Protein AF-0000000086653551 (afdb_homodimer)

InterPro domains:
  IPR014782 Peptidase M1, membrane alanine aminopeptidase [PF01433] (452-670)
  IPR024571 ERAP1-like C-terminal domain [PF11838] (753-1068)
  IPR027268 Peptidase M4/M1, CTD superfamily [G3DSA:1.10.390.10] (426-675)
  IPR042097 Aminopeptidase N-like , N-terminal domain superfamliy [G3DSA:2.60.40.1730] (259-421)
  IPR042097 Aminopeptidase N-like , N-terminal domain superfamliy [SSF63737] (134-421)
  IPR045357 Aminopeptidase N-like , N-terminal domain [PF17900] (291-411)
  IPR050344 Peptidase M1 family aminopeptidases [PTHR11533] (89-1088)

Structure (mmCIF, N/CA/C/O backbone):
data_AF-0000000086653551-model_v1
#
loop_
_entity.id
_entity.type
_entity.pdbx_description
1 polymer Aminopeptidase
#
loop_
_atom_site.group_PDB
_atom_site.id
_atom_site.type_symbol
_atom_site.label_atom_id
_atom_site.label_alt_id
_atom_site.label_comp_id
_atom_site.label_asym_id
_atom_site.label_entity_id
_atom_site.label_seq_id
_atom_site.pdbx_PDB_ins_code
_atom_site.Cartn_x
_atom_site.Cartn_y
_atom_site.Cartn_z
_atom_site.occupancy
_atom_site.B_iso_or_equiv
_atom_site.auth_seq_id
_atom_site.auth_comp_id
_atom_site.auth_asym_id
_atom_site.auth_atom_id
_atom_site.pdbx_PDB_model_num
ATOM 1 N N . MET A 1 1 ? 56.482 -32.892 -29.649 1 14.24 1 MET A N 1
ATOM 2 C CA . MET A 1 1 ? 56.951 -32.62 -31.005 1 14.24 1 MET A CA 1
ATOM 3 C C . MET A 1 1 ? 56.26 -31.389 -31.583 1 14.24 1 MET A C 1
ATOM 5 O O . MET A 1 1 ? 55.201 -30.984 -31.102 1 14.24 1 MET A O 1
ATOM 9 N N . HIS A 1 2 ? 56.298 -31.362 -32.966 1 13.88 2 HIS A N 1
ATOM 10 C CA . HIS A 1 2 ? 56.55 -30.506 -34.12 1 13.88 2 HIS A CA 1
ATOM 11 C C . HIS A 1 2 ? 55.392 -29.543 -34.356 1 13.88 2 HIS A C 1
ATOM 13 O O . HIS A 1 2 ? 55.602 -28.335 -34.493 1 13.88 2 HIS A O 1
ATOM 19 N N . GLU A 1 3 ? 54.768 -29.678 -35.558 1 13.75 3 GLU A N 1
ATOM 20 C CA . GLU A 1 3 ? 55.094 -29.061 -36.84 1 13.75 3 GLU A CA 1
ATOM 21 C C . GLU A 1 3 ? 54.196 -27.859 -37.118 1 13.75 3 GLU A C 1
ATOM 23 O O . GLU A 1 3 ? 54.685 -26.77 -37.427 1 13.75 3 GLU A O 1
ATOM 28 N N . GLN A 1 4 ? 53.419 -27.967 -38.159 1 14.58 4 GLN A N 1
ATOM 29 C CA . GLN A 1 4 ? 53.673 -27.479 -39.511 1 14.58 4 GLN A CA 1
ATOM 30 C C . GLN A 1 4 ? 53.091 -26.082 -39.71 1 14.58 4 GLN A C 1
ATOM 32 O O . GLN A 1 4 ? 52.23 -25.648 -38.942 1 14.58 4 GLN A O 1
ATOM 37 N N . SER A 1 5 ? 52.872 -25.654 -40.961 1 14.2 5 SER A N 1
ATOM 38 C CA . SER A 1 5 ? 53.066 -25.062 -42.281 1 14.2 5 SER A CA 1
ATOM 39 C C . SER A 1 5 ? 52.048 -23.959 -42.547 1 14.2 5 SER A C 1
ATOM 41 O O . SER A 1 5 ? 52.418 -22.837 -42.898 1 14.2 5 SER A O 1
ATOM 43 N N . GLU A 1 6 ? 51.313 -24.04 -43.635 1 14.95 6 GLU A N 1
ATOM 44 C CA . GLU A 1 6 ? 51.404 -23.58 -45.017 1 14.95 6 GLU A CA 1
ATOM 45 C C . GLU A 1 6 ? 50.505 -22.37 -45.257 1 14.95 6 GLU A C 1
ATOM 47 O O . GLU A 1 6 ? 49.574 -22.12 -44.488 1 14.95 6 GLU A O 1
ATOM 52 N N . LYS A 1 7 ? 49.922 -22.095 -46.509 1 14.36 7 LYS A N 1
ATOM 53 C CA . LYS A 1 7 ? 50.167 -21.536 -47.835 1 14.36 7 LYS A CA 1
ATOM 54 C C . LYS A 1 7 ? 49.137 -20.464 -48.178 1 14.36 7 LYS A C 1
ATOM 56 O O . LYS A 1 7 ? 49.497 -19.356 -48.582 1 14.36 7 LYS A O 1
ATOM 61 N N . SER A 1 8 ? 48.236 -20.831 -49.176 1 14.02 8 SER A N 1
ATOM 62 C CA . SER A 1 8 ? 48.065 -20.523 -50.592 1 14.02 8 SER A CA 1
ATOM 63 C C . SER A 1 8 ? 47.156 -19.315 -50.789 1 14.02 8 SER A C 1
ATOM 65 O O . SER A 1 8 ? 46.424 -18.926 -49.876 1 14.02 8 SER A O 1
ATOM 67 N N . SER A 1 9 ? 46.187 -19.353 -51.812 1 14.5 9 SER A N 1
ATOM 68 C CA . SER A 1 9 ? 46.032 -18.971 -53.212 1 14.5 9 SER A CA 1
ATOM 69 C C . SER A 1 9 ? 45.13 -17.75 -53.356 1 14.5 9 SER A C 1
ATOM 71 O O . SER A 1 9 ? 44.382 -17.412 -52.436 1 14.5 9 SER A O 1
ATOM 73 N N . GLU A 1 10 ? 44.457 -17.509 -54.532 1 13.35 10 GLU A N 1
ATOM 74 C CA . GLU A 1 10 ? 44.395 -16.844 -55.831 1 13.35 10 GLU A CA 1
ATOM 75 C C . GLU A 1 10 ? 43.256 -15.831 -55.879 1 13.35 10 GLU A C 1
ATOM 77 O O . GLU A 1 10 ? 43.466 -14.668 -56.233 1 13.35 10 GLU A O 1
ATOM 82 N N . LYS A 1 11 ? 42.023 -16.193 -56.603 1 14.62 11 LYS A N 1
ATOM 83 C CA . LYS A 1 11 ? 41.634 -15.83 -57.962 1 14.62 11 LYS A CA 1
ATOM 84 C C . LYS A 1 11 ? 40.808 -14.547 -57.974 1 14.62 11 LYS A C 1
ATOM 86 O O . LYS A 1 11 ? 40.208 -14.18 -56.962 1 14.62 11 LYS A O 1
ATOM 91 N N . ASP A 1 12 ? 39.853 -14.398 -58.849 1 13.54 12 ASP A N 1
ATOM 92 C CA . ASP A 1 12 ? 39.542 -13.852 -60.167 1 13.54 12 ASP A CA 1
ATOM 93 C C . ASP A 1 12 ? 38.531 -12.712 -60.065 1 13.54 12 ASP A C 1
ATOM 95 O O . ASP A 1 12 ? 38.757 -11.625 -60.6 1 13.54 12 ASP A O 1
ATOM 99 N N . LEU A 1 13 ? 37.206 -13.016 -60.353 1 14.44 13 LEU A N 1
ATOM 100 C CA . LEU A 1 13 ? 36.642 -12.67 -61.654 1 14.44 13 LEU A CA 1
ATOM 101 C C . LEU A 1 13 ? 36.01 -11.283 -61.621 1 14.44 13 LEU A C 1
ATOM 103 O O . LEU A 1 13 ? 35.664 -10.779 -60.55 1 14.44 13 LEU A O 1
ATOM 107 N N . GLU A 1 14 ? 35.046 -10.908 -62.492 1 13.15 14 GLU A N 1
ATOM 108 C CA . GLU A 1 14 ? 34.757 -10.292 -63.784 1 13.15 14 GLU A CA 1
ATOM 109 C C . GLU A 1 14 ? 33.838 -9.084 -63.627 1 13.15 14 GLU A C 1
ATOM 111 O O . GLU A 1 14 ? 34.099 -8.022 -64.196 1 13.15 14 GLU A O 1
ATOM 116 N N . VAL A 1 15 ? 32.496 -9.305 -63.182 1 13.88 15 VAL A N 1
ATOM 117 C CA . VAL A 1 15 ? 31.547 -9.008 -64.25 1 13.88 15 VAL A CA 1
ATOM 118 C C . VAL A 1 15 ? 31.3 -7.502 -64.319 1 13.88 15 VAL A C 1
ATOM 120 O O . VAL A 1 15 ? 31.087 -6.855 -63.291 1 13.88 15 VAL A O 1
ATOM 123 N N . ALA A 1 16 ? 31.369 -6.76 -65.454 1 13.43 16 ALA A N 1
ATOM 124 C CA . ALA A 1 16 ? 31.537 -5.667 -66.408 1 13.43 16 ALA A CA 1
ATOM 125 C C . ALA A 1 16 ? 30.365 -4.692 -66.338 1 13.43 16 ALA A C 1
ATOM 127 O O . ALA A 1 16 ? 30.541 -3.485 -66.52 1 13.43 16 ALA A O 1
ATOM 128 N N . ALA A 1 17 ? 29.013 -5.196 -66.194 1 13.73 17 ALA A N 1
ATOM 129 C CA . ALA A 1 17 ? 28.273 -4.763 -67.377 1 13.73 17 ALA A CA 1
ATOM 130 C C . ALA A 1 17 ? 28.064 -3.251 -67.369 1 13.73 17 ALA A C 1
ATOM 132 O O . ALA A 1 17 ? 28.042 -2.627 -66.306 1 13.73 17 ALA A O 1
ATOM 133 N N . ASN A 1 18 ? 27.719 -2.463 -68.54 1 13.96 18 ASN A N 1
ATOM 134 C CA . ASN A 1 18 ? 27.86 -1.39 -69.519 1 13.96 18 ASN A CA 1
ATOM 135 C C . ASN A 1 18 ? 26.859 -0.266 -69.265 1 13.96 18 ASN A C 1
ATOM 137 O O . ASN A 1 18 ? 27.119 0.89 -69.604 1 13.96 18 ASN A O 1
ATOM 141 N N . MET A 1 19 ? 25.363 -0.5 -68.831 1 14.4 19 MET A N 1
ATOM 142 C CA . MET A 1 19 ? 24.481 0.123 -69.813 1 14.4 19 MET A CA 1
ATOM 143 C C . MET A 1 19 ? 24.573 1.643 -69.741 1 14.4 19 MET A C 1
ATOM 145 O O . MET A 1 19 ? 24.966 2.197 -68.713 1 14.4 19 MET A O 1
ATOM 149 N N . ALA A 1 20 ? 23.774 2.486 -70.659 1 15.1 20 ALA A N 1
ATOM 150 C CA . ALA A 1 20 ? 23.805 3.5 -71.71 1 15.1 20 ALA A CA 1
ATOM 151 C C . ALA A 1 20 ? 23.504 4.885 -71.145 1 15.1 20 ALA A C 1
ATOM 153 O O . ALA A 1 20 ? 22.822 5.012 -70.126 1 15.1 20 ALA A O 1
ATOM 154 N N . GLN A 1 21 ? 23.89 6.121 -71.668 1 15.96 21 GLN A N 1
ATOM 155 C CA . GLN A 1 21 ? 24.355 7.503 -71.627 1 15.96 21 GLN A CA 1
ATOM 156 C C . GLN A 1 21 ? 23.201 8.479 -71.839 1 15.96 21 GLN A C 1
ATOM 158 O O . GLN A 1 21 ? 23.389 9.695 -71.768 1 15.96 21 GLN A O 1
ATOM 163 N N . PHE A 1 22 ? 21.742 7.983 -71.965 1 16.41 22 PHE A N 1
ATOM 164 C CA . PHE A 1 22 ? 21.109 8.755 -73.027 1 16.41 22 PHE A CA 1
ATOM 165 C C . PHE A 1 22 ? 21.041 10.231 -72.657 1 16.41 22 PHE A C 1
ATOM 167 O O . PHE A 1 22 ? 20.952 10.577 -71.477 1 16.41 22 PHE A O 1
ATOM 174 N N . ILE A 1 23 ? 21.095 11.371 -73.669 1 16.91 23 ILE A N 1
ATOM 175 C CA . ILE A 1 23 ? 21.555 12.665 -74.161 1 16.91 23 ILE A CA 1
ATOM 176 C C . ILE A 1 23 ? 20.468 13.715 -73.945 1 16.91 23 ILE A C 1
ATOM 178 O O . ILE A 1 23 ? 20.721 14.916 -74.072 1 16.91 23 ILE A O 1
ATOM 182 N N . GLY A 1 24 ? 19.007 13.393 -73.66 1 18.34 24 GLY A N 1
ATOM 183 C CA . GLY A 1 24 ? 18.048 14.101 -74.492 1 18.34 24 GLY A CA 1
ATOM 184 C C . GLY A 1 24 ? 17.932 15.574 -74.149 1 18.34 24 GLY A C 1
ATOM 185 O O . GLY A 1 24 ? 18.28 15.988 -73.041 1 18.34 24 GLY A O 1
ATOM 186 N N . GLY A 1 25 ? 17.631 16.626 -75.186 1 18.83 25 GLY A N 1
ATOM 187 C CA . GLY A 1 25 ? 17.799 18.008 -75.608 1 18.83 25 GLY A CA 1
ATOM 188 C C . GLY A 1 25 ? 16.852 18.964 -74.908 1 18.83 25 GLY A C 1
ATOM 189 O O . GLY A 1 25 ? 15.782 18.561 -74.447 1 18.83 25 GLY A O 1
ATOM 190 N N . PRO A 1 26 ? 17.151 20.208 -74.279 1 19.36 26 PRO A N 1
ATOM 191 C CA . PRO A 1 26 ? 16.592 21.096 -73.257 1 19.36 26 PRO A CA 1
ATOM 192 C C . PRO A 1 26 ? 15.411 21.916 -73.769 1 19.36 26 PRO A C 1
ATOM 194 O O . PRO A 1 26 ? 14.885 22.766 -73.046 1 19.36 26 PRO A O 1
ATOM 197 N N . ALA A 1 27 ? 14.757 21.551 -75.035 1 21.33 27 ALA A N 1
ATOM 198 C CA . ALA A 1 27 ? 14.409 22.719 -75.84 1 21.33 27 ALA A CA 1
ATOM 199 C C . ALA A 1 27 ? 13.362 23.578 -75.137 1 21.33 27 ALA A C 1
ATOM 201 O O . ALA A 1 27 ? 12.568 23.072 -74.341 1 21.33 27 ALA A O 1
ATOM 202 N N . GLN A 1 28 ? 13.166 25.033 -75.461 1 19.77 28 GLN A N 1
ATOM 203 C CA . GLN A 1 28 ? 12.742 26.319 -74.918 1 19.77 28 GLN A CA 1
ATOM 204 C C . GLN A 1 28 ? 11.233 26.503 -75.053 1 19.77 28 GLN A C 1
ATOM 206 O O . GLN A 1 28 ? 10.752 27.003 -76.072 1 19.77 28 GLN A O 1
ATOM 211 N N . PHE A 1 29 ? 10.248 25.546 -74.629 1 19.29 29 PHE A N 1
ATOM 212 C CA . PHE A 1 29 ? 8.904 25.565 -75.196 1 19.29 29 PHE A CA 1
ATOM 213 C C . PHE A 1 29 ? 8.251 26.927 -74.995 1 19.29 29 PHE A C 1
ATOM 215 O O . PHE A 1 29 ? 8.564 27.636 -74.036 1 19.29 29 PHE A O 1
ATOM 222 N N . MET A 1 30 ? 7.684 27.591 -76.115 1 21.31 30 MET A N 1
ATOM 223 C CA . MET A 1 30 ? 6.804 28.644 -76.612 1 21.31 30 MET A CA 1
ATOM 224 C C . MET A 1 30 ? 5.551 28.758 -75.75 1 21.31 30 MET A C 1
ATOM 226 O O . MET A 1 30 ? 4.883 27.757 -75.483 1 21.31 30 MET A O 1
ATOM 230 N N . THR A 1 31 ? 5.262 29.873 -74.965 1 21.16 31 THR A N 1
ATOM 231 C CA . THR A 1 31 ? 4.48 30.221 -73.784 1 21.16 31 THR A CA 1
ATOM 232 C C . THR A 1 31 ? 2.994 30.294 -74.121 1 21.16 31 THR A C 1
ATOM 234 O O . THR A 1 31 ? 2.19 30.758 -73.31 1 21.16 31 THR A O 1
ATOM 237 N N . SER A 1 32 ? 2.444 29.453 -75.165 1 22.56 32 SER A N 1
ATOM 238 C CA . SER A 1 32 ? 1.062 29.623 -75.602 1 22.56 32 SER A CA 1
ATOM 239 C C . SER A 1 32 ? 0.091 29.47 -74.436 1 22.56 32 SER A C 1
ATOM 241 O O . SER A 1 32 ? -0.103 28.366 -73.923 1 22.56 32 SER A O 1
ATOM 243 N N . ASP A 1 33 ? -0.042 30.365 -73.45 1 23.21 33 ASP A N 1
ATOM 244 C CA . ASP A 1 33 ? -0.446 30.399 -72.048 1 23.21 33 ASP A CA 1
ATOM 245 C C . ASP A 1 33 ? -1.967 30.385 -71.914 1 23.21 33 ASP A C 1
ATOM 247 O O . ASP A 1 33 ? -2.504 30.67 -70.841 1 23.21 33 ASP A O 1
ATOM 251 N N . ASP A 1 34 ? -2.7 30.438 -72.989 1 26.39 34 ASP A N 1
ATOM 252 C CA . ASP A 1 34 ? -4.123 30.744 -72.868 1 26.39 34 ASP A CA 1
ATOM 253 C C . ASP A 1 34 ? -4.909 29.521 -72.4 1 26.39 34 ASP A C 1
ATOM 255 O O . ASP A 1 34 ? -4.983 28.515 -73.108 1 26.39 34 ASP A O 1
ATOM 259 N N . ILE A 1 35 ? -4.826 28.947 -71.254 1 24.75 35 ILE A N 1
ATOM 260 C CA . ILE A 1 35 ? -5.44 27.632 -71.109 1 24.75 35 ILE A CA 1
ATOM 261 C C . ILE A 1 35 ? -6.954 27.783 -70.971 1 24.75 35 ILE A C 1
ATOM 263 O O . ILE A 1 35 ? -7.433 28.603 -70.184 1 24.75 35 ILE A O 1
ATOM 267 N N . LYS A 1 36 ? -7.638 27.416 -72.059 1 29 36 LYS A N 1
ATOM 268 C CA . LYS A 1 36 ? -9.079 27.402 -72.291 1 29 36 LYS A CA 1
ATOM 269 C C . LYS A 1 36 ? -9.777 26.423 -71.35 1 29 36 LYS A C 1
ATOM 271 O O . LYS A 1 36 ? -9.653 25.207 -71.508 1 29 36 LYS A O 1
ATOM 276 N N . TYR A 1 37 ? -9.908 26.579 -69.994 1 25.57 37 TYR A N 1
ATOM 277 C CA . TYR A 1 37 ? -10.387 25.412 -69.261 1 25.57 37 TYR A CA 1
ATOM 278 C C . TYR A 1 37 ? -11.91 25.367 -69.242 1 25.57 37 TYR A C 1
ATOM 280 O O . TYR A 1 37 ? -12.569 26.408 -69.304 1 25.57 37 TYR A O 1
ATOM 288 N N . ARG A 1 38 ? -12.464 24.29 -69.844 1 29.16 38 ARG A N 1
ATOM 289 C CA . ARG A 1 38 ? -13.908 24.083 -69.885 1 29.16 38 ARG A CA 1
ATOM 290 C C . ARG A 1 38 ? -14.494 24.03 -68.478 1 29.16 38 ARG A C 1
ATOM 292 O O . ARG A 1 38 ? -13.805 23.657 -67.527 1 29.16 38 ARG A O 1
ATOM 299 N N . PRO A 1 39 ? -15.735 24.687 -68.219 1 35.4 39 PRO A N 1
ATOM 300 C CA . PRO A 1 39 ? -16.374 24.907 -66.92 1 35.4 39 PRO A CA 1
ATOM 301 C C . PRO A 1 39 ? -16.438 23.638 -66.072 1 35.4 39 PRO A C 1
ATOM 303 O O . PRO A 1 39 ? -16.744 23.704 -64.878 1 35.4 39 PRO A O 1
ATOM 306 N N . THR A 1 40 ? -16.621 22.49 -66.754 1 34.15 40 THR A N 1
ATOM 307 C CA . THR A 1 40 ? -16.864 21.272 -65.989 1 34.15 40 THR A CA 1
ATOM 308 C C . THR A 1 40 ? -15.678 20.957 -65.082 1 34.15 40 THR A C 1
ATOM 310 O O . THR A 1 40 ? -15.701 19.973 -64.339 1 34.15 40 THR A O 1
ATOM 313 N N . ASP A 1 41 ? -14.529 21.271 -65.425 1 35.4 41 ASP A N 1
ATOM 314 C CA . ASP A 1 41 ? -13.312 20.663 -64.896 1 35.4 41 ASP A CA 1
ATOM 315 C C . ASP A 1 41 ? -12.865 21.357 -63.611 1 35.4 41 ASP A C 1
ATOM 317 O O . ASP A 1 41 ? -11.937 20.898 -62.942 1 35.4 41 ASP A O 1
ATOM 321 N N . GLY A 1 42 ? -12.628 22.389 -63.264 1 36.96 42 GLY A N 1
ATOM 322 C CA . GLY A 1 42 ? -12.019 22.851 -62.027 1 36.96 42 GLY A CA 1
ATOM 323 C C . GLY A 1 42 ? -12.833 23.922 -61.325 1 36.96 42 GLY A C 1
ATOM 324 O O . GLY A 1 42 ? -13.853 24.376 -61.848 1 36.96 42 GLY A O 1
ATOM 325 N N . TRP A 1 43 ? -13.204 23.826 -60.126 1 43.32 43 TRP A N 1
ATOM 326 C CA . TRP A 1 43 ? -14.001 24.79 -59.375 1 43.32 43 TRP A CA 1
ATOM 327 C C . TRP A 1 43 ? -13.167 26.009 -58.995 1 43.32 43 TRP A C 1
ATOM 329 O O . TRP A 1 43 ? -12.005 25.876 -58.604 1 43.32 43 TRP A O 1
ATOM 339 N N . PHE A 1 44 ? -13.545 27.173 -59.609 1 40.7 44 PHE A N 1
ATOM 340 C CA . PHE A 1 44 ? -12.977 28.471 -59.261 1 40.7 44 PHE A CA 1
ATOM 341 C C . PHE A 1 44 ? -13.416 28.897 -57.865 1 40.7 44 PHE A C 1
ATOM 343 O O . PHE A 1 44 ? -14.613 28.999 -57.59 1 40.7 44 PHE A O 1
ATOM 350 N N . VAL A 1 45 ? -12.8 28.548 -56.865 1 41.75 45 VAL A N 1
ATOM 351 C CA . VAL A 1 45 ? -13.135 28.985 -55.514 1 41.75 45 VAL A CA 1
ATOM 352 C C . VAL A 1 45 ? -12.516 30.355 -55.244 1 41.75 45 VAL A C 1
ATOM 354 O O . VAL A 1 45 ? -11.3 30.526 -55.36 1 41.75 45 VAL A O 1
ATOM 357 N N . SER A 1 46 ? -13.441 31.489 -55.402 1 40.54 46 SER A N 1
ATOM 358 C CA . SER A 1 46 ? -13.025 32.847 -55.069 1 40.54 46 SER A CA 1
ATOM 359 C C . SER A 1 46 ? -12.4 32.908 -53.679 1 40.54 46 SER A C 1
ATOM 361 O O . SER A 1 46 ? -12.662 32.048 -52.836 1 40.54 46 SER A O 1
ATOM 363 N N . TYR A 1 47 ? -11.437 33.917 -53.514 1 42.92 47 TYR A N 1
ATOM 364 C CA . TYR A 1 47 ? -10.59 34.055 -52.334 1 42.92 47 TYR A CA 1
ATOM 365 C C . TYR A 1 47 ? -11.431 34.257 -51.079 1 42.92 47 TYR A C 1
ATOM 367 O O . TYR A 1 47 ? -11.09 33.752 -50.007 1 42.92 47 TYR A O 1
ATOM 375 N N . LYS A 1 48 ? -12.5 35.214 -51.124 1 48.29 48 LYS A N 1
ATOM 376 C CA . LYS A 1 48 ? -13.217 35.517 -49.889 1 48.29 48 LYS A CA 1
ATOM 377 C C . LYS A 1 48 ? -13.98 34.296 -49.382 1 48.29 48 LYS A C 1
ATOM 379 O O . LYS A 1 48 ? -14.012 34.034 -48.178 1 48.29 48 LYS A O 1
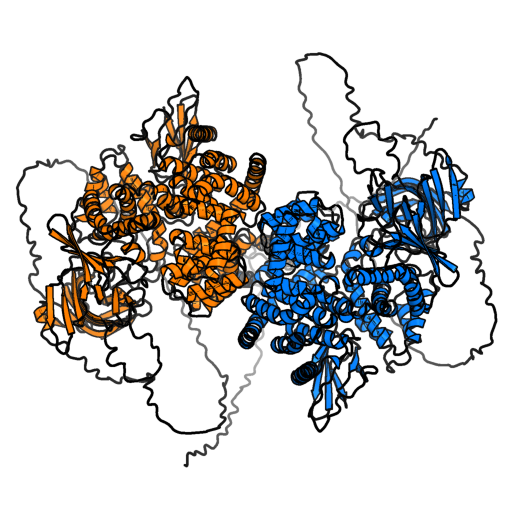ATOM 384 N N . LYS A 1 49 ? -14.771 33.762 -50.317 1 47.77 49 LYS A N 1
ATOM 385 C CA . LYS A 1 49 ? -15.49 32.566 -49.885 1 47.77 49 LYS A CA 1
ATOM 386 C C . LYS A 1 49 ? -14.521 31.451 -49.501 1 47.77 49 LYS A C 1
ATOM 388 O O . LYS A 1 49 ? -14.781 30.69 -48.568 1 47.77 49 LYS A O 1
ATOM 393 N N . ALA A 1 50 ? -13.365 31.363 -50.307 1 46.76 50 ALA A N 1
ATOM 394 C CA . ALA A 1 50 ? -12.357 30.385 -49.908 1 46.76 50 ALA A CA 1
ATOM 395 C C . ALA A 1 50 ? -11.794 30.71 -48.527 1 46.76 50 ALA A C 1
ATOM 397 O O . ALA A 1 50 ? -11.573 29.811 -47.713 1 46.76 50 ALA A O 1
ATOM 398 N N . ALA A 1 51 ? -11.608 32.055 -48.288 1 51.29 51 ALA A N 1
ATOM 399 C CA . ALA A 1 51 ? -11.12 32.421 -46.961 1 51.29 51 ALA A CA 1
ATOM 400 C C . ALA A 1 51 ? -12.153 32.093 -45.887 1 51.29 51 ALA A C 1
ATOM 402 O O . ALA A 1 51 ? -11.804 31.603 -44.81 1 51.29 51 ALA A O 1
ATOM 403 N N . SER A 1 52 ? -13.397 32.472 -46.167 1 51.47 52 SER A N 1
ATOM 404 C CA . SER A 1 52 ? -14.416 32.206 -45.157 1 51.47 52 SER A CA 1
ATOM 405 C C . SER A 1 52 ? -14.617 30.708 -44.956 1 51.47 52 SER A C 1
ATOM 407 O O . SER A 1 52 ? -14.837 30.251 -43.832 1 51.47 52 SER A O 1
ATOM 409 N N . ILE A 1 53 ? -14.618 29.934 -46.122 1 51.93 53 ILE A N 1
ATOM 410 C CA . ILE A 1 53 ? -14.717 28.486 -45.971 1 51.93 53 ILE A CA 1
ATOM 411 C C . ILE A 1 53 ? -13.469 27.954 -45.272 1 51.93 53 ILE A C 1
ATOM 413 O O . ILE A 1 53 ? -13.558 27.071 -44.415 1 51.93 53 ILE A O 1
ATOM 417 N N . VAL A 1 54 ? -12.289 28.592 -45.628 1 50.96 54 VAL A N 1
ATOM 418 C CA . VAL A 1 54 ? -11.093 28.161 -44.912 1 50.96 54 VAL A CA 1
ATOM 419 C C . VAL A 1 54 ? -11.201 28.554 -43.44 1 50.96 54 VAL A C 1
ATOM 421 O O . VAL A 1 54 ? -10.88 27.759 -42.554 1 50.96 54 VAL A O 1
ATOM 424 N N . ILE A 1 55 ? -11.738 29.807 -43.15 1 54.11 55 ILE A N 1
ATOM 425 C CA . ILE A 1 55 ? -11.878 30.195 -41.751 1 54.11 55 ILE A CA 1
ATOM 426 C C . ILE A 1 55 ? -12.92 29.31 -41.071 1 54.11 55 ILE A C 1
ATOM 428 O O . ILE A 1 55 ? -12.715 28.853 -39.944 1 54.11 55 ILE A O 1
ATOM 432 N N . PHE A 1 56 ? -14.064 29.112 -41.733 1 56.73 56 PHE A N 1
ATOM 433 C CA . PHE A 1 56 ? -15.074 28.235 -41.153 1 56.73 56 PHE A CA 1
ATOM 434 C C . PHE A 1 56 ? -14.555 26.806 -41.049 1 56.73 56 PHE A C 1
ATOM 436 O O . PHE A 1 56 ? -14.745 26.143 -40.027 1 56.73 56 PHE A O 1
ATOM 443 N N . LEU A 1 57 ? -13.9 26.327 -42.147 1 50.77 57 LEU A N 1
ATOM 444 C CA . LEU A 1 57 ? -13.311 24.997 -42.037 1 50.77 57 LEU A CA 1
ATOM 445 C C . LEU A 1 57 ? -12.201 24.978 -40.992 1 50.77 57 LEU A C 1
ATOM 447 O O . LEU A 1 57 ? -12.07 24.013 -40.236 1 50.77 57 LEU A O 1
ATOM 451 N N . ILE A 1 58 ? -11.465 26.141 -40.89 1 52.04 58 ILE A N 1
ATOM 452 C CA . ILE A 1 58 ? -10.508 26.223 -39.792 1 52.04 58 ILE A CA 1
ATOM 453 C C . ILE A 1 58 ? -11.254 26.268 -38.46 1 52.04 58 ILE A C 1
ATOM 455 O O . ILE A 1 58 ? -10.862 25.602 -37.499 1 52.04 58 ILE A O 1
ATOM 459 N N . PHE A 1 59 ? -12.337 27.035 -38.358 1 54.88 59 PHE A N 1
ATOM 460 C CA . PHE A 1 59 ? -13.099 27.105 -37.117 1 54.88 59 PHE A CA 1
ATOM 461 C C . PHE A 1 59 ? -13.756 25.765 -36.809 1 54.88 59 PHE A C 1
ATOM 463 O O . PHE A 1 59 ? -13.716 25.295 -35.669 1 54.88 59 PHE A O 1
ATOM 470 N N . VAL A 1 60 ? -14.54 25.149 -37.791 1 51.01 60 VAL A N 1
ATOM 471 C CA . VAL A 1 60 ? -15.091 23.819 -37.552 1 51.01 60 VAL A CA 1
ATOM 472 C C . VAL A 1 60 ? -13.957 22.823 -37.324 1 51.01 60 VAL A C 1
ATOM 474 O O . VAL A 1 60 ? -14.059 21.94 -36.469 1 51.01 60 VAL A O 1
ATOM 477 N N . LEU A 1 61 ? -12.841 22.949 -38.079 1 49.14 61 LEU A N 1
ATOM 478 C CA . LEU A 1 61 ? -11.696 22.09 -37.796 1 49.14 61 LEU A CA 1
ATOM 479 C C . LEU A 1 61 ? -11.084 22.428 -36.441 1 49.14 61 LEU A C 1
ATOM 481 O O . LEU A 1 61 ? -10.651 21.534 -35.71 1 49.14 61 LEU A O 1
ATOM 485 N N . ILE A 1 62 ? -11.077 23.728 -36.029 1 49.67 62 ILE A N 1
ATOM 486 C CA . ILE A 1 62 ? -10.635 24.054 -34.677 1 49.67 62 ILE A CA 1
ATOM 487 C C . ILE A 1 62 ? -11.659 23.549 -33.663 1 49.67 62 ILE A C 1
ATOM 489 O O . ILE A 1 62 ? -11.295 22.942 -32.653 1 49.67 62 ILE A O 1
ATOM 493 N N . VAL A 1 63 ? -13.019 23.895 -33.806 1 50.4 63 VAL A N 1
ATOM 494 C CA . VAL A 1 63 ? -14.022 23.401 -32.869 1 50.4 63 VAL A CA 1
ATOM 495 C C . VAL A 1 63 ? -14.127 21.881 -32.977 1 50.4 63 VAL A C 1
ATOM 497 O O . VAL A 1 63 ? -14.204 21.184 -31.962 1 50.4 63 VAL A O 1
ATOM 500 N N . ALA A 1 64 ? -14.313 21.26 -34.268 1 46.73 64 ALA A N 1
ATOM 501 C CA . ALA A 1 64 ? -14.243 19.805 -34.378 1 46.73 64 ALA A CA 1
ATOM 502 C C . ALA A 1 64 ? -12.887 19.284 -33.909 1 46.73 64 ALA A C 1
ATOM 504 O O . ALA A 1 64 ? -12.802 18.214 -33.302 1 46.73 64 ALA A O 1
ATOM 505 N N . GLY A 1 65 ? -11.744 19.974 -34.205 1 41.06 65 GLY A N 1
ATOM 506 C CA . GLY A 1 65 ? -10.483 19.642 -33.562 1 41.06 65 GLY A CA 1
ATOM 507 C C . GLY A 1 65 ? -10.504 19.857 -32.06 1 41.06 65 GLY A C 1
ATOM 508 O O . GLY A 1 65 ? -9.962 19.047 -31.304 1 41.06 65 GLY A O 1
ATOM 509 N N . LEU A 1 66 ? -11.068 20.965 -31.535 1 44 66 LEU A N 1
ATOM 510 C CA . LEU A 1 66 ? -11.224 21.129 -30.094 1 44 66 LEU A CA 1
ATOM 511 C C . LEU A 1 66 ? -12.232 20.128 -29.538 1 44 66 LEU A C 1
ATOM 513 O O . LEU A 1 66 ? -12.025 19.567 -28.46 1 44 66 LEU A O 1
ATOM 517 N N . ILE A 1 67 ? -13.489 20.026 -30.09 1 41.46 67 ILE A N 1
ATOM 518 C CA . ILE A 1 67 ? -14.364 18.953 -29.629 1 41.46 67 ILE A CA 1
ATOM 519 C C . ILE A 1 67 ? -13.713 17.6 -29.909 1 41.46 67 ILE A C 1
ATOM 521 O O . ILE A 1 67 ? -13.75 16.7 -29.067 1 41.46 67 ILE A O 1
ATOM 525 N N . GLY A 1 68 ? -13.263 17.258 -31.202 1 35.35 68 GLY A N 1
ATOM 526 C CA . GLY A 1 68 ? -12.473 16.055 -31.413 1 35.35 68 GLY A CA 1
ATOM 527 C C . GLY A 1 68 ? -11.224 16.003 -30.553 1 35.35 68 GLY A C 1
ATOM 528 O O . GLY A 1 68 ? -10.827 14.931 -30.091 1 35.35 68 GLY A O 1
ATOM 529 N N . TRP A 1 69 ? -10.536 17.136 -30.372 1 36.23 69 TRP A N 1
ATOM 530 C CA . TRP A 1 69 ? -9.451 17.186 -29.398 1 36.23 69 TRP A CA 1
ATOM 531 C C . TRP A 1 69 ? -9.985 17.018 -27.979 1 36.23 69 TRP A C 1
ATOM 533 O O . TRP A 1 69 ? -9.366 16.345 -27.152 1 36.23 69 TRP A O 1
ATOM 543 N N . TYR A 1 70 ? -11.012 17.769 -27.505 1 33.2 70 TYR A N 1
ATOM 544 C CA . TYR A 1 70 ? -11.639 17.517 -26.213 1 33.2 70 TYR A CA 1
ATOM 545 C C . TYR A 1 70 ? -12.227 16.112 -26.156 1 33.2 70 TYR A C 1
ATOM 547 O O . TYR A 1 70 ? -12.194 15.46 -25.11 1 33.2 70 TYR A O 1
ATOM 555 N N . SER A 1 71 ? -13.144 15.68 -27.086 1 32.15 71 SER A N 1
ATOM 556 C CA . SER A 1 71 ? -13.597 14.293 -27.072 1 32.15 71 SER A CA 1
ATOM 557 C C . SER A 1 71 ? -12.425 13.328 -27.214 1 32.15 71 SER A C 1
ATOM 559 O O . SER A 1 71 ? -12.478 12.201 -26.716 1 32.15 71 SER A O 1
ATOM 561 N N . HIS A 1 72 ? -11.491 13.501 -28.132 1 31.18 72 HIS A N 1
ATOM 562 C CA . HIS A 1 72 ? -10.359 12.589 -28.262 1 31.18 72 HIS A CA 1
ATOM 563 C C . HIS A 1 72 ? -9.417 12.707 -27.069 1 31.18 72 HIS A C 1
ATOM 565 O O . HIS A 1 72 ? -8.51 11.887 -26.905 1 31.18 72 HIS A O 1
ATOM 571 N N . SER A 1 73 ? -9.272 13.877 -26.498 1 29.62 73 SER A N 1
ATOM 572 C CA . SER A 1 73 ? -8.415 13.968 -25.321 1 29.62 73 SER A CA 1
ATOM 573 C C . SER A 1 73 ? -9.035 13.245 -24.129 1 29.62 73 SER A C 1
ATOM 575 O O . SER A 1 73 ? -8.558 13.377 -23 1 29.62 73 SER A O 1
ATOM 577 N N . THR A 1 74 ? -10.312 13.06 -24.207 1 28.8 74 THR A N 1
ATOM 578 C CA . THR A 1 74 ? -10.74 12.092 -23.204 1 28.8 74 THR A CA 1
ATOM 579 C C . THR A 1 74 ? -9.903 10.818 -23.29 1 28.8 74 THR A C 1
ATOM 581 O O . THR A 1 74 ? -9.725 10.258 -24.373 1 28.8 74 THR A O 1
ATOM 584 N N . PRO A 1 75 ? -8.998 10.826 -22.426 1 28.43 75 PRO A N 1
ATOM 585 C CA . PRO A 1 75 ? -8.237 9.584 -22.579 1 28.43 75 PRO A CA 1
ATOM 586 C C . PRO A 1 75 ? -9.119 8.394 -22.949 1 28.43 75 PRO A C 1
ATOM 588 O O . PRO A 1 75 ? -10.129 8.14 -22.288 1 28.43 75 PRO A O 1
ATOM 591 N N . THR A 1 76 ? -9.426 8.304 -24.236 1 30.19 76 THR A N 1
ATOM 592 C CA . THR A 1 76 ? -10.104 7.067 -24.605 1 30.19 76 THR A CA 1
ATOM 593 C C . THR A 1 76 ? -9.501 5.877 -23.863 1 30.19 76 THR A C 1
ATOM 595 O O . THR A 1 76 ? -8.279 5.769 -23.744 1 30.19 76 THR A O 1
ATOM 598 N N . LYS A 1 77 ? -10.193 5.327 -23.052 1 34.81 77 LYS A N 1
ATOM 599 C CA . LYS A 1 77 ? -9.902 4.002 -22.51 1 34.81 77 LYS A CA 1
ATOM 600 C C . LYS A 1 77 ? -9.295 3.094 -23.576 1 34.81 77 LYS A C 1
ATOM 602 O O . LYS A 1 77 ? -10.002 2.61 -24.463 1 34.81 77 LYS A O 1
ATOM 607 N N . ARG A 1 78 ? -8.149 3.479 -24.121 1 32.7 78 ARG A N 1
ATOM 608 C CA . ARG A 1 78 ? -7.683 2.431 -25.023 1 32.7 78 ARG A CA 1
ATOM 609 C C . ARG A 1 78 ? -7.731 1.065 -24.346 1 32.7 78 ARG A C 1
ATOM 611 O O . ARG A 1 78 ? -7.025 0.828 -23.364 1 32.7 78 ARG A O 1
ATOM 618 N N . VAL A 1 79 ? -8.821 0.572 -24.277 1 37.63 79 VAL A N 1
ATOM 619 C CA . VAL A 1 79 ? -8.964 -0.804 -23.811 1 37.63 79 VAL A CA 1
ATOM 620 C C . VAL A 1 79 ? -8.075 -1.726 -24.642 1 37.63 79 VAL A C 1
ATOM 622 O O . VAL A 1 79 ? -8.262 -1.852 -25.854 1 37.63 79 VAL A O 1
ATOM 625 N N . HIS A 1 80 ? -6.914 -1.608 -24.441 1 36.03 80 HIS A N 1
ATOM 626 C CA . HIS A 1 80 ? -6.155 -2.68 -25.076 1 36.03 80 HIS A CA 1
ATOM 627 C C . HIS A 1 80 ? -6.722 -4.047 -24.71 1 36.03 80 HIS A C 1
ATOM 629 O O . HIS A 1 80 ? -6.965 -4.329 -23.535 1 36.03 80 HIS A O 1
ATOM 635 N N . ASP A 1 81 ? -7.474 -4.538 -25.544 1 44.25 81 ASP A N 1
ATOM 636 C CA . ASP A 1 81 ? -7.985 -5.897 -25.396 1 44.25 81 ASP A CA 1
ATOM 637 C C . ASP A 1 81 ? -6.851 -6.885 -25.134 1 44.25 81 ASP A C 1
ATOM 639 O O . ASP A 1 81 ? -5.816 -6.842 -25.803 1 44.25 81 ASP A O 1
ATOM 643 N N . ALA A 1 82 ? -6.883 -7.346 -24.084 1 49.04 82 ALA A N 1
ATOM 644 C CA . ALA A 1 82 ? -5.939 -8.402 -23.725 1 49.04 82 ALA A CA 1
ATOM 645 C C . ALA A 1 82 ? -5.604 -9.272 -24.932 1 49.04 82 ALA A C 1
ATOM 647 O O . ALA A 1 82 ? -4.466 -9.722 -25.084 1 49.04 82 ALA A O 1
ATOM 648 N N . LEU A 1 83 ? -6.691 -9.381 -25.785 1 45.24 83 LEU A N 1
ATOM 649 C CA . LEU A 1 83 ? -6.547 -10.216 -26.972 1 45.24 83 LEU A CA 1
ATOM 650 C C . LEU A 1 83 ? -5.639 -9.549 -27.999 1 45.24 83 LEU A C 1
ATOM 652 O O . LEU A 1 83 ? -4.947 -10.231 -28.758 1 45.24 83 LEU A O 1
ATOM 656 N N . SER A 1 84 ? -5.678 -8.269 -27.88 1 49.44 84 SER A N 1
ATOM 657 C CA . SER A 1 84 ? -4.817 -7.591 -28.844 1 49.44 84 SER A CA 1
ATOM 658 C C . SER A 1 84 ? -3.344 -7.86 -28.553 1 49.44 84 SER A C 1
ATOM 660 O O . SER A 1 84 ? -2.517 -7.871 -29.468 1 49.44 84 SER A O 1
ATOM 662 N N . LEU A 1 85 ? -3.086 -8.046 -27.357 1 47.87 85 LEU A N 1
ATOM 663 C CA . LEU A 1 85 ? -1.716 -8.398 -27.001 1 47.87 85 LEU A CA 1
ATOM 664 C C . LEU A 1 85 ? -1.367 -9.797 -27.499 1 47.87 85 LEU A C 1
ATOM 666 O O . LEU A 1 85 ? -0.202 -10.088 -27.78 1 47.87 85 LEU A O 1
ATOM 670 N N . ILE A 1 86 ? -2.506 -10.587 -27.51 1 49.48 86 ILE A N 1
ATOM 671 C CA . ILE A 1 86 ? -2.249 -11.973 -27.889 1 49.48 86 ILE A CA 1
ATOM 672 C C . ILE A 1 86 ? -2.357 -12.122 -29.405 1 49.48 86 ILE A C 1
ATOM 674 O O . ILE A 1 86 ? -1.56 -12.831 -30.023 1 49.48 86 ILE A O 1
ATOM 678 N N . ASN A 1 87 ? -3.54 -11.5 -30.06 1 41.54 87 ASN A N 1
ATOM 679 C CA . ASN A 1 87 ? -3.86 -11.75 -31.462 1 41.54 87 ASN A CA 1
ATOM 680 C C . ASN A 1 87 ? -2.884 -11.039 -32.395 1 41.54 87 ASN A C 1
ATOM 682 O O . ASN A 1 87 ? -3.009 -11.13 -33.617 1 41.54 87 ASN A O 1
ATOM 686 N N . ASP A 1 88 ? -2.528 -9.923 -32.188 1 36.2 88 ASP A N 1
ATOM 687 C CA . ASP A 1 88 ? -1.687 -9.538 -33.317 1 36.2 88 ASP A CA 1
ATOM 688 C C . ASP A 1 88 ? -0.686 -10.64 -33.656 1 36.2 88 ASP A C 1
ATOM 690 O O . ASP A 1 88 ? 0.313 -10.816 -32.956 1 36.2 88 ASP A O 1
ATOM 694 N N . GLY A 1 89 ? -1.274 -11.641 -34.055 1 32.8 89 GLY A N 1
ATOM 695 C CA . GLY A 1 89 ? -0.677 -12.705 -34.846 1 32.8 89 GLY A CA 1
ATOM 696 C C . GLY A 1 89 ? 0.322 -12.199 -35.87 1 32.8 89 GLY A C 1
ATOM 697 O O . GLY A 1 89 ? -0.02 -12.014 -37.039 1 32.8 89 GLY A O 1
ATOM 698 N N . SER A 1 90 ? 0.875 -11.045 -35.913 1 30.11 90 SER A N 1
ATOM 699 C CA . SER A 1 90 ? 1.84 -11.269 -36.984 1 30.11 90 SER A CA 1
ATOM 700 C C . SER A 1 90 ? 2.368 -12.7 -36.962 1 30.11 90 SER A C 1
ATOM 702 O O . SER A 1 90 ? 2.912 -13.15 -35.952 1 30.11 90 SER A O 1
ATOM 704 N N . THR A 1 91 ? 1.687 -13.698 -37.42 1 28.8 91 THR A N 1
ATOM 705 C CA . THR A 1 91 ? 2.312 -14.76 -38.201 1 28.8 91 THR A CA 1
ATOM 706 C C . THR A 1 91 ? 3.682 -14.322 -38.709 1 28.8 91 THR A C 1
ATOM 708 O O . THR A 1 91 ? 4.245 -14.949 -39.609 1 28.8 91 THR A O 1
ATOM 711 N N . LYS A 1 92 ? 3.875 -13.037 -38.876 1 29.86 92 LYS A N 1
ATOM 712 C CA . LYS A 1 92 ? 5.265 -12.899 -39.303 1 29.86 92 LYS A CA 1
ATOM 713 C C . LYS A 1 92 ? 6.185 -13.788 -38.471 1 29.86 92 LYS A C 1
ATOM 715 O O . LYS A 1 92 ? 5.902 -14.065 -37.304 1 29.86 92 LYS A O 1
ATOM 720 N N . GLU A 1 93 ? 7.095 -14.086 -39.191 1 29.01 93 GLU A N 1
ATOM 721 C CA . GLU A 1 93 ? 8.249 -14.962 -39.016 1 29.01 93 GLU A CA 1
ATOM 722 C C . GLU A 1 93 ? 8.903 -14.748 -37.654 1 29.01 93 GLU A C 1
ATOM 724 O O . GLU A 1 93 ? 9.55 -13.724 -37.424 1 29.01 93 GLU A O 1
ATOM 729 N N . MET A 1 94 ? 8.134 -14.595 -36.551 1 31.69 94 MET A N 1
ATOM 730 C CA . MET A 1 94 ? 9.111 -14.882 -35.504 1 31.69 94 MET A CA 1
ATOM 731 C C . MET A 1 94 ? 10.375 -15.499 -36.094 1 31.69 94 MET A C 1
ATOM 733 O O . MET A 1 94 ? 10.307 -16.258 -37.062 1 31.69 94 MET A O 1
ATOM 737 N N . ALA A 1 95 ? 11.399 -14.795 -35.802 1 33.23 95 ALA A N 1
ATOM 738 C CA . ALA A 1 95 ? 12.655 -15.355 -36.293 1 33.23 95 ALA A CA 1
ATOM 739 C C . ALA A 1 95 ? 12.612 -16.88 -36.295 1 33.23 95 ALA A C 1
ATOM 741 O O . ALA A 1 95 ? 12.121 -17.495 -35.346 1 33.23 95 ALA A O 1
ATOM 742 N N . LYS A 1 96 ? 12.371 -17.416 -37.379 1 36.44 96 LYS A N 1
ATOM 743 C CA . LYS A 1 96 ? 12.642 -18.817 -37.686 1 36.44 96 LYS A CA 1
ATOM 744 C C . LYS A 1 96 ? 13.565 -19.44 -36.644 1 36.44 96 LYS A C 1
ATOM 746 O O . LYS A 1 96 ? 14.67 -18.945 -36.411 1 36.44 96 LYS A O 1
ATOM 751 N N . PRO A 1 97 ? 12.932 -19.987 -35.583 1 38.5 97 PRO A N 1
ATOM 752 C CA . PRO A 1 97 ? 13.936 -20.757 -34.845 1 38.5 97 PRO A CA 1
ATOM 753 C C . PRO A 1 97 ? 15.142 -21.13 -35.704 1 38.5 97 PRO A C 1
ATOM 755 O O . PRO A 1 97 ? 15.028 -21.219 -36.93 1 38.5 97 PRO A O 1
ATOM 758 N N . SER A 1 98 ? 16.201 -20.881 -35.265 1 47.16 98 SER A N 1
ATOM 759 C CA . SER A 1 98 ? 17.459 -21.332 -35.851 1 47.16 98 SER A CA 1
ATOM 760 C C . SER A 1 98 ? 17.313 -22.713 -36.481 1 47.16 98 SER A C 1
ATOM 762 O O . SER A 1 98 ? 17.108 -23.704 -35.777 1 47.16 98 SER A O 1
ATOM 764 N N . HIS A 1 99 ? 16.452 -22.959 -37.485 1 55.24 99 HIS A N 1
ATOM 765 C CA . HIS A 1 99 ? 15.979 -24.198 -38.091 1 55.24 99 HIS A CA 1
ATOM 766 C C . HIS A 1 99 ? 17.145 -25.071 -38.541 1 55.24 99 HIS A C 1
ATOM 768 O O . HIS A 1 99 ? 18.132 -24.566 -39.08 1 55.24 99 HIS A O 1
ATOM 774 N N . ILE A 1 100 ? 17.351 -26.162 -37.911 1 65.14 100 ILE A N 1
ATOM 775 C CA . ILE A 1 100 ? 18.168 -27.239 -38.459 1 65.14 100 ILE A CA 1
ATOM 776 C C . ILE A 1 100 ? 17.809 -27.464 -39.926 1 65.14 100 ILE A C 1
ATOM 778 O O . ILE A 1 100 ? 16.703 -27.132 -40.358 1 65.14 100 ILE A O 1
ATOM 782 N N . SER A 1 101 ? 18.971 -27.579 -40.906 1 67.32 101 SER A N 1
ATOM 783 C CA . SER A 1 101 ? 18.754 -27.901 -42.312 1 67.32 101 SER A CA 1
ATOM 784 C C . SER A 1 101 ? 17.608 -28.893 -42.482 1 67.32 101 SER A C 1
ATOM 786 O O . SER A 1 101 ? 17.539 -29.897 -41.771 1 67.32 101 SER A O 1
ATOM 788 N N . PRO A 1 102 ? 16.282 -28.697 -42.966 1 70.26 102 PRO A N 1
ATOM 789 C CA . PRO A 1 102 ? 15.154 -29.606 -43.185 1 70.26 102 PRO A CA 1
ATOM 790 C C . PRO A 1 102 ? 15.57 -30.911 -43.859 1 70.26 102 PRO A C 1
ATOM 792 O O . PRO A 1 102 ? 16.664 -30.999 -44.421 1 70.26 102 PRO A O 1
ATOM 795 N N . HIS A 1 103 ? 14.555 -32.304 -43.488 1 74.33 103 HIS A N 1
ATOM 796 C CA . HIS A 1 103 ? 14.682 -33.598 -44.148 1 74.33 103 HIS A CA 1
ATOM 797 C C . HIS A 1 103 ? 15.907 -34.355 -43.647 1 74.33 103 HIS A C 1
ATOM 799 O O . HIS A 1 103 ? 16.535 -35.099 -44.404 1 74.33 103 HIS A O 1
ATOM 805 N N . VAL A 1 104 ? 16.744 -33.746 -42.721 1 83.43 104 VAL A N 1
ATOM 806 C CA . VAL A 1 104 ? 17.842 -34.482 -42.103 1 83.43 104 VAL A CA 1
ATOM 807 C C . VAL A 1 104 ? 17.306 -35.356 -40.971 1 83.43 104 VAL A C 1
ATOM 809 O O . VAL A 1 104 ? 16.512 -34.897 -40.146 1 83.43 104 VAL A O 1
ATOM 812 N N . ARG A 1 105 ? 17.654 -36.607 -41.004 1 85.17 105 ARG A N 1
ATOM 813 C CA . ARG A 1 105 ? 17.238 -37.532 -39.954 1 85.17 105 ARG A CA 1
ATOM 814 C C . ARG A 1 105 ? 18.446 -38.164 -39.271 1 85.17 105 ARG A C 1
ATOM 816 O O . ARG A 1 105 ? 19.187 -38.928 -39.892 1 85.17 105 ARG A O 1
ATOM 823 N N . PRO A 1 106 ? 18.583 -37.863 -38.175 1 90.27 106 PRO A N 1
ATOM 824 C CA . PRO A 1 106 ? 19.675 -38.527 -37.46 1 90.27 106 PRO A CA 1
ATOM 825 C C . PRO A 1 106 ? 19.398 -40.007 -37.202 1 90.27 106 PRO A C 1
ATOM 827 O O . PRO A 1 106 ? 18.274 -40.376 -36.853 1 90.27 106 PRO A O 1
ATOM 830 N N . LEU A 1 107 ? 20.54 -40.698 -37.515 1 86.54 107 LEU A N 1
ATOM 831 C CA . LEU A 1 107 ? 20.413 -42.14 -37.33 1 86.54 107 LEU A CA 1
ATOM 832 C C . LEU A 1 107 ? 21.065 -42.579 -36.024 1 86.54 107 LEU A C 1
ATOM 834 O O . LEU A 1 107 ? 20.47 -43.335 -35.252 1 86.54 107 LEU A O 1
ATOM 838 N N . LYS A 1 108 ? 22.135 -42.121 -35.72 1 92.23 108 LYS A N 1
ATOM 839 C CA . LYS A 1 108 ? 22.88 -42.531 -34.533 1 92.23 108 LYS A CA 1
ATOM 840 C C . LYS A 1 108 ? 23.885 -41.461 -34.118 1 92.23 108 LYS A C 1
ATOM 842 O O . LYS A 1 108 ? 24.473 -40.79 -34.969 1 92.23 108 LYS A O 1
ATOM 847 N N . TYR A 1 109 ? 24 -41.312 -32.791 1 93.48 109 TYR A N 1
ATOM 848 C CA . TYR A 1 109 ? 25.012 -40.439 -32.206 1 93.48 109 TYR A CA 1
ATOM 849 C C . TYR A 1 109 ? 26.005 -41.238 -31.371 1 93.48 109 TYR A C 1
ATOM 851 O O . TYR A 1 109 ? 25.609 -42.011 -30.495 1 93.48 109 TYR A O 1
ATOM 859 N N . TRP A 1 110 ? 27.261 -41.098 -31.617 1 92.17 110 TRP A N 1
ATOM 860 C CA . TRP A 1 110 ? 28.304 -41.553 -30.703 1 92.17 110 TRP A CA 1
ATOM 861 C C . TRP A 1 110 ? 28.875 -40.386 -29.904 1 92.17 110 TRP A C 1
ATOM 863 O O . TRP A 1 110 ? 29.503 -39.488 -30.469 1 92.17 110 TRP A O 1
ATOM 873 N N . LEU A 1 111 ? 28.545 -40.474 -28.605 1 92.08 111 LEU A N 1
ATOM 874 C CA . LEU A 1 111 ? 28.948 -39.363 -27.75 1 92.08 111 LEU A CA 1
ATOM 875 C C . LEU A 1 111 ? 30.003 -39.806 -26.743 1 92.08 111 LEU A C 1
ATOM 877 O O . LEU A 1 111 ? 29.816 -40.8 -26.038 1 92.08 111 LEU A O 1
ATOM 881 N N . TYR A 1 112 ? 30.903 -39.251 -26.104 1 87.96 112 TYR A N 1
ATOM 882 C CA . TYR A 1 112 ? 31.972 -39.447 -25.131 1 87.96 112 TYR A CA 1
ATOM 883 C C . TYR A 1 112 ? 32.233 -38.169 -24.343 1 87.96 112 TYR A C 1
ATOM 885 O O . TYR A 1 112 ? 32.335 -37.085 -24.922 1 87.96 112 TYR A O 1
ATOM 893 N N . PHE A 1 113 ? 32.306 -38.035 -23.629 1 85.73 113 PHE A N 1
ATOM 894 C CA . PHE A 1 113 ? 32.685 -36.814 -22.926 1 85.73 113 PHE A CA 1
ATOM 895 C C . PHE A 1 113 ? 33.521 -37.137 -21.693 1 85.73 113 PHE A C 1
ATOM 897 O O . PHE A 1 113 ? 33.475 -38.258 -21.182 1 85.73 113 PHE A O 1
ATOM 904 N N . LYS A 1 114 ? 34.331 -36.172 -21.332 1 80.27 114 LYS A N 1
ATOM 905 C CA . LYS A 1 114 ? 35.136 -36.15 -20.114 1 80.27 114 LYS A CA 1
ATOM 906 C C . LYS A 1 114 ? 34.698 -35.021 -19.185 1 80.27 114 LYS A C 1
ATOM 908 O O . LYS A 1 114 ? 34.986 -33.851 -19.443 1 80.27 114 LYS A O 1
ATOM 913 N N . PRO A 1 115 ? 33.947 -35.387 -18.106 1 72.75 115 PRO A N 1
ATOM 914 C CA . PRO A 1 115 ? 33.502 -34.337 -17.187 1 72.75 115 PRO A CA 1
ATOM 915 C C . PRO A 1 115 ? 34.651 -33.732 -16.382 1 72.75 115 PRO A C 1
ATOM 917 O O . PRO A 1 115 ? 35.579 -34.445 -15.992 1 72.75 115 PRO A O 1
ATOM 920 N N . THR A 1 116 ? 34.996 -32.373 -16.334 1 61.79 116 THR A N 1
ATOM 921 C CA . THR A 1 116 ? 36.058 -31.73 -15.567 1 61.79 116 THR A CA 1
ATOM 922 C C . THR A 1 116 ? 35.69 -31.661 -14.088 1 61.79 116 THR A C 1
ATOM 924 O O . THR A 1 116 ? 35.483 -30.573 -13.545 1 61.79 116 THR A O 1
ATOM 927 N N . ILE A 1 117 ? 34.977 -32.34 -13.485 1 57.68 117 ILE A N 1
ATOM 928 C CA . ILE A 1 117 ? 34.692 -32.311 -12.054 1 57.68 117 ILE A CA 1
ATOM 929 C C . ILE A 1 117 ? 35.998 -32.383 -11.267 1 57.68 117 ILE A C 1
ATOM 931 O O . ILE A 1 117 ? 36.067 -31.923 -10.125 1 57.68 117 ILE A O 1
ATOM 935 N N . MET A 1 118 ? 37.223 -33.143 -11.679 1 46.73 118 MET A N 1
ATOM 936 C CA . MET A 1 118 ? 38.273 -33.807 -10.912 1 46.73 118 MET A CA 1
ATOM 937 C C . MET A 1 118 ? 39.395 -32.833 -10.57 1 46.73 118 MET A C 1
ATOM 939 O O . MET A 1 118 ? 40.234 -33.121 -9.714 1 46.73 118 MET A O 1
ATOM 943 N N . ASP A 1 119 ? 39.947 -31.805 -11.352 1 41.86 119 ASP A N 1
ATOM 944 C CA . ASP A 1 119 ? 41.375 -31.55 -11.194 1 41.86 119 ASP A CA 1
ATOM 945 C C . ASP A 1 119 ? 41.656 -30.773 -9.91 1 41.86 119 ASP A C 1
ATOM 947 O O . ASP A 1 119 ? 42.005 -29.591 -9.957 1 41.86 119 ASP A O 1
ATOM 951 N N . TYR A 1 120 ? 40.884 -30.88 -8.922 1 37.85 120 TYR A N 1
ATOM 952 C CA . TYR A 1 120 ? 41.429 -30.082 -7.83 1 37.85 120 TYR A CA 1
ATOM 953 C C . TYR A 1 120 ? 42.787 -30.617 -7.389 1 37.85 120 TYR A C 1
ATOM 955 O O . TYR A 1 120 ? 43.422 -30.054 -6.495 1 37.85 120 TYR A O 1
ATOM 963 N N . ASN A 1 121 ? 43.138 -31.886 -7.493 1 35.46 121 ASN A N 1
ATOM 964 C CA . ASN A 1 121 ? 44.394 -32.111 -6.785 1 35.46 121 ASN A CA 1
ATOM 965 C C . ASN A 1 121 ? 45.467 -31.116 -7.218 1 35.46 121 ASN A C 1
ATOM 967 O O . ASN A 1 121 ? 46.431 -30.879 -6.488 1 35.46 121 ASN A O 1
ATOM 971 N N . ASN A 1 122 ? 45.572 -30.843 -8.505 1 32.37 122 ASN A N 1
ATOM 972 C CA . ASN A 1 122 ? 46.721 -30.023 -8.875 1 32.37 122 ASN A CA 1
ATOM 973 C C . ASN A 1 122 ? 46.455 -28.541 -8.625 1 32.37 122 ASN A C 1
ATOM 975 O O . ASN A 1 122 ? 47.234 -27.686 -9.051 1 32.37 122 ASN A O 1
ATOM 979 N N . ILE A 1 123 ? 45.209 -28.167 -8.317 1 34.32 123 ILE A N 1
ATOM 980 C CA . ILE A 1 123 ? 45.116 -26.73 -8.086 1 34.32 123 ILE A CA 1
ATOM 981 C C . ILE A 1 123 ? 45.552 -26.407 -6.659 1 34.32 123 ILE A C 1
ATOM 983 O O . ILE A 1 123 ? 45.378 -25.28 -6.19 1 34.32 123 ILE A O 1
ATOM 987 N N . ASN A 1 124 ? 45.974 -27.307 -5.829 1 30.53 124 ASN A N 1
ATOM 988 C CA . ASN A 1 124 ? 46.489 -26.852 -4.542 1 30.53 124 ASN A CA 1
ATOM 989 C C . ASN A 1 124 ? 47.544 -25.763 -4.713 1 30.53 124 ASN A C 1
ATOM 991 O O . ASN A 1 124 ? 47.996 -25.171 -3.731 1 30.53 124 ASN A O 1
ATOM 995 N N . ASN A 1 125 ? 48.584 -25.951 -5.564 1 28.82 125 ASN A N 1
ATOM 996 C CA . ASN A 1 125 ? 49.679 -25.037 -5.258 1 28.82 125 ASN A CA 1
ATOM 997 C C . ASN A 1 125 ? 49.289 -23.586 -5.524 1 28.82 125 ASN A C 1
ATOM 999 O O . ASN A 1 125 ? 49.975 -22.663 -5.081 1 28.82 125 ASN A O 1
ATOM 1003 N N . ASN A 1 126 ? 48.891 -23.206 -6.759 1 27.59 126 ASN A N 1
ATOM 1004 C CA . ASN A 1 126 ? 48.951 -21.755 -6.907 1 27.59 126 ASN A CA 1
ATOM 1005 C C . ASN A 1 126 ? 47.779 -21.072 -6.208 1 27.59 126 ASN A C 1
ATOM 1007 O O . ASN A 1 126 ? 46.626 -21.465 -6.392 1 27.59 126 ASN A O 1
ATOM 1011 N N . ASP A 1 127 ? 47.986 -20.342 -5.031 1 27.18 127 ASP A N 1
ATOM 1012 C CA . ASP A 1 127 ? 47.291 -19.543 -4.026 1 27.18 127 ASP A CA 1
ATOM 1013 C C . ASP A 1 127 ? 46.202 -18.684 -4.664 1 27.18 127 ASP A C 1
ATOM 1015 O O . ASP A 1 127 ? 45.571 -17.868 -3.989 1 27.18 127 ASP A O 1
ATOM 1019 N N . ASN A 1 128 ? 46.478 -18.144 -5.93 1 26.57 128 ASN A N 1
ATOM 1020 C CA . ASN A 1 128 ? 45.739 -16.922 -6.229 1 26.57 128 ASN A CA 1
ATOM 1021 C C . ASN A 1 128 ? 44.233 -17.168 -6.246 1 26.57 128 ASN A C 1
ATOM 1023 O O . ASN A 1 128 ? 43.781 -18.254 -6.615 1 26.57 128 ASN A O 1
ATOM 1027 N N . ASN A 1 129 ? 43.397 -16.255 -5.596 1 27.23 129 ASN A N 1
ATOM 1028 C CA . ASN A 1 129 ? 42.039 -15.927 -5.173 1 27.23 129 ASN A CA 1
ATOM 1029 C C . ASN A 1 129 ? 41.046 -16.059 -6.324 1 27.23 129 ASN A C 1
ATOM 1031 O O . ASN A 1 129 ? 39.944 -15.51 -6.265 1 27.23 129 ASN A O 1
ATOM 1035 N N . SER A 1 130 ? 41.494 -16.168 -7.613 1 28.21 130 SER A N 1
ATOM 1036 C CA . SER A 1 130 ? 40.403 -15.858 -8.531 1 28.21 130 SER A CA 1
ATOM 1037 C C . SER A 1 130 ? 39.291 -16.898 -8.441 1 28.21 130 SER A C 1
ATOM 1039 O O . SER A 1 130 ? 39.544 -18.097 -8.579 1 28.21 130 SER A O 1
ATOM 1041 N N . ASN A 1 131 ? 38.324 -16.764 -7.581 1 29.76 131 ASN A N 1
ATOM 1042 C CA . ASN A 1 131 ? 37.025 -17.428 -7.552 1 29.76 131 ASN A CA 1
ATOM 1043 C C . ASN A 1 131 ? 36.503 -17.703 -8.959 1 29.76 131 ASN A C 1
ATOM 1045 O O . ASN A 1 131 ? 35.703 -16.931 -9.491 1 29.76 131 ASN A O 1
ATOM 1049 N N . THR A 1 132 ? 37.32 -17.89 -10.014 1 31.28 132 THR A N 1
ATOM 1050 C CA . THR A 1 132 ? 36.75 -18.132 -11.335 1 31.28 132 THR A CA 1
ATOM 1051 C C . THR A 1 132 ? 35.808 -19.332 -11.305 1 31.28 132 THR A C 1
ATOM 1053 O O . THR A 1 132 ? 36.151 -20.384 -10.763 1 31.28 132 THR A O 1
ATOM 1056 N N . ASN A 1 133 ? 34.522 -19.259 -11.474 1 36.52 133 ASN A N 1
ATOM 1057 C CA . ASN A 1 133 ? 33.368 -20.065 -11.858 1 36.52 133 ASN A CA 1
ATOM 1058 C C . ASN A 1 133 ? 33.723 -21.065 -12.954 1 36.52 133 ASN A C 1
ATOM 1060 O O . ASN A 1 133 ? 33.175 -21.006 -14.056 1 36.52 133 ASN A O 1
ATOM 1064 N N . ASN A 1 134 ? 34.91 -21.559 -13.284 1 39.62 134 ASN A N 1
ATOM 1065 C CA . ASN A 1 134 ? 35.368 -22.392 -14.391 1 39.62 134 ASN A CA 1
ATOM 1066 C C . ASN A 1 134 ? 34.788 -23.801 -14.31 1 39.62 134 ASN A C 1
ATOM 1068 O O . ASN A 1 134 ? 35.286 -24.72 -14.963 1 39.62 134 ASN A O 1
ATOM 1072 N N . SER A 1 135 ? 34.106 -24.332 -13.373 1 48.33 135 SER A N 1
ATOM 1073 C CA . SER A 1 135 ? 33.9 -25.72 -12.973 1 48.33 135 SER A CA 1
ATOM 1074 C C . SER A 1 135 ? 32.969 -26.442 -13.942 1 48.33 135 SER A C 1
ATOM 1076 O O . SER A 1 135 ? 32.843 -27.667 -13.894 1 48.33 135 SER A O 1
ATOM 1078 N N . SER A 1 136 ? 32.222 -25.974 -14.893 1 59.5 136 SER A N 1
ATOM 1079 C CA . SER A 1 136 ? 31.224 -26.774 -15.596 1 59.5 136 SER A CA 1
ATOM 1080 C C . SER A 1 136 ? 31.609 -26.978 -17.057 1 59.5 136 SER A C 1
ATOM 1082 O O . SER A 1 136 ? 30.747 -27.228 -17.903 1 59.5 136 SER A O 1
ATOM 1084 N N . ILE A 1 137 ? 32.87 -27.124 -17.412 1 69.92 137 ILE A N 1
ATOM 1085 C CA . ILE A 1 137 ? 33.246 -27.286 -18.813 1 69.92 137 ILE A CA 1
ATOM 1086 C C . ILE A 1 137 ? 33.238 -28.768 -19.181 1 69.92 137 ILE A C 1
ATOM 1088 O O . ILE A 1 137 ? 33.731 -29.606 -18.422 1 69.92 137 ILE A O 1
ATOM 1092 N N . LEU A 1 138 ? 32.589 -29.154 -20.298 1 79.19 138 LEU A N 1
ATOM 1093 C CA . LEU A 1 138 ? 32.516 -30.504 -20.848 1 79.19 138 LEU A CA 1
ATOM 1094 C C . LEU A 1 138 ? 33.229 -30.582 -22.193 1 79.19 138 LEU A C 1
ATOM 1096 O O . LEU A 1 138 ? 32.96 -29.78 -23.091 1 79.19 138 LEU A O 1
ATOM 1100 N N . THR A 1 139 ? 34.325 -31.4 -22.222 1 84.63 139 THR A N 1
ATOM 1101 C CA . THR A 1 139 ? 34.965 -31.657 -23.507 1 84.63 139 THR A CA 1
ATOM 1102 C C . THR A 1 139 ? 34.544 -33.016 -24.059 1 84.63 139 THR A C 1
ATOM 1104 O O . THR A 1 139 ? 34.413 -33.984 -23.307 1 84.63 139 THR A O 1
ATOM 1107 N N . GLY A 1 140 ? 34.217 -33.026 -25.267 1 88.27 140 GLY A N 1
ATOM 1108 C CA . GLY A 1 140 ? 33.753 -34.288 -25.822 1 88.27 140 GLY A CA 1
ATOM 1109 C C . GLY A 1 140 ? 33.809 -34.33 -27.337 1 88.27 140 GLY A C 1
ATOM 1110 O O . GLY A 1 140 ? 34.328 -33.408 -27.97 1 88.27 140 GLY A O 1
ATOM 1111 N N . ARG A 1 141 ? 33.517 -35.424 -27.858 1 91.16 141 ARG A N 1
ATOM 1112 C CA . ARG A 1 141 ? 33.394 -35.704 -29.285 1 91.16 141 ARG A CA 1
ATOM 1113 C C . ARG A 1 141 ? 32.036 -36.317 -29.608 1 91.16 141 ARG A C 1
ATOM 1115 O O . ARG A 1 141 ? 31.539 -37.165 -28.864 1 91.16 141 ARG A O 1
ATOM 1122 N N . VAL A 1 142 ? 31.487 -35.815 -30.655 1 92.59 142 VAL A N 1
ATOM 1123 C CA . VAL A 1 142 ? 30.233 -36.402 -31.115 1 92.59 142 VAL A CA 1
ATOM 1124 C C . VAL A 1 142 ? 30.362 -36.814 -32.58 1 92.59 142 VAL A C 1
ATOM 1126 O O . VAL A 1 142 ? 30.96 -36.094 -33.384 1 92.59 142 VAL A O 1
ATOM 1129 N N . ILE A 1 143 ? 29.968 -37.938 -32.887 1 91.03 143 ILE A N 1
ATOM 1130 C CA . ILE A 1 143 ? 29.837 -38.413 -34.26 1 91.03 143 ILE A CA 1
ATOM 1131 C C . ILE A 1 143 ? 28.362 -38.613 -34.599 1 91.03 143 ILE A C 1
ATOM 1133 O O . ILE A 1 143 ? 27.658 -39.361 -33.916 1 91.03 143 ILE A O 1
ATOM 1137 N N . ILE A 1 144 ? 27.978 -37.996 -35.61 1 92.53 144 ILE A N 1
ATOM 1138 C CA . ILE A 1 144 ? 26.564 -38.024 -35.971 1 92.53 144 ILE A CA 1
ATOM 1139 C C . ILE A 1 144 ? 26.386 -38.75 -37.302 1 92.53 144 ILE A C 1
ATOM 1141 O O . ILE A 1 144 ? 26.977 -38.362 -38.313 1 92.53 144 ILE A O 1
ATOM 1145 N N . GLU A 1 145 ? 25.683 -39.772 -37.221 1 90.82 145 GLU A N 1
ATOM 1146 C CA . GLU A 1 145 ? 25.222 -40.434 -38.437 1 90.82 145 GLU A CA 1
ATOM 1147 C C . GLU A 1 145 ? 23.836 -39.942 -38.842 1 90.82 145 GLU A C 1
ATOM 1149 O O . GLU A 1 145 ? 22.884 -40.041 -38.064 1 90.82 145 GLU A O 1
ATOM 1154 N N . PHE A 1 146 ? 23.75 -39.379 -39.946 1 89.79 146 PHE A N 1
ATOM 1155 C CA . PHE A 1 146 ? 22.451 -38.868 -40.366 1 89.79 146 PHE A CA 1
ATOM 1156 C C . PHE A 1 146 ? 22.207 -39.159 -41.842 1 89.79 146 PHE A C 1
ATOM 1158 O O . PHE A 1 146 ? 23.152 -39.402 -42.597 1 89.79 146 PHE A O 1
ATOM 1165 N N . GLN A 1 147 ? 20.94 -39.137 -42.113 1 88.48 147 GLN A N 1
ATOM 1166 C CA . GLN A 1 147 ? 20.51 -39.431 -43.476 1 88.48 147 GLN A CA 1
ATOM 1167 C C . GLN A 1 147 ? 19.825 -38.223 -44.109 1 88.48 147 GLN A C 1
ATOM 1169 O O . GLN A 1 147 ? 19.074 -37.508 -43.442 1 88.48 147 GLN A O 1
ATOM 1174 N N . ILE A 1 148 ? 20.176 -37.936 -45.282 1 85.48 148 ILE A N 1
ATOM 1175 C CA . ILE A 1 148 ? 19.49 -36.911 -46.062 1 85.48 148 ILE A CA 1
ATOM 1176 C C . ILE A 1 148 ? 18.547 -37.57 -47.065 1 85.48 148 ILE A C 1
ATOM 1178 O O . ILE A 1 148 ? 18.979 -38.365 -47.903 1 85.48 148 ILE A O 1
ATOM 1182 N N . GLU A 1 149 ? 17.254 -37.422 -46.904 1 73.06 149 GLU A N 1
ATOM 1183 C CA . GLU A 1 149 ? 16.235 -38.108 -47.694 1 73.06 149 GLU A CA 1
ATOM 1184 C C . GLU A 1 149 ? 15.948 -37.36 -48.993 1 73.06 149 GLU A C 1
ATOM 1186 O O . GLU A 1 149 ? 15.449 -37.946 -49.956 1 73.06 149 GLU A O 1
ATOM 1191 N N . SER A 1 150 ? 16.006 -36.076 -49.102 1 62.65 150 SER A N 1
ATOM 1192 C CA . SER A 1 150 ? 15.549 -35.371 -50.295 1 62.65 150 SER A CA 1
ATOM 1193 C C . SER A 1 150 ? 16.606 -35.401 -51.394 1 62.65 150 SER A C 1
ATOM 1195 O O . SER A 1 150 ? 17.805 -35.401 -51.109 1 62.65 150 SER A O 1
ATOM 1197 N N . SER A 1 151 ? 15.99 -36.057 -52.719 1 55.25 151 SER A N 1
ATOM 1198 C CA . SER A 1 151 ? 16.805 -36.031 -53.929 1 55.25 151 SER A CA 1
ATOM 1199 C C . SER A 1 151 ? 17.379 -34.64 -54.179 1 55.25 151 SER A C 1
ATOM 1201 O O . SER A 1 151 ? 18.229 -34.462 -55.054 1 55.25 151 SER A O 1
ATOM 1203 N N . ASN A 1 152 ? 17.014 -33.374 -53.294 1 58.71 152 ASN A N 1
ATOM 1204 C CA . ASN A 1 152 ? 17.508 -32.016 -53.495 1 58.71 152 ASN A CA 1
ATOM 1205 C C . ASN A 1 152 ? 18.776 -31.755 -52.687 1 58.71 152 ASN A C 1
ATOM 1207 O O . ASN A 1 152 ? 18.823 -32.036 -51.488 1 58.71 152 ASN A O 1
ATOM 1211 N N . ARG A 1 153 ? 19.815 -31.384 -53.197 1 67.99 153 ARG A N 1
ATOM 1212 C CA . ARG A 1 153 ? 21.147 -31.144 -52.65 1 67.99 153 ARG A CA 1
ATOM 1213 C C . ARG A 1 153 ? 21.116 -30.04 -51.598 1 67.99 153 ARG A C 1
ATOM 1215 O O . ARG A 1 153 ? 20.491 -28.998 -51.804 1 67.99 153 ARG A O 1
ATOM 1222 N N . LEU A 1 154 ? 21.437 -30.381 -50.289 1 78.19 154 LEU A N 1
ATOM 1223 C CA . LEU A 1 154 ? 21.498 -29.419 -49.194 1 78.19 154 LEU A CA 1
ATOM 1224 C C . LEU A 1 154 ? 22.759 -28.568 -49.288 1 78.19 154 LEU A C 1
ATOM 1226 O O . LEU A 1 154 ? 23.869 -29.101 -49.362 1 78.19 154 LEU A O 1
ATOM 1230 N N . GLN A 1 155 ? 22.542 -27.245 -49.407 1 79.56 155 GLN A N 1
ATOM 1231 C CA . GLN A 1 155 ? 23.667 -26.325 -49.546 1 79.56 155 GLN A CA 1
ATOM 1232 C C . GLN A 1 155 ? 24.319 -26.046 -48.196 1 79.56 155 GLN A C 1
ATOM 1234 O O . GLN A 1 155 ? 25.474 -25.619 -48.135 1 79.56 155 GLN A O 1
ATOM 1239 N N . LYS A 1 156 ? 23.596 -26.213 -47.172 1 86.39 156 LYS A N 1
ATOM 1240 C CA . LYS A 1 156 ? 24.158 -25.963 -45.847 1 86.39 156 LYS A CA 1
ATOM 1241 C C . LYS A 1 156 ? 23.595 -26.94 -44.819 1 86.39 156 LYS A C 1
ATOM 1243 O O . LYS A 1 156 ? 22.453 -27.389 -44.941 1 86.39 156 LYS A O 1
ATOM 1248 N N . LEU A 1 157 ? 24.378 -27.329 -43.913 1 87.06 157 LEU A N 1
ATOM 1249 C CA . LEU A 1 157 ? 23.998 -28.173 -42.785 1 87.06 157 LEU A CA 1
ATOM 1250 C C . LEU A 1 157 ? 24.011 -27.378 -41.483 1 87.06 157 LEU A C 1
ATOM 1252 O O . LEU A 1 157 ? 25.061 -26.892 -41.058 1 87.06 157 LEU A O 1
ATOM 1256 N N . SER A 1 158 ? 22.797 -27.262 -40.996 1 87.87 158 SER A N 1
ATOM 1257 C CA . SER A 1 158 ? 22.678 -26.494 -39.761 1 87.87 158 SER A CA 1
ATOM 1258 C C . SER A 1 158 ? 22.388 -27.403 -38.571 1 87.87 158 SER A C 1
ATOM 1260 O O . SER A 1 158 ? 21.482 -28.237 -38.626 1 87.87 158 SER A O 1
ATOM 1262 N N . LEU A 1 159 ? 23.21 -27.32 -37.492 1 88.68 159 LEU A N 1
ATOM 1263 C CA . LEU A 1 159 ? 23.035 -28.066 -36.251 1 88.68 159 LEU A CA 1
ATOM 1264 C C . LEU A 1 159 ? 22.776 -27.122 -35.081 1 88.68 159 LEU A C 1
ATOM 1266 O O . LEU A 1 159 ? 23.231 -25.976 -35.09 1 88.68 159 LEU A O 1
ATOM 1270 N N . ASN A 1 160 ? 22.048 -27.652 -34.149 1 86.63 160 ASN A N 1
ATOM 1271 C CA . ASN A 1 160 ? 21.843 -26.891 -32.921 1 86.63 160 ASN A CA 1
ATOM 1272 C C . ASN A 1 160 ? 23.062 -26.964 -32.006 1 86.63 160 ASN A C 1
ATOM 1274 O O . ASN A 1 160 ? 23.592 -28.047 -31.756 1 86.63 160 ASN A O 1
ATOM 1278 N N . ALA A 1 161 ? 23.622 -25.86 -31.56 1 86.79 161 ALA A N 1
ATOM 1279 C CA . ALA A 1 161 ? 24.742 -25.786 -30.626 1 86.79 161 ALA A CA 1
ATOM 1280 C C . ALA A 1 161 ? 24.788 -24.428 -29.932 1 86.79 161 ALA A C 1
ATOM 1282 O O . ALA A 1 161 ? 25.141 -23.42 -30.549 1 86.79 161 ALA A O 1
ATOM 1283 N N . VAL A 1 162 ? 24.453 -24.465 -28.745 1 81.95 162 VAL A N 1
ATOM 1284 C CA . VAL A 1 162 ? 24.43 -23.209 -28.002 1 81.95 162 VAL A CA 1
ATOM 1285 C C . VAL A 1 162 ? 25.625 -23.148 -27.052 1 81.95 162 VAL A C 1
ATOM 1287 O O . VAL A 1 162 ? 25.793 -24.024 -26.2 1 81.95 162 VAL A O 1
ATOM 1290 N N . ASN A 1 163 ? 26.454 -22.181 -27.114 1 77.32 163 ASN A N 1
ATOM 1291 C CA . ASN A 1 163 ? 27.625 -21.947 -26.276 1 77.32 163 ASN A CA 1
ATOM 1292 C C . ASN A 1 163 ? 28.616 -23.104 -26.362 1 77.32 163 ASN A C 1
ATOM 1294 O O . ASN A 1 163 ? 29.085 -23.602 -25.337 1 77.32 163 ASN A O 1
ATOM 1298 N N . ILE A 1 164 ? 28.706 -23.606 -27.507 1 86.49 164 ILE A N 1
ATOM 1299 C CA . ILE A 1 164 ? 29.635 -24.703 -27.755 1 86.49 164 ILE A CA 1
ATOM 1300 C C . ILE A 1 164 ? 30.713 -24.254 -28.739 1 86.49 164 ILE A C 1
ATOM 1302 O O . ILE A 1 164 ? 30.411 -23.624 -29.755 1 86.49 164 ILE A O 1
ATOM 1306 N N . THR A 1 165 ? 31.936 -24.459 -28.324 1 85.33 165 THR A N 1
ATOM 1307 C CA . THR A 1 165 ? 33.059 -24.142 -29.199 1 85.33 165 THR A CA 1
ATOM 1308 C C . THR A 1 165 ? 33.562 -25.395 -29.909 1 85.33 165 THR A C 1
ATOM 1310 O O . THR A 1 165 ? 33.669 -26.461 -29.298 1 85.33 165 THR A O 1
ATOM 1313 N N . MET A 1 166 ? 33.745 -25.262 -31.202 1 87.3 166 MET A N 1
ATOM 1314 C CA . MET A 1 166 ? 34.217 -26.395 -31.994 1 87.3 166 MET A CA 1
ATOM 1315 C C . MET A 1 166 ? 35.737 -26.379 -32.112 1 87.3 166 MET A C 1
ATOM 1317 O O . MET A 1 166 ? 36.336 -25.325 -32.332 1 87.3 166 MET A O 1
ATOM 1321 N N . LYS A 1 167 ? 36.266 -27.512 -31.862 1 81.29 167 LYS A N 1
ATOM 1322 C CA . LYS A 1 167 ? 37.719 -27.63 -31.953 1 81.29 167 LYS A CA 1
ATOM 1323 C C . LYS A 1 167 ? 38.136 -28.276 -33.271 1 81.29 167 LYS A C 1
ATOM 1325 O O . LYS A 1 167 ? 39.175 -27.928 -33.837 1 81.29 167 LYS A O 1
ATOM 1330 N N . ARG A 1 168 ? 37.39 -29.02 -33.866 1 84.99 168 ARG A N 1
ATOM 1331 C CA . ARG A 1 168 ? 37.638 -29.772 -35.092 1 84.99 168 ARG A CA 1
ATOM 1332 C C . ARG A 1 168 ? 36.333 -30.281 -35.695 1 84.99 168 ARG A C 1
ATOM 1334 O O . ARG A 1 168 ? 35.367 -30.538 -34.973 1 84.99 168 ARG A O 1
ATOM 1341 N N . TYR A 1 169 ? 36.263 -30.639 -36.932 1 89.21 169 TYR A N 1
ATOM 1342 C CA . TYR A 1 169 ? 35.084 -31.199 -37.584 1 89.21 169 TYR A CA 1
ATOM 1343 C C . TYR A 1 169 ? 35.467 -31.94 -38.86 1 89.21 169 TYR A C 1
ATOM 1345 O O . TYR A 1 169 ? 36.457 -31.597 -39.511 1 89.21 169 TYR A O 1
ATOM 1353 N N . GLU A 1 170 ? 34.742 -33.03 -39.136 1 86.15 170 GLU A N 1
ATOM 1354 C CA . GLU A 1 170 ? 34.923 -33.83 -40.344 1 86.15 170 GLU A CA 1
ATOM 1355 C C . GLU A 1 170 ? 33.592 -34.386 -40.841 1 86.15 170 GLU A C 1
ATOM 1357 O O . GLU A 1 170 ? 32.769 -34.846 -40.047 1 86.15 170 GLU A O 1
ATOM 1362 N N . LEU A 1 171 ? 33.342 -34.244 -42.143 1 88.59 171 LEU A N 1
ATOM 1363 C CA . LEU A 1 171 ? 32.145 -34.782 -42.78 1 88.59 171 LEU A CA 1
ATOM 1364 C C . LEU A 1 171 ? 32.508 -35.843 -43.813 1 88.59 171 LEU A C 1
ATOM 1366 O O . LEU A 1 171 ? 33.375 -35.619 -44.661 1 88.59 171 LEU A O 1
ATOM 1370 N N . SER A 1 172 ? 31.799 -37.258 -44.07 1 86.72 172 SER A N 1
ATOM 1371 C CA . SER A 1 172 ? 32.079 -38.356 -44.99 1 86.72 172 SER A CA 1
ATOM 1372 C C . SER A 1 172 ? 30.791 -38.983 -45.512 1 86.72 172 SER A C 1
ATOM 1374 O O . SER A 1 172 ? 29.75 -38.915 -44.854 1 86.72 172 SER A O 1
ATOM 1376 N N . LEU A 1 173 ? 30.947 -39.182 -46.407 1 84.93 173 LEU A N 1
ATOM 1377 C CA . LEU A 1 173 ? 29.818 -39.848 -47.046 1 84.93 173 LEU A CA 1
ATOM 1378 C C . LEU A 1 173 ? 30.057 -41.351 -47.142 1 84.93 173 LEU A C 1
ATOM 1380 O O . LEU A 1 173 ? 31.147 -41.788 -47.518 1 84.93 173 LEU A O 1
ATOM 1384 N N . SER A 1 174 ? 29.3 -41.993 -46.558 1 76.9 174 SER A N 1
ATOM 1385 C CA . SER A 1 174 ? 29.374 -43.443 -46.704 1 76.9 174 SER A CA 1
ATOM 1386 C C . SER A 1 174 ? 28.627 -43.912 -47.948 1 76.9 174 SER A C 1
ATOM 1388 O O . SER A 1 174 ? 27.443 -43.616 -48.116 1 76.9 174 SER A O 1
ATOM 1390 N N . ILE A 1 175 ? 29.395 -44.281 -49.138 1 55.25 175 ILE A N 1
ATOM 1391 C CA . ILE A 1 175 ? 28.806 -44.811 -50.363 1 55.25 175 ILE A CA 1
ATOM 1392 C C . ILE A 1 175 ? 28.338 -46.246 -50.132 1 55.25 175 ILE A C 1
ATOM 1394 O O . ILE A 1 175 ? 28.998 -47.197 -50.557 1 55.25 175 ILE A O 1
ATOM 1398 N N . ASP A 1 176 ? 28.22 -46.752 -49.215 1 46.03 176 ASP A N 1
ATOM 1399 C CA . ASP A 1 176 ? 27.785 -48.143 -49.285 1 46.03 176 ASP A CA 1
ATOM 1400 C C . ASP A 1 176 ? 26.699 -48.327 -50.343 1 46.03 176 ASP A C 1
ATOM 1402 O O . ASP A 1 176 ? 25.765 -47.527 -50.426 1 46.03 176 ASP A O 1
ATOM 1406 N N . GLU A 1 177 ? 27.028 -49.139 -51.593 1 38.7 177 GLU A N 1
ATOM 1407 C CA . GLU A 1 177 ? 26.075 -49.697 -52.547 1 38.7 177 GLU A CA 1
ATOM 1408 C C . GLU A 1 177 ? 24.731 -49.982 -51.882 1 38.7 177 GLU A C 1
ATOM 1410 O O . GLU A 1 177 ? 23.686 -49.55 -52.372 1 38.7 177 GLU A O 1
ATOM 1415 N N . ASP A 1 178 ? 24.411 -51.512 -51.605 1 34.16 178 ASP A N 1
ATOM 1416 C CA . ASP A 1 178 ? 23.205 -52.268 -51.282 1 34.16 178 ASP A CA 1
ATOM 1417 C C . ASP A 1 178 ? 22.695 -51.917 -49.886 1 34.16 178 ASP A C 1
ATOM 1419 O O . ASP A 1 178 ? 22.759 -52.741 -48.971 1 34.16 178 ASP A O 1
ATOM 1423 N N . SER A 1 179 ? 23.109 -51.015 -49.295 1 33.51 179 SER A N 1
ATOM 1424 C CA . SER A 1 179 ? 22.491 -50.977 -47.973 1 33.51 179 SER A CA 1
ATOM 1425 C C . SER A 1 179 ? 20.978 -51.141 -48.066 1 33.51 179 SER A C 1
ATOM 1427 O O . SER A 1 179 ? 20.263 -50.188 -48.382 1 33.51 179 SER A O 1
ATOM 1429 N N . LYS A 1 180 ? 20.606 -52.339 -48.623 1 32.47 180 LYS A N 1
ATOM 1430 C CA . LYS A 1 180 ? 19.311 -52.972 -48.389 1 32.47 180 LYS A CA 1
ATOM 1431 C C . LYS A 1 180 ? 18.945 -52.945 -46.908 1 32.47 180 LYS A C 1
ATOM 1433 O O . LYS A 1 180 ? 19.709 -53.422 -46.066 1 32.47 180 LYS A O 1
ATOM 1438 N N . VAL A 1 181 ? 18.198 -52.154 -46.516 1 31.84 181 VAL A N 1
ATOM 1439 C CA . VAL A 1 181 ? 17.427 -52.229 -45.279 1 31.84 181 VAL A CA 1
ATOM 1440 C C . VAL A 1 181 ? 16.953 -53.662 -45.052 1 31.84 181 VAL A C 1
ATOM 1442 O O . VAL A 1 181 ? 16.188 -54.204 -45.854 1 31.84 181 VAL A O 1
ATOM 1445 N N . SER A 1 182 ? 17.771 -54.715 -44.736 1 24.29 182 SER A N 1
ATOM 1446 C CA . SER A 1 182 ? 17.216 -55.996 -44.312 1 24.29 182 SER A CA 1
ATOM 1447 C C . SER A 1 182 ? 16.053 -55.801 -43.345 1 24.29 182 SER A C 1
ATOM 1449 O O . SER A 1 182 ? 16.203 -55.152 -42.308 1 24.29 182 SER A O 1
ATOM 1451 N N . LYS A 1 183 ? 14.834 -55.77 -43.837 1 29.09 183 LYS A N 1
ATOM 1452 C CA . LYS A 1 183 ? 13.624 -56.058 -43.071 1 29.09 183 LYS A CA 1
ATOM 1453 C C . LYS A 1 183 ? 13.773 -57.352 -42.276 1 29.09 183 LYS A C 1
ATOM 1455 O O . LYS A 1 183 ? 13.564 -58.443 -42.812 1 29.09 183 LYS A O 1
ATOM 1460 N N . LYS A 1 184 ? 14.835 -57.653 -41.615 1 25.5 184 LYS A N 1
ATOM 1461 C CA . LYS A 1 184 ? 14.708 -58.868 -40.817 1 25.5 184 LYS A CA 1
ATOM 1462 C C . LYS A 1 184 ? 13.372 -58.906 -40.082 1 25.5 184 LYS A C 1
ATOM 1464 O O . LYS A 1 184 ? 13.071 -58.017 -39.283 1 25.5 184 LYS A O 1
ATOM 1469 N N . ARG A 1 185 ? 12.44 -59.699 -40.642 1 23.4 185 ARG A N 1
ATOM 1470 C CA . ARG A 1 185 ? 11.163 -60.259 -40.213 1 23.4 185 ARG A CA 1
ATOM 1471 C C . ARG A 1 185 ? 11.316 -61.037 -38.91 1 23.4 185 ARG A C 1
ATOM 1473 O O . ARG A 1 185 ? 12.098 -61.988 -38.837 1 23.4 185 ARG A O 1
ATOM 1480 N N . TYR A 1 186 ? 11.316 -60.454 -37.789 1 21.13 186 TYR A N 1
ATOM 1481 C CA . TYR A 1 186 ? 11.026 -61.266 -36.613 1 21.13 186 TYR A CA 1
ATOM 1482 C C . TYR A 1 186 ? 9.907 -62.261 -36.899 1 21.13 186 TYR A C 1
ATOM 1484 O O . TYR A 1 186 ? 8.875 -61.897 -37.467 1 21.13 186 TYR A O 1
ATOM 1492 N N . LYS A 1 187 ? 10.255 -63.431 -37.133 1 21.59 187 LYS A N 1
ATOM 1493 C CA . LYS A 1 187 ? 9.441 -64.631 -37.308 1 21.59 187 LYS A CA 1
ATOM 1494 C C . LYS A 1 187 ? 8.319 -64.69 -36.275 1 21.59 187 LYS A C 1
ATOM 1496 O O . LYS A 1 187 ? 8.574 -64.643 -35.07 1 21.59 187 LYS A O 1
ATOM 1501 N N . ARG A 1 188 ? 7.088 -64.275 -36.818 1 20.29 188 ARG A N 1
ATOM 1502 C CA . ARG A 1 188 ? 5.812 -64.572 -36.173 1 20.29 188 ARG A CA 1
ATOM 1503 C C . ARG A 1 188 ? 5.725 -66.044 -35.784 1 20.29 188 ARG A C 1
ATOM 1505 O O . ARG A 1 188 ? 6.027 -66.924 -36.593 1 20.29 188 ARG A O 1
ATOM 1512 N N . ALA A 1 189 ? 6.018 -66.434 -34.621 1 19.08 189 ALA A N 1
ATOM 1513 C CA . ALA A 1 189 ? 5.491 -67.732 -34.209 1 19.08 189 ALA A CA 1
ATOM 1514 C C . ALA A 1 189 ? 4.094 -67.963 -34.778 1 19.08 189 ALA A C 1
ATOM 1516 O O . ALA A 1 189 ? 3.467 -67.036 -35.296 1 19.08 189 ALA A O 1
ATOM 1517 N N . ASN A 1 190 ? 3.201 -68.761 -34.116 1 17.24 190 ASN A N 1
ATOM 1518 C CA . ASN A 1 190 ? 2.081 -69.622 -34.478 1 17.24 190 ASN A CA 1
ATOM 1519 C C . ASN A 1 190 ? 0.923 -68.819 -35.064 1 17.24 190 ASN A C 1
ATOM 1521 O O . ASN A 1 190 ? 0.595 -67.741 -34.565 1 17.24 190 ASN A O 1
ATOM 1525 N N . GLU A 1 191 ? 0.54 -69.085 -36.385 1 16.75 191 GLU A N 1
ATOM 1526 C CA . GLU A 1 191 ? -0.445 -68.895 -37.445 1 16.75 191 GLU A CA 1
ATOM 1527 C C . GLU A 1 191 ? -1.865 -69.091 -36.921 1 16.75 191 GLU A C 1
ATOM 1529 O O . GLU A 1 191 ? -2.804 -69.258 -37.702 1 16.75 191 GLU A O 1
ATOM 1534 N N . THR A 1 192 ? -2.229 -68.964 -35.612 1 17.44 192 THR A N 1
ATOM 1535 C CA . THR A 1 192 ? -3.608 -69.435 -35.685 1 17.44 192 THR A CA 1
ATOM 1536 C C . THR A 1 192 ? -4.399 -68.633 -36.715 1 17.44 192 THR A C 1
ATOM 1538 O O . THR A 1 192 ? -4.121 -67.453 -36.938 1 17.44 192 THR A O 1
ATOM 1541 N N . ASN A 1 193 ? -5.334 -69.248 -37.527 1 16.38 193 ASN A N 1
ATOM 1542 C CA . ASN A 1 193 ? -6.133 -69.256 -38.747 1 16.38 193 ASN A CA 1
ATOM 1543 C C . ASN A 1 193 ? -7.151 -68.119 -38.758 1 16.38 193 ASN A C 1
ATOM 1545 O O . ASN A 1 193 ? -8.043 -68.087 -39.607 1 16.38 193 ASN A O 1
ATOM 1549 N N . LEU A 1 194 ? -7.159 -67.117 -37.838 1 16.8 194 LEU A N 1
ATOM 1550 C CA . LEU A 1 194 ? -8.531 -66.625 -37.898 1 16.8 194 LEU A CA 1
ATOM 1551 C C . LEU A 1 194 ? -8.803 -65.936 -39.231 1 16.8 194 LEU A C 1
ATOM 1553 O O . LEU A 1 194 ? -7.975 -65.162 -39.715 1 16.8 194 LEU A O 1
ATOM 1557 N N . VAL A 1 195 ? -9.784 -66.351 -40.057 1 15.62 195 VAL A N 1
ATOM 1558 C CA . VAL A 1 195 ? -10.468 -66.26 -41.343 1 15.62 195 VAL A CA 1
ATOM 1559 C C . VAL A 1 195 ? -10.953 -64.83 -41.57 1 15.62 195 VAL A C 1
ATOM 1561 O O . VAL A 1 195 ? -11.811 -64.335 -40.836 1 15.62 195 VAL A O 1
ATOM 1564 N N . VAL A 1 196 ? -9.962 -63.936 -41.951 1 16.01 196 VAL A N 1
ATOM 1565 C CA . VAL A 1 196 ? -10.312 -62.58 -42.361 1 16.01 196 VAL A CA 1
ATOM 1566 C C . VAL A 1 196 ? -11.164 -62.627 -43.627 1 16.01 196 VAL A C 1
ATOM 1568 O O . VAL A 1 196 ? -10.694 -63.057 -44.683 1 16.01 196 VAL A O 1
ATOM 1571 N N . GLU A 1 197 ? -12.417 -62.831 -43.577 1 14.8 197 GLU A N 1
ATOM 1572 C CA . GLU A 1 197 ? -13.286 -62.879 -44.749 1 14.8 197 GLU A CA 1
ATOM 1573 C C . GLU A 1 197 ? -13.195 -61.588 -45.557 1 14.8 197 GLU A C 1
ATOM 1575 O O . GLU A 1 197 ? -12.95 -60.516 -45 1 14.8 197 GLU A O 1
ATOM 1580 N N . ASN A 1 198 ? -13.289 -61.662 -46.955 1 14.35 198 ASN A N 1
ATOM 1581 C CA . ASN A 1 198 ? -13.039 -61.179 -48.309 1 14.35 198 ASN A CA 1
ATOM 1582 C C . ASN A 1 198 ? -13.889 -59.953 -48.633 1 14.35 198 ASN A C 1
ATOM 1584 O O . ASN A 1 198 ? -13.568 -59.195 -49.549 1 14.35 198 ASN A O 1
ATOM 1588 N N . ASN A 1 199 ? -15.024 -59.619 -48.121 1 14.27 199 ASN A N 1
ATOM 1589 C CA . ASN A 1 199 ? -15.953 -59.396 -49.223 1 14.27 199 ASN A CA 1
ATOM 1590 C C . ASN A 1 199 ? -15.719 -58.044 -49.89 1 14.27 199 ASN A C 1
ATOM 1592 O O . ASN A 1 199 ? -15.132 -57.143 -49.287 1 14.27 199 ASN A O 1
ATOM 1596 N N . GLU A 1 200 ? -16.532 -57.548 -50.939 1 14.1 200 GLU A N 1
ATOM 1597 C CA . GLU A 1 200 ? -16.733 -57.167 -52.334 1 14.1 200 GLU A CA 1
ATOM 1598 C C . GLU A 1 200 ? -16.855 -55.653 -52.481 1 14.1 200 GLU A C 1
ATOM 1600 O O . GLU A 1 200 ? -16.25 -55.06 -53.377 1 14.1 200 GLU A O 1
ATOM 1605 N N . LYS A 1 201 ? -17.976 -54.919 -52.024 1 14.35 201 LYS A N 1
ATOM 1606 C CA . LYS A 1 201 ? -18.788 -54.31 -53.075 1 14.35 201 LYS A CA 1
ATOM 1607 C C . LYS A 1 201 ? -18.155 -53.016 -53.578 1 14.35 201 LYS A C 1
ATOM 1609 O O . LYS A 1 201 ? -17.382 -52.377 -52.861 1 14.35 201 LYS A O 1
ATOM 1614 N N . ASN A 1 202 ? -18.86 -52.226 -54.475 1 13.77 202 ASN A N 1
ATOM 1615 C CA . ASN A 1 202 ? -19.04 -51.717 -55.83 1 13.77 202 ASN A CA 1
ATOM 1616 C C . ASN A 1 202 ? -18.686 -50.235 -55.924 1 13.77 202 ASN A C 1
ATOM 1618 O O . ASN A 1 202 ? -17.903 -49.833 -56.786 1 13.77 202 ASN A O 1
ATOM 1622 N N . SER A 1 203 ? -19.694 -49.219 -56.004 1 13.76 203 SER A N 1
ATOM 1623 C CA . SER A 1 203 ? -20.114 -48.58 -57.247 1 13.76 203 SER A CA 1
ATOM 1624 C C . SER A 1 203 ? -19.445 -47.22 -57.422 1 13.76 203 SER A C 1
ATOM 1626 O O . SER A 1 203 ? -18.577 -47.055 -58.282 1 13.76 203 SER A O 1
ATOM 1628 N N . GLN A 1 204 ? -20.212 -45.962 -57.458 1 13.87 204 GLN A N 1
ATOM 1629 C CA . GLN A 1 204 ? -20.583 -45.222 -58.66 1 13.87 204 GLN A CA 1
ATOM 1630 C C . GLN A 1 204 ? -19.703 -43.988 -58.84 1 13.87 204 GLN A C 1
ATOM 1632 O O . GLN A 1 204 ? -18.772 -43.765 -58.063 1 13.87 204 GLN A O 1
ATOM 1637 N N . ILE A 1 205 ? -20.321 -42.647 -58.907 1 13.44 205 ILE A N 1
ATOM 1638 C CA . ILE A 1 205 ? -20.566 -41.852 -60.106 1 13.44 205 ILE A CA 1
ATOM 1639 C C . ILE A 1 205 ? -19.504 -40.762 -60.227 1 13.44 205 ILE A C 1
ATOM 1641 O O . ILE A 1 205 ? -18.935 -40.326 -59.223 1 13.44 205 ILE A O 1
ATOM 1645 N N . ILE A 1 206 ? -19.621 -39.741 -61.137 1 13.74 206 ILE A N 1
ATOM 1646 C CA . ILE A 1 206 ? -19.114 -39.25 -62.414 1 13.74 206 ILE A CA 1
ATOM 1647 C C . ILE A 1 206 ? -18.387 -37.923 -62.204 1 13.74 206 ILE A C 1
ATOM 1649 O O . ILE A 1 206 ? -17.242 -37.761 -62.633 1 13.74 206 ILE A O 1
ATOM 1653 N N . ASP A 1 207 ? -18.999 -36.624 -62.358 1 13.1 207 ASP A N 1
ATOM 1654 C CA . ASP A 1 207 ? -18.842 -35.898 -63.615 1 13.1 207 ASP A CA 1
ATOM 1655 C C . ASP A 1 207 ? -17.79 -34.798 -63.486 1 13.1 207 ASP A C 1
ATOM 1657 O O . ASP A 1 207 ? -16.883 -34.699 -64.315 1 13.1 207 ASP A O 1
ATOM 1661 N N . SER A 1 208 ? -18.135 -33.366 -63.289 1 13.29 208 SER A N 1
ATOM 1662 C CA . SER A 1 208 ? -18.095 -32.412 -64.393 1 13.29 208 SER A CA 1
ATOM 1663 C C . SER A 1 208 ? -16.799 -31.608 -64.382 1 13.29 208 SER A C 1
ATOM 1665 O O . SER A 1 208 ? -16.145 -31.489 -63.344 1 13.29 208 SER A O 1
ATOM 1667 N N . LEU A 1 209 ? -16.593 -30.44 -65.218 1 13.62 209 LEU A N 1
ATOM 1668 C CA . LEU A 1 209 ? -15.847 -29.988 -66.388 1 13.62 209 LEU A CA 1
ATOM 1669 C C . LEU A 1 209 ? -14.784 -28.967 -65.994 1 13.62 209 LEU A C 1
ATOM 1671 O O . LEU A 1 209 ? -14.829 -28.412 -64.893 1 13.62 209 LEU A O 1
ATOM 1675 N N . LEU A 1 210 ? -14.426 -27.714 -66.794 1 13.93 210 LEU A N 1
ATOM 1676 C CA . LEU A 1 210 ? -13.433 -27.351 -67.798 1 13.93 210 LEU A CA 1
ATOM 1677 C C . LEU A 1 210 ? -12.619 -26.142 -67.346 1 13.93 210 LEU A C 1
ATOM 1679 O O . LEU A 1 210 ? -11.393 -26.132 -67.472 1 13.93 210 LEU A O 1
ATOM 1683 N N . GLY A 1 211 ? -12.992 -24.829 -67.03 1 12.88 211 GLY A N 1
ATOM 1684 C CA . GLY A 1 211 ? -12.6 -23.835 -68.018 1 12.88 211 GLY A CA 1
ATOM 1685 C C . GLY A 1 211 ? -11.225 -23.249 -67.762 1 12.88 211 GLY A C 1
ATOM 1686 O O . GLY A 1 211 ? -10.662 -23.424 -66.679 1 12.88 211 GLY A O 1
ATOM 1687 N N . GLU A 1 212 ? -10.768 -21.764 -68.084 1 13.58 212 GLU A N 1
ATOM 1688 C CA . GLU A 1 212 ? -9.956 -21.145 -69.127 1 13.58 212 GLU A CA 1
ATOM 1689 C C . GLU A 1 212 ? -8.672 -20.556 -68.55 1 13.58 212 GLU A C 1
ATOM 1691 O O . GLU A 1 212 ? -8.579 -20.317 -67.344 1 13.58 212 GLU A O 1
ATOM 1696 N N . ASN A 1 213 ? -7.933 -19.347 -69.138 1 13.75 213 ASN A N 1
ATOM 1697 C CA . ASN A 1 213 ? -6.735 -19.121 -69.94 1 13.75 213 ASN A CA 1
ATOM 1698 C C . ASN A 1 213 ? -5.694 -18.309 -69.176 1 13.75 213 ASN A C 1
ATOM 1700 O O . ASN A 1 213 ? -4.536 -18.718 -69.07 1 13.75 213 ASN A O 1
ATOM 1704 N N . ASP A 1 214 ? -5.361 -16.788 -69.327 1 13.25 214 ASP A N 1
ATOM 1705 C CA . ASP A 1 214 ? -4.357 -16.197 -70.207 1 13.25 214 ASP A CA 1
ATOM 1706 C C . ASP A 1 214 ? -3.159 -15.687 -69.409 1 13.25 214 ASP A C 1
ATOM 1708 O O . ASP A 1 214 ? -3.265 -15.449 -68.204 1 13.25 214 ASP A O 1
ATOM 1712 N N . THR A 1 215 ? -2.06 -14.613 -69.968 1 14.18 215 THR A N 1
ATOM 1713 C CA . THR A 1 215 ? -0.677 -14.554 -70.427 1 14.18 215 THR A CA 1
ATOM 1714 C C . THR A 1 215 ? 0.141 -13.603 -69.558 1 14.18 215 THR A C 1
ATOM 1716 O O . THR A 1 215 ? 1.263 -13.925 -69.163 1 14.18 215 THR A O 1
ATOM 1719 N N . THR A 1 216 ? 0.113 -12.188 -69.294 1 13.28 216 THR A N 1
ATOM 1720 C CA . THR A 1 216 ? 1.055 -11.281 -69.94 1 13.28 216 THR A CA 1
ATOM 1721 C C . THR A 1 216 ? 2.26 -11.023 -69.041 1 13.28 216 THR A C 1
ATOM 1723 O O . THR A 1 216 ? 2.177 -11.18 -67.821 1 13.28 216 THR A O 1
ATOM 1726 N N . TRP A 1 217 ? 3.491 -9.932 -69.332 1 13.97 217 TRP A N 1
ATOM 1727 C CA . TRP A 1 217 ? 4.908 -9.863 -69.672 1 13.97 217 TRP A CA 1
ATOM 1728 C C . TRP A 1 217 ? 5.7 -9.173 -68.567 1 13.97 217 TRP A C 1
ATOM 1730 O O . TRP A 1 217 ? 6.686 -9.72 -68.066 1 13.97 217 TRP A O 1
ATOM 1740 N N . ASP A 1 218 ? 6.147 -7.717 -68.422 1 13.55 218 ASP A N 1
ATOM 1741 C CA . ASP A 1 218 ? 7.395 -7.13 -68.9 1 13.55 218 ASP A CA 1
ATOM 1742 C C . ASP A 1 218 ? 8.351 -6.851 -67.742 1 13.55 218 ASP A C 1
ATOM 1744 O O . ASP A 1 218 ? 7.926 -6.765 -66.588 1 13.55 218 ASP A O 1
ATOM 1748 N N . ASP A 1 219 ? 9.674 -5.728 -67.75 1 13.26 219 ASP A N 1
ATOM 1749 C CA . ASP A 1 219 ? 11.129 -5.673 -67.852 1 13.26 219 ASP A CA 1
ATOM 1750 C C . ASP A 1 219 ? 11.733 -4.915 -66.673 1 13.26 219 ASP A C 1
ATOM 1752 O O . ASP A 1 219 ? 12.756 -5.327 -66.121 1 13.26 219 ASP A O 1
ATOM 1756 N N . LYS A 1 220 ? 11.484 -3.593 -66.174 1 13.8 220 LYS A N 1
ATOM 1757 C CA . LYS A 1 220 ? 12.473 -2.523 -66.255 1 13.8 220 LYS A CA 1
ATOM 1758 C C . LYS A 1 220 ? 13.524 -2.662 -65.157 1 13.8 220 LYS A C 1
ATOM 1760 O O . LYS A 1 220 ? 13.262 -3.263 -64.113 1 13.8 220 LYS A O 1
ATOM 1765 N N . ASN A 1 221 ? 14.557 -1.477 -64.927 1 13.67 221 ASN A N 1
ATOM 1766 C CA . ASN A 1 221 ? 15.954 -1.076 -65.046 1 13.67 221 ASN A CA 1
ATOM 1767 C C . ASN A 1 221 ? 16.612 -0.924 -63.677 1 13.67 221 ASN A C 1
ATOM 1769 O O . ASN A 1 221 ? 15.924 -0.83 -62.659 1 13.67 221 ASN A O 1
ATOM 1773 N N . SER A 1 222 ? 18.063 -0.111 -63.478 1 14.27 222 SER A N 1
ATOM 1774 C CA . SER A 1 222 ? 19.488 -0.289 -63.222 1 14.27 222 SER A CA 1
ATOM 1775 C C . SER A 1 222 ? 19.912 0.422 -61.941 1 14.27 222 SER A C 1
ATOM 1777 O O . SER A 1 222 ? 20.608 -0.158 -61.105 1 14.27 222 SER A O 1
ATOM 1779 N N . THR A 1 223 ? 19.868 1.842 -61.497 1 13.76 223 THR A N 1
ATOM 1780 C CA . THR A 1 223 ? 21.055 2.686 -61.399 1 13.76 223 THR A CA 1
ATOM 1781 C C . THR A 1 223 ? 21.612 2.672 -59.978 1 13.76 223 THR A C 1
ATOM 1783 O O . THR A 1 223 ? 20.887 2.942 -59.019 1 13.76 223 THR A O 1
ATOM 1786 N N . ILE A 1 224 ? 23.074 2.313 -59.604 1 13.83 224 ILE A N 1
ATOM 1787 C CA . ILE A 1 224 ? 23.975 1.89 -58.538 1 13.83 224 ILE A CA 1
ATOM 1788 C C . ILE A 1 224 ? 24.701 3.105 -57.964 1 13.83 224 ILE A C 1
ATOM 1790 O O . ILE A 1 224 ? 25.414 2.995 -56.963 1 13.83 224 ILE A O 1
ATOM 1794 N N . ALA A 1 225 ? 24.529 4.333 -58.043 1 14.18 225 ALA A N 1
ATOM 1795 C CA . ALA A 1 225 ? 25.774 5.09 -58.134 1 14.18 225 ALA A CA 1
ATOM 1796 C C . ALA A 1 225 ? 26.514 5.093 -56.799 1 14.18 225 ALA A C 1
ATOM 1798 O O . ALA A 1 225 ? 25.9 4.925 -55.743 1 14.18 225 ALA A O 1
ATOM 1799 N N . THR A 1 226 ? 28.004 5.788 -56.575 1 14.35 226 THR A N 1
ATOM 1800 C CA . THR A 1 226 ? 29.433 5.656 -56.315 1 14.35 226 THR A CA 1
ATOM 1801 C C . THR A 1 226 ? 29.797 6.272 -54.967 1 14.35 226 THR A C 1
ATOM 1803 O O . THR A 1 226 ? 30.449 5.629 -54.141 1 14.35 226 THR A O 1
ATOM 1806 N N . ASP A 1 227 ? 30.172 7.677 -54.565 1 14.02 227 ASP A N 1
ATOM 1807 C CA . ASP A 1 227 ? 31.547 8.168 -54.546 1 14.02 227 ASP A CA 1
ATOM 1808 C C . ASP A 1 227 ? 32.087 8.231 -53.119 1 14.02 227 ASP A C 1
ATOM 1810 O O . ASP A 1 227 ? 31.317 8.222 -52.157 1 14.02 227 ASP A O 1
ATOM 1814 N N . GLU A 1 228 ? 33.077 9.372 -52.574 1 14.23 228 GLU A N 1
ATOM 1815 C CA . GLU A 1 228 ? 34.505 9.581 -52.352 1 14.23 228 GLU A CA 1
ATOM 1816 C C . GLU A 1 228 ? 34.818 9.719 -50.865 1 14.23 228 GLU A C 1
ATOM 1818 O O . GLU A 1 228 ? 33.913 9.682 -50.029 1 14.23 228 GLU A O 1
ATOM 1823 N N . SER A 1 229 ? 35.524 10.929 -50.125 1 14.29 229 SER A N 1
ATOM 1824 C CA . SER A 1 229 ? 36.928 11.219 -49.857 1 14.29 229 SER A CA 1
ATOM 1825 C C . SER A 1 229 ? 37.205 11.274 -48.359 1 14.29 229 SER A C 1
ATOM 1827 O O . SER A 1 229 ? 38.111 10.599 -47.865 1 14.29 229 SER A O 1
ATOM 1829 N N . ASN A 1 230 ? 37.387 12.5 -47.385 1 13.68 230 ASN A N 1
ATOM 1830 C CA . ASN A 1 230 ? 38.628 13.119 -46.932 1 13.68 230 ASN A CA 1
ATOM 1831 C C . ASN A 1 230 ? 38.951 12.738 -45.49 1 13.68 230 ASN A C 1
ATOM 1833 O O . ASN A 1 230 ? 38.094 12.216 -44.775 1 13.68 230 ASN A O 1
ATOM 1837 N N . LYS A 1 231 ? 39.19 13.771 -44.167 1 14.78 231 LYS A N 1
ATOM 1838 C CA . LYS A 1 231 ? 40.433 14.337 -43.651 1 14.78 231 LYS A CA 1
ATOM 1839 C C . LYS A 1 231 ? 40.804 13.714 -42.308 1 14.78 231 LYS A C 1
ATOM 1841 O O . LYS A 1 231 ? 39.927 13.386 -41.506 1 14.78 231 LYS A O 1
ATOM 1846 N N . VAL A 1 232 ? 42.293 13.62 -41.656 1 14.15 232 VAL A N 1
ATOM 1847 C CA . VAL A 1 232 ? 43.413 12.922 -41.033 1 14.15 232 VAL A CA 1
ATOM 1848 C C . VAL A 1 232 ? 43.587 13.404 -39.594 1 14.15 232 VAL A C 1
ATOM 1850 O O . VAL A 1 232 ? 43.716 12.594 -38.673 1 14.15 232 VAL A O 1
ATOM 1853 N N . ILE A 1 233 ? 43.777 14.652 -38.862 1 14.53 233 ILE A N 1
ATOM 1854 C CA . ILE A 1 233 ? 45.142 14.955 -38.446 1 14.53 233 ILE A CA 1
ATOM 1855 C C . ILE A 1 233 ? 45.391 14.397 -37.046 1 14.53 233 ILE A C 1
ATOM 1857 O O . ILE A 1 233 ? 44.476 14.344 -36.221 1 14.53 233 ILE A O 1
ATOM 1861 N N . VAL A 1 234 ? 46.924 14.227 -36.31 1 14.9 234 VAL A N 1
ATOM 1862 C CA . VAL A 1 234 ? 48.016 13.461 -35.717 1 14.9 234 VAL A CA 1
ATOM 1863 C C . VAL A 1 234 ? 48.305 13.979 -34.31 1 14.9 234 VAL A C 1
ATOM 1865 O O . VAL A 1 234 ? 48.517 13.192 -33.384 1 14.9 234 VAL A O 1
ATOM 1868 N N . ASN A 1 235 ? 48.269 15.165 -33.59 1 14.83 235 ASN A N 1
ATOM 1869 C CA . ASN A 1 235 ? 49.57 15.608 -33.1 1 14.83 235 ASN A CA 1
ATOM 1870 C C . ASN A 1 235 ? 49.934 14.929 -31.782 1 14.83 235 ASN A C 1
ATOM 1872 O O . ASN A 1 235 ? 49.052 14.507 -31.033 1 14.83 235 ASN A O 1
ATOM 1876 N N . LEU A 1 236 ? 51.403 15.115 -31.042 1 15.09 236 LEU A N 1
ATOM 1877 C CA . LEU A 1 236 ? 52.746 14.684 -30.673 1 15.09 236 LEU A CA 1
ATOM 1878 C C . LEU A 1 236 ? 52.953 14.78 -29.165 1 15.09 236 LEU A C 1
ATOM 1880 O O . LEU A 1 236 ? 53.484 13.854 -28.547 1 15.09 236 LEU A O 1
ATOM 1884 N N . GLU A 1 237 ? 53.011 15.825 -28.239 1 15.75 237 GLU A N 1
ATOM 1885 C CA . GLU A 1 237 ? 54.302 16.18 -27.657 1 15.75 237 GLU A CA 1
ATOM 1886 C C . GLU A 1 237 ? 54.573 15.378 -26.387 1 15.75 237 GLU A C 1
ATOM 1888 O O . GLU A 1 237 ? 53.64 14.911 -25.73 1 15.75 237 GLU A O 1
ATOM 1893 N N . ASN A 1 238 ? 55.806 15.648 -25.393 1 15.8 238 ASN A N 1
ATOM 1894 C CA . ASN A 1 238 ? 57.165 15.272 -25.015 1 15.8 238 ASN A CA 1
ATOM 1895 C C . ASN A 1 238 ? 57.224 14.755 -23.581 1 15.8 238 ASN A C 1
ATOM 1897 O O . ASN A 1 238 ? 56.275 14.926 -22.814 1 15.8 238 ASN A O 1
ATOM 1901 N N . ASP A 1 239 ? 58.193 15.192 -22.486 1 16.1 239 ASP A N 1
ATOM 1902 C CA . ASP A 1 239 ? 59.524 14.723 -22.114 1 16.1 239 ASP A CA 1
ATOM 1903 C C . ASP A 1 239 ? 59.528 14.148 -20.699 1 16.1 239 ASP A C 1
ATOM 1905 O O . ASP A 1 239 ? 60.011 13.036 -20.477 1 16.1 239 ASP A O 1
ATOM 1909 N N . PRO A 1 240 ? 60.159 14.593 -19.384 1 16.78 240 PRO A N 1
ATOM 1910 C CA . PRO A 1 240 ? 61.45 14.228 -18.795 1 16.78 240 PRO A CA 1
ATOM 1911 C C . PRO A 1 240 ? 61.305 13.343 -17.559 1 16.78 240 PRO A C 1
ATOM 1913 O O . PRO A 1 240 ? 61.98 12.316 -17.448 1 16.78 240 PRO A O 1
ATOM 1916 N N . ASN A 1 241 ? 61.349 13.713 -16.168 1 17.4 241 ASN A N 1
ATOM 1917 C CA . ASN A 1 241 ? 62.35 13.308 -15.187 1 17.4 241 ASN A CA 1
ATOM 1918 C C . ASN A 1 241 ? 62.002 11.965 -14.552 1 17.4 241 ASN A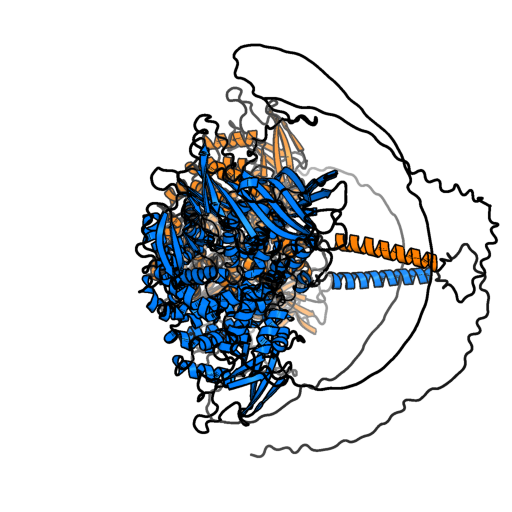 C 1
ATOM 1920 O O . ASN A 1 241 ? 60.825 11.64 -14.384 1 17.4 241 ASN A O 1
ATOM 1924 N N . ILE A 1 242 ? 63.099 10.883 -13.922 1 16.55 242 ILE A N 1
ATOM 1925 C CA . ILE A 1 242 ? 63.918 9.679 -14.013 1 16.55 242 ILE A CA 1
ATOM 1926 C C . ILE A 1 242 ? 63.749 8.844 -12.745 1 16.55 242 ILE A C 1
ATOM 1928 O O . ILE A 1 242 ? 63.864 7.617 -12.783 1 16.55 242 ILE A O 1
ATOM 1932 N N . PRO A 1 243 ? 63.745 9.127 -11.378 1 18 243 PRO A N 1
ATOM 1933 C CA . PRO A 1 243 ? 64.721 8.259 -10.714 1 18 243 PRO A CA 1
ATOM 1934 C C . PRO A 1 243 ? 64.24 6.815 -10.594 1 18 243 PRO A C 1
ATOM 1936 O O . PRO A 1 243 ? 63.033 6.559 -10.613 1 18 243 PRO A O 1
ATOM 1939 N N . LEU A 1 244 ? 65.198 5.657 -10.212 1 16.2 244 LEU A N 1
ATOM 1940 C CA . LEU A 1 244 ? 65.858 4.37 -10.404 1 16.2 244 LEU A CA 1
ATOM 1941 C C . LEU A 1 244 ? 65.295 3.322 -9.451 1 16.2 244 LEU A C 1
ATOM 1943 O O . LEU A 1 244 ? 65.284 2.13 -9.768 1 16.2 244 LEU A O 1
ATOM 1947 N N . GLU A 1 245 ? 65.29 3.268 -8.037 1 17.23 245 GLU A N 1
ATOM 1948 C CA . GLU A 1 245 ? 65.967 2.078 -7.531 1 17.23 245 GLU A CA 1
ATOM 1949 C C . GLU A 1 245 ? 65.146 0.82 -7.797 1 17.23 245 GLU A C 1
ATOM 1951 O O . GLU A 1 245 ? 63.947 0.902 -8.072 1 17.23 245 GLU A O 1
ATOM 1956 N N . ASN A 1 246 ? 65.298 -0.435 -6.903 1 16.73 246 ASN A N 1
ATOM 1957 C CA . ASN A 1 246 ? 65.664 -1.845 -6.972 1 16.73 246 ASN A CA 1
ATOM 1958 C C . ASN A 1 246 ? 64.449 -2.727 -7.247 1 16.73 246 ASN A C 1
ATOM 1960 O O . ASN A 1 246 ? 63.309 -2.274 -7.129 1 16.73 246 ASN A O 1
ATOM 1964 N N . GLY A 1 247 ? 64.071 -3.981 -6.414 1 16.76 247 GLY A N 1
ATOM 1965 C CA . GLY A 1 247 ? 64.059 -5.289 -7.048 1 16.76 247 GLY A CA 1
ATOM 1966 C C . GLY A 1 247 ? 62.863 -5.502 -7.955 1 16.76 247 GLY A C 1
ATOM 1967 O O . GLY A 1 247 ? 61.934 -4.692 -7.967 1 16.76 247 GLY A O 1
ATOM 1968 N N . THR A 1 248 ? 62.575 -6.909 -8.464 1 16.37 248 THR A N 1
ATOM 1969 C CA . THR A 1 248 ? 62.349 -7.823 -9.578 1 16.37 248 THR A CA 1
ATOM 1970 C C . THR A 1 248 ? 60.862 -8.125 -9.737 1 16.37 248 THR A C 1
ATOM 1972 O O . THR A 1 248 ? 60.438 -8.665 -10.761 1 16.37 248 THR A O 1
ATOM 1975 N N . TYR A 1 249 ? 59.953 -8.065 -8.747 1 15.97 249 TYR A N 1
ATOM 1976 C CA . TYR A 1 249 ? 58.976 -9.053 -9.193 1 15.97 249 TYR A CA 1
ATOM 1977 C C . TYR A 1 249 ? 58.479 -8.733 -10.598 1 15.97 249 TYR A C 1
ATOM 1979 O O . TYR A 1 249 ? 58.437 -7.567 -10.997 1 15.97 249 TYR A O 1
ATOM 1987 N N . GLY A 1 250 ? 58.489 -9.859 -11.458 1 16.75 250 GLY A N 1
ATOM 1988 C CA . GLY A 1 250 ? 58.05 -10.285 -12.777 1 16.75 250 GLY A CA 1
ATOM 1989 C C . GLY A 1 250 ? 56.617 -9.895 -13.085 1 16.75 250 GLY A C 1
ATOM 1990 O O . GLY A 1 250 ? 55.704 -10.212 -12.319 1 16.75 250 GLY A O 1
ATOM 1991 N N . LYS A 1 251 ? 56.357 -8.808 -13.527 1 18.88 251 LYS A N 1
ATOM 1992 C CA . LYS A 1 251 ? 55.46 -7.989 -14.336 1 18.88 251 LYS A CA 1
ATOM 1993 C C . LYS A 1 251 ? 54.852 -8.801 -15.476 1 18.88 251 LYS A C 1
ATOM 1995 O O . LYS A 1 251 ? 55.431 -8.889 -16.561 1 18.88 251 LYS A O 1
ATOM 2000 N N . GLU A 1 252 ? 54.388 -9.997 -14.971 1 17.14 252 GLU A N 1
ATOM 2001 C CA . GLU A 1 252 ? 53.862 -10.936 -15.958 1 17.14 252 GLU A CA 1
ATOM 2002 C C . GLU A 1 252 ? 52.927 -10.237 -16.941 1 17.14 252 GLU A C 1
ATOM 2004 O O . GLU A 1 252 ? 52.369 -9.182 -16.632 1 17.14 252 GLU A O 1
ATOM 2009 N N . GLU A 1 253 ? 52.611 -11.016 -17.984 1 18.17 253 GLU A N 1
ATOM 2010 C CA . GLU A 1 253 ? 52.343 -11.04 -19.419 1 18.17 253 GLU A CA 1
ATOM 2011 C C . GLU A 1 253 ? 50.905 -10.628 -19.719 1 18.17 253 GLU A C 1
ATOM 2013 O O . GLU A 1 253 ? 49.96 -11.28 -19.269 1 18.17 253 GLU A O 1
ATOM 2018 N N . THR A 1 254 ? 50.615 -9.393 -19.515 1 18.75 254 THR A N 1
ATOM 2019 C CA . THR A 1 254 ? 49.509 -8.706 -20.173 1 18.75 254 THR A CA 1
ATOM 2020 C C . THR A 1 254 ? 49.339 -9.202 -21.606 1 18.75 254 THR A C 1
ATOM 2022 O O . THR A 1 254 ? 50.099 -8.815 -22.496 1 18.75 254 THR A O 1
ATOM 2025 N N . GLY A 1 255 ? 49.188 -10.529 -21.628 1 19.47 255 GLY A N 1
ATOM 2026 C CA . GLY A 1 255 ? 49.033 -11.068 -22.97 1 19.47 255 GLY A CA 1
ATOM 2027 C C . GLY A 1 255 ? 47.956 -10.365 -23.775 1 19.47 255 GLY A C 1
ATOM 2028 O O . GLY A 1 255 ? 46.795 -10.321 -23.363 1 19.47 255 GLY A O 1
ATOM 2029 N N . LEU A 1 256 ? 48.217 -9.258 -24.228 1 21.04 256 LEU A N 1
ATOM 2030 C CA . LEU A 1 256 ? 47.539 -8.496 -25.271 1 21.04 256 LEU A CA 1
ATOM 2031 C C . LEU A 1 256 ? 47.034 -9.418 -26.376 1 21.04 256 LEU A C 1
ATOM 2033 O O . LEU A 1 256 ? 47.797 -10.222 -26.917 1 21.04 256 LEU A O 1
ATOM 2037 N N . VAL A 1 257 ? 45.699 -9.721 -26.211 1 19.89 257 VAL A N 1
ATOM 2038 C CA . VAL A 1 257 ? 45.297 -10.423 -27.425 1 19.89 257 VAL A CA 1
ATOM 2039 C C . VAL A 1 257 ? 45.72 -9.618 -28.652 1 19.89 257 VAL A C 1
ATOM 2041 O O . VAL A 1 257 ? 45.315 -8.464 -28.814 1 19.89 257 VAL A O 1
ATOM 2044 N N . PRO A 1 258 ? 46.955 -9.684 -29.072 1 21.79 258 PRO A N 1
ATOM 2045 C CA . PRO A 1 258 ? 47.322 -9.18 -30.398 1 21.79 258 PRO A CA 1
ATOM 2046 C C . PRO A 1 258 ? 46.191 -9.317 -31.415 1 21.79 258 PRO A C 1
ATOM 2048 O O . PRO A 1 258 ? 45.346 -10.206 -31.288 1 21.79 258 PRO A O 1
ATOM 2051 N N . ALA A 1 259 ? 45.767 -8.171 -31.994 1 21.53 259 ALA A N 1
ATOM 2052 C CA . ALA A 1 259 ? 44.943 -8.109 -33.199 1 21.53 259 ALA A CA 1
ATOM 2053 C C . ALA A 1 259 ? 45.233 -9.289 -34.123 1 21.53 259 ALA A C 1
ATOM 2055 O O . ALA A 1 259 ? 44.433 -9.604 -35.007 1 21.53 259 ALA A O 1
ATOM 2056 N N . ASN A 1 260 ? 46.597 -9.457 -34.457 1 21.34 260 ASN A N 1
ATOM 2057 C CA . ASN A 1 260 ? 47.221 -10.24 -35.518 1 21.34 260 ASN A CA 1
ATOM 2058 C C . ASN A 1 260 ? 46.914 -11.727 -35.372 1 21.34 260 ASN A C 1
ATOM 2060 O O . ASN A 1 260 ? 46.711 -12.217 -34.259 1 21.34 260 ASN A O 1
ATOM 2064 N N . GLY A 1 261 ? 46.855 -12.433 -36.695 1 20.34 261 GLY A N 1
ATOM 2065 C CA . GLY A 1 261 ? 46.177 -13.622 -37.189 1 20.34 261 GLY A CA 1
ATOM 2066 C C . GLY A 1 261 ? 46.276 -14.802 -36.241 1 20.34 261 GLY A C 1
ATOM 2067 O O . GLY A 1 261 ? 45.719 -14.77 -35.141 1 20.34 261 GLY A O 1
ATOM 2068 N N . THR A 1 262 ? 46.775 -15.796 -36.862 1 20.1 262 THR A N 1
ATOM 2069 C CA . THR A 1 262 ? 46.755 -17.236 -37.092 1 20.1 262 THR A CA 1
ATOM 2070 C C . THR A 1 262 ? 47.53 -17.969 -36.002 1 20.1 262 THR A C 1
ATOM 2072 O O . THR A 1 262 ? 47.802 -19.166 -36.123 1 20.1 262 THR A O 1
ATOM 2075 N N . SER A 1 263 ? 47.839 -17.322 -35.002 1 22.77 263 SER A N 1
ATOM 2076 C CA . SER A 1 263 ? 48.955 -18.176 -34.612 1 22.77 263 SER A CA 1
ATOM 2077 C C . SER A 1 263 ? 48.482 -19.588 -34.283 1 22.77 263 SER A C 1
ATOM 2079 O O . SER A 1 263 ? 47.557 -19.769 -33.489 1 22.77 263 SER A O 1
ATOM 2081 N N . PRO A 1 264 ? 48.825 -20.533 -35.257 1 23.75 264 PRO A N 1
ATOM 2082 C CA . PRO A 1 264 ? 48.523 -21.966 -35.281 1 23.75 264 PRO A CA 1
ATOM 2083 C C . PRO A 1 264 ? 48.825 -22.655 -33.952 1 23.75 264 PRO A C 1
ATOM 2085 O O . PRO A 1 264 ? 49.99 -22.771 -33.563 1 23.75 264 PRO A O 1
ATOM 2088 N N . THR A 1 265 ? 48.478 -21.992 -32.984 1 25.47 265 THR A N 1
ATOM 2089 C CA . THR A 1 265 ? 48.952 -22.774 -31.848 1 25.47 265 THR A CA 1
ATOM 2090 C C . THR A 1 265 ? 48.596 -24.248 -32.02 1 25.47 265 THR A C 1
ATOM 2092 O O . THR A 1 265 ? 47.439 -24.587 -32.275 1 25.47 265 THR A O 1
ATOM 2095 N N . ASP A 1 266 ? 49.551 -24.958 -32.447 1 23.06 266 ASP A N 1
ATOM 2096 C CA . ASP A 1 266 ? 49.62 -26.392 -32.709 1 23.06 266 ASP A CA 1
ATOM 2097 C C . ASP A 1 266 ? 49.035 -27.192 -31.547 1 23.06 266 ASP A C 1
ATOM 2099 O O . ASP A 1 266 ? 49.703 -27.403 -30.533 1 23.06 266 ASP A O 1
ATOM 2103 N N . PHE A 1 267 ? 47.951 -26.726 -31.173 1 25.57 267 PHE A N 1
ATOM 2104 C CA . PHE A 1 267 ? 47.402 -27.557 -30.107 1 25.57 267 PHE A CA 1
ATOM 2105 C C . PHE A 1 267 ? 47.435 -29.03 -30.497 1 25.57 267 PHE A C 1
ATOM 2107 O O . PHE A 1 267 ? 46.994 -29.399 -31.588 1 25.57 267 PHE A O 1
ATOM 2114 N N . LYS A 1 268 ? 48.529 -29.664 -30.163 1 26.21 268 LYS A N 1
ATOM 2115 C CA . LYS A 1 268 ? 48.651 -31.111 -30.317 1 26.21 268 LYS A CA 1
ATOM 2116 C C . LYS A 1 268 ? 47.446 -31.831 -29.719 1 26.21 268 LYS A C 1
ATOM 2118 O O . LYS A 1 268 ? 47.193 -31.736 -28.517 1 26.21 268 LYS A O 1
ATOM 2123 N N . VAL A 1 269 ? 46.303 -31.674 -30.42 1 28.3 269 VAL A N 1
ATOM 2124 C CA . VAL A 1 269 ? 45.166 -32.576 -30.265 1 28.3 269 VAL A CA 1
ATOM 2125 C C . VAL A 1 269 ? 45.658 -33.961 -29.85 1 28.3 269 VAL A C 1
ATOM 2127 O O . VAL A 1 269 ? 46.471 -34.572 -30.547 1 28.3 269 VAL A O 1
ATOM 2130 N N . SER A 1 270 ? 45.815 -34.111 -28.663 1 29.27 270 SER A N 1
ATOM 2131 C CA . SER A 1 270 ? 46.18 -35.467 -28.266 1 29.27 270 SER A CA 1
ATOM 2132 C C . SER A 1 270 ? 45.408 -36.506 -29.073 1 29.27 270 SER A C 1
ATOM 2134 O O . SER A 1 270 ? 44.223 -36.323 -29.357 1 29.27 270 SER A O 1
ATOM 2136 N N . LYS A 1 271 ? 46.002 -37.234 -29.956 1 30.33 271 LYS A N 1
ATOM 2137 C CA . LYS A 1 271 ? 45.623 -38.367 -30.796 1 30.33 271 LYS A CA 1
ATOM 2138 C C . LYS A 1 271 ? 44.61 -39.262 -30.088 1 30.33 271 LYS A C 1
ATOM 2140 O O . LYS A 1 271 ? 44.935 -39.906 -29.089 1 30.33 271 LYS A O 1
ATOM 2145 N N . ILE A 1 272 ? 43.413 -38.819 -29.759 1 34.16 272 ILE A N 1
ATOM 2146 C CA . ILE A 1 272 ? 42.447 -39.897 -29.579 1 34.16 272 ILE A CA 1
ATOM 2147 C C . ILE A 1 272 ? 42.82 -41.078 -30.472 1 34.16 272 ILE A C 1
ATOM 2149 O O . ILE A 1 272 ? 42.84 -40.955 -31.699 1 34.16 272 ILE A O 1
ATOM 2153 N N . LYS A 1 273 ? 43.637 -41.876 -30.053 1 35.63 273 LYS A N 1
ATOM 2154 C CA . LYS A 1 273 ? 44.244 -43.035 -30.7 1 35.63 273 LYS A CA 1
ATOM 2155 C C . LYS A 1 273 ? 43.239 -43.754 -31.596 1 35.63 273 LYS A C 1
ATOM 2157 O O . LYS A 1 273 ? 42.036 -43.732 -31.33 1 35.63 273 LYS A O 1
ATOM 2162 N N . ASP A 1 274 ? 43.45 -44.134 -32.912 1 37.9 274 ASP A N 1
ATOM 2163 C CA . ASP A 1 274 ? 42.927 -44.881 -34.052 1 37.9 274 ASP A CA 1
ATOM 2164 C C . ASP A 1 274 ? 42.005 -46.008 -33.594 1 37.9 274 ASP A C 1
ATOM 2166 O O . ASP A 1 274 ? 41.127 -46.442 -34.343 1 37.9 274 ASP A O 1
ATOM 2170 N N . ASP A 1 275 ? 42.059 -46.473 -32.334 1 40.2 275 ASP A N 1
ATOM 2171 C CA . ASP A 1 275 ? 41.436 -47.728 -31.922 1 40.2 275 ASP A CA 1
ATOM 2172 C C . ASP A 1 275 ? 39.968 -47.518 -31.559 1 40.2 275 ASP A C 1
ATOM 2174 O O . ASP A 1 275 ? 39.216 -48.484 -31.408 1 40.2 275 ASP A O 1
ATOM 2178 N N . TRP A 1 276 ? 39.555 -46.368 -31.304 1 42.44 276 TRP A N 1
ATOM 2179 C CA . TRP A 1 276 ? 38.188 -46.178 -30.829 1 42.44 276 TRP A CA 1
ATOM 2180 C C . TRP A 1 276 ? 37.186 -46.369 -31.963 1 42.44 276 TRP A C 1
ATOM 2182 O O . TRP A 1 276 ? 36.096 -46.907 -31.753 1 42.44 276 TRP A O 1
ATOM 2192 N N . PHE A 1 277 ? 37.443 -45.987 -33.15 1 48 277 PHE A N 1
ATOM 2193 C CA . PHE A 1 277 ? 36.56 -46.216 -34.287 1 48 277 PHE A CA 1
ATOM 2194 C C . PHE A 1 277 ? 36.341 -47.708 -34.511 1 48 277 PHE A C 1
ATOM 2196 O O . PHE A 1 277 ? 35.221 -48.141 -34.79 1 48 277 PHE A O 1
ATOM 2203 N N . SER A 1 278 ? 37.47 -48.497 -34.309 1 44.27 278 SER A N 1
ATOM 2204 C CA . SER A 1 278 ? 37.387 -49.94 -34.514 1 44.27 278 SER A CA 1
ATOM 2205 C C . SER A 1 278 ? 36.524 -50.6 -33.444 1 44.27 278 SER A C 1
ATOM 2207 O O . SER A 1 278 ? 35.749 -51.512 -33.74 1 44.27 278 SER A O 1
ATOM 2209 N N . VAL A 1 279 ? 36.583 -49.937 -32.382 1 45.54 279 VAL A N 1
ATOM 2210 C CA . VAL A 1 279 ? 35.923 -50.613 -31.27 1 45.54 279 VAL A CA 1
ATOM 2211 C C . VAL A 1 279 ? 34.421 -50.343 -31.319 1 45.54 279 VAL A C 1
ATOM 2213 O O . VAL A 1 279 ? 33.617 -51.206 -30.958 1 45.54 279 VAL A O 1
ATOM 2216 N N . ASN A 1 280 ? 34.048 -49.09 -31.755 1 49.5 280 ASN A N 1
ATOM 2217 C CA . ASN A 1 280 ? 32.622 -48.787 -31.701 1 49.5 280 ASN A CA 1
ATOM 2218 C C . ASN A 1 280 ? 31.946 -49.028 -33.047 1 49.5 280 ASN A C 1
ATOM 2220 O O . ASN A 1 280 ? 30.801 -48.62 -33.254 1 49.5 280 ASN A O 1
ATOM 2224 N N . GLY A 1 281 ? 32.659 -49.712 -34.019 1 50.58 281 GLY A N 1
ATOM 2225 C CA . GLY A 1 281 ? 32.103 -50.144 -35.291 1 50.58 281 GLY A CA 1
ATOM 2226 C C . GLY A 1 281 ? 31.703 -48.989 -36.19 1 50.58 281 GLY A C 1
ATOM 2227 O O . GLY A 1 281 ? 30.7 -49.069 -36.903 1 50.58 281 GLY A O 1
ATOM 2228 N N . ILE A 1 282 ? 32.225 -47.804 -35.97 1 55.12 282 ILE A N 1
ATOM 2229 C CA . ILE A 1 282 ? 31.87 -46.675 -36.823 1 55.12 282 ILE A CA 1
ATOM 2230 C C . ILE A 1 282 ? 32.387 -46.916 -38.239 1 55.12 282 ILE A C 1
ATOM 2232 O O . ILE A 1 282 ? 33.571 -47.201 -38.434 1 55.12 282 ILE A O 1
ATOM 2236 N N . GLY A 1 283 ? 31.625 -47.364 -39.19 1 51.4 283 GLY A N 1
ATOM 2237 C CA . GLY A 1 283 ? 31.952 -47.671 -40.574 1 51.4 283 GLY A CA 1
ATOM 2238 C C . GLY A 1 283 ? 32.843 -46.629 -41.222 1 51.4 283 GLY A C 1
ATOM 2239 O O . GLY A 1 283 ? 32.919 -45.491 -40.753 1 51.4 283 GLY A O 1
ATOM 2240 N N . LYS A 1 284 ? 33.956 -46.981 -41.765 1 50.69 284 LYS A N 1
ATOM 2241 C CA . LYS A 1 284 ? 34.886 -46.161 -42.535 1 50.69 284 LYS A CA 1
ATOM 2242 C C . LYS A 1 284 ? 34.161 -45.396 -43.638 1 50.69 284 LYS A C 1
ATOM 2244 O O . LYS A 1 284 ? 33.404 -45.983 -44.414 1 50.69 284 LYS A O 1
ATOM 2249 N N . ALA A 1 285 ? 33.901 -44.089 -43.356 1 59.24 285 ALA A N 1
ATOM 2250 C CA . ALA A 1 285 ? 33.385 -43.21 -44.402 1 59.24 285 ALA A CA 1
ATOM 2251 C C . ALA A 1 285 ? 34.239 -43.298 -45.664 1 59.24 285 ALA A C 1
ATOM 2253 O O . ALA A 1 285 ? 35.465 -43.407 -45.585 1 59.24 285 ALA A O 1
ATOM 2254 N N . ASP A 1 286 ? 33.63 -43.641 -46.867 1 61.39 286 ASP A N 1
ATOM 2255 C CA . ASP A 1 286 ? 34.275 -43.867 -48.156 1 61.39 286 ASP A CA 1
ATOM 2256 C C . ASP A 1 286 ? 34.889 -42.577 -48.697 1 61.39 286 ASP A C 1
ATOM 2258 O O . ASP A 1 286 ? 35.993 -42.591 -49.245 1 61.39 286 ASP A O 1
ATOM 2262 N N . GLU A 1 287 ? 34.076 -41.433 -48.584 1 75.41 287 GLU A N 1
ATOM 2263 C CA . GLU A 1 287 ? 34.521 -40.185 -49.196 1 75.41 287 GLU A CA 1
ATOM 2264 C C . GLU A 1 287 ? 34.413 -39.02 -48.216 1 75.41 287 GLU A C 1
ATOM 2266 O O . GLU A 1 287 ? 33.383 -38.846 -47.562 1 75.41 287 GLU A O 1
ATOM 2271 N N . ILE A 1 288 ? 35.512 -38.321 -47.969 1 81.81 288 ILE A N 1
ATOM 2272 C CA . ILE A 1 288 ? 35.52 -37.116 -47.147 1 81.81 288 ILE A CA 1
ATOM 2273 C C . ILE A 1 288 ? 34.905 -35.956 -47.927 1 81.81 288 ILE A C 1
ATOM 2275 O O . ILE A 1 288 ? 35.287 -35.697 -49.071 1 81.81 288 ILE A O 1
ATOM 2279 N N . VAL A 1 289 ? 33.923 -35.348 -47.336 1 86 289 VAL A N 1
ATOM 2280 C CA . VAL A 1 289 ? 33.294 -34.18 -47.944 1 86 289 VAL A CA 1
ATOM 2281 C C . VAL A 1 289 ? 34.045 -32.916 -47.531 1 86 289 VAL A C 1
ATOM 2283 O O . VAL A 1 289 ? 34.216 -32.649 -46.339 1 86 289 VAL A O 1
ATOM 2286 N N . GLN A 1 290 ? 34.467 -32.204 -48.495 1 83.26 290 GLN A N 1
ATOM 2287 C CA . GLN A 1 290 ? 35.214 -30.985 -48.204 1 83.26 290 GLN A CA 1
ATOM 2288 C C . GLN A 1 290 ? 34.283 -29.863 -47.754 1 83.26 290 GLN A C 1
ATOM 2290 O O . GLN A 1 290 ? 33.238 -29.633 -48.368 1 83.26 290 GLN A O 1
ATOM 2295 N N . ILE A 1 291 ? 34.628 -29.209 -46.734 1 86.9 291 ILE A N 1
ATOM 2296 C CA . ILE A 1 291 ? 33.856 -28.119 -46.148 1 86.9 291 ILE A CA 1
ATOM 2297 C C . ILE A 1 291 ? 34.481 -26.779 -46.531 1 86.9 291 ILE A C 1
ATOM 2299 O O . ILE A 1 291 ? 35.671 -26.554 -46.298 1 86.9 291 ILE A O 1
ATOM 2303 N N . LYS A 1 292 ? 33.909 -25.258 -47.26 1 79.44 292 LYS A N 1
ATOM 2304 C CA . LYS A 1 292 ? 34.303 -23.913 -47.668 1 79.44 292 LYS A CA 1
ATOM 2305 C C . LYS A 1 292 ? 34.432 -22.988 -46.461 1 79.44 292 LYS A C 1
ATOM 2307 O O . LYS A 1 292 ? 35.383 -22.209 -46.367 1 79.44 292 LYS A O 1
ATOM 2312 N N . GLU A 1 293 ? 33.162 -23.708 -45.395 1 85.95 293 GLU A N 1
ATOM 2313 C CA . GLU A 1 293 ? 33.074 -22.811 -44.246 1 85.95 293 GLU A CA 1
ATOM 2314 C C . GLU A 1 293 ? 32.25 -23.432 -43.122 1 85.95 293 GLU A C 1
ATOM 2316 O O . GLU A 1 293 ? 31.242 -24.094 -43.377 1 85.95 293 GLU A O 1
ATOM 2321 N N . TYR A 1 294 ? 32.729 -23.303 -41.803 1 86.51 294 TYR A N 1
ATOM 2322 C CA . TYR A 1 294 ? 31.992 -23.601 -40.58 1 86.51 294 TYR A CA 1
ATOM 2323 C C . TYR A 1 294 ? 31.584 -22.32 -39.863 1 86.51 294 TYR A C 1
ATOM 2325 O O . TYR A 1 294 ? 32.424 -21.637 -39.272 1 86.51 294 TYR A O 1
ATOM 2333 N N . GLU A 1 295 ? 30.34 -22 -39.841 1 85.58 295 GLU A N 1
ATOM 2334 C CA . GLU A 1 295 ? 29.818 -20.752 -39.294 1 85.58 295 GLU A CA 1
ATOM 2335 C C . GLU A 1 295 ? 29.125 -20.983 -37.954 1 85.58 295 GLU A C 1
ATOM 2337 O O . GLU A 1 295 ? 28.38 -21.953 -37.794 1 85.58 295 GLU A O 1
ATOM 2342 N N . ILE A 1 296 ? 29.465 -20.183 -36.975 1 84.94 296 ILE A N 1
ATOM 2343 C CA . ILE A 1 296 ? 28.801 -20.202 -35.676 1 84.94 296 ILE A CA 1
ATOM 2344 C C . ILE A 1 296 ? 27.832 -19.027 -35.576 1 84.94 296 ILE A C 1
ATOM 2346 O O . ILE A 1 296 ? 28.251 -17.867 -35.569 1 84.94 296 ILE A O 1
ATOM 2350 N N . ASP A 1 297 ? 26.542 -19.274 -35.677 1 78.56 297 ASP A N 1
ATOM 2351 C CA . ASP A 1 297 ? 25.492 -18.279 -35.485 1 78.56 297 ASP A CA 1
ATOM 2352 C C . ASP A 1 297 ? 25.088 -18.183 -34.015 1 78.56 297 ASP A C 1
ATOM 2354 O O . ASP A 1 297 ? 24.159 -18.864 -33.576 1 78.56 297 ASP A O 1
ATOM 2358 N N . ARG A 1 298 ? 25.631 -17.336 -33.228 1 72.16 298 ARG A N 1
ATOM 2359 C CA . ARG A 1 298 ? 25.406 -17.215 -31.791 1 72.16 298 ARG A CA 1
ATOM 2360 C C . ARG A 1 298 ? 24.002 -16.698 -31.498 1 72.16 298 ARG A C 1
ATOM 2362 O O . ARG A 1 298 ? 23.419 -17.023 -30.462 1 72.16 298 ARG A O 1
ATOM 2369 N N . VAL A 1 299 ? 23.429 -15.995 -32.418 1 65.07 299 VAL A N 1
ATOM 2370 C CA . VAL A 1 299 ? 22.116 -15.392 -32.209 1 65.07 299 VAL A CA 1
ATOM 2371 C C . VAL A 1 299 ? 21.041 -16.476 -32.231 1 65.07 299 VAL A C 1
ATOM 2373 O O . VAL A 1 299 ? 20.152 -16.494 -31.376 1 65.07 299 VAL A O 1
ATOM 2376 N N . ASN A 1 300 ? 21.3 -17.401 -33.081 1 68.67 300 ASN A N 1
ATOM 2377 C CA . ASN A 1 300 ? 20.281 -18.436 -33.218 1 68.67 300 ASN A CA 1
ATOM 2378 C C . ASN A 1 300 ? 20.718 -19.744 -32.565 1 68.67 300 ASN A C 1
ATOM 2380 O O . ASN A 1 300 ? 19.939 -20.696 -32.489 1 68.67 300 ASN A O 1
ATOM 2384 N N . GLY A 1 301 ? 21.886 -19.788 -32.072 1 77.41 301 GLY A N 1
ATOM 2385 C CA . GLY A 1 301 ? 22.402 -20.995 -31.446 1 77.41 301 GLY A CA 1
ATOM 2386 C C . GLY A 1 301 ? 22.632 -22.126 -32.431 1 77.41 301 GLY A C 1
ATOM 2387 O O . GLY A 1 301 ? 22.287 -23.277 -32.155 1 77.41 301 GLY A O 1
ATOM 2388 N N . LEU A 1 302 ? 23.057 -21.822 -33.676 1 84.99 302 LEU A N 1
ATOM 2389 C CA . LEU A 1 302 ? 23.257 -22.809 -34.731 1 84.99 302 LEU A CA 1
ATOM 2390 C C . LEU A 1 302 ? 24.713 -22.833 -35.184 1 84.99 302 LEU A C 1
ATOM 2392 O O . LEU A 1 302 ? 25.399 -21.809 -35.139 1 84.99 302 LEU A O 1
ATOM 2396 N N . HIS A 1 303 ? 25.13 -24.06 -35.396 1 88.16 303 HIS A N 1
ATOM 2397 C CA . HIS A 1 303 ? 26.366 -24.262 -36.144 1 88.16 303 HIS A CA 1
ATOM 2398 C C . HIS A 1 303 ? 26.079 -24.671 -37.584 1 88.16 303 HIS A C 1
ATOM 2400 O O . HIS A 1 303 ? 25.355 -25.64 -37.826 1 88.16 303 HIS A O 1
ATOM 2406 N N . VAL A 1 304 ? 26.553 -23.869 -38.539 1 88.89 304 VAL A N 1
ATOM 2407 C CA . VAL A 1 304 ? 26.227 -24.098 -39.943 1 88.89 304 VAL A CA 1
ATOM 2408 C C . VAL A 1 304 ? 27.478 -24.537 -40.699 1 88.89 304 VAL A C 1
ATOM 2410 O O . VAL A 1 304 ? 28.521 -23.882 -40.62 1 88.89 304 VAL A O 1
ATOM 2413 N N . ILE A 1 305 ? 27.356 -25.676 -41.386 1 88.46 305 ILE A N 1
ATOM 2414 C CA . ILE A 1 305 ? 28.437 -26.207 -42.209 1 88.46 305 ILE A CA 1
ATOM 2415 C C . ILE A 1 305 ? 28.118 -25.986 -43.685 1 88.46 305 ILE A C 1
ATOM 2417 O O . ILE A 1 305 ? 27.049 -26.376 -44.162 1 88.46 305 ILE A O 1
ATOM 2421 N N . HIS A 1 306 ? 29.011 -25.373 -44.375 1 88.26 306 HIS A N 1
ATOM 2422 C CA . HIS A 1 306 ? 28.884 -25.156 -45.812 1 88.26 306 HIS A CA 1
ATOM 2423 C C . HIS A 1 306 ? 29.826 -26.066 -46.592 1 88.26 306 HIS A C 1
ATOM 2425 O O . HIS A 1 306 ? 31.025 -25.792 -46.686 1 88.26 306 HIS A O 1
ATOM 2431 N N . PRO A 1 307 ? 29.313 -27.104 -47.179 1 85.7 307 PRO A N 1
ATOM 2432 C CA . PRO A 1 307 ? 30.165 -27.998 -47.967 1 85.7 307 PRO A CA 1
ATOM 2433 C C . PRO A 1 307 ? 30.589 -27.385 -49.3 1 85.7 307 PRO A C 1
ATOM 2435 O O . PRO A 1 307 ? 29.871 -26.549 -49.856 1 85.7 307 PRO A O 1
ATOM 2438 N N . THR A 1 308 ? 32.193 -27.399 -50.035 1 83.04 308 THR A N 1
ATOM 2439 C CA . THR A 1 308 ? 32.695 -26.934 -51.323 1 83.04 308 THR A CA 1
ATOM 2440 C C . THR A 1 308 ? 31.752 -27.343 -52.451 1 83.04 308 THR A C 1
ATOM 2442 O O . THR A 1 308 ? 31.503 -26.564 -53.373 1 83.04 308 THR A O 1
ATOM 2445 N N . LYS A 1 309 ? 30.9 -28.843 -52.046 1 82.58 309 LYS A N 1
ATOM 2446 C CA . LYS A 1 309 ? 29.861 -29.39 -52.914 1 82.58 309 LYS A CA 1
ATOM 2447 C C . LYS A 1 309 ? 28.573 -29.644 -52.136 1 82.58 309 LYS A C 1
ATOM 2449 O O . LYS A 1 309 ? 28.614 -30.007 -50.959 1 82.58 309 LYS A O 1
ATOM 2454 N N . LYS A 1 310 ? 27.434 -29.529 -52.848 1 85.03 310 LYS A N 1
ATOM 2455 C CA . LYS A 1 310 ? 26.142 -29.764 -52.209 1 85.03 310 LYS A CA 1
ATOM 2456 C C . LYS A 1 310 ? 26.016 -31.211 -51.741 1 85.03 310 LYS A C 1
ATOM 2458 O O . LYS A 1 310 ? 26.473 -32.132 -52.422 1 85.03 310 LYS A O 1
ATOM 2463 N N . LEU A 1 311 ? 25.385 -31.408 -50.649 1 85.57 311 LEU A N 1
ATOM 2464 C CA . LEU A 1 311 ? 25.24 -32.738 -50.067 1 85.57 311 LEU A CA 1
ATOM 2465 C C . LEU A 1 311 ? 24.151 -33.529 -50.784 1 85.57 311 LEU A C 1
ATOM 2467 O O . LEU A 1 311 ? 23.087 -32.988 -51.094 1 85.57 311 LEU A O 1
ATOM 2471 N N . GLU A 1 312 ? 24.327 -34.702 -51.196 1 79.86 312 GLU A N 1
ATOM 2472 C CA . GLU A 1 312 ? 23.39 -35.568 -51.905 1 79.86 312 GLU A CA 1
ATOM 2473 C C . GLU A 1 312 ? 22.689 -36.526 -50.946 1 79.86 312 GLU A C 1
ATOM 2475 O O . GLU A 1 312 ? 22.948 -36.507 -49.741 1 79.86 312 GLU A O 1
ATOM 2480 N N . ARG A 1 313 ? 21.809 -37.227 -51.521 1 82.84 313 ARG A N 1
ATOM 2481 C CA . ARG A 1 313 ? 21.122 -38.249 -50.737 1 82.84 313 ARG A CA 1
ATOM 2482 C C . ARG A 1 313 ? 22.09 -39.339 -50.291 1 82.84 313 ARG A C 1
ATOM 2484 O O . ARG A 1 313 ? 22.913 -39.807 -51.081 1 82.84 313 ARG A O 1
ATOM 2491 N N . GLY A 1 314 ? 22.073 -39.657 -48.997 1 82.28 314 GLY A N 1
ATOM 2492 C CA . GLY A 1 314 ? 22.953 -40.678 -48.451 1 82.28 314 GLY A CA 1
ATOM 2493 C C . GLY A 1 314 ? 23.114 -40.585 -46.946 1 82.28 314 GLY A C 1
ATOM 2494 O O . GLY A 1 314 ? 22.41 -39.816 -46.288 1 82.28 314 GLY A O 1
ATOM 2495 N N . VAL A 1 315 ? 23.967 -41.503 -46.546 1 87.69 315 VAL A N 1
ATOM 2496 C CA . VAL A 1 315 ? 24.267 -41.533 -45.119 1 87.69 315 VAL A CA 1
ATOM 2497 C C . VAL A 1 315 ? 25.603 -40.841 -44.856 1 87.69 315 VAL A C 1
ATOM 2499 O O . VAL A 1 315 ? 26.604 -41.142 -45.511 1 87.69 315 VAL A O 1
ATOM 2502 N N . TYR A 1 316 ? 25.524 -39.894 -43.984 1 87.27 316 TYR A N 1
ATOM 2503 C CA . TYR A 1 316 ? 26.697 -39.081 -43.681 1 87.27 316 TYR A CA 1
ATOM 2504 C C . TYR A 1 316 ? 27.154 -39.299 -42.243 1 87.27 316 TYR A C 1
ATOM 2506 O O . TYR A 1 316 ? 26.357 -39.684 -41.384 1 87.27 316 TYR A O 1
ATOM 2514 N N . PHE A 1 317 ? 28.473 -39.093 -42.096 1 87.49 317 PHE A N 1
ATOM 2515 C CA . PHE A 1 317 ? 29.066 -39.067 -40.764 1 87.49 317 PHE A CA 1
ATOM 2516 C C . PHE A 1 317 ? 29.724 -37.719 -40.491 1 87.49 317 PHE A C 1
ATOM 2518 O O . PHE A 1 317 ? 30.598 -37.285 -41.245 1 87.49 317 PHE A O 1
ATOM 2525 N N . LEU A 1 318 ? 29.224 -37.123 -39.515 1 90.55 318 LEU A N 1
ATOM 2526 C CA . LEU A 1 318 ? 29.8 -35.852 -39.09 1 90.55 318 LEU A CA 1
ATOM 2527 C C . LEU A 1 318 ? 30.499 -35.996 -37.742 1 90.55 318 LEU A C 1
ATOM 2529 O O . LEU A 1 318 ? 29.881 -36.412 -36.759 1 90.55 318 LEU A O 1
ATOM 2533 N N . MET A 1 319 ? 31.717 -35.778 -37.651 1 89.03 319 MET A N 1
ATOM 2534 C CA . MET A 1 319 ? 32.476 -35.797 -36.404 1 89.03 319 MET A CA 1
ATOM 2535 C C . MET A 1 319 ? 32.811 -34.381 -35.949 1 89.03 319 MET A C 1
ATOM 2537 O O . MET A 1 319 ? 33.346 -33.586 -36.723 1 89.03 319 MET A O 1
ATOM 2541 N N . ILE A 1 320 ? 32.472 -34.091 -34.731 1 91.04 320 ILE A N 1
ATOM 2542 C CA . ILE A 1 320 ? 32.761 -32.775 -34.17 1 91.04 320 ILE A CA 1
ATOM 2543 C C . ILE A 1 320 ? 33.418 -32.931 -32.8 1 91.04 320 ILE A C 1
ATOM 2545 O O . ILE A 1 320 ? 32.874 -33.597 -31.916 1 91.04 320 ILE A O 1
ATOM 2549 N N . ASP A 1 321 ? 34.537 -32.403 -32.551 1 89.06 321 ASP A N 1
ATOM 2550 C CA . ASP A 1 321 ? 35.134 -32.23 -31.23 1 89.06 321 ASP A CA 1
ATOM 2551 C C . ASP A 1 321 ? 34.759 -30.876 -30.631 1 89.06 321 ASP A C 1
ATOM 2553 O O . ASP A 1 321 ? 34.907 -29.84 -31.283 1 89.06 321 ASP A O 1
ATOM 2557 N N . PHE A 1 322 ? 34.19 -30.992 -29.452 1 89.38 322 PHE A N 1
ATOM 2558 C CA . PHE A 1 322 ? 33.628 -29.748 -28.939 1 89.38 322 PHE A CA 1
ATOM 2559 C C . PHE A 1 322 ? 34.021 -29.538 -27.481 1 89.38 322 PHE A C 1
ATOM 2561 O O . PHE A 1 322 ? 34.5 -30.462 -26.822 1 89.38 322 PHE A O 1
ATOM 2568 N N . GLU A 1 323 ? 33.959 -28.318 -27.023 1 86.49 323 GLU A N 1
ATOM 2569 C CA . GLU A 1 323 ? 34.02 -27.866 -25.637 1 86.49 323 GLU A CA 1
ATOM 2570 C C . GLU A 1 323 ? 32.771 -27.074 -25.259 1 86.49 323 GLU A C 1
ATOM 2572 O O . GLU A 1 323 ? 32.445 -26.075 -25.902 1 86.49 323 GLU A O 1
ATOM 2577 N N . ALA A 1 324 ? 32.099 -27.622 -24.379 1 82.53 324 ALA A N 1
ATOM 2578 C CA . ALA A 1 324 ? 30.834 -26.998 -24 1 82.53 324 ALA A CA 1
ATOM 2579 C C . ALA A 1 324 ? 30.923 -26.382 -22.606 1 82.53 324 ALA A C 1
ATOM 2581 O O . ALA A 1 324 ? 31.637 -26.891 -21.74 1 82.53 324 ALA A O 1
ATOM 2582 N N . ASN A 1 325 ? 30.29 -25.224 -22.375 1 77.03 325 ASN A N 1
ATOM 2583 C CA . ASN A 1 325 ? 30.082 -24.58 -21.082 1 77.03 325 ASN A CA 1
ATOM 2584 C C . ASN A 1 325 ? 28.599 -24.485 -20.735 1 77.03 325 ASN A C 1
ATOM 2586 O O . ASN A 1 325 ? 28.012 -23.403 -20.789 1 77.03 325 ASN A O 1
ATOM 2590 N N . PRO A 1 326 ? 28.062 -25.651 -20.359 1 74.09 326 PRO A N 1
ATOM 2591 C CA . PRO A 1 326 ? 26.619 -25.655 -20.112 1 74.09 326 PRO A CA 1
ATOM 2592 C C . PRO A 1 326 ? 26.229 -24.854 -18.872 1 74.09 326 PRO A C 1
ATOM 2594 O O . PRO A 1 326 ? 27.032 -24.715 -17.946 1 74.09 326 PRO A O 1
ATOM 2597 N N . SER A 1 327 ? 25.054 -24.208 -18.957 1 67.15 327 SER A N 1
ATOM 2598 C CA . SER A 1 327 ? 24.512 -23.48 -17.814 1 67.15 327 SER A CA 1
ATOM 2599 C C . SER A 1 327 ? 24.034 -24.436 -16.726 1 67.15 327 SER A C 1
ATOM 2601 O O . SER A 1 327 ? 23.895 -25.638 -16.965 1 67.15 327 SER A O 1
ATOM 2603 N N . ASN A 1 328 ? 23.804 -24.008 -15.594 1 62.12 328 ASN A N 1
ATOM 2604 C CA . ASN A 1 328 ? 23.374 -24.797 -14.444 1 62.12 328 ASN A CA 1
ATOM 2605 C C . ASN A 1 328 ? 21.961 -25.342 -14.635 1 62.12 328 ASN A C 1
ATOM 2607 O O . ASN A 1 328 ? 21.529 -26.23 -13.899 1 62.12 328 ASN A O 1
ATOM 2611 N N . ASP A 1 329 ? 21.428 -24.887 -15.711 1 64.44 329 ASP A N 1
ATOM 2612 C CA . ASP A 1 329 ? 20.073 -25.377 -15.943 1 64.44 329 ASP A CA 1
ATOM 2613 C C . ASP A 1 329 ? 20.091 -26.711 -16.687 1 64.44 329 ASP A C 1
ATOM 2615 O O . ASP A 1 329 ? 19.109 -27.455 -16.661 1 64.44 329 ASP A O 1
ATOM 2619 N N . VAL A 1 330 ? 21.221 -26.982 -17.302 1 74.89 330 VAL A N 1
ATOM 2620 C CA . VAL A 1 330 ? 21.304 -28.183 -18.127 1 74.89 330 VAL A CA 1
ATOM 2621 C C . VAL A 1 330 ? 22.13 -29.248 -17.409 1 74.89 330 VAL A C 1
ATOM 2623 O O . VAL A 1 330 ? 21.871 -30.445 -17.552 1 74.89 330 VAL A O 1
ATOM 2626 N N . LEU A 1 331 ? 23.068 -28.728 -16.712 1 78.38 331 LEU A N 1
ATOM 2627 C CA . LEU A 1 331 ? 23.981 -29.605 -15.986 1 78.38 331 LEU A CA 1
ATOM 2628 C C . LEU A 1 331 ? 24.186 -29.112 -14.557 1 78.38 331 LEU A C 1
ATOM 2630 O O . LEU A 1 331 ? 24.422 -27.923 -14.334 1 78.38 331 LEU A O 1
ATOM 2634 N N . TYR A 1 332 ? 23.853 -30.042 -13.639 1 74.84 332 TYR A N 1
ATOM 2635 C CA . TYR A 1 332 ? 24.109 -29.637 -12.262 1 74.84 332 TYR A CA 1
ATOM 2636 C C . TYR A 1 332 ? 25.435 -30.2 -11.764 1 74.84 332 TYR A C 1
ATOM 2638 O O . TYR A 1 332 ? 25.823 -31.31 -12.135 1 74.84 332 TYR A O 1
ATOM 2646 N N . VAL A 1 333 ? 26.156 -29.293 -11.067 1 74.04 333 VAL A N 1
ATOM 2647 C CA . VAL A 1 333 ? 27.359 -29.717 -10.359 1 74.04 333 VAL A CA 1
ATOM 2648 C C . VAL A 1 333 ? 27.22 -29.406 -8.871 1 74.04 333 VAL A C 1
ATOM 2650 O O . VAL A 1 333 ? 27.021 -28.251 -8.487 1 74.04 333 VAL A O 1
ATOM 2653 N N . VAL A 1 334 ? 27.062 -30.365 -8.027 1 71.34 334 VAL A N 1
ATOM 2654 C CA . VAL A 1 334 ? 26.824 -30.13 -6.606 1 71.34 334 VAL A CA 1
ATOM 2655 C C . VAL A 1 334 ? 27.971 -30.716 -5.786 1 71.34 334 VAL A C 1
ATOM 2657 O O . VAL A 1 334 ? 28.462 -31.807 -6.085 1 71.34 334 VAL A O 1
ATOM 2660 N N . ASP A 1 335 ? 28.458 -29.775 -4.864 1 64.35 335 ASP A N 1
ATOM 2661 C CA . ASP A 1 335 ? 29.452 -30.222 -3.892 1 64.35 335 ASP A CA 1
ATOM 2662 C C . ASP A 1 335 ? 28.788 -30.658 -2.588 1 64.35 335 ASP A C 1
ATOM 2664 O O . ASP A 1 335 ? 27.923 -29.956 -2.061 1 64.35 335 ASP A O 1
ATOM 2668 N N . SER A 1 336 ? 28.555 -31.872 -2.311 1 56.98 336 SER A N 1
ATOM 2669 C CA . SER A 1 336 ? 27.963 -32.311 -1.052 1 56.98 336 SER A CA 1
ATOM 2670 C C . SER A 1 336 ? 29.014 -32.407 0.049 1 56.98 336 SER A C 1
ATOM 2672 O O . SER A 1 336 ? 29.994 -33.144 -0.085 1 56.98 336 SER A O 1
ATOM 2674 N N . ASN A 1 337 ? 29.438 -31.341 0.717 1 50.14 337 ASN A N 1
ATOM 2675 C CA . ASN A 1 337 ? 30.411 -31.39 1.803 1 50.14 337 ASN A CA 1
ATOM 2676 C C . ASN A 1 337 ? 29.871 -32.159 3.005 1 50.14 337 ASN A C 1
ATOM 2678 O O . ASN A 1 337 ? 28.972 -31.682 3.7 1 50.14 337 ASN A O 1
ATOM 2682 N N . THR A 1 338 ? 29.566 -33.438 2.961 1 44.91 338 THR A N 1
ATOM 2683 C CA . THR A 1 338 ? 29.414 -34.12 4.242 1 44.91 338 THR A CA 1
ATOM 2684 C C . THR A 1 338 ? 30.776 -34.406 4.868 1 44.91 338 THR A C 1
ATOM 2686 O O . THR A 1 338 ? 31.634 -35.032 4.241 1 44.91 338 THR A O 1
ATOM 2689 N N . ASN A 1 339 ? 30.95 -34.073 6.308 1 41.46 339 ASN A N 1
ATOM 2690 C CA . ASN A 1 339 ? 31.972 -34.365 7.307 1 41.46 339 ASN A CA 1
ATOM 2691 C C . ASN A 1 339 ? 33.358 -34.468 6.678 1 41.46 339 ASN A C 1
ATOM 2693 O O . ASN A 1 339 ? 34.024 -35.498 6.798 1 41.46 339 ASN A O 1
ATOM 2697 N N . GLU A 1 340 ? 34.045 -33.634 5.981 1 49.46 340 GLU A N 1
ATOM 2698 C CA . GLU A 1 340 ? 35.475 -33.504 5.718 1 49.46 340 GLU A CA 1
ATOM 2699 C C . GLU A 1 340 ? 35.811 -33.903 4.284 1 49.46 340 GLU A C 1
ATOM 2701 O O . GLU A 1 340 ? 36.931 -33.683 3.819 1 49.46 340 GLU A O 1
ATOM 2706 N N . GLU A 1 341 ? 35.13 -34.84 3.611 1 50.32 341 GLU A N 1
ATOM 2707 C CA . GLU A 1 341 ? 35.546 -35.242 2.271 1 50.32 341 GLU A CA 1
ATOM 2708 C C . GLU A 1 341 ? 34.688 -34.57 1.202 1 50.32 341 GLU A C 1
ATOM 2710 O O . GLU A 1 341 ? 33.459 -34.579 1.29 1 50.32 341 GLU A O 1
ATOM 2715 N N . LYS A 1 342 ? 35.13 -33.822 0.294 1 57.1 342 LYS A N 1
ATOM 2716 C CA . LYS A 1 342 ? 34.521 -33.073 -0.801 1 57.1 342 LYS A CA 1
ATOM 2717 C C . LYS A 1 342 ? 34.008 -34.011 -1.89 1 57.1 342 LYS A C 1
ATOM 2719 O O . LYS A 1 342 ? 34.792 -34.704 -2.541 1 57.1 342 LYS A O 1
ATOM 2724 N N . LYS A 1 343 ? 32.779 -34.496 -1.788 1 70.02 343 LYS A N 1
ATOM 2725 C CA . LYS A 1 343 ? 32.208 -35.338 -2.834 1 70.02 343 LYS A CA 1
ATOM 2726 C C . LYS A 1 343 ? 31.377 -34.513 -3.812 1 70.02 343 LYS A C 1
ATOM 2728 O O . LYS A 1 343 ? 30.707 -33.558 -3.414 1 70.02 343 LYS A O 1
ATOM 2733 N N . ARG A 1 344 ? 31.609 -34.742 -5.136 1 70.82 344 ARG A N 1
ATOM 2734 C CA . ARG A 1 344 ? 30.967 -33.971 -6.196 1 70.82 344 ARG A CA 1
ATOM 2735 C C . ARG A 1 344 ? 30.075 -34.861 -7.056 1 70.82 344 ARG A C 1
ATOM 2737 O O . ARG A 1 344 ? 30.351 -36.05 -7.222 1 70.82 344 ARG A O 1
ATOM 2744 N N . MET A 1 345 ? 29.014 -34.477 -7.411 1 80.11 345 MET A N 1
ATOM 2745 C CA . MET A 1 345 ? 28.088 -35.133 -8.329 1 80.11 345 MET A CA 1
ATOM 2746 C C . MET A 1 345 ? 27.714 -34.205 -9.48 1 80.11 345 MET A C 1
ATOM 2748 O O . MET A 1 345 ? 27.538 -33.002 -9.282 1 80.11 345 MET A O 1
ATOM 2752 N N . MET A 1 346 ? 27.765 -34.781 -10.664 1 83.12 346 MET A N 1
ATOM 2753 C CA . MET A 1 346 ? 27.362 -34.048 -11.861 1 83.12 346 MET A CA 1
ATOM 2754 C C . MET A 1 346 ? 26.325 -34.833 -12.656 1 83.12 346 MET A C 1
ATOM 2756 O O . MET A 1 346 ? 26.376 -36.064 -12.707 1 83.12 346 MET A O 1
ATOM 2760 N N . GLY A 1 347 ? 25.349 -34.213 -13.203 1 85.25 347 GLY A N 1
ATOM 2761 C CA . GLY A 1 347 ? 24.333 -34.889 -13.994 1 85.25 347 GLY A CA 1
ATOM 2762 C C . GLY A 1 347 ? 23.582 -33.955 -14.924 1 85.25 347 GLY A C 1
ATOM 2763 O O . GLY A 1 347 ? 23.757 -32.736 -14.863 1 85.25 347 GLY A O 1
ATOM 2764 N N . THR A 1 348 ? 22.811 -34.54 -15.745 1 85.06 348 THR A N 1
ATOM 2765 C CA . THR A 1 348 ? 22.07 -33.778 -16.745 1 85.06 348 THR A CA 1
ATOM 2766 C C . THR A 1 348 ? 20.662 -33.463 -16.25 1 85.06 348 THR A C 1
ATOM 2768 O O . THR A 1 348 ? 20.074 -34.24 -15.495 1 85.06 348 THR A O 1
ATOM 2771 N N . LEU A 1 349 ? 20.211 -32.379 -16.492 1 79.84 349 LEU A N 1
ATOM 2772 C CA . LEU A 1 349 ? 18.829 -31.955 -16.296 1 79.84 349 LEU A CA 1
ATOM 2773 C C . LEU A 1 349 ? 18.245 -31.392 -17.588 1 79.84 349 LEU A C 1
ATOM 2775 O O . LEU A 1 349 ? 17.826 -30.234 -17.632 1 79.84 349 LEU A O 1
ATOM 2779 N N . LEU A 1 350 ? 18.225 -32.193 -18.581 1 77.22 350 LEU A N 1
ATOM 2780 C CA . LEU A 1 350 ? 17.856 -31.7 -19.903 1 77.22 350 LEU A CA 1
ATOM 2781 C C . LEU A 1 350 ? 16.345 -31.522 -20.015 1 77.22 350 LEU A C 1
ATOM 2783 O O . LEU A 1 350 ? 15.58 -32.366 -19.542 1 77.22 350 LEU A O 1
ATOM 2787 N N . LYS A 1 351 ? 16.004 -30.402 -20.294 1 70.28 351 LYS A N 1
ATOM 2788 C CA . LYS A 1 351 ? 14.619 -30.14 -20.675 1 70.28 351 LYS A CA 1
ATOM 2789 C C . LYS A 1 351 ? 14.481 -30 -22.188 1 70.28 351 LYS A C 1
ATOM 2791 O O . LYS A 1 351 ? 15.443 -30.221 -22.927 1 70.28 351 LYS A O 1
ATOM 2796 N N . THR A 1 352 ? 13.378 -29.715 -22.602 1 66.15 352 THR A N 1
ATOM 2797 C CA . THR A 1 352 ? 13.106 -29.607 -24.031 1 66.15 352 THR A CA 1
ATOM 2798 C C . THR A 1 352 ? 14.03 -28.582 -24.682 1 66.15 352 THR A C 1
ATOM 2800 O O . THR A 1 352 ? 14.149 -27.453 -24.202 1 66.15 352 THR A O 1
ATOM 2803 N N . ALA A 1 353 ? 14.741 -28.977 -25.653 1 65.32 353 ALA A N 1
ATOM 2804 C CA . ALA A 1 353 ? 15.614 -28.196 -26.526 1 65.32 353 ALA A CA 1
ATOM 2805 C C . ALA A 1 353 ? 16.881 -27.767 -25.792 1 65.32 353 ALA A C 1
ATOM 2807 O O . ALA A 1 353 ? 17.483 -26.743 -26.125 1 65.32 353 ALA A O 1
ATOM 2808 N N . GLU A 1 354 ? 17.194 -28.48 -24.769 1 76.01 354 GLU A N 1
ATOM 2809 C CA . GLU A 1 354 ? 18.377 -28.056 -24.027 1 76.01 354 GLU A CA 1
ATOM 2810 C C . GLU A 1 354 ? 19.561 -28.978 -24.302 1 76.01 354 GLU A C 1
ATOM 2812 O O . GLU A 1 354 ? 20.683 -28.703 -23.871 1 76.01 354 GLU A O 1
ATOM 2817 N N . ALA A 1 355 ? 19.296 -29.978 -25.055 1 82.79 355 ALA A N 1
ATOM 2818 C CA . ALA A 1 355 ? 20.401 -30.88 -25.374 1 82.79 355 ALA A CA 1
ATOM 2819 C C . ALA A 1 355 ? 21.458 -30.175 -26.219 1 82.79 355 ALA A C 1
ATOM 2821 O O . ALA A 1 355 ? 22.629 -30.561 -26.209 1 82.79 355 ALA A O 1
ATOM 2822 N N . SER A 1 356 ? 21.04 -29.162 -26.892 1 84.05 356 SER A N 1
ATOM 2823 C CA . SER A 1 356 ? 21.939 -28.409 -27.762 1 84.05 356 SER A CA 1
ATOM 2824 C C . SER A 1 356 ? 22.978 -27.642 -26.951 1 84.05 356 SER A C 1
ATOM 2826 O O . SER A 1 356 ? 23.983 -27.182 -27.497 1 84.05 356 SER A O 1
ATOM 2828 N N . ARG A 1 357 ? 22.748 -27.622 -25.715 1 83.87 357 ARG A N 1
ATOM 2829 C CA . ARG A 1 357 ? 23.695 -26.923 -24.852 1 83.87 357 ARG A CA 1
ATOM 2830 C C . ARG A 1 357 ? 24.776 -27.871 -24.344 1 83.87 357 ARG A C 1
ATOM 2832 O O . ARG A 1 357 ? 25.786 -27.43 -23.791 1 83.87 357 ARG A O 1
ATOM 2839 N N . LEU A 1 358 ? 24.54 -29.069 -24.55 1 85.33 358 LEU A N 1
ATOM 2840 C CA . LEU A 1 358 ? 25.503 -30.068 -24.099 1 85.33 358 LEU A CA 1
ATOM 2841 C C . LEU A 1 358 ? 26.469 -30.437 -25.22 1 85.33 358 LEU A C 1
ATOM 2843 O O . LEU A 1 358 ? 27.653 -30.673 -24.972 1 85.33 358 LEU A O 1
ATOM 2847 N N . PHE A 1 359 ? 25.94 -30.631 -26.45 1 88.16 359 PHE A N 1
ATOM 2848 C CA . PHE A 1 359 ? 26.71 -30.974 -27.64 1 88.16 359 PHE A CA 1
ATOM 2849 C C . PHE A 1 359 ? 25.945 -30.605 -28.905 1 88.16 359 PHE A C 1
ATOM 2851 O O . PHE A 1 359 ? 24.726 -30.426 -28.87 1 88.16 359 PHE A O 1
ATOM 2858 N N . PRO A 1 360 ? 26.641 -30.46 -30.008 1 89.91 360 PRO A N 1
ATOM 2859 C CA . PRO A 1 360 ? 25.945 -30.144 -31.258 1 89.91 360 PRO A CA 1
ATOM 2860 C C . PRO A 1 360 ? 25.094 -31.304 -31.769 1 89.91 360 PRO A C 1
ATOM 2862 O O . PRO A 1 360 ? 25.554 -32.448 -31.794 1 89.91 360 PRO A O 1
ATOM 2865 N N . LEU A 1 361 ? 23.943 -31.023 -32.074 1 90.58 361 LEU A N 1
ATOM 2866 C CA . LEU A 1 361 ? 23.034 -32.058 -32.554 1 90.58 361 LEU A CA 1
ATOM 2867 C C . LEU A 1 361 ? 21.838 -31.441 -33.273 1 90.58 361 LEU A C 1
ATOM 2869 O O . LEU A 1 361 ? 21.705 -30.217 -33.326 1 90.58 361 LEU A O 1
ATOM 2873 N N . PHE A 1 362 ? 21.076 -32.365 -33.829 1 88.69 362 PHE A N 1
ATOM 2874 C CA . PHE A 1 362 ? 19.766 -31.978 -34.339 1 88.69 362 PHE A CA 1
ATOM 2875 C C . PHE A 1 362 ? 18.704 -32.102 -33.253 1 88.69 362 PHE A C 1
ATOM 2877 O O . PHE A 1 362 ? 18.208 -33.198 -32.985 1 88.69 362 PHE A O 1
ATOM 2884 N N . ASP A 1 363 ? 18.364 -31.021 -32.705 1 81.39 363 ASP A N 1
ATOM 2885 C CA . ASP A 1 363 ? 17.555 -31.037 -31.49 1 81.39 363 ASP A CA 1
ATOM 2886 C C . ASP A 1 363 ? 16.091 -30.733 -31.8 1 81.39 363 ASP A C 1
ATOM 2888 O O . ASP A 1 363 ? 15.708 -29.569 -31.934 1 81.39 363 ASP A O 1
ATOM 2892 N N . GLU A 1 364 ? 15.301 -31.686 -32.09 1 76.91 364 GLU A N 1
ATOM 2893 C CA . GLU A 1 364 ? 13.849 -31.6 -32.219 1 76.91 364 GLU A CA 1
ATOM 2894 C C . GLU A 1 364 ? 13.164 -32.779 -31.534 1 76.91 364 GLU A C 1
ATOM 2896 O O . GLU A 1 364 ? 13.745 -33.86 -31.417 1 76.91 364 GLU A O 1
ATOM 2901 N N . ILE A 1 365 ? 12.033 -32.634 -31.138 1 77.53 365 ILE A N 1
ATOM 2902 C CA . ILE A 1 365 ? 11.352 -33.632 -30.32 1 77.53 365 ILE A CA 1
ATOM 2903 C C . ILE A 1 365 ? 11.047 -34.868 -31.163 1 77.53 365 ILE A C 1
ATOM 2905 O O . ILE A 1 365 ? 10.985 -35.983 -30.64 1 77.53 365 ILE A O 1
ATOM 2909 N N . TYR A 1 366 ? 10.885 -34.643 -32.534 1 77.79 366 TYR A N 1
ATOM 2910 C CA . TYR A 1 366 ? 10.486 -35.776 -33.362 1 77.79 366 TYR A CA 1
ATOM 2911 C C . TYR A 1 366 ? 11.705 -36.473 -33.955 1 77.79 366 TYR A C 1
ATOM 2913 O O . TYR A 1 366 ? 11.584 -37.542 -34.558 1 77.79 366 TYR A O 1
ATOM 2921 N N . LEU A 1 367 ? 12.782 -35.878 -33.681 1 83.26 367 LEU A N 1
ATOM 2922 C CA . LEU A 1 367 ? 13.999 -36.489 -34.203 1 83.26 367 LEU A CA 1
ATOM 2923 C C . LEU A 1 367 ? 14.616 -37.435 -33.178 1 83.26 367 LEU A C 1
ATOM 2925 O O . LEU A 1 367 ? 15.522 -37.049 -32.437 1 83.26 367 LEU A O 1
ATOM 2929 N N . ARG A 1 368 ? 13.751 -38.736 -32.755 1 88.26 368 ARG A N 1
ATOM 2930 C CA . ARG A 1 368 ? 14.248 -39.747 -31.828 1 88.26 368 ARG A CA 1
ATOM 2931 C C . ARG A 1 368 ? 15.42 -40.514 -32.431 1 88.26 368 ARG A C 1
ATOM 2933 O O . ARG A 1 368 ? 15.466 -40.735 -33.643 1 88.26 368 ARG A O 1
ATOM 2940 N N . ALA A 1 369 ? 16.795 -40.696 -32.085 1 90.92 369 ALA A N 1
ATOM 2941 C CA . ALA A 1 369 ? 17.985 -41.385 -32.578 1 90.92 369 ALA A CA 1
ATOM 2942 C C . ALA A 1 369 ? 18.553 -42.325 -31.518 1 90.92 369 ALA A C 1
ATOM 2944 O O . ALA A 1 369 ? 18.114 -42.31 -30.366 1 90.92 369 ALA A O 1
ATOM 2945 N N . ILE A 1 370 ? 19.465 -43.124 -32.033 1 93.26 370 ILE A N 1
ATOM 2946 C CA . ILE A 1 370 ? 20.189 -44.013 -31.131 1 93.26 370 ILE A CA 1
ATOM 2947 C C . ILE A 1 370 ? 21.416 -43.295 -30.575 1 93.26 370 ILE A C 1
ATOM 2949 O O . ILE A 1 370 ? 22.115 -42.589 -31.305 1 93.26 370 ILE A O 1
ATOM 2953 N N . PHE A 1 371 ? 21.625 -43.452 -29.367 1 93.94 371 PHE A N 1
ATOM 2954 C CA . PHE A 1 371 ? 22.772 -42.814 -28.732 1 93.94 371 PHE A CA 1
ATOM 2955 C C . PHE A 1 371 ? 23.718 -43.857 -28.148 1 93.94 371 PHE A C 1
ATOM 2957 O O . PHE A 1 371 ? 23.277 -44.809 -27.501 1 93.94 371 PHE A O 1
ATOM 2964 N N . SER A 1 372 ? 24.907 -43.698 -28.434 1 92.83 372 SER A N 1
ATOM 2965 C CA . SER A 1 372 ? 25.983 -44.453 -27.8 1 92.83 372 SER A CA 1
ATOM 2966 C C . SER A 1 372 ? 26.873 -43.544 -26.958 1 92.83 372 SER A C 1
ATOM 2968 O O . SER A 1 372 ? 27.549 -42.662 -27.491 1 92.83 372 SER A O 1
ATOM 2970 N N . LEU A 1 373 ? 26.861 -43.816 -25.725 1 93.64 373 LEU A N 1
ATOM 2971 C CA . LEU A 1 373 ? 27.531 -42.9 -24.809 1 93.64 373 LEU A CA 1
ATOM 2972 C C . LEU A 1 373 ? 28.776 -43.546 -24.209 1 93.64 373 LEU A C 1
ATOM 2974 O O . LEU A 1 373 ? 28.745 -44.713 -23.813 1 93.64 373 LEU A O 1
ATOM 2978 N N . SER A 1 374 ? 29.832 -42.837 -24.212 1 91.41 374 SER A N 1
ATOM 2979 C CA . SER A 1 374 ? 31.065 -43.194 -23.519 1 91.41 374 SER A CA 1
ATOM 2980 C C . SER A 1 374 ? 31.553 -42.052 -22.634 1 91.41 374 SER A C 1
ATOM 2982 O O . SER A 1 374 ? 31.641 -40.907 -23.083 1 91.41 374 SER A O 1
ATOM 2984 N N . VAL A 1 375 ? 31.824 -42.389 -21.438 1 91.6 375 VAL A N 1
ATOM 2985 C CA . VAL A 1 375 ? 32.219 -41.351 -20.492 1 91.6 375 VAL A CA 1
ATOM 2986 C C . VAL A 1 375 ? 33.546 -41.728 -19.836 1 91.6 375 VAL A C 1
ATOM 2988 O O . VAL A 1 375 ? 33.726 -42.865 -19.393 1 91.6 375 VAL A O 1
ATOM 2991 N N . GLU A 1 376 ? 34.439 -40.799 -19.823 1 86.69 376 GLU A N 1
ATOM 2992 C CA . GLU A 1 376 ? 35.694 -40.958 -19.095 1 86.69 376 GLU A CA 1
ATOM 2993 C C . GLU A 1 376 ? 35.581 -40.414 -17.674 1 86.69 376 GLU A C 1
ATOM 2995 O O . GLU A 1 376 ? 35.247 -39.244 -17.476 1 86.69 376 GLU A O 1
ATOM 3000 N N . ARG A 1 377 ? 35.748 -41.322 -16.702 1 85.61 377 ARG A N 1
ATOM 3001 C CA . ARG A 1 377 ? 35.573 -40.934 -15.306 1 85.61 377 ARG A CA 1
ATOM 3002 C C . ARG A 1 377 ? 36.753 -41.395 -14.457 1 85.61 377 ARG A C 1
ATOM 3004 O O . ARG A 1 377 ? 37.435 -42.361 -14.805 1 85.61 377 ARG A O 1
ATOM 3011 N N . PRO A 1 378 ? 36.911 -40.751 -13.266 1 83.34 378 PRO A N 1
ATOM 3012 C CA . PRO A 1 378 ? 37.877 -41.276 -12.298 1 83.34 378 PRO A CA 1
ATOM 3013 C C . PRO A 1 378 ? 37.462 -42.629 -11.724 1 83.34 378 PRO A C 1
ATOM 3015 O O . PRO A 1 378 ? 36.268 -42.899 -11.572 1 83.34 378 PRO A O 1
ATOM 3018 N N . LYS A 1 379 ? 38.381 -43.368 -11.288 1 83.79 379 LYS A N 1
ATOM 3019 C CA . LYS A 1 379 ? 38.135 -44.733 -10.831 1 83.79 379 LYS A CA 1
ATOM 3020 C C . LYS A 1 379 ? 37.238 -44.747 -9.596 1 83.79 379 LYS A C 1
ATOM 3022 O O . LYS A 1 379 ? 36.491 -45.702 -9.376 1 83.79 379 LYS A O 1
ATOM 3027 N N . GLU A 1 380 ? 37.239 -43.78 -8.83 1 80.52 380 GLU A N 1
ATOM 3028 C CA . GLU A 1 380 ? 36.472 -43.738 -7.588 1 80.52 380 GLU A CA 1
ATOM 3029 C C . GLU A 1 380 ? 35.011 -43.386 -7.854 1 80.52 380 GLU A C 1
ATOM 3031 O O . GLU A 1 380 ? 34.149 -43.608 -7.001 1 80.52 380 GLU A O 1
ATOM 3036 N N . MET A 1 381 ? 34.708 -42.966 -9.062 1 87.59 381 MET A N 1
ATOM 3037 C CA . MET A 1 381 ? 33.353 -42.51 -9.358 1 87.59 381 MET A CA 1
ATOM 3038 C C . MET A 1 381 ? 32.616 -43.521 -10.23 1 87.59 381 MET A C 1
ATOM 3040 O O . MET A 1 381 ? 33.234 -44.427 -10.793 1 87.59 381 MET A O 1
ATOM 3044 N N . ARG A 1 382 ? 31.357 -43.304 -10.207 1 88.91 382 ARG A N 1
ATOM 3045 C CA . ARG A 1 382 ? 30.493 -44.12 -11.055 1 88.91 382 ARG A CA 1
ATOM 3046 C C . ARG A 1 382 ? 29.698 -43.251 -12.023 1 88.91 382 ARG A C 1
ATOM 3048 O O . ARG A 1 382 ? 29.43 -42.081 -11.739 1 88.91 382 ARG A O 1
ATOM 3055 N N . VAL A 1 383 ? 29.423 -43.88 -13.146 1 92.61 383 VAL A N 1
ATOM 3056 C CA . VAL A 1 383 ? 28.594 -43.2 -14.135 1 92.61 383 VAL A CA 1
ATOM 3057 C C . VAL A 1 383 ? 27.33 -44.015 -14.399 1 92.61 383 VAL A C 1
ATOM 3059 O O . VAL A 1 383 ? 27.391 -45.24 -14.532 1 92.61 383 VAL A O 1
ATOM 3062 N N . LEU A 1 384 ? 26.261 -43.378 -14.298 1 93.72 384 LEU A N 1
ATOM 3063 C CA . LEU A 1 384 ? 24.981 -43.966 -14.676 1 93.72 384 LEU A CA 1
ATOM 3064 C C . LEU A 1 384 ? 24.415 -43.284 -15.917 1 93.72 384 LEU A C 1
ATOM 3066 O O . LEU A 1 384 ? 24.602 -42.08 -16.109 1 93.72 384 LEU A O 1
ATOM 3070 N N . SER A 1 385 ? 23.788 -44.023 -16.763 1 94.46 385 SER A N 1
ATOM 3071 C CA . SER A 1 385 ? 23.176 -43.479 -17.971 1 94.46 385 SER A CA 1
ATOM 3072 C C . SER A 1 385 ? 21.863 -44.186 -18.292 1 94.46 385 SER A C 1
ATOM 3074 O O . SER A 1 385 ? 21.342 -44.942 -17.47 1 94.46 385 SER A O 1
ATOM 3076 N N . ASN A 1 386 ? 21.354 -43.983 -19.47 1 94.6 386 ASN A N 1
ATOM 3077 C CA . ASN A 1 386 ? 20.075 -44.543 -19.894 1 94.6 386 ASN A CA 1
ATOM 3078 C C . ASN A 1 386 ? 20.125 -46.067 -19.964 1 94.6 386 ASN A C 1
ATOM 3080 O O . ASN A 1 386 ? 19.136 -46.739 -19.668 1 94.6 386 ASN A O 1
ATOM 3084 N N . MET A 1 387 ? 21.29 -46.577 -20.341 1 94.83 387 MET A N 1
ATOM 3085 C CA . MET A 1 387 ? 21.426 -48.004 -20.615 1 94.83 387 MET A CA 1
ATOM 3086 C C . MET A 1 387 ? 22.489 -48.631 -19.719 1 94.83 387 MET A C 1
ATOM 3088 O O . MET A 1 387 ? 23.293 -47.922 -19.113 1 94.83 387 MET A O 1
ATOM 3092 N N . PRO A 1 388 ? 22.44 -49.935 -19.615 1 93.09 388 PRO A N 1
ATOM 3093 C CA . PRO A 1 388 ? 23.434 -50.594 -18.764 1 93.09 388 PRO A CA 1
ATOM 3094 C C . PRO A 1 388 ? 24.854 -50.47 -19.311 1 93.09 388 PRO A C 1
ATOM 3096 O O . PRO A 1 388 ? 25.041 -50.265 -20.513 1 93.09 388 PRO A O 1
ATOM 3099 N N . LEU A 1 389 ? 25.783 -50.672 -18.456 1 92.88 389 LEU A N 1
ATOM 3100 C CA . LEU A 1 389 ? 27.202 -50.603 -18.79 1 92.88 389 LEU A CA 1
ATOM 3101 C C . LEU A 1 389 ? 27.614 -51.786 -19.66 1 92.88 389 LEU A C 1
ATOM 3103 O O . LEU A 1 389 ? 27.356 -52.939 -19.309 1 92.88 389 LEU A O 1
ATOM 3107 N N . ARG A 1 390 ? 28.133 -51.544 -20.858 1 91.14 390 ARG A N 1
ATOM 3108 C CA . ARG A 1 390 ? 28.612 -52.555 -21.795 1 91.14 390 ARG A CA 1
ATOM 3109 C C . ARG A 1 390 ? 30.06 -52.932 -21.5 1 91.14 390 ARG A C 1
ATOM 3111 O O . ARG A 1 390 ? 30.398 -54.116 -21.437 1 91.14 390 ARG A O 1
ATOM 3118 N N . SER A 1 391 ? 30.895 -51.878 -21.313 1 90.85 391 SER A N 1
ATOM 3119 C CA . SER A 1 391 ? 32.304 -52.179 -21.079 1 90.85 391 SER A CA 1
ATOM 3120 C C . SER A 1 391 ? 33.01 -51.018 -20.388 1 90.85 391 SER A C 1
ATOM 3122 O O . SER A 1 391 ? 32.551 -49.876 -20.457 1 90.85 391 SER A O 1
ATOM 3124 N N . THR A 1 392 ? 34.007 -51.366 -19.616 1 90.84 392 THR A N 1
ATOM 3125 C CA . THR A 1 392 ? 34.89 -50.392 -18.984 1 90.84 392 THR A CA 1
ATOM 3126 C C . THR A 1 392 ? 36.337 -50.614 -19.415 1 90.84 392 THR A C 1
ATOM 3128 O O . THR A 1 392 ? 36.836 -51.74 -19.377 1 90.84 392 THR A O 1
ATOM 3131 N N . LYS A 1 393 ? 36.915 -49.591 -19.949 1 86.15 393 LYS A N 1
ATOM 3132 C CA . LYS A 1 393 ? 38.307 -49.677 -20.382 1 86.15 393 LYS A CA 1
ATOM 3133 C C . LYS A 1 393 ? 39.212 -48.827 -19.495 1 86.15 393 LYS A C 1
ATOM 3135 O O . LYS A 1 393 ? 38.88 -47.684 -19.174 1 86.15 393 LYS A O 1
ATOM 3140 N N . ASP A 1 394 ? 40.232 -49.496 -18.968 1 81.73 394 ASP A N 1
ATOM 3141 C CA . ASP A 1 394 ? 41.206 -48.795 -18.137 1 81.73 394 ASP A CA 1
ATOM 3142 C C . ASP A 1 394 ? 42.161 -47.965 -18.993 1 81.73 394 ASP A C 1
ATOM 3144 O O . ASP A 1 394 ? 42.754 -48.476 -19.944 1 81.73 394 ASP A O 1
ATOM 3148 N N . THR A 1 395 ? 41.924 -46.766 -18.852 1 75.12 395 THR A N 1
ATOM 3149 C CA . THR A 1 395 ? 42.925 -45.923 -19.495 1 75.12 395 THR A CA 1
ATOM 3150 C C . THR A 1 395 ? 44.139 -45.737 -18.589 1 75.12 395 THR A C 1
ATOM 3152 O O . THR A 1 395 ? 44.145 -46.204 -17.448 1 75.12 395 THR A O 1
ATOM 3155 N N . SER A 1 396 ? 45.313 -45.049 -18.817 1 62.37 396 SER A N 1
ATOM 3156 C CA . SER A 1 396 ? 46.472 -44.759 -17.979 1 62.37 396 SER A CA 1
ATOM 3157 C C . SER A 1 396 ? 46.112 -43.797 -16.852 1 62.37 396 SER A C 1
ATOM 3159 O O . SER A 1 396 ? 45.103 -43.093 -16.928 1 62.37 396 SER A O 1
ATOM 3161 N N . ASP A 1 397 ? 46.768 -43.774 -15.674 1 65.41 397 ASP A N 1
ATOM 3162 C CA . ASP A 1 397 ? 46.896 -42.82 -14.576 1 65.41 397 ASP A CA 1
ATOM 3163 C C . ASP A 1 397 ? 45.584 -42.689 -13.807 1 65.41 397 ASP A C 1
ATOM 3165 O O . ASP A 1 397 ? 45.092 -41.578 -13.592 1 65.41 397 ASP A O 1
ATOM 3169 N N . ASN A 1 398 ? 44.687 -43.645 -13.493 1 78.66 398 ASN A N 1
ATOM 3170 C CA . ASN A 1 398 ? 43.593 -43.695 -12.53 1 78.66 398 ASN A CA 1
ATOM 3171 C C . ASN A 1 398 ? 42.272 -43.261 -13.158 1 78.66 398 ASN A C 1
ATOM 3173 O O . ASN A 1 398 ? 41.424 -42.671 -12.486 1 78.66 398 ASN A O 1
ATOM 3177 N N . TRP A 1 399 ? 42.071 -43.319 -14.616 1 83.45 399 TRP A N 1
ATOM 3178 C CA . TRP A 1 399 ? 40.823 -43.008 -15.305 1 83.45 399 TRP A CA 1
ATOM 3179 C C . TRP A 1 399 ? 40.263 -44.243 -16.003 1 83.45 399 TRP A C 1
ATOM 3181 O O . TRP A 1 399 ? 41.019 -45.128 -16.411 1 83.45 399 TRP A O 1
ATOM 3191 N N . LEU A 1 400 ? 38.968 -44.276 -16.013 1 87.75 400 LEU A N 1
ATOM 3192 C CA . LEU A 1 400 ? 38.243 -45.337 -16.703 1 87.75 400 LEU A CA 1
ATOM 3193 C C . LEU A 1 400 ? 37.298 -44.757 -17.75 1 87.75 400 LEU A C 1
ATOM 3195 O O . LEU A 1 400 ? 36.779 -43.651 -17.579 1 87.75 400 LEU A O 1
ATOM 3199 N N . ILE A 1 401 ? 37.165 -45.42 -18.871 1 88.63 401 ILE A N 1
ATOM 3200 C CA . ILE A 1 401 ? 36.167 -45.056 -19.87 1 88.63 401 ILE A CA 1
ATOM 3201 C C . ILE A 1 401 ? 35.013 -46.056 -19.835 1 88.63 401 ILE A C 1
ATOM 3203 O O . ILE A 1 401 ? 35.201 -47.24 -20.122 1 88.63 401 ILE A O 1
ATOM 3207 N N . ASP A 1 402 ? 33.953 -45.67 -19.413 1 91.91 402 ASP A N 1
ATOM 3208 C CA . ASP A 1 402 ? 32.743 -46.486 -19.395 1 91.91 402 ASP A CA 1
ATOM 3209 C C . ASP A 1 402 ? 31.958 -46.333 -20.695 1 91.91 402 ASP A C 1
ATOM 3211 O O . ASP A 1 402 ? 31.699 -45.213 -21.142 1 91.91 402 ASP A O 1
ATOM 3215 N N . THR A 1 403 ? 31.649 -47.318 -21.37 1 92.08 403 THR A N 1
ATOM 3216 C CA . THR A 1 403 ? 30.808 -47.325 -22.562 1 92.08 403 THR A CA 1
ATOM 3217 C C . THR A 1 403 ? 29.499 -48.062 -22.296 1 92.08 403 THR A C 1
ATOM 3219 O O . THR A 1 403 ? 29.506 -49.197 -21.814 1 92.08 403 THR A O 1
ATOM 3222 N N . PHE A 1 404 ? 28.505 -47.526 -22.666 1 94.68 404 PHE A N 1
ATOM 3223 C CA . PHE A 1 404 ? 27.186 -48.078 -22.38 1 94.68 404 PHE A CA 1
ATOM 3224 C C . PHE A 1 404 ? 26.574 -48.693 -23.633 1 94.68 404 PHE A C 1
ATOM 3226 O O . PHE A 1 404 ? 27.032 -48.431 -24.747 1 94.68 404 PHE A O 1
ATOM 3233 N N . ASN A 1 405 ? 25.508 -49.463 -23.39 1 93.74 405 ASN A N 1
ATOM 3234 C CA . ASN A 1 405 ? 24.763 -50.022 -24.514 1 93.74 405 ASN A CA 1
ATOM 3235 C C . ASN A 1 405 ? 24.046 -48.934 -25.308 1 93.74 405 ASN A C 1
ATOM 3237 O O . ASN A 1 405 ? 23.749 -47.863 -24.774 1 93.74 405 ASN A O 1
ATOM 3241 N N . ASP A 1 406 ? 23.802 -49.205 -26.542 1 93.42 406 ASP A N 1
ATOM 3242 C CA . ASP A 1 406 ? 23.059 -48.268 -27.38 1 93.42 406 ASP A CA 1
ATOM 3243 C C . ASP A 1 406 ? 21.635 -48.077 -26.862 1 93.42 406 ASP A C 1
ATOM 3245 O O . ASP A 1 406 ? 21.005 -49.03 -26.4 1 93.42 406 ASP A O 1
ATOM 3249 N N . THR A 1 407 ? 21.279 -46.942 -26.838 1 93.42 407 THR A N 1
ATOM 3250 C CA . THR A 1 407 ? 19.894 -46.676 -26.462 1 93.42 407 THR A CA 1
ATOM 3251 C C . THR A 1 407 ? 18.942 -47.079 -27.585 1 93.42 407 THR A C 1
ATOM 3253 O O . THR A 1 407 ? 19.35 -47.185 -28.744 1 93.42 407 THR A O 1
ATOM 3256 N N . PRO A 1 408 ? 17.744 -47.414 -27.223 1 90.37 408 PRO A N 1
ATOM 3257 C CA . PRO A 1 408 ? 16.75 -47.411 -28.299 1 90.37 408 PRO A CA 1
ATOM 3258 C C . PRO A 1 408 ? 16.514 -46.019 -28.88 1 90.37 408 PRO A C 1
ATOM 3260 O O . PRO A 1 408 ? 17.215 -45.069 -28.522 1 90.37 408 PRO A O 1
ATOM 3263 N N . LEU A 1 409 ? 15.666 -45.914 -29.792 1 89.49 409 LEU A N 1
ATOM 3264 C CA . LEU A 1 409 ? 15.358 -44.601 -30.347 1 89.49 409 LEU A CA 1
ATOM 3265 C C . LEU A 1 409 ? 14.821 -43.667 -29.268 1 89.49 409 LEU A C 1
ATOM 3267 O O . LEU A 1 409 ? 13.767 -43.929 -28.683 1 89.49 409 LEU A O 1
ATOM 3271 N N . ILE A 1 410 ? 15.576 -42.671 -28.926 1 90.2 410 ILE A N 1
ATOM 3272 C CA . ILE A 1 410 ? 15.121 -41.69 -27.946 1 90.2 410 ILE A CA 1
ATOM 3273 C C . ILE A 1 410 ? 15.333 -40.279 -28.491 1 90.2 410 ILE A C 1
ATOM 3275 O O . ILE A 1 410 ? 16.14 -40.074 -29.402 1 90.2 410 ILE A O 1
ATOM 3279 N N . SER A 1 411 ? 14.578 -39.363 -27.962 1 87.95 411 SER A N 1
ATOM 3280 C CA . SER A 1 411 ? 14.791 -37.958 -28.294 1 87.95 411 SER A CA 1
ATOM 3281 C C . SER A 1 411 ? 16.024 -37.404 -27.588 1 87.95 411 SER A C 1
ATOM 3283 O O . SER A 1 411 ? 16.386 -37.866 -26.504 1 87.95 411 SER A O 1
ATOM 3285 N N . PRO A 1 412 ? 16.619 -36.418 -28.135 1 86.67 412 PRO A N 1
ATOM 3286 C CA . PRO A 1 412 ? 17.865 -35.905 -27.561 1 86.67 412 PRO A CA 1
ATOM 3287 C C . PRO A 1 412 ? 17.697 -35.425 -26.121 1 86.67 412 PRO A C 1
ATOM 3289 O O . PRO A 1 412 ? 18.614 -35.568 -25.308 1 86.67 412 PRO A O 1
ATOM 3292 N N . HIS A 1 413 ? 16.59 -34.939 -25.787 1 86.06 413 HIS A N 1
ATOM 3293 C CA . HIS A 1 413 ? 16.427 -34.399 -24.441 1 86.06 413 HIS A CA 1
ATOM 3294 C C . HIS A 1 413 ? 16.305 -35.516 -23.41 1 86.06 413 HIS A C 1
ATOM 3296 O O . HIS A 1 413 ? 16.401 -35.269 -22.206 1 86.06 413 HIS A O 1
ATOM 3302 N N . ASN A 1 414 ? 16.175 -36.661 -23.908 1 90.55 414 ASN A N 1
ATOM 3303 C CA . ASN A 1 414 ? 16.053 -37.8 -23.004 1 90.55 414 ASN A CA 1
ATOM 3304 C C . ASN A 1 414 ? 17.416 -38.404 -22.678 1 90.55 414 ASN A C 1
ATOM 3306 O O . ASN A 1 414 ? 17.509 -39.344 -21.886 1 90.55 414 ASN A O 1
ATOM 3310 N N . LEU A 1 415 ? 18.404 -37.83 -23.246 1 91.69 415 LEU A N 1
ATOM 3311 C CA . LEU A 1 415 ? 19.747 -38.289 -22.907 1 91.69 415 LEU A CA 1
ATOM 3312 C C . LEU A 1 415 ? 20.116 -37.888 -21.483 1 91.69 415 LEU A C 1
ATOM 3314 O O . LEU A 1 415 ? 19.917 -36.737 -21.087 1 91.69 415 LEU A O 1
ATOM 3318 N N . ALA A 1 416 ? 20.54 -38.898 -20.705 1 92.35 416 ALA A N 1
ATOM 3319 C CA . ALA A 1 416 ? 20.843 -38.597 -19.308 1 92.35 416 ALA A CA 1
ATOM 3320 C C . ALA A 1 416 ? 22.074 -39.367 -18.836 1 92.35 416 ALA A C 1
ATOM 3322 O O . ALA A 1 416 ? 22.32 -40.49 -19.281 1 92.35 416 ALA A O 1
ATOM 3323 N N . PHE A 1 417 ? 22.853 -38.714 -17.978 1 91.62 417 PHE A N 1
ATOM 3324 C CA . PHE A 1 417 ? 23.936 -39.38 -17.264 1 91.62 417 PHE A CA 1
ATOM 3325 C C . PHE A 1 417 ? 24.176 -38.724 -15.909 1 91.62 417 PHE A C 1
ATOM 3327 O O . PHE A 1 417 ? 23.83 -37.558 -15.709 1 91.62 417 PHE A O 1
ATOM 3334 N N . VAL A 1 418 ? 24.588 -39.452 -15.01 1 91 418 VAL A N 1
ATOM 3335 C CA . VAL A 1 418 ? 24.973 -38.983 -13.683 1 91 418 VAL A CA 1
ATOM 3336 C C . VAL A 1 418 ? 26.346 -39.542 -13.315 1 91 418 VAL A C 1
ATOM 3338 O O . VAL A 1 418 ? 26.61 -40.731 -13.505 1 91 418 VAL A O 1
ATOM 3341 N N . VAL A 1 419 ? 27.236 -38.612 -12.938 1 89.06 419 VAL A N 1
ATOM 3342 C CA . VAL A 1 419 ? 28.568 -39.031 -12.515 1 89.06 419 VAL A CA 1
ATOM 3343 C C . VAL A 1 419 ? 28.816 -38.589 -11.074 1 89.06 419 VAL A C 1
ATOM 3345 O O . VAL A 1 419 ? 28.565 -37.435 -10.721 1 89.06 419 VAL A O 1
ATOM 3348 N N . GLY A 1 420 ? 29.181 -39.521 -10.276 1 85.73 420 GLY A N 1
ATOM 3349 C CA . GLY A 1 420 ? 29.491 -39.162 -8.902 1 85.73 420 GLY A CA 1
ATOM 3350 C C . GLY A 1 420 ? 29.783 -40.364 -8.022 1 85.73 420 GLY A C 1
ATOM 3351 O O . GLY A 1 420 ? 29.927 -41.483 -8.519 1 85.73 420 GLY A O 1
ATOM 3352 N N . ASN A 1 421 ? 30.019 -40.024 -6.695 1 83.5 421 ASN A N 1
ATOM 3353 C CA . ASN A 1 421 ? 30.191 -41.076 -5.699 1 83.5 421 ASN A CA 1
ATOM 3354 C C . ASN A 1 421 ? 28.849 -41.655 -5.258 1 83.5 421 ASN A C 1
ATOM 3356 O O . ASN A 1 421 ? 28.281 -41.221 -4.254 1 83.5 421 ASN A O 1
ATOM 3360 N N . LEU A 1 422 ? 28.368 -42.64 -6.072 1 86.96 422 LEU A N 1
ATOM 3361 C CA . LEU A 1 422 ? 27.041 -43.206 -5.858 1 86.96 422 LEU A CA 1
ATOM 3362 C C . LEU A 1 422 ? 27.138 -44.653 -5.385 1 86.96 422 LEU A C 1
ATOM 3364 O O . LEU A 1 422 ? 28.06 -45.376 -5.769 1 86.96 422 LEU A O 1
ATOM 3368 N N . GLU A 1 423 ? 26.22 -44.921 -4.517 1 85.4 423 GLU A N 1
ATOM 3369 C CA . GLU A 1 423 ? 26.098 -46.299 -4.052 1 85.4 423 GLU A CA 1
ATOM 3370 C C . GLU A 1 423 ? 24.654 -46.784 -4.138 1 85.4 423 GLU A C 1
ATOM 3372 O O . GLU A 1 423 ? 23.719 -45.986 -4.053 1 85.4 423 GLU A O 1
ATOM 3377 N N . VAL A 1 424 ? 24.522 -48.073 -4.337 1 87.83 424 VAL A N 1
ATOM 3378 C CA . VAL A 1 424 ? 23.193 -48.674 -4.372 1 87.83 424 VAL A CA 1
ATOM 3379 C C . VAL A 1 424 ? 22.646 -48.804 -2.953 1 87.83 424 VAL A C 1
ATOM 3381 O O . VAL A 1 424 ? 23.276 -49.426 -2.093 1 87.83 424 VAL A O 1
ATOM 3384 N N . VAL A 1 425 ? 21.621 -48.221 -2.727 1 84.92 425 VAL A N 1
ATOM 3385 C CA . VAL A 1 425 ? 21.002 -48.264 -1.406 1 84.92 425 VAL A CA 1
ATOM 3386 C C . VAL A 1 425 ? 20.004 -49.418 -1.341 1 84.92 425 VAL A C 1
ATOM 3388 O O . VAL A 1 425 ? 19.767 -49.982 -0.27 1 84.92 425 VAL A O 1
ATOM 3391 N N . ASP A 1 426 ? 19.335 -49.635 -2.45 1 82.69 426 ASP A N 1
ATOM 3392 C CA . ASP A 1 426 ? 18.352 -50.709 -2.544 1 82.69 426 ASP A CA 1
ATOM 3393 C C . ASP A 1 426 ? 18.195 -51.185 -3.986 1 82.69 426 ASP A C 1
ATOM 3395 O O . ASP A 1 426 ? 18.545 -50.466 -4.925 1 82.69 426 ASP A O 1
ATOM 3399 N N . GLN A 1 427 ? 17.88 -52.428 -4.198 1 84.41 427 GLN A N 1
ATOM 3400 C CA . GLN A 1 427 ? 17.641 -52.989 -5.524 1 84.41 427 GLN A CA 1
ATOM 3401 C C . GLN A 1 427 ? 16.462 -53.957 -5.507 1 84.41 427 GLN A C 1
ATOM 3403 O O . GLN A 1 427 ? 16.267 -54.69 -4.535 1 84.41 427 GLN A O 1
ATOM 3408 N N . THR A 1 428 ? 15.734 -53.774 -6.53 1 80.69 428 THR A N 1
ATOM 3409 C CA . THR A 1 428 ? 14.587 -54.665 -6.664 1 80.69 428 THR A CA 1
ATOM 3410 C C . THR A 1 428 ? 14.43 -55.133 -8.108 1 80.69 428 THR A C 1
ATOM 3412 O O . THR A 1 428 ? 14.834 -54.434 -9.04 1 80.69 428 THR A O 1
ATOM 3415 N N . SER A 1 429 ? 14.898 -56.516 -9.005 1 78.13 429 SER A N 1
ATOM 3416 C CA . SER A 1 429 ? 14.605 -57.037 -10.336 1 78.13 429 SER A CA 1
ATOM 3417 C C . SER A 1 429 ? 13.101 -57.136 -10.572 1 78.13 429 SER A C 1
ATOM 3419 O O . SER A 1 429 ? 12.359 -57.582 -9.695 1 78.13 429 SER A O 1
ATOM 3421 N N . ILE A 1 430 ? 11.748 -56.323 -10.98 1 77.47 430 ILE A N 1
ATOM 3422 C CA . ILE A 1 430 ? 10.325 -56.298 -11.3 1 77.47 430 ILE A CA 1
ATOM 3423 C C . ILE A 1 430 ? 10.045 -57.225 -12.481 1 77.47 430 ILE A C 1
ATOM 3425 O O . ILE A 1 430 ? 10.76 -57.194 -13.485 1 77.47 430 ILE A O 1
ATOM 3429 N N . ASN A 1 431 ? 8.672 -57.976 -12.593 1 62.49 431 ASN A N 1
ATOM 3430 C CA . ASN A 1 431 ? 8.151 -58.903 -13.592 1 62.49 431 ASN A CA 1
ATOM 3431 C C . ASN A 1 431 ? 9.264 -59.74 -14.215 1 62.49 431 ASN A C 1
ATOM 3433 O O . ASN A 1 431 ? 9.282 -59.952 -15.429 1 62.49 431 ASN A O 1
ATOM 3437 N N . SER A 1 432 ? 10.238 -60.258 -13.585 1 55.91 432 SER A N 1
ATOM 3438 C CA . SER A 1 432 ? 11.222 -61.283 -13.918 1 55.91 432 SER A CA 1
ATOM 3439 C C . SER A 1 432 ? 12.293 -60.737 -14.857 1 55.91 432 SER A C 1
ATOM 3441 O O . SER A 1 432 ? 13.172 -61.478 -15.301 1 55.91 432 SER A O 1
ATOM 3443 N N . GLY A 1 433 ? 12.439 -59.453 -14.993 1 64.7 433 GLY A N 1
ATOM 3444 C CA . GLY A 1 433 ? 13.54 -59.158 -15.897 1 64.7 433 GLY A CA 1
ATOM 3445 C C . GLY A 1 433 ? 14.094 -57.757 -15.724 1 64.7 433 GLY A C 1
ATOM 3446 O O . GLY A 1 433 ? 15.217 -57.472 -16.146 1 64.7 433 GLY A O 1
ATOM 3447 N N . MET A 1 434 ? 13.335 -56.877 -15.098 1 79.66 434 MET A N 1
ATOM 3448 C CA . MET A 1 434 ? 13.858 -55.515 -15.039 1 79.66 434 MET A CA 1
ATOM 3449 C C . MET A 1 434 ? 14.443 -55.216 -13.662 1 79.66 434 MET A C 1
ATOM 3451 O O . MET A 1 434 ? 13.793 -55.452 -12.642 1 79.66 434 MET A O 1
ATOM 3455 N N . SER A 1 435 ? 15.652 -54.843 -13.624 1 86.72 435 SER A N 1
ATOM 3456 C CA . SER A 1 435 ? 16.331 -54.486 -12.383 1 86.72 435 SER A CA 1
ATOM 3457 C C . SER A 1 435 ? 16.159 -53.004 -12.065 1 86.72 435 SER A C 1
ATOM 3459 O O . SER A 1 435 ? 16.41 -52.148 -12.916 1 86.72 435 SER A O 1
ATOM 3461 N N . VAL A 1 436 ? 15.59 -52.741 -10.925 1 90.53 436 VAL A N 1
ATOM 3462 C CA . VAL A 1 436 ? 15.465 -51.368 -10.447 1 90.53 436 VAL A CA 1
ATOM 3463 C C . VAL A 1 436 ? 16.442 -51.13 -9.297 1 90.53 436 VAL A C 1
ATOM 3465 O O . VAL A 1 436 ? 16.44 -51.87 -8.31 1 90.53 436 VAL A O 1
ATOM 3468 N N . LYS A 1 437 ? 17.285 -50.163 -9.413 1 91.79 437 LYS A N 1
ATOM 3469 C CA . LYS A 1 437 ? 18.272 -49.847 -8.385 1 91.79 437 LYS A CA 1
ATOM 3470 C C . LYS A 1 437 ? 18.083 -48.426 -7.86 1 91.79 437 LYS A C 1
ATOM 3472 O O . LYS A 1 437 ? 17.766 -47.513 -8.624 1 91.79 437 LYS A O 1
ATOM 3477 N N . PHE A 1 438 ? 18.162 -48.316 -6.556 1 90.12 438 PHE A N 1
ATOM 3478 C CA . PHE A 1 438 ? 18.133 -47.013 -5.902 1 90.12 438 PHE A CA 1
ATOM 3479 C C . PHE A 1 438 ? 19.54 -46.561 -5.533 1 90.12 438 PHE A C 1
ATOM 3481 O O . PHE A 1 438 ? 20.254 -47.262 -4.812 1 90.12 438 PHE A O 1
ATOM 3488 N N . TRP A 1 439 ? 19.85 -45.361 -6.105 1 88.81 439 TRP A N 1
ATOM 3489 C CA . TRP A 1 439 ? 21.199 -44.845 -5.899 1 88.81 439 TRP A CA 1
ATOM 3490 C C . TRP A 1 439 ? 21.178 -43.604 -5.013 1 88.81 439 TRP A C 1
ATOM 3492 O O . TRP A 1 439 ? 20.269 -42.777 -5.114 1 88.81 439 TRP A O 1
ATOM 3502 N N . ALA A 1 440 ? 22.011 -43.511 -4.09 1 83.68 440 ALA A N 1
ATOM 3503 C CA . ALA A 1 440 ? 22.189 -42.323 -3.259 1 83.68 440 ALA A CA 1
ATOM 3504 C C . ALA A 1 440 ? 23.664 -42.096 -2.937 1 83.68 440 ALA A C 1
ATOM 3506 O O . ALA A 1 440 ? 24.521 -42.892 -3.326 1 83.68 440 ALA A O 1
ATOM 3507 N N . GLU A 1 441 ? 23.799 -40.895 -2.385 1 74.99 441 GLU A N 1
ATOM 3508 C CA . GLU A 1 441 ? 25.164 -40.602 -1.956 1 74.99 441 GLU A CA 1
ATOM 3509 C C . GLU A 1 441 ? 25.644 -41.608 -0.915 1 74.99 441 GLU A C 1
ATOM 3511 O O . GLU A 1 441 ? 24.832 -42.269 -0.262 1 74.99 441 GLU A O 1
ATOM 3516 N N . PHE A 1 442 ? 26.948 -41.7 -0.681 1 60.15 442 PHE A N 1
ATOM 3517 C CA . PHE A 1 442 ? 27.57 -42.685 0.197 1 60.15 442 PHE A CA 1
ATOM 3518 C C . PHE A 1 442 ? 27.015 -42.576 1.612 1 60.15 442 PHE A C 1
ATOM 3520 O O . PHE A 1 442 ? 26.746 -41.475 2.096 1 60.15 442 PHE A O 1
ATOM 3527 N N . ASN A 1 443 ? 26.739 -43.4 2.34 1 59.24 443 ASN A N 1
ATOM 3528 C CA . ASN A 1 443 ? 26.319 -43.553 3.729 1 59.24 443 ASN A CA 1
ATOM 3529 C C . ASN A 1 443 ? 24.848 -43.191 3.913 1 59.24 443 ASN A C 1
ATOM 3531 O O . ASN A 1 443 ? 24.457 -42.68 4.964 1 59.24 443 ASN A O 1
ATOM 3535 N N . THR A 1 444 ? 24.14 -43.279 2.785 1 65.08 444 THR A N 1
ATOM 3536 C CA . THR A 1 444 ? 22.699 -43.082 2.907 1 65.08 444 THR A CA 1
ATOM 3537 C C . THR A 1 444 ? 21.998 -44.4 3.223 1 65.08 444 THR A C 1
ATOM 3539 O O . THR A 1 444 ? 22.322 -45.437 2.64 1 65.08 444 THR A O 1
ATOM 3542 N N . THR A 1 445 ? 21.409 -44.443 4.362 1 62.35 445 THR A N 1
ATOM 3543 C CA . THR A 1 445 ? 20.669 -45.647 4.721 1 62.35 445 THR A CA 1
ATOM 3544 C C . THR A 1 445 ? 19.275 -45.631 4.1 1 62.35 445 THR A C 1
ATOM 3546 O O . THR A 1 445 ? 18.659 -44.571 3.972 1 62.35 445 THR A O 1
ATOM 3549 N N . SER A 1 446 ? 18.912 -46.806 3.462 1 63.3 446 SER A N 1
ATOM 3550 C CA . SER A 1 446 ? 17.612 -46.973 2.822 1 63.3 446 SER A CA 1
ATOM 3551 C C . SER A 1 446 ? 16.498 -47.099 3.857 1 63.3 446 SER A C 1
ATOM 3553 O O . SER A 1 446 ? 15.324 -47.213 3.502 1 63.3 446 SER A O 1
ATOM 3555 N N . GLN A 1 447 ? 16.771 -46.987 5.062 1 62.17 447 GLN A N 1
ATOM 3556 C CA . GLN A 1 447 ? 15.756 -47.291 6.065 1 62.17 447 GLN A CA 1
ATOM 3557 C C . GLN A 1 447 ? 14.695 -46.196 6.123 1 62.17 447 GLN A C 1
ATOM 3559 O O . GLN A 1 447 ? 15.021 -45.014 6.252 1 62.17 447 GLN A O 1
ATOM 3564 N N . GLY A 1 448 ? 13.475 -46.652 5.813 1 64.59 448 GLY A N 1
ATOM 3565 C CA . GLY A 1 448 ? 12.312 -45.81 6.043 1 64.59 448 GLY A CA 1
ATOM 3566 C C . GLY A 1 448 ? 11.891 -45.026 4.815 1 64.59 448 GLY A C 1
ATOM 3567 O O . GLY A 1 448 ? 11.07 -44.111 4.907 1 64.59 448 GLY A O 1
ATOM 3568 N N . PHE A 1 449 ? 12.449 -45.436 3.615 1 76.68 449 PHE A N 1
ATOM 3569 C CA . PHE A 1 449 ? 12.075 -44.686 2.422 1 76.68 449 PHE A CA 1
ATOM 3570 C C . PHE A 1 449 ? 10.686 -45.089 1.941 1 76.68 449 PHE A C 1
ATOM 3572 O O . PHE A 1 449 ? 10.441 -46.262 1.65 1 76.68 449 PHE A O 1
ATOM 3579 N N . TYR A 1 450 ? 9.791 -44.216 1.887 1 84.1 450 TYR A N 1
ATOM 3580 C CA . TYR A 1 450 ? 8.402 -44.427 1.494 1 84.1 450 TYR A CA 1
ATOM 3581 C C . TYR A 1 450 ? 8.31 -44.912 0.052 1 84.1 450 TYR A C 1
ATOM 3583 O O . TYR A 1 450 ? 7.496 -45.781 -0.266 1 84.1 450 TYR A O 1
ATOM 3591 N N . LEU A 1 451 ? 9.129 -44.605 -0.851 1 86.36 451 LEU A N 1
ATOM 3592 C CA . LEU A 1 451 ? 8.983 -44.818 -2.287 1 86.36 451 LEU A CA 1
ATOM 3593 C C . LEU A 1 451 ? 9.514 -46.189 -2.691 1 86.36 451 LEU A C 1
ATOM 3595 O O . LEU A 1 451 ? 9.206 -46.683 -3.778 1 86.36 451 LEU A O 1
ATOM 3599 N N . LEU A 1 452 ? 10.285 -46.862 -1.832 1 83.02 452 LEU A N 1
ATOM 3600 C CA . LEU A 1 452 ? 10.924 -48.122 -2.194 1 83.02 452 LEU A CA 1
ATOM 3601 C C . LEU A 1 452 ? 9.88 -49.188 -2.513 1 83.02 452 LEU A C 1
ATOM 3603 O O . LEU A 1 452 ? 10.005 -49.907 -3.507 1 83.02 452 LEU A O 1
ATOM 3607 N N . ASP A 1 453 ? 8.871 -49.208 -1.752 1 83.7 453 ASP A N 1
ATOM 3608 C CA . ASP A 1 453 ? 7.865 -50.243 -1.964 1 83.7 453 ASP A CA 1
ATOM 3609 C C . ASP A 1 453 ? 6.766 -49.757 -2.907 1 83.7 453 ASP A C 1
ATOM 3611 O O . ASP A 1 453 ? 5.804 -50.48 -3.173 1 83.7 453 ASP A O 1
ATOM 3615 N N . LYS A 1 454 ? 6.909 -48.615 -3.39 1 90.6 454 LYS A N 1
ATOM 3616 C CA . LYS A 1 454 ? 5.878 -48.058 -4.261 1 90.6 454 LYS A CA 1
ATOM 3617 C C . LYS A 1 454 ? 6.296 -48.137 -5.726 1 90.6 454 LYS A C 1
ATOM 3619 O O . LYS A 1 454 ? 5.473 -47.942 -6.623 1 90.6 454 LYS A O 1
ATOM 3624 N N . VAL A 1 455 ? 7.509 -48.409 -6.033 1 90.2 455 VAL A N 1
ATOM 3625 C CA . VAL A 1 455 ? 8.023 -48.429 -7.399 1 90.2 455 VAL A CA 1
ATOM 3626 C C . VAL A 1 455 ? 7.369 -49.566 -8.181 1 90.2 455 VAL A C 1
ATOM 3628 O O . VAL A 1 455 ? 6.898 -49.365 -9.303 1 90.2 455 VAL A O 1
ATOM 3631 N N . GLU A 1 456 ? 7.32 -50.708 -7.621 1 89.67 456 GLU A N 1
ATOM 3632 C CA . GLU A 1 456 ? 6.746 -51.856 -8.317 1 89.67 456 GLU A CA 1
ATOM 3633 C C . GLU A 1 456 ? 5.261 -51.645 -8.598 1 89.67 456 GLU A C 1
ATOM 3635 O O . GLU A 1 456 ? 4.814 -51.782 -9.738 1 89.67 456 GLU A O 1
ATOM 3640 N N . PRO A 1 457 ? 4.531 -51.314 -7.544 1 91.72 457 PRO A N 1
ATOM 3641 C CA . PRO A 1 457 ? 3.118 -51.06 -7.834 1 91.72 457 PRO A CA 1
ATOM 3642 C C . PRO A 1 457 ? 2.918 -49.964 -8.879 1 91.72 457 PRO A C 1
ATOM 3644 O O . PRO A 1 457 ? 1.953 -50.005 -9.645 1 91.72 457 PRO A O 1
ATOM 3647 N N . THR A 1 458 ? 3.793 -49.045 -8.886 1 93.05 458 THR A N 1
ATOM 3648 C CA . THR A 1 458 ? 3.679 -47.967 -9.862 1 93.05 458 THR A CA 1
ATOM 3649 C C . THR A 1 458 ? 3.936 -48.487 -11.274 1 93.05 458 THR A C 1
ATOM 3651 O O . THR A 1 458 ? 3.199 -48.157 -12.206 1 93.05 458 THR A O 1
ATOM 3654 N N . ILE A 1 459 ? 4.926 -49.239 -11.438 1 92.39 459 ILE A N 1
ATOM 3655 C CA . ILE A 1 459 ? 5.252 -49.794 -12.747 1 92.39 459 ILE A CA 1
ATOM 3656 C C . ILE A 1 459 ? 4.126 -50.715 -13.212 1 92.39 459 ILE A C 1
ATOM 3658 O O . ILE A 1 459 ? 3.735 -50.685 -14.381 1 92.39 459 ILE A O 1
ATOM 3662 N N . VAL A 1 460 ? 3.611 -51.48 -12.3 1 91.54 460 VAL A N 1
ATOM 3663 C CA . VAL A 1 460 ? 2.506 -52.378 -12.622 1 91.54 460 VAL A CA 1
ATOM 3664 C C . VAL A 1 460 ? 1.275 -51.563 -13.013 1 91.54 460 VAL A C 1
ATOM 3666 O O . VAL A 1 460 ? 0.584 -51.896 -13.978 1 91.54 460 VAL A O 1
ATOM 3669 N N . GLY A 1 461 ? 1.025 -50.613 -12.227 1 92.05 461 GLY A N 1
ATOM 3670 C CA . GLY A 1 461 ? -0.103 -49.749 -12.538 1 92.05 461 GLY A CA 1
ATOM 3671 C C . GLY A 1 461 ? 0.004 -49.096 -13.903 1 92.05 461 GLY A C 1
ATOM 3672 O O . GLY A 1 461 ? -0.978 -49.034 -14.645 1 92.05 461 GLY A O 1
ATOM 3673 N N . LEU A 1 462 ? 1.134 -48.58 -14.229 1 93.21 462 LEU A N 1
ATOM 3674 C CA . LEU A 1 462 ? 1.355 -47.935 -15.518 1 93.21 462 LEU A CA 1
ATOM 3675 C C . LEU A 1 462 ? 1.285 -48.951 -16.653 1 93.21 462 LEU A C 1
ATOM 3677 O O . LEU A 1 462 ? 0.777 -48.645 -17.735 1 93.21 462 LEU A O 1
ATOM 3681 N N . THR A 1 463 ? 1.8 -50.127 -16.412 1 90.91 463 THR A N 1
ATOM 3682 C CA . THR A 1 463 ? 1.722 -51.191 -17.407 1 90.91 463 THR A CA 1
ATOM 3683 C C . THR A 1 463 ? 0.269 -51.566 -17.686 1 90.91 463 THR A C 1
ATOM 3685 O O . THR A 1 463 ? -0.092 -51.866 -18.825 1 90.91 463 THR A O 1
ATOM 3688 N N . ASP A 1 464 ? -0.429 -51.536 -16.667 1 90.09 464 ASP A N 1
ATOM 3689 C CA . ASP A 1 464 ? -1.843 -51.875 -16.802 1 90.09 464 ASP A CA 1
ATOM 3690 C C . ASP A 1 464 ? -2.588 -50.813 -17.607 1 90.09 464 ASP A C 1
ATOM 3692 O O . ASP A 1 464 ? -3.391 -51.14 -18.483 1 90.09 464 ASP A O 1
ATOM 3696 N N . VAL A 1 465 ? -2.341 -49.626 -17.33 1 90.17 465 VAL A N 1
ATOM 3697 C CA . VAL A 1 465 ? -3.048 -48.528 -17.98 1 90.17 465 VAL A CA 1
ATOM 3698 C C . VAL A 1 465 ? -2.593 -48.408 -19.433 1 90.17 465 VAL A C 1
ATOM 3700 O O . VAL A 1 465 ? -3.401 -48.134 -20.323 1 90.17 465 VAL A O 1
ATOM 3703 N N . LEU A 1 466 ? -1.323 -48.591 -19.693 1 91.56 466 LEU A N 1
ATOM 3704 C CA . LEU A 1 466 ? -0.765 -48.38 -21.025 1 91.56 466 LEU A CA 1
ATOM 3705 C C . LEU A 1 466 ? -0.726 -49.686 -21.811 1 91.56 466 LEU A C 1
ATOM 3707 O O . LEU A 1 466 ? -0.532 -49.676 -23.029 1 91.56 466 LEU A O 1
ATOM 3711 N N . SER A 1 467 ? -0.812 -50.854 -21.187 1 87.32 467 SER A N 1
ATOM 3712 C CA . SER A 1 467 ? -0.883 -52.192 -21.765 1 87.32 467 SER A CA 1
ATOM 3713 C C . SER A 1 467 ? 0.423 -52.564 -22.46 1 87.32 467 SER A C 1
ATOM 3715 O O . SER A 1 467 ? 0.418 -53.295 -23.452 1 87.32 467 SER A O 1
ATOM 3717 N N . ILE A 1 468 ? 1.439 -51.911 -22.053 1 88.68 468 ILE A N 1
ATOM 3718 C CA . ILE A 1 468 ? 2.777 -52.21 -22.55 1 88.68 468 ILE A CA 1
ATOM 3719 C C . ILE A 1 468 ? 3.747 -52.334 -21.377 1 88.68 468 ILE A C 1
ATOM 3721 O O . ILE A 1 468 ? 3.817 -51.445 -20.524 1 88.68 468 ILE A O 1
ATOM 3725 N N . PRO A 1 469 ? 4.392 -53.376 -21.341 1 88.73 469 PRO A N 1
ATOM 3726 C CA . PRO A 1 469 ? 5.362 -53.513 -20.252 1 88.73 469 PRO A CA 1
ATOM 3727 C C . PRO A 1 469 ? 6.534 -52.543 -20.38 1 88.73 469 PRO A C 1
ATOM 3729 O O . PRO A 1 469 ? 6.716 -51.924 -21.431 1 88.73 469 PRO A O 1
ATOM 3732 N N . TYR A 1 470 ? 7.242 -52.455 -19.31 1 90.09 470 TYR A N 1
ATOM 3733 C CA . TYR A 1 470 ? 8.437 -51.617 -19.328 1 90.09 470 TYR A CA 1
ATOM 3734 C C . TYR A 1 470 ? 9.415 -52.086 -20.398 1 90.09 470 TYR A C 1
ATOM 3736 O O . TYR A 1 470 ? 9.669 -53.285 -20.534 1 90.09 470 TYR A O 1
ATOM 3744 N N . TRP A 1 471 ? 10.055 -51.262 -21.225 1 87.17 471 TRP A N 1
ATOM 3745 C CA . TRP A 1 471 ? 10.691 -51.626 -22.487 1 87.17 471 TRP A CA 1
ATOM 3746 C C . TRP A 1 471 ? 12.211 -51.572 -22.365 1 87.17 471 TRP A C 1
ATOM 3748 O O . TRP A 1 471 ? 12.928 -51.976 -23.284 1 87.17 471 TRP A O 1
ATOM 3758 N N . LEU A 1 472 ? 12.732 -51.065 -21.286 1 91.02 472 LEU A N 1
ATOM 3759 C CA . LEU A 1 472 ? 14.18 -50.969 -21.133 1 91.02 472 LEU A CA 1
ATOM 3760 C C . LEU A 1 472 ? 14.702 -52.058 -20.201 1 91.02 472 LEU A C 1
ATOM 3762 O O . LEU A 1 472 ? 13.95 -52.594 -19.383 1 91.02 472 LEU A O 1
ATOM 3766 N N . PRO A 1 473 ? 15.945 -52.325 -20.226 1 89.12 473 PRO A N 1
ATOM 3767 C CA . PRO A 1 473 ? 16.487 -53.443 -19.45 1 89.12 473 PRO A CA 1
ATOM 3768 C C . PRO A 1 473 ? 16.731 -53.082 -17.987 1 89.12 473 PRO A C 1
ATOM 3770 O O . PRO A 1 473 ? 16.848 -53.97 -17.139 1 89.12 473 PRO A O 1
ATOM 3773 N N . LYS A 1 474 ? 16.81 -51.833 -17.725 1 91.92 474 LYS A N 1
ATOM 3774 C CA . LYS A 1 474 ? 17.077 -51.43 -16.347 1 91.92 474 LYS A CA 1
ATOM 3775 C C . LYS A 1 474 ? 16.419 -50.09 -16.03 1 91.92 474 LYS A C 1
ATOM 3777 O O . LYS A 1 474 ? 16.036 -49.35 -16.938 1 91.92 474 LYS A O 1
ATOM 3782 N N . LEU A 1 475 ? 16.311 -49.826 -14.746 1 93.25 475 LEU A N 1
ATOM 3783 C CA . LEU A 1 475 ? 15.824 -48.543 -14.25 1 93.25 475 LEU A CA 1
ATOM 3784 C C . LEU A 1 475 ? 16.589 -48.116 -13.003 1 93.25 475 LEU A C 1
ATOM 3786 O O . LEU A 1 475 ? 16.566 -48.813 -11.986 1 93.25 475 LEU A O 1
ATOM 3790 N N . ASP A 1 476 ? 17.283 -46.982 -13.062 1 93.69 476 ASP A N 1
ATOM 3791 C CA . ASP A 1 476 ? 18.021 -46.426 -11.932 1 93.69 476 ASP A CA 1
ATOM 3792 C C . ASP A 1 476 ? 17.309 -45.203 -11.36 1 93.69 476 ASP A C 1
ATOM 3794 O O . ASP A 1 476 ? 16.905 -44.308 -12.106 1 93.69 476 ASP A O 1
ATOM 3798 N N . LEU A 1 477 ? 17.052 -45.217 -10.147 1 91.82 477 LEU A N 1
ATOM 3799 C CA . LEU A 1 477 ? 16.553 -44.048 -9.43 1 91.82 477 LEU A CA 1
ATOM 3800 C C . LEU A 1 477 ? 17.647 -43.434 -8.564 1 91.82 477 LEU A C 1
ATOM 3802 O O . LEU A 1 477 ? 18.172 -44.09 -7.661 1 91.82 477 LEU A O 1
ATOM 3806 N N . VAL A 1 478 ? 17.942 -42.162 -8.829 1 89.75 478 VAL A N 1
ATOM 3807 C CA . VAL A 1 478 ? 19.058 -41.518 -8.143 1 89.75 478 VAL A CA 1
ATOM 3808 C C . VAL A 1 478 ? 18.534 -40.41 -7.232 1 89.75 478 VAL A C 1
ATOM 3810 O O . VAL A 1 478 ? 17.734 -39.574 -7.658 1 89.75 478 VAL A O 1
ATOM 3813 N N . CYS A 1 479 ? 18.93 -40.409 -6.011 1 84.59 479 CYS A N 1
ATOM 3814 C CA . CYS A 1 479 ? 18.63 -39.332 -5.075 1 84.59 479 CYS A CA 1
ATOM 3815 C C . CYS A 1 479 ? 19.588 -38.162 -5.265 1 84.59 479 CYS A C 1
ATOM 3817 O O . CYS A 1 479 ? 20.805 -38.328 -5.168 1 84.59 479 CYS A O 1
ATOM 3819 N N . LEU A 1 480 ? 19.049 -37.03 -5.567 1 77.2 480 LEU A N 1
ATOM 3820 C CA . LEU A 1 480 ? 19.869 -35.842 -5.777 1 77.2 480 LEU A CA 1
ATOM 3821 C C . LEU A 1 480 ? 20.181 -35.155 -4.451 1 77.2 480 LEU A C 1
ATOM 3823 O O . LEU A 1 480 ? 19.408 -35.26 -3.496 1 77.2 480 LEU A O 1
ATOM 3827 N N . PRO A 1 481 ? 21.272 -34.475 -4.412 1 71.34 481 PRO A N 1
ATOM 3828 C CA . PRO A 1 481 ? 21.594 -33.72 -3.199 1 71.34 481 PRO A CA 1
ATOM 3829 C C . PRO A 1 481 ? 20.644 -32.548 -2.964 1 71.34 481 PRO A C 1
ATOM 3831 O O . PRO A 1 481 ? 19.864 -32.193 -3.852 1 71.34 481 PRO A O 1
ATOM 3834 N N . TRP A 1 482 ? 20.721 -31.976 -1.89 1 65.2 482 TRP A N 1
ATOM 3835 C CA . TRP A 1 482 ? 19.769 -30.988 -1.395 1 65.2 482 TRP A CA 1
ATOM 3836 C C . TRP A 1 482 ? 19.811 -29.719 -2.24 1 65.2 482 TRP A C 1
ATOM 3838 O O . TRP A 1 482 ? 18.834 -28.969 -2.293 1 65.2 482 TRP A O 1
ATOM 3848 N N . LYS A 1 483 ? 20.857 -29.489 -2.958 1 62.48 483 LYS A N 1
ATOM 3849 C CA . LYS A 1 483 ? 20.999 -28.235 -3.692 1 62.48 483 LYS A CA 1
ATOM 3850 C C . LYS A 1 483 ? 20.168 -28.249 -4.972 1 62.48 483 LYS A C 1
ATOM 3852 O O . LYS A 1 483 ? 19.871 -27.195 -5.537 1 62.48 483 LYS A O 1
ATOM 3857 N N . ILE A 1 484 ? 19.751 -29.503 -5.336 1 64.14 484 ILE A N 1
ATOM 3858 C CA . ILE A 1 484 ? 19.029 -29.616 -6.598 1 64.14 484 ILE A CA 1
ATOM 3859 C C . ILE A 1 484 ? 17.543 -29.837 -6.325 1 64.14 484 ILE A C 1
ATOM 3861 O O . ILE A 1 484 ? 17.171 -30.748 -5.582 1 64.14 484 ILE A O 1
ATOM 3865 N N . VAL A 1 485 ? 16.761 -29.022 -6.908 1 61.83 485 VAL A N 1
ATOM 3866 C CA . VAL A 1 485 ? 15.346 -29.068 -6.555 1 61.83 485 VAL A CA 1
ATOM 3867 C C . VAL A 1 485 ? 14.538 -29.623 -7.726 1 61.83 485 VAL A C 1
ATOM 3869 O O . VAL A 1 485 ? 13.331 -29.842 -7.606 1 61.83 485 VAL A O 1
ATOM 3872 N N . ARG A 1 486 ? 15.15 -30.055 -8.796 1 73.27 486 ARG A N 1
ATOM 3873 C CA . ARG A 1 486 ? 14.38 -30.532 -9.941 1 73.27 486 ARG A CA 1
ATOM 3874 C C . ARG A 1 486 ? 14.583 -32.028 -10.153 1 73.27 486 ARG A C 1
ATOM 3876 O O . ARG A 1 486 ? 15.696 -32.537 -10.003 1 73.27 486 ARG A O 1
ATOM 3883 N N . SER A 1 487 ? 13.521 -32.677 -10.403 1 79.78 487 SER A N 1
ATOM 3884 C CA . SER A 1 487 ? 13.553 -34.094 -10.75 1 79.78 487 SER A CA 1
ATOM 3885 C C . SER A 1 487 ? 13.445 -34.297 -12.257 1 79.78 487 SER A C 1
ATOM 3887 O O . SER A 1 487 ? 12.917 -33.439 -12.968 1 79.78 487 SER A O 1
ATOM 3889 N N . SER A 1 488 ? 14.007 -35.331 -12.72 1 84.61 488 SER A N 1
ATOM 3890 C CA . SER A 1 488 ? 13.954 -35.65 -14.143 1 84.61 488 SER A CA 1
ATOM 3891 C C . SER A 1 488 ? 13.69 -37.135 -14.367 1 84.61 488 SER A C 1
ATOM 3893 O O . SER A 1 488 ? 14.256 -37.983 -13.673 1 84.61 488 SER A O 1
ATOM 3895 N N . GLY A 1 489 ? 12.77 -37.391 -15.296 1 86.25 489 GLY A N 1
ATOM 3896 C CA . GLY A 1 489 ? 12.403 -38.766 -15.598 1 86.25 489 GLY A CA 1
ATOM 3897 C C . GLY A 1 489 ? 12.907 -39.235 -16.949 1 86.25 489 GLY A C 1
ATOM 3898 O O . GLY A 1 489 ? 12.128 -39.71 -17.778 1 86.25 489 GLY A O 1
ATOM 3899 N N . ASN A 1 490 ? 14.185 -39.294 -17.101 1 90.66 490 ASN A N 1
ATOM 3900 C CA . ASN A 1 490 ? 14.745 -39.799 -18.349 1 90.66 490 ASN A CA 1
ATOM 3901 C C . ASN A 1 490 ? 14.662 -41.321 -18.425 1 90.66 490 ASN A C 1
ATOM 3903 O O . ASN A 1 490 ? 14.851 -42.008 -17.42 1 90.66 490 ASN A O 1
ATOM 3907 N N . PRO A 1 491 ? 14.442 -41.775 -19.615 1 92.46 491 PRO A N 1
ATOM 3908 C CA . PRO A 1 491 ? 14.301 -43.228 -19.737 1 92.46 491 PRO A CA 1
ATOM 3909 C C . PRO A 1 491 ? 15.518 -43.985 -19.21 1 92.46 491 PRO A C 1
ATOM 3911 O O . PRO A 1 491 ? 16.647 -43.712 -19.625 1 92.46 491 PRO A O 1
ATOM 3914 N N . GLY A 1 492 ? 15.251 -44.868 -18.319 1 93.77 492 GLY A N 1
ATOM 3915 C CA . GLY A 1 492 ? 16.289 -45.725 -17.768 1 93.77 492 GLY A CA 1
ATOM 3916 C C . GLY A 1 492 ? 17.01 -45.104 -16.586 1 93.77 492 GLY A C 1
ATOM 3917 O O . GLY A 1 492 ? 17.761 -45.784 -15.884 1 93.77 492 GLY A O 1
ATOM 3918 N N . LEU A 1 493 ? 16.839 -43.866 -16.431 1 94.5 493 LEU A N 1
ATOM 3919 C CA . LEU A 1 493 ? 17.502 -43.138 -15.356 1 94.5 493 LEU A CA 1
ATOM 3920 C C . LEU A 1 493 ? 16.609 -42.023 -14.823 1 94.5 493 LEU A C 1
ATOM 3922 O O . LEU A 1 493 ? 16.335 -41.05 -15.529 1 94.5 493 LEU A O 1
ATOM 3926 N N . ILE A 1 494 ? 16.206 -42.172 -13.603 1 92.45 494 ILE A N 1
ATOM 3927 C CA . ILE A 1 494 ? 15.363 -41.168 -12.963 1 92.45 494 ILE A CA 1
ATOM 3928 C C . ILE A 1 494 ? 16.138 -40.486 -11.838 1 92.45 494 ILE A C 1
ATOM 3930 O O . ILE A 1 494 ? 16.784 -41.154 -11.027 1 92.45 494 ILE A O 1
ATOM 3934 N N . THR A 1 495 ? 16.16 -39.214 -11.807 1 89.5 495 THR A N 1
ATOM 3935 C CA . THR A 1 495 ? 16.754 -38.45 -10.716 1 89.5 495 THR A CA 1
ATOM 3936 C C . THR A 1 495 ? 15.677 -37.727 -9.913 1 89.5 495 THR A C 1
ATOM 3938 O O . THR A 1 495 ? 14.797 -37.082 -10.486 1 89.5 495 THR A O 1
ATOM 3941 N N . MET A 1 496 ? 15.695 -37.883 -8.705 1 86.83 496 MET A N 1
ATOM 3942 C CA . MET A 1 496 ? 14.676 -37.297 -7.839 1 86.83 496 MET A CA 1
ATOM 3943 C C . MET A 1 496 ? 15.312 -36.419 -6.767 1 86.83 496 MET A C 1
ATOM 3945 O O . MET A 1 496 ? 16.378 -36.747 -6.242 1 86.83 496 MET A O 1
ATOM 3949 N N . ARG A 1 497 ? 14.628 -35.449 -6.438 1 81.52 497 ARG A N 1
ATOM 3950 C CA . ARG A 1 497 ? 15.103 -34.562 -5.381 1 81.52 497 ARG A CA 1
ATOM 3951 C C . ARG A 1 497 ? 15.111 -35.271 -4.032 1 81.52 497 ARG A C 1
ATOM 3953 O O . ARG A 1 497 ? 14.256 -36.118 -3.765 1 81.52 497 ARG A O 1
ATOM 3960 N N . LYS A 1 498 ? 15.937 -34.74 -3.213 1 73.16 498 LYS A N 1
ATOM 3961 C CA . LYS A 1 498 ? 16.209 -35.416 -1.947 1 73.16 498 LYS A CA 1
ATOM 3962 C C . LYS A 1 498 ? 14.991 -35.373 -1.028 1 73.16 498 LYS A C 1
ATOM 3964 O O . LYS A 1 498 ? 14.698 -36.347 -0.331 1 73.16 498 LYS A O 1
ATOM 3969 N N . SER A 1 499 ? 14.261 -34.308 -1.06 1 71.63 499 SER A N 1
ATOM 3970 C CA . SER A 1 499 ? 13.137 -34.139 -0.143 1 71.63 499 SER A CA 1
ATOM 3971 C C . SER A 1 499 ? 12.032 -35.148 -0.432 1 71.63 499 SER A C 1
ATOM 3973 O O . SER A 1 499 ? 11.329 -35.585 0.481 1 71.63 499 SER A O 1
ATOM 3975 N N . LEU A 1 500 ? 11.945 -35.503 -1.646 1 77.24 500 LEU A N 1
ATOM 3976 C CA . LEU A 1 500 ? 10.903 -36.452 -2.022 1 77.24 500 LEU A CA 1
ATOM 3977 C C . LEU A 1 500 ? 11.421 -37.885 -1.948 1 77.24 500 LEU A C 1
ATOM 3979 O O . LEU A 1 500 ? 10.691 -38.793 -1.546 1 77.24 500 LEU A O 1
ATOM 3983 N N . PHE A 1 501 ? 12.697 -37.947 -2.249 1 72.78 501 PHE A N 1
ATOM 3984 C CA . PHE A 1 501 ? 13.317 -39.266 -2.241 1 72.78 501 PHE A CA 1
ATOM 3985 C C . PHE A 1 501 ? 13.341 -39.845 -0.831 1 72.78 501 PHE A C 1
ATOM 3987 O O . PHE A 1 501 ? 13.135 -41.046 -0.645 1 72.78 501 PHE A O 1
ATOM 3994 N N . TYR A 1 502 ? 13.429 -38.933 0.182 1 63.33 502 TYR A N 1
ATOM 3995 C CA . TYR A 1 502 ? 13.582 -39.402 1.555 1 63.33 502 TYR A CA 1
ATOM 3996 C C . TYR A 1 502 ? 12.262 -39.314 2.312 1 63.33 502 TYR A C 1
ATOM 3998 O O . TYR A 1 502 ? 12.24 -39.373 3.543 1 63.33 502 TYR A O 1
ATOM 4006 N N . ALA A 1 503 ? 11.282 -39.056 1.546 1 67.18 503 ALA A N 1
ATOM 4007 C CA . ALA A 1 503 ? 9.999 -39.105 2.241 1 67.18 503 ALA A CA 1
ATOM 4008 C C . ALA A 1 503 ? 9.839 -40.417 3.005 1 67.18 503 ALA A C 1
ATOM 4010 O O . ALA A 1 503 ? 10.184 -41.485 2.495 1 67.18 503 ALA A O 1
ATOM 4011 N N . ASP A 1 504 ? 9.688 -40.309 4.277 1 64.57 504 ASP A N 1
ATOM 4012 C CA . ASP A 1 504 ? 9.555 -41.502 5.107 1 64.57 504 ASP A CA 1
ATOM 4013 C C . ASP A 1 504 ? 8.118 -41.677 5.591 1 64.57 504 ASP A C 1
ATOM 4015 O O . ASP A 1 504 ? 7.26 -40.833 5.323 1 64.57 504 ASP A O 1
ATOM 4019 N N . ASP A 1 505 ? 7.873 -42.722 6.04 1 60.56 505 ASP A N 1
ATOM 4020 C CA . ASP A 1 505 ? 6.528 -43.042 6.509 1 60.56 505 ASP A CA 1
ATOM 4021 C C . ASP A 1 505 ? 6.076 -42.062 7.59 1 60.56 505 ASP A C 1
ATOM 4023 O O . ASP A 1 505 ? 4.881 -41.939 7.862 1 60.56 505 ASP A O 1
ATOM 4027 N N . ARG A 1 506 ? 7.01 -41.289 8.042 1 57.97 506 ARG A N 1
ATOM 4028 C CA . ARG A 1 506 ? 6.675 -40.342 9.1 1 57.97 506 ARG A CA 1
ATOM 4029 C C . ARG A 1 506 ? 6.487 -38.937 8.538 1 57.97 506 ARG A C 1
ATOM 4031 O O . ARG A 1 506 ? 6.073 -38.025 9.256 1 57.97 506 ARG A O 1
ATOM 4038 N N . SER A 1 507 ? 6.761 -38.925 7.349 1 68.2 507 SER A N 1
ATOM 4039 C CA . SER A 1 507 ? 6.59 -37.627 6.704 1 68.2 507 SER A CA 1
ATOM 4040 C C . SER A 1 507 ? 5.116 -37.249 6.603 1 68.2 507 SER A C 1
ATOM 4042 O O . SER A 1 507 ? 4.246 -38.122 6.588 1 68.2 507 SER A O 1
ATOM 4044 N N . PRO A 1 508 ? 4.885 -35.974 6.779 1 72.33 508 PRO A N 1
ATOM 4045 C CA . PRO A 1 508 ? 3.497 -35.538 6.611 1 72.33 508 PRO A CA 1
ATOM 4046 C C . PRO A 1 508 ? 2.86 -36.075 5.332 1 72.33 508 PRO A C 1
ATOM 4048 O O . PRO A 1 508 ? 3.563 -36.351 4.357 1 72.33 508 PRO A O 1
ATOM 4051 N N . LEU A 1 509 ? 1.618 -36.434 5.457 1 71.59 509 LEU A N 1
ATOM 4052 C CA . LEU A 1 509 ? 0.852 -36.991 4.347 1 71.59 509 LEU A CA 1
ATOM 4053 C C . LEU A 1 509 ? 1.065 -36.175 3.076 1 71.59 509 LEU A C 1
ATOM 4055 O O . LEU A 1 509 ? 1.102 -36.73 1.976 1 71.59 509 LEU A O 1
ATOM 4059 N N . VAL A 1 510 ? 1.231 -34.858 3.164 1 76.72 510 VAL A N 1
ATOM 4060 C CA . VAL A 1 510 ? 1.417 -33.99 2.007 1 76.72 510 VAL A CA 1
ATOM 4061 C C . VAL A 1 510 ? 2.726 -34.34 1.302 1 76.72 510 VAL A C 1
ATOM 4063 O O . VAL A 1 510 ? 2.781 -34.391 0.071 1 76.72 510 VAL A O 1
ATOM 4066 N N . THR A 1 511 ? 3.667 -34.652 1.998 1 77.01 511 THR A N 1
ATOM 4067 C CA . THR A 1 511 ? 4.973 -34.976 1.434 1 77.01 511 THR A CA 1
ATOM 4068 C C . THR A 1 511 ? 4.95 -36.349 0.77 1 77.01 511 THR A C 1
ATOM 4070 O O . THR A 1 511 ? 5.517 -36.532 -0.31 1 77.01 511 THR A O 1
ATOM 4073 N N . ARG A 1 512 ? 4.28 -37.72 1.059 1 80.93 512 ARG A N 1
ATOM 4074 C CA . ARG A 1 512 ? 4.168 -39.055 0.479 1 80.93 512 ARG A CA 1
ATOM 4075 C C . ARG A 1 512 ? 3.372 -39.022 -0.822 1 80.93 512 ARG A C 1
ATOM 4077 O O . ARG A 1 512 ? 3.715 -39.713 -1.783 1 80.93 512 ARG A O 1
ATOM 4084 N N . THR A 1 513 ? 2.379 -37.82 -0.434 1 84.48 513 THR A N 1
ATOM 4085 C CA . THR A 1 513 ? 1.561 -37.696 -1.636 1 84.48 513 THR A CA 1
ATOM 4086 C C . THR A 1 513 ? 2.361 -37.066 -2.772 1 84.48 513 THR A C 1
ATOM 4088 O O . THR A 1 513 ? 2.292 -37.523 -3.915 1 84.48 513 THR A O 1
ATOM 4091 N N . GLU A 1 514 ? 3.067 -36.082 -2.421 1 85.25 514 GLU A N 1
ATOM 4092 C CA . GLU A 1 514 ? 3.886 -35.424 -3.434 1 85.25 514 GLU A CA 1
ATOM 4093 C C . GLU A 1 514 ? 4.983 -36.353 -3.946 1 85.25 514 GLU A C 1
ATOM 4095 O O . GLU A 1 514 ? 5.308 -36.343 -5.136 1 85.25 514 GLU A O 1
ATOM 4100 N N . ALA A 1 515 ? 5.516 -37.034 -3.041 1 86.93 515 ALA A N 1
ATOM 4101 C CA . ALA A 1 515 ? 6.56 -37.98 -3.425 1 86.93 515 ALA A CA 1
ATOM 4102 C C . ALA A 1 515 ? 6.017 -39.037 -4.383 1 86.93 515 ALA A C 1
ATOM 4104 O O . ALA A 1 515 ? 6.648 -39.347 -5.396 1 86.93 515 ALA A O 1
ATOM 4105 N N . LEU A 1 516 ? 4.887 -39.547 -4.051 1 89.6 516 LEU A N 1
ATOM 4106 C CA . LEU A 1 516 ? 4.298 -40.576 -4.9 1 89.6 516 LEU A CA 1
ATOM 4107 C C . LEU A 1 516 ? 3.867 -39.993 -6.242 1 89.6 516 LEU A C 1
ATOM 4109 O O . LEU A 1 516 ? 4.054 -40.623 -7.286 1 89.6 516 LEU A O 1
ATOM 4113 N N . LYS A 1 517 ? 3.277 -38.832 -6.188 1 90.15 517 LYS A N 1
ATOM 4114 C CA . LYS A 1 517 ? 2.882 -38.157 -7.421 1 90.15 517 LYS A CA 1
ATOM 4115 C C . LYS A 1 517 ? 4.082 -37.949 -8.342 1 90.15 517 LYS A C 1
ATOM 4117 O O . LYS A 1 517 ? 3.994 -38.189 -9.548 1 90.15 517 LYS A O 1
ATOM 4122 N N . THR A 1 518 ? 5.083 -37.564 -7.789 1 89.07 518 THR A N 1
ATOM 4123 C CA . THR A 1 518 ? 6.294 -37.307 -8.562 1 89.07 518 THR A CA 1
ATOM 4124 C C . THR A 1 518 ? 6.857 -38.605 -9.132 1 89.07 518 THR A C 1
ATOM 4126 O O . THR A 1 518 ? 7.281 -38.649 -10.289 1 89.07 518 THR A O 1
ATOM 4129 N N . LEU A 1 519 ? 6.843 -39.583 -8.338 1 91.65 519 LEU A N 1
ATOM 4130 C CA . LEU A 1 519 ? 7.351 -40.872 -8.794 1 91.65 519 LEU A CA 1
ATOM 4131 C C . LEU A 1 519 ? 6.538 -41.388 -9.977 1 91.65 519 LEU A C 1
ATOM 4133 O O . LEU A 1 519 ? 7.104 -41.846 -10.972 1 91.65 519 LEU A O 1
ATOM 4137 N N . ILE A 1 520 ? 5.258 -41.341 -9.879 1 93.89 520 ILE A N 1
ATOM 4138 C CA . ILE A 1 520 ? 4.39 -41.815 -10.951 1 93.89 520 ILE A CA 1
ATOM 4139 C C . ILE A 1 520 ? 4.656 -41.015 -12.223 1 93.89 520 ILE A C 1
ATOM 4141 O O . ILE A 1 520 ? 4.702 -41.578 -13.32 1 93.89 520 ILE A O 1
ATOM 4145 N N . GLY A 1 521 ? 4.774 -39.792 -12.052 1 92.56 521 GLY A N 1
ATOM 4146 C CA . GLY A 1 521 ? 5.054 -38.938 -13.194 1 92.56 521 GLY A CA 1
ATOM 4147 C C . GLY A 1 521 ? 6.375 -39.257 -13.869 1 92.56 521 GLY A C 1
ATOM 4148 O O . GLY A 1 521 ? 6.445 -39.348 -15.096 1 92.56 521 GLY A O 1
ATOM 4149 N N . LEU A 1 522 ? 7.346 -39.383 -13.075 1 92.57 522 LEU A N 1
ATOM 4150 C CA . LEU A 1 522 ? 8.674 -39.647 -13.617 1 92.57 522 LEU A CA 1
ATOM 4151 C C . LEU A 1 522 ? 8.728 -41.02 -14.279 1 92.57 522 LEU A C 1
ATOM 4153 O O . LEU A 1 522 ? 9.352 -41.183 -15.33 1 92.57 522 LEU A O 1
ATOM 4157 N N . LEU A 1 523 ? 8.114 -41.942 -13.697 1 93.55 523 LEU A N 1
ATOM 4158 C CA . LEU A 1 523 ? 8.067 -43.278 -14.283 1 93.55 523 LEU A CA 1
ATOM 4159 C C . LEU A 1 523 ? 7.208 -43.289 -15.543 1 93.55 523 LEU A C 1
ATOM 4161 O O . LEU A 1 523 ? 7.504 -44.014 -16.495 1 93.55 523 LEU A O 1
ATOM 4165 N N . GLY A 1 524 ? 6.154 -42.56 -15.485 1 93.66 524 GLY A N 1
ATOM 4166 C CA . GLY A 1 524 ? 5.296 -42.474 -16.656 1 93.66 524 GLY A CA 1
ATOM 4167 C C . GLY A 1 524 ? 6.001 -41.899 -17.87 1 93.66 524 GLY A C 1
ATOM 4168 O O . GLY A 1 524 ? 5.698 -42.273 -19.005 1 93.66 524 GLY A O 1
ATOM 4169 N N . GLU A 1 525 ? 6.881 -41.088 -17.616 1 92.05 525 GLU A N 1
ATOM 4170 C CA . GLU A 1 525 ? 7.634 -40.453 -18.693 1 92.05 525 GLU A CA 1
ATOM 4171 C C . GLU A 1 525 ? 8.477 -41.473 -19.453 1 92.05 525 GLU A C 1
ATOM 4173 O O . GLU A 1 525 ? 8.905 -41.216 -20.58 1 92.05 525 GLU A O 1
ATOM 4178 N N . GLN A 1 526 ? 8.656 -42.567 -18.859 1 92.36 526 GLN A N 1
ATOM 4179 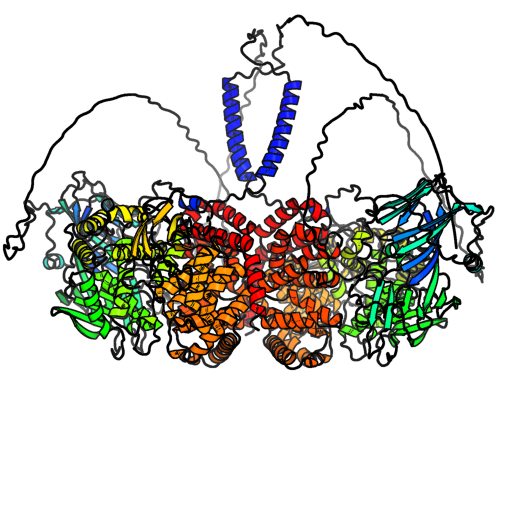C CA . GLN A 1 526 ? 9.411 -43.609 -19.547 1 92.36 526 GLN A CA 1
ATOM 4180 C C . GLN A 1 526 ? 8.684 -44.078 -20.803 1 92.36 526 GLN A C 1
ATOM 4182 O O . GLN A 1 526 ? 9.319 -44.46 -21.788 1 92.36 526 GLN A O 1
ATOM 4187 N N . TRP A 1 527 ? 7.413 -44.06 -20.709 1 92.62 527 TRP A N 1
ATOM 4188 C CA . TRP A 1 527 ? 6.603 -44.456 -21.856 1 92.62 527 TRP A CA 1
ATOM 4189 C C . TRP A 1 527 ? 6.246 -43.246 -22.714 1 92.62 527 TRP A C 1
ATOM 4191 O O . TRP A 1 527 ? 6.579 -43.198 -23.9 1 92.62 527 TRP A O 1
ATOM 4201 N N . LEU A 1 528 ? 5.605 -42.378 -22.025 1 91.69 528 LEU A N 1
ATOM 4202 C CA . LEU A 1 528 ? 5.135 -41.179 -22.709 1 91.69 528 LEU A CA 1
ATOM 4203 C C . LEU A 1 528 ? 6.213 -40.101 -22.72 1 91.69 528 LEU A C 1
ATOM 4205 O O . LEU A 1 528 ? 6.503 -39.496 -21.685 1 91.69 528 LEU A O 1
ATOM 4209 N N . GLY A 1 529 ? 6.739 -39.842 -23.771 1 87.17 529 GLY A N 1
ATOM 4210 C CA . GLY A 1 529 ? 7.871 -38.938 -23.898 1 87.17 529 GLY A CA 1
ATOM 4211 C C . GLY A 1 529 ? 9.188 -39.659 -24.117 1 87.17 529 GLY A C 1
ATOM 4212 O O . GLY A 1 529 ? 10.143 -39.075 -24.635 1 87.17 529 GLY A O 1
ATOM 4213 N N . GLY A 1 530 ? 9.173 -40.874 -23.609 1 88.4 530 GLY A N 1
ATOM 4214 C CA . GLY A 1 530 ? 10.357 -41.698 -23.795 1 88.4 530 GLY A CA 1
ATOM 4215 C C . GLY A 1 530 ? 10.25 -42.635 -24.983 1 88.4 530 GLY A C 1
ATOM 4216 O O . GLY A 1 530 ? 10.917 -42.435 -26.001 1 88.4 530 GLY A O 1
ATOM 4217 N N . ARG A 1 531 ? 9.312 -43.487 -24.872 1 88.73 531 ARG A N 1
ATOM 4218 C CA . ARG A 1 531 ? 9.112 -44.46 -25.941 1 88.73 531 ARG A CA 1
ATOM 4219 C C . ARG A 1 531 ? 8.431 -43.818 -27.145 1 88.73 531 ARG A C 1
ATOM 4221 O O . ARG A 1 531 ? 8.706 -44.186 -28.289 1 88.73 531 ARG A O 1
ATOM 4228 N N . VAL A 1 532 ? 7.53 -42.945 -26.822 1 89.04 532 VAL A N 1
ATOM 4229 C CA . VAL A 1 532 ? 6.817 -42.26 -27.894 1 89.04 532 VAL A CA 1
ATOM 4230 C C . VAL A 1 532 ? 6.87 -40.751 -27.669 1 89.04 532 VAL A C 1
ATOM 4232 O O . VAL A 1 532 ? 6.947 -40.29 -26.528 1 89.04 532 VAL A O 1
ATOM 4235 N N . ASN A 1 533 ? 6.919 -40.041 -28.727 1 87.77 533 ASN A N 1
ATOM 4236 C CA . ASN A 1 533 ? 6.835 -38.585 -28.683 1 87.77 533 ASN A CA 1
ATOM 4237 C C . ASN A 1 533 ? 5.879 -38.046 -29.744 1 87.77 533 ASN A C 1
ATOM 4239 O O . ASN A 1 533 ? 5.428 -38.792 -30.615 1 87.77 533 ASN A O 1
ATOM 4243 N N . MET A 1 534 ? 5.577 -36.81 -29.615 1 85.95 534 MET A N 1
ATOM 4244 C CA . MET A 1 534 ? 4.717 -36.17 -30.607 1 85.95 534 MET A CA 1
ATOM 4245 C C . MET A 1 534 ? 5.541 -35.594 -31.753 1 85.95 534 MET A C 1
ATOM 4247 O O . MET A 1 534 ? 6.708 -35.244 -31.568 1 85.95 534 MET A O 1
ATOM 4251 N N . LYS A 1 535 ? 4.964 -35.438 -32.816 1 82.96 535 LYS A N 1
ATOM 4252 C CA . LYS A 1 535 ? 5.652 -34.894 -33.983 1 82.96 535 LYS A CA 1
ATOM 4253 C C . LYS A 1 535 ? 5.8 -33.378 -33.877 1 82.96 535 LYS A C 1
ATOM 4255 O O . LYS A 1 535 ? 6.635 -32.782 -34.56 1 82.96 535 LYS A O 1
ATOM 4260 N N . SER A 1 536 ? 4.96 -32.917 -33.103 1 78.82 536 SER A N 1
ATOM 4261 C CA . SER A 1 536 ? 4.982 -31.467 -32.933 1 78.82 536 SER A CA 1
ATOM 4262 C C . SER A 1 536 ? 4.888 -31.082 -31.461 1 78.82 536 SER A C 1
ATOM 4264 O O . SER A 1 536 ? 4.201 -31.747 -30.682 1 78.82 536 SER A O 1
ATOM 4266 N N . TRP A 1 537 ? 5.473 -29.923 -31.191 1 78.13 537 TRP A N 1
ATOM 4267 C CA . TRP A 1 537 ? 5.39 -29.401 -29.831 1 78.13 537 TRP A CA 1
ATOM 4268 C C . TRP A 1 537 ? 3.966 -28.966 -29.501 1 78.13 537 TRP A C 1
ATOM 4270 O O . TRP A 1 537 ? 3.574 -28.937 -28.332 1 78.13 537 TRP A O 1
ATOM 4280 N N . THR A 1 538 ? 3.255 -28.662 -30.466 1 78.7 538 THR A N 1
ATOM 4281 C CA . THR A 1 538 ? 1.883 -28.197 -30.296 1 78.7 538 THR A CA 1
ATOM 4282 C C . THR A 1 538 ? 1.022 -29.277 -29.647 1 78.7 538 THR A C 1
ATOM 4284 O O . THR A 1 538 ? 0.089 -28.971 -28.903 1 78.7 538 THR A O 1
ATOM 4287 N N . ASN A 1 539 ? 1.435 -30.515 -29.874 1 85.92 539 ASN A N 1
ATOM 4288 C CA . ASN A 1 539 ? 0.562 -31.597 -29.431 1 85.92 539 ASN A CA 1
ATOM 4289 C C . ASN A 1 539 ? 1.173 -32.369 -28.266 1 85.92 539 ASN A C 1
ATOM 4291 O O . ASN A 1 539 ? 0.65 -33.41 -27.863 1 85.92 539 ASN A O 1
ATOM 4295 N N . VAL A 1 540 ? 2.151 -31.829 -27.672 1 85.03 540 VAL A N 1
ATOM 4296 C CA . VAL A 1 540 ? 2.829 -32.516 -26.578 1 85.03 540 VAL A CA 1
ATOM 4297 C C . VAL A 1 540 ? 1.904 -32.596 -25.366 1 85.03 540 VAL A C 1
ATOM 4299 O O . VAL A 1 540 ? 2.093 -33.441 -24.488 1 85.03 540 VAL A O 1
ATOM 4302 N N . TRP A 1 541 ? 0.88 -31.813 -25.372 1 87.9 541 TRP A N 1
ATOM 4303 C CA . TRP A 1 541 ? -0.058 -31.8 -24.255 1 87.9 541 TRP A CA 1
ATOM 4304 C C . TRP A 1 541 ? -0.765 -33.145 -24.121 1 87.9 541 TRP A C 1
ATOM 4306 O O . TRP A 1 541 ? -1.232 -33.503 -23.037 1 87.9 541 TRP A O 1
ATOM 4316 N N . ILE A 1 542 ? -0.798 -33.903 -25.147 1 90.81 542 ILE A N 1
ATOM 4317 C CA . ILE A 1 542 ? -1.456 -35.204 -25.125 1 90.81 542 ILE A CA 1
ATOM 4318 C C . ILE A 1 542 ? -0.686 -36.157 -24.214 1 90.81 542 ILE A C 1
ATOM 4320 O O . ILE A 1 542 ? -1.284 -36.893 -23.426 1 90.81 542 ILE A O 1
ATOM 4324 N N . LEU A 1 543 ? 0.609 -36.077 -24.282 1 90.74 543 LEU A N 1
ATOM 4325 C CA . LEU A 1 543 ? 1.437 -36.944 -23.452 1 90.74 543 LEU A CA 1
ATOM 4326 C C . LEU A 1 543 ? 1.476 -36.443 -22.012 1 90.74 543 LEU A C 1
ATOM 4328 O O . LEU A 1 543 ? 1.213 -37.204 -21.078 1 90.74 543 LEU A O 1
ATOM 4332 N N . GLU A 1 544 ? 1.686 -35.28 -21.868 1 89.51 544 GLU A N 1
ATOM 4333 C CA . GLU A 1 544 ? 1.81 -34.705 -20.532 1 89.51 544 GLU A CA 1
ATOM 4334 C C . GLU A 1 544 ? 0.464 -34.686 -19.812 1 89.51 544 GLU A C 1
ATOM 4336 O O . GLU A 1 544 ? 0.401 -34.887 -18.597 1 89.51 544 GLU A O 1
ATOM 4341 N N . GLY A 1 545 ? -0.502 -34.355 -20.558 1 92.43 545 GLY A N 1
ATOM 4342 C CA . GLY A 1 545 ? -1.834 -34.398 -19.975 1 92.43 545 GLY A CA 1
ATOM 4343 C C . GLY A 1 545 ? -2.257 -35.792 -19.554 1 92.43 545 GLY A C 1
ATOM 4344 O O . GLY A 1 545 ? -2.897 -35.966 -18.515 1 92.43 545 GLY A O 1
ATOM 4345 N N . SER A 1 546 ? -1.894 -36.703 -20.323 1 93.39 546 SER A N 1
ATOM 4346 C CA . SER A 1 546 ? -2.199 -38.087 -19.976 1 93.39 546 SER A CA 1
ATOM 4347 C C . SER A 1 546 ? -1.477 -38.509 -18.701 1 93.39 546 SER A C 1
ATOM 4349 O O . SER A 1 546 ? -2.072 -39.142 -17.825 1 93.39 546 SER A O 1
ATOM 4351 N N . LEU A 1 547 ? -0.305 -38.088 -18.657 1 92.87 547 LEU A N 1
ATOM 4352 C CA . LEU A 1 547 ? 0.485 -38.447 -17.485 1 92.87 547 LEU A CA 1
ATOM 4353 C C . LEU A 1 547 ? -0.103 -37.826 -16.222 1 92.87 547 LEU A C 1
ATOM 4355 O O . LEU A 1 547 ? -0.139 -38.466 -15.169 1 92.87 547 LEU A O 1
ATOM 4359 N N . LEU A 1 548 ? -0.492 -36.639 -16.371 1 93.05 548 LEU A N 1
ATOM 4360 C CA . LEU A 1 548 ? -1.096 -35.957 -15.232 1 93.05 548 LEU A CA 1
ATOM 4361 C C . LEU A 1 548 ? -2.382 -36.655 -14.801 1 93.05 548 LEU A C 1
ATOM 4363 O O . LEU A 1 548 ? -2.652 -36.784 -13.604 1 93.05 548 LEU A O 1
ATOM 4367 N N . TYR A 1 549 ? -3.135 -37.121 -15.721 1 94.06 549 TYR A N 1
ATOM 4368 C CA . TYR A 1 549 ? -4.37 -37.837 -15.42 1 94.06 549 TYR A CA 1
ATOM 4369 C C . TYR A 1 549 ? -4.075 -39.195 -14.794 1 94.06 549 TYR A C 1
ATOM 4371 O O . TYR A 1 549 ? -4.678 -39.563 -13.783 1 94.06 549 TYR A O 1
ATOM 4379 N N . PHE A 1 550 ? -3.131 -39.883 -15.312 1 93.33 550 PHE A N 1
ATOM 4380 C CA . PHE A 1 550 ? -2.806 -41.216 -14.82 1 93.33 550 PHE A CA 1
ATOM 4381 C C . PHE A 1 550 ? -2.223 -41.147 -13.413 1 93.33 550 PHE A C 1
ATOM 4383 O O . PHE A 1 550 ? -2.44 -42.048 -12.6 1 93.33 550 PHE A O 1
ATOM 4390 N N . ARG A 1 551 ? -1.501 -40.089 -13.248 1 92.37 551 ARG A N 1
ATOM 4391 C CA . ARG A 1 551 ? -0.953 -39.878 -11.912 1 92.37 551 ARG A CA 1
ATOM 4392 C C . ARG A 1 551 ? -2.059 -39.864 -10.863 1 92.37 551 ARG A C 1
ATOM 4394 O O . ARG A 1 551 ? -1.949 -40.524 -9.828 1 92.37 551 ARG A O 1
ATOM 4401 N N . HIS A 1 552 ? -3.078 -39.23 -11.168 1 90.39 552 HIS A N 1
ATOM 4402 C CA . HIS A 1 552 ? -4.169 -39.105 -10.207 1 90.39 552 HIS A CA 1
ATOM 4403 C C . HIS A 1 552 ? -4.979 -40.394 -10.125 1 90.39 552 HIS A C 1
ATOM 4405 O O . HIS A 1 552 ? -5.512 -40.731 -9.064 1 90.39 552 HIS A O 1
ATOM 4411 N N . LEU A 1 553 ? -5.02 -41.047 -11.174 1 89.45 553 LEU A N 1
ATOM 4412 C CA . LEU A 1 553 ? -5.766 -42.3 -11.213 1 89.45 553 LEU A CA 1
ATOM 4413 C C . LEU A 1 553 ? -5.066 -43.375 -10.388 1 89.45 553 LEU A C 1
ATOM 4415 O O . LEU A 1 553 ? -5.723 -44.2 -9.749 1 89.45 553 LEU A O 1
ATOM 4419 N N . LEU A 1 554 ? -3.778 -43.3 -10.321 1 93.19 554 LEU A N 1
ATOM 4420 C CA . LEU A 1 554 ? -3.004 -44.411 -9.778 1 93.19 554 LEU A CA 1
ATOM 4421 C C . LEU A 1 554 ? -2.682 -44.181 -8.305 1 93.19 554 LEU A C 1
ATOM 4423 O O . LEU A 1 554 ? -2.35 -45.123 -7.583 1 93.19 554 LEU A O 1
ATOM 4427 N N . ILE A 1 555 ? -2.749 -43.027 -7.843 1 91.35 555 ILE A N 1
ATOM 4428 C CA . ILE A 1 555 ? -2.335 -42.717 -6.479 1 91.35 555 ILE A CA 1
ATOM 4429 C C . ILE A 1 555 ? -3.111 -43.588 -5.493 1 91.35 555 ILE A C 1
ATOM 4431 O O . ILE A 1 555 ? -2.519 -44.23 -4.623 1 91.35 555 ILE A O 1
ATOM 4435 N N . GLU A 1 556 ? -4.387 -43.652 -5.612 1 86.88 556 GLU A N 1
ATOM 4436 C CA . GLU A 1 556 ? -5.213 -44.393 -4.664 1 86.88 556 GLU A CA 1
ATOM 4437 C C . GLU A 1 556 ? -5.052 -45.899 -4.851 1 86.88 556 GLU A C 1
ATOM 4439 O O . GLU A 1 556 ? -5.161 -46.665 -3.891 1 86.88 556 GLU A O 1
ATOM 4444 N N . LYS A 1 557 ? -4.79 -46.222 -6.043 1 88.11 557 LYS A N 1
ATOM 4445 C CA . LYS A 1 557 ? -4.601 -47.643 -6.322 1 88.11 557 LYS A CA 1
ATOM 4446 C C . LYS A 1 557 ? -3.311 -48.161 -5.692 1 88.11 557 LYS A C 1
ATOM 4448 O O . LYS A 1 557 ? -3.248 -49.31 -5.25 1 88.11 557 LYS A O 1
ATOM 4453 N N . ILE A 1 558 ? -2.36 -47.351 -5.657 1 92.07 558 ILE A N 1
ATOM 4454 C CA . ILE A 1 558 ? -1.054 -47.757 -5.151 1 92.07 558 ILE A CA 1
ATOM 4455 C C . ILE A 1 558 ? -1.033 -47.648 -3.628 1 92.07 558 ILE A C 1
ATOM 4457 O O . ILE A 1 558 ? -0.503 -48.527 -2.944 1 92.07 558 ILE A O 1
ATOM 4461 N N . ASP A 1 559 ? -1.529 -46.588 -3.128 1 89.55 559 ASP A N 1
ATOM 4462 C CA . ASP A 1 559 ? -1.596 -46.377 -1.685 1 89.55 559 ASP A CA 1
ATOM 4463 C C . ASP A 1 559 ? -2.963 -45.836 -1.272 1 89.55 559 ASP A C 1
ATOM 4465 O O . ASP A 1 559 ? -3.177 -44.622 -1.256 1 89.55 559 ASP A O 1
ATOM 4469 N N . PRO A 1 560 ? -3.751 -46.752 -0.84 1 86.28 560 PRO A N 1
ATOM 4470 C CA . PRO A 1 560 ? -5.125 -46.399 -0.477 1 86.28 560 PRO A CA 1
ATOM 4471 C C . PRO A 1 560 ? -5.193 -45.415 0.689 1 86.28 560 PRO A C 1
ATOM 4473 O O . PRO A 1 560 ? -6.188 -44.702 0.843 1 86.28 560 PRO A O 1
ATOM 4476 N N . SER A 1 561 ? -4.118 -45.326 1.475 1 82.65 561 SER A N 1
ATOM 4477 C CA . SER A 1 561 ? -4.116 -44.45 2.642 1 82.65 561 SER A CA 1
ATOM 4478 C C . SER A 1 561 ? -4.034 -42.983 2.232 1 82.65 561 SER A C 1
ATOM 4480 O O . SER A 1 561 ? -4.347 -42.093 3.025 1 82.65 561 SER A O 1
ATOM 4482 N N . LEU A 1 562 ? -3.799 -42.551 0.895 1 85.85 562 LEU A N 1
ATOM 4483 C CA . LEU A 1 562 ? -3.604 -41.191 0.405 1 85.85 562 LEU A CA 1
ATOM 4484 C C . LEU A 1 562 ? -4.847 -40.695 -0.328 1 85.85 562 LEU A C 1
ATOM 4486 O O . LEU A 1 562 ? -4.832 -39.615 -0.921 1 85.85 562 LEU A O 1
ATOM 4490 N N . GLY A 1 563 ? -5.88 -41.365 -0.234 1 78.98 563 GLY A N 1
ATOM 4491 C CA . GLY A 1 563 ? -7.088 -41.018 -0.965 1 78.98 563 GLY A CA 1
ATOM 4492 C C . GLY A 1 563 ? -7.66 -39.67 -0.567 1 78.98 563 GLY A C 1
ATOM 4493 O O . GLY A 1 563 ? -8.159 -38.927 -1.415 1 78.98 563 GLY A O 1
ATOM 4494 N N . SER A 1 564 ? -7.466 -39.377 0.643 1 80.36 564 SER A N 1
ATOM 4495 C CA . SER A 1 564 ? -8.049 -38.137 1.143 1 80.36 564 SER A CA 1
ATOM 4496 C C . SER A 1 564 ? -7.086 -36.966 0.976 1 80.36 564 SER A C 1
ATOM 4498 O O . SER A 1 564 ? -7.439 -35.82 1.259 1 80.36 564 SER A O 1
ATOM 4500 N N . ALA A 1 565 ? -5.971 -37.233 0.355 1 80.13 565 ALA A N 1
ATOM 4501 C CA . ALA A 1 565 ? -4.939 -36.2 0.326 1 80.13 565 ALA A CA 1
ATOM 4502 C C . ALA A 1 565 ? -4.788 -35.615 -1.076 1 80.13 565 ALA A C 1
ATOM 4504 O O . ALA A 1 565 ? -3.892 -34.804 -1.323 1 80.13 565 ALA A O 1
ATOM 4505 N N . HIS A 1 566 ? -5.65 -36.032 -1.98 1 85.84 566 HIS A N 1
ATOM 4506 C CA . HIS A 1 566 ? -5.573 -35.477 -3.326 1 85.84 566 HIS A CA 1
ATOM 4507 C C . HIS A 1 566 ? -6.932 -35.515 -4.017 1 85.84 566 HIS A C 1
ATOM 4509 O O . HIS A 1 566 ? -7.829 -36.246 -3.591 1 85.84 566 HIS A O 1
ATOM 4515 N N . SER A 1 567 ? -7.096 -34.677 -4.919 1 91.27 567 SER A N 1
ATOM 4516 C CA . SER A 1 567 ? -8.307 -34.606 -5.73 1 91.27 567 SER A CA 1
ATOM 4517 C C . SER A 1 567 ? -8.005 -34.08 -7.129 1 91.27 567 SER A C 1
ATOM 4519 O O . SER A 1 567 ? -7.427 -33.001 -7.281 1 91.27 567 SER A O 1
ATOM 4521 N N . PHE A 1 568 ? -8.272 -34.81 -8.101 1 92.98 568 PHE A N 1
ATOM 4522 C CA . PHE A 1 568 ? -8.061 -34.347 -9.468 1 92.98 568 PHE A CA 1
ATOM 4523 C C . PHE A 1 568 ? -8.852 -33.072 -9.735 1 92.98 568 PHE A C 1
ATOM 4525 O O . PHE A 1 568 ? -8.366 -32.164 -10.413 1 92.98 568 PHE A O 1
ATOM 4532 N N . VAL A 1 569 ? -10.004 -33.046 -9.176 1 93.89 569 VAL A N 1
ATOM 4533 C CA . VAL A 1 569 ? -10.918 -31.939 -9.437 1 93.89 569 VAL A CA 1
ATOM 4534 C C . VAL A 1 569 ? -10.323 -30.64 -8.901 1 93.89 569 VAL A C 1
ATOM 4536 O O . VAL A 1 569 ? -10.319 -29.619 -9.594 1 93.89 569 VAL A O 1
ATOM 4539 N N . THR A 1 570 ? -9.772 -30.686 -7.777 1 93.54 570 THR A N 1
ATOM 4540 C CA . THR A 1 570 ? -9.299 -29.449 -7.167 1 93.54 570 THR A CA 1
ATOM 4541 C C . THR A 1 570 ? -7.837 -29.195 -7.524 1 93.54 570 THR A C 1
ATOM 4543 O O . THR A 1 570 ? -7.416 -28.043 -7.656 1 93.54 570 THR A O 1
ATOM 4546 N N . ASP A 1 571 ? -7.079 -30.179 -7.739 1 91.51 571 ASP A N 1
ATOM 4547 C CA . ASP A 1 571 ? -5.642 -30.034 -7.952 1 91.51 571 ASP A CA 1
ATOM 4548 C C . ASP A 1 571 ? -5.332 -29.734 -9.416 1 91.51 571 ASP A C 1
ATOM 4550 O O . ASP A 1 571 ? -4.285 -29.164 -9.73 1 91.51 571 ASP A O 1
ATOM 4554 N N . VAL A 1 572 ? -6.227 -30.117 -10.247 1 94 572 VAL A N 1
ATOM 4555 C CA . VAL A 1 572 ? -5.922 -29.979 -11.668 1 94 572 VAL A CA 1
ATOM 4556 C C . VAL A 1 572 ? -7.037 -29.2 -12.362 1 94 572 VAL A C 1
ATOM 4558 O O . VAL A 1 572 ? -6.802 -28.115 -12.899 1 94 572 VAL A O 1
ATOM 4561 N N . GLU A 1 573 ? -8.178 -29.667 -12.223 1 95.74 573 GLU A N 1
ATOM 4562 C CA . GLU A 1 573 ? -9.279 -29.15 -13.032 1 95.74 573 GLU A CA 1
ATOM 4563 C C . GLU A 1 573 ? -9.631 -27.72 -12.635 1 95.74 573 GLU A C 1
ATOM 4565 O O . GLU A 1 573 ? -9.845 -26.865 -13.497 1 95.74 573 GLU A O 1
ATOM 4570 N N . THR A 1 574 ? -9.788 -27.507 -11.344 1 94.26 574 THR A N 1
ATOM 4571 C CA . THR A 1 574 ? -10.104 -26.156 -10.893 1 94.26 574 THR A CA 1
ATOM 4572 C C . THR A 1 574 ? -9.03 -25.17 -11.346 1 94.26 574 THR A C 1
ATOM 4574 O O . THR A 1 574 ? -9.343 -24.057 -11.774 1 94.26 574 THR A O 1
ATOM 4577 N N . LYS A 1 575 ? -7.851 -25.573 -11.272 1 91.99 575 LYS A N 1
ATOM 4578 C CA . LYS A 1 575 ? -6.742 -24.713 -11.678 1 91.99 575 LYS A CA 1
ATOM 4579 C C . LYS A 1 575 ? -6.732 -24.506 -13.19 1 91.99 575 LYS A C 1
ATOM 4581 O O . LYS A 1 575 ? -6.45 -23.406 -13.669 1 91.99 575 LYS A O 1
ATOM 4586 N N . ALA A 1 576 ? -6.985 -25.547 -13.867 1 93.29 576 ALA A N 1
ATOM 4587 C CA . ALA A 1 576 ? -7.071 -25.452 -15.322 1 93.29 576 ALA A CA 1
ATOM 4588 C C . ALA A 1 576 ? -8.183 -24.497 -15.744 1 93.29 576 ALA A C 1
ATOM 4590 O O . ALA A 1 576 ? -7.999 -23.682 -16.651 1 93.29 576 ALA A O 1
ATOM 4591 N N . MET A 1 577 ? -9.249 -24.642 -15.09 1 94.59 577 MET A N 1
ATOM 4592 C CA . MET A 1 577 ? -10.4 -23.814 -15.434 1 94.59 577 MET A CA 1
ATOM 4593 C C . MET A 1 577 ? -10.139 -22.35 -15.094 1 94.59 577 MET A C 1
ATOM 4595 O O . MET A 1 577 ? -10.638 -21.452 -15.774 1 94.59 577 MET A O 1
ATOM 4599 N N . GLU A 1 578 ? -9.391 -22.168 -14.108 1 91.55 578 GLU A N 1
ATOM 4600 C CA . GLU A 1 578 ? -9.035 -20.797 -13.757 1 91.55 578 GLU A CA 1
ATOM 4601 C C . GLU A 1 578 ? -8.203 -20.144 -14.857 1 91.55 578 GLU A C 1
ATOM 4603 O O . GLU A 1 578 ? -8.478 -19.013 -15.263 1 91.55 578 GLU A O 1
ATOM 4608 N N . SER A 1 579 ? -7.276 -20.824 -15.316 1 87.59 579 SER A N 1
ATOM 4609 C CA . SER A 1 579 ? -6.404 -20.291 -16.357 1 87.59 579 SER A CA 1
ATOM 4610 C C . SER A 1 579 ? -7.137 -20.181 -17.69 1 87.59 579 SER A C 1
ATOM 4612 O O . SER A 1 579 ? -6.901 -19.247 -18.459 1 87.59 579 SER A O 1
ATOM 4614 N N . ASP A 1 580 ? -7.999 -21.083 -17.884 1 90.36 580 ASP A N 1
ATOM 4615 C CA . ASP A 1 580 ? -8.705 -21.15 -19.16 1 90.36 580 ASP A CA 1
ATOM 4616 C C . ASP A 1 580 ? -9.952 -20.269 -19.144 1 90.36 580 ASP A C 1
ATOM 4618 O O . ASP A 1 580 ? -10.623 -20.115 -20.167 1 90.36 580 ASP A O 1
ATOM 4622 N N . GLY A 1 581 ? -10.276 -19.777 -18.042 1 90.58 581 GLY A N 1
ATOM 4623 C CA . GLY A 1 581 ? -11.503 -19.007 -17.91 1 90.58 581 GLY A CA 1
ATOM 4624 C C . GLY A 1 581 ? -11.349 -17.561 -18.341 1 90.58 581 GLY A C 1
ATOM 4625 O O . GLY A 1 581 ? -12.326 -16.81 -18.372 1 90.58 581 GLY A O 1
ATOM 4626 N N . TYR A 1 582 ? -10.182 -17.236 -18.75 1 88.7 582 TYR A N 1
ATOM 4627 C CA . TYR A 1 582 ? -9.937 -15.879 -19.224 1 88.7 582 TYR A CA 1
ATOM 4628 C C . TYR A 1 582 ? -9.879 -15.835 -20.747 1 88.7 582 TYR A C 1
ATOM 4630 O O . TYR A 1 582 ? -9.557 -16.836 -21.391 1 88.7 582 TYR A O 1
ATOM 4638 N N . ASP A 1 583 ? -10.134 -14.754 -21.265 1 81.6 583 ASP A N 1
ATOM 4639 C CA . ASP A 1 583 ? -10.133 -14.62 -22.719 1 81.6 583 ASP A CA 1
ATOM 4640 C C . ASP A 1 583 ? -8.713 -14.688 -23.276 1 81.6 583 ASP A C 1
ATOM 4642 O O . ASP A 1 583 ? -8.52 -14.911 -24.473 1 81.6 583 ASP A O 1
ATOM 4646 N N . SER A 1 584 ? -7.824 -14.574 -22.386 1 76.5 584 SER A N 1
ATOM 4647 C CA . SER A 1 584 ? -6.427 -14.668 -22.8 1 76.5 584 SER A CA 1
ATOM 4648 C C . SER A 1 584 ? -6.005 -16.121 -22.992 1 76.5 584 SER A C 1
ATOM 4650 O O . SER A 1 584 ? -4.897 -16.394 -23.461 1 76.5 584 SER A O 1
ATOM 4652 N N . SER A 1 585 ? -6.901 -17.032 -22.696 1 81.74 585 SER A N 1
ATOM 4653 C CA . SER A 1 585 ? -6.589 -18.445 -22.88 1 81.74 585 SER A CA 1
ATOM 4654 C C . SER A 1 585 ? -6.302 -18.761 -24.344 1 81.74 585 SER A C 1
ATOM 4656 O O . SER A 1 585 ? -6.764 -18.052 -25.24 1 81.74 585 SER A O 1
ATOM 4658 N N . ARG A 1 586 ? -5.538 -19.83 -24.524 1 78.01 586 ARG A N 1
ATOM 4659 C CA . ARG A 1 586 ? -5.127 -20.205 -25.873 1 78.01 586 ARG A CA 1
ATOM 4660 C C . ARG A 1 586 ? -5.672 -21.579 -26.25 1 78.01 586 ARG A C 1
ATOM 4662 O O . ARG A 1 586 ? -5.755 -22.472 -25.404 1 78.01 586 ARG A O 1
ATOM 4669 N N . SER A 1 587 ? -5.923 -21.632 -27.52 1 84.88 587 SER A N 1
ATOM 4670 C CA . SER A 1 587 ? -6.342 -22.933 -28.031 1 84.88 587 SER A CA 1
ATOM 4671 C C . SER A 1 587 ? -5.156 -23.882 -28.167 1 84.88 587 SER A C 1
ATOM 4673 O O . SER A 1 587 ? -4.004 -23.443 -28.205 1 84.88 587 SER A O 1
ATOM 4675 N N . PHE A 1 588 ? -5.408 -25.105 -28.238 1 85.67 588 PHE A N 1
ATOM 4676 C CA . PHE A 1 588 ? -4.36 -26.107 -28.389 1 85.67 588 PHE A CA 1
ATOM 4677 C C . PHE A 1 588 ? -3.782 -26.079 -29.799 1 85.67 588 PHE A C 1
ATOM 4679 O O . PHE A 1 588 ? -2.711 -26.636 -30.047 1 85.67 588 PHE A O 1
ATOM 4686 N N . ARG A 1 589 ? -4.333 -25.352 -30.672 1 79.27 589 ARG A N 1
ATOM 4687 C CA . ARG A 1 589 ? -3.893 -25.325 -32.063 1 79.27 589 ARG A CA 1
ATOM 4688 C C . ARG A 1 589 ? -2.813 -24.27 -32.276 1 79.27 589 ARG A C 1
ATOM 4690 O O . ARG A 1 589 ? -2.162 -24.241 -33.323 1 79.27 589 ARG A O 1
ATOM 4697 N N . VAL A 1 590 ? -2.636 -23.543 -31.298 1 75.17 590 VAL A N 1
ATOM 4698 C CA . VAL A 1 590 ? -1.621 -22.503 -31.432 1 75.17 590 VAL A CA 1
ATOM 4699 C C . VAL A 1 590 ? -0.23 -23.134 -31.422 1 75.17 590 VAL A C 1
ATOM 4701 O O . VAL A 1 590 ? 0.082 -23.949 -30.551 1 75.17 590 VAL A O 1
ATOM 4704 N N . LYS A 1 591 ? 0.486 -22.763 -32.349 1 69.89 591 LYS A N 1
ATOM 4705 C CA . LYS A 1 591 ? 1.834 -23.304 -32.501 1 69.89 591 LYS A CA 1
ATOM 4706 C C . LYS A 1 591 ? 2.756 -22.801 -31.395 1 69.89 591 LYS A C 1
ATOM 4708 O O . LYS A 1 591 ? 2.79 -21.603 -31.105 1 69.89 591 LYS A O 1
ATOM 4713 N N . ILE A 1 592 ? 3.375 -23.736 -30.735 1 69.2 592 ILE A N 1
ATOM 4714 C CA . ILE A 1 592 ? 4.24 -23.394 -29.61 1 69.2 592 ILE A CA 1
ATOM 4715 C C . ILE A 1 592 ? 5.699 -23.412 -30.058 1 69.2 592 ILE A C 1
ATOM 4717 O O . ILE A 1 592 ? 6.116 -24.303 -30.803 1 69.2 592 ILE A O 1
ATOM 4721 N N . ASN A 1 593 ? 6.336 -22.281 -29.675 1 60.82 593 ASN A N 1
ATOM 4722 C CA . ASN A 1 593 ? 7.785 -22.231 -29.838 1 60.82 593 ASN A CA 1
ATOM 4723 C C . ASN A 1 593 ? 8.506 -22.827 -28.632 1 60.82 593 ASN A C 1
ATOM 4725 O O . ASN A 1 593 ? 8.281 -22.402 -27.497 1 60.82 593 ASN A O 1
ATOM 4729 N N . PRO A 1 594 ? 9.268 -23.887 -28.93 1 60.09 594 PRO A N 1
ATOM 4730 C CA . PRO A 1 594 ? 9.895 -24.625 -27.832 1 60.09 594 PRO A CA 1
ATOM 4731 C C . PRO A 1 594 ? 10.717 -23.726 -26.91 1 60.09 594 PRO A C 1
ATOM 4733 O O . PRO A 1 594 ? 10.837 -24.007 -25.715 1 60.09 594 PRO A O 1
ATOM 4736 N N . LEU A 1 595 ? 11.36 -22.732 -27.483 1 54.47 595 LEU A N 1
ATOM 4737 C CA . LEU A 1 595 ? 12.222 -21.904 -26.647 1 54.47 595 LEU A CA 1
ATOM 4738 C C . LEU A 1 595 ? 11.402 -21.126 -25.623 1 54.47 595 LEU A C 1
ATOM 4740 O O . LEU A 1 595 ? 11.932 -20.693 -24.597 1 54.47 595 LEU A O 1
ATOM 4744 N N . ARG A 1 596 ? 10.136 -21.032 -25.941 1 50.98 596 ARG A N 1
ATOM 4745 C CA . ARG A 1 596 ? 9.27 -20.234 -25.078 1 50.98 596 ARG A CA 1
ATOM 4746 C C . ARG A 1 596 ? 8.291 -21.12 -24.315 1 50.98 596 ARG A C 1
ATOM 4748 O O . ARG A 1 596 ? 7.431 -20.62 -23.587 1 50.98 596 ARG A O 1
ATOM 4755 N N . VAL A 1 597 ? 8.395 -22.435 -24.48 1 52.46 597 VAL A N 1
ATOM 4756 C CA . VAL A 1 597 ? 7.392 -23.427 -24.106 1 52.46 597 VAL A CA 1
ATOM 4757 C C . VAL A 1 597 ? 7.382 -23.606 -22.589 1 52.46 597 VAL A C 1
ATOM 4759 O O . VAL A 1 597 ? 6.357 -23.967 -22.007 1 52.46 597 VAL A O 1
ATOM 4762 N N . ARG A 1 598 ? 8.471 -23.345 -21.873 1 49.44 598 ARG A N 1
ATOM 4763 C CA . ARG A 1 598 ? 8.513 -23.778 -20.48 1 49.44 598 ARG A CA 1
ATOM 4764 C C . ARG A 1 598 ? 7.305 -23.257 -19.708 1 49.44 598 ARG A C 1
ATOM 4766 O O . ARG A 1 598 ? 6.802 -23.929 -18.805 1 49.44 598 ARG A O 1
ATOM 4773 N N . LEU A 1 599 ? 6.928 -21.977 -19.935 1 48.43 599 LEU A N 1
ATOM 4774 C CA . LEU A 1 599 ? 6.083 -21.222 -19.016 1 48.43 599 LEU A CA 1
ATOM 4775 C C . LEU A 1 599 ? 4.61 -21.544 -19.242 1 48.43 599 LEU A C 1
ATOM 4777 O O . LEU A 1 599 ? 3.813 -21.514 -18.301 1 48.43 599 LEU A O 1
ATOM 4781 N N . LEU A 1 600 ? 4.193 -21.938 -20.556 1 52.19 600 LEU A N 1
ATOM 4782 C CA . LEU A 1 600 ? 2.791 -22.135 -20.91 1 52.19 600 LEU A CA 1
ATOM 4783 C C . LEU A 1 600 ? 2.327 -23.537 -20.532 1 52.19 600 LEU A C 1
ATOM 4785 O O . LEU A 1 600 ? 1.129 -23.828 -20.558 1 52.19 600 LEU A O 1
ATOM 4789 N N . SER A 1 601 ? 3.217 -24.186 -19.799 1 61.85 601 SER A N 1
ATOM 4790 C CA . SER A 1 601 ? 3.123 -25.635 -19.946 1 61.85 601 SER A CA 1
ATOM 4791 C C . SER A 1 601 ? 2.218 -26.241 -18.879 1 61.85 601 SER A C 1
ATOM 4793 O O . SER A 1 601 ? 1.4 -27.115 -19.174 1 61.85 601 SER A O 1
ATOM 4795 N N . MET A 1 602 ? 2.104 -25.546 -17.661 1 73.93 602 MET A N 1
ATOM 4796 C CA . MET A 1 602 ? 1.361 -26.306 -16.66 1 73.93 602 MET A CA 1
ATOM 4797 C C . MET A 1 602 ? -0.142 -26.149 -16.862 1 73.93 602 MET A C 1
ATOM 4799 O O . MET A 1 602 ? -0.892 -27.121 -16.755 1 73.93 602 MET A O 1
ATOM 4803 N N . ALA A 1 603 ? -0.479 -24.984 -17.294 1 79.49 603 ALA A N 1
ATOM 4804 C CA . ALA A 1 603 ? -1.902 -24.754 -17.527 1 79.49 603 ALA A CA 1
ATOM 4805 C C . ALA A 1 603 ? -2.398 -25.554 -18.727 1 79.49 603 ALA A C 1
ATOM 4807 O O . ALA A 1 603 ? -3.507 -26.095 -18.706 1 79.49 603 ALA A O 1
ATOM 4808 N N . ARG A 1 604 ? -1.595 -25.614 -19.665 1 84.49 604 ARG A N 1
ATOM 4809 C CA . ARG A 1 604 ? -1.953 -26.358 -20.868 1 84.49 604 ARG A CA 1
ATOM 4810 C C . ARG A 1 604 ? -2.029 -27.855 -20.583 1 84.49 604 ARG A C 1
ATOM 4812 O O . ARG A 1 604 ? -2.946 -28.535 -21.05 1 84.49 604 ARG A O 1
ATOM 4819 N N . ASN A 1 605 ? -1.112 -28.288 -19.793 1 88.71 605 ASN A N 1
ATOM 4820 C CA . ASN A 1 605 ? -1.11 -29.701 -19.43 1 88.71 605 ASN A CA 1
ATOM 4821 C C . ASN A 1 605 ? -2.312 -30.059 -18.56 1 88.71 605 ASN A C 1
ATOM 4823 O O . ASN A 1 605 ? -2.863 -31.154 -18.676 1 88.71 605 ASN A O 1
ATOM 4827 N N . MET A 1 606 ? -2.634 -29.17 -17.777 1 93.1 606 MET A N 1
ATOM 4828 C CA . MET A 1 606 ? -3.789 -29.416 -16.918 1 93.1 606 MET A CA 1
ATOM 4829 C C . MET A 1 606 ? -5.075 -29.464 -17.736 1 93.1 606 MET A C 1
ATOM 4831 O O . MET A 1 606 ? -5.924 -30.329 -17.514 1 93.1 606 MET A O 1
ATOM 4835 N N . ARG A 1 607 ? -5.153 -28.562 -18.627 1 93.07 607 ARG A N 1
ATOM 4836 C CA . ARG A 1 607 ? -6.302 -28.599 -19.527 1 93.07 607 ARG A CA 1
ATOM 4837 C C . ARG A 1 607 ? -6.335 -29.902 -20.319 1 93.07 607 ARG A C 1
ATOM 4839 O O . ARG A 1 607 ? -7.398 -30.501 -20.494 1 93.07 607 ARG A O 1
ATOM 4846 N N . GLY A 1 608 ? -5.168 -30.247 -20.8 1 93.16 608 GLY A N 1
ATOM 4847 C CA . GLY A 1 608 ? -5.07 -31.507 -21.519 1 93.16 608 GLY A CA 1
ATOM 4848 C C . GLY A 1 608 ? -5.484 -32.704 -20.685 1 93.16 608 GLY A C 1
ATOM 4849 O O . GLY A 1 608 ? -6.148 -33.615 -21.184 1 93.16 608 GLY A O 1
ATOM 4850 N N . ALA A 1 609 ? -5.096 -32.661 -19.479 1 95.5 609 ALA A N 1
ATOM 4851 C CA . ALA A 1 609 ? -5.459 -33.749 -18.575 1 95.5 609 ALA A CA 1
ATOM 4852 C C . ALA A 1 609 ? -6.972 -33.83 -18.393 1 95.5 609 ALA A C 1
ATOM 4854 O O . ALA A 1 609 ? -7.535 -34.923 -18.3 1 95.5 609 ALA A O 1
ATOM 4855 N N . CYS A 1 610 ? -7.596 -32.743 -18.341 1 96.12 610 CYS A N 1
ATOM 4856 C CA . CYS A 1 610 ? -9.044 -32.697 -18.172 1 96.12 610 CYS A CA 1
ATOM 4857 C C . CYS A 1 610 ? -9.754 -33.253 -19.4 1 96.12 610 CYS A C 1
ATOM 4859 O O . CYS A 1 610 ? -10.747 -33.971 -19.276 1 96.12 610 CYS A O 1
ATOM 4861 N N . LEU A 1 611 ? -9.268 -32.957 -20.538 1 94.3 611 LEU A N 1
ATOM 4862 C CA . LEU A 1 611 ? -9.87 -33.453 -21.771 1 94.3 611 LEU A CA 1
ATOM 4863 C C . LEU A 1 611 ? -9.703 -34.964 -21.888 1 94.3 611 LEU A C 1
ATOM 4865 O O . LEU A 1 611 ? -10.618 -35.662 -22.332 1 94.3 611 LEU A O 1
ATOM 4869 N N . ILE A 1 612 ? -8.52 -35.409 -21.51 1 93.09 612 ILE A N 1
ATOM 4870 C CA . ILE A 1 612 ? -8.264 -36.844 -21.557 1 93.09 612 ILE A CA 1
ATOM 4871 C C . ILE A 1 612 ? -9.19 -37.566 -20.581 1 93.09 612 ILE A C 1
ATOM 4873 O O . ILE A 1 612 ? -9.722 -38.634 -20.895 1 93.09 612 ILE A O 1
ATOM 4877 N N . ARG A 1 613 ? -9.329 -37.024 -19.454 1 93.84 613 ARG A N 1
ATOM 4878 C CA . ARG A 1 613 ? -10.233 -37.604 -18.467 1 93.84 613 ARG A CA 1
ATOM 4879 C C . ARG A 1 613 ? -11.663 -37.647 -18.993 1 93.84 613 ARG A C 1
ATOM 4881 O O . ARG A 1 613 ? -12.371 -38.638 -18.802 1 93.84 613 ARG A O 1
ATOM 4888 N N . MET A 1 614 ? -12.118 -36.57 -19.566 1 93.3 614 MET A N 1
ATOM 4889 C CA . MET A 1 614 ? -13.461 -36.516 -20.137 1 93.3 614 MET A CA 1
ATOM 4890 C C . MET A 1 614 ? -13.623 -37.551 -21.245 1 93.3 614 MET A C 1
ATOM 4892 O O . MET A 1 614 ? -14.659 -38.213 -21.335 1 93.3 614 MET A O 1
ATOM 4896 N N . LEU A 1 615 ? -12.643 -37.667 -22.017 1 89.61 615 LEU A N 1
ATOM 4897 C CA . LEU A 1 615 ? -12.663 -38.654 -23.091 1 89.61 615 LEU A CA 1
ATOM 4898 C C . LEU A 1 615 ? -12.748 -40.069 -22.529 1 89.61 615 LEU A C 1
ATOM 4900 O O . LEU A 1 615 ? -13.483 -40.908 -23.055 1 89.61 615 LEU A O 1
ATOM 4904 N N . HIS A 1 616 ? -11.963 -40.287 -21.572 1 88.85 616 HIS A N 1
ATOM 4905 C CA . HIS A 1 616 ? -11.979 -41.592 -20.919 1 88.85 616 HIS A CA 1
ATOM 4906 C C . HIS A 1 616 ? -13.368 -41.923 -20.383 1 88.85 616 HIS A C 1
ATOM 4908 O O . HIS A 1 616 ? -13.822 -43.065 -20.486 1 88.85 616 HIS A O 1
ATOM 4914 N N . ALA A 1 617 ? -14.016 -40.965 -19.775 1 87.33 617 ALA A N 1
ATOM 4915 C CA . ALA A 1 617 ? -15.336 -41.17 -19.185 1 87.33 617 ALA A CA 1
ATOM 4916 C C . ALA A 1 617 ? -16.39 -41.396 -20.265 1 87.33 617 ALA A C 1
ATOM 4918 O O . ALA A 1 617 ? -17.367 -42.117 -20.046 1 87.33 617 ALA A O 1
ATOM 4919 N N . THR A 1 618 ? -16.204 -40.775 -21.351 1 85.47 618 THR A N 1
ATOM 4920 C CA . THR A 1 618 ? -17.177 -40.845 -22.436 1 85.47 618 THR A CA 1
ATOM 4921 C C . THR A 1 618 ? -17.065 -42.174 -23.178 1 85.47 618 THR A C 1
ATOM 4923 O O . THR A 1 618 ? -18.073 -42.734 -23.613 1 85.47 618 THR A O 1
ATOM 4926 N N . ILE A 1 619 ? -15.795 -42.583 -23.313 1 81.25 619 ILE A N 1
ATOM 4927 C CA . ILE A 1 619 ? -15.582 -43.842 -24.019 1 81.25 619 ILE A CA 1
ATOM 4928 C C . ILE A 1 619 ? -15.939 -45.012 -23.105 1 81.25 619 ILE A C 1
ATOM 4930 O O . ILE A 1 619 ? -15.447 -45.1 -21.977 1 81.25 619 ILE A O 1
ATOM 4934 N N . SER A 1 620 ? -17.063 -45.272 -22.514 1 63.01 620 SER A N 1
ATOM 4935 C CA . SER A 1 620 ? -17.673 -46.178 -21.546 1 63.01 620 SER A CA 1
ATOM 4936 C C . SER A 1 620 ? -16.836 -47.441 -21.367 1 63.01 620 SER A C 1
ATOM 4938 O O . SER A 1 620 ? -16.999 -48.165 -20.384 1 63.01 620 SER A O 1
ATOM 4940 N N . ASN A 1 621 ? -15.962 -47.662 -22.226 1 70.16 621 ASN A N 1
ATOM 4941 C CA . ASN A 1 621 ? -15.262 -48.94 -22.151 1 70.16 621 ASN A CA 1
ATOM 4942 C C . ASN A 1 621 ? -13.778 -48.749 -21.848 1 70.16 621 ASN A C 1
ATOM 4944 O O . ASN A 1 621 ? -13.012 -48.33 -22.717 1 70.16 621 ASN A O 1
ATOM 4948 N N . ASP A 1 622 ? -13.321 -48.925 -20.605 1 80.03 622 ASP A N 1
ATOM 4949 C CA . ASP A 1 622 ? -11.941 -48.797 -20.144 1 80.03 622 ASP A CA 1
ATOM 4950 C C . ASP A 1 622 ? -10.986 -49.571 -21.05 1 80.03 622 ASP A C 1
ATOM 4952 O O . ASP A 1 622 ? -9.869 -49.12 -21.313 1 80.03 622 ASP A O 1
ATOM 4956 N N . THR A 1 623 ? -11.483 -50.602 -21.604 1 82.55 623 THR A N 1
ATOM 4957 C CA . THR A 1 623 ? -10.649 -51.437 -22.461 1 82.55 623 THR A CA 1
ATOM 4958 C C . THR A 1 623 ? -10.316 -50.712 -23.763 1 82.55 623 THR A C 1
ATOM 4960 O O . THR A 1 623 ? -9.186 -50.786 -24.248 1 82.55 623 THR A O 1
ATOM 4963 N N . ALA A 1 624 ? -11.312 -50.068 -24.261 1 82.86 624 ALA A N 1
ATOM 4964 C CA . ALA A 1 624 ? -11.086 -49.329 -25.5 1 82.86 624 ALA A CA 1
ATOM 4965 C C . ALA A 1 624 ? -10.052 -48.225 -25.299 1 82.86 624 ALA A C 1
ATOM 4967 O O . ALA A 1 624 ? -9.217 -47.981 -26.174 1 82.86 624 ALA A O 1
ATOM 4968 N N . PHE A 1 625 ? -10.147 -47.63 -24.239 1 87.59 625 PHE A N 1
ATOM 4969 C CA . PHE A 1 625 ? -9.214 -46.559 -23.91 1 87.59 625 PHE A CA 1
ATOM 4970 C C . PHE A 1 625 ? -7.792 -47.095 -23.799 1 87.59 625 PHE A C 1
ATOM 4972 O O . PHE A 1 625 ? -6.855 -46.498 -24.332 1 87.59 625 PHE A O 1
ATOM 4979 N N . ARG A 1 626 ? -7.603 -48.167 -23.198 1 88.52 626 ARG A N 1
ATOM 4980 C CA . ARG A 1 626 ? -6.292 -48.781 -23.01 1 88.52 626 ARG A CA 1
ATOM 4981 C C . ARG A 1 626 ? -5.718 -49.263 -24.338 1 88.52 626 ARG A C 1
ATOM 4983 O O . ARG A 1 626 ? -4.514 -49.146 -24.578 1 88.52 626 ARG A O 1
ATOM 4990 N N . ILE A 1 627 ? -6.548 -49.783 -25.186 1 88.42 627 ILE A N 1
ATOM 4991 C CA . ILE A 1 627 ? -6.105 -50.286 -26.481 1 88.42 627 ILE A CA 1
ATOM 4992 C C . ILE A 1 627 ? -5.609 -49.127 -27.343 1 88.42 627 ILE A C 1
ATOM 4994 O O . ILE A 1 627 ? -4.645 -49.274 -28.098 1 88.42 627 ILE A O 1
ATOM 4998 N N . ALA A 1 628 ? -6.297 -48.058 -27.205 1 88.53 628 ALA A N 1
ATOM 4999 C CA . ALA A 1 628 ? -5.857 -46.887 -27.96 1 88.53 628 ALA A CA 1
ATOM 5000 C C . ALA A 1 628 ? -4.445 -46.472 -27.555 1 88.53 628 ALA A C 1
ATOM 5002 O O . ALA A 1 628 ? -3.634 -46.095 -28.404 1 88.53 628 ALA A O 1
ATOM 5003 N N . TYR A 1 629 ? -4.123 -46.482 -26.334 1 90.08 629 TYR A N 1
ATOM 5004 C CA . TYR A 1 629 ? -2.786 -46.126 -25.871 1 90.08 629 TYR A CA 1
ATOM 5005 C C . TYR A 1 629 ? -1.767 -47.181 -26.285 1 90.08 629 TYR A C 1
ATOM 5007 O O . TYR A 1 629 ? -0.614 -46.857 -26.579 1 90.08 629 TYR A O 1
ATOM 5015 N N . LYS A 1 630 ? -2.182 -48.38 -26.226 1 90.28 630 LYS A N 1
ATOM 5016 C CA . LYS A 1 630 ? -1.305 -49.436 -26.722 1 90.28 630 LYS A CA 1
ATOM 5017 C C . LYS A 1 630 ? -0.923 -49.195 -28.179 1 90.28 630 LYS A C 1
ATOM 5019 O O . LYS A 1 630 ? 0.244 -49.338 -28.552 1 90.28 630 LYS A O 1
ATOM 5024 N N . LYS A 1 631 ? -1.887 -48.821 -28.938 1 88.83 631 LYS A N 1
ATOM 5025 C CA . LYS A 1 631 ? -1.63 -48.541 -30.347 1 88.83 631 LYS A CA 1
ATOM 5026 C C . LYS A 1 631 ? -0.733 -47.317 -30.51 1 88.83 631 LYS A C 1
ATOM 5028 O O . LYS A 1 631 ? 0.102 -47.269 -31.416 1 88.83 631 LYS A O 1
ATOM 5033 N N . LEU A 1 632 ? -0.942 -46.414 -29.694 1 89.04 632 LEU A N 1
ATOM 5034 C CA . LEU A 1 632 ? -0.115 -45.213 -29.71 1 89.04 632 LEU A CA 1
ATOM 5035 C C . LEU A 1 632 ? 1.348 -45.557 -29.45 1 89.04 632 LEU A C 1
ATOM 5037 O O . LEU A 1 632 ? 2.241 -45.04 -30.125 1 89.04 632 LEU A O 1
ATOM 5041 N N . LEU A 1 633 ? 1.587 -46.411 -28.505 1 89.56 633 LEU A N 1
ATOM 5042 C CA . LEU A 1 633 ? 2.938 -46.74 -28.063 1 89.56 633 LEU A CA 1
ATOM 5043 C C . LEU A 1 633 ? 3.593 -47.737 -29.012 1 89.56 633 LEU A C 1
ATOM 5045 O O . LEU A 1 633 ? 4.819 -47.869 -29.031 1 89.56 633 LEU A O 1
ATOM 5049 N N . THR A 1 634 ? 2.845 -48.405 -29.812 1 84.7 634 THR A N 1
ATOM 5050 C CA . THR A 1 634 ? 3.402 -49.411 -30.709 1 84.7 634 THR A CA 1
ATOM 5051 C C . THR A 1 634 ? 3.362 -48.927 -32.156 1 84.7 634 THR A C 1
ATOM 5053 O O . THR A 1 634 ? 3.659 -49.688 -33.079 1 84.7 634 THR A O 1
ATOM 5056 N N . SER A 1 635 ? 2.968 -47.762 -32.239 1 78.96 635 SER A N 1
ATOM 5057 C CA . SER A 1 635 ? 2.895 -47.21 -33.588 1 78.96 635 SER A CA 1
ATOM 5058 C C . SER A 1 635 ? 4.237 -47.323 -34.304 1 78.96 635 SER A C 1
ATOM 5060 O O . SER A 1 635 ? 5.292 -47.179 -33.683 1 78.96 635 SER A O 1
ATOM 5062 N N . GLN A 1 636 ? 4.273 -47.721 -35.526 1 64.84 636 GLN A N 1
ATOM 5063 C CA . GLN A 1 636 ? 5.441 -48.063 -36.33 1 64.84 636 GLN A CA 1
ATOM 5064 C C . GLN A 1 636 ? 6.18 -46.808 -36.788 1 64.84 636 GLN A C 1
ATOM 5066 O O . GLN A 1 636 ? 7.281 -46.894 -37.334 1 64.84 636 GLN A O 1
ATOM 5071 N N . ASN A 1 637 ? 5.631 -45.613 -36.603 1 61.25 637 ASN A N 1
ATOM 5072 C CA . ASN A 1 637 ? 6.233 -44.407 -37.162 1 61.25 637 ASN A CA 1
ATOM 5073 C C . ASN A 1 637 ? 7.437 -43.95 -36.343 1 61.25 637 ASN A C 1
ATOM 5075 O O . ASN A 1 637 ? 7.521 -42.785 -35.953 1 61.25 637 ASN A O 1
ATOM 5079 N N . ASP A 1 638 ? 8.438 -44.811 -36.159 1 66.02 638 ASP A N 1
ATOM 5080 C CA . ASP A 1 638 ? 9.726 -44.544 -35.527 1 66.02 638 ASP A CA 1
ATOM 5081 C C . ASP A 1 638 ? 9.543 -43.864 -34.172 1 66.02 638 ASP A C 1
ATOM 5083 O O . ASP A 1 638 ? 10.338 -43.002 -33.792 1 66.02 638 ASP A O 1
ATOM 5087 N N . GLY A 1 639 ? 8.358 -44.031 -33.548 1 74.47 639 GLY A N 1
ATOM 5088 C CA . GLY A 1 639 ? 8.158 -43.585 -32.179 1 74.47 639 GLY A CA 1
ATOM 5089 C C . GLY A 1 639 ? 7.599 -42.178 -32.085 1 74.47 639 GLY A C 1
ATOM 5090 O O . GLY A 1 639 ? 7.589 -41.579 -31.007 1 74.47 639 GLY A O 1
ATOM 5091 N N . SER A 1 640 ? 7.261 -41.511 -33.2 1 82.48 640 SER A N 1
ATOM 5092 C CA . SER A 1 640 ? 6.608 -40.206 -33.184 1 82.48 640 SER A CA 1
ATOM 5093 C C . SER A 1 640 ? 5.205 -40.283 -33.776 1 82.48 640 SER A C 1
ATOM 5095 O O . SER A 1 640 ? 5.004 -40.883 -34.834 1 82.48 640 SER A O 1
ATOM 5097 N N . VAL A 1 641 ? 4.291 -39.767 -33.006 1 84.94 641 VAL A N 1
ATOM 5098 C CA . VAL A 1 641 ? 2.9 -39.902 -33.427 1 84.94 641 VAL A CA 1
ATOM 5099 C C . VAL A 1 641 ? 2.269 -38.52 -33.578 1 84.94 641 VAL A C 1
ATOM 5101 O O . VAL A 1 641 ? 2.633 -37.583 -32.863 1 84.94 641 VAL A O 1
ATOM 5104 N N . ASP A 1 642 ? 1.436 -38.439 -34.505 1 85.13 642 ASP A N 1
ATOM 5105 C CA . ASP A 1 642 ? 0.657 -37.217 -34.682 1 85.13 642 ASP A CA 1
ATOM 5106 C C . ASP A 1 642 ? -0.653 -37.283 -33.9 1 85.13 642 ASP A C 1
ATOM 5108 O O . ASP A 1 642 ? -1.15 -38.371 -33.601 1 85.13 642 ASP A O 1
ATOM 5112 N N . ALA A 1 643 ? -1.176 -36.132 -33.612 1 87.03 643 ALA A N 1
ATOM 5113 C CA . ALA A 1 643 ? -2.423 -36.064 -32.853 1 87.03 643 ALA A CA 1
ATOM 5114 C C . ALA A 1 643 ? -3.562 -36.741 -33.609 1 87.03 643 ALA A C 1
ATOM 5116 O O . ALA A 1 643 ? -4.414 -37.396 -33.003 1 87.03 643 ALA A O 1
ATOM 5117 N N . ARG A 1 644 ? -3.579 -36.566 -34.842 1 86.54 644 ARG A N 1
ATOM 5118 C CA . ARG A 1 644 ? -4.628 -37.154 -35.667 1 86.54 644 ARG A CA 1
ATOM 5119 C C . ARG A 1 644 ? -4.615 -38.676 -35.568 1 86.54 644 ARG A C 1
ATOM 5121 O O . ARG A 1 644 ? -5.671 -39.313 -35.567 1 86.54 644 ARG A O 1
ATOM 5128 N N . GLU A 1 645 ? -3.485 -39.189 -35.523 1 87.33 645 GLU A N 1
ATOM 5129 C CA . GLU A 1 645 ? -3.361 -40.638 -35.396 1 87.33 645 GLU A CA 1
ATOM 5130 C C . GLU A 1 645 ? -3.931 -41.126 -34.067 1 87.33 645 GLU A C 1
ATOM 5132 O O . GLU A 1 645 ? -4.629 -42.14 -34.021 1 87.33 645 GLU A O 1
ATOM 5137 N N . PHE A 1 646 ? -3.662 -40.532 -33.149 1 87.79 646 PHE A N 1
ATOM 5138 C CA . PHE A 1 646 ? -4.153 -40.907 -31.828 1 87.79 646 PHE A CA 1
ATOM 5139 C C . PHE A 1 646 ? -5.676 -40.878 -31.788 1 87.79 646 PHE A C 1
ATOM 5141 O O . PHE A 1 646 ? -6.304 -41.775 -31.223 1 87.79 646 PHE A O 1
ATOM 5148 N N . TRP A 1 647 ? -6.193 -39.818 -32.406 1 88.69 647 TRP A N 1
ATOM 5149 C CA . TRP A 1 647 ? -7.648 -39.715 -32.445 1 88.69 647 TRP A CA 1
ATOM 5150 C C . TRP A 1 647 ? -8.253 -40.851 -33.262 1 88.69 647 TRP A C 1
ATOM 5152 O O . TRP A 1 647 ? -9.345 -41.334 -32.953 1 88.69 647 TRP A O 1
ATOM 5162 N N . ASN A 1 648 ? -7.564 -41.192 -34.251 1 86.52 648 ASN A N 1
ATOM 5163 C CA . ASN A 1 648 ? -8.034 -42.309 -35.063 1 86.52 648 ASN A CA 1
ATOM 5164 C C . ASN A 1 648 ? -8.047 -43.612 -34.27 1 86.52 648 ASN A C 1
ATOM 5166 O O . ASN A 1 648 ? -8.961 -44.425 -34.418 1 86.52 648 ASN A O 1
ATOM 5170 N N . PHE A 1 649 ? -7.072 -43.781 -33.483 1 87.61 649 PHE A N 1
ATOM 5171 C CA . PHE A 1 649 ? -7.046 -44.966 -32.634 1 87.61 649 PHE A CA 1
ATOM 5172 C C . PHE A 1 649 ? -8.241 -44.98 -31.688 1 87.61 649 PHE A C 1
ATOM 5174 O O . PHE A 1 649 ? -8.851 -46.028 -31.466 1 87.61 649 PHE A O 1
ATOM 5181 N N . MET A 1 650 ? -8.594 -43.855 -31.23 1 87.18 650 MET A N 1
ATOM 5182 C CA . MET A 1 650 ? -9.712 -43.737 -30.299 1 87.18 650 MET A CA 1
ATOM 5183 C C . MET A 1 650 ? -11.038 -43.999 -31.006 1 87.18 650 MET A C 1
ATOM 5185 O O . MET A 1 650 ? -11.953 -44.583 -30.422 1 87.18 650 MET A O 1
ATOM 5189 N N . ASN A 1 651 ? -11.125 -43.524 -32.215 1 85.09 651 ASN A N 1
ATOM 5190 C CA . ASN A 1 651 ? -12.338 -43.711 -33.005 1 85.09 651 ASN A CA 1
ATOM 5191 C C . ASN A 1 651 ? -12.601 -45.187 -33.287 1 85.09 651 ASN A C 1
ATOM 5193 O O . ASN A 1 651 ? -13.751 -45.629 -33.28 1 85.09 651 ASN A O 1
ATOM 5197 N N . GLU A 1 652 ? -11.631 -45.832 -33.515 1 82.38 652 GLU A N 1
ATOM 5198 C CA . GLU A 1 652 ? -11.752 -47.245 -33.863 1 82.38 652 GLU A CA 1
ATOM 5199 C C . GLU A 1 652 ? -12.249 -48.065 -32.675 1 82.38 652 GLU A C 1
ATOM 5201 O O . GLU A 1 652 ? -12.972 -49.048 -32.852 1 82.38 652 GLU A O 1
ATOM 5206 N N . GLU A 1 653 ? -11.964 -47.569 -31.559 1 79.6 653 GLU A N 1
ATOM 5207 C CA . GLU A 1 653 ? -12.249 -48.386 -30.383 1 79.6 653 GLU A CA 1
ATOM 5208 C C . GLU A 1 653 ? -13.516 -47.912 -29.676 1 79.6 653 GLU A C 1
ATOM 5210 O O . GLU A 1 653 ? -14.097 -48.646 -28.874 1 79.6 653 GLU A O 1
ATOM 5215 N N . ALA A 1 654 ? -13.984 -46.733 -30.087 1 79.3 654 ALA A N 1
ATOM 5216 C CA . ALA A 1 654 ? -15.141 -46.158 -29.405 1 79.3 654 ALA A CA 1
ATOM 5217 C C . ALA A 1 654 ? -16.443 -46.741 -29.949 1 79.3 654 ALA A C 1
ATOM 5219 O O . ALA A 1 654 ? -16.695 -46.692 -31.155 1 79.3 654 ALA A O 1
ATOM 5220 N N . ARG A 1 655 ? -17.217 -47.527 -29.228 1 69.09 655 ARG A N 1
ATOM 5221 C CA . ARG A 1 655 ? -18.42 -48.185 -29.727 1 69.09 655 ARG A CA 1
ATOM 5222 C C . ARG A 1 655 ? -19.675 -47.44 -29.284 1 69.09 655 ARG A C 1
ATOM 5224 O O . ARG A 1 655 ? -20.708 -47.499 -29.955 1 69.09 655 ARG A O 1
ATOM 5231 N N . GLU A 1 656 ? -19.668 -46.795 -28.179 1 68.22 656 GLU A N 1
ATOM 5232 C CA . GLU A 1 656 ? -20.905 -46.257 -27.621 1 68.22 656 GLU A CA 1
ATOM 5233 C C . GLU A 1 656 ? -21.03 -44.761 -27.894 1 68.22 656 GLU A C 1
ATOM 5235 O O . GLU A 1 656 ? -21.238 -43.971 -26.971 1 68.22 656 GLU A O 1
ATOM 5240 N N . PHE A 1 657 ? -20.776 -44.255 -29.029 1 79.05 657 PHE A N 1
ATOM 5241 C CA . PHE A 1 657 ? -20.952 -42.856 -29.399 1 79.05 657 PHE A CA 1
ATOM 5242 C C . PHE A 1 657 ? -22.218 -42.67 -30.228 1 79.05 657 PHE A C 1
ATOM 5244 O O . PHE A 1 657 ? -22.649 -43.59 -30.926 1 79.05 657 PHE A O 1
ATOM 5251 N N . PRO A 1 658 ? -22.872 -41.593 -30.034 1 77.03 658 PRO A N 1
ATOM 5252 C CA . PRO A 1 658 ? -24.047 -41.333 -30.869 1 77.03 658 PRO A CA 1
ATOM 5253 C C . PRO A 1 658 ? -23.737 -41.41 -32.363 1 77.03 658 PRO A C 1
ATOM 5255 O O . PRO A 1 658 ? -22.58 -41.264 -32.765 1 77.03 658 PRO A O 1
ATOM 5258 N N . ASP A 1 659 ? -24.638 -41.869 -33.255 1 67.38 659 ASP A N 1
ATOM 5259 C CA . ASP A 1 659 ? -24.508 -42.209 -34.669 1 67.38 659 ASP A CA 1
ATOM 5260 C C . ASP A 1 659 ? -23.774 -41.109 -35.432 1 67.38 659 ASP A C 1
ATOM 5262 O O . ASP A 1 659 ? -22.983 -41.393 -36.334 1 67.38 659 ASP A O 1
ATOM 5266 N N . ASN A 1 660 ? -23.853 -39.895 -34.987 1 74.78 660 ASN A N 1
ATOM 5267 C CA . ASN A 1 660 ? -23.222 -38.87 -35.813 1 74.78 660 ASN A CA 1
ATOM 5268 C C . ASN A 1 660 ? -22.127 -38.131 -35.049 1 74.78 660 ASN A C 1
ATOM 5270 O O . ASN A 1 660 ? -21.79 -36.994 -35.385 1 74.78 660 ASN A O 1
ATOM 5274 N N . LEU A 1 661 ? -21.559 -38.806 -34.123 1 85.24 661 LEU A N 1
ATOM 5275 C CA . LEU A 1 661 ? -20.513 -38.135 -33.358 1 85.24 661 LEU A CA 1
ATOM 5276 C C . LEU A 1 661 ? -19.376 -39.097 -33.032 1 85.24 661 LEU A C 1
ATOM 5278 O O . LEU A 1 661 ? -19.618 -40.229 -32.606 1 85.24 661 LEU A O 1
ATOM 5282 N N . SER A 1 662 ? -18.174 -38.807 -33.453 1 86.32 662 SER A N 1
ATOM 5283 C CA . SER A 1 662 ? -16.976 -39.576 -33.131 1 86.32 662 SER A CA 1
ATOM 5284 C C . SER A 1 662 ? -16.134 -38.871 -32.073 1 86.32 662 SER A C 1
ATOM 5286 O O . SER A 1 662 ? -16.285 -37.667 -31.854 1 86.32 662 SER A O 1
ATOM 5288 N N . PRO A 1 663 ? -15.316 -39.641 -31.433 1 87.01 663 PRO A N 1
ATOM 5289 C CA . PRO A 1 663 ? -14.416 -39.004 -30.469 1 87.01 663 PRO A CA 1
ATOM 5290 C C . PRO A 1 663 ? -13.583 -37.886 -31.089 1 87.01 663 PRO A C 1
ATOM 5292 O O . PRO A 1 663 ? -13.326 -36.869 -30.439 1 87.01 663 PRO A O 1
ATOM 5295 N N . LYS A 1 664 ? -13.213 -38.057 -32.254 1 88.21 664 LYS A N 1
ATOM 5296 C CA . LYS A 1 664 ? -12.43 -37.035 -32.943 1 88.21 664 LYS A CA 1
ATOM 5297 C C . LYS A 1 664 ? -13.244 -35.759 -33.139 1 88.21 664 LYS A C 1
ATOM 5299 O O . LYS A 1 664 ? -12.75 -34.658 -32.889 1 88.21 664 LYS A O 1
ATOM 5304 N N . GLU A 1 665 ? -14.415 -35.949 -33.603 1 87.73 665 GLU A N 1
ATOM 5305 C CA . GLU A 1 665 ? -15.271 -34.788 -33.829 1 87.73 665 GLU A CA 1
ATOM 5306 C C . GLU A 1 665 ? -15.581 -34.069 -32.519 1 87.73 665 GLU A C 1
ATOM 5308 O O . GLU A 1 665 ? -15.694 -32.842 -32.49 1 87.73 665 GLU A O 1
ATOM 5313 N N . MET A 1 666 ? -15.739 -34.8 -31.544 1 89.82 666 MET A N 1
ATOM 5314 C CA . MET A 1 666 ? -16.011 -34.212 -30.236 1 89.82 666 MET A CA 1
ATOM 5315 C C . MET A 1 666 ? -14.812 -33.41 -29.74 1 89.82 666 MET A C 1
ATOM 5317 O O . MET A 1 666 ? -14.949 -32.242 -29.375 1 89.82 666 MET A O 1
ATOM 5321 N N . ILE A 1 667 ? -13.628 -34.016 -29.768 1 90.26 667 ILE A N 1
ATOM 5322 C CA . ILE A 1 667 ? -12.439 -33.41 -29.179 1 90.26 667 ILE A CA 1
ATOM 5323 C C . ILE A 1 667 ? -11.999 -32.214 -30.02 1 90.26 667 ILE A C 1
ATOM 5325 O O . ILE A 1 667 ? -11.385 -31.277 -29.504 1 90.26 667 ILE A O 1
ATOM 5329 N N . ASP A 1 668 ? -12.311 -32.235 -31.252 1 89.93 668 ASP A N 1
ATOM 5330 C CA . ASP A 1 668 ? -11.949 -31.133 -32.138 1 89.93 668 ASP A CA 1
ATOM 5331 C C . ASP A 1 668 ? -12.586 -29.824 -31.676 1 89.93 668 ASP A C 1
ATOM 5333 O O . ASP A 1 668 ? -11.995 -28.753 -31.828 1 89.93 668 ASP A O 1
ATOM 5337 N N . THR A 1 669 ? -13.745 -29.906 -31.112 1 91.46 669 THR A N 1
ATOM 5338 C CA . THR A 1 669 ? -14.399 -28.7 -30.616 1 91.46 669 THR A CA 1
ATOM 5339 C C . THR A 1 669 ? -13.686 -28.168 -29.377 1 91.46 669 THR A C 1
ATOM 5341 O O . THR A 1 669 ? -13.768 -26.977 -29.07 1 91.46 669 THR A O 1
ATOM 5344 N N . TRP A 1 670 ? -12.984 -28.996 -28.739 1 92.73 670 TRP A N 1
ATOM 5345 C CA . TRP A 1 670 ? -12.332 -28.609 -27.493 1 92.73 670 TRP A CA 1
ATOM 5346 C C . TRP A 1 670 ? -10.907 -28.129 -27.75 1 92.73 670 TRP A C 1
ATOM 5348 O O . TRP A 1 670 ? -10.353 -27.36 -26.961 1 92.73 670 TRP A O 1
ATOM 5358 N N . ILE A 1 671 ? -10.279 -28.565 -28.793 1 90.99 671 ILE A N 1
ATOM 5359 C CA . ILE A 1 671 ? -8.888 -28.221 -29.064 1 90.99 671 ILE A CA 1
ATOM 5360 C C . ILE A 1 671 ? -8.826 -26.966 -29.932 1 90.99 671 ILE A C 1
ATOM 5362 O O . ILE A 1 671 ? -7.843 -26.223 -29.891 1 90.99 671 ILE A O 1
ATOM 5366 N N . SER A 1 672 ? -9.862 -26.753 -30.676 1 87.92 672 SER A N 1
ATOM 5367 C CA . SER A 1 672 ? -9.839 -25.652 -31.633 1 87.92 672 SER A CA 1
ATOM 5368 C C . SER A 1 672 ? -10.296 -24.348 -30.987 1 87.92 672 SER A C 1
ATOM 5370 O O . SER A 1 672 ? -9.99 -23.263 -31.484 1 87.92 672 SER A O 1
ATOM 5372 N N . GLN A 1 673 ? -10.972 -24.515 -29.907 1 87.26 673 GLN A N 1
ATOM 5373 C CA . GLN A 1 673 ? -11.516 -23.323 -29.265 1 87.26 673 GLN A CA 1
ATOM 5374 C C . GLN A 1 673 ? -10.803 -23.034 -27.947 1 87.26 673 GLN A C 1
ATOM 5376 O O . GLN A 1 673 ? -10.142 -23.912 -27.388 1 87.26 673 GLN A O 1
ATOM 5381 N N . THR A 1 674 ? -10.991 -21.769 -27.617 1 86.2 674 THR A N 1
ATOM 5382 C CA . THR A 1 674 ? -10.442 -21.372 -26.325 1 86.2 674 THR A CA 1
ATOM 5383 C C . THR A 1 674 ? -11.519 -21.409 -25.245 1 86.2 674 THR A C 1
ATOM 5385 O O . THR A 1 674 ? -12.705 -21.243 -25.537 1 86.2 674 THR A O 1
ATOM 5388 N N . GLY A 1 675 ? -11.092 -21.812 -24.041 1 90.1 675 GLY A N 1
ATOM 5389 C CA . GLY A 1 675 ? -12.013 -21.753 -22.917 1 90.1 675 GLY A CA 1
ATOM 5390 C C . GLY A 1 675 ? -12.865 -23 -22.777 1 90.1 675 GLY A C 1
ATOM 5391 O O . GLY A 1 675 ? -12.538 -24.048 -23.34 1 90.1 675 GLY A O 1
ATOM 5392 N N . TYR A 1 676 ? -13.886 -22.892 -21.962 1 93.84 676 TYR A N 1
ATOM 5393 C CA . TYR A 1 676 ? -14.82 -23.982 -21.702 1 93.84 676 TYR A CA 1
ATOM 5394 C C . TYR A 1 676 ? -16.241 -23.455 -21.54 1 93.84 676 TYR A C 1
ATOM 5396 O O . TYR A 1 676 ? -16.443 -22.267 -21.277 1 93.84 676 TYR A O 1
ATOM 5404 N N . PRO A 1 677 ? -17.189 -24.285 -21.726 1 94.47 677 PRO A N 1
ATOM 5405 C CA . PRO A 1 677 ? -18.576 -23.814 -21.728 1 94.47 677 PRO A CA 1
ATOM 5406 C C . PRO A 1 677 ? -19.182 -23.757 -20.328 1 94.47 677 PRO A C 1
ATOM 5408 O O . PRO A 1 677 ? -18.75 -24.489 -19.434 1 94.47 677 PRO A O 1
ATOM 5411 N N . LEU A 1 678 ? -20.071 -22.897 -20.175 1 95.5 678 LEU A N 1
ATOM 5412 C CA . LEU A 1 678 ? -21.023 -22.844 -19.07 1 95.5 678 LEU A CA 1
ATOM 5413 C C . LEU A 1 678 ? -22.37 -23.427 -19.486 1 95.5 678 LEU A C 1
ATOM 5415 O O . LEU A 1 678 ? -22.975 -22.97 -20.458 1 95.5 678 LEU A O 1
ATOM 5419 N N . VAL A 1 679 ? -22.759 -24.438 -18.845 1 96.34 679 VAL A N 1
ATOM 5420 C CA . VAL A 1 679 ? -24.029 -25.091 -19.144 1 96.34 679 VAL A CA 1
ATOM 5421 C C . VAL A 1 679 ? -25.092 -24.637 -18.146 1 96.34 679 VAL A C 1
ATOM 5423 O O . VAL A 1 679 ? -24.965 -24.876 -16.943 1 96.34 679 VAL A O 1
ATOM 5426 N N . THR A 1 680 ? -26.069 -23.99 -18.632 1 95.62 680 THR A N 1
ATOM 5427 C CA . THR A 1 680 ? -27.156 -23.528 -17.776 1 95.62 680 THR A CA 1
ATOM 5428 C C . THR A 1 680 ? -28.366 -24.45 -17.894 1 95.62 680 THR A C 1
ATOM 5430 O O . THR A 1 680 ? -28.847 -24.713 -18.998 1 95.62 680 THR A O 1
ATOM 5433 N N . VAL A 1 681 ? -28.843 -24.912 -16.805 1 95.13 681 VAL A N 1
ATOM 5434 C CA . VAL A 1 681 ? -29.98 -25.826 -16.766 1 95.13 681 VAL A CA 1
ATOM 5435 C C . VAL A 1 681 ? -31.196 -25.113 -16.18 1 95.13 681 VAL A C 1
ATOM 5437 O O . VAL A 1 681 ? -31.202 -24.747 -15.002 1 95.13 681 VAL A O 1
ATOM 5440 N N . LEU A 1 682 ? -32.168 -24.95 -17.003 1 93.4 682 LEU A N 1
ATOM 5441 C CA . LEU A 1 682 ? -33.436 -24.371 -16.571 1 93.4 682 LEU A CA 1
ATOM 5442 C C . LEU A 1 682 ? -34.534 -25.429 -16.539 1 93.4 682 LEU A C 1
ATOM 5444 O O . LEU A 1 682 ? -34.933 -25.947 -17.584 1 93.4 682 LEU A O 1
ATOM 5448 N N . ARG A 1 683 ? -34.997 -25.628 -15.405 1 90.9 683 ARG A N 1
ATOM 5449 C CA . ARG A 1 683 ? -35.955 -26.714 -15.229 1 90.9 683 ARG A CA 1
ATOM 5450 C C . ARG A 1 683 ? -37.388 -26.197 -15.301 1 90.9 683 ARG A C 1
ATOM 5452 O O . ARG A 1 683 ? -37.685 -25.105 -14.812 1 90.9 683 ARG A O 1
ATOM 5459 N N . ASN A 1 684 ? -38.139 -26.862 -16.303 1 86.39 684 ASN A N 1
ATOM 5460 C CA . ASN A 1 684 ? -39.588 -26.729 -16.187 1 86.39 684 ASN A CA 1
ATOM 5461 C C . ASN A 1 684 ? -40.165 -27.73 -15.19 1 86.39 684 ASN A C 1
ATOM 5463 O O . ASN A 1 684 ? -40.399 -28.89 -15.533 1 86.39 684 ASN A O 1
ATOM 5467 N N . TYR A 1 685 ? -40.425 -27.454 -13.721 1 84.87 685 TYR A N 1
ATOM 5468 C CA . TYR A 1 685 ? -40.735 -28.317 -12.587 1 84.87 685 TYR A CA 1
ATOM 5469 C C . TYR A 1 685 ? -42.104 -28.966 -12.753 1 84.87 685 TYR A C 1
ATOM 5471 O O . TYR A 1 685 ? -42.381 -30.007 -12.152 1 84.87 685 TYR A O 1
ATOM 5479 N N . GLU A 1 686 ? -42.966 -28.447 -13.568 1 78.88 686 GLU A N 1
ATOM 5480 C CA . GLU A 1 686 ? -44.298 -29 -13.789 1 78.88 686 GLU A CA 1
ATOM 5481 C C . GLU A 1 686 ? -44.261 -30.141 -14.802 1 78.88 686 GLU A C 1
ATOM 5483 O O . GLU A 1 686 ? -44.878 -31.187 -14.59 1 78.88 686 GLU A O 1
ATOM 5488 N N . GLU A 1 687 ? -43.53 -29.946 -15.853 1 79.83 687 GLU A N 1
ATOM 5489 C CA . GLU A 1 687 ? -43.51 -30.912 -16.947 1 79.83 687 GLU A CA 1
ATOM 5490 C C . GLU A 1 687 ? -42.354 -31.896 -16.795 1 79.83 687 GLU A C 1
ATOM 5492 O O . GLU A 1 687 ? -42.316 -32.927 -17.469 1 79.83 687 GLU A O 1
ATOM 5497 N N . GLY A 1 688 ? -41.496 -31.619 -15.927 1 81.42 688 GLY A N 1
ATOM 5498 C CA . GLY A 1 688 ? -40.346 -32.487 -15.726 1 81.42 688 GLY A CA 1
ATOM 5499 C C . GLY A 1 688 ? -39.301 -32.355 -16.818 1 81.42 688 GLY A C 1
ATOM 5500 O O . GLY A 1 688 ? -38.507 -33.272 -17.039 1 81.42 688 GLY A O 1
ATOM 5501 N N . SER A 1 689 ? -39.329 -31.278 -17.813 1 87.4 689 SER A N 1
ATOM 5502 C CA . SER A 1 689 ? -38.367 -31.005 -18.875 1 87.4 689 SER A CA 1
ATOM 5503 C C . SER A 1 689 ? -37.358 -29.944 -18.447 1 87.4 689 SER A C 1
ATOM 5505 O O . SER A 1 689 ? -37.541 -29.283 -17.423 1 87.4 689 SER A O 1
ATOM 5507 N N . ALA A 1 690 ? -36.209 -29.988 -18.985 1 91.85 690 ALA A N 1
ATOM 5508 C CA . ALA A 1 690 ? -35.185 -28.987 -18.7 1 91.85 690 ALA A CA 1
ATOM 5509 C C . ALA A 1 690 ? -34.595 -28.423 -19.989 1 91.85 690 ALA A C 1
ATOM 5511 O O . ALA A 1 690 ? -34.39 -29.157 -20.959 1 91.85 690 ALA A O 1
ATOM 5512 N N . ILE A 1 691 ? -34.458 -27.172 -20.028 1 93.79 691 ILE A N 1
ATOM 5513 C CA . ILE A 1 691 ? -33.738 -26.504 -21.107 1 93.79 691 ILE A CA 1
ATOM 5514 C C . ILE A 1 691 ? -32.265 -26.359 -20.733 1 93.79 691 ILE A C 1
ATOM 5516 O O . ILE A 1 691 ? -31.937 -25.792 -19.688 1 93.79 691 ILE A O 1
ATOM 5520 N N . VAL A 1 692 ? -31.392 -26.948 -21.55 1 95.04 692 VAL A N 1
ATOM 5521 C CA . VAL A 1 692 ? -29.954 -26.87 -21.314 1 95.04 692 VAL A CA 1
ATOM 5522 C C . VAL A 1 692 ? -29.306 -25.966 -22.36 1 95.04 692 VAL A C 1
ATOM 5524 O O . VAL A 1 692 ? -29.465 -26.186 -23.564 1 95.04 692 VAL A O 1
ATOM 5527 N N . ARG A 1 693 ? -28.641 -24.945 -21.871 1 93.97 693 ARG A N 1
ATOM 5528 C CA . ARG A 1 693 ? -27.98 -23.961 -22.723 1 93.97 693 ARG A CA 1
ATOM 5529 C C . ARG A 1 693 ? -26.478 -23.935 -22.464 1 93.97 693 ARG A C 1
ATOM 5531 O O . ARG A 1 693 ? -26.036 -24.095 -21.324 1 93.97 693 ARG A O 1
ATOM 5538 N N . GLN A 1 694 ? -25.675 -23.763 -23.542 1 94.37 694 GLN A N 1
ATOM 5539 C CA . GLN A 1 694 ? -24.237 -23.61 -23.349 1 94.37 694 GLN A CA 1
ATOM 5540 C C . GLN A 1 694 ? -23.757 -22.25 -23.849 1 94.37 694 GLN A C 1
ATOM 5542 O O . GLN A 1 694 ? -24.275 -21.728 -24.838 1 94.37 694 GLN A O 1
ATOM 5547 N N . LYS A 1 695 ? -22.924 -21.637 -23.129 1 92.19 695 LYS A N 1
ATOM 5548 C CA . LYS A 1 695 ? -22.217 -20.408 -23.477 1 92.19 695 LYS A CA 1
ATOM 5549 C C . LYS A 1 695 ? -20.77 -20.451 -22.993 1 92.19 695 LYS A C 1
ATOM 5551 O O . LYS A 1 695 ? -20.453 -21.15 -22.029 1 92.19 695 LYS A O 1
ATOM 5556 N N . LYS A 1 696 ? -19.939 -19.771 -23.713 1 92.33 696 LYS A N 1
ATOM 5557 C CA . LYS A 1 696 ? -18.546 -19.728 -23.279 1 92.33 696 LYS A CA 1
ATOM 5558 C C . LYS A 1 696 ? -18.409 -19.01 -21.939 1 92.33 696 LYS A C 1
ATOM 5560 O O . LYS A 1 696 ? -18.937 -17.91 -21.762 1 92.33 696 LYS A O 1
ATOM 5565 N N . PHE A 1 697 ? -17.775 -19.626 -21.045 1 93.29 697 PHE A N 1
ATOM 5566 C CA . PHE A 1 697 ? -17.51 -19.015 -19.747 1 93.29 697 PHE A CA 1
ATOM 5567 C C . PHE A 1 697 ? -16.316 -18.071 -19.827 1 93.29 697 PHE A C 1
ATOM 5569 O O . PHE A 1 697 ? -15.299 -18.4 -20.441 1 93.29 697 PHE A O 1
ATOM 5576 N N . SER A 1 698 ? -16.416 -16.86 -19.272 1 91.82 698 SER A N 1
ATOM 5577 C CA . SER A 1 698 ? -15.306 -15.913 -19.229 1 91.82 698 SER A CA 1
ATOM 5578 C C . SER A 1 698 ? -15.354 -15.063 -17.964 1 91.82 698 SER A C 1
ATOM 5580 O O . SER A 1 698 ? -16.39 -14.478 -17.641 1 91.82 698 SER A O 1
ATOM 5582 N N . TYR A 1 699 ? -14.258 -14.928 -17.312 1 90.59 699 TYR A N 1
ATOM 5583 C CA . TYR A 1 699 ? -14.164 -14.11 -16.108 1 90.59 699 TYR A CA 1
ATOM 5584 C C . TYR A 1 699 ? -14.106 -12.628 -16.459 1 90.59 699 TYR A C 1
ATOM 5586 O O . TYR A 1 699 ? -14.665 -11.792 -15.745 1 90.59 699 TYR A O 1
ATOM 5594 N N . ASP A 1 700 ? -13.428 -12.246 -17.474 1 84.05 700 ASP A N 1
ATOM 5595 C CA . ASP A 1 700 ? -13.155 -10.849 -17.795 1 84.05 700 ASP A CA 1
ATOM 5596 C C . ASP A 1 700 ? -14.247 -10.267 -18.69 1 84.05 700 ASP A C 1
ATOM 5598 O O . ASP A 1 700 ? -14.476 -9.056 -18.691 1 84.05 700 ASP A O 1
ATOM 5602 N N . GLU A 1 701 ? -14.873 -11.192 -19.527 1 80.46 701 GLU A N 1
ATOM 5603 C CA . GLU A 1 701 ? -15.965 -10.747 -20.387 1 80.46 701 GLU A CA 1
ATOM 5604 C C . GLU A 1 701 ? -17.172 -11.674 -20.272 1 80.46 701 GLU A C 1
ATOM 5606 O O . GLU A 1 701 ? -17.561 -12.319 -21.247 1 80.46 701 GLU A O 1
ATOM 5611 N N . PRO A 1 702 ? -17.742 -11.588 -19.191 1 77.61 702 PRO A N 1
ATOM 5612 C CA . PRO A 1 702 ? -18.813 -12.559 -18.958 1 77.61 702 PRO A CA 1
ATOM 5613 C C . PRO A 1 702 ? -20.04 -12.307 -19.83 1 77.61 702 PRO A C 1
ATOM 5615 O O . PRO A 1 702 ? -20.805 -13.233 -20.11 1 77.61 702 PRO A O 1
ATOM 5618 N N . THR A 1 703 ? -20.257 -11.164 -20.267 1 71.75 703 THR A N 1
ATOM 5619 C CA . THR A 1 703 ? -21.483 -10.845 -20.989 1 71.75 703 THR A CA 1
ATOM 5620 C C . THR A 1 703 ? -21.255 -10.905 -22.497 1 71.75 703 THR A C 1
ATOM 5622 O O . THR A 1 703 ? -22.204 -10.815 -23.278 1 71.75 703 THR A O 1
ATOM 5625 N N . ALA A 1 704 ? -20.085 -11.125 -22.893 1 73.5 704 ALA A N 1
ATOM 5626 C CA . ALA A 1 704 ? -19.803 -11.157 -24.326 1 73.5 704 ALA A CA 1
ATOM 5627 C C . ALA A 1 704 ? -20.385 -12.411 -24.972 1 73.5 704 ALA A C 1
ATOM 5629 O O . ALA A 1 704 ? -20.301 -13.504 -24.408 1 73.5 704 ALA A O 1
ATOM 5630 N N . GLU A 1 705 ? -21.225 -12.289 -25.916 1 73.66 705 GLU A N 1
ATOM 5631 C CA . GLU A 1 705 ? -21.777 -13.434 -26.634 1 73.66 705 GLU A CA 1
ATOM 5632 C C . GLU A 1 705 ? -20.814 -13.928 -27.71 1 73.66 705 GLU A C 1
ATOM 5634 O O . GLU A 1 705 ? -20.529 -13.211 -28.672 1 73.66 705 GLU A O 1
ATOM 5639 N N . LYS A 1 706 ? -20.226 -15.033 -27.412 1 75.78 706 LYS A N 1
ATOM 5640 C CA . LYS A 1 706 ? -19.288 -15.623 -28.362 1 75.78 706 LYS A CA 1
ATOM 5641 C C . LYS A 1 706 ? -19.898 -16.837 -29.057 1 75.78 706 LYS A C 1
ATOM 5643 O O . LYS A 1 706 ? -20.855 -17.43 -28.554 1 75.78 706 LYS A O 1
ATOM 5648 N N . ASN A 1 707 ? -19.475 -17.127 -30.252 1 78.36 707 ASN A N 1
ATOM 5649 C CA . ASN A 1 707 ? -20.052 -18.195 -31.061 1 78.36 707 ASN A CA 1
ATOM 5650 C C . ASN A 1 707 ? -19.313 -19.515 -30.857 1 78.36 707 ASN A C 1
ATOM 5652 O O . ASN A 1 707 ? -19.44 -20.434 -31.668 1 78.36 707 ASN A O 1
ATOM 5656 N N . ASP A 1 708 ? -18.736 -19.676 -29.813 1 86.28 708 ASP A N 1
ATOM 5657 C CA . ASP A 1 708 ? -18.029 -20.916 -29.509 1 86.28 708 ASP A CA 1
ATOM 5658 C C . ASP A 1 708 ? -18.976 -21.958 -28.919 1 86.28 708 ASP A C 1
ATOM 5660 O O . ASP A 1 708 ? -19.594 -21.724 -27.878 1 86.28 708 ASP A O 1
ATOM 5664 N N . LEU A 1 709 ? -19.174 -23.076 -29.631 1 92.49 709 LEU A N 1
ATOM 5665 C CA . LEU A 1 709 ? -20.043 -24.155 -29.172 1 92.49 709 LEU A CA 1
ATOM 5666 C C . LEU A 1 709 ? -19.285 -25.477 -29.118 1 92.49 709 LEU A C 1
ATOM 5668 O O . LEU A 1 709 ? -18.388 -25.717 -29.93 1 92.49 709 LEU A O 1
ATOM 5672 N N . TRP A 1 710 ? -19.63 -26.365 -28.184 1 94.93 710 TRP A N 1
ATOM 5673 C CA . TRP A 1 710 ? -18.954 -27.64 -27.964 1 94.93 710 TRP A CA 1
ATOM 5674 C C . TRP A 1 710 ? -19.946 -28.797 -28.014 1 94.93 710 TRP A C 1
ATOM 5676 O O . TRP A 1 710 ? -21.145 -28.605 -27.799 1 94.93 710 TRP A O 1
ATOM 5686 N N . HIS A 1 711 ? -19.469 -29.933 -28.403 1 93.41 711 HIS A N 1
ATOM 5687 C CA . HIS A 1 711 ? -20.16 -31.173 -28.07 1 93.41 711 HIS A CA 1
ATOM 5688 C C . HIS A 1 711 ? -19.888 -31.585 -26.627 1 93.41 711 HIS A C 1
ATOM 5690 O O . HIS A 1 711 ? -18.744 -31.864 -26.261 1 93.41 711 HIS A O 1
ATOM 5696 N N . ILE A 1 712 ? -20.925 -31.624 -25.817 1 94.82 712 ILE A N 1
ATOM 5697 C CA . ILE A 1 712 ? -20.709 -31.825 -24.389 1 94.82 712 ILE A CA 1
ATOM 5698 C C . ILE A 1 712 ? -21.371 -33.128 -23.945 1 94.82 712 ILE A C 1
ATOM 5700 O O . ILE A 1 712 ? -22.58 -33.305 -24.113 1 94.82 712 ILE A O 1
ATOM 5704 N N . PRO A 1 713 ? -20.587 -34.044 -23.446 1 92.59 713 PRO A N 1
ATOM 5705 C CA . PRO A 1 713 ? -21.189 -35.21 -22.796 1 92.59 713 PRO A CA 1
ATOM 5706 C C . PRO A 1 713 ? -21.778 -34.884 -21.426 1 92.59 713 PRO A C 1
ATOM 5708 O O . PRO A 1 713 ? -21.036 -34.705 -20.457 1 92.59 713 PRO A O 1
ATOM 5711 N N . LEU A 1 714 ? -23.081 -34.929 -21.302 1 93.35 714 LEU A N 1
ATOM 5712 C CA . LEU A 1 714 ? -23.748 -34.557 -20.059 1 93.35 714 LEU A CA 1
ATOM 5713 C C . LEU A 1 714 ? -24.026 -35.787 -19.201 1 93.35 714 LEU A C 1
ATOM 5715 O O . LEU A 1 714 ? -24.435 -36.829 -19.718 1 93.35 714 LEU A O 1
ATOM 5719 N N . THR A 1 715 ? -23.639 -35.717 -17.993 1 92.3 715 THR A N 1
ATOM 5720 C CA . THR A 1 715 ? -24.024 -36.714 -17 1 92.3 715 THR A CA 1
ATOM 5721 C C . THR A 1 715 ? -24.892 -36.086 -15.913 1 92.3 715 THR A C 1
ATOM 5723 O O . THR A 1 715 ? -24.664 -34.943 -15.511 1 92.3 715 THR A O 1
ATOM 5726 N N . TYR A 1 716 ? -25.955 -36.717 -15.499 1 92.34 716 TYR A N 1
ATOM 5727 C CA . TYR A 1 716 ? -26.773 -36.135 -14.441 1 92.34 716 TYR A CA 1
ATOM 5728 C C . TYR A 1 716 ? -27.4 -37.221 -13.575 1 92.34 716 TYR A C 1
ATOM 5730 O O . TYR A 1 716 ? -27.489 -38.379 -13.989 1 92.34 716 TYR A O 1
ATOM 5738 N N . VAL A 1 717 ? -27.697 -36.868 -12.364 1 91.93 717 VAL A N 1
ATOM 5739 C CA . VAL A 1 717 ? -28.337 -37.745 -11.389 1 91.93 717 VAL A CA 1
ATOM 5740 C C . VAL A 1 717 ? -29.445 -36.988 -10.661 1 91.93 717 VAL A C 1
ATOM 5742 O O . VAL A 1 717 ? -29.379 -35.765 -10.517 1 91.93 717 VAL A O 1
ATOM 5745 N N . GLY A 1 718 ? -30.415 -37.682 -10.298 1 86.89 718 GLY A N 1
ATOM 5746 C CA . GLY A 1 718 ? -31.456 -37.18 -9.416 1 86.89 718 GLY A CA 1
ATOM 5747 C C . GLY A 1 718 ? -31.434 -37.821 -8.041 1 86.89 718 GLY A C 1
ATOM 5748 O O . GLY A 1 718 ? -30.538 -38.608 -7.732 1 86.89 718 GLY A O 1
ATOM 5749 N N . ILE A 1 719 ? -32.331 -37.62 -7.218 1 80.52 719 ILE A N 1
ATOM 5750 C CA . ILE A 1 719 ? -32.357 -38.013 -5.813 1 80.52 719 ILE A CA 1
ATOM 5751 C C . ILE A 1 719 ? -32.35 -39.536 -5.704 1 80.52 719 ILE A C 1
ATOM 5753 O O . ILE A 1 719 ? -31.74 -40.096 -4.79 1 80.52 719 ILE A O 1
ATOM 5757 N N . ASN A 1 720 ? -32.964 -40.247 -6.659 1 78.68 720 ASN A N 1
ATOM 5758 C CA . ASN A 1 720 ? -33.097 -41.694 -6.533 1 78.68 720 ASN A CA 1
ATOM 5759 C C . ASN A 1 720 ? -32.167 -42.429 -7.494 1 78.68 720 ASN A C 1
ATOM 5761 O O . ASN A 1 720 ? -32.206 -43.657 -7.585 1 78.68 720 ASN A O 1
ATOM 5765 N N . ASP A 1 721 ? -31.307 -41.688 -8.09 1 83.39 721 ASP A N 1
ATOM 5766 C CA . ASP A 1 721 ? -30.43 -42.305 -9.08 1 83.39 721 ASP A CA 1
ATOM 5767 C C . ASP A 1 721 ? -29.135 -42.794 -8.437 1 83.39 721 ASP A C 1
ATOM 5769 O O . ASP A 1 721 ? -28.768 -42.347 -7.348 1 83.39 721 ASP A O 1
ATOM 5773 N N . ASP A 1 722 ? -28.57 -43.726 -9.085 1 84.42 722 ASP A N 1
ATOM 5774 C CA . ASP A 1 722 ? -27.3 -44.293 -8.642 1 84.42 722 ASP A CA 1
ATOM 5775 C C . ASP A 1 722 ? -26.125 -43.427 -9.09 1 84.42 722 ASP A C 1
ATOM 5777 O O . ASP A 1 722 ? -25.986 -43.126 -10.278 1 84.42 722 ASP A O 1
ATOM 5781 N N . TRP A 1 723 ? -25.306 -43.069 -8.187 1 86.85 723 TRP A N 1
ATOM 5782 C CA . TRP A 1 723 ? -24.155 -42.218 -8.471 1 86.85 723 TRP A CA 1
ATOM 5783 C C . TRP A 1 723 ? -23.131 -42.955 -9.329 1 86.85 723 TRP A C 1
ATOM 5785 O O . TRP A 1 723 ? -22.346 -42.328 -10.045 1 86.85 723 TRP A O 1
ATOM 5795 N N . SER A 1 724 ? -23.119 -44.268 -9.29 1 83.5 724 SER A N 1
ATOM 5796 C CA . SER A 1 724 ? -22.112 -45.062 -9.986 1 83.5 724 SER A CA 1
ATOM 5797 C C . SER A 1 724 ? -22.447 -45.206 -11.467 1 83.5 724 SER A C 1
ATOM 5799 O O . SER A 1 724 ? -21.568 -45.487 -12.283 1 83.5 724 SER A O 1
ATOM 5801 N N . SER A 1 725 ? -23.701 -45.01 -11.791 1 86.38 725 SER A N 1
ATOM 5802 C CA . SER A 1 725 ? -24.119 -45.078 -13.187 1 86.38 725 SER A CA 1
ATOM 5803 C C . SER A 1 725 ? -25.038 -43.915 -13.546 1 86.38 725 SER A C 1
ATOM 5805 O O . SER A 1 725 ? -26.237 -44.107 -13.757 1 86.38 725 SER A O 1
ATOM 5807 N N . PRO A 1 726 ? -24.468 -42.828 -13.685 1 89.54 726 PRO A N 1
ATOM 5808 C CA . PRO A 1 726 ? -25.277 -41.647 -13.995 1 89.54 726 PRO A CA 1
ATOM 5809 C C . PRO A 1 726 ? -25.883 -41.699 -15.396 1 89.54 726 PRO A C 1
ATOM 5811 O O . PRO A 1 726 ? -25.375 -42.409 -16.267 1 89.54 726 PRO A O 1
ATOM 5814 N N . LYS A 1 727 ? -26.97 -41.016 -15.553 1 88.7 727 LYS A N 1
ATOM 5815 C CA . LYS A 1 727 ? -27.578 -40.875 -16.873 1 88.7 727 LYS A CA 1
ATOM 5816 C C . LYS A 1 727 ? -26.696 -40.041 -17.798 1 88.7 727 LYS A C 1
ATOM 5818 O O . LYS A 1 727 ? -26.064 -39.077 -17.359 1 88.7 727 LYS A O 1
ATOM 5823 N N . LYS A 1 728 ? -26.556 -40.498 -19.051 1 88.07 728 LYS A N 1
ATOM 5824 C CA . LYS A 1 728 ? -25.699 -39.815 -20.015 1 88.07 728 LYS A CA 1
ATOM 5825 C C . LYS A 1 728 ? -26.513 -39.271 -21.185 1 88.07 728 LYS A C 1
ATOM 5827 O O . LYS A 1 728 ? -27.421 -39.941 -21.682 1 88.07 728 LYS A O 1
ATOM 5832 N N . GLU A 1 729 ? -26.377 -38.048 -21.434 1 87.53 729 GLU A N 1
ATOM 5833 C CA . GLU A 1 729 ? -26.961 -37.389 -22.599 1 87.53 729 GLU A CA 1
ATOM 5834 C C . GLU A 1 729 ? -25.942 -36.491 -23.294 1 87.53 729 GLU A C 1
ATOM 5836 O O . GLU A 1 729 ? -24.898 -36.171 -22.723 1 87.53 729 GLU A O 1
ATOM 5841 N N . TRP A 1 730 ? -26.213 -36.166 -24.558 1 90.02 730 TRP A N 1
ATOM 5842 C CA . TRP A 1 730 ? -25.284 -35.328 -25.307 1 90.02 730 TRP A CA 1
ATOM 5843 C C . TRP A 1 730 ? -25.916 -33.982 -25.645 1 90.02 730 TRP A C 1
ATOM 5845 O O . TRP A 1 730 ? -27.058 -33.924 -26.107 1 90.02 730 TRP A O 1
ATOM 5855 N N . LEU A 1 731 ? -25.28 -32.974 -25.182 1 92.53 731 LEU A N 1
ATOM 5856 C CA . LEU A 1 731 ? -25.59 -31.662 -25.738 1 92.53 731 LEU A CA 1
ATOM 5857 C C . LEU A 1 731 ? -24.812 -31.419 -27.027 1 92.53 731 LEU A C 1
ATOM 5859 O O . LEU A 1 731 ? -23.587 -31.28 -27.001 1 92.53 731 LEU A O 1
ATOM 5863 N N . LYS A 1 732 ? -25.428 -31.351 -28.08 1 88.92 732 LYS A N 1
ATOM 5864 C CA . LYS A 1 732 ? -24.787 -31.184 -29.381 1 88.92 732 LYS A CA 1
ATOM 5865 C C . LYS A 1 732 ? -24.296 -29.752 -29.572 1 88.92 732 LYS A C 1
ATOM 5867 O O . LYS A 1 732 ? -24.464 -28.909 -28.688 1 88.92 732 LYS A O 1
ATOM 5872 N N . LYS A 1 733 ? -23.493 -29.592 -30.578 1 89.49 733 LYS A N 1
ATOM 5873 C CA . LYS A 1 733 ? -22.916 -28.285 -30.877 1 89.49 733 LYS A CA 1
ATOM 5874 C C . LYS A 1 733 ? -24.004 -27.266 -31.205 1 89.49 733 LYS A C 1
ATOM 5876 O O . LYS A 1 733 ? -24.019 -26.695 -32.297 1 89.49 733 LYS A O 1
ATOM 5881 N N . GLU A 1 734 ? -24.982 -27.211 -30.133 1 89.6 734 GLU A N 1
ATOM 5882 C CA . GLU A 1 734 ? -26.088 -26.263 -30.234 1 89.6 734 GLU A CA 1
ATOM 5883 C C . GLU A 1 734 ? -26.169 -25.375 -28.996 1 89.6 734 GLU A C 1
ATOM 5885 O O . GLU A 1 734 ? -25.664 -25.737 -27.932 1 89.6 734 GLU A O 1
ATOM 5890 N N . ARG A 1 735 ? -26.768 -24.278 -29.234 1 91.53 735 ARG A N 1
ATOM 5891 C CA . ARG A 1 735 ? -26.86 -23.308 -28.147 1 91.53 735 ARG A CA 1
ATOM 5892 C C . ARG A 1 735 ? -27.827 -23.785 -27.069 1 91.53 735 ARG A C 1
ATOM 5894 O O . ARG A 1 735 ? -27.65 -23.476 -25.889 1 91.53 735 ARG A O 1
ATOM 5901 N N . GLU A 1 736 ? -28.873 -24.34 -27.492 1 92.44 736 GLU A N 1
ATOM 5902 C CA . GLU A 1 736 ? -29.886 -24.792 -26.544 1 92.44 736 GLU A CA 1
ATOM 5903 C C . GLU A 1 736 ? -30.519 -26.105 -26.995 1 92.44 736 GLU A C 1
ATOM 5905 O O . GLU A 1 736 ? -30.657 -26.353 -28.195 1 92.44 736 GLU A O 1
ATOM 5910 N N . GLN A 1 737 ? -30.782 -26.964 -26.009 1 93.16 737 GLN A N 1
ATOM 5911 C CA . GLN A 1 737 ? -31.466 -28.231 -26.245 1 93.16 737 GLN A CA 1
ATOM 5912 C C . GLN A 1 737 ? -32.43 -28.556 -25.107 1 93.16 737 GLN A C 1
ATOM 5914 O O . GLN A 1 737 ? -32.132 -28.293 -23.94 1 93.16 737 GLN A O 1
ATOM 5919 N N . ILE A 1 738 ? -33.556 -29.103 -25.429 1 91.95 738 ILE A N 1
ATOM 5920 C CA . ILE A 1 738 ? -34.555 -29.453 -24.425 1 91.95 738 ILE A CA 1
ATOM 5921 C C . ILE A 1 738 ? -34.461 -30.942 -24.1 1 91.95 738 ILE A C 1
ATOM 5923 O O . ILE A 1 738 ? -34.449 -31.781 -25.004 1 91.95 738 ILE A O 1
ATOM 5927 N N . PHE A 1 739 ? -34.302 -31.233 -22.939 1 89.06 739 PHE A N 1
ATOM 5928 C CA . PHE A 1 739 ? -34.273 -32.611 -22.464 1 89.06 739 PHE A CA 1
ATOM 5929 C C . PHE A 1 739 ? -35.585 -32.976 -21.78 1 89.06 739 PHE A C 1
ATOM 5931 O O . PHE A 1 739 ? -36.076 -32.23 -20.93 1 89.06 739 PHE A O 1
ATOM 5938 N N . GLN A 1 740 ? -36.08 -34.089 -22.163 1 83.49 740 GLN A N 1
ATOM 5939 C CA . GLN A 1 740 ? -37.352 -34.533 -21.601 1 83.49 740 GLN A CA 1
ATOM 5940 C C . GLN A 1 740 ? -37.134 -35.542 -20.477 1 83.49 740 GLN A C 1
ATOM 5942 O O . GLN A 1 740 ? -36.121 -36.244 -20.454 1 83.49 740 GLN A O 1
ATOM 5947 N N . ASN A 1 741 ? -37.994 -35.621 -19.511 1 77.19 741 ASN A N 1
ATOM 5948 C CA . ASN A 1 741 ? -38.055 -36.594 -18.425 1 77.19 741 ASN A CA 1
ATOM 5949 C C . ASN A 1 741 ? -36.785 -36.57 -17.579 1 77.19 741 ASN A C 1
ATOM 5951 O O . ASN A 1 741 ? -36.207 -37.619 -17.29 1 77.19 741 ASN A O 1
ATOM 5955 N N . VAL A 1 742 ? -36.284 -35.371 -17.33 1 77.24 742 VAL A N 1
ATOM 5956 C CA . VAL A 1 742 ? -35.054 -35.217 -16.56 1 77.24 742 VAL A CA 1
ATOM 5957 C C . VAL A 1 742 ? -35.328 -35.499 -15.085 1 77.24 742 VAL A C 1
ATOM 5959 O O . VAL A 1 742 ? -34.44 -35.947 -14.356 1 77.24 742 VAL A O 1
ATOM 5962 N N . THR A 1 743 ? -36.489 -35.028 -14.475 1 66.69 743 THR A N 1
ATOM 5963 C CA . THR A 1 743 ? -36.77 -35.205 -13.055 1 66.69 743 THR A CA 1
ATOM 5964 C C . THR A 1 743 ? -37.922 -36.185 -12.849 1 66.69 743 THR A C 1
ATOM 5966 O O . THR A 1 743 ? -38.805 -36.301 -13.702 1 66.69 743 THR A O 1
ATOM 5969 N N . THR A 1 744 ? -37.566 -37.152 -11.85 1 55.07 744 THR A N 1
ATOM 5970 C CA . THR A 1 744 ? -38.711 -37.925 -11.381 1 55.07 744 THR A CA 1
ATOM 5971 C C . THR A 1 744 ? -39.534 -37.119 -10.38 1 55.07 744 THR A C 1
ATOM 5973 O O . THR A 1 744 ? -38.981 -36.509 -9.462 1 55.07 744 THR A O 1
ATOM 5976 N N . ILE A 1 745 ? -40.559 -36.474 -10.714 1 48.71 745 ILE A N 1
ATOM 5977 C CA . ILE A 1 745 ? -41.462 -35.729 -9.843 1 48.71 745 ILE A CA 1
ATOM 5978 C C . ILE A 1 745 ? -41.848 -36.59 -8.643 1 48.71 745 ILE A C 1
ATOM 5980 O O . ILE A 1 745 ? -42.432 -37.664 -8.804 1 48.71 745 ILE A O 1
ATOM 5984 N N . ASP A 1 746 ? -41.039 -36.716 -7.571 1 49.61 746 ASP A N 1
ATOM 5985 C CA . ASP A 1 746 ? -41.649 -37.405 -6.438 1 49.61 746 ASP A CA 1
ATOM 5986 C C . ASP A 1 746 ? -42.869 -36.643 -5.924 1 49.61 746 ASP A C 1
ATOM 5988 O O . ASP A 1 746 ? -42.777 -35.455 -5.608 1 49.61 746 ASP A O 1
ATOM 5992 N N . LYS A 1 747 ? -44.02 -37.107 -6.062 1 47.51 747 LYS A N 1
ATOM 5993 C CA . LYS A 1 747 ? -45.323 -36.603 -5.637 1 47.51 747 LYS A CA 1
ATOM 5994 C C . LYS A 1 747 ? -45.285 -36.139 -4.184 1 47.51 747 LYS A C 1
ATOM 5996 O O . LYS A 1 747 ? -46.145 -35.369 -3.751 1 47.51 747 LYS A O 1
ATOM 6001 N N . ILE A 1 748 ? -44.648 -36.905 -3.258 1 44.89 748 ILE A N 1
ATOM 6002 C CA . ILE A 1 748 ? -44.828 -36.673 -1.829 1 44.89 748 ILE A CA 1
ATOM 6003 C C . ILE A 1 748 ? -44.137 -35.371 -1.428 1 44.89 748 ILE A C 1
ATOM 6005 O O . ILE A 1 748 ? -44.73 -34.531 -0.748 1 44.89 748 ILE A O 1
ATOM 6009 N N . ASN A 1 749 ? -42.701 -35.379 -1.475 1 48.35 749 ASN A N 1
ATOM 6010 C CA . ASN A 1 749 ? -41.942 -34.334 -0.796 1 48.35 749 ASN A CA 1
ATOM 6011 C C . ASN A 1 749 ? -41.704 -33.132 -1.706 1 48.35 749 ASN A C 1
ATOM 6013 O O . ASN A 1 749 ? -41.118 -32.134 -1.283 1 48.35 749 ASN A O 1
ATOM 6017 N N . GLY A 1 750 ? -42.461 -32.924 -2.859 1 52.18 750 GLY A N 1
ATOM 6018 C CA . GLY A 1 750 ? -42.309 -31.859 -3.838 1 52.18 750 GLY A CA 1
ATOM 6019 C C . GLY A 1 750 ? -41.147 -32.084 -4.788 1 52.18 750 GLY A C 1
ATOM 6020 O O . GLY A 1 750 ? -40.631 -33.199 -4.893 1 52.18 750 GLY A O 1
ATOM 6021 N N . THR A 1 751 ? -40.48 -30.944 -5.458 1 58.91 751 THR A N 1
ATOM 6022 C CA . THR A 1 751 ? -39.556 -30.969 -6.586 1 58.91 751 THR A CA 1
ATOM 6023 C C . THR A 1 751 ? -38.145 -31.32 -6.122 1 58.91 751 THR A C 1
ATOM 6025 O O . THR A 1 751 ? -37.651 -30.76 -5.142 1 58.91 751 THR A O 1
ATOM 6028 N N . ASP A 1 752 ? -37.54 -32.437 -6.512 1 79.72 752 ASP A N 1
ATOM 6029 C CA . ASP A 1 752 ? -36.226 -33.012 -6.242 1 79.72 752 ASP A CA 1
ATOM 6030 C C . ASP A 1 752 ? -35.133 -32.265 -7.003 1 79.72 752 ASP A C 1
ATOM 6032 O O . ASP A 1 752 ? -35.417 -31.549 -7.965 1 79.72 752 ASP A O 1
ATOM 6036 N N . TRP A 1 753 ? -33.939 -32.331 -6.385 1 89.34 753 TRP A N 1
ATOM 6037 C CA . TRP A 1 753 ? -32.801 -31.679 -7.024 1 89.34 753 TRP A CA 1
ATOM 6038 C C . TRP A 1 753 ? -32.245 -32.538 -8.155 1 89.34 753 TRP A C 1
ATOM 6040 O O . TRP A 1 753 ? -32.487 -33.746 -8.201 1 89.34 753 TRP A O 1
ATOM 6050 N N . ILE A 1 754 ? -31.723 -31.97 -9.166 1 91.09 754 ILE A N 1
ATOM 6051 C CA . ILE A 1 754 ? -30.985 -32.625 -10.241 1 91.09 754 ILE A CA 1
ATOM 6052 C C . ILE A 1 754 ? -29.548 -32.11 -10.269 1 91.09 754 ILE A C 1
ATOM 6054 O O . ILE A 1 754 ? -29.296 -30.939 -9.977 1 91.09 754 ILE A O 1
ATOM 6058 N N . LEU A 1 755 ? -28.67 -33 -10.493 1 93.51 755 LEU A N 1
ATOM 6059 C CA . LEU A 1 755 ? -27.261 -32.622 -10.531 1 93.51 755 LEU A CA 1
ATOM 6060 C C . LEU A 1 755 ? -26.613 -33.074 -11.836 1 93.51 755 LEU A C 1
ATOM 6062 O O . LEU A 1 755 ? -26.708 -34.246 -12.208 1 93.51 755 LEU A O 1
ATOM 6066 N N . PHE A 1 756 ? -26.078 -32.124 -12.501 1 93.92 756 PHE A N 1
ATOM 6067 C CA . PHE A 1 756 ? -25.364 -32.4 -13.742 1 93.92 756 PHE A CA 1
ATOM 6068 C C . PHE A 1 756 ? -23.858 -32.428 -13.505 1 93.92 756 PHE A C 1
ATOM 6070 O O . PHE A 1 756 ? -23.359 -31.791 -12.575 1 93.92 756 PHE A O 1
ATOM 6077 N N . ASN A 1 757 ? -23.072 -33.137 -14.439 1 94.91 757 ASN A N 1
ATOM 6078 C CA . ASN A 1 757 ? -21.619 -33.257 -14.409 1 94.91 757 ASN A CA 1
ATOM 6079 C C . ASN A 1 757 ? -21.141 -33.972 -13.148 1 94.91 757 ASN A C 1
ATOM 6081 O O . ASN A 1 757 ? -20.331 -33.432 -12.393 1 94.91 757 ASN A O 1
ATOM 6085 N N . VAL A 1 758 ? -21.611 -35.129 -13.009 1 94.14 758 VAL A N 1
ATOM 6086 C CA . VAL A 1 758 ? -21.342 -35.959 -11.839 1 94.14 758 VAL A CA 1
ATOM 6087 C C . VAL A 1 758 ? -19.837 -36.17 -11.69 1 94.14 758 VAL A C 1
ATOM 6089 O O . VAL A 1 758 ? -19.162 -36.567 -12.642 1 94.14 758 VAL A O 1
ATOM 6092 N N . ASN A 1 759 ? -19.261 -35.829 -10.499 1 91.35 759 ASN A N 1
ATOM 6093 C CA . ASN A 1 759 ? -17.845 -35.943 -10.164 1 91.35 759 ASN A CA 1
ATOM 6094 C C . ASN A 1 759 ? -16.983 -35.064 -11.066 1 91.35 759 ASN A C 1
ATOM 6096 O O . ASN A 1 759 ? -15.784 -35.305 -11.212 1 91.35 759 ASN A O 1
ATOM 6100 N N . LYS A 1 760 ? -17.655 -34.12 -11.782 1 94.51 760 LYS A N 1
ATOM 6101 C CA . LYS A 1 760 ? -17.008 -33.15 -12.66 1 94.51 760 LYS A CA 1
ATOM 6102 C C . LYS A 1 760 ? -16.14 -33.846 -13.704 1 94.51 760 LYS A C 1
ATOM 6104 O O . LYS A 1 760 ? -14.965 -33.51 -13.866 1 94.51 760 LYS A O 1
ATOM 6109 N N . THR A 1 761 ? -16.682 -34.844 -14.267 1 92.24 761 THR A N 1
ATOM 6110 C CA . THR A 1 761 ? -15.969 -35.598 -15.292 1 92.24 761 THR A CA 1
ATOM 6111 C C . THR A 1 761 ? -15.892 -34.803 -16.592 1 92.24 761 THR A C 1
ATOM 6113 O O . THR A 1 761 ? -14.996 -35.025 -17.409 1 92.24 761 THR A O 1
ATOM 6116 N N . GLY A 1 762 ? -16.796 -33.983 -16.771 1 94.46 762 GLY A N 1
ATOM 6117 C CA . GLY A 1 762 ? -16.751 -33.085 -17.913 1 94.46 762 GLY A CA 1
ATOM 6118 C C . GLY A 1 762 ? -16.02 -31.787 -17.623 1 94.46 762 GLY A C 1
ATOM 6119 O O . GLY A 1 762 ? -15.99 -31.328 -16.479 1 94.46 762 GLY A O 1
ATOM 6120 N N . TYR A 1 763 ? -15.433 -31.216 -18.619 1 95.95 763 TYR A N 1
ATOM 6121 C CA . TYR A 1 763 ? -14.684 -29.97 -18.496 1 95.95 763 TYR A CA 1
ATOM 6122 C C . TYR A 1 763 ? -15.574 -28.768 -18.789 1 95.95 763 TYR A C 1
ATOM 6124 O O . TYR A 1 763 ? -15.329 -28.025 -19.743 1 95.95 763 TYR A O 1
ATOM 6132 N N . TYR A 1 764 ? -16.648 -28.603 -18.026 1 96.32 764 TYR A N 1
ATOM 6133 C CA . TYR A 1 764 ? -17.573 -27.482 -18.148 1 96.32 764 TYR A CA 1
ATOM 6134 C C . TYR A 1 764 ? -18.193 -27.136 -16.8 1 96.32 764 TYR A C 1
ATOM 6136 O O . TYR A 1 764 ? -18.105 -27.919 -15.85 1 96.32 764 TYR A O 1
ATOM 6144 N N . ARG A 1 765 ? -18.71 -26.004 -16.677 1 96.48 765 ARG A N 1
ATOM 6145 C CA . ARG A 1 765 ? -19.393 -25.564 -15.466 1 96.48 765 ARG A CA 1
ATOM 6146 C C . ARG A 1 765 ? -20.907 -25.629 -15.636 1 96.48 765 ARG A C 1
ATOM 6148 O O . ARG A 1 765 ? -21.418 -25.501 -16.751 1 96.48 765 ARG A O 1
ATOM 6155 N N . VAL A 1 766 ? -21.6 -25.793 -14.543 1 97.16 766 VAL A N 1
ATOM 6156 C CA . VAL A 1 766 ? -23.052 -25.913 -14.618 1 97.16 766 VAL A CA 1
ATOM 6157 C C . VAL A 1 766 ? -23.705 -24.83 -13.762 1 97.16 766 VAL A C 1
ATOM 6159 O O . VAL A 1 766 ? -23.296 -24.601 -12.621 1 97.16 766 VAL A O 1
ATOM 6162 N N . ASN A 1 767 ? -24.569 -24.153 -14.321 1 96.36 767 ASN A N 1
ATOM 6163 C CA . ASN A 1 767 ? -25.416 -23.207 -13.602 1 96.36 767 ASN A CA 1
ATOM 6164 C C . ASN A 1 767 ? -26.86 -23.696 -13.523 1 96.36 767 ASN A C 1
ATOM 6166 O O . ASN A 1 767 ? -27.404 -24.201 -14.506 1 96.36 767 ASN A O 1
ATOM 6170 N N . TYR A 1 768 ? -27.452 -23.635 -12.374 1 95.56 768 TYR A N 1
ATOM 6171 C CA . TYR A 1 768 ? -28.839 -24.038 -12.165 1 95.56 768 TYR A CA 1
ATOM 6172 C C . TYR A 1 768 ? -29.721 -22.828 -11.881 1 95.56 768 TYR A C 1
ATOM 6174 O O . TYR A 1 768 ? -29.219 -21.737 -11.603 1 95.56 768 TYR A O 1
ATOM 6182 N N . ASP A 1 769 ? -30.935 -23.034 -12.014 1 91.84 769 ASP A N 1
ATOM 6183 C CA . ASP A 1 769 ? -31.856 -21.999 -11.555 1 91.84 769 ASP A CA 1
ATOM 6184 C C . ASP A 1 769 ? -31.819 -21.864 -10.034 1 91.84 769 ASP A C 1
ATOM 6186 O O . ASP A 1 769 ? -31.344 -22.764 -9.338 1 91.84 769 ASP A O 1
ATOM 6190 N N . GLU A 1 770 ? -32.279 -20.852 -9.513 1 90.62 770 GLU A N 1
ATOM 6191 C CA . GLU A 1 770 ? -32.157 -20.524 -8.096 1 90.62 770 GLU A CA 1
ATOM 6192 C C . GLU A 1 770 ? -32.804 -21.596 -7.224 1 90.62 770 GLU A C 1
ATOM 6194 O O . GLU A 1 770 ? -32.289 -21.926 -6.153 1 90.62 770 GLU A O 1
ATOM 6199 N N . LYS A 1 771 ? -33.943 -22.065 -7.706 1 89.76 771 LYS A N 1
ATOM 6200 C CA . LYS A 1 771 ? -34.655 -23.075 -6.928 1 89.76 771 LYS A CA 1
ATOM 6201 C C . LYS A 1 771 ? -33.829 -24.351 -6.796 1 89.76 771 LYS A C 1
ATOM 6203 O O . LYS A 1 771 ? -33.753 -24.939 -5.715 1 89.76 771 LYS A O 1
ATOM 6208 N N . ASN A 1 772 ? -33.289 -24.848 -7.873 1 92.62 772 ASN A N 1
ATOM 6209 C CA . ASN A 1 772 ? -32.465 -26.05 -7.805 1 92.62 772 ASN A CA 1
ATOM 6210 C C . ASN A 1 772 ? -31.237 -25.839 -6.924 1 92.62 772 ASN A C 1
ATOM 6212 O O . ASN A 1 772 ? -30.808 -26.755 -6.221 1 92.62 772 ASN A O 1
ATOM 6216 N N . TRP A 1 773 ? -30.602 -24.682 -6.976 1 94.49 773 TRP A N 1
ATOM 6217 C CA . TRP A 1 773 ? -29.474 -24.39 -6.098 1 94.49 773 TRP A CA 1
ATOM 6218 C C . TRP A 1 773 ? -29.883 -24.497 -4.632 1 94.49 773 TRP A C 1
ATOM 6220 O O . TRP A 1 773 ? -29.134 -25.03 -3.81 1 94.49 773 TRP A O 1
ATOM 6230 N N . LEU A 1 774 ? -31.034 -23.987 -4.366 1 91.4 774 LEU A N 1
ATOM 6231 C CA . LEU A 1 774 ? -31.528 -24.035 -2.994 1 91.4 774 LEU A CA 1
ATOM 6232 C C . LEU A 1 774 ? -31.788 -25.473 -2.559 1 91.4 774 LEU A C 1
ATOM 6234 O O . LEU A 1 774 ? -31.505 -25.841 -1.417 1 91.4 774 LEU A O 1
ATOM 6238 N N . LEU A 1 775 ? -32.343 -26.241 -3.473 1 91.09 775 LEU A N 1
ATOM 6239 C CA . LEU A 1 775 ? -32.614 -27.641 -3.165 1 91.09 775 LEU A CA 1
ATOM 6240 C C . LEU A 1 775 ? -31.318 -28.401 -2.907 1 91.09 775 LEU A C 1
ATOM 6242 O O . LEU A 1 775 ? -31.257 -29.247 -2.011 1 91.09 775 LEU A O 1
ATOM 6246 N N . LEU A 1 776 ? -30.344 -28.135 -3.723 1 93.33 776 LEU A N 1
ATOM 6247 C CA . LEU A 1 776 ? -29.048 -28.775 -3.524 1 93.33 776 LEU A CA 1
ATOM 6248 C C . LEU A 1 776 ? -28.435 -28.358 -2.191 1 93.33 776 LEU A C 1
ATOM 6250 O O . LEU A 1 776 ? -27.852 -29.185 -1.486 1 93.33 776 LEU A O 1
ATOM 6254 N N . ALA A 1 777 ? -28.54 -27.091 -1.867 1 93.55 777 ALA A N 1
ATOM 6255 C CA . ALA A 1 777 ? -28.008 -26.588 -0.603 1 93.55 777 ALA A CA 1
ATOM 6256 C C . ALA A 1 777 ? -28.683 -27.267 0.586 1 93.55 777 ALA A C 1
ATOM 6258 O O . ALA A 1 777 ? -28.022 -27.623 1.563 1 93.55 777 ALA A O 1
ATOM 6259 N N . MET A 1 778 ? -29.946 -27.486 0.457 1 91.14 778 MET A N 1
ATOM 6260 C CA . MET A 1 778 ? -30.706 -28.132 1.523 1 91.14 778 MET A CA 1
ATOM 6261 C C . MET A 1 778 ? -30.309 -29.597 1.663 1 91.14 778 MET A C 1
ATOM 6263 O O . MET A 1 778 ? -30.21 -30.115 2.777 1 91.14 778 MET A O 1
ATOM 6267 N N . ALA A 1 779 ? -30.113 -30.178 0.515 1 91.52 779 ALA A N 1
ATOM 6268 C CA . ALA A 1 779 ? -29.707 -31.581 0.525 1 91.52 779 ALA A CA 1
ATOM 6269 C C . ALA A 1 779 ? -28.355 -31.756 1.211 1 91.52 779 ALA A C 1
ATOM 6271 O O . ALA A 1 779 ? -28.145 -32.726 1.944 1 91.52 779 ALA A O 1
ATOM 6272 N N . LEU A 1 780 ? -27.486 -30.849 0.964 1 93.49 780 LEU A N 1
ATOM 6273 C CA . LEU A 1 780 ? -26.161 -30.921 1.569 1 93.49 780 LEU A CA 1
ATOM 6274 C C . LEU A 1 780 ? -26.227 -30.609 3.06 1 93.49 780 LEU A C 1
ATOM 6276 O O . LEU A 1 780 ? -25.449 -31.152 3.848 1 93.49 780 LEU A O 1
ATOM 6280 N N . ASP A 1 781 ? -27.179 -29.772 3.389 1 90.92 781 ASP A N 1
ATOM 6281 C CA . ASP A 1 781 ? -27.353 -29.438 4.799 1 90.92 781 ASP A CA 1
ATOM 6282 C C . ASP A 1 781 ? -27.946 -30.613 5.573 1 90.92 781 ASP A C 1
ATOM 6284 O O . ASP A 1 781 ? -27.63 -30.813 6.748 1 90.92 781 ASP A O 1
ATOM 6288 N N . GLU A 1 782 ? -28.927 -31.276 4.8 1 88.1 782 GLU A N 1
ATOM 6289 C CA . GLU A 1 782 ? -29.539 -32.453 5.411 1 88.1 782 GLU A CA 1
ATOM 6290 C C . GLU A 1 782 ? -28.526 -33.584 5.566 1 88.1 782 GLU A C 1
ATOM 6292 O O . GLU A 1 782 ? -28.388 -34.156 6.649 1 88.1 782 GLU A O 1
ATOM 6297 N N . ASN A 1 783 ? -27.751 -33.948 4.516 1 92.36 783 ASN A N 1
ATOM 6298 C CA . ASN A 1 783 ? -26.718 -34.978 4.501 1 92.36 783 ASN A CA 1
ATOM 6299 C C . ASN A 1 783 ? -25.752 -34.787 3.335 1 92.36 783 ASN A C 1
ATOM 6301 O O . ASN A 1 783 ? -25.962 -35.338 2.253 1 92.36 783 ASN A O 1
ATOM 6305 N N . HIS A 1 784 ? -24.579 -34.265 3.603 1 92.9 784 HIS A N 1
ATOM 6306 C CA . HIS A 1 784 ? -23.645 -33.943 2.53 1 92.9 784 HIS A CA 1
ATOM 6307 C C . HIS A 1 784 ? -22.911 -35.189 2.046 1 92.9 784 HIS A C 1
ATOM 6309 O O . HIS A 1 784 ? -22.461 -35.243 0.9 1 92.9 784 HIS A O 1
ATOM 6315 N N . GLU A 1 785 ? -22.835 -36.198 2.888 1 91.87 785 GLU A N 1
ATOM 6316 C CA . GLU A 1 785 ? -22.083 -37.404 2.556 1 91.87 785 GLU A CA 1
ATOM 6317 C C . GLU A 1 785 ? -22.831 -38.258 1.536 1 91.87 785 GLU A C 1
ATOM 6319 O O . GLU A 1 785 ? -22.262 -39.187 0.96 1 91.87 785 GLU A O 1
ATOM 6324 N N . ALA A 1 786 ? -24.077 -37.853 1.35 1 89.72 786 ALA A N 1
ATOM 6325 C CA . ALA A 1 786 ? -24.823 -38.532 0.294 1 89.72 786 ALA A CA 1
ATOM 6326 C C . ALA A 1 786 ? -24.271 -38.175 -1.083 1 89.72 786 ALA A C 1
ATOM 6328 O O . ALA A 1 786 ? -24.487 -38.904 -2.054 1 89.72 786 ALA A O 1
ATOM 6329 N N . PHE A 1 787 ? -23.534 -37.098 -1.185 1 92.92 787 PHE A N 1
ATOM 6330 C CA . PHE A 1 787 ? -22.886 -36.665 -2.417 1 92.92 787 PHE A CA 1
ATOM 6331 C C . PHE A 1 787 ? -21.422 -37.088 -2.437 1 92.92 787 PHE A C 1
ATOM 6333 O O . PHE A 1 787 ? -20.731 -36.996 -1.42 1 92.92 787 PHE A O 1
ATOM 6340 N N . PRO A 1 788 ? -20.976 -37.643 -3.536 1 93.1 788 PRO A N 1
ATOM 6341 C CA . PRO A 1 788 ? -19.539 -37.916 -3.614 1 93.1 788 PRO A CA 1
ATOM 6342 C C . PRO A 1 788 ? -18.688 -36.674 -3.36 1 93.1 788 PRO A C 1
ATOM 6344 O O . PRO A 1 788 ? -19.107 -35.558 -3.678 1 93.1 788 PRO A O 1
ATOM 6347 N N . VAL A 1 789 ? -17.536 -36.817 -2.843 1 93.42 789 VAL A N 1
ATOM 6348 C CA . VAL A 1 789 ? -16.663 -35.726 -2.423 1 93.42 789 VAL A CA 1
ATOM 6349 C C . VAL A 1 789 ? -16.315 -34.85 -3.625 1 93.42 789 VAL A C 1
ATOM 6351 O O . VAL A 1 789 ? -16.281 -33.622 -3.517 1 93.42 789 VAL A O 1
ATOM 6354 N N . GLU A 1 790 ? -16.037 -35.441 -4.797 1 93.35 790 GLU A N 1
ATOM 6355 C CA . GLU A 1 790 ? -15.677 -34.685 -5.993 1 93.35 790 GLU A CA 1
ATOM 6356 C C . GLU A 1 790 ? -16.841 -33.821 -6.471 1 93.35 790 GLU A C 1
ATOM 6358 O O . GLU A 1 790 ? -16.633 -32.718 -6.982 1 93.35 790 GLU A O 1
ATOM 6363 N N . THR A 1 791 ? -17.994 -34.333 -6.283 1 95.49 791 THR A N 1
ATOM 6364 C CA . THR A 1 791 ? -19.184 -33.584 -6.671 1 95.49 791 THR A CA 1
ATOM 6365 C C . THR A 1 791 ? -19.39 -32.382 -5.754 1 95.49 791 THR A C 1
ATOM 6367 O O . THR A 1 791 ? -19.75 -31.297 -6.215 1 95.49 791 THR A O 1
ATOM 6370 N N . ARG A 1 792 ? -19.215 -32.595 -4.483 1 96.29 792 ARG A N 1
ATOM 6371 C CA . ARG A 1 792 ? -19.337 -31.48 -3.55 1 96.29 792 ARG A CA 1
ATOM 6372 C C . ARG A 1 792 ? -18.326 -30.384 -3.872 1 96.29 792 ARG A C 1
ATOM 6374 O O . ARG A 1 792 ? -18.661 -29.197 -3.848 1 96.29 792 ARG A O 1
ATOM 6381 N N . ALA A 1 793 ? -17.091 -30.819 -4.188 1 96.52 793 ALA A N 1
ATOM 6382 C CA . ALA A 1 793 ? -16.058 -29.859 -4.568 1 96.52 793 ALA A CA 1
ATOM 6383 C C . ALA A 1 793 ? -16.445 -29.112 -5.842 1 96.52 793 ALA A C 1
ATOM 6385 O O . ALA A 1 793 ? -16.211 -27.907 -5.958 1 96.52 793 ALA A O 1
ATOM 6386 N N . SER A 1 794 ? -17.009 -29.837 -6.715 1 96.21 794 SER A N 1
ATOM 6387 C CA . SER A 1 794 ? -17.424 -29.258 -7.989 1 96.21 794 SER A CA 1
ATOM 6388 C C . SER A 1 794 ? -18.512 -28.209 -7.79 1 96.21 794 SER A C 1
ATOM 6390 O O . SER A 1 794 ? -18.477 -27.145 -8.412 1 96.21 794 SER A O 1
ATOM 6392 N N . LEU A 1 795 ? -19.412 -28.507 -6.952 1 96.7 795 LEU A N 1
ATOM 6393 C CA . LEU A 1 795 ? -20.521 -27.593 -6.704 1 96.7 795 LEU A CA 1
ATOM 6394 C C . LEU A 1 795 ? -20.03 -26.31 -6.042 1 96.7 795 LEU A C 1
ATOM 6396 O O . LEU A 1 795 ? -20.481 -25.215 -6.388 1 96.7 795 LEU A O 1
ATOM 6400 N N . VAL A 1 796 ? -19.12 -26.462 -5.116 1 96.58 796 VAL A N 1
ATOM 6401 C CA . VAL A 1 796 ? -18.556 -25.295 -4.444 1 96.58 796 VAL A CA 1
ATOM 6402 C C . VAL A 1 796 ? -17.788 -24.44 -5.45 1 96.58 796 VAL A C 1
ATOM 6404 O O . VAL A 1 796 ? -17.909 -23.213 -5.451 1 96.58 796 VAL A O 1
ATOM 6407 N N . ASP A 1 797 ? -17.032 -25.077 -6.284 1 96.88 797 ASP A N 1
ATOM 6408 C CA . ASP A 1 797 ? -16.255 -24.375 -7.301 1 96.88 797 ASP A CA 1
ATOM 6409 C C . ASP A 1 797 ? -17.167 -23.631 -8.273 1 96.88 797 ASP A C 1
ATOM 6411 O O . ASP A 1 797 ? -16.921 -22.467 -8.596 1 96.88 797 ASP A O 1
ATOM 6415 N N . ASP A 1 798 ? -18.194 -24.262 -8.688 1 96.73 798 ASP A N 1
ATOM 6416 C CA . ASP A 1 798 ? -19.083 -23.689 -9.694 1 96.73 798 ASP A CA 1
ATOM 6417 C C . ASP A 1 798 ? -19.858 -22.5 -9.129 1 96.73 798 ASP A C 1
ATOM 6419 O O . ASP A 1 798 ? -19.972 -21.46 -9.782 1 96.73 798 ASP A O 1
ATOM 6423 N N . VAL A 1 799 ? -20.384 -22.653 -7.978 1 96.23 799 VAL A N 1
ATOM 6424 C CA . VAL A 1 799 ? -21.247 -21.603 -7.447 1 96.23 799 VAL A CA 1
ATOM 6425 C C . VAL A 1 799 ? -20.437 -20.325 -7.239 1 96.23 799 VAL A C 1
ATOM 6427 O O . VAL A 1 799 ? -20.923 -19.224 -7.508 1 96.23 799 VAL A O 1
ATOM 6430 N N . PHE A 1 800 ? -19.23 -20.435 -6.822 1 95.96 800 PHE A N 1
ATOM 6431 C CA . PHE A 1 800 ? -18.405 -19.253 -6.601 1 95.96 800 PHE A CA 1
ATOM 6432 C C . PHE A 1 800 ? -17.917 -18.678 -7.925 1 95.96 800 PHE A C 1
ATOM 6434 O O . PHE A 1 800 ? -17.808 -17.459 -8.077 1 95.96 800 PHE A O 1
ATOM 6441 N N . ALA A 1 801 ? -17.574 -19.531 -8.845 1 95.75 801 ALA A N 1
ATOM 6442 C CA . ALA A 1 801 ? -17.164 -19.044 -10.16 1 95.75 801 ALA A CA 1
ATOM 6443 C C . ALA A 1 801 ? -18.297 -18.281 -10.84 1 95.75 801 ALA A C 1
ATOM 6445 O O . ALA A 1 801 ? -18.062 -17.262 -11.494 1 95.75 801 ALA A O 1
ATOM 6446 N N . LEU A 1 802 ? -19.488 -18.811 -10.661 1 95.89 802 LEU A N 1
ATOM 6447 C CA . LEU A 1 802 ? -20.661 -18.183 -11.259 1 95.89 802 LEU A CA 1
ATOM 6448 C C . LEU A 1 802 ? -20.955 -16.84 -10.599 1 95.89 802 LEU A C 1
ATOM 6450 O O . LEU A 1 802 ? -21.345 -15.884 -11.274 1 95.89 802 LEU A O 1
ATOM 6454 N N . ALA A 1 803 ? -20.757 -16.769 -9.35 1 94.48 803 ALA A N 1
ATOM 6455 C CA . ALA A 1 803 ? -20.971 -15.516 -8.631 1 94.48 803 ALA A CA 1
ATOM 6456 C C . ALA A 1 803 ? -19.97 -14.452 -9.07 1 94.48 803 ALA A C 1
ATOM 6458 O O . ALA A 1 803 ? -20.306 -13.268 -9.147 1 94.48 803 ALA A O 1
ATOM 6459 N N . ALA A 1 804 ? -18.825 -14.842 -9.393 1 92.82 804 ALA A N 1
ATOM 6460 C CA . ALA A 1 804 ? -17.755 -13.921 -9.766 1 92.82 804 ALA A CA 1
ATOM 6461 C C . ALA A 1 804 ? -18.059 -13.238 -11.097 1 92.82 804 ALA A C 1
ATOM 6463 O O . ALA A 1 804 ? -17.552 -12.147 -11.372 1 92.82 804 ALA A O 1
ATOM 6464 N N . VAL A 1 805 ? -18.869 -13.888 -11.927 1 91.98 805 VAL A N 1
ATOM 6465 C CA . VAL A 1 805 ? -19.146 -13.323 -13.243 1 91.98 805 VAL A CA 1
ATOM 6466 C C . VAL A 1 805 ? -20.577 -12.791 -13.287 1 91.98 805 VAL A C 1
ATOM 6468 O O . VAL A 1 805 ? -21.05 -12.349 -14.336 1 91.98 805 VAL A O 1
ATOM 6471 N N . GLY A 1 806 ? -21.341 -12.924 -12.216 1 89.11 806 GLY A N 1
ATOM 6472 C CA . GLY A 1 806 ? -22.67 -12.341 -12.123 1 89.11 806 GLY A CA 1
ATOM 6473 C C . GLY A 1 806 ? -23.767 -13.278 -12.592 1 89.11 806 GLY A C 1
ATOM 6474 O O . GLY A 1 806 ? -24.925 -12.874 -12.716 1 89.11 806 GLY A O 1
ATOM 6475 N N . SER A 1 807 ? -23.413 -14.499 -12.862 1 90.54 807 SER A N 1
ATOM 6476 C CA . SER A 1 807 ? -24.403 -15.485 -13.283 1 90.54 807 SER A CA 1
ATOM 6477 C C . SER A 1 807 ? -25.19 -16.022 -12.093 1 90.54 807 SER A C 1
ATOM 6479 O O . SER A 1 807 ? -26.259 -16.611 -12.263 1 90.54 807 SER A O 1
ATOM 6481 N N . SER A 1 808 ? -24.581 -15.882 -10.984 1 90.76 808 SER A N 1
ATOM 6482 C CA . SER A 1 808 ? -25.236 -16.174 -9.713 1 90.76 808 SER A CA 1
ATOM 6483 C C . SER A 1 808 ? -24.927 -15.101 -8.673 1 90.76 808 SER A C 1
ATOM 6485 O O . SER A 1 808 ? -24.019 -14.29 -8.862 1 90.76 808 SER A O 1
ATOM 6487 N N . LYS A 1 809 ? -25.688 -15.053 -7.68 1 91.04 809 LYS A N 1
ATOM 6488 C CA . LYS A 1 809 ? -25.466 -14.063 -6.631 1 91.04 809 LYS A CA 1
ATOM 6489 C C . LYS A 1 809 ? -24.491 -14.586 -5.579 1 91.04 809 LYS A C 1
ATOM 6491 O O . LYS A 1 809 ? -24.444 -15.789 -5.313 1 91.04 809 LYS A O 1
ATOM 6496 N N . TYR A 1 810 ? -23.694 -13.733 -5.056 1 92.1 810 TYR A N 1
ATOM 6497 C CA . TYR A 1 810 ? -22.782 -14.119 -3.984 1 92.1 810 TYR A CA 1
ATOM 6498 C C . TYR A 1 810 ? -23.552 -14.571 -2.749 1 92.1 810 TYR A C 1
ATOM 6500 O O . TYR A 1 810 ? -23.058 -15.387 -1.967 1 92.1 810 TYR A O 1
ATOM 6508 N N . GLU A 1 811 ? -24.751 -14.102 -2.619 1 90.98 811 GLU A N 1
ATOM 6509 C CA . GLU A 1 811 ? -25.605 -14.563 -1.528 1 90.98 811 GLU A CA 1
ATOM 6510 C C . GLU A 1 811 ? -25.859 -16.065 -1.623 1 90.98 811 GLU A C 1
ATOM 6512 O O . GLU A 1 811 ? -25.831 -16.769 -0.612 1 90.98 811 GLU A O 1
ATOM 6517 N N . THR A 1 812 ? -26.094 -16.47 -2.819 1 92.58 812 THR A N 1
ATOM 6518 C CA . THR A 1 812 ? -26.32 -17.891 -3.057 1 92.58 812 THR A CA 1
ATOM 6519 C C . THR A 1 812 ? -25.057 -18.696 -2.764 1 92.58 812 THR A C 1
ATOM 6521 O O . THR A 1 812 ? -25.123 -19.762 -2.149 1 92.58 812 THR A O 1
ATOM 6524 N N . ALA A 1 813 ? -23.943 -18.185 -3.203 1 94.27 813 ALA A N 1
ATOM 6525 C CA . ALA A 1 813 ? -22.674 -18.882 -3.011 1 94.27 813 ALA A CA 1
ATOM 6526 C C . ALA A 1 813 ? -22.332 -19.002 -1.529 1 94.27 813 ALA A C 1
ATOM 6528 O O . ALA A 1 813 ? -21.997 -20.087 -1.049 1 94.27 813 ALA A O 1
ATOM 6529 N N . PHE A 1 814 ? -22.434 -17.938 -0.784 1 93.32 814 PHE A N 1
ATOM 6530 C CA . PHE A 1 814 ? -22.098 -17.946 0.635 1 93.32 814 PHE A CA 1
ATOM 6531 C C . PHE A 1 814 ? -23.105 -18.775 1.425 1 93.32 814 PHE A C 1
ATOM 6533 O O . PHE A 1 814 ? -22.744 -19.43 2.405 1 93.32 814 PHE A O 1
ATOM 6540 N N . GLY A 1 815 ? -24.359 -18.712 0.988 1 89.69 815 GLY A N 1
ATOM 6541 C CA . GLY A 1 815 ? -25.37 -19.544 1.621 1 89.69 815 GLY A CA 1
ATOM 6542 C C . GLY A 1 815 ? -25.156 -21.027 1.383 1 89.69 815 GLY A C 1
ATOM 6543 O O . GLY A 1 815 ? -25.446 -21.849 2.255 1 89.69 815 GLY A O 1
ATOM 6544 N N . PHE A 1 816 ? -24.591 -21.344 0.251 1 93.4 816 PHE A N 1
ATOM 6545 C CA . PHE A 1 816 ? -24.383 -22.725 -0.169 1 93.4 816 PHE A CA 1
ATOM 6546 C C . PHE A 1 816 ? -23.318 -23.397 0.689 1 93.4 816 PHE A C 1
ATOM 6548 O O . PHE A 1 816 ? -23.395 -24.598 0.956 1 93.4 816 PHE A O 1
ATOM 6555 N N . ILE A 1 817 ? -22.299 -22.646 1.151 1 93.75 817 ILE A N 1
ATOM 6556 C CA . ILE A 1 817 ? -21.151 -23.253 1.815 1 93.75 817 ILE A CA 1
ATOM 6557 C C . ILE A 1 817 ? -21.372 -23.259 3.326 1 93.75 817 ILE A C 1
ATOM 6559 O O . ILE A 1 817 ? -20.494 -23.673 4.087 1 93.75 817 ILE A O 1
ATOM 6563 N N . LYS A 1 818 ? -22.469 -22.857 3.778 1 89.9 818 LYS A N 1
ATOM 6564 C CA . LYS A 1 818 ? -22.751 -22.778 5.208 1 89.9 818 LYS A CA 1
ATOM 6565 C C . LYS A 1 818 ? -22.634 -24.149 5.868 1 89.9 818 LYS A C 1
ATOM 6567 O O . LYS A 1 818 ? -22.215 -24.254 7.023 1 89.9 818 LYS A O 1
ATOM 6572 N N . TYR A 1 819 ? -22.954 -25.214 5.093 1 93.05 819 TYR A N 1
ATOM 6573 C CA . TYR A 1 819 ? -22.915 -26.561 5.652 1 93.05 819 TYR A CA 1
ATOM 6574 C C . TYR A 1 819 ? -21.489 -26.962 6.009 1 93.05 819 TYR A C 1
ATOM 6576 O O . TYR A 1 819 ? -21.276 -27.828 6.861 1 93.05 819 TYR A O 1
ATOM 6584 N N . MET A 1 820 ? -20.495 -26.337 5.374 1 94.96 820 MET A N 1
ATOM 6585 C CA . MET A 1 820 ? -19.096 -26.728 5.522 1 94.96 820 MET A CA 1
ATOM 6586 C C . MET A 1 820 ? -18.582 -26.396 6.919 1 94.96 820 MET A C 1
ATOM 6588 O O . MET A 1 820 ? -17.683 -27.066 7.429 1 94.96 820 MET A O 1
ATOM 6592 N N . GLN A 1 821 ? -19.155 -25.42 7.483 1 92.24 821 GLN A N 1
ATOM 6593 C CA . GLN A 1 821 ? -18.677 -24.923 8.769 1 92.24 821 GLN A CA 1
ATOM 6594 C C . GLN A 1 821 ? -18.667 -26.031 9.818 1 92.24 821 GLN A C 1
ATOM 6596 O O . GLN A 1 821 ? -17.659 -26.243 10.495 1 92.24 821 GLN A O 1
ATOM 6601 N N . MET A 1 822 ? -19.753 -26.823 9.783 1 89.63 822 MET A N 1
ATOM 6602 C CA . MET A 1 822 ? -19.875 -27.785 10.874 1 89.63 822 MET A CA 1
ATOM 6603 C C . MET A 1 822 ? -19.717 -29.213 10.362 1 89.63 822 MET A C 1
ATOM 6605 O O . MET A 1 822 ? -19.372 -30.116 11.126 1 89.63 822 MET A O 1
ATOM 6609 N N . LYS A 1 823 ? -19.806 -29.379 9.054 1 91.71 823 LYS A N 1
ATOM 6610 C CA . LYS A 1 823 ? -19.993 -30.756 8.607 1 91.71 823 LYS A CA 1
ATOM 6611 C C . LYS A 1 823 ? -18.857 -31.196 7.689 1 91.71 823 LYS A C 1
ATOM 6613 O O . LYS A 1 823 ? -18.345 -32.311 7.815 1 91.71 823 LYS A O 1
ATOM 6618 N N . GLU A 1 824 ? -18.354 -30.418 6.822 1 93.57 824 GLU A N 1
ATOM 6619 C CA . GLU A 1 824 ? -17.413 -30.827 5.784 1 93.57 824 GLU A CA 1
ATOM 6620 C C . GLU A 1 824 ? -16.002 -30.977 6.345 1 93.57 824 GLU A C 1
ATOM 6622 O O . GLU A 1 824 ? -15.471 -30.049 6.959 1 93.57 824 GLU A O 1
ATOM 6627 N N . ARG A 1 825 ? -15.412 -32.145 6.145 1 92.6 825 ARG A N 1
ATOM 6628 C CA . ARG A 1 825 ? -14.073 -32.393 6.669 1 92.6 825 ARG A CA 1
ATOM 6629 C C . ARG A 1 825 ? -13.191 -33.064 5.621 1 92.6 825 ARG A C 1
ATOM 6631 O O . ARG A 1 825 ? -12.174 -33.674 5.957 1 92.6 825 ARG A O 1
ATOM 6638 N N . HIS A 1 826 ? -13.654 -32.953 4.379 1 92.37 826 HIS A N 1
ATOM 6639 C CA . HIS A 1 826 ? -12.849 -33.494 3.29 1 92.37 826 HIS A CA 1
ATOM 6640 C C . HIS A 1 826 ? -12.021 -32.403 2.621 1 92.37 826 HIS A C 1
ATOM 6642 O O . HIS A 1 826 ? -12.485 -31.27 2.47 1 92.37 826 HIS A O 1
ATOM 6648 N N . TYR A 1 827 ? -10.93 -32.752 2.162 1 92.24 827 TYR A N 1
ATOM 6649 C CA . TYR A 1 827 ? -9.946 -31.848 1.577 1 92.24 827 TYR A CA 1
ATOM 6650 C C . TYR A 1 827 ? -10.493 -31.189 0.316 1 92.24 827 TYR A C 1
ATOM 6652 O O . TYR A 1 827 ? -10.333 -29.982 0.119 1 92.24 827 TYR A O 1
ATOM 6660 N N . ALA A 1 828 ? -11.165 -31.891 -0.518 1 94.14 828 ALA A N 1
ATOM 6661 C CA . ALA A 1 828 ? -11.516 -31.45 -1.866 1 94.14 828 ALA A CA 1
ATOM 6662 C C . ALA A 1 828 ? -12.456 -30.249 -1.823 1 94.14 828 ALA A C 1
ATOM 6664 O O . ALA A 1 828 ? -12.188 -29.221 -2.45 1 94.14 828 ALA A O 1
ATOM 6665 N N . PRO A 1 829 ? -13.541 -30.301 -1.021 1 95.67 829 PRO A N 1
ATOM 6666 C CA . PRO A 1 829 ? -14.425 -29.135 -0.975 1 95.67 829 PRO A CA 1
ATOM 6667 C C . PRO A 1 829 ? -13.75 -27.905 -0.373 1 95.67 829 PRO A C 1
ATOM 6669 O O . PRO A 1 829 ? -13.958 -26.786 -0.849 1 95.67 829 PRO A O 1
ATOM 6672 N N . TRP A 1 830 ? -12.928 -28.114 0.631 1 95.18 830 TRP A N 1
ATOM 6673 C CA . TRP A 1 830 ? -12.23 -26.997 1.259 1 95.18 830 TRP A CA 1
ATOM 6674 C C . TRP A 1 830 ? -11.197 -26.398 0.311 1 95.18 830 TRP A C 1
ATOM 6676 O O . TRP A 1 830 ? -10.968 -25.186 0.317 1 95.18 830 TRP A O 1
ATOM 6686 N N . SER A 1 831 ? -10.563 -27.236 -0.451 1 94.24 831 SER A N 1
ATOM 6687 C CA . SER A 1 831 ? -9.6 -26.747 -1.433 1 94.24 831 SER A CA 1
ATOM 6688 C C . SER A 1 831 ? -10.283 -25.902 -2.503 1 94.24 831 SER A C 1
ATOM 6690 O O . SER A 1 831 ? -9.754 -24.867 -2.915 1 94.24 831 SER A O 1
ATOM 6692 N N . ALA A 1 832 ? -11.433 -26.374 -2.934 1 95.49 832 ALA A N 1
ATOM 6693 C CA . ALA A 1 832 ? -12.199 -25.603 -3.91 1 95.49 832 ALA A CA 1
ATOM 6694 C C . ALA A 1 832 ? -12.611 -24.249 -3.339 1 95.49 832 ALA A C 1
ATOM 6696 O O . ALA A 1 832 ? -12.508 -23.224 -4.017 1 95.49 832 ALA A O 1
ATOM 6697 N N . PHE A 1 833 ? -13.079 -24.296 -2.104 1 95.32 833 PHE A N 1
ATOM 6698 C CA . PHE A 1 833 ? -13.483 -23.068 -1.43 1 95.32 833 PHE A CA 1
ATOM 6699 C C . PHE A 1 833 ? -12.298 -22.122 -1.273 1 95.32 833 PHE A C 1
ATOM 6701 O O . PHE A 1 833 ? -12.409 -20.927 -1.553 1 95.32 833 PHE A O 1
ATOM 6708 N N . ALA A 1 834 ? -11.131 -22.643 -0.862 1 94.03 834 ALA A N 1
ATOM 6709 C CA . ALA A 1 834 ? -9.932 -21.847 -0.61 1 94.03 834 ALA A CA 1
ATOM 6710 C C . ALA A 1 834 ? -9.464 -21.144 -1.881 1 94.03 834 ALA A C 1
ATOM 6712 O O . ALA A 1 834 ? -8.985 -20.008 -1.829 1 94.03 834 ALA A O 1
ATOM 6713 N N . HIS A 1 835 ? -9.618 -21.795 -2.942 1 92.77 835 HIS A N 1
ATOM 6714 C CA . HIS A 1 835 ? -9.224 -21.222 -4.224 1 92.77 835 HIS A CA 1
ATOM 6715 C C . HIS A 1 835 ? -9.952 -19.908 -4.488 1 92.77 835 HIS A C 1
ATOM 6717 O O . HIS A 1 835 ? -9.338 -18.928 -4.915 1 92.77 835 HIS A O 1
ATOM 6723 N N . HIS A 1 836 ? -11.162 -19.879 -4.213 1 93.64 836 HIS A N 1
ATOM 6724 C CA . HIS A 1 836 ? -11.971 -18.691 -4.463 1 93.64 836 HIS A CA 1
ATOM 6725 C C . HIS A 1 836 ? -11.797 -17.661 -3.352 1 93.64 836 HIS A C 1
ATOM 6727 O O . HIS A 1 836 ? -11.861 -16.456 -3.602 1 93.64 836 HIS A O 1
ATOM 6733 N N . VAL A 1 837 ? -11.53 -18.188 -2.191 1 93.1 837 VAL A N 1
ATOM 6734 C CA . VAL A 1 837 ? -11.381 -17.305 -1.038 1 93.1 837 VAL A CA 1
ATOM 6735 C C . VAL A 1 837 ? -10.096 -16.491 -1.173 1 93.1 837 VAL A C 1
ATOM 6737 O O . VAL A 1 837 ? -10.074 -15.299 -0.857 1 93.1 837 VAL A O 1
ATOM 6740 N N . PHE A 1 838 ? -9.088 -17.079 -1.627 1 90.7 838 PHE A N 1
ATOM 6741 C CA . PHE A 1 838 ? -7.826 -16.368 -1.792 1 90.7 838 PHE A CA 1
ATOM 6742 C C . PHE A 1 838 ? -7.959 -15.262 -2.832 1 90.7 838 PHE A C 1
ATOM 6744 O O . PHE A 1 838 ? -7.452 -14.156 -2.638 1 90.7 838 PHE A O 1
ATOM 6751 N N . LYS A 1 839 ? -8.669 -15.551 -3.819 1 90.11 839 LYS A N 1
ATOM 6752 C CA . LYS A 1 839 ? -8.914 -14.56 -4.863 1 90.11 839 LYS A CA 1
ATOM 6753 C C . LYS A 1 839 ? -9.746 -13.397 -4.332 1 90.11 839 LYS A C 1
ATOM 6755 O O . LYS A 1 839 ? -9.415 -12.233 -4.565 1 90.11 839 LYS A O 1
ATOM 6760 N N . LEU A 1 840 ? -10.782 -13.74 -3.643 1 92.41 840 LEU A N 1
ATOM 6761 C CA . LEU A 1 840 ? -11.668 -12.719 -3.094 1 92.41 840 LEU A CA 1
ATOM 6762 C C . LEU A 1 840 ? -10.939 -11.864 -2.063 1 92.41 840 LEU A C 1
ATOM 6764 O O . LEU A 1 840 ? -11.171 -10.656 -1.975 1 92.41 840 LEU A O 1
ATOM 6768 N N . ASN A 1 841 ? -10.119 -12.537 -1.291 1 91.87 841 ASN A N 1
ATOM 6769 C CA . ASN A 1 841 ? -9.348 -11.824 -0.278 1 91.87 841 ASN A CA 1
ATOM 6770 C C . ASN A 1 841 ? -8.444 -10.766 -0.903 1 91.87 841 ASN A C 1
ATOM 6772 O O . ASN A 1 841 ? -8.312 -9.663 -0.37 1 91.87 841 ASN A O 1
ATOM 6776 N N . ASN A 1 842 ? -7.9 -11.047 -1.986 1 90.16 842 ASN A N 1
ATOM 6777 C CA . ASN A 1 842 ? -7.009 -10.118 -2.672 1 90.16 842 ASN A CA 1
ATOM 6778 C C . ASN A 1 842 ? -7.781 -8.966 -3.308 1 90.16 842 ASN A C 1
ATOM 6780 O O . ASN A 1 842 ? -7.361 -7.811 -3.226 1 90.16 842 ASN A O 1
ATOM 6784 N N . VAL A 1 843 ? -8.909 -9.273 -3.853 1 91.08 843 VAL A N 1
ATOM 6785 C CA . VAL A 1 843 ? -9.675 -8.272 -4.587 1 91.08 843 VAL A CA 1
ATOM 6786 C C . VAL A 1 843 ? -10.339 -7.308 -3.607 1 91.08 843 VAL A C 1
ATOM 6788 O O . VAL A 1 843 ? -10.436 -6.108 -3.876 1 91.08 843 VAL A O 1
ATOM 6791 N N . LEU A 1 844 ? -10.736 -7.817 -2.495 1 91.28 844 LEU A N 1
ATOM 6792 C CA . LEU A 1 844 ? -11.483 -7.005 -1.54 1 91.28 844 LEU A CA 1
ATOM 6793 C C . LEU A 1 844 ? -10.538 -6.27 -0.596 1 91.28 844 LEU A C 1
ATOM 6795 O O . LEU A 1 844 ? -10.981 -5.484 0.245 1 91.28 844 LEU A O 1
ATOM 6799 N N . TYR A 1 845 ? -9.299 -6.39 -0.758 1 88.94 845 TYR A N 1
ATOM 6800 C CA . TYR A 1 845 ? -8.296 -5.928 0.195 1 88.94 845 TYR A CA 1
ATOM 6801 C C . TYR A 1 845 ? -8.415 -4.427 0.429 1 88.94 845 TYR A C 1
ATOM 6803 O O . TYR A 1 845 ? -8.237 -3.952 1.553 1 88.94 845 TYR A O 1
ATOM 6811 N N . GLU A 1 846 ? -8.69 -3.702 -0.555 1 86.06 846 GLU A N 1
ATOM 6812 C CA . GLU A 1 846 ? -8.737 -2.248 -0.429 1 86.06 846 GLU A CA 1
ATOM 6813 C C . GLU A 1 846 ? -10.175 -1.752 -0.298 1 86.06 846 GLU A C 1
ATOM 6815 O O . GLU A 1 846 ? -10.425 -0.545 -0.323 1 86.06 846 GLU A O 1
ATOM 6820 N N . THR A 1 847 ? -11.085 -2.656 -0.138 1 88.11 847 THR A N 1
ATOM 6821 C CA . THR A 1 847 ? -12.489 -2.274 -0.034 1 88.11 847 THR A CA 1
ATOM 6822 C C . THR A 1 847 ? -12.964 -2.35 1.415 1 88.11 847 THR A C 1
ATOM 6824 O O . THR A 1 847 ? -12.325 -2.993 2.25 1 88.11 847 THR A O 1
ATOM 6827 N N . SER A 1 848 ? -14.028 -1.764 1.739 1 86.07 848 SER A N 1
ATOM 6828 C CA . SER A 1 848 ? -14.578 -1.766 3.091 1 86.07 848 SER A CA 1
ATOM 6829 C C . SER A 1 848 ? -15.193 -3.119 3.435 1 86.07 848 SER A C 1
ATOM 6831 O O . SER A 1 848 ? -15.439 -3.414 4.606 1 86.07 848 SER A O 1
ATOM 6833 N N . ALA A 1 849 ? -15.389 -3.921 2.382 1 90.15 849 ALA A N 1
ATOM 6834 C CA . ALA A 1 849 ? -15.99 -5.235 2.598 1 90.15 849 ALA A CA 1
ATOM 6835 C C . ALA A 1 849 ? -14.981 -6.208 3.2 1 90.15 849 ALA A C 1
ATOM 6837 O O . ALA A 1 849 ? -15.359 -7.249 3.742 1 90.15 849 ALA A O 1
ATOM 6838 N N . PHE A 1 850 ? -13.717 -5.916 3.18 1 90.94 850 PHE A N 1
ATOM 6839 C CA . PHE A 1 850 ? -12.641 -6.827 3.551 1 90.94 850 PHE A CA 1
ATOM 6840 C C . PHE A 1 850 ? -12.751 -7.227 5.018 1 90.94 850 PHE A C 1
ATOM 6842 O O . PHE A 1 850 ? -12.588 -8.399 5.361 1 90.94 850 PHE A O 1
ATOM 6849 N N . LEU A 1 851 ? -13.018 -6.292 5.88 1 84.61 851 LEU A N 1
ATOM 6850 C CA . LEU A 1 851 ? -13.073 -6.585 7.308 1 84.61 851 LEU A CA 1
ATOM 6851 C C . LEU A 1 851 ? -14.22 -7.539 7.624 1 84.61 851 LEU A C 1
ATOM 6853 O O . LEU A 1 851 ? -14.06 -8.467 8.419 1 84.61 851 LEU A O 1
ATOM 6857 N N . ASP A 1 852 ? -15.351 -7.225 6.989 1 88.54 852 ASP A N 1
ATOM 6858 C CA . ASP A 1 852 ? -16.491 -8.117 7.17 1 88.54 852 ASP A CA 1
ATOM 6859 C C . ASP A 1 852 ? -16.198 -9.506 6.608 1 88.54 852 ASP A C 1
ATOM 6861 O O . ASP A 1 852 ? -16.632 -10.513 7.171 1 88.54 852 ASP A O 1
ATOM 6865 N N . PHE A 1 853 ? -15.534 -9.566 5.536 1 92.48 853 PHE A N 1
ATOM 6866 C CA . PHE A 1 853 ? -15.167 -10.829 4.906 1 92.48 853 PHE A CA 1
ATOM 6867 C C . PHE A 1 853 ? -14.232 -11.63 5.804 1 92.48 853 PHE A C 1
ATOM 6869 O O . PHE A 1 853 ? -14.39 -12.844 5.948 1 92.48 853 PHE A O 1
ATOM 6876 N N . GLN A 1 854 ? -13.246 -10.98 6.378 1 89.66 854 GLN A N 1
ATOM 6877 C CA . GLN A 1 854 ? -12.308 -11.639 7.282 1 89.66 854 GLN A CA 1
ATOM 6878 C C . GLN A 1 854 ? -13.028 -12.212 8.5 1 89.66 854 GLN A C 1
ATOM 6880 O O . GLN A 1 854 ? -12.673 -13.286 8.988 1 89.66 854 GLN A O 1
ATOM 6885 N N . GLU A 1 855 ? -13.965 -11.487 8.975 1 88.81 855 GLU A N 1
ATOM 6886 C CA . GLU A 1 855 ? -14.741 -11.971 10.113 1 88.81 855 GLU A CA 1
ATOM 6887 C C . GLU A 1 855 ? -15.544 -13.215 9.743 1 88.81 855 GLU A C 1
ATOM 6889 O O . GLU A 1 855 ? -15.599 -14.177 10.513 1 88.81 855 GLU A O 1
ATOM 6894 N N . PHE A 1 856 ? -16.208 -13.175 8.568 1 91.89 856 PHE A N 1
ATOM 6895 C CA . PHE A 1 856 ? -16.97 -14.315 8.072 1 91.89 856 PHE A CA 1
ATOM 6896 C C . PHE A 1 856 ? -16.081 -15.546 7.943 1 91.89 856 PHE A C 1
ATOM 6898 O O . PHE A 1 856 ? -16.46 -16.639 8.369 1 91.89 856 PHE A O 1
ATOM 6905 N N . LEU A 1 857 ? -14.852 -15.382 7.378 1 92.94 857 LEU A N 1
ATOM 6906 C CA . LEU A 1 857 ? -13.92 -16.484 7.166 1 92.94 857 LEU A CA 1
ATOM 6907 C C . LEU A 1 857 ? -13.452 -17.063 8.497 1 92.94 857 LEU A C 1
ATOM 6909 O O . LEU A 1 857 ? -13.29 -18.279 8.627 1 92.94 857 LEU A O 1
ATOM 6913 N N . GLN A 1 858 ? -13.223 -16.198 9.448 1 91.33 858 GLN A N 1
ATOM 6914 C CA . GLN A 1 858 ? -12.795 -16.644 10.77 1 91.33 858 GLN A CA 1
ATOM 6915 C C . GLN A 1 858 ? -13.852 -17.532 11.42 1 91.33 858 GLN A C 1
ATOM 6917 O O . GLN A 1 858 ? -13.532 -18.593 11.96 1 91.33 858 GLN A O 1
ATOM 6922 N N . LYS A 1 859 ? -15.08 -17.113 11.324 1 91.27 859 LYS A N 1
ATOM 6923 C CA . LYS A 1 859 ? -16.175 -17.884 11.906 1 91.27 859 LYS A CA 1
ATOM 6924 C C . LYS A 1 859 ? -16.349 -19.219 11.187 1 91.27 859 LYS A C 1
ATOM 6926 O O . LYS A 1 859 ? -16.612 -20.243 11.822 1 91.27 859 LYS A O 1
ATOM 6931 N N . LEU A 1 860 ? -16.2 -19.185 9.901 1 93.57 860 LEU A N 1
ATOM 6932 C CA . LEU A 1 860 ? -16.402 -20.376 9.082 1 93.57 860 LEU A CA 1
ATOM 6933 C C . LEU A 1 860 ? -15.322 -21.416 9.36 1 93.57 860 LEU A C 1
ATOM 6935 O O . LEU A 1 860 ? -15.605 -22.615 9.401 1 93.57 860 LEU A O 1
ATOM 6939 N N . ILE A 1 861 ? -14.076 -21.039 9.587 1 94.25 861 ILE A N 1
ATOM 6940 C CA . ILE A 1 861 ? -12.949 -21.965 9.628 1 94.25 861 ILE A CA 1
ATOM 6941 C C . ILE A 1 861 ? -12.702 -22.412 11.067 1 94.25 861 ILE A C 1
ATOM 6943 O O . ILE A 1 861 ? -12.04 -23.425 11.304 1 94.25 861 ILE A O 1
ATOM 6947 N N . THR A 1 862 ? -13.229 -21.713 12.083 1 93.19 862 THR A N 1
ATOM 6948 C CA . THR A 1 862 ? -12.899 -21.912 13.49 1 93.19 862 THR A CA 1
ATOM 6949 C C . THR A 1 862 ? -13.176 -23.352 13.911 1 93.19 862 THR A C 1
ATOM 6951 O O . THR A 1 862 ? -12.317 -24.007 14.506 1 93.19 862 THR A O 1
ATOM 6954 N N . PRO A 1 863 ? -14.4 -23.964 13.485 1 93.19 863 PRO A N 1
ATOM 6955 C CA . PRO A 1 863 ? -14.63 -25.351 13.894 1 93.19 863 PRO A CA 1
ATOM 6956 C C . PRO A 1 863 ? -13.621 -26.321 13.285 1 93.19 863 PRO A C 1
ATOM 6958 O O . PRO A 1 863 ? -13.144 -27.231 13.967 1 93.19 863 PRO A O 1
ATOM 6961 N N . LEU A 1 864 ? -13.243 -26.115 12.078 1 92.85 864 LEU A N 1
ATOM 6962 C CA . LEU A 1 864 ? -12.273 -26.981 11.418 1 92.85 864 LEU A CA 1
ATOM 6963 C C . LEU A 1 864 ? -10.881 -26.791 12.012 1 92.85 864 LEU A C 1
ATOM 6965 O O . LEU A 1 864 ? -10.173 -27.767 12.271 1 92.85 864 LEU A O 1
ATOM 6969 N N . TYR A 1 865 ? -10.475 -25.596 12.231 1 92.67 865 TYR A N 1
ATOM 6970 C CA . TYR A 1 865 ? -9.15 -25.293 12.759 1 92.67 865 TYR A CA 1
ATOM 6971 C C . TYR A 1 865 ? -8.974 -25.872 14.158 1 92.67 865 TYR A C 1
ATOM 6973 O O . TYR A 1 865 ? -7.905 -26.386 14.494 1 92.67 865 TYR A O 1
ATOM 6981 N N . ASN A 1 866 ? -9.99 -25.806 14.96 1 89.83 866 ASN A N 1
ATOM 6982 C CA . ASN A 1 866 ? -9.917 -26.344 16.315 1 89.83 866 ASN A CA 1
ATOM 6983 C C . ASN A 1 866 ? -9.737 -27.859 16.308 1 89.83 866 ASN A C 1
ATOM 6985 O O . ASN A 1 866 ? -9.077 -28.415 17.188 1 89.83 866 ASN A O 1
ATOM 6989 N N . GLU A 1 867 ? -10.234 -28.427 15.323 1 87.74 867 GLU A N 1
ATOM 6990 C CA . GLU A 1 867 ? -10.122 -29.878 15.21 1 87.74 867 GLU A CA 1
ATOM 6991 C C . GLU A 1 867 ? -8.735 -30.289 14.723 1 87.74 867 GLU A C 1
ATOM 6993 O O . GLU A 1 867 ? -8.156 -31.254 15.225 1 87.74 867 GLU A O 1
ATOM 6998 N N . VAL A 1 868 ? -8.202 -29.522 13.813 1 85.05 868 VAL A N 1
ATOM 6999 C CA . VAL A 1 868 ? -6.97 -29.958 13.164 1 85.05 868 VAL A CA 1
ATOM 7000 C C . VAL A 1 868 ? -5.764 -29.437 13.942 1 85.05 868 VAL A C 1
ATOM 7002 O O . VAL A 1 868 ? -4.674 -30.008 13.864 1 85.05 868 VAL A O 1
ATOM 7005 N N . ALA A 1 869 ? -5.897 -28.31 14.583 1 77.42 869 ALA A N 1
ATOM 7006 C CA . ALA A 1 869 ? -4.786 -27.671 15.285 1 77.42 869 ALA A CA 1
ATOM 7007 C C . ALA A 1 869 ? -4.187 -28.608 16.33 1 77.42 869 ALA A C 1
ATOM 7009 O O . ALA A 1 869 ? -3.007 -28.494 16.67 1 77.42 869 ALA A O 1
ATOM 7010 N N . GLU A 1 870 ? -4.97 -29.557 16.72 1 72.94 870 GLU A N 1
ATOM 7011 C CA . GLU A 1 870 ? -4.501 -30.513 17.718 1 72.94 870 GLU A CA 1
ATOM 7012 C C . GLU A 1 870 ? -3.636 -31.597 17.081 1 72.94 870 GLU A C 1
ATOM 7014 O O . GLU A 1 870 ? -2.831 -32.236 17.762 1 72.94 870 GLU A O 1
ATOM 7019 N N . ASN A 1 871 ? -3.782 -31.733 15.821 1 75.02 871 ASN A N 1
ATOM 7020 C CA . ASN A 1 871 ? -3.053 -32.796 15.137 1 75.02 871 ASN A CA 1
ATOM 7021 C C . ASN A 1 871 ? -2.254 -32.256 13.954 1 75.02 871 ASN A C 1
ATOM 7023 O O . ASN A 1 871 ? -2.38 -32.755 12.835 1 75.02 871 ASN A O 1
ATOM 7027 N N . LEU A 1 872 ? -1.388 -31.35 14.203 1 76.63 872 LEU A N 1
ATOM 7028 C CA . LEU A 1 872 ? -0.612 -30.742 13.129 1 76.63 872 LEU A CA 1
ATOM 7029 C C . LEU A 1 872 ? 0.404 -31.73 12.565 1 76.63 872 LEU A C 1
ATOM 7031 O O . LEU A 1 872 ? 0.846 -31.588 11.423 1 76.63 872 LEU A O 1
ATOM 7035 N N . GLU A 1 873 ? 0.631 -32.771 13.3 1 73.09 873 GLU A N 1
ATOM 7036 C CA . GLU A 1 873 ? 1.662 -33.728 12.909 1 73.09 873 GLU A CA 1
ATOM 7037 C C . GLU A 1 873 ? 1.176 -34.63 11.778 1 73.09 873 GLU A C 1
ATOM 7039 O O . GLU A 1 873 ? 1.982 -35.172 11.019 1 73.09 873 GLU A O 1
ATOM 7044 N N . GLU A 1 874 ? -0.165 -34.808 11.671 1 73.59 874 GLU A N 1
ATOM 7045 C CA . GLU A 1 874 ? -0.705 -35.641 10.6 1 73.59 874 GLU A CA 1
ATOM 7046 C C . GLU A 1 874 ? -0.352 -35.072 9.228 1 73.59 874 GLU A C 1
ATOM 7048 O O . GLU A 1 874 ? -0.132 -35.825 8.277 1 73.59 874 GLU A O 1
ATOM 7053 N N . GLY A 1 875 ? -0.209 -33.816 9.171 1 79.32 875 GLY A N 1
ATOM 7054 C CA . GLY A 1 875 ? 0.262 -33.132 7.977 1 79.32 875 GLY A CA 1
ATOM 7055 C C . GLY A 1 875 ? -0.649 -33.324 6.78 1 79.32 875 GLY A C 1
ATOM 7056 O O . GLY A 1 875 ? -0.177 -33.54 5.662 1 79.32 875 GLY A O 1
ATOM 7057 N N . SER A 1 876 ? -1.979 -33.4 6.958 1 84.53 876 SER A N 1
ATOM 7058 C CA . SER A 1 876 ? -2.917 -33.525 5.847 1 84.53 876 SER A CA 1
ATOM 7059 C C . SER A 1 876 ? -3.059 -32.208 5.092 1 84.53 876 SER A C 1
ATOM 7061 O O . SER A 1 876 ? -2.817 -31.136 5.651 1 84.53 876 SER A O 1
ATOM 7063 N N . PRO A 1 877 ? -3.33 -32.34 3.818 1 87.53 877 PRO A N 1
ATOM 7064 C CA . PRO A 1 877 ? -3.579 -31.102 3.077 1 87.53 877 PRO A CA 1
ATOM 7065 C C . PRO A 1 877 ? -4.72 -30.278 3.67 1 87.53 877 PRO A C 1
ATOM 7067 O O . PRO A 1 877 ? -4.712 -29.048 3.576 1 87.53 877 PRO A O 1
ATOM 7070 N N . LEU A 1 878 ? -5.66 -31.029 4.263 1 89.53 878 LEU A N 1
ATOM 7071 C CA . LEU A 1 878 ? -6.76 -30.328 4.916 1 89.53 878 LEU A CA 1
ATOM 7072 C C . LEU A 1 878 ? -6.252 -29.479 6.077 1 89.53 878 LEU A C 1
ATOM 7074 O O . LEU A 1 878 ? -6.701 -28.347 6.267 1 89.53 878 LEU A O 1
ATOM 7078 N N . THR A 1 879 ? -5.361 -30.044 6.816 1 89.6 879 THR A N 1
ATOM 7079 C CA . THR A 1 879 ? -4.77 -29.313 7.932 1 89.6 879 THR A CA 1
ATOM 7080 C C . THR A 1 879 ? -4.016 -28.083 7.435 1 89.6 879 THR A C 1
ATOM 7082 O O . THR A 1 879 ? -4.091 -27.014 8.044 1 89.6 879 THR A O 1
ATOM 7085 N N . LEU A 1 880 ? -3.31 -28.286 6.37 1 88.91 880 LEU A N 1
ATOM 7086 C CA . LEU A 1 880 ? -2.567 -27.171 5.794 1 88.91 880 LEU A CA 1
ATOM 7087 C C . LEU A 1 880 ? -3.508 -26.035 5.404 1 88.91 880 LEU A C 1
ATOM 7089 O O . LEU A 1 880 ? -3.233 -24.869 5.694 1 88.91 880 LEU A O 1
ATOM 7093 N N . PHE A 1 881 ? -4.597 -26.367 4.835 1 89.91 881 PHE A N 1
ATOM 7094 C CA . PHE A 1 881 ? -5.554 -25.358 4.398 1 89.91 881 PHE A CA 1
ATOM 7095 C C . PHE A 1 881 ? -6.22 -24.69 5.595 1 89.91 881 PHE A C 1
ATOM 7097 O O . PHE A 1 881 ? -6.499 -23.489 5.567 1 89.91 881 PHE A O 1
ATOM 7104 N N . ALA A 1 882 ? -6.493 -25.474 6.543 1 92.21 882 ALA A N 1
ATOM 7105 C CA . ALA A 1 882 ? -7.109 -24.918 7.745 1 92.21 882 ALA A CA 1
ATOM 7106 C C . ALA A 1 882 ? -6.191 -23.895 8.409 1 92.21 882 ALA A C 1
ATOM 7108 O O . ALA A 1 882 ? -6.645 -22.832 8.838 1 92.21 882 ALA A O 1
ATOM 7109 N N . VAL A 1 883 ? -4.939 -24.23 8.436 1 92 883 VAL A N 1
ATOM 7110 C CA . VAL A 1 883 ? -3.973 -23.331 9.059 1 92 883 VAL A CA 1
ATOM 7111 C C . VAL A 1 883 ? -3.798 -22.083 8.198 1 92 883 VAL A C 1
ATOM 7113 O O . VAL A 1 883 ? -3.752 -20.965 8.717 1 92 883 VAL A O 1
ATOM 7116 N N . LYS A 1 884 ? -3.734 -22.267 6.9 1 92.15 884 LYS A N 1
ATOM 7117 C CA . LYS A 1 884 ? -3.571 -21.144 5.981 1 92.15 884 LYS A CA 1
ATOM 7118 C C . LYS A 1 884 ? -4.744 -20.174 6.086 1 92.15 884 LYS A C 1
ATOM 7120 O O . LYS A 1 884 ? -4.548 -18.958 6.142 1 92.15 884 LYS A O 1
ATOM 7125 N N . LEU A 1 885 ? -5.934 -20.715 6.142 1 94.07 885 LEU A N 1
ATOM 7126 C CA . LEU A 1 885 ? -7.13 -19.882 6.184 1 94.07 885 LEU A CA 1
ATOM 7127 C C . LEU A 1 885 ? -7.275 -19.208 7.545 1 94.07 885 LEU A C 1
ATOM 7129 O O . LEU A 1 885 ? -7.739 -18.069 7.631 1 94.07 885 LEU A O 1
ATOM 7133 N N . ALA A 1 886 ? -6.865 -19.928 8.555 1 94.21 886 ALA A N 1
ATOM 7134 C CA . ALA A 1 886 ? -6.923 -19.343 9.892 1 94.21 886 ALA A CA 1
ATOM 7135 C C . ALA A 1 886 ? -5.961 -18.164 10.017 1 94.21 886 ALA A C 1
ATOM 7137 O O . ALA A 1 886 ? -6.314 -17.124 10.577 1 94.21 886 ALA A O 1
ATOM 7138 N N . CYS A 1 887 ? -4.8 -18.328 9.476 1 92.98 887 CYS A N 1
ATOM 7139 C CA . CYS A 1 887 ? -3.805 -17.264 9.543 1 92.98 887 CYS A CA 1
ATOM 7140 C C . CYS A 1 887 ? -4.192 -16.098 8.642 1 92.98 887 CYS A C 1
ATOM 7142 O O . CYS A 1 887 ? -3.968 -14.937 8.991 1 92.98 887 CYS A O 1
ATOM 7144 N N . LEU A 1 888 ? -4.774 -16.448 7.529 1 90.72 888 LEU A N 1
ATOM 7145 C CA . LEU A 1 888 ? -5.21 -15.418 6.592 1 90.72 888 LEU A CA 1
ATOM 7146 C C . LEU A 1 888 ? -6.306 -14.553 7.205 1 90.72 888 LEU A C 1
ATOM 7148 O O . LEU A 1 888 ? -6.342 -13.341 6.984 1 90.72 888 LEU A O 1
ATOM 7152 N N . SER A 1 889 ? -7.195 -15.19 7.981 1 90.43 889 SER A N 1
ATOM 7153 C CA . SER A 1 889 ? -8.312 -14.475 8.589 1 90.43 889 SER A CA 1
ATOM 7154 C C . SER A 1 889 ? -7.913 -13.864 9.929 1 90.43 889 SER A C 1
ATOM 7156 O O . SER A 1 889 ? -8.77 -13.401 10.685 1 90.43 889 SER A O 1
ATOM 7158 N N . GLU A 1 890 ? -6.611 -13.975 10.258 1 87.43 890 GLU A N 1
ATOM 7159 C CA . GLU A 1 890 ? -6.037 -13.401 11.471 1 87.43 890 GLU A CA 1
ATOM 7160 C C . GLU A 1 890 ? -6.691 -13.984 12.72 1 87.43 890 GLU A C 1
ATOM 7162 O O . GLU A 1 890 ? -7.046 -13.247 13.643 1 87.43 890 GLU A O 1
ATOM 7167 N N . HIS A 1 891 ? -6.945 -15.232 12.603 1 89.87 891 HIS A N 1
ATOM 7168 C CA . HIS A 1 891 ? -7.414 -15.93 13.794 1 89.87 891 HIS A CA 1
ATOM 7169 C C . HIS A 1 891 ? -6.441 -15.753 14.955 1 89.87 891 HIS A C 1
ATOM 7171 O O . HIS A 1 891 ? -5.227 -15.874 14.778 1 89.87 891 HIS A O 1
ATOM 7177 N N . SER A 1 892 ? -6.851 -15.464 16.19 1 85.14 892 SER A N 1
ATOM 7178 C CA . SER A 1 892 ? -6.021 -15.115 17.338 1 85.14 892 SER A CA 1
ATOM 7179 C C . SER A 1 892 ? -5.048 -16.239 17.679 1 85.14 892 SER A C 1
ATOM 7181 O O . SER A 1 892 ? -3.878 -15.987 17.971 1 85.14 892 SER A O 1
ATOM 7183 N N . LYS A 1 893 ? -5.505 -17.465 17.576 1 88.03 893 LYS A N 1
ATOM 7184 C CA . LYS A 1 893 ? -4.657 -18.602 17.923 1 88.03 893 LYS A CA 1
ATOM 7185 C C . LYS A 1 893 ? -3.506 -18.753 16.933 1 88.03 893 LYS A C 1
ATOM 7187 O O . LYS A 1 893 ? -2.394 -19.121 17.316 1 88.03 893 LYS A O 1
ATOM 7192 N N . CYS A 1 894 ? -3.828 -18.541 15.684 1 91.08 894 CYS A N 1
ATOM 7193 C CA . CYS A 1 894 ? -2.775 -18.653 14.681 1 91.08 894 CYS A CA 1
ATOM 7194 C C . CYS A 1 894 ? -1.752 -17.534 14.837 1 91.08 894 CYS A C 1
ATOM 7196 O O . CYS A 1 894 ? -0.548 -17.766 14.711 1 91.08 894 CYS A O 1
ATOM 7198 N N . LEU A 1 895 ? -2.239 -16.337 15.116 1 89.15 895 LEU A N 1
ATOM 7199 C CA . LEU A 1 895 ? -1.343 -15.2 15.292 1 89.15 895 LEU A CA 1
ATOM 7200 C C . LEU A 1 895 ? -0.463 -15.387 16.523 1 89.15 895 LEU A C 1
ATOM 7202 O O . LEU A 1 895 ? 0.728 -15.067 16.494 1 89.15 895 LEU A O 1
ATOM 7206 N N . ASP A 1 896 ? -1.06 -15.874 17.538 1 87.51 896 ASP A N 1
ATOM 7207 C CA . ASP A 1 896 ? -0.291 -16.154 18.747 1 87.51 896 ASP A CA 1
ATOM 7208 C C . ASP A 1 896 ? 0.766 -17.225 18.49 1 87.51 896 ASP A C 1
ATOM 7210 O O . ASP A 1 896 ? 1.892 -17.124 18.981 1 87.51 896 ASP A O 1
ATOM 7214 N N . TRP A 1 897 ? 0.339 -18.238 17.781 1 88.63 897 TRP A N 1
ATOM 7215 C CA . TRP A 1 897 ? 1.27 -19.298 17.41 1 88.63 897 TRP A CA 1
ATOM 7216 C C . TRP A 1 897 ? 2.455 -18.734 16.632 1 88.63 897 TRP A C 1
ATOM 7218 O O . TRP A 1 897 ? 3.605 -19.093 16.894 1 88.63 897 TRP A O 1
ATOM 7228 N N . ALA A 1 898 ? 2.203 -17.877 15.658 1 91 898 ALA A N 1
ATOM 7229 C CA . ALA A 1 898 ? 3.256 -17.289 14.833 1 91 898 ALA A CA 1
ATOM 7230 C C . ALA A 1 898 ? 4.181 -16.409 15.669 1 91 898 ALA A C 1
ATOM 7232 O O . ALA A 1 898 ? 5.404 -16.461 15.516 1 91 898 ALA A O 1
ATOM 7233 N N . LYS A 1 899 ? 3.617 -15.647 16.574 1 87.06 899 LYS A N 1
ATOM 7234 C CA . LYS A 1 899 ? 4.391 -14.75 17.428 1 87.06 899 LYS A CA 1
ATOM 7235 C C . LYS A 1 899 ? 5.278 -15.535 18.39 1 87.06 899 LYS A C 1
ATOM 7237 O O . LYS A 1 899 ? 6.455 -15.212 18.56 1 87.06 899 LYS A O 1
ATOM 7242 N N . GLN A 1 900 ? 4.708 -16.502 18.957 1 87.88 900 GLN A N 1
ATOM 7243 C CA . GLN A 1 900 ? 5.461 -17.329 19.895 1 87.88 900 GLN A CA 1
ATOM 7244 C C . GLN A 1 900 ? 6.569 -18.099 19.182 1 87.88 900 GLN A C 1
ATOM 7246 O O . GLN A 1 900 ? 7.676 -18.233 19.708 1 87.88 900 GLN A O 1
ATOM 7251 N N . SER A 1 901 ? 6.197 -18.631 18.082 1 90.53 901 SER A N 1
ATOM 7252 C CA . SER A 1 901 ? 7.197 -19.357 17.306 1 90.53 901 SER A CA 1
ATOM 7253 C C . SER A 1 901 ? 8.372 -18.456 16.938 1 90.53 901 SER A C 1
ATOM 7255 O O . SER A 1 901 ? 9.523 -18.896 16.943 1 90.53 901 SER A O 1
ATOM 7257 N N . PHE A 1 902 ? 8.088 -17.175 16.637 1 91.36 902 PHE A N 1
ATOM 7258 C CA . PHE A 1 902 ? 9.155 -16.254 16.261 1 91.36 902 PHE A CA 1
ATOM 7259 C C . PHE A 1 902 ? 10.085 -15.993 17.439 1 91.36 902 PHE A C 1
ATOM 7261 O O . PHE A 1 902 ? 11.308 -15.971 17.278 1 91.36 902 PHE A O 1
ATOM 7268 N N . VAL A 1 903 ? 9.491 -15.764 18.62 1 87.71 903 VAL A N 1
ATOM 7269 C CA . VAL A 1 903 ? 10.278 -15.545 19.829 1 87.71 903 VAL A CA 1
ATOM 7270 C C . VAL A 1 903 ? 11.161 -16.761 20.099 1 87.71 903 VAL A C 1
ATOM 7272 O O . VAL A 1 903 ? 12.343 -16.618 20.42 1 87.71 903 VAL A O 1
ATOM 7275 N N . GLN A 1 904 ? 10.627 -17.941 19.845 1 89.94 904 GLN A N 1
ATOM 7276 C CA . GLN A 1 904 ? 11.357 -19.178 20.098 1 89.94 904 GLN A CA 1
ATOM 7277 C C . GLN A 1 904 ? 12.437 -19.405 19.044 1 89.94 904 GLN A C 1
ATOM 7279 O O . GLN A 1 904 ? 13.531 -19.876 19.36 1 89.94 904 GLN A O 1
ATOM 7284 N N . LEU A 1 905 ? 12.131 -19.113 17.814 1 89.5 905 LEU A N 1
ATOM 7285 C CA . LEU A 1 905 ? 13.094 -19.281 16.731 1 89.5 905 LEU A CA 1
ATOM 7286 C C . LEU A 1 905 ? 14.301 -18.371 16.931 1 89.5 905 LEU A C 1
ATOM 7288 O O . LEU A 1 905 ? 15.426 -18.74 16.585 1 89.5 905 LEU A O 1
ATOM 7292 N N . LYS A 1 906 ? 14.062 -17.216 17.45 1 86.85 906 LYS A N 1
ATOM 7293 C CA . LYS A 1 906 ? 15.134 -16.255 17.691 1 86.85 906 LYS A CA 1
ATOM 7294 C C . LYS A 1 906 ? 16.027 -16.704 18.843 1 86.85 906 LYS A C 1
ATOM 7296 O O . LYS A 1 906 ? 17.245 -16.517 18.801 1 86.85 906 LYS A O 1
ATOM 7301 N N . ARG A 1 907 ? 15.413 -17.282 19.857 1 85.26 907 ARG A N 1
ATOM 7302 C CA . ARG A 1 907 ? 16.142 -17.703 21.049 1 85.26 907 ARG A CA 1
ATOM 7303 C C . ARG A 1 907 ? 16.877 -19.017 20.806 1 85.26 907 ARG A C 1
ATOM 7305 O O . ARG A 1 907 ? 18.008 -19.195 21.262 1 85.26 907 ARG A O 1
ATOM 7312 N N . ASN A 1 908 ? 16.059 -19.97 20.036 1 85.96 908 ASN A N 1
ATOM 7313 C CA . ASN A 1 908 ? 16.586 -21.305 19.777 1 85.96 908 ASN A CA 1
ATOM 7314 C C . ASN A 1 908 ? 16.418 -21.7 18.312 1 85.96 908 ASN A C 1
ATOM 7316 O O . ASN A 1 908 ? 15.36 -22.192 17.915 1 85.96 908 ASN A O 1
ATOM 7320 N N . PRO A 1 909 ? 17.475 -21.657 17.579 1 77.2 909 PRO A N 1
ATOM 7321 C CA . PRO A 1 909 ? 17.372 -21.992 16.157 1 77.2 909 PRO A CA 1
ATOM 7322 C C . PRO A 1 909 ? 16.914 -23.429 15.92 1 77.2 909 PRO A C 1
ATOM 7324 O O . PRO A 1 909 ? 16.33 -23.731 14.877 1 77.2 909 PRO A O 1
ATOM 7327 N N . SER A 1 910 ? 17.068 -24.278 16.866 1 76.43 910 SER A N 1
ATOM 7328 C CA . SER A 1 910 ? 16.69 -25.679 16.713 1 76.43 910 SER A CA 1
ATOM 7329 C C . SER A 1 910 ? 15.182 -25.863 16.851 1 76.43 910 SER A C 1
ATOM 7331 O O . SER A 1 910 ? 14.645 -26.914 16.495 1 76.43 910 SER A O 1
ATOM 7333 N N . PHE A 1 911 ? 14.585 -24.848 17.256 1 80.93 911 PHE A N 1
ATOM 7334 C CA . PHE A 1 911 ? 13.136 -24.908 17.406 1 80.93 911 PHE A CA 1
ATOM 7335 C C . PHE A 1 911 ? 12.463 -25.163 16.062 1 80.93 911 PHE A C 1
ATOM 7337 O O . PHE A 1 911 ? 11.355 -25.702 16.009 1 80.93 911 PHE A O 1
ATOM 7344 N N . LYS A 1 912 ? 13.079 -24.896 15.033 1 78.72 912 LYS A N 1
ATOM 7345 C CA . LYS A 1 912 ? 12.529 -25.077 13.693 1 78.72 912 LYS A CA 1
ATOM 7346 C C . LYS A 1 912 ? 12.192 -26.542 13.43 1 78.72 912 LYS A C 1
ATOM 7348 O O . LYS A 1 912 ? 11.259 -26.845 12.683 1 78.72 912 LYS A O 1
ATOM 7353 N N . HIS A 1 913 ? 12.891 -27.367 14.101 1 73.05 913 HIS A N 1
ATOM 7354 C CA . HIS A 1 913 ? 12.687 -28.797 13.899 1 73.05 913 HIS A CA 1
ATOM 7355 C C . HIS A 1 913 ? 11.395 -29.268 14.558 1 73.05 913 HIS A C 1
ATOM 7357 O O . HIS A 1 913 ? 10.874 -30.333 14.22 1 73.05 913 HIS A O 1
ATOM 7363 N N . GLY A 1 914 ? 10.903 -28.405 15.407 1 75.61 914 GLY A N 1
ATOM 7364 C CA . GLY A 1 914 ? 9.638 -28.735 16.045 1 75.61 914 GLY A CA 1
ATOM 7365 C C . GLY A 1 914 ? 8.431 -28.322 15.224 1 75.61 914 GLY A C 1
ATOM 7366 O O . GLY A 1 914 ? 7.312 -28.768 15.488 1 75.61 914 GLY A O 1
ATOM 7367 N N . ILE A 1 915 ? 8.702 -27.633 14.138 1 82.37 915 ILE A N 1
ATOM 7368 C CA . ILE A 1 915 ? 7.626 -27.194 13.256 1 82.37 915 ILE A CA 1
ATOM 7369 C C . ILE A 1 915 ? 7.623 -28.041 11.985 1 82.37 915 ILE A C 1
ATOM 7371 O O . ILE A 1 915 ? 8.622 -28.094 11.264 1 82.37 915 ILE A O 1
ATOM 7375 N N . PRO A 1 916 ? 6.484 -28.679 11.804 1 79.41 916 PRO A N 1
ATOM 7376 C CA . PRO A 1 916 ? 6.448 -29.495 10.588 1 79.41 916 PRO A CA 1
ATOM 7377 C C . PRO A 1 916 ? 6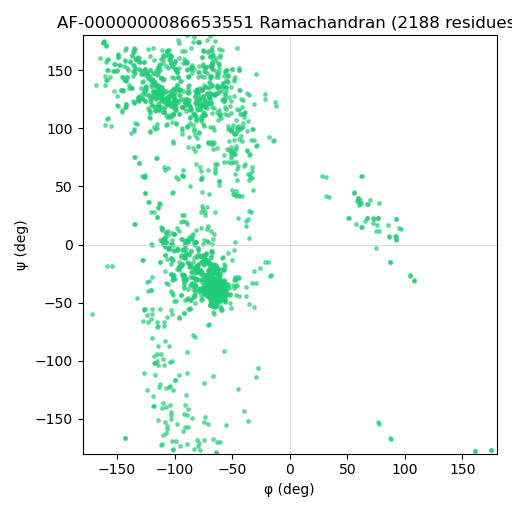.784 -28.696 9.331 1 79.41 916 PRO A C 1
ATOM 7379 O O . PRO A 1 916 ? 6.36 -27.546 9.194 1 79.41 916 PRO A O 1
ATOM 7382 N N . MET A 1 917 ? 7.481 -29.189 8.443 1 76.98 917 MET A N 1
ATOM 7383 C CA . MET A 1 917 ? 7.996 -28.516 7.254 1 76.98 917 MET A CA 1
ATOM 7384 C C . MET A 1 917 ? 6.855 -28.02 6.372 1 76.98 917 MET A C 1
ATOM 7386 O O . MET A 1 917 ? 6.966 -26.97 5.738 1 76.98 917 MET A O 1
ATOM 7390 N N . TYR A 1 918 ? 5.744 -28.802 6.365 1 81.09 918 TYR A N 1
ATOM 7391 C CA . TYR A 1 918 ? 4.688 -28.489 5.409 1 81.09 918 TYR A CA 1
ATOM 7392 C C . TYR A 1 918 ? 3.946 -27.22 5.812 1 81.09 918 TYR A C 1
ATOM 7394 O O . TYR A 1 918 ? 3.254 -26.612 4.992 1 81.09 918 TYR A O 1
ATOM 7402 N N . ILE A 1 919 ? 4.086 -26.736 7.061 1 88.25 919 ILE A N 1
ATOM 7403 C CA . ILE A 1 919 ? 3.374 -25.54 7.498 1 88.25 919 ILE A CA 1
ATOM 7404 C C . ILE A 1 919 ? 4.361 -24.39 7.681 1 88.25 919 ILE A C 1
ATOM 7406 O O . ILE A 1 919 ? 3.969 -23.279 8.046 1 88.25 919 ILE A O 1
ATOM 7410 N N . ARG A 1 920 ? 5.617 -24.63 7.418 1 87.6 920 ARG A N 1
ATOM 7411 C CA . ARG A 1 920 ? 6.646 -23.629 7.68 1 87.6 920 ARG A CA 1
ATOM 7412 C C . ARG A 1 920 ? 6.471 -22.414 6.774 1 87.6 920 ARG A C 1
ATOM 7414 O O . ARG A 1 920 ? 6.71 -21.28 7.195 1 87.6 920 ARG A O 1
ATOM 7421 N N . ARG A 1 921 ? 6.095 -22.688 5.537 1 89.13 921 ARG A N 1
ATOM 7422 C CA . ARG A 1 921 ? 5.869 -21.566 4.631 1 89.13 921 ARG A CA 1
ATOM 7423 C C . ARG A 1 921 ? 4.778 -20.644 5.163 1 89.13 921 ARG A C 1
ATOM 7425 O O . ARG A 1 921 ? 4.903 -19.42 5.091 1 89.13 921 ARG A O 1
ATOM 7432 N N . THR A 1 922 ? 3.714 -21.253 5.696 1 92.3 922 THR A N 1
ATOM 7433 C CA . THR A 1 922 ? 2.612 -20.481 6.259 1 92.3 922 THR A CA 1
ATOM 7434 C C . THR A 1 922 ? 3.063 -19.721 7.503 1 92.3 922 THR A C 1
ATOM 7436 O O . THR A 1 922 ? 2.68 -18.567 7.705 1 92.3 922 THR A O 1
ATOM 7439 N N . LEU A 1 923 ? 3.884 -20.374 8.285 1 93.02 923 LEU A N 1
ATOM 7440 C CA . LEU A 1 923 ? 4.392 -19.739 9.495 1 93.02 923 LEU A CA 1
ATOM 7441 C C . LEU A 1 923 ? 5.241 -18.519 9.153 1 93.02 923 LEU A C 1
ATOM 7443 O O . LEU A 1 923 ? 5.018 -17.431 9.69 1 93.02 923 LEU A O 1
ATOM 7447 N N . TYR A 1 924 ? 6.22 -18.698 8.214 1 94.26 924 TYR A N 1
ATOM 7448 C CA . TYR A 1 924 ? 7.109 -17.601 7.848 1 94.26 924 TYR A CA 1
ATOM 7449 C C . TYR A 1 924 ? 6.329 -16.452 7.222 1 94.26 924 TYR A C 1
ATOM 7451 O O . TYR A 1 924 ? 6.62 -15.282 7.481 1 94.26 924 TYR A O 1
ATOM 7459 N N . CYS A 1 925 ? 5.381 -16.784 6.408 1 94.83 925 CYS A N 1
ATOM 7460 C CA . CYS A 1 925 ? 4.574 -15.749 5.771 1 94.83 925 CYS A CA 1
ATOM 7461 C C . CYS A 1 925 ? 3.764 -14.975 6.804 1 94.83 925 CYS A C 1
ATOM 7463 O O . CYS A 1 925 ? 3.599 -13.76 6.686 1 94.83 925 CYS A O 1
ATOM 7465 N N . THR A 1 926 ? 3.22 -15.695 7.859 1 93.97 926 THR A N 1
ATOM 7466 C CA . THR A 1 926 ? 2.439 -15.053 8.91 1 93.97 926 THR A CA 1
ATOM 7467 C C . THR A 1 926 ? 3.32 -14.144 9.761 1 93.97 926 THR A C 1
ATOM 7469 O O . THR A 1 926 ? 2.908 -13.044 10.136 1 93.97 926 THR A O 1
ATOM 7472 N N . ILE A 1 927 ? 4.559 -14.534 10.02 1 93.57 927 ILE A N 1
ATOM 7473 C CA . ILE A 1 927 ? 5.517 -13.724 10.764 1 93.57 927 ILE A CA 1
ATOM 7474 C C . ILE A 1 927 ? 5.858 -12.466 9.967 1 93.57 927 ILE A C 1
ATOM 7476 O O . ILE A 1 927 ? 5.909 -11.367 10.523 1 93.57 927 ILE A O 1
ATOM 7480 N N . ALA A 1 928 ? 6.036 -12.596 8.643 1 93.56 928 ALA A N 1
ATOM 7481 C CA . ALA A 1 928 ? 6.381 -11.481 7.765 1 93.56 928 ALA A CA 1
ATOM 7482 C C . ALA A 1 928 ? 5.224 -10.493 7.652 1 93.56 928 ALA A C 1
ATOM 7484 O O . ALA A 1 928 ? 5.432 -9.277 7.671 1 93.56 928 ALA A O 1
ATOM 7485 N N . ARG A 1 929 ? 3.991 -10.951 7.552 1 90.47 929 ARG A N 1
ATOM 7486 C CA . ARG A 1 929 ? 2.806 -10.121 7.362 1 90.47 929 ARG A CA 1
ATOM 7487 C C . ARG A 1 929 ? 2.58 -9.206 8.561 1 90.47 929 ARG A C 1
ATOM 7489 O O . ARG A 1 929 ? 2.123 -8.072 8.405 1 90.47 929 ARG A O 1
ATOM 7496 N N . HIS A 1 930 ? 2.924 -9.65 9.699 1 85.44 930 HIS A N 1
ATOM 7497 C CA . HIS A 1 930 ? 2.668 -8.876 10.908 1 85.44 930 HIS A CA 1
ATOM 7498 C C . HIS A 1 930 ? 3.967 -8.367 11.523 1 85.44 930 HIS A C 1
ATOM 7500 O O . HIS A 1 930 ? 3.984 -7.928 12.676 1 85.44 930 HIS A O 1
ATOM 7506 N N . GLY A 1 931 ? 5.036 -8.51 10.675 1 82.47 931 GLY A N 1
ATOM 7507 C CA . GLY A 1 931 ? 6.332 -8.123 11.21 1 82.47 931 GLY A CA 1
ATOM 7508 C C . GLY A 1 931 ? 6.83 -6.797 10.667 1 82.47 931 GLY A C 1
ATOM 7509 O O . GLY A 1 931 ? 6.281 -6.272 9.696 1 82.47 931 GLY A O 1
ATOM 7510 N N . GLY A 1 932 ? 7.862 -6.329 11.345 1 79.34 932 GLY A N 1
ATOM 7511 C CA . GLY A 1 932 ? 8.542 -5.107 10.946 1 79.34 932 GLY A CA 1
ATOM 7512 C C . GLY A 1 932 ? 9.998 -5.326 10.578 1 79.34 932 GLY A C 1
ATOM 7513 O O . GLY A 1 932 ? 10.336 -6.317 9.927 1 79.34 932 GLY A O 1
ATOM 7514 N N . ARG A 1 933 ? 10.801 -4.515 10.942 1 81.12 933 ARG A N 1
ATOM 7515 C CA . ARG A 1 933 ? 12.218 -4.559 10.594 1 81.12 933 ARG A CA 1
ATOM 7516 C C . ARG A 1 933 ? 12.909 -5.746 11.255 1 81.12 933 ARG A C 1
ATOM 7518 O O . ARG A 1 933 ? 13.76 -6.395 10.644 1 81.12 933 ARG A O 1
ATOM 7525 N N . ASN A 1 934 ? 12.478 -5.975 12.493 1 83.38 934 ASN A N 1
ATOM 7526 C CA . ASN A 1 934 ? 13.098 -7.077 13.22 1 83.38 934 ASN A CA 1
ATOM 7527 C C . ASN A 1 934 ? 12.839 -8.416 12.536 1 83.38 934 ASN A C 1
ATOM 7529 O O . ASN A 1 934 ? 13.74 -9.25 12.433 1 83.38 934 ASN A O 1
ATOM 7533 N N . GLU A 1 935 ? 11.667 -8.641 12.167 1 90.5 935 GLU A N 1
ATOM 7534 C CA . GLU A 1 935 ? 11.312 -9.877 11.476 1 90.5 935 GLU A CA 1
ATOM 7535 C C . GLU A 1 935 ? 11.994 -9.963 10.114 1 90.5 935 GLU A C 1
ATOM 7537 O O . GLU A 1 935 ? 12.411 -11.043 9.69 1 90.5 935 GLU A O 1
ATOM 7542 N N . TRP A 1 936 ? 12.158 -8.835 9.432 1 90.64 936 TRP A N 1
ATOM 7543 C CA . TRP A 1 936 ? 12.826 -8.799 8.135 1 90.64 936 TRP A CA 1
ATOM 7544 C C . TRP A 1 936 ? 14.293 -9.195 8.267 1 90.64 936 TRP A C 1
ATOM 7546 O O . TRP A 1 936 ? 14.787 -10.032 7.508 1 90.64 936 TRP A O 1
ATOM 7556 N N . ASP A 1 937 ? 14.927 -8.625 9.262 1 87.6 937 ASP A N 1
ATOM 7557 C CA . ASP A 1 937 ? 16.34 -8.929 9.465 1 87.6 937 ASP A CA 1
ATOM 7558 C C . ASP A 1 937 ? 16.545 -10.412 9.768 1 87.6 937 ASP A C 1
ATOM 7560 O O . ASP A 1 937 ? 17.497 -11.025 9.281 1 87.6 937 ASP A O 1
ATOM 7564 N N . TYR A 1 938 ? 15.664 -10.952 10.489 1 90.87 938 TYR A N 1
ATOM 7565 C CA . TYR A 1 938 ? 15.763 -12.361 10.851 1 90.87 938 TYR A CA 1
ATOM 7566 C C . TYR A 1 938 ? 15.58 -13.252 9.628 1 90.87 938 TYR A C 1
ATOM 7568 O O . TYR A 1 938 ? 16.397 -14.139 9.37 1 90.87 938 TYR A O 1
ATOM 7576 N N . ILE A 1 939 ? 14.493 -13.077 8.839 1 92.97 939 ILE A N 1
ATOM 7577 C CA . ILE A 1 939 ? 14.178 -13.92 7.691 1 92.97 939 ILE A CA 1
ATOM 7578 C C . ILE A 1 939 ? 15.241 -13.739 6.611 1 92.97 939 ILE A C 1
ATOM 7580 O O . ILE A 1 939 ? 15.639 -14.704 5.954 1 92.97 939 ILE A O 1
ATOM 7584 N N . TYR A 1 940 ? 15.696 -12.505 6.511 1 91.56 940 TYR A N 1
ATOM 7585 C CA . TYR A 1 940 ? 16.714 -12.199 5.512 1 91.56 940 TYR A CA 1
ATOM 7586 C C . TYR A 1 940 ? 18.019 -12.922 5.823 1 91.56 940 TYR A C 1
ATOM 7588 O O . TYR A 1 940 ? 18.612 -13.551 4.943 1 91.56 940 TYR A O 1
ATOM 7596 N N . GLN A 1 941 ? 18.436 -12.892 7.051 1 89.66 941 GLN A N 1
ATOM 7597 C CA . GLN A 1 941 ? 19.676 -13.543 7.461 1 89.66 941 GLN A CA 1
ATOM 7598 C C . GLN A 1 941 ? 19.548 -15.062 7.393 1 89.66 941 GLN A C 1
ATOM 7600 O O . GLN A 1 941 ? 20.477 -15.75 6.965 1 89.66 941 GLN A O 1
ATOM 7605 N N . LYS A 1 942 ? 18.455 -15.543 7.77 1 89.44 942 LYS A N 1
ATOM 7606 C CA . LYS A 1 942 ? 18.239 -16.986 7.737 1 89.44 942 LYS A CA 1
ATOM 7607 C C . LYS A 1 942 ? 18.22 -17.507 6.303 1 89.44 942 LYS A C 1
ATOM 7609 O O . LYS A 1 942 ? 18.73 -18.595 6.025 1 89.44 942 LYS A O 1
ATOM 7614 N N . ALA A 1 943 ? 17.584 -16.778 5.395 1 89.6 943 ALA A N 1
ATOM 7615 C CA . ALA A 1 943 ? 17.539 -17.185 3.993 1 89.6 943 ALA A CA 1
ATOM 7616 C C . ALA A 1 943 ? 18.936 -17.202 3.381 1 89.6 943 ALA A C 1
ATOM 7618 O O . ALA A 1 943 ? 19.262 -18.086 2.584 1 89.6 943 ALA A O 1
ATOM 7619 N N . ARG A 1 944 ? 19.704 -16.327 3.785 1 84.61 944 ARG A N 1
ATOM 7620 C CA . ARG A 1 944 ? 21.053 -16.222 3.238 1 84.61 944 ARG A CA 1
ATOM 7621 C C . ARG A 1 944 ? 21.956 -17.319 3.792 1 84.61 944 ARG A C 1
ATOM 7623 O O . ARG A 1 944 ? 22.839 -17.816 3.09 1 84.61 944 ARG A O 1
ATOM 7630 N N . ASN A 1 945 ? 21.627 -17.697 4.976 1 80.07 945 ASN A N 1
ATOM 7631 C CA . ASN A 1 945 ? 22.511 -18.648 5.641 1 80.07 945 ASN A CA 1
ATOM 7632 C C . ASN A 1 945 ? 21.993 -20.078 5.514 1 80.07 945 ASN A C 1
ATOM 7634 O O . ASN A 1 945 ? 22.66 -21.024 5.936 1 80.07 945 ASN A O 1
ATOM 7638 N N . SER A 1 946 ? 20.834 -20.197 4.927 1 79.03 946 SER A N 1
ATOM 7639 C CA . SER A 1 946 ? 20.271 -21.539 4.823 1 79.03 946 SER A CA 1
ATOM 7640 C C . SER A 1 946 ? 20.977 -22.352 3.742 1 79.03 946 SER A C 1
ATOM 7642 O O . SER A 1 946 ? 21.165 -21.874 2.622 1 79.03 946 SER A O 1
ATOM 7644 N N . MET A 1 947 ? 21.394 -23.467 4.147 1 66.6 947 MET A N 1
ATOM 7645 C CA . MET A 1 947 ? 22.099 -24.352 3.225 1 66.6 947 MET A CA 1
ATOM 7646 C C . MET A 1 947 ? 21.129 -25.306 2.536 1 66.6 947 MET A C 1
ATOM 7648 O O . MET A 1 947 ? 21.409 -25.801 1.443 1 66.6 947 MET A O 1
ATOM 7652 N N . LYS A 1 948 ? 20.052 -25.582 3.196 1 71.45 948 LYS A N 1
ATOM 7653 C CA . LYS A 1 948 ? 19.031 -26.45 2.617 1 71.45 948 LYS A CA 1
ATOM 7654 C C . LYS A 1 948 ? 18.146 -25.682 1.64 1 71.45 948 LYS A C 1
ATOM 7656 O O . LYS A 1 948 ? 17.519 -24.688 2.011 1 71.45 948 LYS A O 1
ATOM 7661 N N . ALA A 1 949 ? 18.086 -26.17 0.438 1 69.49 949 ALA A N 1
ATOM 7662 C CA . ALA A 1 949 ? 17.385 -25.466 -0.633 1 69.49 949 ALA A CA 1
ATOM 7663 C C . ALA A 1 949 ? 15.901 -25.316 -0.311 1 69.49 949 ALA A C 1
ATOM 7665 O O . ALA A 1 949 ? 15.306 -24.267 -0.57 1 69.49 949 ALA A O 1
ATOM 7666 N N . GLU A 1 950 ? 15.353 -26.358 0.245 1 72.9 950 GLU A N 1
ATOM 7667 C CA . GLU A 1 950 ? 13.92 -26.303 0.519 1 72.9 950 GLU A CA 1
ATOM 7668 C C . GLU A 1 950 ? 13.599 -25.244 1.57 1 72.9 950 GLU A C 1
ATOM 7670 O O . GLU A 1 950 ? 12.602 -24.528 1.454 1 72.9 950 GLU A O 1
ATOM 7675 N N . GLU A 1 951 ? 14.394 -25.245 2.566 1 80.82 951 GLU A N 1
ATOM 7676 C CA . GLU A 1 951 ? 14.209 -24.24 3.609 1 80.82 951 GLU A CA 1
ATOM 7677 C C . GLU A 1 951 ? 14.436 -22.832 3.064 1 80.82 951 GLU A C 1
ATOM 7679 O O . GLU A 1 951 ? 13.703 -21.903 3.409 1 80.82 951 GLU A O 1
ATOM 7684 N N . LYS A 1 952 ? 15.436 -22.758 2.278 1 84.3 952 LYS A N 1
ATOM 7685 C CA . LYS A 1 952 ? 15.714 -21.467 1.655 1 84.3 952 LYS A CA 1
ATOM 7686 C C . LYS A 1 952 ? 14.53 -20.997 0.814 1 84.3 952 LYS A C 1
ATOM 7688 O O . LYS A 1 952 ? 14.156 -19.823 0.861 1 84.3 952 LYS A O 1
ATOM 7693 N N . TYR A 1 953 ? 13.911 -21.913 0.139 1 83.14 953 TYR A N 1
ATOM 7694 C CA . TYR A 1 953 ? 12.775 -21.564 -0.708 1 83.14 953 TYR A CA 1
ATOM 7695 C C . TYR A 1 953 ? 11.574 -21.149 0.133 1 83.14 953 TYR A C 1
ATOM 7697 O O . TYR A 1 953 ? 10.82 -20.252 -0.25 1 83.14 953 TYR A O 1
ATOM 7705 N N . ASN A 1 954 ? 11.444 -21.81 1.232 1 87.11 954 ASN A N 1
ATOM 7706 C CA . ASN A 1 954 ? 10.36 -21.431 2.132 1 87.11 954 ASN A CA 1
ATOM 7707 C C . ASN A 1 954 ? 10.552 -20.019 2.677 1 87.11 954 ASN A C 1
ATOM 7709 O O . ASN A 1 954 ? 9.595 -19.247 2.765 1 87.11 954 ASN A O 1
ATOM 7713 N N . LEU A 1 955 ? 11.793 -19.726 2.974 1 92.24 955 LEU A N 1
ATOM 7714 C CA . LEU A 1 955 ? 12.11 -18.405 3.505 1 92.24 955 LEU A CA 1
ATOM 7715 C C . LEU A 1 955 ? 11.981 -17.339 2.423 1 92.24 955 LEU A C 1
ATOM 7717 O O . LEU A 1 955 ? 11.391 -16.281 2.655 1 92.24 955 LEU A O 1
ATOM 7721 N N . LEU A 1 956 ? 12.422 -17.658 1.212 1 93.16 956 LEU A N 1
ATOM 7722 C CA . LEU A 1 956 ? 12.374 -16.7 0.113 1 93.16 956 LEU A CA 1
ATOM 7723 C C . LEU A 1 956 ? 10.934 -16.437 -0.317 1 93.16 956 LEU A C 1
ATOM 7725 O O . LEU A 1 956 ? 10.595 -15.321 -0.717 1 93.16 956 LEU A O 1
ATOM 7729 N N . SER A 1 957 ? 10.103 -17.413 -0.154 1 91.83 957 SER A N 1
ATOM 7730 C CA . SER A 1 957 ? 8.701 -17.271 -0.532 1 91.83 957 SER A CA 1
ATOM 7731 C C . SER A 1 957 ? 7.963 -16.337 0.421 1 91.83 957 SER A C 1
ATOM 7733 O O . SER A 1 957 ? 6.875 -15.852 0.104 1 91.83 957 SER A O 1
ATOM 7735 N N . SER A 1 958 ? 8.513 -16.038 1.534 1 94.38 958 SER A N 1
ATOM 7736 C CA . SER A 1 958 ? 7.864 -15.183 2.523 1 94.38 958 SER A CA 1
ATOM 7737 C C . SER A 1 958 ? 8.241 -13.719 2.32 1 94.38 958 SER A C 1
ATOM 7739 O O . SER A 1 958 ? 7.673 -12.832 2.96 1 94.38 958 SER A O 1
ATOM 7741 N N . PHE A 1 959 ? 9.153 -13.432 1.374 1 94.49 959 PHE A N 1
ATOM 7742 C CA . PHE A 1 959 ? 9.605 -12.067 1.131 1 94.49 959 PHE A CA 1
ATOM 7743 C C . PHE A 1 959 ? 8.447 -11.186 0.678 1 94.49 959 PHE A C 1
ATOM 7745 O O . PHE A 1 959 ? 8.328 -10.038 1.112 1 94.49 959 PHE A O 1
ATOM 7752 N N . GLY A 1 960 ? 7.605 -11.811 -0.143 1 93.47 960 GLY A N 1
ATOM 7753 C CA . GLY A 1 960 ? 6.502 -11.038 -0.69 1 93.47 960 GLY A CA 1
ATOM 7754 C C . GLY A 1 960 ? 5.332 -10.909 0.267 1 93.47 960 GLY A C 1
ATOM 7755 O O . GLY A 1 960 ? 4.319 -10.287 -0.062 1 93.47 960 GLY A O 1
ATOM 7756 N N . CYS A 1 961 ? 5.482 -11.475 1.495 1 94.21 961 CYS A N 1
ATOM 7757 C CA . CYS A 1 961 ? 4.373 -11.464 2.442 1 94.21 961 CYS A CA 1
ATOM 7758 C C . CYS A 1 961 ? 4.435 -10.234 3.34 1 94.21 961 CYS A C 1
ATOM 7760 O O . CYS A 1 961 ? 3.476 -9.932 4.054 1 94.21 961 CYS A O 1
ATOM 7762 N N . PHE A 1 962 ? 5.512 -9.46 3.315 1 92.11 962 PHE A N 1
ATOM 7763 C CA . PHE A 1 962 ? 5.648 -8.266 4.141 1 92.11 962 PHE A CA 1
ATOM 7764 C C . PHE A 1 962 ? 4.655 -7.193 3.709 1 92.11 962 PHE A C 1
ATOM 7766 O O . PHE A 1 962 ? 4.277 -7.125 2.538 1 92.11 962 PHE A O 1
ATOM 7773 N N . GLN A 1 963 ? 4.275 -6.379 4.683 1 87.99 963 GLN A N 1
ATOM 7774 C CA . GLN A 1 963 ? 3.282 -5.35 4.393 1 87.99 963 GLN A CA 1
ATOM 7775 C C . GLN A 1 963 ? 3.92 -3.964 4.358 1 87.99 963 GLN A C 1
ATOM 7777 O O . GLN A 1 963 ? 3.231 -2.963 4.147 1 87.99 963 GLN A O 1
ATOM 7782 N N . ILE A 1 964 ? 5.268 -3.862 4.543 1 86.04 964 ILE A N 1
ATOM 7783 C CA . ILE A 1 964 ? 5.993 -2.597 4.569 1 86.04 964 ILE A CA 1
ATOM 7784 C C . ILE A 1 964 ? 6.587 -2.315 3.191 1 86.04 964 ILE A C 1
ATOM 7786 O O . ILE A 1 964 ? 7.522 -2.994 2.76 1 86.04 964 ILE A O 1
ATOM 7790 N N . PRO A 1 965 ? 6.124 -1.323 2.497 1 87.07 965 PRO A N 1
ATOM 7791 C CA . PRO A 1 965 ? 6.548 -1.064 1.119 1 87.07 965 PRO A CA 1
ATOM 7792 C C . PRO A 1 965 ? 8.058 -0.874 0.992 1 87.07 965 PRO A C 1
ATOM 7794 O O . PRO A 1 965 ? 8.648 -1.249 -0.024 1 87.07 965 PRO A O 1
ATOM 7797 N N . SER A 1 966 ? 8.723 -0.323 1.986 1 87.84 966 SER A N 1
ATOM 7798 C CA . SER A 1 966 ? 10.16 -0.079 1.915 1 87.84 966 SER A CA 1
ATOM 7799 C C . SER A 1 966 ? 10.94 -1.388 1.85 1 87.84 966 SER A C 1
ATOM 7801 O O . SER A 1 966 ? 11.954 -1.479 1.156 1 87.84 966 SER A O 1
ATOM 7803 N N . VAL A 1 967 ? 10.441 -2.365 2.62 1 91.34 967 VAL A N 1
ATOM 7804 C CA . VAL A 1 967 ? 11.08 -3.677 2.588 1 91.34 967 VAL A CA 1
ATOM 7805 C C . VAL A 1 967 ? 10.905 -4.304 1.207 1 91.34 967 VAL A C 1
ATOM 7807 O O . VAL A 1 967 ? 11.858 -4.837 0.634 1 91.34 967 VAL A O 1
ATOM 7810 N N . LEU A 1 968 ? 9.717 -4.219 0.701 1 93.79 968 LEU A N 1
ATOM 7811 C CA . LEU A 1 968 ? 9.407 -4.795 -0.603 1 93.79 968 LEU A CA 1
ATOM 7812 C C . LEU A 1 968 ? 10.219 -4.118 -1.702 1 93.79 968 LEU A C 1
ATOM 7814 O O . LEU A 1 968 ? 10.734 -4.788 -2.601 1 93.79 968 LEU A O 1
ATOM 7818 N N . GLN A 1 969 ? 10.35 -2.815 -1.551 1 91.35 969 GLN A N 1
ATOM 7819 C CA . GLN A 1 969 ? 11.145 -2.087 -2.534 1 91.35 969 GLN A CA 1
ATOM 7820 C C . GLN A 1 969 ? 12.622 -2.454 -2.428 1 91.35 969 GLN A C 1
ATOM 7822 O O . GLN A 1 969 ? 13.324 -2.526 -3.439 1 91.35 969 GLN A O 1
ATOM 7827 N N . SER A 1 970 ? 13.08 -2.641 -1.239 1 89.82 970 SER A N 1
ATOM 7828 C CA . SER A 1 970 ? 14.47 -3.033 -1.031 1 89.82 970 SER A CA 1
ATOM 7829 C C . SER A 1 970 ? 14.77 -4.377 -1.687 1 89.82 970 SER A C 1
ATOM 7831 O O . SER A 1 970 ? 15.866 -4.586 -2.212 1 89.82 970 SER A O 1
ATOM 7833 N N . ILE A 1 971 ? 13.814 -5.273 -1.642 1 93.1 971 ILE A N 1
ATOM 7834 C CA . ILE A 1 971 ? 13.985 -6.587 -2.252 1 93.1 971 ILE A CA 1
ATOM 7835 C C . ILE A 1 971 ? 14.108 -6.44 -3.767 1 93.1 971 ILE A C 1
ATOM 7837 O O . ILE A 1 971 ? 14.981 -7.052 -4.388 1 93.1 971 ILE A O 1
ATOM 7841 N N . ILE A 1 972 ? 13.266 -5.628 -4.383 1 93.42 972 ILE A N 1
ATOM 7842 C CA . ILE A 1 972 ? 13.299 -5.427 -5.827 1 93.42 972 ILE A CA 1
ATOM 7843 C C . ILE A 1 972 ? 14.616 -4.765 -6.226 1 93.42 972 ILE A C 1
ATOM 7845 O O . ILE A 1 972 ? 15.229 -5.141 -7.228 1 93.42 972 ILE A O 1
ATOM 7849 N N . ASP A 1 973 ? 15.055 -3.826 -5.421 1 88.79 973 ASP A N 1
ATOM 7850 C CA . ASP A 1 973 ? 16.314 -3.147 -5.709 1 88.79 973 ASP A CA 1
ATOM 7851 C C . ASP A 1 973 ? 17.491 -4.117 -5.632 1 88.79 973 ASP A C 1
ATOM 7853 O O . ASP A 1 973 ? 18.429 -4.028 -6.428 1 88.79 973 ASP A O 1
ATOM 7857 N N . GLU A 1 974 ? 17.388 -4.971 -4.674 1 89.65 974 GLU A N 1
ATOM 7858 C CA . GLU A 1 974 ? 18.446 -5.967 -4.534 1 89.65 974 GLU A CA 1
ATOM 7859 C C . GLU A 1 974 ? 18.473 -6.916 -5.729 1 89.65 974 GLU A C 1
ATOM 7861 O O . GLU A 1 974 ? 19.544 -7.34 -6.168 1 89.65 974 GLU A O 1
ATOM 7866 N N . ILE A 1 975 ? 17.316 -7.31 -6.216 1 92.76 975 ILE A N 1
ATOM 7867 C CA . ILE A 1 975 ? 17.227 -8.184 -7.38 1 92.76 975 ILE A CA 1
ATOM 7868 C C . ILE A 1 975 ? 17.8 -7.474 -8.604 1 92.76 975 ILE A C 1
ATOM 7870 O O . ILE A 1 975 ? 18.494 -8.088 -9.419 1 92.76 975 ILE A O 1
ATOM 7874 N N . LEU A 1 976 ? 17.649 -6.187 -8.719 1 89.96 976 LEU A N 1
ATOM 7875 C CA . LEU A 1 976 ? 18.039 -5.43 -9.904 1 89.96 976 LEU A CA 1
ATOM 7876 C C . LEU A 1 976 ? 19.508 -5.025 -9.831 1 89.96 976 LEU A C 1
ATOM 7878 O O . LEU A 1 976 ? 20.185 -4.942 -10.859 1 89.96 976 LEU A O 1
ATOM 7882 N N . GLN A 1 977 ? 20 -4.738 -8.673 1 81.78 977 GLN A N 1
ATOM 7883 C CA . GLN A 1 977 ? 21.324 -4.135 -8.571 1 81.78 977 GLN A CA 1
ATOM 7884 C C . GLN A 1 977 ? 22.373 -5.173 -8.183 1 81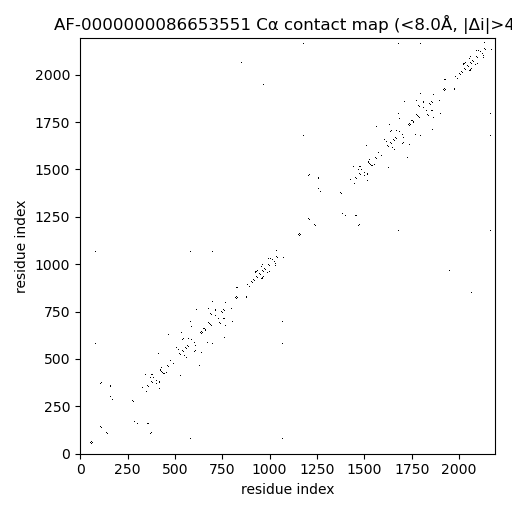.78 977 GLN A C 1
ATOM 7886 O O . GLN A 1 977 ? 23.561 -4.999 -8.465 1 81.78 977 GLN A O 1
ATOM 7891 N N . ASP A 1 978 ? 21.887 -6.213 -7.45 1 76.46 978 ASP A N 1
ATOM 7892 C CA . ASP A 1 978 ? 22.864 -7.157 -6.917 1 76.46 978 ASP A CA 1
ATOM 7893 C C . ASP A 1 978 ? 22.711 -8.531 -7.565 1 76.46 978 ASP A C 1
ATOM 7895 O O . ASP A 1 978 ? 21.668 -8.835 -8.149 1 76.46 978 ASP A O 1
ATOM 7899 N N . ASP A 1 979 ? 23.785 -9.2 -7.593 1 75.59 979 ASP A N 1
ATOM 7900 C CA . ASP A 1 979 ? 23.762 -10.585 -8.054 1 75.59 979 ASP A CA 1
ATOM 7901 C C . ASP A 1 979 ? 23.736 -11.555 -6.875 1 75.59 979 ASP A C 1
ATOM 7903 O O . ASP A 1 979 ? 24.585 -12.443 -6.776 1 75.59 979 ASP A O 1
ATOM 7907 N N . LYS A 1 980 ? 22.717 -11.356 -6.106 1 81.55 980 LYS A N 1
ATOM 7908 C CA . LYS A 1 980 ? 22.644 -12.147 -4.88 1 81.55 980 LYS A CA 1
ATOM 7909 C C . LYS A 1 980 ? 21.736 -13.36 -5.062 1 81.55 980 LYS A C 1
ATOM 7911 O O . LYS A 1 980 ? 21.842 -14.338 -4.319 1 81.55 980 LYS A O 1
ATOM 7916 N N . TYR A 1 981 ? 20.837 -13.341 -6.037 1 87.05 981 TYR A N 1
ATOM 7917 C CA . TYR A 1 981 ? 19.856 -14.402 -6.244 1 87.05 981 TYR A CA 1
ATOM 7918 C C . TYR A 1 981 ? 20.011 -15.025 -7.626 1 87.05 981 TYR A C 1
ATOM 7920 O O . TYR A 1 981 ? 20.317 -14.329 -8.597 1 87.05 981 TYR A O 1
ATOM 7928 N N . ASN A 1 982 ? 19.852 -16.296 -7.635 1 81.81 982 ASN A N 1
ATOM 7929 C CA . ASN A 1 982 ? 19.804 -16.947 -8.94 1 81.81 982 ASN A CA 1
ATOM 7930 C C . ASN A 1 982 ? 18.43 -16.804 -9.588 1 81.81 982 ASN A C 1
ATOM 7932 O O . ASN A 1 982 ? 17.499 -16.282 -8.97 1 81.81 982 ASN A O 1
ATOM 7936 N N . ASP A 1 983 ? 18.188 -17.201 -10.756 1 81.49 983 ASP A N 1
ATOM 7937 C CA . ASP A 1 983 ? 16.957 -17.007 -11.515 1 81.49 983 ASP A CA 1
ATOM 7938 C C . ASP A 1 983 ? 15.776 -17.692 -10.831 1 81.49 983 ASP A C 1
ATOM 7940 O O . ASP A 1 983 ? 14.686 -17.123 -10.745 1 81.49 983 ASP A O 1
ATOM 7944 N N . ASP A 1 984 ? 16.018 -18.9 -10.336 1 79.08 984 ASP A N 1
ATOM 7945 C CA . ASP A 1 984 ? 14.933 -19.634 -9.692 1 79.08 984 ASP A CA 1
ATOM 7946 C C . ASP A 1 984 ? 14.494 -18.946 -8.402 1 79.08 984 ASP A C 1
ATOM 7948 O O . ASP A 1 984 ? 13.306 -18.93 -8.074 1 79.08 984 ASP A O 1
ATOM 7952 N N . GLU A 1 985 ? 15.503 -18.478 -7.751 1 87.71 985 GLU A N 1
ATOM 7953 C CA . GLU A 1 985 ? 15.206 -17.768 -6.51 1 87.71 985 GLU A CA 1
ATOM 7954 C C . GLU A 1 985 ? 14.428 -16.483 -6.782 1 87.71 985 GLU A C 1
ATOM 7956 O O . GLU A 1 985 ? 13.496 -16.148 -6.048 1 87.71 985 GLU A O 1
ATOM 7961 N N . ILE A 1 986 ? 14.86 -15.812 -7.884 1 92.85 986 ILE A N 1
ATOM 7962 C CA . ILE A 1 986 ? 14.171 -14.584 -8.265 1 92.85 986 ILE A CA 1
ATOM 7963 C C . ILE A 1 986 ? 12.716 -14.894 -8.609 1 92.85 986 ILE A C 1
ATOM 7965 O O . ILE A 1 986 ? 11.805 -14.178 -8.187 1 92.85 986 ILE A O 1
ATOM 7969 N N . CYS A 1 987 ? 12.491 -15.991 -9.298 1 89.39 987 CYS A N 1
ATOM 7970 C CA . CYS A 1 987 ? 11.139 -16.376 -9.685 1 89.39 987 CYS A CA 1
ATOM 7971 C C . CYS A 1 987 ? 10.296 -16.71 -8.46 1 89.39 987 CYS A C 1
ATOM 7973 O O . CYS A 1 987 ? 9.119 -16.351 -8.395 1 89.39 987 CYS A O 1
ATOM 7975 N N . MET A 1 988 ? 10.914 -17.33 -7.53 1 89.24 988 MET A N 1
ATOM 7976 C CA . MET A 1 988 ? 10.207 -17.695 -6.306 1 89.24 988 MET A CA 1
ATOM 7977 C C . MET A 1 988 ? 9.791 -16.452 -5.527 1 89.24 988 MET A C 1
ATOM 7979 O O . MET A 1 988 ? 8.667 -16.374 -5.027 1 89.24 988 MET A O 1
ATOM 7983 N N . ILE A 1 989 ? 10.673 -15.479 -5.427 1 94.37 989 ILE A N 1
ATOM 7984 C CA . ILE A 1 989 ? 10.402 -14.241 -4.705 1 94.37 989 ILE A CA 1
ATOM 7985 C C . ILE A 1 989 ? 9.284 -13.47 -5.403 1 94.37 989 ILE A C 1
ATOM 7987 O O . ILE A 1 989 ? 8.323 -13.04 -4.761 1 94.37 989 ILE A O 1
ATOM 7991 N N . LEU A 1 990 ? 9.386 -13.363 -6.721 1 94.5 990 LEU A N 1
ATOM 7992 C CA . LEU A 1 990 ? 8.437 -12.555 -7.478 1 94.5 990 LEU A CA 1
ATOM 7993 C C . LEU A 1 990 ? 7.056 -13.204 -7.488 1 94.5 990 LEU A C 1
ATOM 7995 O O . LEU A 1 990 ? 6.039 -12.508 -7.535 1 94.5 990 LEU A O 1
ATOM 7999 N N . LYS A 1 991 ? 7.035 -14.486 -7.413 1 91.12 991 LYS A N 1
ATOM 8000 C CA . LYS A 1 991 ? 5.756 -15.184 -7.326 1 91.12 991 LYS A CA 1
ATOM 8001 C C . LYS A 1 991 ? 5.022 -14.826 -6.037 1 91.12 991 LYS A C 1
ATOM 8003 O O . LYS A 1 991 ? 3.795 -14.702 -6.029 1 91.12 991 LYS A O 1
ATOM 8008 N N . SER A 1 992 ? 5.728 -14.664 -5.011 1 92.87 992 SER A N 1
ATOM 8009 C CA . SER A 1 992 ? 5.129 -14.309 -3.729 1 92.87 992 SER A CA 1
ATOM 8010 C C . SER A 1 992 ? 4.566 -12.892 -3.755 1 92.87 992 SER A C 1
ATOM 8012 O O . SER A 1 992 ? 3.614 -12.583 -3.036 1 92.87 992 SER A O 1
ATOM 8014 N N . PHE A 1 993 ? 5.121 -11.988 -4.586 1 93.84 993 PHE A N 1
ATOM 8015 C CA . PHE A 1 993 ? 4.654 -10.611 -4.693 1 93.84 993 PHE A CA 1
ATOM 8016 C C . PHE A 1 993 ? 3.232 -10.563 -5.24 1 93.84 993 PHE A C 1
ATOM 8018 O O . PHE A 1 993 ? 2.434 -9.716 -4.834 1 93.84 993 PHE A O 1
ATOM 8025 N N . SER A 1 994 ? 2.937 -11.52 -6.071 1 90.54 994 SER A N 1
ATOM 8026 C CA . SER A 1 994 ? 1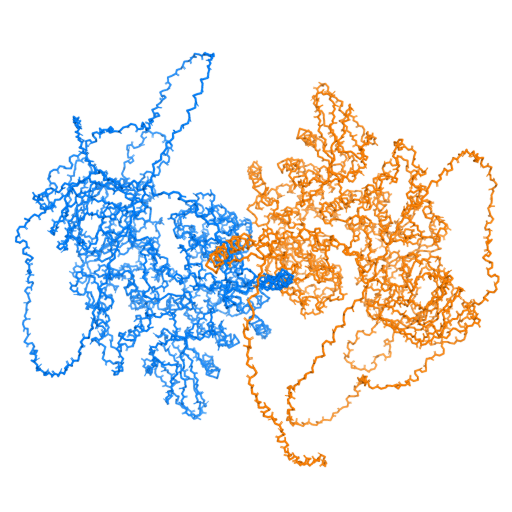.637 -11.506 -6.734 1 90.54 994 SER A CA 1
ATOM 8027 C C . SER A 1 994 ? 0.523 -11.913 -5.775 1 90.54 994 SER A C 1
ATOM 8029 O O . SER A 1 994 ? -0.65 -11.619 -6.017 1 90.54 994 SER A O 1
ATOM 8031 N N . MET A 1 995 ? 0.881 -12.533 -4.699 1 88.79 995 MET A N 1
ATOM 8032 C CA . MET A 1 995 ? -0.119 -13.072 -3.781 1 88.79 995 MET A CA 1
ATOM 8033 C C . MET A 1 995 ? -0.475 -12.053 -2.704 1 88.79 995 MET A C 1
ATOM 8035 O O . MET A 1 995 ? -1.387 -12.278 -1.907 1 88.79 995 MET A O 1
ATOM 8039 N N . ASN A 1 996 ? 0.257 -11.007 -2.611 1 90.97 996 ASN A N 1
ATOM 8040 C CA . ASN A 1 996 ? 0.059 -9.922 -1.656 1 90.97 996 ASN A CA 1
ATOM 8041 C C . ASN A 1 996 ? -0.251 -8.605 -2.361 1 90.97 996 ASN A C 1
ATOM 8043 O O . ASN A 1 996 ? 0.598 -8.058 -3.066 1 90.97 996 ASN A O 1
ATOM 8047 N N . PRO A 1 997 ? -1.402 -8.107 -2.155 1 89.21 997 PRO A N 1
ATOM 8048 C CA . PRO A 1 997 ? -1.805 -6.902 -2.883 1 89.21 997 PRO A CA 1
ATOM 8049 C C . PRO A 1 997 ? -0.839 -5.737 -2.679 1 89.21 997 PRO A C 1
ATOM 8051 O O . PRO A 1 997 ? -0.562 -4.988 -3.619 1 89.21 997 PRO A O 1
ATOM 8054 N N . ILE A 1 998 ? -0.221 -5.572 -1.52 1 88.85 998 ILE A N 1
ATOM 8055 C CA . ILE A 1 998 ? 0.707 -4.479 -1.253 1 88.85 998 ILE A CA 1
ATOM 8056 C C . ILE A 1 998 ? 2.002 -4.7 -2.032 1 88.85 998 ILE A C 1
ATOM 8058 O O . ILE A 1 998 ? 2.537 -3.768 -2.637 1 88.85 998 ILE A O 1
ATOM 8062 N N . ALA A 1 999 ? 2.443 -5.917 -1.982 1 93.24 999 ALA A N 1
ATOM 8063 C CA . ALA A 1 999 ? 3.661 -6.259 -2.713 1 93.24 999 ALA A CA 1
ATOM 8064 C C . ALA A 1 999 ? 3.461 -6.1 -4.217 1 93.24 999 ALA A C 1
ATOM 8066 O O . ALA A 1 999 ? 4.358 -5.633 -4.923 1 93.24 999 ALA A O 1
ATOM 8067 N N . SER A 1 1000 ? 2.317 -6.503 -4.724 1 93.83 1000 SER A N 1
ATOM 8068 C CA . SER A 1 1000 ? 2.025 -6.378 -6.148 1 93.83 1000 SER A CA 1
ATOM 8069 C C . SER A 1 1000 ? 1.986 -4.916 -6.579 1 93.83 1000 SER A C 1
ATOM 8071 O O . SER A 1 1000 ? 2.392 -4.581 -7.694 1 93.83 1000 SER A O 1
ATOM 8073 N N . ARG A 1 1001 ? 1.495 -4.088 -5.74 1 89.01 1001 ARG A N 1
ATOM 8074 C CA . ARG A 1 1001 ? 1.43 -2.662 -6.046 1 89.01 1001 ARG A CA 1
ATOM 8075 C C . ARG A 1 1001 ? 2.826 -2.052 -6.111 1 89.01 1001 ARG A C 1
ATOM 8077 O O . ARG A 1 1001 ? 3.112 -1.235 -6.989 1 89.01 1001 ARG A O 1
ATOM 8084 N N . VAL A 1 1002 ? 3.643 -2.433 -5.137 1 90.85 1002 VAL A N 1
ATOM 8085 C CA . VAL A 1 1002 ? 5.022 -1.955 -5.135 1 90.85 1002 VAL A CA 1
ATOM 8086 C C . VAL A 1 1002 ? 5.734 -2.425 -6.401 1 90.85 1002 VAL A C 1
ATOM 8088 O O . VAL A 1 1002 ? 6.488 -1.666 -7.015 1 90.85 1002 VAL A O 1
ATOM 8091 N N . ALA A 1 1003 ? 5.433 -3.695 -6.762 1 94 1003 ALA A N 1
ATOM 8092 C CA . ALA A 1 1003 ? 6.018 -4.234 -7.987 1 94 1003 ALA A CA 1
ATOM 8093 C C . ALA A 1 1003 ? 5.531 -3.465 -9.212 1 94 1003 ALA A C 1
ATOM 8095 O O . ALA A 1 1003 ? 6.317 -3.153 -10.109 1 94 1003 ALA A O 1
ATOM 8096 N N . TYR A 1 1004 ? 4.247 -3.172 -9.205 1 92.62 1004 TYR A N 1
ATOM 8097 C CA . TYR A 1 1004 ? 3.634 -2.432 -10.302 1 92.62 1004 TYR A CA 1
ATOM 8098 C C . TYR A 1 1004 ? 4.341 -1.1 -10.524 1 92.62 1004 TYR A C 1
ATOM 8100 O O . TYR A 1 1004 ? 4.749 -0.785 -11.644 1 92.62 1004 TYR A O 1
ATOM 8108 N N . LYS A 1 1005 ? 4.581 -0.366 -9.559 1 86.55 1005 LYS A N 1
ATOM 8109 C CA . LYS A 1 1005 ? 5.232 0.937 -9.659 1 86.55 1005 LYS A CA 1
ATOM 8110 C C . LYS A 1 1005 ? 6.703 0.789 -10.036 1 86.55 1005 LYS A C 1
ATOM 8112 O O . LYS A 1 1005 ? 7.2 1.503 -10.91 1 86.55 1005 LYS A O 1
ATOM 8117 N N . SER A 1 1006 ? 7.364 -0.125 -9.396 1 89.85 1006 SER A N 1
ATOM 8118 C CA . SER A 1 1006 ? 8.799 -0.309 -9.589 1 89.85 1006 SER A CA 1
ATOM 8119 C C . SER A 1 1006 ? 9.107 -0.824 -10.99 1 89.85 1006 SER A C 1
ATOM 8121 O O . SER A 1 1006 ? 10.104 -0.43 -11.598 1 89.85 1006 SER A O 1
ATOM 8123 N N . ILE A 1 1007 ? 8.311 -1.775 -11.473 1 91.95 1007 ILE A N 1
ATOM 8124 C CA . ILE A 1 1007 ? 8.548 -2.366 -12.785 1 91.95 1007 ILE A CA 1
ATOM 8125 C C . ILE A 1 1007 ? 8.312 -1.321 -13.873 1 91.95 1007 ILE A C 1
ATOM 8127 O O . ILE A 1 1007 ? 9.081 -1.229 -14.832 1 91.95 1007 ILE A O 1
ATOM 8131 N N . MET A 1 1008 ? 7.303 -0.553 -13.724 1 88.37 1008 MET A N 1
ATOM 8132 C CA . MET A 1 1008 ? 7.01 0.48 -14.714 1 88.37 1008 MET A CA 1
ATOM 8133 C C . MET A 1 1008 ? 8.13 1.514 -14.769 1 88.37 1008 MET A C 1
ATOM 8135 O O . MET A 1 1008 ? 8.479 2.001 -15.846 1 88.37 1008 MET A O 1
ATOM 8139 N N . TYR A 1 1009 ? 8.723 1.746 -13.655 1 83 1009 TYR A N 1
ATOM 8140 C CA . TYR A 1 1009 ? 9.77 2.76 -13.582 1 83 1009 TYR A CA 1
ATOM 8141 C C . TYR A 1 1009 ? 11.105 2.201 -14.06 1 83 1009 TYR A C 1
ATOM 8143 O O . TYR A 1 1009 ? 11.918 2.928 -14.635 1 83 1009 TYR A O 1
ATOM 8151 N N . ASN A 1 1010 ? 11.3 0.842 -13.857 1 88.15 1010 ASN A N 1
ATOM 8152 C CA . ASN A 1 1010 ? 12.613 0.26 -14.114 1 88.15 1010 ASN A CA 1
ATOM 8153 C C . ASN A 1 1010 ? 12.567 -0.744 -15.262 1 88.15 1010 ASN A C 1
ATOM 8155 O O . ASN A 1 1010 ? 13.409 -1.64 -15.344 1 88.15 1010 ASN A O 1
ATOM 8159 N N . TRP A 1 1011 ? 11.661 -0.67 -16.137 1 91.34 1011 TRP A N 1
ATOM 8160 C CA . TRP A 1 1011 ? 11.471 -1.685 -17.168 1 91.34 1011 TRP A CA 1
ATOM 8161 C C . TRP A 1 1011 ? 12.706 -1.797 -18.056 1 91.34 1011 TRP A C 1
ATOM 8163 O O . TRP A 1 1011 ? 13.153 -2.902 -18.373 1 91.34 1011 TRP A O 1
ATOM 8173 N N . LYS A 1 1012 ? 13.349 -0.722 -18.352 1 87.31 1012 LYS A N 1
ATOM 8174 C CA . LYS A 1 1012 ? 14.526 -0.732 -19.216 1 87.31 1012 LYS A CA 1
ATOM 8175 C C . LYS A 1 1012 ? 15.705 -1.415 -18.53 1 87.31 1012 LYS A C 1
ATOM 8177 O O . LYS A 1 1012 ? 16.445 -2.172 -19.163 1 87.31 1012 LYS A O 1
ATOM 8182 N N . ASN A 1 1013 ? 15.777 -1.165 -17.286 1 88.97 1013 ASN A N 1
ATOM 8183 C CA . ASN A 1 1013 ? 16.84 -1.799 -16.512 1 88.97 1013 ASN A CA 1
ATOM 8184 C C . ASN A 1 1013 ? 16.615 -3.302 -16.377 1 88.97 1013 ASN A C 1
ATOM 8186 O O . ASN A 1 1013 ? 17.571 -4.079 -16.375 1 88.97 1013 ASN A O 1
ATOM 8190 N N . ILE A 1 1014 ? 15.364 -3.756 -16.274 1 93.29 1014 ILE A N 1
ATOM 8191 C CA . ILE A 1 1014 ? 15.015 -5.167 -16.141 1 93.29 1014 ILE A CA 1
ATOM 8192 C C . ILE A 1 1014 ? 15.356 -5.906 -17.433 1 93.29 1014 ILE A C 1
ATOM 8194 O O . ILE A 1 1014 ? 15.932 -6.996 -17.398 1 93.29 1014 ILE A O 1
ATOM 8198 N N . LEU A 1 1015 ? 15.102 -5.284 -18.537 1 89.06 1015 LEU A N 1
ATOM 8199 C CA . LEU A 1 1015 ? 15.369 -5.907 -19.829 1 89.06 1015 LEU A CA 1
ATOM 8200 C C . LEU A 1 1015 ? 16.869 -6.007 -20.085 1 89.06 1015 LEU A C 1
ATOM 8202 O O . LEU A 1 1015 ? 17.342 -6.998 -20.645 1 89.06 1015 LEU A O 1
ATOM 8206 N N . ARG A 1 1016 ? 17.505 -5.027 -19.639 1 85.9 1016 ARG A N 1
ATOM 8207 C CA . ARG A 1 1016 ? 18.95 -5.015 -19.843 1 85.9 1016 ARG A CA 1
ATOM 8208 C C . ARG A 1 1016 ? 19.633 -6.077 -18.989 1 85.9 1016 ARG A C 1
ATOM 8210 O O . ARG A 1 1016 ? 20.522 -6.786 -19.464 1 85.9 1016 ARG A O 1
ATOM 8217 N N . ARG A 1 1017 ? 19.173 -6.247 -17.91 1 88.21 1017 ARG A N 1
ATOM 8218 C CA . ARG A 1 1017 ? 19.826 -7.161 -16.978 1 88.21 1017 ARG A CA 1
ATOM 8219 C C . ARG A 1 1017 ? 19.428 -8.606 -17.258 1 88.21 1017 ARG A C 1
ATOM 8221 O O . ARG A 1 1017 ? 20.258 -9.513 -17.167 1 88.21 1017 ARG A O 1
ATOM 8228 N N . PHE A 1 1018 ? 18.189 -8.814 -17.568 1 88.17 1018 PHE A N 1
ATOM 8229 C CA . PHE A 1 1018 ? 17.694 -10.181 -17.676 1 88.17 1018 PHE A CA 1
ATOM 8230 C C . PHE A 1 1018 ? 17.298 -10.502 -19.113 1 88.17 1018 PHE A C 1
ATOM 8232 O O . PHE A 1 1018 ? 16.369 -11.277 -19.348 1 88.17 1018 PHE A O 1
ATOM 8239 N N . HIS A 1 1019 ? 17.919 -9.955 -20.006 1 75.98 1019 HIS A N 1
ATOM 8240 C CA . HIS A 1 1019 ? 17.601 -10.11 -21.421 1 75.98 1019 HIS A CA 1
ATOM 8241 C C . HIS A 1 1019 ? 17.652 -11.575 -21.841 1 75.98 1019 HIS A C 1
ATOM 8243 O O . HIS A 1 1019 ? 16.923 -11.993 -22.743 1 75.98 1019 HIS A O 1
ATOM 8249 N N . ASP A 1 1020 ? 18.384 -12.35 -21.049 1 69.9 1020 ASP A N 1
ATOM 8250 C CA . ASP A 1 1020 ? 18.578 -13.739 -21.454 1 69.9 1020 ASP A CA 1
ATOM 8251 C C . ASP A 1 1020 ? 17.685 -14.676 -20.644 1 69.9 1020 ASP A C 1
ATOM 8253 O O . ASP A 1 1020 ? 17.697 -15.891 -20.856 1 69.9 1020 ASP A O 1
ATOM 8257 N N . SER A 1 1021 ? 16.962 -14.127 -19.812 1 76.91 1021 SER A N 1
ATOM 8258 C CA . SER A 1 1021 ? 16.148 -14.982 -18.954 1 76.91 1021 SER A CA 1
ATOM 8259 C C . SER A 1 1021 ? 14.664 -14.668 -19.108 1 76.91 1021 SER A C 1
ATOM 8261 O O . SER A 1 1021 ? 14.12 -13.838 -18.377 1 76.91 1021 SER A O 1
ATOM 8263 N N . TYR A 1 1022 ? 14.025 -15.429 -19.91 1 76.56 1022 TYR A N 1
ATOM 8264 C CA . TYR A 1 1022 ? 12.598 -15.247 -20.151 1 76.56 1022 TYR A CA 1
ATOM 8265 C C . TYR A 1 1022 ? 11.798 -15.447 -18.87 1 76.56 1022 TYR A C 1
ATOM 8267 O O . TYR A 1 1022 ? 10.853 -14.702 -18.598 1 76.56 1022 TYR A O 1
ATOM 8275 N N . SER A 1 1023 ? 12.204 -16.462 -18.122 1 80.14 1023 SER A N 1
ATOM 8276 C CA . SER A 1 1023 ? 11.457 -16.817 -16.92 1 80.14 1023 SER A CA 1
ATOM 8277 C C . SER A 1 1023 ? 11.446 -15.67 -15.915 1 80.14 1023 SER A C 1
ATOM 8279 O O . SER A 1 1023 ? 10.435 -15.426 -15.254 1 80.14 1023 SER A O 1
ATOM 8281 N N . VAL A 1 1024 ? 12.53 -14.99 -15.866 1 88.85 1024 VAL A N 1
ATOM 8282 C CA . VAL A 1 1024 ? 12.633 -13.898 -14.904 1 88.85 1024 VAL A CA 1
ATOM 8283 C C . VAL A 1 1024 ? 11.8 -12.71 -15.38 1 88.85 1024 VAL A C 1
ATOM 8285 O O . VAL A 1 1024 ? 11.08 -12.093 -14.591 1 88.85 1024 VAL A O 1
ATOM 8288 N N . ILE A 1 1025 ? 11.844 -12.384 -16.664 1 89.84 1025 ILE A N 1
ATOM 8289 C CA . ILE A 1 1025 ? 11.092 -11.258 -17.207 1 89.84 1025 ILE A CA 1
ATOM 8290 C C . ILE A 1 1025 ? 9.595 -11.52 -17.063 1 89.84 1025 ILE A C 1
ATOM 8292 O O . ILE A 1 1025 ? 8.834 -10.622 -16.691 1 89.84 1025 ILE A O 1
ATOM 8296 N N . ARG A 1 1026 ? 9.234 -12.724 -17.32 1 87.26 1026 ARG A N 1
ATOM 8297 C CA . ARG A 1 1026 ? 7.839 -13.121 -17.159 1 87.26 1026 ARG A CA 1
ATOM 8298 C C . ARG A 1 1026 ? 7.388 -12.962 -15.711 1 87.26 1026 ARG A C 1
ATOM 8300 O O . ARG A 1 1026 ? 6.283 -12.482 -15.449 1 87.26 1026 ARG A O 1
ATOM 8307 N N . SER A 1 1027 ? 8.255 -13.386 -14.848 1 91.91 1027 SER A N 1
ATOM 8308 C CA . SER A 1 1027 ? 7.921 -13.32 -13.429 1 91.91 1027 SER A CA 1
ATOM 8309 C C . SER A 1 1027 ? 7.742 -11.877 -12.97 1 91.91 1027 SER A C 1
ATOM 8311 O O . SER A 1 1027 ? 6.92 -11.596 -12.095 1 91.91 1027 SER A O 1
ATOM 8313 N N . PHE A 1 1028 ? 8.491 -10.932 -13.565 1 94.43 1028 PHE A N 1
ATOM 8314 C CA . PHE A 1 1028 ? 8.329 -9.521 -13.234 1 94.43 1028 PHE A CA 1
ATOM 8315 C C . PHE A 1 1028 ? 6.936 -9.033 -13.614 1 94.43 1028 PHE A C 1
ATOM 8317 O O . PHE A 1 1028 ? 6.282 -8.338 -12.833 1 94.43 1028 PHE A O 1
ATOM 8324 N N . ILE A 1 1029 ? 6.493 -9.496 -14.709 1 92.99 1029 ILE A N 1
ATOM 8325 C CA . ILE A 1 1029 ? 5.188 -9.051 -15.187 1 92.99 1029 ILE A CA 1
ATOM 8326 C C . ILE A 1 1029 ? 4.086 -9.667 -14.328 1 92.99 1029 ILE A C 1
ATOM 8328 O O . ILE A 1 1029 ? 3.142 -8.98 -13.932 1 92.99 1029 ILE A O 1
ATOM 8332 N N . LEU A 1 1030 ? 4.262 -10.907 -14.034 1 92.81 1030 LEU A N 1
ATOM 8333 C CA . LEU A 1 1030 ? 3.243 -11.604 -13.256 1 92.81 1030 LEU A CA 1
ATOM 8334 C C . LEU A 1 1030 ? 3.203 -11.083 -11.823 1 92.81 1030 LEU A C 1
ATOM 8336 O O . LEU A 1 1030 ? 2.191 -11.228 -11.134 1 92.81 1030 LEU A O 1
ATOM 8340 N N . ALA A 1 1031 ? 4.286 -10.524 -11.348 1 94.94 1031 ALA A N 1
ATOM 8341 C CA . ALA A 1 1031 ? 4.343 -9.97 -9.997 1 94.94 1031 ALA A CA 1
ATOM 8342 C C . ALA A 1 1031 ? 3.369 -8.806 -9.84 1 94.94 1031 ALA A C 1
ATOM 8344 O O . ALA A 1 1031 ? 2.974 -8.466 -8.723 1 94.94 1031 ALA A O 1
ATOM 8345 N N . MET A 1 1032 ? 2.958 -8.208 -10.934 1 93.56 1032 MET A N 1
ATOM 8346 C CA . MET A 1 1032 ? 2.046 -7.068 -10.915 1 93.56 1032 MET A CA 1
ATOM 8347 C C . MET A 1 1032 ? 0.595 -7.534 -10.855 1 93.56 1032 MET A C 1
ATOM 8349 O O . MET A 1 1032 ? -0.322 -6.713 -10.789 1 93.56 1032 MET A O 1
ATOM 8353 N N . MET A 1 1033 ? 0.54 -8.852 -10.715 1 89.26 1033 MET A N 1
ATOM 8354 C CA . MET A 1 1033 ? -0.809 -9.411 -10.749 1 89.26 1033 MET A CA 1
ATOM 8355 C C . MET A 1 1033 ? -1.619 -8.948 -9.544 1 89.26 1033 MET A C 1
ATOM 8357 O O . MET A 1 1033 ? -1.124 -8.961 -8.415 1 89.26 1033 MET A O 1
ATOM 8361 N N . ASN A 1 1034 ? -2.756 -8.443 -9.558 1 83.94 1034 ASN A N 1
ATOM 8362 C CA . ASN A 1 1034 ? -3.689 -8.036 -8.513 1 83.94 1034 ASN A CA 1
ATOM 8363 C C . ASN A 1 1034 ? -3.417 -6.609 -8.044 1 83.94 1034 ASN A C 1
ATOM 8365 O O . ASN A 1 1034 ? -3.923 -6.187 -7.003 1 83.94 1034 ASN A O 1
ATOM 8369 N N . SER A 1 1035 ? -2.468 -5.899 -8.748 1 86.69 1035 SER A N 1
ATOM 8370 C CA . SER A 1 1035 ? -2.131 -4.529 -8.372 1 86.69 1035 SER A CA 1
ATOM 8371 C C . SER A 1 1035 ? -3.139 -3.536 -8.941 1 86.69 1035 SER A C 1
ATOM 8373 O O . SER A 1 1035 ? -3.284 -2.426 -8.425 1 86.69 1035 SER A O 1
ATOM 8375 N N . VAL A 1 1036 ? -3.798 -3.907 -10.002 1 88.23 1036 VAL A N 1
ATOM 8376 C CA . VAL A 1 1036 ? -4.681 -2.988 -10.714 1 88.23 1036 VAL A CA 1
ATOM 8377 C C . VAL A 1 1036 ? -6.127 -3.227 -10.288 1 88.23 1036 VAL A C 1
ATOM 8379 O O . VAL A 1 1036 ? -6.738 -4.226 -10.675 1 88.23 1036 VAL A O 1
ATOM 8382 N N . THR A 1 1037 ? -6.621 -2.392 -9.502 1 86.16 1037 THR A N 1
ATOM 8383 C CA . THR A 1 1037 ? -7.956 -2.603 -8.952 1 86.16 1037 THR A CA 1
ATOM 8384 C C . THR A 1 1037 ? -8.888 -1.459 -9.341 1 86.16 1037 THR A C 1
ATOM 8386 O O . THR A 1 1037 ? -10.048 -1.428 -8.927 1 86.16 1037 THR A O 1
ATOM 8389 N N . ASN A 1 1038 ? -8.373 -0.489 -10.071 1 80.74 1038 ASN A N 1
ATOM 8390 C CA . ASN A 1 1038 ? -9.221 0.61 -10.52 1 80.74 1038 ASN A CA 1
ATOM 8391 C C . ASN A 1 1038 ? -8.974 0.945 -11.988 1 80.74 1038 ASN A C 1
ATOM 8393 O O . ASN A 1 1038 ? -7.982 0.505 -12.572 1 80.74 1038 ASN A O 1
ATOM 8397 N N . GLU A 1 1039 ? -9.846 1.685 -12.532 1 81.48 1039 GLU A N 1
ATOM 8398 C CA . GLU A 1 1039 ? -9.827 1.957 -13.966 1 81.48 1039 GLU A CA 1
ATOM 8399 C C . GLU A 1 1039 ? -8.64 2.838 -14.345 1 81.48 1039 GLU A C 1
ATOM 8401 O O . GLU A 1 1039 ? -8.062 2.681 -15.423 1 81.48 1039 GLU A O 1
ATOM 8406 N N . GLN A 1 1040 ? -8.256 3.732 -13.511 1 77.26 1040 GLN A N 1
ATOM 8407 C CA . GLN A 1 1040 ? -7.125 4.606 -13.806 1 77.26 1040 GLN A CA 1
ATOM 8408 C C . GLN A 1 1040 ? -5.828 3.81 -13.911 1 77.26 1040 GLN A C 1
ATOM 8410 O O . GLN A 1 1040 ? -5.017 4.049 -14.808 1 77.26 1040 GLN A O 1
ATOM 8415 N N . ASP A 1 1041 ? -5.626 2.948 -12.983 1 83.27 1041 ASP A N 1
ATOM 8416 C CA . ASP A 1 1041 ? -4.44 2.098 -13.024 1 83.27 1041 ASP A CA 1
ATOM 8417 C C . ASP A 1 1041 ? -4.408 1.262 -14.302 1 83.27 1041 ASP A C 1
ATOM 8419 O O . ASP A 1 1041 ? -3.335 0.999 -14.85 1 83.27 1041 ASP A O 1
ATOM 8423 N N . LEU A 1 1042 ? -5.624 0.789 -14.696 1 88.44 1042 LEU A N 1
ATOM 8424 C CA . LEU A 1 1042 ? -5.703 -0.002 -15.919 1 88.44 1042 LEU A CA 1
ATOM 8425 C C . LEU A 1 1042 ? -5.314 0.835 -17.133 1 88.44 1042 LEU A C 1
ATOM 8427 O O . LEU A 1 1042 ? -4.629 0.346 -18.035 1 88.44 1042 LEU A O 1
ATOM 8431 N N . MET A 1 1043 ? -5.693 2.058 -17.08 1 83.48 1043 MET A N 1
ATOM 8432 C CA . MET A 1 1043 ? -5.347 2.956 -18.178 1 83.48 1043 MET A CA 1
ATOM 8433 C C . MET A 1 1043 ? -3.845 3.218 -18.215 1 83.48 1043 MET A C 1
ATOM 8435 O O . MET A 1 1043 ? -3.247 3.274 -19.291 1 83.48 1043 MET A O 1
ATOM 8439 N N . ASP A 1 1044 ? -3.29 3.385 -17.113 1 82.92 1044 ASP A N 1
ATOM 8440 C CA . ASP A 1 1044 ? -1.845 3.573 -17.018 1 82.92 1044 ASP A CA 1
ATOM 8441 C C . ASP A 1 1044 ? -1.097 2.342 -17.524 1 82.92 1044 ASP A C 1
ATOM 8443 O O . ASP A 1 1044 ? -0.044 2.464 -18.153 1 82.92 1044 ASP A O 1
ATOM 8447 N N . LEU A 1 1045 ? -1.621 1.216 -17.169 1 88.57 1045 LEU A N 1
ATOM 8448 C CA . LEU A 1 1045 ? -1.013 -0.032 -17.615 1 88.57 1045 LEU A CA 1
ATOM 8449 C C . LEU A 1 1045 ? -1.043 -0.138 -19.136 1 88.57 1045 LEU A C 1
ATOM 8451 O O . LEU A 1 1045 ? -0.067 -0.573 -19.752 1 88.57 1045 LEU A O 1
ATOM 8455 N N . HIS A 1 1046 ? -2.095 0.254 -19.713 1 85.86 1046 HIS A N 1
ATOM 8456 C CA . HIS A 1 1046 ? -2.212 0.233 -21.167 1 85.86 1046 HIS A CA 1
ATOM 8457 C C . HIS A 1 1046 ? -1.193 1.163 -21.815 1 85.86 1046 HIS A C 1
ATOM 8459 O O . HIS A 1 1046 ? -0.57 0.807 -22.818 1 85.86 1046 HIS A O 1
ATOM 8465 N N . THR A 1 1047 ? -1.066 2.292 -21.202 1 82.31 1047 THR A N 1
ATOM 8466 C CA . THR A 1 1047 ? -0.081 3.242 -21.708 1 82.31 1047 THR A CA 1
ATOM 8467 C C . THR A 1 1047 ? 1.329 2.668 -21.6 1 82.31 1047 THR A C 1
ATOM 8469 O O . THR A 1 1047 ? 2.15 2.852 -22.5 1 82.31 1047 THR A O 1
ATOM 8472 N N . PHE A 1 1048 ? 1.581 2.027 -20.587 1 87.87 1048 PHE A N 1
ATOM 8473 C CA . PHE A 1 1048 ? 2.879 1.392 -20.389 1 87.87 1048 PHE A CA 1
ATOM 8474 C C . PHE A 1 1048 ? 3.118 0.313 -21.439 1 87.87 1048 PHE A C 1
ATOM 8476 O O . PHE A 1 1048 ? 4.22 0.202 -21.982 1 87.87 1048 PHE A O 1
ATOM 8483 N N . TRP A 1 1049 ? 2.107 -0.572 -21.678 1 87.71 1049 TRP A N 1
ATOM 8484 C CA . TRP A 1 1049 ? 2.233 -1.603 -22.703 1 87.71 1049 TRP A CA 1
ATOM 8485 C C . TRP A 1 1049 ? 2.538 -0.985 -24.063 1 87.71 1049 TRP A C 1
ATOM 8487 O O . TRP A 1 1049 ? 3.382 -1.491 -24.807 1 87.71 1049 TRP A O 1
ATOM 8497 N N . GLU A 1 1050 ? 1.933 0.044 -24.318 1 81.52 1050 GLU A N 1
ATOM 8498 C CA . GLU A 1 1050 ? 2.065 0.686 -25.623 1 81.52 1050 GLU A CA 1
ATOM 8499 C C . GLU A 1 1050 ? 3.444 1.317 -25.79 1 81.52 1050 GLU A C 1
ATOM 8501 O O . GLU A 1 1050 ? 4.053 1.217 -26.857 1 81.52 1050 GLU A O 1
ATOM 8506 N N . ASN A 1 1051 ? 3.877 1.915 -24.761 1 82.14 1051 ASN A N 1
ATOM 8507 C CA . ASN A 1 1051 ? 5.173 2.582 -24.811 1 82.14 1051 ASN A CA 1
ATOM 8508 C C . ASN A 1 1051 ? 6.319 1.576 -24.881 1 82.14 1051 ASN A C 1
ATOM 8510 O O . ASN A 1 1051 ? 7.41 1.903 -25.351 1 82.14 1051 ASN A O 1
ATOM 8514 N N . ASN A 1 1052 ? 6.047 0.38 -24.432 1 86.4 1052 ASN A N 1
ATOM 8515 C CA . ASN A 1 1052 ? 7.07 -0.66 -24.424 1 86.4 1052 ASN A CA 1
ATOM 8516 C C . ASN A 1 1052 ? 6.624 -1.891 -25.209 1 86.4 1052 ASN A C 1
ATOM 8518 O O . ASN A 1 1052 ? 6.93 -3.021 -24.824 1 86.4 1052 ASN A O 1
ATOM 8522 N N . TYR A 1 1053 ? 5.954 -1.728 -26.223 1 82.45 1053 TYR A N 1
ATOM 8523 C CA . TYR A 1 1053 ? 5.291 -2.785 -26.978 1 82.45 1053 TYR A CA 1
ATOM 8524 C C . TYR A 1 1053 ? 6.3 -3.805 -27.491 1 82.45 1053 TYR A C 1
ATOM 8526 O O . TYR A 1 1053 ? 6.064 -5.013 -27.417 1 82.45 1053 TYR A O 1
ATOM 8534 N N . GLU A 1 1054 ? 7.44 -3.427 -27.894 1 75.89 1054 GLU A N 1
ATOM 8535 C CA . GLU A 1 1054 ? 8.429 -4.321 -28.488 1 75.89 1054 GLU A CA 1
ATOM 8536 C C . GLU A 1 1054 ? 8.998 -5.283 -27.449 1 75.89 1054 GLU A C 1
ATOM 8538 O O . GLU A 1 1054 ? 9.269 -6.446 -27.755 1 75.89 1054 GLU A O 1
ATOM 8543 N N . SER A 1 1055 ? 9.121 -4.753 -26.367 1 81.57 1055 SER A N 1
ATOM 8544 C CA . SER A 1 1055 ? 9.688 -5.603 -25.325 1 81.57 1055 SER A CA 1
ATOM 8545 C C . SER A 1 1055 ? 8.615 -6.472 -24.676 1 81.57 1055 SER A C 1
ATOM 8547 O O . SER A 1 1055 ? 8.891 -7.598 -24.257 1 81.57 1055 SER A O 1
ATOM 8549 N N . ILE A 1 1056 ? 7.411 -6.018 -24.66 1 84.83 1056 ILE A N 1
ATOM 8550 C CA . ILE A 1 1056 ? 6.325 -6.735 -24 1 84.83 1056 ILE A CA 1
ATOM 8551 C C . ILE A 1 1056 ? 5.828 -7.862 -24.903 1 84.83 1056 ILE A C 1
ATOM 8553 O O . ILE A 1 1056 ? 5.306 -8.869 -24.419 1 84.83 1056 ILE A O 1
ATOM 8557 N N . LYS A 1 1057 ? 6.078 -7.764 -26.108 1 75.55 1057 LYS A N 1
ATOM 8558 C CA . LYS A 1 1057 ? 5.663 -8.774 -27.076 1 75.55 1057 LYS A CA 1
ATOM 8559 C C . LYS A 1 1057 ? 6.289 -10.129 -26.759 1 75.55 1057 LYS A C 1
ATOM 8561 O O . LYS A 1 1057 ? 5.696 -11.174 -27.037 1 75.55 1057 LYS A O 1
ATOM 8566 N N . THR A 1 1058 ? 7.432 -10.068 -26.08 1 70.64 1058 THR A N 1
ATOM 8567 C CA . THR A 1 1058 ? 8.12 -11.306 -25.73 1 70.64 1058 THR A CA 1
ATOM 8568 C C . THR A 1 1058 ? 7.425 -11.999 -24.562 1 70.64 1058 THR A C 1
ATOM 8570 O O . THR A 1 1058 ? 7.568 -13.21 -24.377 1 70.64 1058 THR A O 1
ATOM 8573 N N . VAL A 1 1059 ? 6.725 -11.27 -23.807 1 81.63 1059 VAL A N 1
ATOM 8574 C CA . VAL A 1 1059 ? 6.017 -11.805 -22.649 1 81.63 1059 VAL A CA 1
ATOM 8575 C C . VAL A 1 1059 ? 4.538 -11.434 -22.731 1 81.63 1059 VAL A C 1
ATOM 8577 O O . VAL A 1 1059 ? 3.933 -11.04 -21.731 1 81.63 1059 VAL A O 1
ATOM 8580 N N . LYS A 1 1060 ? 3.997 -11.584 -23.876 1 78.9 1060 LYS A N 1
ATOM 8581 C CA . LYS A 1 1060 ? 2.655 -11.092 -24.176 1 78.9 1060 LYS A CA 1
ATOM 8582 C C . LYS A 1 1060 ? 1.602 -11.834 -23.359 1 78.9 1060 LYS A C 1
ATOM 8584 O O . LYS A 1 1060 ? 0.616 -11.238 -22.919 1 78.9 1060 LYS A O 1
ATOM 8589 N N . TYR A 1 1061 ? 1.786 -13.141 -23.188 1 78.91 1061 TYR A N 1
ATOM 8590 C CA . TYR A 1 1061 ? 0.795 -13.92 -22.455 1 78.91 1061 TYR A CA 1
ATOM 8591 C C . TYR A 1 1061 ? 0.713 -13.469 -21.001 1 78.91 1061 TYR A C 1
ATOM 8593 O O . TYR A 1 1061 ? -0.379 -13.367 -20.437 1 78.91 1061 TYR A O 1
ATOM 8601 N N . ALA A 1 1062 ? 1.874 -13.29 -20.447 1 85.01 1062 ALA A N 1
ATOM 8602 C CA . ALA A 1 1062 ? 1.892 -12.824 -19.063 1 85.01 1062 ALA A CA 1
ATOM 8603 C C . ALA A 1 1062 ? 1.204 -11.469 -18.931 1 85.01 1062 ALA A C 1
ATOM 8605 O O . ALA A 1 1062 ? 0.46 -11.233 -17.976 1 85.01 1062 ALA A O 1
ATOM 8606 N N . ALA A 1 1063 ? 1.444 -10.603 -19.887 1 89.16 1063 ALA A N 1
ATOM 8607 C CA . ALA A 1 1063 ? 0.825 -9.28 -19.885 1 89.16 1063 ALA A CA 1
ATOM 8608 C C . ALA A 1 1063 ? -0.689 -9.383 -20.04 1 89.16 1063 ALA A C 1
ATOM 8610 O O . ALA A 1 1063 ? -1.437 -8.649 -19.389 1 89.16 1063 ALA A O 1
ATOM 8611 N N . ALA A 1 1064 ? -1.097 -10.314 -20.873 1 85.62 1064 ALA A N 1
ATOM 8612 C CA . ALA A 1 1064 ? -2.528 -10.511 -21.092 1 85.62 1064 ALA A CA 1
ATOM 8613 C C . ALA A 1 1064 ? -3.208 -11.043 -19.834 1 85.62 1064 ALA A C 1
ATOM 8615 O O . ALA A 1 1064 ? -4.353 -10.689 -19.543 1 85.62 1064 ALA A O 1
ATOM 8616 N N . LEU A 1 1065 ? -2.535 -11.893 -19.204 1 87.57 1065 LEU A N 1
ATOM 8617 C CA . LEU A 1 1065 ? -3.084 -12.451 -17.974 1 87.57 1065 LEU A CA 1
ATOM 8618 C C . LEU A 1 1065 ? -3.267 -11.366 -16.918 1 87.57 1065 LEU A C 1
ATOM 8620 O O . LEU A 1 1065 ? -4.271 -11.353 -16.203 1 87.57 1065 LEU A O 1
ATOM 8624 N N . VAL A 1 1066 ? -2.274 -10.471 -16.766 1 91.25 1066 VAL A N 1
ATOM 8625 C CA . VAL A 1 1066 ? -2.356 -9.373 -15.808 1 91.25 1066 VAL A CA 1
ATOM 8626 C C . VAL A 1 1066 ? -3.551 -8.483 -16.141 1 91.25 1066 VAL A C 1
ATOM 8628 O O . VAL A 1 1066 ? -4.289 -8.064 -15.247 1 91.25 1066 VAL A O 1
ATOM 8631 N N . GLU A 1 1067 ? -3.764 -8.255 -17.342 1 90 1067 GLU A N 1
ATOM 8632 C CA . GLU A 1 1067 ? -4.881 -7.42 -17.776 1 90 1067 GLU A CA 1
ATOM 8633 C C . GLU A 1 1067 ? -6.218 -8.106 -17.513 1 90 1067 GLU A C 1
ATOM 8635 O O . GLU A 1 1067 ? -7.177 -7.464 -17.08 1 90 1067 GLU A O 1
ATOM 8640 N N . SER A 1 1068 ? -6.238 -9.353 -17.845 1 89.19 1068 SER A N 1
ATOM 8641 C CA . SER A 1 1068 ? -7.472 -10.101 -17.631 1 89.19 1068 SER A CA 1
ATOM 8642 C C . SER A 1 1068 ? -7.859 -10.12 -16.156 1 89.19 1068 SER A C 1
ATOM 8644 O O . SER A 1 1068 ? -9.03 -9.943 -15.813 1 89.19 1068 SER A O 1
ATOM 8646 N N . LYS A 1 1069 ? -6.948 -10.356 -15.365 1 90.74 1069 LYS A N 1
ATOM 8647 C CA . LYS A 1 1069 ? -7.217 -10.389 -13.93 1 90.74 1069 LYS A CA 1
ATOM 8648 C C . LYS A 1 1069 ? -7.608 -9.007 -13.413 1 90.74 1069 LYS A C 1
ATOM 8650 O O . LYS A 1 1069 ? -8.419 -8.89 -12.492 1 90.74 1069 LYS A O 1
ATOM 8655 N N . ALA A 1 1070 ? -6.976 -7.953 -13.994 1 91.78 1070 ALA A N 1
ATOM 8656 C CA . ALA A 1 1070 ? -7.348 -6.583 -13.649 1 91.78 1070 ALA A CA 1
ATOM 8657 C C . ALA A 1 1070 ? -8.809 -6.308 -13.994 1 91.78 1070 ALA A C 1
ATOM 8659 O O . ALA A 1 1070 ? -9.538 -5.708 -13.201 1 91.78 1070 ALA A O 1
ATOM 8660 N N . ASN A 1 1071 ? -9.184 -6.774 -15.148 1 89.94 1071 ASN A N 1
ATOM 8661 C CA . ASN A 1 1071 ? -10.566 -6.577 -15.574 1 89.94 1071 ASN A CA 1
ATOM 8662 C C . ASN A 1 1071 ? -11.545 -7.279 -14.637 1 89.94 1071 ASN A C 1
ATOM 8664 O O . ASN A 1 1071 ? -12.607 -6.738 -14.324 1 89.94 1071 ASN A O 1
ATOM 8668 N N . LEU A 1 1072 ? -11.18 -8.446 -14.276 1 92.23 1072 LEU A N 1
ATOM 8669 C CA . LEU A 1 1072 ? -12.015 -9.182 -13.333 1 92.23 1072 LEU A CA 1
ATOM 8670 C C . LEU A 1 1072 ? -12.114 -8.443 -12.003 1 92.23 1072 LEU A C 1
ATOM 8672 O O . LEU A 1 1072 ? -13.207 -8.286 -11.455 1 92.23 1072 LEU A O 1
ATOM 8676 N N . ALA A 1 1073 ? -11.013 -8.01 -11.49 1 92.03 1073 ALA A N 1
ATOM 8677 C CA . ALA A 1 1073 ? -10.977 -7.333 -10.196 1 92.03 1073 ALA A CA 1
ATOM 8678 C C . ALA A 1 1073 ? -11.815 -6.058 -10.222 1 92.03 1073 ALA A C 1
ATOM 8680 O O . ALA A 1 1073 ? -12.58 -5.791 -9.292 1 92.03 1073 ALA A O 1
ATOM 8681 N N . ILE A 1 1074 ? -11.655 -5.237 -11.251 1 90.52 1074 ILE A N 1
ATOM 8682 C CA . ILE A 1 1074 ? -12.383 -3.979 -11.387 1 90.52 1074 ILE A CA 1
ATOM 8683 C C . ILE A 1 1074 ? -13.882 -4.257 -11.469 1 90.52 1074 ILE A C 1
ATOM 8685 O O . ILE A 1 1074 ? -14.682 -3.574 -10.825 1 90.52 1074 ILE A O 1
ATOM 8689 N N . SER A 1 1075 ? -14.218 -5.305 -12.22 1 89.89 1075 SER A N 1
ATOM 8690 C CA . SER A 1 1075 ? -15.626 -5.66 -12.365 1 89.89 1075 SER A CA 1
ATOM 8691 C C . SER A 1 1075 ? -16.212 -6.147 -11.044 1 89.89 1075 SER A C 1
ATOM 8693 O O . SER A 1 1075 ? -17.334 -5.783 -10.685 1 89.89 1075 SER A O 1
ATOM 8695 N N . LEU A 1 1076 ? -15.512 -6.939 -10.365 1 91 1076 LEU A N 1
ATOM 8696 C CA . LEU A 1 1076 ? -15.968 -7.497 -9.097 1 91 1076 LEU A CA 1
ATOM 8697 C C . LEU A 1 1076 ? -16.161 -6.399 -8.057 1 91 1076 LEU A C 1
ATOM 8699 O O . LEU A 1 1076 ? -17.147 -6.405 -7.316 1 91 1076 LEU A O 1
ATOM 8703 N N . ILE A 1 1077 ? -15.247 -5.487 -7.965 1 89.28 1077 ILE A N 1
ATOM 8704 C CA . ILE A 1 1077 ? -15.31 -4.41 -6.982 1 89.28 1077 ILE A CA 1
ATOM 8705 C C . ILE A 1 1077 ? -16.458 -3.464 -7.325 1 89.28 1077 ILE A C 1
ATOM 8707 O O . ILE A 1 1077 ? -17.238 -3.082 -6.45 1 89.28 1077 ILE A O 1
ATOM 8711 N N . LYS A 1 1078 ? -16.574 -3.13 -8.532 1 85.08 1078 LYS A N 1
ATOM 8712 C CA . LYS A 1 1078 ? -17.559 -2.15 -8.983 1 85.08 1078 LYS A CA 1
ATOM 8713 C C . LYS A 1 1078 ? -18.976 -2.703 -8.868 1 85.08 1078 LYS A C 1
ATOM 8715 O O . LYS A 1 1078 ? -19.884 -2.007 -8.407 1 85.08 1078 LYS A O 1
ATOM 8720 N N . ASN A 1 1079 ? -19.104 -3.987 -9.156 1 85.65 1079 ASN A N 1
ATOM 8721 C CA . ASN A 1 1079 ? -20.457 -4.506 -9.321 1 85.65 1079 ASN A CA 1
ATOM 8722 C C . ASN A 1 1079 ? -20.908 -5.296 -8.095 1 85.65 1079 ASN A C 1
ATOM 8724 O O . ASN A 1 1079 ? -22.107 -5.45 -7.858 1 85.65 1079 ASN A O 1
ATOM 8728 N N . TYR A 1 1080 ? -19.948 -5.816 -7.371 1 89.28 1080 TYR A N 1
ATOM 8729 C CA . TYR A 1 1080 ? -20.403 -6.816 -6.411 1 89.28 1080 TYR A CA 1
ATOM 8730 C C . TYR A 1 1080 ? -19.891 -6.501 -5.011 1 89.28 1080 TYR A C 1
ATOM 8732 O O . TYR A 1 1080 ? -20.315 -7.121 -4.033 1 89.28 1080 TYR A O 1
ATOM 8740 N N . SER A 1 1081 ? -18.983 -5.638 -4.827 1 86.86 1081 SER A N 1
ATOM 8741 C CA . SER A 1 1081 ? -18.396 -5.36 -3.521 1 86.86 1081 SER A CA 1
ATOM 8742 C C . SER A 1 1081 ? -19.459 -4.922 -2.519 1 86.86 1081 SER A C 1
ATOM 8744 O O . SER A 1 1081 ? -19.417 -5.312 -1.35 1 86.86 1081 SER A O 1
ATOM 8746 N N . HIS A 1 1082 ? -20.44 -4.159 -2.957 1 84.2 1082 HIS A N 1
ATOM 8747 C CA . HIS A 1 1082 ? -21.487 -3.673 -2.065 1 84.2 1082 HIS A CA 1
ATOM 8748 C C . HIS A 1 1082 ? -22.429 -4.8 -1.655 1 84.2 1082 HIS A C 1
ATOM 8750 O O . HIS A 1 1082 ? -22.829 -4.889 -0.492 1 84.2 1082 HIS A O 1
ATOM 8756 N N . GLU A 1 1083 ? -22.716 -5.64 -2.581 1 87.3 1083 GLU A N 1
ATOM 8757 C CA . GLU A 1 1083 ? -23.578 -6.786 -2.306 1 87.3 1083 GLU A CA 1
ATOM 8758 C C . GLU A 1 1083 ? -22.922 -7.745 -1.316 1 87.3 1083 GLU A C 1
ATOM 8760 O O . GLU A 1 1083 ? -23.587 -8.276 -0.425 1 87.3 1083 GLU A O 1
ATOM 8765 N N . ILE A 1 1084 ? -21.704 -7.953 -1.521 1 91.36 1084 ILE A N 1
ATOM 8766 C CA . ILE A 1 1084 ? -20.953 -8.843 -0.642 1 91.36 1084 ILE A CA 1
ATOM 8767 C C . ILE A 1 1084 ? -20.923 -8.268 0.772 1 91.36 1084 ILE A C 1
ATOM 8769 O O . ILE A 1 1084 ? -21.162 -8.985 1.746 1 91.36 1084 ILE A O 1
ATOM 8773 N N . LYS A 1 1085 ? -20.686 -6.991 0.875 1 88.53 1085 LYS A N 1
ATOM 8774 C CA . LYS A 1 1085 ? -20.609 -6.336 2.178 1 88.53 1085 LYS A CA 1
ATOM 8775 C C . LYS A 1 1085 ? -21.938 -6.436 2.922 1 88.53 1085 LYS A C 1
ATOM 8777 O O . LYS A 1 1085 ? -21.964 -6.742 4.116 1 88.53 1085 LYS A O 1
ATOM 8782 N N . GLU A 1 1086 ? -22.994 -6.229 2.233 1 86.22 1086 GLU A N 1
ATOM 8783 C CA . GLU A 1 1086 ? -24.318 -6.258 2.848 1 86.22 1086 GLU A CA 1
ATOM 8784 C C . GLU A 1 1086 ? -24.656 -7.652 3.367 1 86.22 1086 GLU A C 1
ATOM 8786 O O . GLU A 1 1086 ? -25.187 -7.797 4.47 1 86.22 1086 GLU A O 1
ATOM 8791 N N . TRP A 1 1087 ? -24.351 -8.615 2.56 1 89.5 1087 TRP A N 1
ATOM 8792 C CA . TRP A 1 1087 ? -24.628 -9.983 2.982 1 89.5 1087 TRP A CA 1
ATOM 8793 C C . TRP A 1 1087 ? -23.784 -10.361 4.195 1 89.5 1087 TRP A C 1
ATOM 8795 O O . TRP A 1 1087 ? -24.273 -11.011 5.121 1 89.5 1087 TRP A O 1
ATOM 8805 N N . LEU A 1 1088 ? -22.563 -10.044 4.142 1 89.05 1088 LEU A N 1
ATOM 8806 C CA . LEU A 1 1088 ? -21.636 -10.39 5.214 1 89.05 1088 LEU A CA 1
ATOM 8807 C C . LEU A 1 1088 ? -22.026 -9.697 6.515 1 89.05 1088 LEU A C 1
ATOM 8809 O O . LEU A 1 1088 ? -21.923 -10.288 7.593 1 89.05 1088 LEU A O 1
ATOM 8813 N N . LYS A 1 1089 ? -22.42 -8.425 6.445 1 82.55 1089 LYS A N 1
ATOM 8814 C CA . LYS A 1 1089 ? -22.831 -7.682 7.632 1 82.55 1089 LYS A CA 1
ATOM 8815 C C . LYS A 1 1089 ? -24.033 -8.34 8.304 1 82.55 1089 LYS A C 1
ATOM 8817 O O . LYS A 1 1089 ? -24.079 -8.455 9.531 1 82.55 1089 LYS A O 1
ATOM 8822 N N . ASP A 1 1090 ? -24.909 -8.791 7.55 1 75.21 1090 ASP A N 1
ATOM 8823 C CA . ASP A 1 1090 ? -26.132 -9.407 8.055 1 75.21 1090 ASP A CA 1
ATOM 8824 C C . ASP A 1 1090 ? -25.84 -10.761 8.698 1 75.21 1090 ASP A C 1
ATOM 8826 O O . ASP A 1 1090 ? -26.477 -11.136 9.684 1 75.21 1090 ASP A O 1
ATOM 8830 N N . ASN A 1 1091 ? -24.918 -11.385 8.171 1 76.67 1091 ASN A N 1
ATOM 8831 C CA . ASN A 1 1091 ? -24.686 -12.751 8.628 1 76.67 1091 ASN A CA 1
ATOM 8832 C C . ASN A 1 1091 ? -23.592 -12.808 9.691 1 76.67 1091 ASN A C 1
ATOM 8834 O O . ASN A 1 1091 ? -23.453 -13.812 10.391 1 76.67 1091 ASN A O 1
ATOM 8838 N N . ASN A 1 1092 ? -22.798 -11.817 9.781 1 69.95 1092 ASN A N 1
ATOM 8839 C CA . ASN A 1 1092 ? -21.832 -11.756 10.873 1 69.95 1092 ASN A CA 1
ATOM 8840 C C . ASN A 1 1092 ? -22.503 -11.398 12.196 1 69.95 1092 ASN A C 1
ATOM 8842 O O . ASN A 1 1092 ? -22.067 -11.843 13.259 1 69.95 1092 ASN A O 1
ATOM 8846 N N . ASP A 1 1093 ? -23.535 -10.527 12.268 1 54.77 1093 ASP A N 1
ATOM 8847 C CA . ASP A 1 1093 ? -24.289 -10.152 13.46 1 54.77 1093 ASP A CA 1
ATOM 8848 C C . ASP A 1 1093 ? -25.102 -11.331 13.989 1 54.77 1093 ASP A C 1
ATOM 8850 O O . ASP A 1 1093 ? -25.324 -11.446 15.197 1 54.77 1093 ASP A O 1
ATOM 8854 N N . SER A 1 1094 ? -25.678 -12.24 13.179 1 41.32 1094 SER A N 1
ATOM 8855 C CA . SER A 1 1094 ? -26.528 -13.321 13.669 1 41.32 1094 SER A CA 1
ATOM 8856 C C . SER A 1 1094 ? -25.71 -14.38 14.399 1 41.32 1094 SER A C 1
ATOM 8858 O O . SER A 1 1094 ? -26.264 -15.213 15.119 1 41.32 1094 SER A O 1
ATOM 8860 N N . GLY A 1 1095 ? -24.545 -14.652 14.13 1 34.94 1095 GLY A N 1
ATOM 8861 C CA . GLY A 1 1095 ? -23.867 -15.755 14.792 1 34.94 1095 GLY A CA 1
ATOM 8862 C C . GLY A 1 1095 ? -23.282 -15.374 16.139 1 34.94 1095 GLY A C 1
ATOM 8863 O O . GLY A 1 1095 ? -22.575 -16.168 16.762 1 34.94 1095 GLY A O 1
ATOM 8864 N N . ALA A 1 1096 ? -23.165 -14.001 16.459 1 29.73 1096 ALA A N 1
ATOM 8865 C CA . ALA A 1 1096 ? -22.686 -13.778 17.821 1 29.73 1096 ALA A CA 1
ATOM 8866 C C . ALA A 1 1096 ? -23.775 -14.093 18.843 1 29.73 1096 ALA A C 1
ATOM 8868 O O . ALA A 1 1096 ? -24.942 -13.749 18.643 1 29.73 1096 ALA A O 1
ATOM 8869 N N . MET B 1 1 ? -69.653 1.027 2.92 1 13.28 1 MET B N 1
ATOM 8870 C CA . MET B 1 1 ? -70.447 1.755 1.935 1 13.28 1 MET B CA 1
ATOM 8871 C C . MET B 1 1 ? -69.891 1.551 0.53 1 13.28 1 MET B C 1
ATOM 8873 O O . MET B 1 1 ? -68.748 1.119 0.366 1 13.28 1 MET B O 1
ATOM 8877 N N . HIS B 1 2 ? -70.205 2.593 -0.325 1 12.6 2 HIS B N 1
ATOM 8878 C CA . HIS B 1 2 ? -70.878 2.881 -1.587 1 12.6 2 HIS B CA 1
ATOM 8879 C C . HIS B 1 2 ? -69.907 2.799 -2.76 1 12.6 2 HIS B C 1
ATOM 8881 O O . HIS B 1 2 ? -70.245 2.254 -3.813 1 12.6 2 HIS B O 1
ATOM 8887 N N . GLU B 1 3 ? -68.644 3.503 -2.56 1 17.23 3 GLU B N 1
ATOM 8888 C CA . GLU B 1 3 ? -67.871 4.583 -3.165 1 17.23 3 GLU B CA 1
ATOM 8889 C C . GLU B 1 3 ? -66.93 4.052 -4.243 1 17.23 3 GLU B C 1
ATOM 8891 O O . GLU B 1 3 ? -66.123 3.156 -3.984 1 17.23 3 GLU B O 1
ATOM 8896 N N . GLN B 1 4 ? -67.298 4.21 -5.876 1 14.33 4 GLN B N 1
ATOM 8897 C CA . GLN B 1 4 ? -68.394 4.103 -6.834 1 14.33 4 GLN B CA 1
ATOM 8898 C C . GLN B 1 4 ? -67.885 4.219 -8.268 1 14.33 4 GLN B C 1
ATOM 8900 O O . GLN B 1 4 ? -68.365 3.518 -9.161 1 14.33 4 GLN B O 1
ATOM 8905 N N . SER B 1 5 ? -67.191 5.326 -8.811 1 14.76 5 SER B N 1
ATOM 8906 C CA . SER B 1 5 ? -67.872 5.715 -10.042 1 14.76 5 SER B CA 1
ATOM 8907 C C . SER B 1 5 ? -67.27 5.01 -11.253 1 14.76 5 SER B C 1
ATOM 8909 O O . SER B 1 5 ? -66.107 4.602 -11.226 1 14.76 5 SER B O 1
ATOM 8911 N N . GLU B 1 6 ? -67.967 4.866 -12.499 1 14.64 6 GLU B N 1
ATOM 8912 C CA . GLU B 1 6 ? -68.484 4.116 -13.64 1 14.64 6 GLU B CA 1
ATOM 8913 C C . GLU B 1 6 ? -67.529 4.192 -14.828 1 14.64 6 GLU B C 1
ATOM 8915 O O . GLU B 1 6 ? -67.658 3.425 -15.785 1 14.64 6 GLU B O 1
ATOM 8920 N N . LYS B 1 7 ? -66.346 5.225 -14.947 1 13.65 7 LYS B N 1
ATOM 8921 C CA . LYS B 1 7 ? -66.297 6.271 -15.965 1 13.65 7 LYS B CA 1
ATOM 8922 C C . LYS B 1 7 ? -65.803 5.717 -17.298 1 13.65 7 LYS B C 1
ATOM 8924 O O . LYS B 1 7 ? -64.703 5.166 -17.379 1 13.65 7 LYS B O 1
ATOM 8929 N N . SER B 1 8 ? -66.624 5.75 -18.478 1 14.17 8 SER B N 1
ATOM 8930 C CA . SER B 1 8 ? -67.157 5.299 -19.759 1 14.17 8 SER B CA 1
ATOM 8931 C C . SER B 1 8 ? -66.095 5.358 -20.851 1 14.17 8 SER B C 1
ATOM 8933 O O . SER B 1 8 ? -65.804 4.349 -21.497 1 14.17 8 SER B O 1
ATOM 8935 N N . SER B 1 9 ? -66.392 6.317 -21.838 1 13.73 9 SER B N 1
ATOM 8936 C CA . SER B 1 9 ? -66.872 6.216 -23.212 1 13.73 9 SER B CA 1
ATOM 8937 C C . SER B 1 9 ? -65.718 6.279 -24.207 1 13.73 9 SER B C 1
ATOM 8939 O O . SER B 1 9 ? -65.574 5.396 -25.056 1 13.73 9 SER B O 1
ATOM 8941 N N . GLU B 1 10 ? -65.605 7.409 -25.058 1 13.14 10 GLU B N 1
ATOM 8942 C CA . GLU B 1 10 ? -65.979 7.551 -26.462 1 13.14 10 GLU B CA 1
ATOM 8943 C C . GLU B 1 10 ? -64.747 7.553 -27.363 1 13.14 10 GLU B C 1
ATOM 8945 O O . GLU B 1 10 ? -64.703 6.834 -28.364 1 13.14 10 GLU B O 1
ATOM 8950 N N . LYS B 1 11 ? -64.076 8.749 -27.624 1 14.17 11 LYS B N 1
ATOM 8951 C CA . LYS B 1 11 ? -64.211 9.391 -28.928 1 14.17 11 LYS B CA 1
ATOM 8952 C C . LYS B 1 11 ? -63.243 8.787 -29.941 1 14.17 11 LYS B C 1
ATOM 8954 O O . LYS B 1 11 ? -62.15 8.347 -29.577 1 14.17 11 LYS B O 1
ATOM 8959 N N . ASP B 1 12 ? -63.546 8.778 -31.174 1 13.71 12 ASP B N 1
ATOM 8960 C CA . ASP B 1 12 ? -63.646 8.311 -32.553 1 13.71 12 ASP B CA 1
ATOM 8961 C C . ASP B 1 12 ? -62.384 8.655 -33.342 1 13.71 12 ASP B C 1
ATOM 8963 O O . ASP B 1 12 ? -61.804 7.79 -34.003 1 13.71 12 ASP B O 1
ATOM 8967 N N . LEU B 1 13 ? -62.297 10.042 -33.774 1 14.3 13 LEU B N 1
ATOM 8968 C CA . LEU B 1 13 ? -62.451 10.399 -35.18 1 14.3 13 LEU B CA 1
ATOM 8969 C C . LEU B 1 13 ? -61.112 10.336 -35.906 1 14.3 13 LEU B C 1
ATOM 8971 O O . LEU B 1 13 ? -60.055 10.371 -35.272 1 14.3 13 LEU B O 1
ATOM 8975 N N . GLU B 1 14 ? -60.936 11.082 -37.085 1 13.47 14 GLU B N 1
ATOM 8976 C CA . GLU B 1 14 ? -60.86 11.005 -38.541 1 13.47 14 GLU B CA 1
ATOM 8977 C C . GLU B 1 14 ? -59.474 11.4 -39.042 1 13.47 14 GLU B C 1
ATOM 8979 O O . GLU B 1 14 ? -58.874 10.688 -39.85 1 13.47 14 GLU B O 1
ATOM 8984 N N . VAL B 1 15 ? -58.979 12.766 -38.907 1 14.22 15 VAL B N 1
ATOM 8985 C CA . VAL B 1 15 ? -58.885 13.459 -40.188 1 14.22 15 VAL B CA 1
ATOM 8986 C C . VAL B 1 15 ? -57.523 13.188 -40.823 1 14.22 15 VAL B C 1
ATOM 8988 O O . VAL B 1 15 ? -56.495 13.222 -40.141 1 14.22 15 VAL B O 1
ATOM 8991 N N . ALA B 1 16 ? -57.42 12.789 -42.121 1 14.08 16 ALA B N 1
ATOM 8992 C CA . ALA B 1 16 ? -56.855 12.275 -43.366 1 14.08 16 ALA B CA 1
ATOM 8993 C C . ALA B 1 16 ? -55.816 13.236 -43.936 1 14.08 16 ALA B C 1
ATOM 8995 O O . ALA B 1 16 ? -55.292 13.017 -45.03 1 14.08 16 ALA B O 1
ATOM 8996 N N . ALA B 1 17 ? -55.505 14.502 -43.222 1 14.59 17 ALA B N 1
ATOM 8997 C CA . ALA B 1 17 ? -55.406 15.568 -44.216 1 14.59 17 ALA B CA 1
ATOM 8998 C C . ALA B 1 17 ? -54.288 15.285 -45.215 1 14.59 17 ALA B C 1
ATOM 9000 O O . ALA B 1 17 ? -53.368 14.516 -44.925 1 14.59 17 ALA B O 1
ATOM 9001 N N . ASN B 1 18 ? -53.912 16.382 -46.143 1 14.12 18 ASN B N 1
ATOM 9002 C CA . ASN B 1 18 ? -53.794 16.844 -47.522 1 14.12 18 ASN B CA 1
ATOM 9003 C C . ASN B 1 18 ? -52.338 16.881 -47.978 1 14.12 18 ASN B C 1
ATOM 9005 O O . ASN B 1 18 ? -51.579 17.764 -47.575 1 14.12 18 ASN B O 1
ATOM 9009 N N . MET B 1 19 ? -51.528 15.746 -48.129 1 14.75 19 MET B N 1
ATOM 9010 C CA . MET B 1 19 ? -50.115 15.663 -48.486 1 14.75 19 MET B CA 1
ATOM 9011 C C . MET B 1 19 ? -49.869 16.246 -49.874 1 14.75 19 MET B C 1
ATOM 9013 O O . MET B 1 19 ? -49.891 15.521 -50.87 1 14.75 19 MET B O 1
ATOM 9017 N N . ALA B 1 20 ? -50.41 17.556 -50.07 1 14.54 20 ALA B N 1
ATOM 9018 C CA . ALA B 1 20 ? -50.509 17.784 -51.51 1 14.54 20 ALA B CA 1
ATOM 9019 C C . ALA B 1 20 ? -49.153 17.61 -52.187 1 14.54 20 ALA B C 1
ATOM 9021 O O . ALA B 1 20 ? -48.114 17.921 -51.599 1 14.54 20 ALA B O 1
ATOM 9022 N N . GLN B 1 21 ? -49.051 17.152 -53.479 1 15.23 21 GLN B N 1
ATOM 9023 C CA . GLN B 1 21 ? -48.316 16.427 -54.51 1 15.23 21 GLN B CA 1
ATOM 9024 C C . GLN B 1 21 ? -47.428 17.368 -55.318 1 15.23 21 GLN B C 1
ATOM 9026 O O . GLN B 1 21 ? -46.838 16.964 -56.323 1 15.23 21 GLN B O 1
ATOM 9031 N N . PHE B 1 22 ? -47.065 18.718 -54.676 1 15.16 22 PHE B N 1
ATOM 9032 C CA . PHE B 1 22 ? -46.933 19.633 -55.804 1 15.16 22 PHE B CA 1
ATOM 9033 C C . PHE B 1 22 ? -45.8 19.197 -56.725 1 15.16 22 PHE B C 1
ATOM 9035 O O . PHE B 1 22 ? -44.715 18.844 -56.259 1 15.16 22 PHE B O 1
ATOM 9042 N N . ILE B 1 23 ? -45.965 19.083 -58.044 1 15.59 23 ILE B N 1
ATOM 9043 C CA . ILE B 1 23 ? -45.533 18.355 -59.232 1 15.59 23 ILE B CA 1
ATOM 9044 C C . ILE B 1 23 ? -44.231 18.954 -59.76 1 15.59 23 ILE B C 1
ATOM 9046 O O . ILE B 1 23 ? -43.263 18.232 -60.008 1 15.59 23 ILE B O 1
ATOM 9050 N N . GLY B 1 24 ? -44.227 20.117 -60.532 1 16.01 24 GLY B N 1
ATOM 9051 C CA . GLY B 1 24 ? -43.846 20.047 -61.934 1 16.01 24 GLY B CA 1
ATOM 9052 C C . GLY B 1 24 ? -42.355 20.214 -62.156 1 16.01 24 GLY B C 1
ATOM 9053 O O . GLY B 1 24 ? -41.614 20.526 -61.222 1 16.01 24 GLY B O 1
ATOM 9054 N N . GLY B 1 25 ? -41.785 21.018 -63.376 1 16.75 25 GLY B N 1
ATOM 9055 C CA . GLY B 1 25 ? -41.163 20.671 -64.644 1 16.75 25 GLY B CA 1
ATOM 9056 C C . GLY B 1 25 ? -39.702 21.072 -64.72 1 16.75 25 GLY B C 1
ATOM 9057 O O . GLY B 1 25 ? -39.07 21.332 -63.695 1 16.75 25 GLY B O 1
ATOM 9058 N N . PRO B 1 26 ? -39.253 22.014 -65.76 1 18.11 26 PRO B N 1
ATOM 9059 C CA . PRO B 1 26 ? -38.355 21.84 -66.905 1 18.11 26 PRO B CA 1
ATOM 9060 C C . PRO B 1 26 ? -36.999 22.511 -66.697 1 18.11 26 PRO B C 1
ATOM 9062 O O . PRO B 1 26 ? -36.076 22.304 -67.49 1 18.11 26 PRO B O 1
ATOM 9065 N N . ALA B 1 27 ? -36.667 23.431 -65.69 1 19.11 27 ALA B N 1
ATOM 9066 C CA . ALA B 1 27 ? -36.058 24.682 -66.133 1 19.11 27 ALA B CA 1
ATOM 9067 C C . ALA B 1 27 ? -34.598 24.473 -66.524 1 19.11 27 ALA B C 1
ATOM 9069 O O . ALA B 1 27 ? -33.786 24.035 -65.706 1 19.11 27 ALA B O 1
ATOM 9070 N N . GLN B 1 28 ? -34.206 24.425 -67.917 1 18.31 28 GLN B N 1
ATOM 9071 C CA . GLN B 1 28 ? -33.066 23.962 -68.701 1 18.31 28 GLN B CA 1
ATOM 9072 C C . GLN B 1 28 ? -31.86 24.877 -68.51 1 18.31 28 GLN B C 1
ATOM 9074 O O . GLN B 1 28 ? -31.98 26.1 -68.607 1 18.31 28 GLN B O 1
ATOM 9079 N N . PHE B 1 29 ? -30.727 24.405 -67.967 1 18.25 29 PHE B N 1
ATOM 9080 C CA . PHE B 1 29 ? -29.511 24.95 -67.376 1 18.25 29 PHE B CA 1
ATOM 9081 C C . PHE B 1 29 ? -28.631 25.591 -68.443 1 18.25 29 PHE B C 1
ATOM 9083 O O . PHE B 1 29 ? -28.026 24.892 -69.259 1 18.25 29 PHE B O 1
ATOM 9090 N N . MET B 1 30 ? -29.179 26.726 -69.102 1 19.88 30 MET B N 1
ATOM 9091 C CA . MET B 1 30 ? -28.414 27.233 -70.238 1 19.88 30 MET B CA 1
ATOM 9092 C C . MET B 1 30 ? -26.965 27.499 -69.842 1 19.88 30 MET B C 1
ATOM 9094 O O . MET B 1 30 ? -26.702 28.254 -68.904 1 19.88 30 MET B O 1
ATOM 9098 N N . THR B 1 31 ? -26.029 26.588 -70.142 1 19.76 31 THR B N 1
ATOM 9099 C CA . THR B 1 31 ? -24.636 26.375 -69.765 1 19.76 31 THR B CA 1
ATOM 9100 C C . THR B 1 31 ? -23.735 27.427 -70.406 1 19.76 31 THR B C 1
ATOM 9102 O O . THR B 1 31 ? -22.509 27.305 -70.372 1 19.76 31 THR B O 1
ATOM 9105 N N . SER B 1 32 ? -24.369 28.543 -70.906 1 19.58 32 SER B N 1
ATOM 9106 C CA . SER B 1 32 ? -23.519 29.097 -71.954 1 19.58 32 SER B CA 1
ATOM 9107 C C . SER B 1 32 ? -22.128 29.425 -71.423 1 19.58 32 SER B C 1
ATOM 9109 O O . SER B 1 32 ? -21.122 29.015 -72.006 1 19.58 32 SER B O 1
ATOM 9111 N N . ASP B 1 33 ? -21.858 30.731 -70.911 1 24.12 33 ASP B N 1
ATOM 9112 C CA . ASP B 1 33 ? -20.944 31.769 -71.377 1 24.12 33 ASP B CA 1
ATOM 9113 C C . ASP B 1 33 ? -19.56 31.602 -70.754 1 24.12 33 ASP B C 1
ATOM 9115 O O . ASP B 1 33 ? -19.437 31.15 -69.614 1 24.12 33 ASP B O 1
ATOM 9119 N N . ASP B 1 34 ? -18.309 31.675 -71.54 1 24.75 34 ASP B N 1
ATOM 9120 C CA . ASP B 1 34 ? -16.866 31.487 -71.657 1 24.75 34 ASP B CA 1
ATOM 9121 C C . ASP B 1 34 ? -16.112 32.417 -70.71 1 24.75 34 ASP B C 1
ATOM 9123 O O . ASP B 1 34 ? -16.226 33.64 -70.811 1 24.75 34 ASP B O 1
ATOM 9127 N N . ILE B 1 35 ? -16.105 32.313 -69.417 1 25.24 35 ILE B N 1
ATOM 9128 C CA . ILE B 1 35 ? -15.672 33.373 -68.513 1 25.24 35 ILE B CA 1
ATOM 9129 C C . ILE B 1 35 ? -14.149 33.481 -68.535 1 25.24 35 ILE B C 1
ATOM 9131 O O . ILE B 1 35 ? -13.447 32.493 -68.304 1 25.24 35 ILE B O 1
ATOM 9135 N N . LYS B 1 36 ? -13.56 34.564 -69.321 1 28.63 36 LYS B N 1
ATOM 9136 C CA . LYS B 1 36 ? -12.212 34.984 -69.692 1 28.63 36 LYS B CA 1
ATOM 9137 C C . LYS B 1 36 ? -11.412 35.41 -68.465 1 28.63 36 LYS B C 1
ATOM 9139 O O . LYS B 1 36 ? -11.721 36.426 -67.838 1 28.63 36 LYS B O 1
ATOM 9144 N N . TYR B 1 37 ? -11.032 34.551 -67.448 1 26.05 37 TYR B N 1
ATOM 9145 C CA . TYR B 1 37 ? -10.48 35.147 -66.236 1 26.05 37 TYR B CA 1
ATOM 9146 C C . TYR B 1 37 ? -8.972 35.331 -66.356 1 26.05 37 TYR B C 1
ATOM 9148 O O . TYR B 1 37 ? -8.301 34.567 -67.054 1 26.05 37 TYR B O 1
ATOM 9156 N N . ARG B 1 38 ? -8.466 36.655 -66.215 1 30.1 38 ARG B N 1
ATOM 9157 C CA . ARG B 1 38 ? -7.091 37.129 -66.33 1 30.1 38 ARG B CA 1
ATOM 9158 C C . ARG B 1 38 ? -6.184 36.424 -65.326 1 30.1 38 ARG B C 1
ATOM 9160 O O . ARG B 1 38 ? -6.626 36.052 -64.237 1 30.1 38 ARG B O 1
ATOM 9167 N N . PRO B 1 39 ? -4.928 35.888 -65.836 1 34.53 39 PRO B N 1
ATOM 9168 C CA . PRO B 1 39 ? -3.985 35.005 -65.146 1 34.53 39 PRO B CA 1
ATOM 9169 C C . PRO B 1 39 ? -3.648 35.487 -63.737 1 34.53 39 PRO B C 1
ATOM 9171 O O . PRO B 1 39 ? -3.006 34.765 -62.97 1 34.53 39 PRO B O 1
ATOM 9174 N N . THR B 1 40 ? -3.527 36.815 -63.566 1 35.57 40 THR B N 1
ATOM 9175 C CA . THR B 1 40 ? -3.004 37.305 -62.295 1 35.57 40 THR B CA 1
ATOM 9176 C C . THR B 1 40 ? -3.85 36.799 -61.131 1 35.57 40 THR B C 1
ATOM 9178 O O . THR B 1 40 ? -3.548 37.08 -59.969 1 35.57 40 THR B O 1
ATOM 9181 N N . ASP B 1 41 ? -5.098 36.597 -61.251 1 35.51 41 ASP B N 1
ATOM 9182 C CA . ASP B 1 41 ? -6.084 36.494 -60.18 1 35.51 41 ASP B CA 1
ATOM 9183 C C . ASP B 1 41 ? -6.167 35.066 -59.645 1 35.51 41 ASP B C 1
ATOM 9185 O O . ASP B 1 41 ? -6.875 34.803 -58.67 1 35.51 41 ASP B O 1
ATOM 9189 N N . GLY B 1 42 ? -6.353 34.002 -60.052 1 36.03 42 GLY B N 1
ATOM 9190 C CA . GLY B 1 42 ? -6.648 32.747 -59.378 1 36.03 42 GLY B CA 1
ATOM 9191 C C . GLY B 1 42 ? -5.726 31.616 -59.792 1 36.03 42 GLY B C 1
ATOM 9192 O O . GLY B 1 42 ? -4.905 31.777 -60.697 1 36.03 42 GLY B O 1
ATOM 9193 N N . TRP B 1 43 ? -5.049 30.913 -58.974 1 43.44 43 TRP B N 1
ATOM 9194 C CA . TRP B 1 43 ? -4.151 29.807 -59.291 1 43.44 43 TRP B CA 1
ATOM 9195 C C . TRP B 1 43 ? -4.94 28.554 -59.655 1 43.44 43 TRP B C 1
ATOM 9197 O O . TRP B 1 43 ? -5.952 28.243 -59.023 1 43.44 43 TRP B O 1
ATOM 9207 N N . PHE B 1 44 ? -4.819 28.116 -60.969 1 39.35 44 PHE B N 1
ATOM 9208 C CA . PHE B 1 44 ? -5.385 26.873 -61.479 1 39.35 44 PHE B CA 1
ATOM 9209 C C . PHE B 1 44 ? -4.629 25.669 -60.929 1 39.35 44 PHE B C 1
ATOM 9211 O O . PHE B 1 44 ? -3.417 25.55 -61.119 1 39.35 44 PHE B O 1
ATOM 9218 N N . VAL B 1 45 ? -4.939 25.136 -59.862 1 41.57 45 VAL B N 1
ATOM 9219 C CA . VAL B 1 45 ? -4.316 23.937 -59.31 1 41.57 45 VAL B CA 1
ATOM 9220 C C . VAL B 1 45 ? -4.949 22.693 -59.93 1 41.57 45 VAL B C 1
ATOM 9222 O O . VAL B 1 45 ? -6.164 22.498 -59.843 1 41.57 45 VAL B O 1
ATOM 9225 N N . SER B 1 46 ? -4.204 22.096 -61.068 1 39.37 46 SER B N 1
ATOM 9226 C CA . SER B 1 46 ? -4.641 20.842 -61.673 1 39.37 46 SER B CA 1
ATOM 9227 C C . SER B 1 46 ? -4.881 19.771 -60.614 1 39.37 46 SER B C 1
ATOM 9229 O O . SER B 1 46 ? -4.327 19.843 -59.515 1 39.37 46 SER B O 1
ATOM 9231 N N . TYR B 1 47 ? -5.846 18.808 -60.934 1 41.39 47 TYR B N 1
ATOM 9232 C CA . TYR B 1 47 ? -6.354 17.8 -60.011 1 41.39 47 TYR B CA 1
ATOM 9233 C C . TYR B 1 47 ? -5.231 16.894 -59.52 1 41.39 47 TYR B C 1
ATOM 9235 O O . TYR B 1 47 ? -5.22 16.483 -58.358 1 41.39 47 TYR B O 1
ATOM 9243 N N . LYS B 1 48 ? -4.344 16.322 -60.504 1 46.48 48 LYS B N 1
ATOM 9244 C CA . LYS B 1 48 ? -3.376 15.332 -60.041 1 46.48 48 LYS B CA 1
ATOM 9245 C C . LYS B 1 48 ? -2.385 15.95 -59.059 1 46.48 48 LYS B C 1
ATOM 9247 O O . LYS B 1 48 ? -2.027 15.328 -58.056 1 46.48 48 LYS B O 1
ATOM 9252 N N . LYS B 1 49 ? -1.792 17.045 -59.536 1 48.46 49 LYS B N 1
ATOM 9253 C CA . LYS B 1 49 ? -0.843 17.667 -58.616 1 48.46 49 LYS B CA 1
ATOM 9254 C C . LYS B 1 49 ? -1.537 18.12 -57.334 1 48.46 49 LYS B C 1
ATOM 9256 O O . LYS B 1 49 ? -0.957 18.045 -56.249 1 48.46 49 LYS B O 1
ATOM 9261 N N . ALA B 1 50 ? -2.825 18.667 -57.508 1 46.25 50 ALA B N 1
ATOM 9262 C CA . ALA B 1 50 ? -3.567 19.001 -56.295 1 46.25 50 ALA B CA 1
ATOM 9263 C C . ALA B 1 50 ? -3.815 17.76 -55.443 1 46.25 50 ALA B C 1
ATOM 9265 O O . ALA B 1 50 ? -3.724 17.814 -54.215 1 46.25 50 ALA B O 1
ATOM 9266 N N . ALA B 1 51 ? -4.06 16.583 -56.174 1 49.44 51 ALA B N 1
ATOM 9267 C CA . ALA B 1 51 ? -4.236 15.352 -55.406 1 49.44 51 ALA B CA 1
ATOM 9268 C C . ALA B 1 51 ? -2.938 14.947 -54.714 1 49.44 51 ALA B C 1
ATOM 9270 O O . ALA B 1 51 ? -2.952 14.515 -53.559 1 49.44 51 ALA B O 1
ATOM 9271 N N . SER B 1 52 ? -1.848 14.97 -55.468 1 49.05 52 SER B N 1
ATOM 9272 C CA . SER B 1 52 ? -0.599 14.549 -54.844 1 49.05 52 SER B CA 1
ATOM 9273 C C . SER B 1 52 ? -0.198 15.495 -53.716 1 49.05 52 SER B C 1
ATOM 9275 O O . SER B 1 52 ? 0.319 15.057 -52.686 1 49.05 52 SER B O 1
ATOM 9277 N N . ILE B 1 53 ? -0.354 16.842 -53.982 1 51.67 53 ILE B N 1
ATOM 9278 C CA . ILE B 1 53 ? -0.049 17.764 -52.893 1 51.67 53 ILE B CA 1
ATOM 9279 C C . ILE B 1 53 ? -1.026 17.543 -51.741 1 51.67 53 ILE B C 1
ATOM 9281 O O . ILE B 1 53 ? -0.635 17.575 -50.572 1 51.67 53 ILE B O 1
ATOM 9285 N N . VAL B 1 54 ? -2.339 17.261 -52.121 1 49.3 54 VAL B N 1
ATOM 9286 C CA . VAL B 1 54 ? -3.271 16.967 -51.038 1 49.3 54 VAL B CA 1
ATOM 9287 C C . VAL B 1 54 ? -2.88 15.655 -50.362 1 49.3 54 VAL B C 1
ATOM 9289 O O . VAL B 1 54 ? -2.882 15.558 -49.132 1 49.3 54 VAL B O 1
ATOM 9292 N N . ILE B 1 55 ? -2.46 14.605 -51.177 1 52.3 55 ILE B N 1
ATOM 9293 C CA . ILE B 1 55 ? -2.05 13.355 -50.546 1 52.3 55 ILE B CA 1
ATOM 9294 C C . ILE B 1 55 ? -0.778 13.582 -49.731 1 52.3 55 ILE B C 1
ATOM 9296 O O . ILE B 1 55 ? -0.658 13.093 -48.606 1 52.3 55 ILE B O 1
ATOM 9300 N N . PHE B 1 56 ? 0.214 14.273 -50.309 1 55.51 56 PHE B N 1
ATOM 9301 C CA . PHE B 1 56 ? 1.433 14.55 -49.558 1 55.51 56 PHE B CA 1
ATOM 9302 C C . PHE B 1 56 ? 1.137 15.433 -48.351 1 55.51 56 PHE B C 1
ATOM 9304 O O . PHE B 1 56 ? 1.64 15.182 -47.254 1 55.51 56 PHE B O 1
ATOM 9311 N N . LEU B 1 57 ? 0.336 16.506 -48.582 1 50.57 57 LEU B N 1
ATOM 9312 C CA . LEU B 1 57 ? -0.04 17.307 -47.422 1 50.57 57 LEU B CA 1
ATOM 9313 C C . LEU B 1 57 ? -0.876 16.487 -46.444 1 50.57 57 LEU B C 1
ATOM 9315 O O . LEU B 1 57 ? -0.713 16.609 -45.228 1 50.57 57 LEU B O 1
ATOM 9319 N N . ILE B 1 58 ? -1.717 15.547 -47.011 1 50.49 58 ILE B N 1
ATOM 9320 C CA . ILE B 1 58 ? -2.401 14.63 -46.106 1 50.49 58 ILE B CA 1
ATOM 9321 C C . ILE B 1 58 ? -1.384 13.703 -45.445 1 50.49 58 ILE B C 1
ATOM 9323 O O . ILE B 1 58 ? -1.459 13.446 -44.241 1 50.49 58 ILE B O 1
ATOM 9327 N N . PHE B 1 59 ? -0.416 13.183 -46.184 1 53.69 59 PHE B N 1
ATOM 9328 C CA . PHE B 1 59 ? 0.581 12.302 -45.587 1 53.69 59 PHE B CA 1
ATOM 9329 C C . PHE B 1 59 ? 1.442 13.061 -44.584 1 53.69 59 PHE B C 1
ATOM 9331 O O . PHE B 1 59 ? 1.698 12.571 -43.482 1 53.69 59 PHE B O 1
ATOM 9338 N N . VAL B 1 60 ? 2.085 14.236 -44.98 1 51.22 60 VAL B N 1
ATOM 9339 C CA . VAL B 1 60 ? 2.837 15.019 -44.005 1 51.22 60 VAL B CA 1
ATOM 9340 C C . VAL B 1 60 ? 1.91 15.466 -42.876 1 51.22 60 VAL B C 1
ATOM 9342 O O . VAL B 1 60 ? 2.303 15.469 -41.707 1 51.22 60 VAL B O 1
ATOM 9345 N N . LEU B 1 61 ? 0.653 15.866 -43.193 1 48.94 61 LEU B N 1
ATOM 9346 C CA . LEU B 1 61 ? -0.289 16.181 -42.125 1 48.94 61 LEU B CA 1
ATOM 9347 C C . LEU B 1 61 ? -0.652 14.929 -41.334 1 48.94 61 LEU B C 1
ATOM 9349 O O . LEU B 1 61 ? -0.813 14.987 -40.112 1 48.94 61 LEU B O 1
ATOM 9353 N N . ILE B 1 62 ? -0.734 13.732 -41.999 1 48.71 62 ILE B N 1
ATOM 9354 C CA . ILE B 1 62 ? -0.922 12.502 -41.237 1 48.71 62 ILE B CA 1
ATOM 9355 C C . ILE B 1 62 ? 0.344 12.187 -40.444 1 48.71 62 ILE B C 1
ATOM 9357 O O . ILE B 1 62 ? 0.275 11.849 -39.26 1 48.71 62 ILE B O 1
ATOM 9361 N N . VAL B 1 63 ? 1.585 12.151 -41.073 1 49.64 63 VAL B N 1
ATOM 9362 C CA . VAL B 1 63 ? 2.809 11.876 -40.326 1 49.64 63 VAL B CA 1
ATOM 9363 C C . VAL B 1 63 ? 3.067 12.998 -39.324 1 49.64 63 VAL B C 1
ATOM 9365 O O . VAL B 1 63 ? 3.426 12.741 -38.173 1 49.64 63 VAL B O 1
ATOM 9368 N N . ALA B 1 64 ? 3.075 14.364 -39.756 1 46.87 64 ALA B N 1
ATOM 9369 C CA . ALA B 1 64 ? 3.165 15.423 -38.754 1 46.87 64 ALA B CA 1
ATOM 9370 C C . ALA B 1 64 ? 2.011 15.337 -37.759 1 46.87 64 ALA B C 1
ATOM 9372 O O . ALA B 1 64 ? 2.188 15.607 -36.569 1 46.87 64 ALA B O 1
ATOM 9373 N N . GLY B 1 65 ? 0.754 15.028 -38.188 1 40.89 65 GLY B N 1
ATOM 9374 C CA . GLY B 1 65 ? -0.301 14.701 -37.242 1 40.89 65 GLY B CA 1
ATOM 9375 C C . GLY B 1 65 ? -0.014 13.446 -36.438 1 40.89 65 GLY B C 1
ATOM 9376 O O . GLY B 1 65 ? -0.29 13.395 -35.238 1 40.89 65 GLY B O 1
ATOM 9377 N N . LEU B 1 66 ? 0.489 12.355 -37.037 1 43.31 66 LEU B N 1
ATOM 9378 C CA . LEU B 1 66 ? 0.907 11.194 -36.258 1 43.31 66 LEU B CA 1
ATOM 9379 C C . LEU B 1 66 ? 2.116 11.528 -35.391 1 43.31 66 LEU B C 1
ATOM 9381 O O . LEU B 1 66 ? 2.194 11.101 -34.237 1 43.31 66 LEU B O 1
ATOM 9385 N N . ILE B 1 67 ? 3.249 12.092 -35.939 1 41.4 67 ILE B N 1
ATOM 9386 C CA . ILE B 1 67 ? 4.321 12.53 -35.052 1 41.4 67 ILE B CA 1
ATOM 9387 C C . ILE B 1 67 ? 3.794 13.594 -34.092 1 41.4 67 ILE B C 1
ATOM 9389 O O . ILE B 1 67 ? 4.107 13.574 -32.9 1 41.4 67 ILE B O 1
ATOM 9393 N N . GLY B 1 68 ? 3.157 14.751 -34.576 1 35.14 68 GLY B N 1
ATOM 9394 C CA . GLY B 1 68 ? 2.493 15.656 -33.651 1 35.14 68 GLY B CA 1
ATOM 9395 C C . GLY B 1 68 ? 1.451 14.97 -32.789 1 35.14 68 GLY B C 1
ATOM 9396 O O . GLY B 1 68 ? 1.294 15.302 -31.612 1 35.14 68 GLY B O 1
ATOM 9397 N N . TRP B 1 69 ? 0.672 14.044 -33.366 1 35.31 69 TRP B N 1
ATOM 9398 C CA . TRP B 1 69 ? -0.213 13.223 -32.545 1 35.31 69 TRP B CA 1
ATOM 9399 C C . TRP B 1 69 ? 0.59 12.301 -31.634 1 35.31 69 TRP B C 1
ATOM 9401 O O . TRP B 1 69 ? 0.233 12.102 -30.471 1 35.31 69 TRP B O 1
ATOM 9411 N N . TYR B 1 70 ? 1.579 11.498 -32.134 1 32.83 70 TYR B N 1
ATOM 9412 C CA . TYR B 1 70 ? 2.455 10.728 -31.257 1 32.83 70 TYR B CA 1
ATOM 9413 C C . TYR B 1 70 ? 3.215 11.644 -30.306 1 32.83 70 TYR B C 1
ATOM 9415 O O . TYR B 1 70 ? 3.458 11.287 -29.15 1 32.83 70 TYR B O 1
ATOM 9423 N N . SER B 1 71 ? 4.008 12.675 -30.765 1 32.15 71 SER B N 1
ATOM 9424 C CA . SER B 1 71 ? 4.628 13.603 -29.825 1 32.15 71 SER B CA 1
ATOM 9425 C C . SER B 1 71 ? 3.584 14.274 -28.94 1 32.15 71 SER B C 1
ATOM 9427 O O . SER B 1 71 ? 3.875 14.648 -27.802 1 32.15 71 SER B O 1
ATOM 9429 N N . HIS B 1 72 ? 2.485 14.804 -29.447 1 31.15 72 HIS B N 1
ATOM 9430 C CA . HIS B 1 72 ? 1.469 15.431 -28.609 1 31.15 72 HIS B CA 1
ATOM 9431 C C . HIS B 1 72 ? 0.75 14.398 -27.748 1 31.15 72 HIS B C 1
ATOM 9433 O O . HIS B 1 72 ? -0.027 14.756 -26.86 1 31.15 72 HIS B O 1
ATOM 9439 N N . SER B 1 73 ? 0.537 13.188 -28.244 1 29.44 73 SER B N 1
ATOM 9440 C CA . SER B 1 73 ? -0.105 12.188 -27.396 1 29.44 73 SER B CA 1
ATOM 9441 C C . SER B 1 73 ? 0.811 11.763 -26.253 1 29.44 73 SER B C 1
ATOM 9443 O O . SER B 1 73 ? 0.529 10.786 -25.556 1 29.44 73 SER B O 1
ATOM 9445 N N . THR B 1 74 ? 2.06 12.007 -26.436 1 28.89 74 THR B N 1
ATOM 9446 C CA . THR B 1 74 ? 2.803 11.889 -25.186 1 28.89 74 THR B CA 1
ATOM 9447 C C . THR B 1 74 ? 2.138 12.708 -24.082 1 28.89 74 THR B C 1
ATOM 9449 O O . THR B 1 74 ? 1.82 13.882 -24.28 1 28.89 74 THR B O 1
ATOM 9452 N N . PRO B 1 75 ? 1.418 11.98 -23.355 1 28.5 75 PRO B N 1
ATOM 9453 C CA . PRO B 1 75 ? 0.794 12.827 -22.336 1 28.5 75 PRO B CA 1
ATOM 9454 C C . PRO B 1 75 ? 1.721 13.935 -21.842 1 28.5 75 PRO B C 1
ATOM 9456 O O . PRO B 1 75 ? 2.866 13.667 -21.468 1 28.5 75 PRO B O 1
ATOM 9459 N N . THR B 1 76 ? 1.787 14.995 -22.628 1 29.96 76 THR B N 1
ATOM 9460 C CA . THR B 1 76 ? 2.525 16.123 -22.069 1 29.96 76 THR B CA 1
ATOM 9461 C C . THR B 1 76 ? 2.226 16.28 -20.581 1 29.96 76 THR B C 1
ATOM 9463 O O . THR B 1 76 ? 1.079 16.132 -20.154 1 29.96 76 THR B O 1
ATOM 9466 N N . LYS B 1 77 ? 3.125 16.061 -19.808 1 34.08 77 LYS B N 1
ATOM 9467 C CA . LYS B 1 77 ? 3.109 16.483 -18.411 1 34.08 77 LYS B CA 1
ATOM 9468 C C . LYS B 1 77 ? 2.394 17.821 -18.248 1 34.08 77 LYS B C 1
ATOM 9470 O O . LYS B 1 77 ? 2.943 18.87 -18.59 1 34.08 77 LYS B O 1
ATOM 9475 N N . ARG B 1 78 ? 1.149 17.855 -18.673 1 31.93 78 ARG B N 1
ATOM 9476 C CA . ARG B 1 78 ? 0.643 19.18 -18.33 1 31.93 78 ARG B CA 1
ATOM 9477 C C . ARG B 1 78 ? 0.979 19.536 -16.885 1 31.93 78 ARG B C 1
ATOM 9479 O O . ARG B 1 78 ? 0.524 18.869 -15.954 1 31.93 78 ARG B O 1
ATOM 9486 N N . VAL B 1 79 ? 2.109 19.885 -16.712 1 36.63 79 VAL B N 1
ATOM 9487 C CA . VAL B 1 79 ? 2.492 20.437 -15.416 1 36.63 79 VAL B CA 1
ATOM 9488 C C . VAL B 1 79 ? 1.525 21.553 -15.024 1 36.63 79 VAL B C 1
ATOM 9490 O O . VAL B 1 79 ? 1.43 22.571 -15.714 1 36.63 79 VAL B O 1
ATOM 9493 N N . HIS B 1 80 ? 0.428 21.18 -14.743 1 35.53 80 HIS B N 1
ATOM 9494 C CA . HIS B 1 80 ? -0.347 22.267 -14.157 1 35.53 80 HIS B CA 1
ATOM 9495 C C . HIS B 1 80 ? 0.443 22.983 -13.067 1 35.53 80 HIS B C 1
ATOM 9497 O O . HIS B 1 80 ? 1.016 22.339 -12.185 1 35.53 80 HIS B O 1
ATOM 9503 N N . ASP B 1 81 ? 1.043 23.985 -13.416 1 42.83 81 ASP B N 1
ATOM 9504 C CA . ASP B 1 81 ? 1.719 24.847 -12.451 1 42.83 81 ASP B CA 1
ATOM 9505 C C . ASP B 1 81 ? 0.822 25.135 -11.249 1 42.83 81 ASP B C 1
ATOM 9507 O O . ASP B 1 81 ? -0.344 25.499 -11.412 1 42.83 81 ASP B O 1
ATOM 9511 N N . ALA B 1 82 ? 1.148 24.588 -10.29 1 47.08 82 ALA B N 1
ATOM 9512 C CA . ALA B 1 82 ? 0.476 24.88 -9.026 1 47.08 82 ALA B CA 1
ATOM 9513 C C . ALA B 1 82 ? -0.038 26.317 -8.997 1 47.08 82 ALA B C 1
ATOM 9515 O O . ALA B 1 82 ? -1.111 26.588 -8.453 1 47.08 82 ALA B O 1
ATOM 9516 N N . LEU B 1 83 ? 0.816 27.172 -9.723 1 43.51 83 LEU B N 1
ATOM 9517 C CA . LEU B 1 83 ? 0.489 28.593 -9.764 1 43.51 83 LEU B CA 1
ATOM 9518 C C . LEU B 1 83 ? -0.723 28.846 -10.655 1 43.51 83 LEU B C 1
ATOM 9520 O O . LEU B 1 83 ? -1.491 29.78 -10.415 1 43.51 83 LEU B O 1
ATOM 9524 N N . SER B 1 84 ? -0.817 27.929 -11.537 1 47.59 84 SER B N 1
ATOM 9525 C CA . SER B 1 84 ? -1.964 28.14 -12.414 1 47.59 84 SER B CA 1
ATOM 9526 C C . SER B 1 84 ? -3.276 27.909 -11.672 1 47.59 84 SER B C 1
ATOM 9528 O O . SER B 1 84 ? -4.304 28.495 -12.02 1 47.59 84 SER B O 1
ATOM 9530 N N . LEU B 1 85 ? -3.207 27.073 -10.77 1 46.68 85 LEU B N 1
ATOM 9531 C CA . LEU B 1 85 ? -4.4 26.874 -9.954 1 46.68 85 LEU B CA 1
ATOM 9532 C C . LEU B 1 85 ? -4.69 28.108 -9.106 1 46.68 85 LEU B C 1
ATOM 9534 O O . LEU B 1 85 ? -5.847 28.384 -8.781 1 46.68 85 LEU B O 1
ATOM 9538 N N . ILE B 1 86 ? -3.514 28.744 -8.755 1 48.08 86 ILE B N 1
ATOM 9539 C CA . ILE B 1 86 ? -3.692 29.885 -7.864 1 48.08 86 ILE B CA 1
ATOM 9540 C C . ILE B 1 86 ? -3.932 31.149 -8.687 1 48.08 86 ILE B C 1
ATOM 9542 O O . ILE B 1 86 ? -4.765 31.984 -8.325 1 48.08 86 ILE B O 1
ATOM 9546 N N . ASN B 1 87 ? -3.033 31.365 -9.847 1 39.87 87 ASN B N 1
ATOM 9547 C CA . ASN B 1 87 ? -3.027 32.636 -10.564 1 39.87 87 ASN B CA 1
ATOM 9548 C C . ASN B 1 87 ? -4.276 32.799 -11.426 1 39.87 87 ASN B C 1
ATOM 9550 O O . ASN B 1 87 ? -4.417 33.793 -12.141 1 39.87 87 ASN B O 1
ATOM 9554 N N . ASP B 1 88 ? -4.76 31.903 -11.999 1 34.88 88 ASP B N 1
ATOM 9555 C CA . ASP B 1 88 ? -5.868 32.466 -12.765 1 34.88 88 ASP B CA 1
ATOM 9556 C C . ASP B 1 88 ? -6.713 33.4 -11.901 1 34.88 88 ASP B C 1
ATOM 9558 O O . ASP B 1 88 ? -7.384 32.955 -10.968 1 34.88 88 ASP B O 1
ATOM 9562 N N . GLY B 1 89 ? -6.11 34.45 -11.641 1 32.07 89 GLY B N 1
ATOM 9563 C CA . GLY B 1 89 ? -6.696 35.719 -11.241 1 32.07 89 GLY B CA 1
ATOM 9564 C C . GLY B 1 89 ? -8.027 36 -11.912 1 32.07 89 GLY B C 1
ATOM 9565 O O . GLY B 1 89 ? -8.13 36.905 -12.743 1 32.07 89 GLY B O 1
ATOM 9566 N N . SER B 1 90 ? -8.679 35.212 -12.666 1 29.27 90 SER B N 1
ATOM 9567 C CA . SER B 1 90 ? -9.874 36.025 -12.862 1 29.27 90 SER B CA 1
ATOM 9568 C C . SER B 1 90 ? -10.225 36.807 -11.601 1 29.27 90 SER B C 1
ATOM 9570 O O . SER B 1 90 ? -10.443 36.218 -10.54 1 29.27 90 SER B O 1
ATOM 9572 N N . THR B 1 91 ? -9.593 37.862 -11.266 1 28.06 91 THR B N 1
ATOM 9573 C CA . THR B 1 91 ? -10.257 39.069 -10.787 1 28.06 91 THR B CA 1
ATOM 9574 C C . THR B 1 91 ? -11.742 39.044 -11.136 1 28.06 91 THR B C 1
ATOM 9576 O O . THR B 1 91 ? -12.415 40.076 -11.083 1 28.06 91 THR B O 1
ATOM 9579 N N . LYS B 1 92 ? -12.112 38.353 -12.185 1 28.96 92 LYS B N 1
ATOM 9580 C CA . LYS B 1 92 ? -13.568 38.449 -12.237 1 28.96 92 LYS B CA 1
ATOM 9581 C C . LYS B 1 92 ? -14.182 38.25 -10.854 1 28.96 92 LYS B C 1
ATOM 9583 O O . LYS B 1 92 ? -13.62 37.543 -10.016 1 28.96 92 LYS B O 1
ATOM 9588 N N . GLU B 1 93 ? -15.175 38.88 -10.858 1 28.05 93 GLU B N 1
ATOM 9589 C CA . GLU B 1 93 ? -16.131 39.167 -9.793 1 28.05 93 GLU B CA 1
ATOM 9590 C C . GLU B 1 93 ? -16.462 37.909 -8.995 1 28.05 93 GLU B C 1
ATOM 9592 O O . GLU B 1 93 ? -17.14 37.01 -9.495 1 28.05 93 GLU B O 1
ATOM 9597 N N . MET B 1 94 ? -15.46 37.048 -8.653 1 31.29 94 MET B N 1
ATOM 9598 C CA . MET B 1 94 ? -16.096 36.297 -7.575 1 31.29 94 MET B CA 1
ATOM 9599 C C . MET B 1 94 ? -17.394 36.966 -7.138 1 31.29 94 MET B C 1
ATOM 9601 O O . MET B 1 94 ? -17.492 38.194 -7.128 1 31.29 94 MET B O 1
ATOM 9605 N N . ALA B 1 95 ? -18.377 36.184 -7.313 1 32.13 95 ALA B N 1
ATOM 9606 C CA . ALA B 1 95 ? -19.648 36.75 -6.868 1 32.13 95 ALA B CA 1
ATOM 9607 C C . ALA B 1 95 ? -19.446 37.685 -5.679 1 32.13 95 ALA B C 1
ATOM 9609 O O . ALA B 1 95 ? -18.668 37.385 -4.77 1 32.13 95 ALA B O 1
ATOM 9610 N N . LYS B 1 96 ? -19.418 38.911 -5.939 1 35.23 96 LYS B N 1
ATOM 9611 C CA . LYS B 1 96 ? -19.597 39.984 -4.966 1 35.23 96 LYS B CA 1
ATOM 9612 C C . LYS B 1 96 ? -20.154 39.447 -3.65 1 35.23 96 LYS B C 1
ATOM 9614 O O . LYS B 1 96 ? -21.21 38.812 -3.631 1 35.23 96 LYS B O 1
ATOM 9619 N N . PRO B 1 97 ? -19.211 39.078 -2.78 1 37.44 97 PRO B N 1
ATOM 9620 C CA . PRO B 1 97 ? -19.902 38.866 -1.505 1 37.44 97 PRO B CA 1
ATOM 9621 C C . PRO B 1 97 ? -21.244 39.591 -1.435 1 37.44 97 PRO B C 1
ATOM 9623 O O . PRO B 1 97 ? -21.441 40.6 -2.116 1 37.44 97 PRO B O 1
ATOM 9626 N N . SER B 1 98 ? -22.145 38.937 -1.18 1 46.7 98 SER B N 1
ATOM 9627 C CA . SER B 1 98 ? -23.469 39.466 -0.867 1 46.7 98 SER B CA 1
ATOM 9628 C C . SER B 1 98 ? -23.373 40.811 -0.156 1 46.7 98 SER B C 1
ATOM 9630 O O . SER B 1 98 ? -22.963 40.878 1.005 1 46.7 98 SER B O 1
ATOM 9632 N N . HIS B 1 99 ? -22.729 41.843 -0.716 1 53.43 99 HIS B N 1
ATOM 9633 C CA . HIS B 1 99 ? -22.284 43.121 -0.172 1 53.43 99 HIS B CA 1
ATOM 9634 C C . HIS B 1 99 ? -23.446 43.889 0.449 1 53.43 99 HIS B C 1
ATOM 9636 O O . HIS B 1 99 ? -24.569 43.841 -0.058 1 53.43 99 HIS B O 1
ATOM 9642 N N . ILE B 1 100 ? -23.369 44.133 1.638 1 64.05 100 ILE B N 1
ATOM 9643 C CA . ILE B 1 100 ? -24.181 45.158 2.285 1 64.05 100 ILE B CA 1
ATOM 9644 C C . ILE B 1 100 ? -24.167 46.433 1.445 1 64.05 100 ILE B C 1
ATOM 9646 O O . ILE B 1 100 ? -23.235 46.664 0.67 1 64.05 100 ILE B O 1
ATOM 9650 N N . SER B 1 101 ? -25.699 47.038 0.729 1 65.46 101 SER B N 1
ATOM 9651 C CA . SER B 1 101 ? -25.799 48.319 0.036 1 65.46 101 SER B CA 1
ATOM 9652 C C . SER B 1 101 ? -24.622 49.226 0.378 1 65.46 101 SER B C 1
ATOM 9654 O O . SER B 1 101 ? -24.276 49.387 1.551 1 65.46 101 SER B O 1
ATOM 9656 N N . PRO B 1 102 ? -23.325 49.7 0.068 1 68.79 102 PRO B N 1
ATOM 9657 C CA . PRO B 1 102 ? -22.192 50.583 0.353 1 68.79 102 PRO B CA 1
ATOM 9658 C C . PRO B 1 102 ? -22.617 51.892 1.015 1 68.79 102 PRO B C 1
ATOM 9660 O O . PRO B 1 102 ? -23.801 52.236 1.007 1 68.79 102 PRO B O 1
ATOM 9663 N N . HIS B 1 103 ? -21.894 52.639 1.956 1 73.85 103 HIS B N 1
ATOM 9664 C CA . HIS B 1 103 ? -22.058 53.966 2.54 1 73.85 103 HIS B CA 1
ATOM 9665 C C . HIS B 1 103 ? -22.991 53.924 3.746 1 73.85 103 HIS B C 1
ATOM 9667 O O . HIS B 1 103 ? -23.68 54.905 4.037 1 73.85 103 HIS B O 1
ATOM 9673 N N . VAL B 1 104 ? -23.149 52.724 4.209 1 82.46 104 VAL B N 1
ATOM 9674 C CA . VAL B 1 104 ? -23.955 52.603 5.42 1 82.46 104 VAL B CA 1
ATOM 9675 C C . VAL B 1 104 ? -23.045 52.395 6.628 1 82.46 104 VAL B C 1
ATOM 9677 O O . VAL B 1 104 ? -22.107 51.595 6.577 1 82.46 104 VAL B O 1
ATOM 9680 N N . ARG B 1 105 ? -23.228 53.189 7.676 1 84.2 105 ARG B N 1
ATOM 9681 C CA . ARG B 1 105 ? -22.458 53.051 8.907 1 84.2 105 ARG B CA 1
ATOM 9682 C C . ARG B 1 105 ? -23.373 52.8 10.101 1 84.2 105 ARG B C 1
ATOM 9684 O O . ARG B 1 105 ? -24.16 53.67 10.48 1 84.2 105 ARG B O 1
ATOM 9691 N N . PRO B 1 106 ? -23.234 51.759 10.584 1 89.51 106 PRO B N 1
ATOM 9692 C CA . PRO B 1 106 ? -24.03 51.517 11.789 1 89.51 106 PRO B CA 1
ATOM 9693 C C . PRO B 1 106 ? -23.537 52.318 12.993 1 89.51 106 PRO B C 1
ATOM 9695 O O . PRO B 1 106 ? -22.327 52.439 13.204 1 89.51 106 PRO B O 1
ATOM 9698 N N . LEU B 1 107 ? -24.63 52.855 13.626 1 85.42 107 LEU B N 1
ATOM 9699 C CA . LEU B 1 107 ? -24.304 53.665 14.795 1 85.42 107 LEU B CA 1
ATOM 9700 C C . LEU B 1 107 ? -24.561 52.888 16.083 1 85.42 107 LEU B C 1
ATOM 9702 O O . LEU B 1 107 ? -23.717 52.872 16.982 1 85.42 107 LEU B O 1
ATOM 9706 N N . LYS B 1 108 ? -25.586 52.207 16.161 1 91.77 108 LYS B N 1
ATOM 9707 C CA . LYS B 1 108 ? -25.965 51.493 17.377 1 91.77 108 LYS B CA 1
ATOM 9708 C C . LYS B 1 108 ? -26.946 50.365 17.069 1 91.77 108 LYS B C 1
ATOM 9710 O O . LYS B 1 108 ? -27.806 50.505 16.197 1 91.77 108 LYS B O 1
ATOM 9715 N N . TYR B 1 109 ? -26.731 49.262 17.802 1 92.95 109 TYR B N 1
ATOM 9716 C CA . TYR B 1 109 ? -27.653 48.134 17.75 1 92.95 109 TYR B CA 1
ATOM 9717 C C . TYR B 1 109 ? -28.311 47.905 19.105 1 92.95 109 TYR B C 1
ATOM 9719 O O . TYR B 1 109 ? -27.626 47.802 20.125 1 92.95 109 TYR B O 1
ATOM 9727 N N . TRP B 1 110 ? -29.61 47.856 19.149 1 91.85 110 TRP B N 1
ATOM 9728 C CA . TRP B 1 110 ? -30.333 47.341 20.307 1 91.85 110 TRP B CA 1
ATOM 9729 C C . TRP B 1 110 ? -30.814 45.915 20.058 1 91.85 110 TRP B C 1
ATOM 9731 O O . TRP B 1 110 ? -31.639 45.678 19.172 1 91.85 110 TRP B O 1
ATOM 9741 N N . LEU B 1 111 ? -30.165 45.037 20.857 1 91.62 111 LEU B N 1
ATOM 9742 C CA . LEU B 1 111 ? -30.465 43.625 20.644 1 91.62 111 LEU B CA 1
ATOM 9743 C C . LEU B 1 111 ? -31.189 43.036 21.849 1 91.62 111 LEU B C 1
ATOM 9745 O O . LEU B 1 111 ? -30.744 43.198 22.987 1 91.62 111 LEU B O 1
ATOM 9749 N N . TYR B 1 112 ? -31.948 42.102 21.98 1 87.88 112 TYR B N 1
ATOM 9750 C CA . TYR B 1 112 ? -32.712 41.371 22.984 1 87.88 112 TYR B CA 1
ATOM 9751 C C . TYR B 1 112 ? -32.879 39.909 22.585 1 87.88 112 TYR B C 1
ATOM 9753 O O . TYR B 1 112 ? -33.213 39.607 21.437 1 87.88 112 TYR B O 1
ATOM 9761 N N . PHE B 1 113 ? -32.695 39.252 23.07 1 85.46 113 PHE B N 1
ATOM 9762 C CA . PHE B 1 113 ? -32.894 37.85 22.721 1 85.46 113 PHE B CA 1
ATOM 9763 C C . PHE B 1 113 ? -33.526 37.088 23.88 1 85.46 113 PHE B C 1
ATOM 9765 O O . PHE B 1 113 ? -33.367 37.471 25.041 1 85.46 113 PHE B O 1
ATOM 9772 N N . LYS B 1 114 ? -34.325 36.094 23.486 1 79.87 114 LYS B N 1
ATOM 9773 C CA . LYS B 1 114 ? -34.835 35.074 24.397 1 79.87 114 LYS B CA 1
ATOM 9774 C C . LYS B 1 114 ? -34.319 33.689 24.016 1 79.87 114 LYS B C 1
ATOM 9776 O O . LYS B 1 114 ? -34.8 33.084 23.056 1 79.87 114 LYS B O 1
ATOM 9781 N N . PRO B 1 115 ? -33.269 33.22 24.731 1 71.97 115 PRO B N 1
ATOM 9782 C CA . PRO B 1 115 ? -32.731 31.898 24.403 1 71.97 115 PRO B CA 1
ATOM 9783 C C . PRO B 1 115 ? -33.698 30.766 24.74 1 71.97 115 PRO B C 1
ATOM 9785 O O . PRO B 1 115 ? -34.402 30.831 25.751 1 71.97 115 PRO B O 1
ATOM 9788 N N . THR B 1 116 ? -34.19 29.841 23.865 1 60.8 116 THR B N 1
ATOM 9789 C CA . THR B 1 116 ? -35.079 28.716 24.132 1 60.8 116 THR B CA 1
ATOM 9790 C C . THR B 1 116 ? -34.346 27.618 24.898 1 60.8 116 THR B C 1
ATOM 9792 O O . THR B 1 116 ? -34.029 26.568 24.337 1 60.8 116 THR B O 1
ATOM 9795 N N . ILE B 1 117 ? -33.485 27.738 25.688 1 57.56 117 ILE B N 1
ATOM 9796 C CA . ILE B 1 117 ? -32.861 26.693 26.494 1 57.56 117 ILE B CA 1
ATOM 9797 C C . ILE B 1 117 ? -33.921 25.996 27.344 1 57.56 117 ILE B C 1
ATOM 9799 O O . ILE B 1 117 ? -33.729 24.855 27.772 1 57.56 117 ILE B O 1
ATOM 9803 N N . MET B 1 118 ? -35.118 26.62 27.966 1 44.94 118 MET B N 1
ATOM 9804 C CA . MET B 1 118 ? -35.885 26.356 29.18 1 44.94 118 MET B CA 1
ATOM 9805 C C . MET B 1 118 ? -36.894 25.236 28.953 1 44.94 118 MET B C 1
ATOM 9807 O O . MET B 1 118 ? -37.364 24.615 29.909 1 44.94 118 MET B O 1
ATOM 9811 N N . ASP B 1 119 ? -37.848 25.085 27.923 1 40.49 119 ASP B N 1
ATOM 9812 C CA . ASP B 1 119 ? -39.181 24.601 28.271 1 40.49 119 ASP B CA 1
ATOM 9813 C C . ASP B 1 119 ? -39.171 23.094 28.52 1 40.49 119 ASP B C 1
ATOM 9815 O O . ASP B 1 119 ? -39.59 22.315 27.661 1 40.49 119 ASP B O 1
ATOM 9819 N N . TYR B 1 120 ? -38.19 22.528 29.006 1 36.66 120 TYR B N 1
ATOM 9820 C CA . TYR B 1 120 ? -38.535 21.126 29.206 1 36.66 120 TYR B CA 1
ATOM 9821 C C . TYR B 1 120 ? -39.706 20.985 30.172 1 36.66 120 TYR B C 1
ATOM 9823 O O . TYR B 1 120 ? -40.168 19.873 30.44 1 36.66 120 TYR B O 1
ATOM 9831 N N . ASN B 1 121 ? -39.951 21.827 31.176 1 34.51 121 ASN B N 1
ATOM 9832 C CA . ASN B 1 121 ? -40.987 21.296 32.057 1 34.51 121 ASN B CA 1
ATOM 9833 C C . ASN B 1 121 ? -42.231 20.886 31.275 1 34.51 121 ASN B C 1
ATOM 9835 O O . ASN B 1 121 ? -43.037 20.087 31.757 1 34.51 121 ASN B O 1
ATOM 9839 N N . ASN B 1 122 ? -42.677 21.683 30.337 1 31.27 122 ASN B N 1
ATOM 9840 C CA . ASN B 1 122 ? -43.951 21.311 29.731 1 31.27 122 ASN B CA 1
ATOM 9841 C C . ASN B 1 122 ? -43.775 20.217 28.682 1 31.27 122 ASN B C 1
ATOM 9843 O O . ASN B 1 122 ? -44.699 19.928 27.92 1 31.27 122 ASN B O 1
ATOM 9847 N N . ILE B 1 123 ? -42.521 19.856 28.315 1 33.14 123 ILE B N 1
ATOM 9848 C CA . ILE B 1 123 ? -42.51 18.75 27.364 1 33.14 123 ILE B CA 1
ATOM 9849 C C . ILE B 1 123 ? -42.623 17.424 28.113 1 33.14 123 ILE B C 1
ATOM 9851 O O . ILE B 1 123 ? -42.426 16.355 27.529 1 33.14 123 ILE B O 1
ATOM 9855 N N . ASN B 1 124 ? -42.752 17.337 29.406 1 29.17 124 ASN B N 1
ATOM 9856 C CA . ASN B 1 124 ? -43 16.013 29.967 1 29.17 124 ASN B CA 1
ATOM 9857 C C . ASN B 1 124 ? -44.161 15.315 29.264 1 29.17 124 ASN B C 1
ATOM 9859 O O . ASN B 1 124 ? -44.422 14.136 29.509 1 29.17 124 ASN B O 1
ATOM 9863 N N . ASN B 1 125 ? -45.355 15.928 29.178 1 27.53 125 ASN B N 1
ATOM 9864 C CA . ASN B 1 125 ? -46.431 14.966 28.961 1 27.53 125 ASN B CA 1
ATOM 9865 C C . ASN B 1 125 ? -46.299 14.273 27.608 1 27.53 125 ASN B C 1
ATOM 9867 O O . ASN B 1 125 ? -47.005 13.302 27.331 1 27.53 125 ASN B O 1
ATOM 9871 N N . ASN B 1 126 ? -46.313 14.976 26.464 1 26.68 126 ASN B N 1
ATOM 9872 C CA . ASN B 1 126 ? -46.593 14.136 25.305 1 26.68 126 ASN B CA 1
ATOM 9873 C C . ASN B 1 126 ? -45.382 13.292 24.918 1 26.68 126 ASN B C 1
ATOM 9875 O O . ASN B 1 126 ? -44.262 13.802 24.846 1 26.68 126 ASN B O 1
ATOM 9879 N N . ASP B 1 127 ? -45.398 11.875 25.077 1 25.91 127 ASP B N 1
ATOM 9880 C CA . ASP B 1 127 ? -44.582 10.674 24.927 1 25.91 127 ASP B CA 1
ATOM 9881 C C . ASP B 1 127 ? -43.704 10.758 23.68 1 25.91 127 ASP B C 1
ATOM 9883 O O . ASP B 1 127 ? -42.917 9.849 23.406 1 25.91 127 ASP B O 1
ATOM 9887 N N . ASN B 1 128 ? -44.346 11.229 22.518 1 25.86 128 ASN B N 1
ATOM 9888 C CA . ASN B 1 128 ? -43.836 10.707 21.255 1 25.86 128 ASN B CA 1
ATOM 9889 C C . ASN B 1 128 ? -42.382 11.109 21.028 1 25.86 128 ASN B C 1
ATOM 9891 O O . ASN B 1 128 ? -41.945 12.163 21.494 1 25.86 128 ASN B O 1
ATOM 9895 N N . ASN B 1 129 ? -41.507 10.193 20.378 1 26.1 129 ASN B N 1
ATOM 9896 C CA . ASN B 1 129 ? -40.145 9.813 20.017 1 26.1 129 ASN B CA 1
ATOM 9897 C C . ASN B 1 129 ? -39.445 10.917 19.23 1 26.1 129 ASN B C 1
ATOM 9899 O O . ASN B 1 129 ? -38.424 10.672 18.584 1 26.1 129 ASN B O 1
ATOM 9903 N N . SER B 1 130 ? -40.178 11.936 18.648 1 27.52 130 SER B N 1
ATOM 9904 C CA . SER B 1 130 ? -39.406 12.577 17.588 1 27.52 130 SER B CA 1
ATOM 9905 C C . SER B 1 130 ? -38.198 13.316 18.154 1 27.52 130 SER B C 1
ATOM 9907 O O . SER B 1 130 ? -38.341 14.172 19.029 1 27.52 130 SER B O 1
ATOM 9909 N N . ASN B 1 131 ? -37.061 12.711 18.365 1 28.81 131 ASN B N 1
ATOM 9910 C CA . ASN B 1 131 ? -35.733 13.268 18.597 1 28.81 131 ASN B CA 1
ATOM 9911 C C . ASN B 1 131 ? -35.51 14.542 17.787 1 28.81 131 ASN B C 1
ATOM 9913 O O . ASN B 1 131 ? -34.912 14.501 16.71 1 28.81 131 ASN B O 1
ATOM 9917 N N . THR B 1 132 ? -36.516 15.377 17.434 1 30.49 132 THR B N 1
ATOM 9918 C CA . THR B 1 132 ? -36.258 16.576 16.645 1 30.49 132 THR B CA 1
ATOM 9919 C C . THR B 1 132 ? -35.206 17.452 17.319 1 30.49 132 THR B C 1
ATOM 9921 O O . THR B 1 132 ? -35.259 17.673 18.531 1 30.49 132 THR B O 1
ATOM 9924 N N . ASN B 1 133 ? -34.052 17.722 16.806 1 35.38 133 ASN B N 1
ATOM 9925 C CA . ASN B 1 133 ? -32.937 18.662 16.86 1 35.38 133 ASN B CA 1
ATOM 9926 C C . ASN B 1 133 ? -33.422 20.095 17.065 1 35.38 133 ASN B C 1
ATOM 9928 O O . ASN B 1 133 ? -33.122 20.977 16.258 1 35.38 133 ASN B O 1
ATOM 9932 N N . ASN B 1 134 ? -34.565 20.546 17.538 1 38.86 134 ASN B N 1
ATOM 9933 C CA . ASN B 1 134 ? -35.186 21.864 17.619 1 38.86 134 ASN B CA 1
ATOM 9934 C C . ASN B 1 134 ? -34.445 22.773 18.595 1 38.86 134 ASN B C 1
ATOM 9936 O O . ASN B 1 134 ? -34.986 23.789 19.037 1 38.86 134 ASN B O 1
ATOM 9940 N N . SER B 1 135 ? -33.495 22.504 19.374 1 47.54 135 SER B N 1
ATOM 9941 C CA . SER B 1 135 ? -33.024 23.107 20.617 1 47.54 135 SER B CA 1
ATOM 9942 C C . SER B 1 135 ? -32.303 24.425 20.354 1 47.54 135 SER B C 1
ATOM 9944 O O . SER B 1 135 ? -32.035 25.189 21.283 1 47.54 135 SER B O 1
ATOM 9946 N N . SER B 1 136 ? -31.86 24.921 19.231 1 59.07 136 SER B N 1
ATOM 9947 C CA . SER B 1 136 ? -30.99 26.091 19.162 1 59.07 136 SER B CA 1
ATOM 9948 C C . SER B 1 136 ? -31.705 27.274 18.518 1 59.07 136 SER B C 1
ATOM 9950 O O . SER B 1 136 ? -31.062 28.171 17.97 1 59.07 136 SER B O 1
ATOM 9952 N N . ILE B 1 137 ? -32.976 27.472 18.705 1 68.63 137 ILE B N 1
ATOM 9953 C CA . ILE B 1 137 ? -33.67 28.583 18.064 1 68.63 137 ILE B CA 1
ATOM 9954 C C . ILE B 1 137 ? -33.589 29.823 18.952 1 68.63 137 ILE B C 1
ATOM 9956 O O . ILE B 1 137 ? -33.784 29.739 20.167 1 68.63 137 ILE B O 1
ATOM 9960 N N . LEU B 1 138 ? -33.197 30.967 18.392 1 78.35 138 LEU B N 1
ATOM 9961 C CA . LEU B 1 138 ? -33.117 32.265 19.052 1 78.35 138 LEU B CA 1
ATOM 9962 C C . LEU B 1 138 ? -34.133 33.238 18.463 1 78.35 138 LEU B C 1
ATOM 9964 O O . LEU B 1 138 ? -34.191 33.421 17.245 1 78.35 138 LEU B O 1
ATOM 9968 N N . THR B 1 139 ? -35.11 33.666 19.313 1 83.72 139 THR B N 1
ATOM 9969 C CA . THR B 1 139 ? -36.015 34.723 18.877 1 83.72 139 THR B CA 1
ATOM 9970 C C . THR B 1 139 ? -35.595 36.07 19.459 1 83.72 139 THR B C 1
ATOM 9972 O O . THR B 1 139 ? -35.165 36.147 20.612 1 83.72 139 THR B O 1
ATOM 9975 N N . GLY B 1 140 ? -35.598 37.007 18.661 1 87.61 140 GLY B N 1
ATOM 9976 C CA . GLY B 1 140 ? -35.157 38.299 19.159 1 87.61 140 GLY B CA 1
ATOM 9977 C C . GLY B 1 140 ? -35.585 39.457 18.277 1 87.61 140 GLY B C 1
ATOM 9978 O O . GLY B 1 140 ? -36.333 39.268 17.315 1 87.61 140 GLY B O 1
ATOM 9979 N N . ARG B 1 141 ? -35.316 40.61 18.722 1 90.44 141 ARG B N 1
ATOM 9980 C CA . ARG B 1 141 ? -35.525 41.878 18.031 1 90.44 141 ARG B CA 1
ATOM 9981 C C . ARG B 1 141 ? -34.231 42.682 17.958 1 90.44 141 ARG B C 1
ATOM 9983 O O . ARG B 1 141 ? -33.464 42.722 18.921 1 90.44 141 ARG B O 1
ATOM 9990 N N . VAL B 1 142 ? -34.031 43.207 16.803 1 92.14 142 VAL B N 1
ATOM 9991 C CA . VAL B 1 142 ? -32.873 44.083 16.653 1 92.14 142 VAL B CA 1
ATOM 9992 C C . VAL B 1 142 ? -33.317 45.436 16.101 1 92.14 142 VAL B C 1
ATOM 9994 O O . VAL B 1 142 ? -34.177 45.502 15.22 1 92.14 142 VAL B O 1
ATOM 9997 N N . ILE B 1 143 ? -32.889 46.447 16.67 1 90.3 143 ILE B N 1
ATOM 9998 C CA . ILE B 1 143 ? -33.055 47.803 16.156 1 90.3 143 ILE B CA 1
ATOM 9999 C C . ILE B 1 143 ? -31.698 48.364 15.735 1 90.3 143 ILE B C 1
ATOM 10001 O O . ILE B 1 143 ? -30.764 48.414 16.538 1 90.3 143 ILE B O 1
ATOM 10005 N N . ILE B 1 144 ? -31.639 48.768 14.554 1 92.1 144 ILE B N 1
ATOM 10006 C CA . ILE B 1 144 ? -30.368 49.229 14.005 1 92.1 144 ILE B CA 1
ATOM 10007 C C . ILE B 1 144 ? -30.45 50.723 13.7 1 92.1 144 ILE B C 1
ATOM 10009 O O . ILE B 1 144 ? -31.321 51.162 12.945 1 92.1 144 ILE B O 1
ATOM 10013 N N . GLU B 1 145 ? -29.635 51.41 14.346 1 90.13 145 GLU B N 1
ATOM 10014 C CA . GLU B 1 145 ? -29.422 52.81 13.991 1 90.13 145 GLU B CA 1
ATOM 10015 C C . GLU B 1 145 ? -28.243 52.964 13.034 1 90.13 145 GLU B C 1
ATOM 10017 O O . GLU B 1 145 ? -27.124 52.55 13.348 1 90.13 145 GLU B O 1
ATOM 10022 N N . PHE B 1 146 ? -28.508 53.442 11.91 1 89.07 146 PHE B N 1
ATOM 10023 C CA . PHE B 1 146 ? -27.418 53.582 10.953 1 89.07 146 PHE B CA 1
ATOM 10024 C C . PHE B 1 146 ? -27.52 54.906 10.206 1 89.07 146 PHE B C 1
ATOM 10026 O O . PHE B 1 146 ? -28.595 55.506 10.138 1 89.07 146 PHE B O 1
ATOM 10033 N N . GLN B 1 147 ? -26.357 55.265 9.735 1 87.66 147 GLN B N 1
ATOM 10034 C CA . GLN B 1 147 ? -26.251 56.53 9.015 1 87.66 147 GLN B CA 1
ATOM 10035 C C . GLN B 1 147 ? -25.903 56.299 7.547 1 87.66 147 GLN B C 1
ATOM 10037 O O . GLN B 1 147 ? -25.104 55.418 7.224 1 87.66 147 GLN B O 1
ATOM 10042 N N . ILE B 1 148 ? -26.572 56.929 6.722 1 84.08 148 ILE B N 1
ATOM 10043 C CA . ILE B 1 148 ? -26.238 56.922 5.301 1 84.08 148 ILE B CA 1
ATOM 10044 C C . ILE B 1 148 ? -25.517 58.217 4.935 1 84.08 148 ILE B C 1
ATOM 10046 O O . ILE B 1 148 ? -26.059 59.31 5.116 1 84.08 148 ILE B O 1
ATOM 10050 N N . GLU B 1 149 ? -24.26 58.112 4.599 1 71.98 149 GLU B N 1
ATOM 10051 C CA . GLU B 1 149 ? -23.416 59.278 4.353 1 71.98 149 GLU B CA 1
ATOM 10052 C C . GLU B 1 149 ? -23.563 59.771 2.916 1 71.98 149 GLU B C 1
ATOM 10054 O O . GLU B 1 149 ? -23.282 60.935 2.622 1 71.98 149 GLU B O 1
ATOM 10059 N N . SER B 1 150 ? -23.799 58.884 1.908 1 63.8 150 SER B N 1
ATOM 10060 C CA . SER B 1 150 ? -23.717 59.329 0.52 1 63.8 150 SER B CA 1
ATOM 10061 C C . SER B 1 150 ? -24.998 60.036 0.09 1 63.8 150 SER B C 1
ATOM 10063 O O . SER B 1 150 ? -26.086 59.702 0.563 1 63.8 150 SER B O 1
ATOM 10065 N N . SER B 1 151 ? -24.75 61.218 -0.538 1 56.06 151 SER B N 1
ATOM 10066 C CA . SER B 1 151 ? -25.815 62.001 -1.157 1 56.06 151 SER B CA 1
ATOM 10067 C C . SER B 1 151 ? -26.578 61.179 -2.189 1 56.06 151 SER B C 1
ATOM 10069 O O . SER B 1 151 ? -27.622 61.608 -2.684 1 56.06 151 SER B O 1
ATOM 10071 N N . ASN B 1 152 ? -25.984 60.111 -2.636 1 55.56 152 ASN B N 1
ATOM 10072 C CA . ASN B 1 152 ? -26.672 59.352 -3.674 1 55.56 152 ASN B CA 1
ATOM 10073 C C . ASN B 1 152 ? -27.715 58.409 -3.081 1 55.56 152 ASN B C 1
ATOM 10075 O O . ASN B 1 152 ? -27.419 57.655 -2.152 1 55.56 152 ASN B O 1
ATOM 10079 N N . ARG B 1 153 ? -28.904 58.608 -3.263 1 67.31 153 ARG B N 1
ATOM 10080 C CA . ARG B 1 153 ? -30.085 57.868 -2.831 1 67.31 153 ARG B CA 1
ATOM 10081 C C . ARG B 1 153 ? -29.884 56.366 -3.002 1 67.31 153 ARG B C 1
ATOM 10083 O O . ARG B 1 153 ? -29.446 55.91 -4.061 1 67.31 153 ARG B O 1
ATOM 10090 N N . LEU B 1 154 ? -29.814 55.673 -1.768 1 76.5 154 LEU B N 1
ATOM 10091 C CA . LEU B 1 154 ? -29.679 54.221 -1.808 1 76.5 154 LEU B CA 1
ATOM 10092 C C . LEU B 1 154 ? -30.997 53.563 -2.202 1 76.5 154 LEU B C 1
ATOM 10094 O O . LEU B 1 154 ? -32.032 53.815 -1.58 1 76.5 154 LEU B O 1
ATOM 10098 N N . GLN B 1 155 ? -30.961 52.821 -3.306 1 78.42 155 GLN B N 1
ATOM 10099 C CA . GLN B 1 155 ? -32.174 52.185 -3.809 1 78.42 155 GLN B CA 1
ATOM 10100 C C . GLN B 1 155 ? -32.49 50.91 -3.033 1 78.42 155 GLN B C 1
ATOM 10102 O O . GLN B 1 155 ? -33.63 50.442 -3.035 1 78.42 155 GLN B O 1
ATOM 10107 N N . LYS B 1 156 ? -31.515 50.334 -2.426 1 85.45 156 LYS B N 1
ATOM 10108 C CA . LYS B 1 156 ? -31.752 49.102 -1.678 1 85.45 156 LYS B CA 1
ATOM 10109 C C . LYS B 1 156 ? -30.86 49.029 -0.442 1 85.45 156 LYS B C 1
ATOM 10111 O O . LYS B 1 156 ? -29.746 49.558 -0.441 1 85.45 156 LYS B O 1
ATOM 10116 N N . LEU B 1 157 ? -31.369 48.503 0.588 1 85.89 157 LEU B N 1
ATOM 10117 C CA . LEU B 1 157 ? -30.643 48.24 1.826 1 85.89 157 LEU B CA 1
ATOM 10118 C C . LEU B 1 157 ? -30.422 46.744 2.019 1 85.89 157 LEU B C 1
ATOM 10120 O O . LEU B 1 157 ? -31.382 45.982 2.154 1 85.89 157 LEU B O 1
ATOM 10124 N N . SER B 1 158 ? -29.145 46.446 1.945 1 86.74 158 SER B N 1
ATOM 10125 C CA . SER B 1 158 ? -28.814 45.031 2.082 1 86.74 158 SER B CA 1
ATOM 10126 C C . SER B 1 158 ? -28.157 44.745 3.428 1 86.74 158 SER B C 1
ATOM 10128 O O . SER B 1 158 ? -27.19 45.409 3.806 1 86.74 158 SER B O 1
ATOM 10130 N N . LEU B 1 159 ? -28.707 43.789 4.215 1 87.9 159 LEU B N 1
ATOM 10131 C CA . LEU B 1 159 ? -28.167 43.347 5.496 1 87.9 159 LEU B CA 1
ATOM 10132 C C . LEU B 1 159 ? -27.711 41.894 5.421 1 87.9 159 LEU B C 1
ATOM 10134 O O . LEU B 1 159 ? -28.267 41.102 4.657 1 87.9 159 LEU B O 1
ATOM 10138 N N . ASN B 1 160 ? -26.723 41.64 6.207 1 85.91 160 ASN B N 1
ATOM 10139 C CA . ASN B 1 160 ? -26.294 40.25 6.329 1 85.91 160 ASN B CA 1
ATOM 10140 C C . ASN B 1 160 ? -27.219 39.457 7.248 1 85.91 160 ASN B C 1
ATOM 10142 O O . ASN B 1 160 ? -27.536 39.904 8.352 1 85.91 160 ASN B O 1
ATOM 10146 N N . ALA B 1 161 ? -27.783 38.344 6.818 1 86.2 161 ALA B N 1
ATOM 10147 C CA . ALA B 1 161 ? -28.636 37.458 7.607 1 86.2 161 ALA B CA 1
ATOM 10148 C C . ALA B 1 161 ? -28.656 36.05 7.019 1 86.2 161 ALA B C 1
ATOM 10150 O O . ALA B 1 161 ? -29.233 35.823 5.953 1 86.2 161 ALA B O 1
ATOM 10151 N N . VAL B 1 162 ? -28.042 35.229 7.707 1 80.71 162 VAL B N 1
ATOM 10152 C CA . VAL B 1 162 ? -27.978 33.858 7.212 1 80.71 162 VAL B CA 1
ATOM 10153 C C . VAL B 1 162 ? -28.895 32.965 8.044 1 80.71 162 VAL B C 1
ATOM 10155 O O . VAL B 1 162 ? -28.752 32.885 9.267 1 80.71 162 VAL B O 1
ATOM 10158 N N . ASN B 1 163 ? -29.82 32.268 7.481 1 75.83 163 ASN B N 1
ATOM 10159 C CA . ASN B 1 163 ? -30.766 31.352 8.11 1 75.83 163 ASN B CA 1
ATOM 10160 C C . ASN B 1 163 ? -31.611 32.057 9.168 1 75.83 163 ASN B C 1
ATOM 10162 O O . ASN B 1 163 ? -31.759 31.558 10.284 1 75.83 163 ASN B O 1
ATOM 10166 N N . ILE B 1 164 ? -31.931 33.242 8.848 1 85.59 164 ILE B N 1
ATOM 10167 C CA . ILE B 1 164 ? -32.763 34.035 9.745 1 85.59 164 ILE B CA 1
ATOM 10168 C C . ILE B 1 164 ? -34.096 34.348 9.071 1 85.59 164 ILE B C 1
ATOM 10170 O O . ILE B 1 164 ? -34.132 34.735 7.9 1 85.59 164 ILE B O 1
ATOM 10174 N N . THR B 1 165 ? -35.112 34.01 9.794 1 83.21 165 THR B N 1
ATOM 10175 C CA . THR B 1 165 ? -36.447 34.32 9.295 1 83.21 165 THR B CA 1
ATOM 10176 C C . THR B 1 165 ? -36.975 35.606 9.925 1 83.21 165 THR B C 1
ATOM 10178 O O . THR B 1 165 ? -36.798 35.834 11.123 1 83.21 165 THR B O 1
ATOM 10181 N N . MET B 1 166 ? -37.532 36.449 9.079 1 86.46 166 MET B N 1
ATOM 10182 C CA . MET B 1 166 ? -38.057 37.725 9.558 1 86.46 166 MET B CA 1
ATOM 10183 C C . MET B 1 166 ? -39.551 37.623 9.847 1 86.46 166 MET B C 1
ATOM 10185 O O . MET B 1 166 ? -40.296 37.011 9.08 1 86.46 166 MET B O 1
ATOM 10189 N N . LYS B 1 167 ? -39.871 38.151 10.969 1 79.34 167 LYS B N 1
ATOM 10190 C CA . LYS B 1 167 ? -41.279 38.133 11.357 1 79.34 167 LYS B CA 1
ATOM 10191 C C . LYS B 1 167 ? -41.927 39.496 11.135 1 79.34 167 LYS B C 1
ATOM 10193 O O . LYS B 1 167 ? -43.103 39.578 10.774 1 79.34 167 LYS B O 1
ATOM 10198 N N . ARG B 1 168 ? -41.26 40.552 11.238 1 83.06 168 ARG B N 1
ATOM 10199 C CA . ARG B 1 168 ? -41.719 41.931 11.109 1 83.06 168 ARG B CA 1
ATOM 10200 C C . ARG B 1 168 ? -40.557 42.87 10.805 1 83.06 168 ARG B C 1
ATOM 10202 O O . ARG B 1 168 ? -39.42 42.609 11.205 1 83.06 168 ARG B O 1
ATOM 10209 N N . TYR B 1 169 ? -40.77 43.987 10.234 1 88.36 169 TYR B N 1
ATOM 10210 C CA . TYR B 1 169 ? -39.736 44.981 9.966 1 88.36 169 TYR B CA 1
ATOM 10211 C C . TYR B 1 169 ? -40.341 46.373 9.832 1 88.36 169 TYR B C 1
ATOM 10213 O O . TYR B 1 169 ? -41.486 46.521 9.399 1 88.36 169 TYR B O 1
ATOM 10221 N N . GLU B 1 170 ? -39.607 47.383 10.318 1 85.15 170 GLU B N 1
ATOM 10222 C CA . GLU B 1 170 ? -39.998 48.786 10.226 1 85.15 170 GLU B CA 1
ATOM 10223 C C . GLU B 1 170 ? -38.782 49.685 10.02 1 85.15 170 GLU B C 1
ATOM 10225 O O . GLU B 1 170 ? -37.744 49.489 10.654 1 85.15 170 GLU B O 1
ATOM 10230 N N . LEU B 1 171 ? -38.872 50.582 9.063 1 87.96 171 LEU B N 1
ATOM 10231 C CA . LEU B 1 171 ? -37.819 51.551 8.783 1 87.96 171 LEU B CA 1
ATOM 10232 C C . LEU B 1 171 ? -38.308 52.974 9.035 1 87.96 171 LEU B C 1
ATOM 10234 O O . LEU B 1 171 ? -39.377 53.36 8.558 1 87.96 171 LEU B O 1
ATOM 10238 N N . SER B 1 172 ? -37.56 53.908 9.812 1 86.04 172 SER B N 1
ATOM 10239 C CA . SER B 1 172 ? -37.935 55.281 10.134 1 86.04 172 SER B CA 1
ATOM 10240 C C . SER B 1 172 ? -36.754 56.23 9.965 1 86.04 172 SER B C 1
ATOM 10242 O O . SER B 1 172 ? -35.598 55.815 10.064 1 86.04 172 SER B O 1
ATOM 10244 N N . LEU B 1 173 ? -37.084 57.255 9.582 1 83.83 173 LEU B N 1
ATOM 10245 C CA . LEU B 1 173 ? -36.083 58.303 9.412 1 83.83 173 LEU B CA 1
ATOM 10246 C C . LEU B 1 173 ? -36.17 59.327 10.538 1 83.83 173 LEU B C 1
ATOM 10248 O O . LEU B 1 173 ? -37.264 59.765 10.901 1 83.83 173 LEU B O 1
ATOM 10252 N N . SER B 1 174 ? -35.2 59.432 11.202 1 75.94 174 SER B N 1
ATOM 10253 C CA . SER B 1 174 ? -35.142 60.483 12.213 1 75.94 174 SER B CA 1
ATOM 10254 C C . SER B 1 174 ? -34.637 61.794 11.618 1 75.94 174 SER B C 1
ATOM 10256 O O . SER B 1 174 ? -33.561 61.836 11.019 1 75.94 174 SER B O 1
ATOM 10258 N N . ILE B 1 175 ? -35.556 62.862 11.358 1 55.56 175 ILE B N 1
ATOM 10259 C CA . ILE B 1 175 ? -35.195 64.183 10.857 1 55.56 175 ILE B CA 1
ATOM 10260 C C . ILE B 1 175 ? -34.516 64.987 11.964 1 55.56 175 ILE B C 1
ATOM 10262 O O . ILE B 1 175 ? -35.184 65.508 12.861 1 55.56 175 ILE B O 1
ATOM 10266 N N . ASP B 1 176 ? -33.956 64.622 12.784 1 45.82 176 ASP B N 1
ATOM 10267 C CA . ASP B 1 176 ? -33.373 65.603 13.694 1 45.82 176 ASP B CA 1
ATOM 10268 C C . ASP B 1 176 ? -32.727 66.752 12.922 1 45.82 176 ASP B C 1
ATOM 10270 O O . ASP B 1 176 ? -32.059 66.529 11.91 1 45.82 176 ASP B O 1
ATOM 10274 N N . GLU B 1 177 ? -33.295 68.149 13.058 1 38.17 177 GLU B N 1
ATOM 10275 C CA . GLU B 1 177 ? -32.602 69.388 12.718 1 38.17 177 GLU B CA 1
ATOM 10276 C C . GLU B 1 177 ? -31.094 69.245 12.896 1 38.17 177 GLU B C 1
ATOM 10278 O O . GLU B 1 177 ? -30.325 69.522 11.973 1 38.17 177 GLU B O 1
ATOM 10283 N N . ASP B 1 178 ? -30.466 70.146 14.04 1 33.68 178 ASP B N 1
ATOM 10284 C CA . ASP B 1 178 ? -29.104 70.523 14.403 1 33.68 178 ASP B CA 1
ATOM 10285 C C . ASP B 1 178 ? -28.298 69.306 14.853 1 33.68 178 ASP B C 1
ATOM 10287 O O . ASP B 1 178 ? -28.132 69.074 16.052 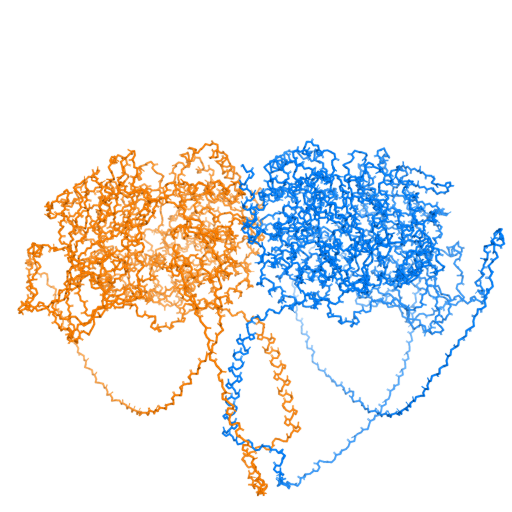1 33.68 178 ASP B O 1
ATOM 10291 N N . SER B 1 179 ? -28.492 68.29 14.511 1 29.95 179 SER B N 1
ATOM 10292 C CA . SER B 1 179 ? -27.496 67.353 15.018 1 29.95 179 SER B CA 1
ATOM 10293 C C . SER B 1 179 ? -26.083 67.904 14.852 1 29.95 179 SER B C 1
ATOM 10295 O O . SER B 1 179 ? -25.496 67.806 13.773 1 29.95 179 SER B O 1
ATOM 10297 N N . LYS B 1 180 ? -25.823 69.082 15.389 1 32.22 180 LYS B N 1
ATOM 10298 C CA . LYS B 1 180 ? -24.465 69.454 15.774 1 32.22 180 LYS B CA 1
ATOM 10299 C C . LYS B 1 180 ? -23.789 68.334 16.559 1 32.22 180 LYS B C 1
ATOM 10301 O O . LYS B 1 180 ? -24.304 67.893 17.589 1 32.22 180 LYS B O 1
ATOM 10306 N N . VAL B 1 181 ? -23.089 67.584 15.961 1 29.39 181 VAL B N 1
ATOM 10307 C CA . VAL B 1 181 ? -22.046 66.783 16.593 1 29.39 181 VAL B CA 1
ATOM 10308 C C . VAL B 1 181 ? -21.449 67.549 17.772 1 29.39 181 VAL B C 1
ATOM 10310 O O . VAL B 1 181 ? -20.876 68.626 17.593 1 29.39 181 VAL B O 1
ATOM 10313 N N . SER B 1 182 ? -22.122 67.833 18.857 1 23.6 182 SER B N 1
ATOM 10314 C CA . SER B 1 182 ? -21.42 68.405 20.001 1 23.6 182 SER B CA 1
ATOM 10315 C C . SER B 1 182 ? -20.073 67.724 20.221 1 23.6 182 SER B C 1
ATOM 10317 O O . SER B 1 182 ? -20.006 66.501 20.364 1 23.6 182 SER B O 1
ATOM 10319 N N . LYS B 1 183 ? -19.034 68.255 19.559 1 27.48 183 LYS B N 1
ATOM 10320 C CA . LYS B 1 183 ? -17.633 68.097 19.939 1 27.48 183 LYS B CA 1
ATOM 10321 C C . LYS B 1 183 ? -17.455 68.227 21.449 1 27.48 183 LYS B C 1
ATOM 10323 O O . LYS B 1 183 ? -17.393 69.338 21.979 1 27.48 183 LYS B O 1
ATOM 10328 N N . LYS B 1 184 ? -18.242 67.711 22.233 1 25.08 184 LYS B N 1
ATOM 10329 C CA . LYS B 1 184 ? -17.817 67.847 23.623 1 25.08 184 LYS B CA 1
ATOM 10330 C C . LYS B 1 184 ? -16.331 67.536 23.776 1 25.08 184 LYS B C 1
ATOM 10332 O O . LYS B 1 184 ? -15.884 66.434 23.45 1 25.08 184 LYS B O 1
ATOM 10337 N N . ARG B 1 185 ? -15.583 68.603 23.82 1 23.25 185 ARG B N 1
ATOM 10338 C CA . ARG B 1 185 ? -14.205 68.88 24.212 1 23.25 185 ARG B CA 1
ATOM 10339 C C . ARG B 1 185 ? -13.901 68.302 25.59 1 23.25 185 ARG B C 1
ATOM 10341 O O . ARG B 1 185 ? -14.546 68.663 26.577 1 23.25 185 ARG B O 1
ATOM 10348 N N . TYR B 1 186 ? -13.66 67.071 25.75 1 19.36 186 TYR B N 1
ATOM 10349 C CA . TYR B 1 186 ? -12.921 66.725 26.959 1 19.36 186 TYR B CA 1
ATOM 10350 C C . TYR B 1 186 ? -11.767 67.693 27.189 1 19.36 186 TYR B C 1
ATOM 10352 O O . TYR B 1 186 ? -11.019 68.009 26.261 1 19.36 186 TYR B O 1
ATOM 10360 N N . LYS B 1 187 ? -11.978 68.571 28 1 20.4 187 LYS B N 1
ATOM 10361 C CA . LYS B 1 187 ? -11.049 69.546 28.566 1 20.4 187 LYS B CA 1
ATOM 10362 C C . LYS B 1 187 ? -9.698 68.905 28.871 1 20.4 187 LYS B C 1
ATOM 10364 O O . LYS B 1 187 ? -9.63 67.891 29.569 1 20.4 187 LYS B O 1
ATOM 10369 N N . ARG B 1 188 ? -8.738 69.282 27.914 1 19.62 188 ARG B N 1
ATOM 10370 C CA . ARG B 1 188 ? -7.3 69.126 28.105 1 19.62 188 ARG B CA 1
ATOM 10371 C C . ARG B 1 188 ? -6.87 69.64 29.475 1 19.62 188 ARG B C 1
ATOM 10373 O O . ARG B 1 188 ? -7.232 70.751 29.868 1 19.62 188 ARG B O 1
ATOM 10380 N N . ALA B 1 189 ? -6.743 68.892 30.491 1 17.84 189 ALA B N 1
ATOM 10381 C CA . ALA B 1 189 ? -5.924 69.511 31.53 1 17.84 189 ALA B CA 1
ATOM 10382 C C . ALA B 1 189 ? -4.741 70.259 30.924 1 17.84 189 ALA B C 1
ATOM 10384 O O . ALA B 1 189 ? -4.479 70.151 29.724 1 17.84 189 ALA B O 1
ATOM 10385 N N . ASN B 1 190 ? -3.51 70.243 31.589 1 16.5 190 ASN B N 1
ATOM 10386 C CA . ASN B 1 190 ? -2.468 71.254 31.741 1 16.5 190 ASN B CA 1
ATOM 10387 C C . ASN B 1 190 ? -1.745 71.516 30.423 1 16.5 190 ASN B C 1
ATOM 10389 O O . ASN B 1 190 ? -1.667 70.634 29.566 1 16.5 190 ASN B O 1
ATOM 10393 N N . GLU B 1 191 ? -1.419 72.846 30.063 1 16.19 191 GLU B N 1
ATOM 10394 C CA . GLU B 1 191 ? -0.904 73.793 29.079 1 16.19 191 GLU B CA 1
ATOM 10395 C C . GLU B 1 191 ? 0.477 73.374 28.58 1 16.19 191 GLU B C 1
ATOM 10397 O O . GLU B 1 191 ? 1.033 74.002 27.677 1 16.19 191 GLU B O 1
ATOM 10402 N N . THR B 1 192 ? 1.141 72.305 29.183 1 16.63 192 THR B N 1
ATOM 10403 C CA . THR B 1 192 ? 2.528 72.737 29.056 1 16.63 192 THR B CA 1
ATOM 10404 C C . THR B 1 192 ? 2.912 72.898 27.588 1 16.63 192 THR B C 1
ATOM 10406 O O . THR B 1 192 ? 2.346 72.235 26.717 1 16.63 192 THR B O 1
ATOM 10409 N N . ASN B 1 193 ? 3.872 73.765 27.258 1 15.98 193 ASN B N 1
ATOM 10410 C CA . ASN B 1 193 ? 4.48 74.716 26.333 1 15.98 193 ASN B CA 1
ATOM 10411 C C . ASN B 1 193 ? 5.17 74.005 25.173 1 15.98 193 ASN B C 1
ATOM 10413 O O . ASN B 1 193 ? 5.839 74.643 24.358 1 15.98 193 ASN B O 1
ATOM 10417 N N . LEU B 1 194 ? 5.177 72.601 25.064 1 16.23 194 LEU B N 1
ATOM 10418 C CA . LEU B 1 194 ? 6.436 72.401 24.354 1 16.23 194 LEU B CA 1
ATOM 10419 C C . LEU B 1 194 ? 6.338 72.913 22.92 1 16.23 194 LEU B C 1
ATOM 10421 O O . LEU B 1 194 ? 5.306 72.748 22.267 1 16.23 194 LEU B O 1
ATOM 10425 N N . VAL B 1 195 ? 7.229 73.683 22.441 1 15.26 195 VAL B N 1
ATOM 10426 C CA . VAL B 1 195 ? 7.687 74.644 21.444 1 15.26 195 VAL B CA 1
ATOM 10427 C C . VAL B 1 195 ? 7.886 73.942 20.103 1 15.26 195 VAL B C 1
ATOM 10429 O O . VAL B 1 195 ? 8.879 73.237 19.905 1 15.26 195 VAL B O 1
ATOM 10432 N N . VAL B 1 196 ? 6.945 73.061 19.7 1 15.62 196 VAL B N 1
ATOM 10433 C CA . VAL B 1 196 ? 7.463 72.461 18.475 1 15.62 196 VAL B CA 1
ATOM 10434 C C . VAL B 1 196 ? 7.477 73.499 17.356 1 15.62 196 VAL B C 1
ATOM 10436 O O . VAL B 1 196 ? 6.444 74.097 17.043 1 15.62 196 VAL B O 1
ATOM 10439 N N . GLU B 1 197 ? 8.57 74.09 17.032 1 14.59 197 GLU B N 1
ATOM 10440 C CA . GLU B 1 197 ? 8.875 75.096 16.019 1 14.59 197 GLU B CA 1
ATOM 10441 C C . GLU B 1 197 ? 8.471 74.618 14.627 1 14.59 197 GLU B C 1
ATOM 10443 O O . GLU B 1 197 ? 8.652 73.446 14.292 1 14.59 197 GLU B O 1
ATOM 10448 N N . ASN B 1 198 ? 7.702 75.459 13.861 1 14.15 198 ASN B N 1
ATOM 10449 C CA . ASN B 1 198 ? 6.877 75.701 12.682 1 14.15 198 ASN B CA 1
ATOM 10450 C C . ASN B 1 198 ? 7.697 75.618 11.397 1 14.15 198 ASN B C 1
ATOM 10452 O O . ASN B 1 198 ? 7.201 75.945 10.318 1 14.15 198 ASN B O 1
ATOM 10456 N N . ASN B 1 199 ? 8.96 75.27 11.364 1 14.26 199 ASN B N 1
ATOM 10457 C CA . ASN B 1 199 ? 9.43 76.111 10.269 1 14.26 199 ASN B CA 1
ATOM 10458 C C . ASN B 1 199 ? 8.785 75.718 8.943 1 14.26 199 ASN B C 1
ATOM 10460 O O . ASN B 1 199 ? 8.318 74.589 8.786 1 14.26 199 ASN B O 1
ATOM 10464 N N . GLU B 1 200 ? 9.003 76.452 7.765 1 14.06 200 GLU B N 1
ATOM 10465 C CA . GLU B 1 200 ? 8.509 77.24 6.64 1 14.06 200 GLU B CA 1
ATOM 10466 C C . GLU B 1 200 ? 8.469 76.411 5.359 1 14.06 200 GLU B C 1
ATOM 10468 O O . GLU B 1 200 ? 7.504 76.482 4.596 1 14.06 200 GLU B O 1
ATOM 10473 N N . LYS B 1 201 ? 9.643 75.815 4.808 1 14.31 201 LYS B N 1
ATOM 10474 C CA . LYS B 1 201 ? 9.926 76.385 3.494 1 14.31 201 LYS B CA 1
ATOM 10475 C C . LYS B 1 201 ? 8.945 75.864 2.447 1 14.31 201 LYS B C 1
ATOM 10477 O O . LYS B 1 201 ? 8.319 74.82 2.64 1 14.31 201 LYS B O 1
ATOM 10482 N N . ASN B 1 202 ? 9.438 75.742 1.138 1 13.48 202 ASN B N 1
ATOM 10483 C CA . ASN B 1 202 ? 9.32 76.43 -0.144 1 13.48 202 ASN B CA 1
ATOM 10484 C C . ASN B 1 202 ? 8.398 75.678 -1.1 1 13.48 202 ASN B C 1
ATOM 10486 O O . ASN B 1 202 ? 8.123 74.494 -0.901 1 13.48 202 ASN B O 1
ATOM 10490 N N . SER B 1 203 ? 8.703 75.743 -2.517 1 13.71 203 SER B N 1
ATOM 10491 C CA . SER B 1 203 ? 8.119 76.404 -3.68 1 13.71 203 SER B CA 1
ATOM 10492 C C . SER B 1 203 ? 7.346 75.416 -4.547 1 13.71 203 SER B C 1
ATOM 10494 O O . SER B 1 203 ? 6.181 75.649 -4.875 1 13.71 203 SER B O 1
ATOM 10496 N N . GLN B 1 204 ? 7.93 74.885 -5.751 1 13.52 204 GLN B N 1
ATOM 10497 C CA . GLN B 1 204 ? 7.559 75.309 -7.096 1 13.52 204 GLN B CA 1
ATOM 10498 C C . GLN B 1 204 ? 6.531 74.361 -7.709 1 13.52 204 GLN B C 1
ATOM 10500 O O . GLN B 1 204 ? 6.499 73.174 -7.377 1 13.52 204 GLN B O 1
ATOM 10505 N N . ILE B 1 205 ? 5.7 74.763 -8.823 1 13.16 205 ILE B N 1
ATOM 10506 C CA . ILE B 1 205 ? 4.423 74.873 -9.52 1 13.16 205 ILE B CA 1
ATOM 10507 C C . ILE B 1 205 ? 4.308 73.765 -10.564 1 13.16 205 ILE B C 1
ATOM 10509 O O . ILE B 1 205 ? 3.256 73.135 -10.698 1 13.16 205 ILE B O 1
ATOM 10513 N N . ILE B 1 206 ? 5.203 73.385 -11.503 1 13.3 206 ILE B N 1
ATOM 10514 C CA . ILE B 1 206 ? 4.8 73.751 -12.857 1 13.3 206 ILE B CA 1
ATOM 10515 C C . ILE B 1 206 ? 3.794 72.732 -13.388 1 13.3 206 ILE B C 1
ATOM 10517 O O . ILE B 1 206 ? 3.776 71.58 -12.949 1 13.3 206 ILE B O 1
ATOM 10521 N N . ASP B 1 207 ? 3.385 72.698 -14.854 1 13.19 207 ASP B N 1
ATOM 10522 C CA . ASP B 1 207 ? 2.338 73.016 -15.82 1 13.19 207 ASP B CA 1
ATOM 10523 C C . ASP B 1 207 ? 1.785 71.749 -16.468 1 13.19 207 ASP B C 1
ATOM 10525 O O . ASP B 1 207 ? 0.568 71.585 -16.583 1 13.19 207 ASP B O 1
ATOM 10529 N N . SER B 1 208 ? 2.434 70.89 -17.407 1 13.18 208 SER B N 1
ATOM 10530 C CA . SER B 1 208 ? 2.074 70.939 -18.82 1 13.18 208 SER B CA 1
ATOM 10531 C C . SER B 1 208 ? 0.932 69.979 -19.133 1 13.18 208 SER B C 1
ATOM 10533 O O . SER B 1 208 ? 0.722 69 -18.413 1 13.18 208 SER B O 1
ATOM 10535 N N . LEU B 1 209 ? 0.35 69.826 -20.539 1 13.56 209 LEU B N 1
ATOM 10536 C CA . LEU B 1 209 ? -0.776 70.026 -21.445 1 13.56 209 LEU B CA 1
ATOM 10537 C C . LEU B 1 209 ? -1.463 68.701 -21.76 1 13.56 209 LEU B C 1
ATOM 10539 O O . LEU B 1 209 ? -0.915 67.632 -21.484 1 13.56 209 LEU B O 1
ATOM 10543 N N . LEU B 1 210 ? -1.993 68.327 -23.175 1 13.88 210 LEU B N 1
ATOM 10544 C CA . LEU B 1 210 ? -3.228 68.371 -23.95 1 13.88 210 LEU B CA 1
ATOM 10545 C C . LEU B 1 210 ? -3.652 66.97 -24.378 1 13.88 210 LEU B C 1
ATOM 10547 O O . LEU B 1 210 ? -4.843 66.653 -24.388 1 13.88 210 LEU B O 1
ATOM 10551 N N . GLY B 1 211 ? -2.978 66.004 -25.073 1 12.85 211 GLY B N 1
ATOM 10552 C CA . GLY B 1 211 ? -3.482 65.719 -26.407 1 12.85 211 GLY B CA 1
ATOM 10553 C C . GLY B 1 211 ? -4.628 64.725 -26.412 1 12.85 211 GLY B C 1
ATOM 10554 O O . GLY B 1 211 ? -4.874 64.048 -25.411 1 12.85 211 GLY B O 1
ATOM 10555 N N . GLU B 1 212 ? -4.92 63.755 -27.548 1 13.58 212 GLU B N 1
ATOM 10556 C CA . GLU B 1 212 ? -5.871 63.666 -28.652 1 13.58 212 GLU B CA 1
ATOM 10557 C C . GLU B 1 212 ? -6.878 62.542 -28.422 1 13.58 212 GLU B C 1
ATOM 10559 O O . GLU B 1 212 ? -6.658 61.666 -27.584 1 13.58 212 GLU B O 1
ATOM 10564 N N . ASN B 1 213 ? -7.263 61.611 -29.52 1 13.63 213 ASN B N 1
ATOM 10565 C CA . ASN B 1 213 ? -8.45 61.566 -30.367 1 13.63 213 ASN B CA 1
ATOM 10566 C C . ASN B 1 213 ? -9.356 60.395 -29.999 1 13.63 213 ASN B C 1
ATOM 10568 O O . ASN B 1 213 ? -8.96 59.513 -29.235 1 13.63 213 ASN B O 1
ATOM 10572 N N . ASP B 1 214 ? -9.767 59.325 -31.04 1 13.39 214 ASP B N 1
ATOM 10573 C CA . ASP B 1 214 ? -10.976 59.22 -31.851 1 13.39 214 ASP B CA 1
ATOM 10574 C C . ASP B 1 214 ? -11.863 58.074 -31.369 1 13.39 214 ASP B C 1
ATOM 10576 O O . ASP B 1 214 ? -11.396 57.173 -30.669 1 13.39 214 ASP B O 1
ATOM 10580 N N . THR B 1 215 ? -12.827 57.34 -32.329 1 14.08 215 THR B N 1
ATOM 10581 C CA . THR B 1 215 ? -14.265 57.274 -32.566 1 14.08 215 THR B CA 1
ATOM 10582 C C . THR B 1 215 ? -14.803 55.884 -32.242 1 14.08 215 THR B C 1
ATOM 10584 O O . THR B 1 215 ? -15.817 55.749 -31.554 1 14.08 215 THR B O 1
ATOM 10587 N N . THR B 1 216 ? -14.603 54.632 -32.943 1 13.49 216 THR B N 1
ATOM 10588 C CA . THR B 1 216 ? -15.658 54.108 -33.803 1 13.49 216 THR B CA 1
ATOM 10589 C C . THR B 1 216 ? -16.553 53.141 -33.032 1 13.49 216 THR B C 1
ATOM 10591 O O . THR B 1 216 ? -16.111 52.514 -32.067 1 13.49 216 THR B O 1
ATOM 10594 N N . TRP B 1 217 ? -17.918 52.633 -33.524 1 13.85 217 TRP B N 1
ATOM 10595 C CA . TRP B 1 217 ? -19.349 52.488 -33.278 1 13.85 217 TRP B CA 1
ATOM 10596 C C . TRP B 1 217 ? -19.705 51.037 -32.972 1 13.85 217 TRP B C 1
ATOM 10598 O O . TRP B 1 217 ? -20.363 50.751 -31.969 1 13.85 217 TRP B O 1
ATOM 10608 N N . ASP B 1 218 ? -19.944 49.971 -33.895 1 13.59 218 ASP B N 1
ATOM 10609 C CA . ASP B 1 218 ? -21.265 49.595 -34.392 1 13.59 218 ASP B CA 1
ATOM 10610 C C . ASP B 1 218 ? -21.83 48.413 -33.607 1 13.59 218 ASP B C 1
ATOM 10612 O O . ASP B 1 218 ? -21.083 47.676 -32.961 1 13.59 218 ASP B O 1
ATOM 10616 N N . ASP B 1 219 ? -22.925 47.374 -34.21 1 13.45 219 ASP B N 1
ATOM 10617 C CA . ASP B 1 219 ? -24.349 47.054 -34.182 1 13.45 219 ASP B CA 1
ATOM 10618 C C . ASP B 1 219 ? -24.583 45.639 -33.66 1 13.45 219 ASP B C 1
ATOM 10620 O O . ASP B 1 219 ? -25.42 45.426 -32.781 1 13.45 219 ASP B O 1
ATOM 10624 N N . LYS B 1 220 ? -24.447 44.391 -34.439 1 14.46 220 LYS B N 1
ATOM 10625 C CA . LYS B 1 220 ? -25.599 43.653 -34.948 1 14.46 220 LYS B CA 1
ATOM 10626 C C . LYS B 1 220 ? -26.092 42.631 -33.927 1 14.46 220 LYS B C 1
ATOM 10628 O O . LYS B 1 220 ? -27.282 42.59 -33.607 1 14.46 220 LYS B O 1
ATOM 10633 N N . ASN B 1 221 ? -25.909 41.17 -34.207 1 13.47 221 ASN B N 1
ATOM 10634 C CA . ASN B 1 221 ? -26.852 40.16 -34.674 1 13.47 221 ASN B CA 1
ATOM 10635 C C . ASN B 1 221 ? -27.413 39.338 -33.517 1 13.47 221 ASN B C 1
ATOM 10637 O O . ASN B 1 221 ? -26.718 39.095 -32.529 1 13.47 221 ASN B O 1
ATOM 10641 N N . SER B 1 222 ? -28.801 38.759 -33.538 1 14.09 222 SER B N 1
ATOM 10642 C CA . SER B 1 222 ? -30.118 38.484 -32.975 1 14.09 222 SER B CA 1
ATOM 10643 C C . SER B 1 222 ? -30.22 37.044 -32.483 1 14.09 222 SER B C 1
ATOM 10645 O O . SER B 1 222 ? -30.738 36.79 -31.394 1 14.09 222 SER B O 1
ATOM 10647 N N . THR B 1 223 ? -30.002 35.835 -33.174 1 14.02 223 THR B N 1
ATOM 10648 C CA . THR B 1 223 ? -31.097 34.919 -33.476 1 14.02 223 THR B CA 1
ATOM 10649 C C . THR B 1 223 ? -31.366 33.989 -32.296 1 14.02 223 THR B C 1
ATOM 10651 O O . THR B 1 223 ? -30.438 33.59 -31.59 1 14.02 223 THR B O 1
ATOM 10654 N N . ILE B 1 224 ? -32.808 33.337 -32.084 1 14.16 224 ILE B N 1
ATOM 10655 C CA . ILE B 1 224 ? -33.925 32.956 -31.226 1 14.16 224 ILE B CA 1
ATOM 10656 C C . ILE B 1 224 ? -33.922 31.443 -31.017 1 14.16 224 ILE B C 1
ATOM 10658 O O . ILE B 1 224 ? -34.615 30.931 -30.136 1 14.16 224 ILE B O 1
ATOM 10662 N N . ALA B 1 225 ? -33.092 30.522 -31.324 1 14.41 225 ALA B N 1
ATOM 10663 C CA . ALA B 1 225 ? -33.734 29.287 -31.769 1 14.41 225 ALA B CA 1
ATOM 10664 C C . ALA B 1 225 ? -34.36 28.542 -30.594 1 14.41 225 ALA B C 1
ATOM 10666 O O . ALA B 1 225 ? -33.722 28.36 -29.554 1 14.41 225 ALA B O 1
ATOM 10667 N N . THR B 1 226 ? -35.809 28.119 -30.504 1 14.35 226 THR B N 1
ATOM 10668 C CA . THR B 1 226 ? -37.024 27.821 -29.753 1 14.35 226 THR B CA 1
ATOM 10669 C C . THR B 1 226 ? -37.047 26.357 -29.32 1 14.35 226 THR B C 1
ATOM 10671 O O . THR B 1 226 ? -37.421 26.045 -28.188 1 14.35 226 THR B O 1
ATOM 10674 N N . ASP B 1 227 ? -36.932 25.194 -30.042 1 14.49 227 ASP B N 1
ATOM 10675 C CA . ASP B 1 227 ? -38.12 24.369 -30.239 1 14.49 227 ASP B CA 1
ATOM 10676 C C . ASP B 1 227 ? -38.359 23.455 -29.039 1 14.49 227 ASP B C 1
ATOM 10678 O O . ASP B 1 227 ? -37.431 23.157 -28.284 1 14.49 227 ASP B O 1
ATOM 10682 N N . GLU B 1 228 ? -39.502 22.397 -29.012 1 14.74 228 GLU B N 1
ATOM 10683 C CA . GLU B 1 228 ? -40.787 21.974 -28.462 1 14.74 228 GLU B CA 1
ATOM 10684 C C . GLU B 1 228 ? -40.632 20.728 -27.594 1 14.74 228 GLU B C 1
ATOM 10686 O O . GLU B 1 228 ? -41.08 20.705 -26.446 1 14.74 228 GLU B O 1
ATOM 10691 N N . SER B 1 229 ? -40.811 19.361 -28.031 1 14.45 229 SER B N 1
ATOM 10692 C CA . SER B 1 229 ? -42.032 18.583 -27.852 1 14.45 229 SER B CA 1
ATOM 10693 C C . SER B 1 229 ? -41.902 17.613 -26.682 1 14.45 229 SER B C 1
ATOM 10695 O O . SER B 1 229 ? -40.928 17.668 -25.929 1 14.45 229 SER B O 1
ATOM 10697 N N . ASN B 1 230 ? -42.128 16.088 -26.763 1 14.36 230 ASN B N 1
ATOM 10698 C CA . ASN B 1 230 ? -43.228 15.18 -26.457 1 14.36 230 ASN B CA 1
ATOM 10699 C C . ASN B 1 230 ? -42.982 14.419 -25.157 1 14.36 230 ASN B C 1
ATOM 10701 O O . ASN B 1 230 ? -41.863 14.412 -24.64 1 14.36 230 ASN B O 1
ATOM 10705 N N . LYS B 1 231 ? -43.296 12.827 -24.903 1 15.98 231 LYS B N 1
ATOM 10706 C CA . LYS B 1 231 ? -44.483 12.075 -24.505 1 15.98 231 LYS B CA 1
ATOM 10707 C C . LYS B 1 231 ? -44.214 11.246 -23.253 1 15.98 231 LYS B C 1
ATOM 10709 O O . LYS B 1 231 ? -45.11 11.046 -22.43 1 15.98 231 LYS B O 1
ATOM 10714 N N . VAL B 1 232 ? -43.075 10.538 -22.945 1 14.76 232 VAL B N 1
ATOM 10715 C CA . VAL B 1 232 ? -43.385 9.141 -22.659 1 14.76 232 VAL B CA 1
ATOM 10716 C C . VAL B 1 232 ? -43.957 9.017 -21.249 1 14.76 232 VAL B C 1
ATOM 10718 O O . VAL B 1 232 ? -43.456 9.642 -20.312 1 14.76 232 VAL B O 1
ATOM 10721 N N . ILE B 1 233 ? -45.117 8.218 -21 1 14.62 233 ILE B N 1
ATOM 10722 C CA . ILE B 1 233 ? -46.318 7.91 -20.231 1 14.62 233 ILE B CA 1
ATOM 10723 C C . ILE B 1 233 ? -45.965 6.976 -19.076 1 14.62 233 ILE B C 1
ATOM 10725 O O . ILE B 1 233 ? -45.516 5.849 -19.295 1 14.62 233 ILE B O 1
ATOM 10729 N N . VAL B 1 234 ? -45.519 7.392 -17.989 1 14.18 234 VAL B N 1
ATOM 10730 C CA . VAL B 1 234 ? -45.213 6.655 -16.767 1 14.18 234 VAL B CA 1
ATOM 10731 C C . VAL B 1 234 ? -46.501 6.103 -16.16 1 14.18 234 VAL B C 1
ATOM 10733 O O . VAL B 1 234 ? -47.384 6.867 -15.762 1 14.18 234 VAL B O 1
ATOM 10736 N N . ASN B 1 235 ? -46.944 4.962 -16.676 1 14.55 235 ASN B N 1
ATOM 10737 C CA . ASN B 1 235 ? -48.213 4.376 -16.259 1 14.55 235 ASN B CA 1
ATOM 10738 C C . ASN B 1 235 ? -48.219 4.056 -14.767 1 14.55 235 ASN B C 1
ATOM 10740 O O . ASN B 1 235 ? -47.168 3.795 -14.179 1 14.55 235 ASN B O 1
ATOM 10744 N N . LEU B 1 236 ? -49.515 3.853 -14.033 1 15.83 236 LEU B N 1
ATOM 10745 C CA . LEU B 1 236 ? -50.488 4.076 -12.969 1 15.83 236 LEU B CA 1
ATOM 10746 C C . LEU B 1 236 ? -50.564 2.87 -12.04 1 15.83 236 LEU B C 1
ATOM 10748 O O . LEU B 1 236 ? -50.95 3 -10.876 1 15.83 236 LEU B O 1
ATOM 10752 N N . GLU B 1 237 ? -50.237 1.536 -12.246 1 15.65 237 GLU B N 1
ATOM 10753 C CA . GLU B 1 237 ? -51.368 0.739 -11.779 1 15.65 237 GLU B CA 1
ATOM 10754 C C . GLU B 1 237 ? -51.359 0.606 -10.259 1 15.65 237 GLU B C 1
ATOM 10756 O O . GLU B 1 237 ? -50.305 0.707 -9.628 1 15.65 237 GLU B O 1
ATOM 10761 N N . ASN B 1 238 ? -52.559 -0.112 -9.414 1 15.59 238 ASN B N 1
ATOM 10762 C CA . ASN B 1 238 ? -53.69 -0.117 -8.493 1 15.59 238 ASN B CA 1
ATOM 10763 C C . ASN B 1 238 ? -53.416 -0.994 -7.274 1 15.59 238 ASN B C 1
ATOM 10765 O O . ASN B 1 238 ? -54.103 -0.882 -6.257 1 15.59 238 ASN B O 1
ATOM 10769 N N . ASP B 1 239 ? -52.635 -2.115 -7.003 1 17.02 239 ASP B N 1
ATOM 10770 C CA . ASP B 1 239 ? -53.536 -3.077 -6.377 1 17.02 239 ASP B CA 1
ATOM 10771 C C . ASP B 1 239 ? -53.765 -2.739 -4.906 1 17.02 239 ASP B C 1
ATOM 10773 O O . ASP B 1 239 ? -52.912 -2.121 -4.265 1 17.02 239 ASP B O 1
ATOM 10777 N N . PRO B 1 240 ? -54.734 -3.412 -3.928 1 16.79 240 PRO B N 1
ATOM 10778 C CA . PRO B 1 240 ? -55.881 -3.331 -3.02 1 16.79 240 PRO B CA 1
ATOM 10779 C C . PRO B 1 240 ? -55.482 -3.464 -1.552 1 16.79 240 PRO B C 1
ATOM 10781 O O . PRO B 1 240 ? -56.04 -2.777 -0.692 1 16.79 240 PRO B O 1
ATOM 10784 N N . ASN B 1 241 ? -54.967 -4.583 -0.949 1 17.26 241 ASN B N 1
ATOM 10785 C CA . ASN B 1 241 ? -55.596 -5.162 0.233 1 17.26 241 ASN B CA 1
ATOM 10786 C C . ASN B 1 241 ? -55.326 -4.324 1.48 1 17.26 241 ASN B C 1
ATOM 10788 O O . ASN B 1 241 ? -54.219 -3.814 1.662 1 17.26 241 ASN B O 1
ATOM 10792 N N . ILE B 1 242 ? -56.31 -4.115 2.59 1 16.94 242 ILE B N 1
ATOM 10793 C CA . ILE B 1 242 ? -57.207 -3.316 3.418 1 16.94 242 ILE B CA 1
ATOM 10794 C C . ILE B 1 242 ? -56.787 -3.42 4.882 1 16.94 242 ILE B C 1
ATOM 10796 O O . ILE B 1 242 ? -57.091 -2.535 5.686 1 16.94 242 ILE B O 1
ATOM 10800 N N . PRO B 1 243 ? -56.207 -4.429 5.598 1 17.87 243 PRO B N 1
ATOM 10801 C CA . PRO B 1 243 ? -56.97 -4.472 6.847 1 17.87 243 PRO B CA 1
ATOM 10802 C C . PRO B 1 243 ? -56.705 -3.265 7.743 1 17.87 243 PRO B C 1
ATOM 10804 O O . PRO B 1 243 ? -55.599 -2.719 7.738 1 17.87 243 PRO B O 1
ATOM 10807 N N . LEU B 1 244 ? -57.736 -2.643 8.454 1 16.43 244 LEU B N 1
ATOM 10808 C CA . LEU B 1 244 ? -58.332 -1.476 9.095 1 16.43 244 LEU B CA 1
ATOM 10809 C C . LEU B 1 244 ? -57.855 -1.346 10.538 1 16.43 244 LEU B C 1
ATOM 10811 O O . LEU B 1 244 ? -58.171 -0.365 11.214 1 16.43 244 LEU B O 1
ATOM 10815 N N . GLU B 1 245 ? -57.454 -2.348 11.365 1 17.03 245 GLU B N 1
ATOM 10816 C CA . GLU B 1 245 ? -58.044 -2.116 12.68 1 17.03 245 GLU B CA 1
ATOM 10817 C C . GLU B 1 245 ? -57.527 -0.819 13.295 1 17.03 245 GLU B C 1
ATOM 10819 O O . GLU B 1 245 ? -56.474 -0.315 12.901 1 17.03 245 GLU B O 1
ATOM 10824 N N . ASN B 1 246 ? -57.796 -0.465 14.674 1 16.54 246 ASN B N 1
ATOM 10825 C CA . ASN B 1 246 ? -58.329 0.598 15.519 1 16.54 246 ASN B CA 1
ATOM 10826 C C . ASN B 1 246 ? -57.237 1.576 15.945 1 16.54 246 ASN B C 1
ATOM 10828 O O . ASN B 1 246 ? -57.4 2.791 15.813 1 16.54 246 ASN B O 1
ATOM 10832 N N . GLY B 1 247 ? -56.456 1.494 17.154 1 16.83 247 GLY B N 1
ATOM 10833 C CA . GLY B 1 247 ? -56.611 2.591 18.095 1 16.83 247 GLY B CA 1
ATOM 10834 C C . GLY B 1 247 ? -55.922 3.866 17.644 1 16.83 247 GLY B C 1
ATOM 10835 O O . GLY B 1 247 ? -55.218 3.872 16.632 1 16.83 247 GLY B O 1
ATOM 10836 N N . THR B 1 248 ? -55.456 4.851 18.692 1 16.81 248 THR B N 1
ATOM 10837 C CA . THR B 1 248 ? -55.632 6.229 19.138 1 16.81 248 THR B CA 1
ATOM 10838 C C . THR B 1 248 ? -54.485 7.107 18.646 1 16.81 248 THR B C 1
ATOM 10840 O O . THR B 1 248 ? -54.678 8.295 18.378 1 16.81 248 THR B O 1
ATOM 10843 N N . TYR B 1 249 ? -53.139 6.772 18.767 1 16.21 249 TYR B N 1
ATOM 10844 C CA . TYR B 1 249 ? -52.423 8.014 19.035 1 16.21 249 TYR B CA 1
ATOM 10845 C C . TYR B 1 249 ? -52.596 9.001 17.887 1 16.21 249 TYR B C 1
ATOM 10847 O O . TYR B 1 249 ? -52.752 8.599 16.731 1 16.21 249 TYR B O 1
ATOM 10855 N N . GLY B 1 250 ? -52.951 10.296 18.231 1 17.17 250 GLY B N 1
ATOM 10856 C CA . GLY B 1 250 ? -53.056 11.691 17.834 1 17.17 250 GLY B CA 1
ATOM 10857 C C . GLY B 1 250 ? -51.802 12.216 17.161 1 17.17 250 GLY B C 1
ATOM 10858 O O . GLY B 1 250 ? -51.63 13.428 17.016 1 17.17 250 GLY B O 1
ATOM 10859 N N . LYS B 1 251 ? -50.859 11.407 16.98 1 16.39 251 LYS B N 1
ATOM 10860 C CA . LYS B 1 251 ? -49.738 12.16 16.424 1 16.39 251 LYS B CA 1
ATOM 10861 C C . LYS B 1 251 ? -50.192 13.051 15.271 1 16.39 251 LYS B C 1
ATOM 10863 O O . LYS B 1 251 ? -51.077 12.675 14.501 1 16.39 251 LYS B O 1
ATOM 10868 N N . GLU B 1 252 ? -49.536 14.185 15.25 1 16.36 252 GLU B N 1
ATOM 10869 C CA . GLU B 1 252 ? -49.267 15.592 14.972 1 16.36 252 GLU B CA 1
ATOM 10870 C C . GLU B 1 252 ? -49.083 15.834 13.476 1 16.36 252 GLU B C 1
ATOM 10872 O O . GLU B 1 252 ? -48.749 14.913 12.729 1 16.36 252 GLU B O 1
ATOM 10877 N N . GLU B 1 253 ? -49.193 17.03 13.13 1 18.08 253 GLU B N 1
ATOM 10878 C CA . GLU B 1 253 ? -49.548 17.981 12.081 1 18.08 253 GLU B CA 1
ATOM 10879 C C . GLU B 1 253 ? -48.454 18.067 11.02 1 18.08 253 GLU B C 1
ATOM 10881 O O . GLU B 1 253 ? -47.39 18.639 11.264 1 18.08 253 GLU B O 1
ATOM 10886 N N . THR B 1 254 ? -47.929 17.04 10.56 1 16.77 254 THR B N 1
ATOM 10887 C CA . THR B 1 254 ? -47.179 17.438 9.374 1 16.77 254 THR B CA 1
ATOM 10888 C C . THR B 1 254 ? -48.049 18.273 8.439 1 16.77 254 THR B C 1
ATOM 10890 O O . THR B 1 254 ? -49.044 17.781 7.903 1 16.77 254 THR B O 1
ATOM 10893 N N . GLY B 1 255 ? -48.153 19.551 8.838 1 18.81 255 GLY B N 1
ATOM 10894 C CA . GLY B 1 255 ? -48.582 20.673 8.019 1 18.81 255 GLY B CA 1
ATOM 10895 C C . GLY B 1 255 ? -47.943 20.686 6.644 1 18.81 255 GLY B C 1
ATOM 10896 O O . GLY B 1 255 ? -46.721 20.795 6.522 1 18.81 255 GLY B O 1
ATOM 10897 N N . LEU B 1 256 ? -48.236 19.853 5.926 1 20.46 256 LEU B N 1
ATOM 10898 C CA . LEU B 1 256 ? -47.963 19.921 4.495 1 20.46 256 LEU B CA 1
ATOM 10899 C C . LEU B 1 256 ? -48.3 21.302 3.943 1 20.46 256 LEU B C 1
ATOM 10901 O O . LEU B 1 256 ? -49.438 21.762 4.06 1 20.46 256 LEU B O 1
ATOM 10905 N N . VAL B 1 257 ? -47.174 22.116 4 1 19.34 257 VAL B N 1
ATOM 10906 C CA . VAL B 1 257 ? -47.342 23.419 3.364 1 19.34 257 VAL B CA 1
ATOM 10907 C C . VAL B 1 257 ? -47.899 23.238 1.954 1 19.34 257 VAL B C 1
ATOM 10909 O O . VAL B 1 257 ? -47.287 22.568 1.119 1 19.34 257 VAL B O 1
ATOM 10912 N N . PRO B 1 258 ? -49.164 23.118 1.844 1 21.58 258 PRO B N 1
ATOM 10913 C CA . PRO B 1 258 ? -49.775 23.233 0.518 1 21.58 258 PRO B CA 1
ATOM 10914 C C . PRO B 1 258 ? -49.074 24.261 -0.368 1 21.58 258 PRO B C 1
ATOM 10916 O O . PRO B 1 258 ? -48.437 25.187 0.141 1 21.58 258 PRO B O 1
ATOM 10919 N N . ALA B 1 259 ? -48.731 23.838 -1.545 1 21.31 259 ALA B N 1
ATOM 10920 C CA . ALA B 1 259 ? -48.242 24.716 -2.604 1 21.31 259 ALA B CA 1
ATOM 10921 C C . ALA B 1 259 ? -48.944 26.071 -2.561 1 21.31 259 ALA B C 1
ATOM 10923 O O . ALA B 1 259 ? -48.413 27.068 -3.056 1 21.31 259 ALA B O 1
ATOM 10924 N N . ASN B 1 260 ? -50.377 26.018 -2.521 1 21.53 260 ASN B N 1
ATOM 10925 C CA . ASN B 1 260 ? -51.162 27.172 -2.947 1 21.53 260 ASN B CA 1
ATOM 10926 C C . ASN B 1 260 ? -50.968 28.36 -2.009 1 21.53 260 ASN B C 1
ATOM 10928 O O . ASN B 1 260 ? -50.47 28.2 -0.893 1 21.53 260 ASN B O 1
ATOM 10932 N N . GLY B 1 261 ? -51.95 29.498 -2.173 1 20.2 261 GLY B N 1
ATOM 10933 C CA . GLY B 1 261 ? -51.969 30.928 -1.911 1 20.2 261 GLY B CA 1
ATOM 10934 C C . GLY B 1 261 ? -51.639 31.276 -0.472 1 20.2 261 GLY B C 1
ATOM 10935 O O . GLY B 1 261 ? -51.407 30.387 0.35 1 20.2 261 GLY B O 1
ATOM 10936 N N . THR B 1 262 ? -52.175 32.517 -0.055 1 20.65 262 THR B N 1
ATOM 10937 C CA . THR B 1 262 ? -52.085 33.712 0.775 1 20.65 262 THR B CA 1
ATOM 10938 C C . THR B 1 262 ? -52.426 33.39 2.227 1 20.65 262 THR B C 1
ATOM 10940 O O . THR B 1 262 ? -52.535 34.292 3.06 1 20.65 262 THR B O 1
ATOM 10943 N N . SER B 1 263 ? -52.654 32.172 2.563 1 22.2 263 SER B N 1
ATOM 10944 C CA . SER B 1 263 ? -53.528 32.413 3.706 1 22.2 263 SER B CA 1
ATOM 10945 C C . SER B 1 263 ? -52.766 33.058 4.859 1 22.2 263 SER B C 1
ATOM 10947 O O . SER B 1 263 ? -51.685 32.596 5.231 1 22.2 263 SER B O 1
ATOM 10949 N N . PRO B 1 264 ? -53.164 34.413 5.155 1 23.61 264 PRO B N 1
ATOM 10950 C CA . PRO B 1 264 ? -52.745 35.415 6.138 1 23.61 264 PRO B CA 1
ATOM 10951 C C . PRO B 1 264 ? -52.706 34.865 7.562 1 23.61 264 PRO B C 1
ATOM 10953 O O . PRO B 1 264 ? -53.751 34.539 8.131 1 23.61 264 PRO B O 1
ATOM 10956 N N . THR B 1 265 ? -52.201 33.74 7.687 1 24.84 265 THR B N 1
ATOM 10957 C CA . THR B 1 265 ? -52.375 33.342 9.079 1 24.84 265 THR B CA 1
ATOM 10958 C C . THR B 1 265 ? -51.917 34.452 10.021 1 24.84 265 THR B C 1
ATOM 10960 O O . THR B 1 265 ? -50.811 34.977 9.879 1 24.84 265 THR B O 1
ATOM 10963 N N . ASP B 1 266 ? -52.866 35.17 10.581 1 22.85 266 ASP B N 1
ATOM 10964 C CA . ASP B 1 266 ? -52.894 36.286 11.521 1 22.85 266 ASP B CA 1
ATOM 10965 C C . ASP B 1 266 ? -52.035 35.992 12.749 1 22.85 266 ASP B C 1
ATOM 10967 O O . ASP B 1 266 ? -52.462 35.269 13.652 1 22.85 266 ASP B O 1
ATOM 10971 N N . PHE B 1 267 ? -50.909 35.545 12.489 1 24.92 267 PHE B N 1
ATOM 10972 C CA . PHE B 1 267 ? -50.098 35.284 13.672 1 24.92 267 PHE B CA 1
ATOM 10973 C C . PHE B 1 267 ? -50.032 36.516 14.566 1 24.92 267 PHE B C 1
ATOM 10975 O O . PHE B 1 267 ? -49.724 37.614 14.097 1 24.92 267 PHE B O 1
ATOM 10982 N N . LYS B 1 268 ? -51.007 36.636 15.511 1 25.61 268 LYS B N 1
ATOM 10983 C CA . LYS B 1 268 ? -51.037 37.675 16.536 1 25.61 268 LYS B CA 1
ATOM 10984 C C . LYS B 1 268 ? -49.709 37.749 17.283 1 25.61 268 LYS B C 1
ATOM 10986 O O . LYS B 1 268 ? -49.294 36.779 17.921 1 25.61 268 LYS B O 1
ATOM 10991 N N . VAL B 1 269 ? -48.697 38.304 16.635 1 27.83 269 VAL B N 1
ATOM 10992 C CA . VAL B 1 269 ? -47.443 38.814 17.182 1 27.83 269 VAL B CA 1
ATOM 10993 C C . VAL B 1 269 ? -47.686 39.399 18.572 1 27.83 269 VAL B C 1
ATOM 10995 O O . VAL B 1 269 ? -48.523 40.29 18.739 1 27.83 269 VAL B O 1
ATOM 10998 N N . SER B 1 270 ? -47.581 38.658 19.553 1 28.92 270 SER B N 1
ATOM 10999 C CA . SER B 1 270 ? -47.724 39.156 20.917 1 28.92 270 SER B CA 1
ATOM 11000 C C . SER B 1 270 ? -47.03 40.502 21.09 1 28.92 270 SER B C 1
ATOM 11002 O O . SER B 1 270 ? -45.982 40.747 20.488 1 28.92 270 SER B O 1
ATOM 11004 N N . LYS B 1 271 ? -47.686 41.609 21.417 1 30.03 271 LYS B N 1
ATOM 11005 C CA . LYS B 1 271 ? -47.421 43.012 21.72 1 30.03 271 LYS B CA 1
ATOM 11006 C C . LYS B 1 271 ? -46.166 43.163 22.574 1 30.03 271 LYS B C 1
ATOM 11008 O O . LYS B 1 271 ? -46.124 42.693 23.713 1 30.03 271 LYS B O 1
ATOM 11013 N N . ILE B 1 272 ? -44.97 42.889 22.138 1 34.25 272 ILE B N 1
ATOM 11014 C CA . ILE B 1 272 ? -43.86 43.53 22.833 1 34.25 272 ILE B CA 1
ATOM 11015 C C . ILE B 1 272 ? -44.304 44.888 23.373 1 34.25 272 ILE B C 1
ATOM 11017 O O . ILE B 1 272 ? -44.682 45.775 22.605 1 34.25 272 ILE B O 1
ATOM 11021 N N . LYS B 1 273 ? -44.788 44.969 24.5 1 35.79 273 LYS B N 1
ATOM 11022 C CA . LYS B 1 273 ? -45.422 46.075 25.211 1 35.79 273 LYS B CA 1
ATOM 11023 C C . LYS B 1 273 ? -44.652 47.376 25.002 1 35.79 273 LYS B C 1
ATOM 11025 O O . LYS B 1 273 ? -43.436 47.358 24.8 1 35.79 273 LYS B O 1
ATOM 11030 N N . ASP B 1 274 ? -45.203 48.612 24.663 1 38.41 274 ASP B N 1
ATOM 11031 C CA . ASP B 1 274 ? -44.941 50.033 24.455 1 38.41 274 ASP B CA 1
ATOM 11032 C C . ASP B 1 274 ? -43.816 50.523 25.364 1 38.41 274 ASP B C 1
ATOM 11034 O O . ASP B 1 274 ? -43.104 51.47 25.024 1 38.41 274 ASP B O 1
ATOM 11038 N N . ASP B 1 275 ? -43.477 49.9 26.501 1 39.62 275 ASP B N 1
ATOM 11039 C CA . ASP B 1 275 ? -42.632 50.456 27.554 1 39.62 275 ASP B CA 1
ATOM 11040 C C . ASP B 1 275 ? -41.153 50.234 27.245 1 39.62 275 ASP B C 1
ATOM 11042 O O . ASP B 1 275 ? -40.284 50.831 27.884 1 39.62 275 ASP B O 1
ATOM 11046 N N . TRP B 1 276 ? -40.783 49.369 26.445 1 42.55 276 TRP B N 1
ATOM 11047 C CA . TRP B 1 276 ? -39.372 49.062 26.231 1 42.55 276 TRP B CA 1
ATOM 11048 C C . TRP B 1 276 ? -38.688 50.17 25.438 1 42.55 276 TRP B C 1
ATOM 11050 O O . TRP B 1 276 ? -37.532 50.509 25.704 1 42.55 276 TRP B O 1
ATOM 11060 N N . PHE B 1 277 ? -39.258 50.818 24.539 1 47.71 277 PHE B N 1
ATOM 11061 C CA . PHE B 1 277 ? -38.685 51.922 23.776 1 47.71 277 PHE B CA 1
ATOM 11062 C C . PHE B 1 277 ? -38.356 53.097 24.689 1 47.71 277 PHE B C 1
ATOM 11064 O O . PHE B 1 277 ? -37.302 53.722 24.55 1 47.71 277 PHE B O 1
ATOM 11071 N N . SER B 1 278 ? -39.255 53.337 25.674 1 45.55 278 SER B N 1
ATOM 11072 C CA . SER B 1 278 ? -39.059 54.45 26.597 1 45.55 278 SER B CA 1
ATOM 11073 C C . SER B 1 278 ? -37.888 54.189 27.538 1 45.55 278 SER B C 1
ATOM 11075 O O . SER B 1 278 ? -37.099 55.093 27.822 1 45.55 278 SER B O 1
ATOM 11077 N N . VAL B 1 279 ? -37.738 52.943 27.738 1 44.92 279 VAL B N 1
ATOM 11078 C CA . VAL B 1 279 ? -36.738 52.622 28.751 1 44.92 279 VAL B CA 1
ATOM 11079 C C . VAL B 1 279 ? -35.343 52.662 28.131 1 44.92 279 VAL B C 1
ATOM 11081 O O . VAL B 1 279 ? -34.373 53.039 28.792 1 44.92 279 VAL B O 1
ATOM 11084 N N . ASN B 1 280 ? -35.297 52.235 26.88 1 49.37 280 ASN B N 1
ATOM 11085 C CA . ASN B 1 280 ? -33.956 52.168 26.307 1 49.37 280 ASN B CA 1
ATOM 11086 C C . ASN B 1 280 ? -33.617 53.434 25.525 1 49.37 280 ASN B C 1
ATOM 11088 O O . ASN B 1 280 ? -32.645 53.46 24.768 1 49.37 280 ASN B O 1
ATOM 11092 N N . GLY B 1 281 ? -34.496 54.501 25.931 1 48.96 281 GLY B N 1
ATOM 11093 C CA . GLY B 1 281 ? -34.233 55.812 25.361 1 48.96 281 GLY B CA 1
ATOM 11094 C C . GLY B 1 281 ? -34.265 55.821 23.844 1 48.96 281 GLY B C 1
ATOM 11095 O O . GLY B 1 281 ? -33.531 56.579 23.207 1 48.96 281 GLY B O 1
ATOM 11096 N N . ILE B 1 282 ? -34.821 54.892 22.956 1 53.66 282 ILE B N 1
ATOM 11097 C CA . ILE B 1 282 ? -34.849 54.852 21.498 1 53.66 282 ILE B CA 1
ATOM 11098 C C . ILE B 1 282 ? -35.702 56.002 20.966 1 53.66 282 ILE B C 1
ATOM 11100 O O . ILE B 1 282 ? -36.856 56.164 21.368 1 53.66 282 ILE B O 1
ATOM 11104 N N . GLY B 1 283 ? -35.178 57.105 20.484 1 51.04 283 GLY B N 1
ATOM 11105 C CA . GLY B 1 283 ? -35.828 58.292 19.952 1 51.04 283 GLY B CA 1
ATOM 11106 C C . GLY B 1 283 ? -36.917 57.976 18.945 1 51.04 283 GLY B C 1
ATOM 11107 O O . GLY B 1 283 ? -36.955 56.876 18.388 1 51.04 283 GLY B O 1
ATOM 11108 N N . LYS B 1 284 ? -38.106 58.475 19.083 1 50.18 284 LYS B N 1
ATOM 11109 C CA . LYS B 1 284 ? -39.252 58.389 18.182 1 50.18 284 LYS B CA 1
ATOM 11110 C C . LYS B 1 284 ? -38.884 58.863 16.779 1 50.18 284 LYS B C 1
ATOM 11112 O O . LYS B 1 284 ? -38.309 59.941 16.613 1 50.18 284 LYS B O 1
ATOM 11117 N N . ALA B 1 285 ? -38.675 57.874 15.876 1 58.6 285 ALA B N 1
ATOM 11118 C CA . ALA B 1 285 ? -38.493 58.191 14.462 1 58.6 285 ALA B CA 1
ATOM 11119 C C . ALA B 1 285 ? -39.631 59.067 13.946 1 58.6 285 ALA B C 1
ATOM 11121 O O . ALA B 1 285 ? -40.779 58.92 14.372 1 58.6 285 ALA B O 1
ATOM 11122 N N . ASP B 1 286 ? -39.341 60.268 13.289 1 60.78 286 ASP B N 1
ATOM 11123 C CA . ASP B 1 286 ? -40.254 61.301 12.81 1 60.78 286 ASP B CA 1
ATOM 11124 C C . ASP B 1 286 ? -41.116 60.783 11.661 1 60.78 286 ASP B C 1
ATOM 11126 O O . ASP B 1 286 ? -42.311 61.076 11.592 1 60.78 286 ASP B O 1
ATOM 11130 N N . GLU B 1 287 ? -40.439 60.029 10.657 1 73.49 287 GLU B N 1
ATOM 11131 C CA . GLU B 1 287 ? -41.158 59.615 9.457 1 73.49 287 GLU B CA 1
ATOM 11132 C C . GLU B 1 287 ? -40.936 58.134 9.163 1 73.49 287 GLU B C 1
ATOM 11134 O O . GLU B 1 287 ? -39.801 57.652 9.195 1 73.49 287 GLU B O 1
ATOM 11139 N N . ILE B 1 288 ? -41.984 57.354 9.056 1 80.54 288 ILE B N 1
ATOM 11140 C CA . ILE B 1 288 ? -41.92 55.95 8.666 1 80.54 288 ILE B CA 1
ATOM 11141 C C . ILE B 1 288 ? -41.653 55.843 7.166 1 80.54 288 ILE B C 1
ATOM 11143 O O . ILE B 1 288 ? -42.342 56.472 6.36 1 80.54 288 ILE B O 1
ATOM 11147 N N . VAL B 1 289 ? -40.636 55.128 6.856 1 84.72 289 VAL B N 1
ATOM 11148 C CA . VAL B 1 289 ? -40.312 54.892 5.452 1 84.72 289 VAL B CA 1
ATOM 11149 C C . VAL B 1 289 ? -41.061 53.66 4.949 1 84.72 289 VAL B C 1
ATOM 11151 O O . VAL B 1 289 ? -40.964 52.582 5.54 1 84.72 289 VAL B O 1
ATOM 11154 N N . GLN B 1 290 ? -41.804 53.854 3.929 1 80.99 290 GLN B N 1
ATOM 11155 C CA . GLN B 1 290 ? -42.573 52.742 3.38 1 80.99 290 GLN B CA 1
ATOM 11156 C C . GLN B 1 290 ? -41.678 51.792 2.588 1 80.99 290 GLN B C 1
ATOM 11158 O O . GLN B 1 290 ? -40.859 52.233 1.779 1 80.99 290 GLN B O 1
ATOM 11163 N N . ILE B 1 291 ? -41.848 50.506 2.861 1 85.63 291 ILE B N 1
ATOM 11164 C CA . ILE B 1 291 ? -41.071 49.452 2.219 1 85.63 291 ILE B CA 1
ATOM 11165 C C . ILE B 1 291 ? -41.909 48.78 1.134 1 85.63 291 ILE B C 1
ATOM 11167 O O . ILE B 1 291 ? -43.024 48.323 1.396 1 85.63 291 ILE B O 1
ATOM 11171 N N . LYS B 1 292 ? -41.841 48.351 -0.419 1 80.15 292 LYS B N 1
ATOM 11172 C CA . LYS B 1 292 ? -42.485 47.722 -1.568 1 80.15 292 LYS B CA 1
ATOM 11173 C C . LYS B 1 292 ? -42.368 46.202 -1.5 1 80.15 292 LYS B C 1
ATOM 11175 O O . LYS B 1 292 ? -43.342 45.488 -1.745 1 80.15 292 LYS B O 1
ATOM 11180 N N . GLU B 1 293 ? -40.668 46.116 -0.803 1 84 293 GLU B N 1
ATOM 11181 C CA . GLU B 1 293 ? -40.395 44.682 -0.815 1 84 293 GLU B CA 1
ATOM 11182 C C . GLU B 1 293 ? -39.253 44.33 0.133 1 84 293 GLU B C 1
ATOM 11184 O O . GLU B 1 293 ? -38.276 45.074 0.24 1 84 293 GLU B O 1
ATOM 11189 N N . TYR B 1 294 ? -39.394 43.231 0.897 1 84.8 294 TYR B N 1
ATOM 11190 C CA . TYR B 1 294 ? -38.351 42.591 1.69 1 84.8 294 TYR B CA 1
ATOM 11191 C C . TYR B 1 294 ? -37.915 41.275 1.057 1 84.8 294 TYR B C 1
ATOM 11193 O O . TYR B 1 294 ? -38.672 40.302 1.047 1 84.8 294 TYR B O 1
ATOM 11201 N N . GLU B 1 295 ? -36.741 41.225 0.567 1 84.6 295 GLU B N 1
ATOM 11202 C CA . GLU B 1 295 ? -36.23 40.071 -0.166 1 84.6 295 GLU B CA 1
ATOM 11203 C C . GLU B 1 295 ? -35.202 39.304 0.661 1 84.6 295 GLU B C 1
ATOM 11205 O O . GLU B 1 295 ? -34.349 39.906 1.316 1 84.6 295 GLU B O 1
ATOM 11210 N N . ILE B 1 296 ? -35.369 37.958 0.727 1 82.92 296 ILE B N 1
ATOM 11211 C CA . ILE B 1 296 ? -34.407 37.079 1.382 1 82.92 296 ILE B CA 1
ATOM 11212 C C . ILE B 1 296 ? -33.565 36.361 0.33 1 82.92 296 ILE B C 1
ATOM 11214 O O . ILE B 1 296 ? -34.084 35.556 -0.447 1 82.92 296 ILE B O 1
ATOM 11218 N N . ASP B 1 297 ? -32.34 36.665 0.191 1 75.48 297 ASP B N 1
ATOM 11219 C CA . ASP B 1 297 ? -31.37 36.019 -0.687 1 75.48 297 ASP B CA 1
ATOM 11220 C C . ASP B 1 297 ? -30.603 34.925 0.052 1 75.48 297 ASP B C 1
ATOM 11222 O O . ASP B 1 297 ? -29.543 35.182 0.628 1 75.48 297 ASP B O 1
ATOM 11226 N N . ARG B 1 298 ? -31.003 33.407 0.025 1 68.74 298 ARG B N 1
ATOM 11227 C CA . ARG B 1 298 ? -30.428 32.292 0.77 1 68.74 298 ARG B CA 1
ATOM 11228 C C . ARG B 1 298 ? -29.061 31.908 0.213 1 68.74 298 ARG B C 1
ATOM 11230 O O . ARG B 1 298 ? -28.201 31.417 0.947 1 68.74 298 ARG B O 1
ATOM 11237 N N . VAL B 1 299 ? -28.898 32.582 -1.085 1 62.31 299 VAL B N 1
ATOM 11238 C CA . VAL B 1 299 ? -27.651 32.197 -1.739 1 62.31 299 VAL B CA 1
ATOM 11239 C C . VAL B 1 299 ? -26.502 33.048 -1.203 1 62.31 299 VAL B C 1
ATOM 11241 O O . VAL B 1 299 ? -25.43 32.526 -0.889 1 62.31 299 VAL B O 1
ATOM 11244 N N . ASN B 1 300 ? -26.886 34.304 -0.997 1 65.85 300 ASN B N 1
ATOM 11245 C CA . ASN B 1 300 ? -25.827 35.203 -0.549 1 65.85 300 ASN B CA 1
ATOM 11246 C C . ASN B 1 300 ? -25.947 35.513 0.94 1 65.85 300 ASN B C 1
ATOM 11248 O O . ASN B 1 300 ? -25.088 36.189 1.509 1 65.85 300 ASN B O 1
ATOM 11252 N N . GLY B 1 301 ? -26.909 35.016 1.533 1 75.99 301 GLY B N 1
ATOM 11253 C CA . GLY B 1 301 ? -27.122 35.264 2.95 1 75.99 301 GLY B CA 1
ATOM 11254 C C . GLY B 1 301 ? -27.471 36.707 3.258 1 75.99 301 GLY B C 1
ATOM 11255 O O . GLY B 1 301 ? -26.96 37.283 4.221 1 75.99 301 GLY B O 1
ATOM 11256 N N . LEU B 1 302 ? -28.219 37.399 2.358 1 82.66 302 LEU B N 1
ATOM 11257 C CA . LEU B 1 302 ? -28.567 38.807 2.513 1 82.66 302 LEU B CA 1
ATOM 11258 C C . LEU B 1 302 ? -30.079 38.985 2.609 1 82.66 302 LEU B C 1
ATOM 11260 O O . LEU B 1 302 ? -30.838 38.209 2.025 1 82.66 302 LEU B O 1
ATOM 11264 N N . HIS B 1 303 ? -30.392 39.889 3.509 1 86.94 303 HIS B N 1
ATOM 11265 C CA . HIS B 1 303 ? -31.747 40.429 3.512 1 86.94 303 HIS B CA 1
ATOM 11266 C C . HIS B 1 303 ? -31.789 41.815 2.879 1 86.94 303 HIS B C 1
ATOM 11268 O O . HIS B 1 303 ? -31.068 42.719 3.306 1 86.94 303 HIS B O 1
ATOM 11274 N N . VAL B 1 304 ? -32.557 41.953 1.8 1 87.77 304 VAL B N 1
ATOM 11275 C CA . VAL B 1 304 ? -32.566 43.201 1.045 1 87.77 304 VAL B CA 1
ATOM 11276 C C . VAL B 1 304 ? -33.911 43.903 1.222 1 87.77 304 VAL B C 1
ATOM 11278 O O . VAL B 1 304 ? -34.966 43.292 1.036 1 87.77 304 VAL B O 1
ATOM 11281 N N . ILE B 1 305 ? -33.831 45.157 1.625 1 87.22 305 ILE B N 1
ATOM 11282 C CA . ILE B 1 305 ? -35.017 45.99 1.786 1 87.22 305 ILE B CA 1
ATOM 11283 C C . ILE B 1 305 ? -35.103 46.994 0.638 1 87.22 305 ILE B C 1
ATOM 11285 O O . ILE B 1 305 ? -34.146 47.724 0.371 1 87.22 305 ILE B O 1
ATOM 11289 N N . HIS B 1 306 ? -36.219 47.016 -0.024 1 87.22 306 HIS B N 1
ATOM 11290 C CA . HIS B 1 306 ? -36.479 47.97 -1.096 1 87.22 306 HIS B CA 1
ATOM 11291 C C . HIS B 1 306 ? -37.481 49.032 -0.658 1 87.22 306 HIS B C 1
ATOM 11293 O O . HIS B 1 306 ? -38.688 48.778 -0.625 1 87.22 306 HIS B O 1
ATOM 11299 N N . PRO B 1 307 ? -37.007 50.22 -0.353 1 84.71 307 PRO B N 1
ATOM 11300 C CA . PRO B 1 307 ? -37.92 51.291 0.051 1 84.71 307 PRO B CA 1
ATOM 11301 C C . PRO B 1 307 ? -38.727 51.851 -1.118 1 84.71 307 PRO B C 1
ATOM 11303 O O . PRO B 1 307 ? -38.269 51.812 -2.263 1 84.71 307 PRO B O 1
ATOM 11306 N N . THR B 1 308 ? -40.434 52.222 -1.177 1 80.77 308 THR B N 1
ATOM 11307 C CA . THR B 1 308 ? -41.286 52.837 -2.189 1 80.77 308 THR B CA 1
ATOM 11308 C C . THR B 1 308 ? -40.619 54.077 -2.777 1 80.77 308 THR B C 1
ATOM 11310 O O . THR B 1 308 ? -40.698 54.318 -3.983 1 80.77 308 THR B O 1
ATOM 11313 N N . LYS B 1 309 ? -39.57 54.796 -1.64 1 81.5 309 LYS B N 1
ATOM 11314 C CA . LYS B 1 309 ? -38.731 55.934 -2.003 1 81.5 309 LYS B CA 1
ATOM 11315 C C . LYS B 1 309 ? -37.27 55.677 -1.644 1 81.5 309 LYS B C 1
ATOM 11317 O O . LYS B 1 309 ? -36.978 55.023 -0.641 1 81.5 309 LYS B O 1
ATOM 11322 N N . LYS B 1 310 ? -36.357 56.272 -2.46 1 84.36 310 LYS B N 1
ATOM 11323 C CA . LYS B 1 310 ? -34.929 56.109 -2.204 1 84.36 310 LYS B CA 1
ATOM 11324 C C . LYS B 1 310 ? -34.54 56.714 -0.858 1 84.36 310 LYS B C 1
ATOM 11326 O O . LYS B 1 310 ? -35.06 57.761 -0.467 1 84.36 310 LYS B O 1
ATOM 11331 N N . LEU B 1 311 ? -33.602 56.109 -0.234 1 84.58 311 LEU B N 1
ATOM 11332 C CA . LEU B 1 311 ? -33.178 56.555 1.089 1 84.58 311 LEU B CA 1
ATOM 11333 C C . LEU B 1 311 ? -32.23 57.745 0.984 1 84.58 311 LEU B C 1
ATOM 11335 O O . LEU B 1 311 ? -31.341 57.762 0.13 1 84.58 311 LEU B O 1
ATOM 11339 N N . GLU B 1 312 ? -32.396 58.799 1.652 1 79.03 312 GLU B N 1
ATOM 11340 C CA . GLU B 1 312 ? -31.586 60.014 1.641 1 79.03 312 GLU B CA 1
ATOM 11341 C C . GLU B 1 312 ? -30.563 60.006 2.773 1 79.03 312 GLU B C 1
ATOM 11343 O O . GLU B 1 312 ? -30.519 59.066 3.57 1 79.03 312 GLU B O 1
ATOM 11348 N N . ARG B 1 313 ? -29.768 60.974 2.716 1 82.46 313 ARG B N 1
ATOM 11349 C CA . ARG B 1 313 ? -28.798 61.138 3.794 1 82.46 313 ARG B CA 1
ATOM 11350 C C . ARG B 1 313 ? -29.496 61.389 5.126 1 82.46 313 ARG B C 1
ATOM 11352 O O . ARG B 1 313 ? -30.443 62.174 5.198 1 82.46 313 ARG B O 1
ATOM 11359 N N . GLY B 1 314 ? -29.113 60.635 6.163 1 81.5 314 GLY B N 1
ATOM 11360 C CA . GLY B 1 314 ? -29.716 60.78 7.478 1 81.5 314 GLY B CA 1
ATOM 11361 C C . GLY B 1 314 ? -29.504 59.571 8.369 1 81.5 314 GLY B C 1
ATOM 11362 O O . GLY B 1 314 ? -28.756 58.657 8.015 1 81.5 314 GLY B O 1
ATOM 11363 N N . VAL B 1 315 ? -30.113 59.769 9.498 1 87.02 315 VAL B N 1
ATOM 11364 C CA . VAL B 1 315 ? -30.043 58.683 10.471 1 87.02 315 VAL B CA 1
ATOM 11365 C C . VAL B 1 315 ? -31.339 57.877 10.44 1 87.02 315 VAL B C 1
ATOM 11367 O O . VAL B 1 315 ? -32.432 58.445 10.505 1 87.02 315 VAL B O 1
ATOM 11370 N N . TYR B 1 316 ? -31.156 56.637 10.253 1 87.36 316 TYR B N 1
ATOM 11371 C CA . TYR B 1 316 ? -32.296 55.739 10.112 1 87.36 316 TYR B CA 1
ATOM 11372 C C . TYR B 1 316 ? -32.357 54.749 11.269 1 87.36 316 TYR B C 1
ATOM 11374 O O . TYR B 1 316 ? -31.338 54.455 11.897 1 87.36 316 TYR B O 1
ATOM 11382 N N . PHE B 1 317 ? -33.619 54.312 11.53 1 87.1 317 PHE B N 1
ATOM 11383 C CA . PHE B 1 317 ? -33.864 53.221 12.466 1 87.1 317 PHE B CA 1
ATOM 11384 C C . PHE B 1 317 ? -34.579 52.066 11.776 1 87.1 317 PHE B C 1
ATOM 11386 O O . PHE B 1 317 ? -35.639 52.255 11.175 1 87.1 317 PHE B O 1
ATOM 11393 N N . LEU B 1 318 ? -33.927 50.987 11.839 1 89.86 318 LEU B N 1
ATOM 11394 C CA . LEU B 1 318 ? -34.518 49.776 11.28 1 89.86 318 LEU B CA 1
ATOM 11395 C C . LEU B 1 318 ? -34.836 48.768 12.379 1 89.86 318 LEU B C 1
ATOM 11397 O O . LEU B 1 318 ? -33.949 48.374 13.141 1 89.86 318 LEU B O 1
ATOM 11401 N N . MET B 1 319 ? -36.017 48.417 12.565 1 88.49 319 MET B N 1
ATOM 11402 C CA . MET B 1 319 ? -36.43 47.399 13.526 1 88.49 319 MET B CA 1
ATOM 11403 C C . MET B 1 319 ? -36.795 46.098 12.818 1 88.49 319 MET B C 1
ATOM 11405 O O . MET B 1 319 ? -37.581 46.102 11.868 1 88.49 319 MET B O 1
ATOM 11409 N N . ILE B 1 320 ? -36.196 45.024 13.273 1 90.14 320 ILE B N 1
ATOM 11410 C CA . ILE B 1 320 ? -36.477 43.716 12.692 1 90.14 320 ILE B CA 1
ATOM 11411 C C . ILE B 1 320 ? -36.751 42.705 13.804 1 90.14 320 ILE B C 1
ATOM 11413 O O . ILE B 1 320 ? -35.942 42.548 14.721 1 90.14 320 ILE B O 1
ATOM 11417 N N . ASP B 1 321 ? -37.82 42.038 13.811 1 88.17 321 ASP B N 1
ATOM 11418 C CA . ASP B 1 321 ? -38.083 40.86 14.631 1 88.17 321 ASP B CA 1
ATOM 11419 C C . ASP B 1 321 ? -37.72 39.578 13.885 1 88.17 321 ASP B C 1
ATOM 11421 O O . ASP B 1 321 ? -38.124 39.387 12.737 1 88.17 321 ASP B O 1
ATOM 11425 N N . PHE B 1 322 ? -36.862 38.818 14.564 1 88.72 322 PHE B N 1
ATOM 11426 C CA . PHE B 1 322 ? -36.331 37.693 13.803 1 88.72 322 PHE B CA 1
ATOM 11427 C C . PHE B 1 322 ? -36.361 36.416 14.634 1 88.72 322 PHE B C 1
ATOM 11429 O O . PHE B 1 322 ? -36.552 36.465 15.851 1 88.72 322 PHE B O 1
ATOM 11436 N N . GLU B 1 323 ? -36.302 35.291 13.966 1 85.85 323 GLU B N 1
ATOM 11437 C CA . GLU B 1 323 ? -36.058 33.951 14.49 1 85.85 323 GLU B CA 1
ATOM 11438 C C . GLU B 1 323 ? -34.847 33.309 13.82 1 85.85 323 GLU B C 1
ATOM 11440 O O . GLU B 1 323 ? -34.798 33.193 12.594 1 85.85 323 GLU B O 1
ATOM 11445 N N . ALA B 1 324 ? -33.9 33.055 14.617 1 82.56 324 ALA B N 1
ATOM 11446 C CA . ALA B 1 324 ? -32.654 32.52 14.074 1 82.56 324 ALA B CA 1
ATOM 11447 C C . ALA B 1 324 ? -32.459 31.062 14.48 1 82.56 324 ALA B C 1
ATOM 11449 O O . ALA B 1 324 ? -32.865 30.656 15.572 1 82.56 324 ALA B O 1
ATOM 11450 N N . ASN B 1 325 ? -31.946 30.254 13.578 1 76.24 325 ASN B N 1
ATOM 11451 C CA . ASN B 1 325 ? -31.499 28.888 13.829 1 76.24 325 ASN B CA 1
ATOM 11452 C C . ASN B 1 325 ? -29.995 28.741 13.611 1 76.24 325 ASN B C 1
ATOM 11454 O O . ASN B 1 325 ? -29.562 28.144 12.624 1 76.24 325 ASN B O 1
ATOM 11458 N N . PRO B 1 326 ? -29.254 29.268 14.582 1 73.99 326 PRO B N 1
ATOM 11459 C CA . PRO B 1 326 ? -27.803 29.256 14.387 1 73.99 326 PRO B CA 1
ATOM 11460 C C . PRO B 1 326 ? -27.211 27.849 14.451 1 73.99 326 PRO B C 1
ATOM 11462 O O . PRO B 1 326 ? -27.769 26.97 15.112 1 73.99 326 PRO B O 1
ATOM 11465 N N . SER B 1 327 ? -26.171 27.64 13.627 1 66.19 327 SER B N 1
ATOM 11466 C CA . SER B 1 327 ? -25.45 26.371 13.649 1 66.19 327 SER B CA 1
ATOM 11467 C C . SER B 1 327 ? -24.614 26.233 14.917 1 66.19 327 SER B C 1
ATOM 11469 O O . SER B 1 327 ? -24.392 27.213 15.631 1 66.19 327 SER B O 1
ATOM 11471 N N . ASN B 1 328 ? -24.157 25.144 15.216 1 61.83 328 ASN B N 1
ATOM 11472 C CA . ASN B 1 328 ? -23.371 24.849 16.409 1 61.83 328 ASN B CA 1
ATOM 11473 C C . ASN B 1 328 ? -22 25.518 16.356 1 61.83 328 ASN B C 1
ATOM 11475 O O . ASN B 1 328 ? -21.312 25.615 17.374 1 61.83 328 ASN B O 1
ATOM 11479 N N . ASP B 1 329 ? -21.816 26.083 15.231 1 64.09 329 ASP B N 1
ATOM 11480 C CA . ASP B 1 329 ? -20.514 26.735 15.126 1 64.09 329 ASP B CA 1
ATOM 11481 C C . ASP B 1 329 ? -20.568 28.161 15.668 1 64.09 329 ASP B C 1
ATOM 11483 O O . ASP B 1 329 ? -19.534 28.745 15.999 1 64.09 329 ASP B O 1
ATOM 11487 N N . VAL B 1 330 ? -21.787 28.646 15.788 1 75.14 330 VAL B N 1
ATOM 11488 C CA . VAL B 1 330 ? -21.935 30.039 16.198 1 75.14 330 VAL B CA 1
ATOM 11489 C C . VAL B 1 330 ? -22.435 30.102 17.64 1 75.14 330 VAL B C 1
ATOM 11491 O O . VAL B 1 330 ? -22.109 31.037 18.376 1 75.14 330 VAL B O 1
ATOM 11494 N N . LEU B 1 331 ? -23.215 29.117 17.906 1 78.28 331 LEU B N 1
ATOM 11495 C CA . LEU B 1 331 ? -23.817 29.042 19.233 1 78.28 331 LEU B CA 1
ATOM 11496 C C . LEU B 1 331 ? -23.726 27.626 19.792 1 78.28 331 LEU B C 1
ATOM 11498 O O . LEU B 1 331 ? -24.045 26.658 19.097 1 78.28 331 LEU B O 1
ATOM 11502 N N . TYR B 1 332 ? -23.072 27.593 20.949 1 75.15 332 TYR B N 1
ATOM 11503 C CA . TYR B 1 332 ? -23.026 26.266 21.551 1 75.15 332 TYR B CA 1
ATOM 11504 C C . TYR B 1 332 ? -24.111 26.109 22.609 1 75.15 332 TYR B C 1
ATOM 11506 O O . TYR B 1 332 ? -24.45 27.067 23.307 1 75.15 332 TYR B O 1
ATOM 11514 N N . VAL B 1 333 ? -24.745 24.894 22.55 1 73.61 333 VAL B N 1
ATOM 11515 C CA . VAL B 1 333 ? -25.677 24.501 23.602 1 73.61 333 VAL B CA 1
ATOM 11516 C C . VAL B 1 333 ? -25.217 23.19 24.237 1 73.61 333 VAL B C 1
ATOM 11518 O O . VAL B 1 333 ? -25.062 22.18 23.547 1 73.61 333 VAL B O 1
ATOM 11521 N N . VAL B 1 334 ? -24.765 23.203 25.421 1 71.3 334 VAL B N 1
ATOM 11522 C CA . VAL B 1 334 ? -24.214 22.004 26.042 1 71.3 334 VAL B CA 1
ATOM 11523 C C . VAL B 1 334 ? -25.026 21.644 27.284 1 71.3 334 VAL B C 1
ATOM 11525 O O . VAL B 1 334 ? -25.434 22.527 28.044 1 71.3 334 VAL B O 1
ATOM 11528 N N . ASP B 1 335 ? -25.373 20.279 27.286 1 63.1 335 ASP B N 1
ATOM 11529 C CA . ASP B 1 335 ? -26.023 19.735 28.475 1 63.1 335 ASP B CA 1
ATOM 11530 C C . ASP B 1 335 ? -24.999 19.118 29.426 1 63.1 335 ASP B C 1
ATOM 11532 O O . ASP B 1 335 ? -24.117 18.372 28.997 1 63.1 335 ASP B O 1
ATOM 11536 N N . SER B 1 336 ? -24.58 19.708 30.446 1 56.46 336 SER B N 1
ATOM 11537 C CA . SER B 1 336 ? -23.642 19.113 31.392 1 56.46 336 SER B CA 1
ATOM 11538 C C . SER B 1 336 ? -24.366 18.25 32.419 1 56.46 336 SER B C 1
ATOM 11540 O O . SER B 1 336 ? -25.251 18.732 33.13 1 56.46 336 SER B O 1
ATOM 11542 N N . ASN B 1 337 ? -24.718 16.992 32.169 1 49.51 337 ASN B N 1
ATOM 11543 C CA . ASN B 1 337 ? -25.366 16.11 33.135 1 49.51 337 ASN B CA 1
ATOM 11544 C C . ASN B 1 337 ? -24.456 15.814 34.323 1 49.51 337 ASN B C 1
ATOM 11546 O O . ASN B 1 337 ? -23.481 15.071 34.194 1 49.51 337 ASN B O 1
ATOM 11550 N N . THR B 1 338 ? -24.009 16.705 35.119 1 44.19 338 THR B N 1
ATOM 11551 C CA . THR B 1 338 ? -23.473 16.228 36.389 1 44.19 338 THR B CA 1
ATOM 11552 C C . THR B 1 338 ? -24.6 15.815 37.331 1 44.19 338 THR B C 1
ATOM 11554 O O . THR B 1 338 ? -25.547 16.575 37.543 1 44.19 338 THR B O 1
ATOM 11557 N N . ASN B 1 339 ? -24.425 14.513 38.129 1 39.82 339 ASN B N 1
ATOM 11558 C CA . ASN B 1 339 ? -25.122 13.852 39.227 1 39.82 339 ASN B CA 1
ATOM 11559 C C . ASN B 1 339 ? -26.601 14.225 39.257 1 39.82 339 ASN B C 1
ATOM 11561 O O . ASN B 1 339 ? -27.091 14.76 40.254 1 39.82 339 ASN B O 1
ATOM 11565 N N . GLU B 1 340 ? -27.536 14.084 38.389 1 47.97 340 GLU B N 1
ATOM 11566 C CA . GLU B 1 340 ? -28.991 14.01 38.481 1 47.97 340 GLU B CA 1
ATOM 11567 C C . GLU B 1 340 ? -29.642 15.285 37.951 1 47.97 340 GLU B C 1
ATOM 11569 O O . GLU B 1 340 ? -30.862 15.342 37.787 1 47.97 340 GLU B O 1
ATOM 11574 N N . GLU B 1 341 ? -29.064 16.491 38.019 1 49 341 GLU B N 1
ATOM 11575 C CA . GLU B 1 341 ? -29.772 17.689 37.577 1 49 341 GLU B CA 1
ATOM 11576 C C . GLU B 1 341 ? -29.282 18.145 36.205 1 49 341 GLU B C 1
ATOM 11578 O O . GLU B 1 341 ? -28.076 18.251 35.975 1 49 341 GLU B O 1
ATOM 11583 N N . LYS B 1 342 ? -29.992 18.247 35.17 1 55.64 342 LYS B N 1
ATOM 11584 C CA . LYS B 1 342 ? -29.769 18.637 33.781 1 55.64 342 LYS B CA 1
ATOM 11585 C C . LYS B 1 342 ? -29.449 20.126 33.673 1 55.64 342 LYS B C 1
ATOM 11587 O O . LYS B 1 342 ? -30.293 20.971 33.978 1 55.64 342 LYS B O 1
ATOM 11592 N N . LYS B 1 343 ? -28.185 20.508 33.787 1 68.36 343 LYS B N 1
ATOM 11593 C CA . LYS B 1 343 ? -27.819 21.913 33.637 1 68.36 343 LYS B CA 1
ATOM 11594 C C . LYS B 1 343 ? -27.364 22.214 32.211 1 68.36 343 LYS B C 1
ATOM 11596 O O . LYS B 1 343 ? -26.725 21.378 31.569 1 68.36 343 LYS B O 1
ATOM 11601 N N . ARG B 1 344 ? -27.872 23.306 31.593 1 69.68 344 ARG B N 1
ATOM 11602 C CA . ARG B 1 344 ? -27.616 23.686 30.208 1 69.68 344 ARG B CA 1
ATOM 11603 C C . ARG B 1 344 ? -26.877 25.018 30.133 1 69.68 344 ARG B C 1
ATOM 11605 O O . ARG B 1 344 ? -27.052 25.881 30.996 1 69.68 344 ARG B O 1
ATOM 11612 N N . MET B 1 345 ? -25.981 25.159 29.369 1 79.42 345 MET B N 1
ATOM 11613 C CA . MET B 1 345 ? -25.25 26.388 29.072 1 79.42 345 MET B CA 1
ATOM 11614 C C . MET B 1 345 ? -25.287 26.696 27.58 1 79.42 345 MET B C 1
ATOM 11616 O O . MET B 1 345 ? -25.208 25.787 26.751 1 79.42 345 MET B O 1
ATOM 11620 N N . MET B 1 346 ? -25.544 27.952 27.298 1 82.99 346 MET B N 1
ATOM 11621 C CA . MET B 1 346 ? -25.541 28.428 25.918 1 82.99 346 MET B CA 1
ATOM 11622 C C . MET B 1 346 ? -24.647 29.654 25.768 1 82.99 346 MET B C 1
ATOM 11624 O O . MET B 1 346 ? -24.566 30.484 26.675 1 82.99 346 MET B O 1
ATOM 11628 N N . GLY B 1 347 ? -23.918 29.77 24.738 1 84.8 347 GLY B N 1
ATOM 11629 C CA . GLY B 1 347 ? -23.06 30.92 24.508 1 84.8 347 GLY B CA 1
ATOM 11630 C C . GLY B 1 347 ? -22.678 31.099 23.05 1 84.8 347 GLY B C 1
ATOM 11631 O O . GLY B 1 347 ? -22.947 30.226 22.222 1 84.8 347 GLY B O 1
ATOM 11632 N N . THR B 1 348 ? -22.074 32.196 22.774 1 84.41 348 THR B N 1
ATOM 11633 C CA . THR B 1 348 ? -21.697 32.536 21.406 1 84.41 348 THR B CA 1
ATOM 11634 C C . THR B 1 348 ? -20.256 32.123 21.124 1 84.41 348 THR B C 1
ATOM 11636 O O . THR B 1 348 ? -19.415 32.127 22.025 1 84.41 348 THR B O 1
ATOM 11639 N N . LEU B 1 349 ? -20.01 31.659 20.05 1 79.36 349 LEU B N 1
ATOM 11640 C CA . LEU B 1 349 ? -18.68 31.395 19.512 1 79.36 349 LEU B CA 1
ATOM 11641 C C . LEU B 1 349 ? -18.497 32.073 18.158 1 79.36 349 LEU B C 1
ATOM 11643 O O . LEU B 1 349 ? -18.221 31.408 17.158 1 79.36 349 LEU B O 1
ATOM 11647 N N . LEU B 1 350 ? -18.66 33.36 18.164 1 76.71 350 LEU B N 1
ATOM 11648 C CA . LEU B 1 350 ? -18.69 34.078 16.894 1 76.71 350 LEU B CA 1
ATOM 11649 C C . LEU B 1 350 ? -17.285 34.228 16.322 1 76.71 350 LEU B C 1
ATOM 11651 O O . LEU B 1 350 ? -16.337 34.511 17.058 1 76.71 350 LEU B O 1
ATOM 11655 N N . LYS B 1 351 ? -17.143 33.744 15.227 1 69.83 351 LYS B N 1
ATOM 11656 C CA . LYS B 1 351 ? -15.932 34.019 14.458 1 69.83 351 LYS B CA 1
ATOM 11657 C C . LYS B 1 351 ? -16.188 35.078 13.39 1 69.83 351 LYS B C 1
ATOM 11659 O O . LYS B 1 351 ? -17.273 35.66 13.332 1 69.83 351 LYS B O 1
ATOM 11664 N N . THR B 1 352 ? -15.285 35.331 12.659 1 65.59 352 THR B N 1
ATOM 11665 C CA . THR B 1 352 ? -15.388 36.365 11.635 1 65.59 352 THR B CA 1
ATOM 11666 C C . THR B 1 352 ? -16.564 36.087 10.703 1 65.59 352 THR B C 1
ATOM 11668 O O . THR B 1 352 ? -16.694 34.983 10.171 1 65.59 352 THR B O 1
ATOM 11671 N N . ALA B 1 353 ? -17.424 37.005 10.608 1 64.23 353 ALA B N 1
ATOM 11672 C CA . ALA B 1 353 ? -18.577 37.067 9.714 1 64.23 353 ALA B CA 1
ATOM 11673 C C . ALA B 1 353 ? -19.664 36.09 10.153 1 64.23 353 ALA B C 1
ATOM 11675 O O . ALA B 1 353 ? -20.452 35.617 9.33 1 64.23 353 ALA B O 1
ATOM 11676 N N . GLU B 1 354 ? -19.628 35.749 11.373 1 75.41 354 GLU B N 1
ATOM 11677 C CA . GLU B 1 354 ? -20.628 34.774 11.798 1 75.41 354 GLU B CA 1
ATOM 11678 C C . GLU B 1 354 ? -21.733 35.437 12.616 1 75.41 354 GLU B C 1
ATOM 11680 O O . GLU B 1 354 ? -22.737 34.801 12.944 1 75.41 354 GLU B O 1
ATOM 11685 N N . ALA B 1 355 ? -21.562 36.682 12.833 1 81.86 355 ALA B N 1
ATOM 11686 C CA . ALA B 1 355 ? -22.607 37.372 13.584 1 81.86 355 ALA B CA 1
ATOM 11687 C C . ALA B 1 355 ? -23.912 37.416 12.795 1 81.86 355 ALA B C 1
ATOM 11689 O O . ALA B 1 355 ? -24.995 37.51 13.378 1 81.86 355 ALA B O 1
ATOM 11690 N N . SER B 1 356 ? -23.778 37.31 11.521 1 82.87 356 SER B N 1
ATOM 11691 C CA . SER B 1 356 ? -24.942 37.36 10.642 1 82.87 356 SER B CA 1
ATOM 11692 C C . SER B 1 356 ? -25.824 36.129 10.821 1 82.87 356 SER B C 1
ATOM 11694 O O . SER B 1 356 ? -26.978 36.118 10.387 1 82.87 356 SER B O 1
ATOM 11696 N N . ARG B 1 357 ? -25.299 35.218 11.507 1 82.94 357 ARG B N 1
ATOM 11697 C CA . ARG B 1 357 ? -26.07 34.003 11.744 1 82.94 357 ARG B CA 1
ATOM 11698 C C . ARG B 1 357 ? -26.884 34.112 13.029 1 82.94 357 ARG B C 1
ATOM 11700 O O . ARG B 1 357 ? -27.77 33.292 13.282 1 82.94 357 ARG B O 1
ATOM 11707 N N . LEU B 1 358 ? -26.573 35.088 13.746 1 84.59 358 LEU B N 1
ATOM 11708 C CA . LEU B 1 358 ? -27.283 35.285 15.005 1 84.59 358 LEU B CA 1
ATOM 11709 C C . LEU B 1 358 ? -28.446 36.255 14.827 1 84.59 358 LEU B C 1
ATOM 11711 O O . LEU B 1 358 ? -29.501 36.086 15.444 1 84.59 358 LEU B O 1
ATOM 11715 N N . PHE B 1 359 ? -28.216 37.374 14.08 1 87.29 359 PHE B N 1
ATOM 11716 C CA . PHE B 1 359 ? -29.213 38.399 13.798 1 87.29 359 PHE B CA 1
ATOM 11717 C C . PHE B 1 359 ? -28.832 39.197 12.556 1 87.29 359 PHE B C 1
ATOM 11719 O O . PHE B 1 359 ? -27.669 39.205 12.149 1 87.29 359 PHE B O 1
ATOM 11726 N N . PRO B 1 360 ? -29.801 39.839 11.939 1 89.09 360 PRO B N 1
ATOM 11727 C CA . PRO B 1 360 ? -29.477 40.654 10.766 1 89.09 360 PRO B CA 1
ATOM 11728 C C . PRO B 1 360 ? -28.657 41.893 11.117 1 89.09 360 PRO B C 1
ATOM 11730 O O . PRO B 1 360 ? -28.982 42.604 12.072 1 89.09 360 PRO B O 1
ATOM 11733 N N . LEU B 1 361 ? -27.646 42.065 10.452 1 89.66 361 LEU B N 1
ATOM 11734 C CA . LEU B 1 361 ? -26.775 43.204 10.717 1 89.66 361 LEU B CA 1
ATOM 11735 C C . LEU B 1 361 ? -25.87 43.486 9.522 1 89.66 361 LEU B C 1
ATOM 11737 O O . LEU B 1 361 ? -25.894 42.751 8.533 1 89.66 361 LEU B O 1
ATOM 11741 N N . PHE B 1 362 ? -25.163 44.586 9.685 1 87.57 362 PHE B N 1
ATOM 11742 C CA . PHE B 1 362 ? -24.066 44.867 8.767 1 87.57 362 PHE B CA 1
ATOM 11743 C C . PHE B 1 362 ? -22.769 44.241 9.266 1 87.57 362 PHE B C 1
ATOM 11745 O O . PHE B 1 362 ? -22.115 44.784 10.159 1 87.57 362 PHE B O 1
ATOM 11752 N N . ASP B 1 363 ? -22.43 43.186 8.699 1 80.28 363 ASP B N 1
ATOM 11753 C CA . ASP B 1 363 ? -21.36 42.366 9.259 1 80.28 363 ASP B CA 1
ATOM 11754 C C . ASP B 1 363 ? -20.053 42.574 8.497 1 80.28 363 ASP B C 1
ATOM 11756 O O . ASP B 1 363 ? -19.83 41.953 7.455 1 80.28 363 ASP B O 1
ATOM 11760 N N . GLU B 1 364 ? -19.278 43.527 8.852 1 75.98 364 GLU B N 1
ATOM 11761 C CA . GLU B 1 364 ? -17.919 43.742 8.364 1 75.98 364 GLU B CA 1
ATOM 11762 C C . GLU B 1 364 ? -16.968 44.077 9.51 1 75.98 364 GLU B C 1
ATOM 11764 O O . GLU B 1 364 ? -17.384 44.639 10.525 1 75.98 364 GLU B O 1
ATOM 11769 N N . ILE B 1 365 ? -15.792 43.814 9.357 1 77.22 365 ILE B N 1
ATOM 11770 C CA . ILE B 1 365 ? -14.834 43.933 10.451 1 77.22 365 ILE B CA 1
ATOM 11771 C C . ILE B 1 365 ? -14.61 45.407 10.782 1 77.22 365 ILE B C 1
ATOM 11773 O O . ILE B 1 365 ? -14.304 45.753 11.925 1 77.22 365 ILE B O 1
ATOM 11777 N N . TYR B 1 366 ? -14.809 46.307 9.736 1 77.32 366 TYR B N 1
ATOM 11778 C CA . TYR B 1 366 ? -14.503 47.713 9.975 1 77.32 366 TYR B CA 1
ATOM 11779 C C . TYR B 1 366 ? -15.744 48.47 10.434 1 77.32 366 TYR B C 1
ATOM 11781 O O . TYR B 1 366 ? -15.655 49.631 10.84 1 77.32 366 TYR B O 1
ATOM 11789 N N . LEU B 1 367 ? -16.769 47.746 10.436 1 82.52 367 LEU B N 1
ATOM 11790 C CA . LEU B 1 367 ? -18.001 48.395 10.87 1 82.52 367 LEU B CA 1
ATOM 11791 C C . LEU B 1 367 ? -18.234 48.177 12.362 1 82.52 367 LEU B C 1
ATOM 11793 O O . LEU B 1 367 ? -18.964 47.264 12.753 1 82.52 367 LEU B O 1
ATOM 11797 N N . ARG B 1 368 ? -17.022 48.768 13.402 1 87.28 368 ARG B N 1
ATOM 11798 C CA . ARG B 1 368 ? -17.149 48.668 14.852 1 87.28 368 ARG B CA 1
ATOM 11799 C C . ARG B 1 368 ? -18.341 49.475 15.355 1 87.28 368 ARG B C 1
ATOM 11801 O O . ARG B 1 368 ? -18.664 50.527 14.799 1 87.28 368 ARG B O 1
ATOM 11808 N N . ALA B 1 369 ? -19.669 49.2 16.007 1 89.9 369 ALA B N 1
ATOM 11809 C CA . ALA B 1 369 ? -20.859 49.876 16.516 1 89.9 369 ALA B CA 1
ATOM 11810 C C . ALA B 1 369 ? -21.038 49.621 18.01 1 89.9 369 ALA B C 1
ATOM 11812 O O . ALA B 1 369 ? -20.337 48.791 18.592 1 89.9 369 ALA B O 1
ATOM 11813 N N . ILE B 1 370 ? -21.976 50.42 18.517 1 92.41 370 ILE B N 1
ATOM 11814 C CA . ILE B 1 370 ? -22.348 50.231 19.915 1 92.41 370 ILE B CA 1
ATOM 11815 C C . ILE B 1 370 ? -23.471 49.2 20.015 1 92.41 370 ILE B C 1
ATOM 11817 O O . ILE B 1 370 ? -24.405 49.21 19.21 1 92.41 370 ILE B O 1
ATOM 11821 N N . PHE B 1 371 ? -23.351 48.361 20.919 1 93.18 371 PHE B N 1
ATOM 11822 C CA . PHE B 1 371 ? -24.368 47.334 21.113 1 93.18 371 PHE B CA 1
ATOM 11823 C C . PHE B 1 371 ? -25.012 47.462 22.488 1 93.18 371 PHE B C 1
ATOM 11825 O O . PHE B 1 371 ? -24.318 47.656 23.488 1 93.18 371 PHE B O 1
ATOM 11832 N N . SER B 1 372 ? -26.254 47.439 22.488 1 92.04 372 SER B N 1
ATOM 11833 C CA . SER B 1 372 ? -27.044 47.327 23.71 1 92.04 372 SER B CA 1
ATOM 11834 C C . SER B 1 372 ? -27.795 46.001 23.763 1 92.04 372 SER B C 1
ATOM 11836 O O . SER B 1 372 ? -28.666 45.741 22.93 1 92.04 372 SER B O 1
ATOM 11838 N N . LEU B 1 373 ? -27.444 45.247 24.721 1 93.13 373 LEU B N 1
ATOM 11839 C CA . LEU B 1 373 ? -27.964 43.885 24.76 1 93.13 373 LEU B CA 1
ATOM 11840 C C . LEU B 1 373 ? -28.935 43.707 25.923 1 93.13 373 LEU B C 1
ATOM 11842 O O . LEU B 1 373 ? -28.668 44.167 27.035 1 93.13 373 LEU B O 1
ATOM 11846 N N . SER B 1 374 ? -30.056 43.15 25.648 1 90.78 374 SER B N 1
ATOM 11847 C CA . SER B 1 374 ? -31.023 42.71 26.648 1 90.78 374 SER B CA 1
ATOM 11848 C C . SER B 1 374 ? -31.391 41.243 26.454 1 90.78 374 SER B C 1
ATOM 11850 O O . SER B 1 374 ? -31.696 40.817 25.338 1 90.78 374 SER B O 1
ATOM 11852 N N . VAL B 1 375 ? -31.305 40.523 27.498 1 91.19 375 VAL B N 1
ATOM 11853 C CA . VAL B 1 375 ? -31.56 39.09 27.398 1 91.19 375 VAL B CA 1
ATOM 11854 C C . VAL B 1 375 ? -32.624 38.682 28.415 1 91.19 375 VAL B C 1
ATOM 11856 O O . VAL B 1 375 ? -32.567 39.087 29.578 1 91.19 375 VAL B O 1
ATOM 11859 N N . GLU B 1 376 ? -33.579 37.929 27.953 1 86.17 376 GLU B N 1
ATOM 11860 C CA . GLU B 1 376 ? -34.583 37.336 28.832 1 86.17 376 GLU B CA 1
ATOM 11861 C C . GLU B 1 376 ? -34.176 35.929 29.263 1 86.17 376 GLU B C 1
ATOM 11863 O O . GLU B 1 376 ? -33.916 35.067 28.421 1 86.17 376 GLU B O 1
ATOM 11868 N N . ARG B 1 377 ? -34.008 35.764 30.57 1 85.23 377 ARG B N 1
ATOM 11869 C CA . ARG B 1 377 ? -33.539 34.483 31.087 1 85.23 377 ARG B CA 1
ATOM 11870 C C . ARG B 1 377 ? -34.409 34.008 32.246 1 85.23 377 ARG B C 1
ATOM 11872 O O . ARG B 1 377 ? -35.044 34.818 32.925 1 85.23 377 ARG B O 1
ATOM 11879 N N . PRO B 1 378 ? -34.33 32.694 32.544 1 82.64 378 PRO B N 1
ATOM 11880 C CA . PRO B 1 378 ? -34.959 32.193 33.768 1 82.64 378 PRO B CA 1
ATOM 11881 C C . PRO B 1 378 ? -34.264 32.688 35.035 1 82.64 378 PRO B C 1
ATOM 11883 O O . PRO B 1 378 ? -33.047 32.894 35.035 1 82.64 378 PRO B O 1
ATOM 11886 N N . LYS B 1 379 ? -34.986 32.741 36.102 1 82.61 379 LYS B N 1
ATOM 11887 C CA . LYS B 1 379 ? -34.475 33.314 37.344 1 82.61 379 LYS B CA 1
ATOM 11888 C C . LYS B 1 379 ? -33.3 32.502 37.881 1 82.61 379 LYS B C 1
ATOM 11890 O O . LYS B 1 379 ? -32.405 33.048 38.529 1 82.61 379 LYS B O 1
ATOM 11895 N N . GLU B 1 380 ? -33.164 31.304 37.59 1 79.58 380 GLU B N 1
ATOM 11896 C CA . GLU B 1 380 ? -32.115 30.435 38.115 1 79.58 380 GLU B CA 1
ATOM 11897 C C . GLU B 1 380 ? -30.821 30.589 37.322 1 79.58 380 GLU B C 1
ATOM 11899 O O . GLU B 1 380 ? -29.75 30.196 37.788 1 79.58 380 GLU B O 1
ATOM 11904 N N . MET B 1 381 ? -30.88 31.235 36.207 1 87.17 381 MET B N 1
ATOM 11905 C CA . MET B 1 381 ? -29.706 31.327 35.343 1 87.17 381 MET B CA 1
ATOM 11906 C C . MET B 1 381 ? -29.108 32.729 35.387 1 87.17 381 MET B C 1
ATOM 11908 O O . MET B 1 381 ? -29.744 33.666 35.874 1 87.17 381 MET B O 1
ATOM 11912 N N . ARG B 1 382 ? -27.897 32.714 34.911 1 88.37 382 ARG B N 1
ATOM 11913 C CA . ARG B 1 382 ? -27.192 33.986 34.792 1 88.37 382 ARG B CA 1
ATOM 11914 C C . ARG B 1 382 ? -26.768 34.245 33.35 1 88.37 382 ARG B C 1
ATOM 11916 O O . ARG B 1 382 ? -26.567 33.305 32.578 1 88.37 382 ARG B O 1
ATOM 11923 N N . VAL B 1 383 ? -26.724 35.524 33.079 1 92.05 383 VAL B N 1
ATOM 11924 C CA . VAL B 1 383 ? -26.257 35.925 31.756 1 92.05 383 VAL B CA 1
ATOM 11925 C C . VAL B 1 383 ? -25.016 36.805 31.891 1 92.05 383 VAL B C 1
ATOM 11927 O O . VAL B 1 383 ? -24.964 37.688 32.75 1 92.05 383 VAL B O 1
ATOM 11930 N N . LEU B 1 384 ? -24.03 36.452 31.21 1 93.02 384 LEU B N 1
ATOM 11931 C CA . LEU B 1 384 ? -22.831 37.275 31.099 1 93.02 384 LEU B CA 1
ATOM 11932 C C . LEU B 1 384 ? -22.683 37.833 29.688 1 93.02 384 LEU B C 1
ATOM 11934 O O . LEU B 1 384 ? -23.047 37.171 28.713 1 93.02 384 LEU B O 1
ATOM 11938 N N . SER B 1 385 ? -22.211 39.027 29.569 1 93.93 385 SER B N 1
ATOM 11939 C CA . SER B 1 385 ? -21.99 39.657 28.272 1 93.93 385 SER B CA 1
ATOM 11940 C C . SER B 1 385 ? -20.731 40.517 28.282 1 93.93 385 SER B C 1
ATOM 11942 O O . SER B 1 385 ? -19.945 40.464 29.23 1 93.93 385 SER B O 1
ATOM 11944 N N . ASN B 1 386 ? -20.558 41.34 27.297 1 94 386 ASN B N 1
ATOM 11945 C CA . ASN B 1 386 ? -19.374 42.178 27.141 1 94 386 ASN B CA 1
ATOM 11946 C C . ASN B 1 386 ? -19.27 43.215 28.255 1 94 386 ASN B C 1
ATOM 11948 O O . ASN B 1 386 ? -18.168 43.563 28.684 1 94 386 ASN B O 1
ATOM 11952 N N . MET B 1 387 ? -20.425 43.764 28.669 1 94.36 387 MET B N 1
ATOM 11953 C CA . MET B 1 387 ? -20.466 44.882 29.607 1 94.36 387 MET B CA 1
ATOM 11954 C C . MET B 1 387 ? -21.191 44.49 30.89 1 94.36 387 MET B C 1
ATOM 11956 O O . MET B 1 387 ? -21.894 43.479 30.926 1 94.36 387 MET B O 1
ATOM 11960 N N . PRO B 1 388 ? -20.95 45.212 31.964 1 92.26 388 PRO B N 1
ATOM 11961 C CA . PRO B 1 388 ? -21.612 44.876 33.227 1 92.26 388 PRO B CA 1
ATOM 11962 C C . PRO B 1 388 ? -23.13 45.029 33.156 1 92.26 388 PRO B C 1
ATOM 11964 O O . PRO B 1 388 ? -23.641 45.777 32.319 1 92.26 388 PRO B O 1
ATOM 11967 N N . LEU B 1 389 ? -23.775 44.389 34.056 1 92.19 389 LEU B N 1
ATOM 11968 C CA . LEU B 1 389 ? -25.23 44.418 34.155 1 92.19 389 LEU B CA 1
ATOM 11969 C C . LEU B 1 389 ? -25.716 45.784 34.627 1 92.19 389 LEU B C 1
ATOM 11971 O O . LEU B 1 389 ? -25.246 46.297 35.646 1 92.19 389 LEU B O 1
ATOM 11975 N N . ARG B 1 390 ? -26.553 46.446 33.848 1 89.83 390 ARG B N 1
ATOM 11976 C CA . ARG B 1 390 ? -27.133 47.748 34.162 1 89.83 390 ARG B CA 1
ATOM 11977 C C . ARG B 1 390 ? -28.403 47.595 34.993 1 89.83 390 ARG B C 1
ATOM 11979 O O . ARG B 1 390 ? -28.574 48.274 36.007 1 89.83 390 ARG B O 1
ATOM 11986 N N . SER B 1 391 ? -29.301 46.678 34.521 1 89.54 391 SER B N 1
ATOM 11987 C CA . SER B 1 391 ? -30.558 46.526 35.246 1 89.54 391 SER B CA 1
ATOM 11988 C C . SER B 1 391 ? -31.194 45.168 34.972 1 89.54 391 SER B C 1
ATOM 11990 O O . SER B 1 391 ? -30.902 44.533 33.957 1 89.54 391 SER B O 1
ATOM 11992 N N . THR B 1 392 ? -31.92 44.689 35.945 1 90.18 392 THR B N 1
ATOM 11993 C CA . THR B 1 392 ? -32.72 43.476 35.819 1 90.18 392 THR B CA 1
ATOM 11994 C C . THR B 1 392 ? -34.193 43.769 36.092 1 90.18 392 THR B C 1
ATOM 11996 O O . THR B 1 392 ? -34.528 44.425 37.081 1 90.18 392 THR B O 1
ATOM 11999 N N . LYS B 1 393 ? -35.018 43.423 35.148 1 84.61 393 LYS B N 1
ATOM 12000 C CA . LYS B 1 393 ? -36.453 43.638 35.308 1 84.61 393 LYS B CA 1
ATOM 12001 C C . LYS B 1 393 ? -37.199 42.312 35.422 1 84.61 393 LYS B C 1
ATOM 12003 O O . LYS B 1 393 ? -36.93 41.376 34.667 1 84.61 393 LYS B O 1
ATOM 12008 N N . ASP B 1 394 ? -37.972 42.218 36.469 1 79.94 394 ASP B N 1
ATOM 12009 C CA . ASP B 1 394 ? -38.78 41.021 36.684 1 79.94 394 ASP B CA 1
ATOM 12010 C C . ASP B 1 394 ? -40.009 41.017 35.779 1 79.94 394 ASP B C 1
ATOM 12012 O O . ASP B 1 394 ? -40.756 41.997 35.733 1 79.94 394 ASP B O 1
ATOM 12016 N N . THR B 1 395 ? -39.904 40.137 34.907 1 73.88 395 THR B N 1
ATOM 12017 C CA . THR B 1 395 ? -41.124 39.951 34.129 1 73.88 395 THR B CA 1
ATOM 12018 C C . THR B 1 395 ? -42.069 38.979 34.829 1 73.88 395 THR B C 1
ATOM 12020 O O . THR B 1 395 ? -41.697 38.348 35.82 1 73.88 395 THR B O 1
ATOM 12023 N N . SER B 1 396 ? -43.391 38.731 34.491 1 61.86 396 SER B N 1
ATOM 12024 C CA . SER B 1 396 ? -44.335 37.774 35.057 1 61.86 396 SER B CA 1
ATOM 12025 C C . SER B 1 396 ? -43.85 36.34 34.866 1 61.86 396 SER B C 1
ATOM 12027 O O . SER B 1 396 ? -43.02 36.071 33.996 1 61.86 396 SER B O 1
ATOM 12029 N N . ASP B 1 397 ? -44.088 35.335 35.765 1 64.2 397 ASP B N 1
ATOM 12030 C CA . ASP B 1 397 ? -44.045 33.877 35.714 1 64.2 397 ASP B CA 1
ATOM 12031 C C . ASP B 1 397 ? -42.607 33.367 35.779 1 64.2 397 ASP B C 1
ATOM 12033 O O . ASP B 1 397 ? -42.218 32.49 35.005 1 64.2 397 ASP B O 1
ATOM 12037 N N . ASN B 1 398 ? -41.573 33.84 36.456 1 76.55 398 ASN B N 1
ATOM 12038 C CA . ASN B 1 398 ? -40.277 33.28 36.823 1 76.55 398 ASN B CA 1
ATOM 12039 C C . ASN B 1 398 ? -39.206 33.624 35.792 1 76.55 398 ASN B C 1
ATOM 12041 O O . ASN B 1 398 ? -38.287 32.837 35.56 1 76.55 398 ASN B O 1
ATOM 12045 N N . TRP B 1 399 ? -39.371 34.752 34.907 1 82.49 399 TRP B N 1
ATOM 12046 C CA . TRP B 1 399 ? -38.373 35.215 33.948 1 82.49 399 TRP B CA 1
ATOM 12047 C C . TRP B 1 399 ? -37.865 36.605 34.319 1 82.49 399 TRP B C 1
ATOM 12049 O O . TRP B 1 399 ? -38.587 37.392 34.935 1 82.49 399 TRP B O 1
ATOM 12059 N N . LEU B 1 400 ? -36.608 36.79 34.009 1 87.09 400 LEU B N 1
ATOM 12060 C CA . LEU B 1 400 ? -35.963 38.084 34.207 1 87.09 400 LEU B CA 1
ATOM 12061 C C . LEU B 1 400 ? -35.383 38.609 32.898 1 87.09 400 LEU B C 1
ATOM 12063 O O . LEU B 1 400 ? -34.959 37.827 32.045 1 87.09 400 LEU B O 1
ATOM 12067 N N . ILE B 1 401 ? -35.457 39.907 32.69 1 88.07 401 ILE B N 1
ATOM 12068 C CA . ILE B 1 401 ? -34.785 40.543 31.562 1 88.07 401 ILE B CA 1
ATOM 12069 C C . ILE B 1 401 ? -33.547 41.29 32.053 1 88.07 401 ILE B C 1
ATOM 12071 O O . ILE B 1 401 ? -33.655 42.233 32.841 1 88.07 401 ILE B O 1
ATOM 12075 N N . ASP B 1 402 ? -32.474 40.85 31.734 1 91.37 402 ASP B N 1
ATOM 12076 C CA . ASP B 1 402 ? -31.211 41.506 32.057 1 91.37 402 ASP B CA 1
ATOM 12077 C C . ASP B 1 402 ? -30.803 42.485 30.958 1 91.37 402 ASP B C 1
ATOM 12079 O O . ASP B 1 402 ? -30.813 42.137 29.775 1 91.37 402 ASP B O 1
ATOM 12083 N N . THR B 1 403 ? -30.561 43.673 31.237 1 91.54 403 THR B N 1
ATOM 12084 C CA . THR B 1 403 ? -30.059 44.679 30.308 1 91.54 403 THR B CA 1
ATOM 12085 C C . THR B 1 403 ? -28.646 45.112 30.691 1 91.54 403 THR B C 1
ATOM 12087 O O . THR B 1 403 ? -28.393 45.474 31.843 1 91.54 403 THR B O 1
ATOM 12090 N N . PHE B 1 404 ? -27.843 45.171 29.806 1 94.12 404 PHE B N 1
ATOM 12091 C CA . PHE B 1 404 ? -26.439 45.473 30.06 1 94.12 404 PHE B CA 1
ATOM 12092 C C . PHE B 1 404 ? -26.1 46.888 29.607 1 94.12 404 PHE B C 1
ATOM 12094 O O . PHE B 1 404 ? -26.852 47.5 28.846 1 94.12 404 PHE B O 1
ATOM 12101 N N . ASN B 1 405 ? -24.913 47.338 30.066 1 92.99 405 ASN B N 1
ATOM 12102 C CA . ASN B 1 405 ? -24.418 48.633 29.613 1 92.99 405 ASN B CA 1
ATOM 12103 C C . ASN B 1 405 ? -24.052 48.607 28.132 1 92.99 405 ASN B C 1
ATOM 12105 O O . ASN B 1 405 ? -23.755 47.545 27.58 1 92.99 405 ASN B O 1
ATOM 12109 N N . ASP B 1 406 ? -24.09 49.732 27.514 1 92.68 406 ASP B N 1
ATOM 12110 C CA . ASP B 1 406 ? -23.694 49.837 26.112 1 92.68 406 ASP B CA 1
ATOM 12111 C C . ASP B 1 406 ? -22.217 49.493 25.932 1 92.68 406 ASP B C 1
ATOM 12113 O O . ASP B 1 406 ? -21.386 49.844 26.773 1 92.68 406 ASP B O 1
ATOM 12117 N N . THR B 1 407 ? -21.987 48.783 25.005 1 92.75 407 THR B N 1
ATOM 12118 C CA . THR B 1 407 ? -20.593 48.495 24.69 1 92.75 407 THR B CA 1
ATOM 12119 C C . THR B 1 407 ? -19.914 49.714 24.072 1 92.75 407 THR B C 1
ATOM 12121 O O . THR B 1 407 ? -20.585 50.6 23.538 1 92.75 407 THR B O 1
ATOM 12124 N N . PRO B 1 408 ? -18.639 49.8 24.254 1 89.71 408 PRO B N 1
ATOM 12125 C CA . PRO B 1 408 ? -17.955 50.728 23.351 1 89.71 408 PRO B CA 1
ATOM 12126 C C . PRO B 1 408 ? -18.032 50.294 21.889 1 89.71 408 PRO B C 1
ATOM 12128 O O . PRO B 1 408 ? -18.729 49.33 21.564 1 89.71 408 PRO B O 1
ATOM 12131 N N . LEU B 1 409 ? -17.45 51.007 21.049 1 88.83 409 LEU B N 1
ATOM 12132 C CA . LEU B 1 409 ? -17.443 50.612 19.645 1 88.83 409 LEU B CA 1
ATOM 12133 C C . LEU B 1 409 ? -16.762 49.26 19.464 1 88.83 409 LEU B C 1
ATOM 12135 O O . LEU B 1 409 ? -15.574 49.114 19.759 1 88.83 409 LEU B O 1
ATOM 12139 N N . ILE B 1 410 ? -17.512 48.255 19.094 1 89.65 410 ILE B N 1
ATOM 12140 C CA . ILE B 1 410 ? -16.943 46.937 18.838 1 89.65 410 ILE B CA 1
ATOM 12141 C C . ILE B 1 410 ? -17.444 46.411 17.495 1 89.65 410 ILE B C 1
ATOM 12143 O O . ILE B 1 410 ? -18.47 46.868 16.985 1 89.65 410 ILE B O 1
ATOM 12147 N N . SER B 1 411 ? -16.684 45.52 16.944 1 87.49 411 SER B N 1
ATOM 12148 C CA . SER B 1 411 ? -17.129 44.841 15.731 1 87.49 411 SER B CA 1
ATOM 12149 C C . SER B 1 411 ? -18.197 43.797 16.041 1 87.49 411 SER B C 1
ATOM 12151 O O . SER B 1 411 ? -18.221 43.234 17.137 1 87.49 411 SER B O 1
ATOM 12153 N N . PRO B 1 412 ? -19.013 43.479 15.104 1 85.83 412 PRO B N 1
ATOM 12154 C CA . PRO B 1 412 ? -20.127 42.568 15.374 1 85.83 412 PRO B CA 1
ATOM 12155 C C . PRO B 1 412 ? -19.663 41.194 15.852 1 85.83 412 PRO B C 1
ATOM 12157 O O . PRO B 1 412 ? -20.326 40.569 16.684 1 85.83 412 PRO B O 1
ATOM 12160 N N . HIS B 1 413 ? -18.572 40.754 15.423 1 85.44 413 HIS B N 1
ATOM 12161 C CA . HIS B 1 413 ? -18.145 39.409 15.795 1 85.44 413 HIS B CA 1
ATOM 12162 C C . HIS B 1 413 ? -17.647 39.369 17.236 1 85.44 413 HIS B C 1
ATOM 12164 O O . HIS B 1 413 ? -17.471 38.29 17.806 1 85.44 413 HIS B O 1
ATOM 12170 N N . ASN B 1 414 ? -17.523 40.506 17.758 1 89.99 414 ASN B N 1
ATOM 12171 C CA . ASN B 1 414 ? -17.049 40.576 19.136 1 89.99 414 ASN B CA 1
ATOM 12172 C C . ASN B 1 414 ? -18.207 40.558 20.129 1 89.99 414 ASN B C 1
ATOM 12174 O O . ASN B 1 414 ? -17.991 40.552 21.342 1 89.99 414 ASN B O 1
ATOM 12178 N N . LEU B 1 415 ? -19.371 40.49 19.609 1 90.91 415 LEU B N 1
ATOM 12179 C CA . LEU B 1 415 ? -20.522 40.372 20.497 1 90.91 415 LEU B CA 1
ATOM 12180 C C . LEU B 1 415 ? -20.56 38.999 21.16 1 90.91 415 LEU B C 1
ATOM 12182 O O . LEU B 1 415 ? -20.384 37.977 20.491 1 90.91 415 LEU B O 1
ATOM 12186 N N . ALA B 1 416 ? -20.665 39.019 22.495 1 91.87 416 ALA B N 1
ATOM 12187 C CA . ALA B 1 416 ? -20.636 37.74 23.2 1 91.87 416 ALA B CA 1
ATOM 12188 C C . ALA B 1 416 ? -21.616 37.737 24.37 1 91.87 416 ALA B C 1
ATOM 12190 O O . ALA B 1 416 ? -21.835 38.77 25.007 1 91.87 416 ALA B O 1
ATOM 12191 N N . PHE B 1 417 ? -22.221 36.568 24.599 1 91.02 417 PHE B N 1
ATOM 12192 C CA . PHE B 1 417 ? -23.005 36.334 25.805 1 91.02 417 PHE B CA 1
ATOM 12193 C C . PHE B 1 417 ? -22.968 34.862 26.197 1 91.02 417 PHE B C 1
ATOM 12195 O O . PHE B 1 417 ? -22.727 33.995 25.354 1 91.02 417 PHE B O 1
ATOM 12202 N N . VAL B 1 418 ? -23.062 34.618 27.384 1 90.48 418 VAL B N 1
ATOM 12203 C CA . VAL B 1 418 ? -23.15 33.272 27.94 1 90.48 418 VAL B CA 1
ATOM 12204 C C . VAL B 1 418 ? -24.31 33.197 28.93 1 90.48 418 VAL B C 1
ATOM 12206 O O . VAL B 1 418 ? -24.484 34.091 29.761 1 90.48 418 VAL B O 1
ATOM 12209 N N . VAL B 1 419 ? -25.166 32.185 28.701 1 88.65 419 VAL B N 1
ATOM 12210 C CA . VAL B 1 419 ? -26.289 31.986 29.611 1 88.65 419 VAL B CA 1
ATOM 12211 C C . VAL B 1 419 ? -26.218 30.589 30.223 1 88.65 419 VAL B C 1
ATOM 12213 O O . VAL B 1 419 ? -26.021 29.602 29.51 1 88.65 419 VAL B O 1
ATOM 12216 N N . GLY B 1 420 ? -26.252 30.557 31.486 1 85 420 GLY B N 1
ATOM 12217 C CA . GLY B 1 420 ? -26.248 29.257 32.139 1 85 420 GLY B CA 1
ATOM 12218 C C . GLY B 1 420 ? -26.163 29.349 33.651 1 85 420 GLY B C 1
ATOM 12219 O O . GLY B 1 420 ? -26.296 30.434 34.22 1 85 420 GLY B O 1
ATOM 12220 N N . ASN B 1 421 ? -26.081 28.123 34.285 1 82.72 421 ASN B N 1
ATOM 12221 C CA . ASN B 1 421 ? -25.874 28.049 35.727 1 82.72 421 ASN B CA 1
ATOM 12222 C C . ASN B 1 421 ? -24.409 28.263 36.096 1 82.72 421 ASN B C 1
ATOM 12224 O O . ASN B 1 421 ? -23.653 27.3 36.236 1 82.72 421 ASN B O 1
ATOM 12228 N N . LEU B 1 422 ? -24.042 29.554 36.208 1 86.14 422 LEU B N 1
ATOM 12229 C CA . LEU B 1 422 ? -22.65 29.928 36.43 1 86.14 422 LEU B CA 1
ATOM 12230 C C . LEU B 1 422 ? -22.456 30.498 37.83 1 86.14 422 LEU B C 1
ATOM 12232 O O . LEU B 1 422 ? -23.356 31.144 38.372 1 86.14 422 LEU B O 1
ATOM 12236 N N . GLU B 1 423 ? -21.311 30.146 38.329 1 84.18 423 GLU B N 1
ATOM 12237 C CA . GLU B 1 423 ? -20.916 30.708 39.617 1 84.18 423 GLU B CA 1
ATOM 12238 C C . GLU B 1 423 ? -19.494 31.26 39.566 1 84.18 423 GLU B C 1
ATOM 12240 O O . GLU B 1 423 ? -18.664 30.782 38.79 1 84.18 423 GLU B O 1
ATOM 12245 N N . VAL B 1 424 ? -19.275 32.245 40.377 1 86.81 424 VAL B N 1
ATOM 12246 C CA . VAL B 1 424 ? -17.939 32.826 40.469 1 86.81 424 VAL B CA 1
ATOM 12247 C C . VAL B 1 424 ? -17.036 31.916 41.299 1 86.81 424 VAL B C 1
ATOM 12249 O O . VAL B 1 424 ? -17.356 31.59 42.444 1 86.81 424 VAL B O 1
ATOM 12252 N N . VAL B 1 425 ? -16.07 31.5 40.752 1 83.34 425 VAL B N 1
ATOM 12253 C CA . VAL B 1 425 ? -15.133 30.613 41.434 1 83.34 425 VAL B CA 1
ATOM 12254 C C . VAL B 1 425 ? -14.025 31.436 42.087 1 83.34 425 VAL B C 1
ATOM 12256 O O . VAL B 1 425 ? -13.461 31.031 43.106 1 83.34 425 VAL B O 1
ATOM 12259 N N . ASP B 1 426 ? -13.635 32.462 41.411 1 81.29 426 ASP B N 1
ATOM 12260 C CA . ASP B 1 426 ? -12.587 33.345 41.912 1 81.29 426 ASP B CA 1
ATOM 12261 C C . ASP B 1 426 ? -12.748 34.758 41.356 1 81.29 426 ASP B C 1
ATOM 12263 O O . ASP B 1 426 ? -13.405 34.957 40.332 1 81.29 426 ASP B O 1
ATOM 12267 N N . GLN B 1 427 ? -12.35 35.756 42.089 1 83.1 427 GLN B N 1
ATOM 12268 C CA . GLN B 1 427 ? -12.39 37.146 41.647 1 83.1 427 GLN B CA 1
ATOM 12269 C C . GLN B 1 427 ? -11.137 37.899 42.086 1 83.1 427 GLN B C 1
ATOM 12271 O O . GLN B 1 427 ? -10.616 37.664 43.179 1 83.1 427 GLN B O 1
ATOM 12276 N N . THR B 1 428 ? -10.646 38.598 41.174 1 79.49 428 THR B N 1
ATOM 12277 C CA . THR B 1 428 ? -9.468 39.405 41.476 1 79.49 428 THR B CA 1
ATOM 12278 C C . THR B 1 428 ? -9.609 40.807 40.89 1 79.49 428 THR B C 1
ATOM 12280 O O . THR B 1 428 ? -10.308 41.002 39.893 1 79.49 428 THR B O 1
ATOM 12283 N N . SER B 1 429 ? -9.535 42.028 41.567 1 77.47 429 SER B N 1
ATOM 12284 C CA . SER B 1 429 ? -9.52 43.396 41.059 1 77.47 429 SER B CA 1
ATOM 12285 C C . SER B 1 429 ? -8.131 43.788 40.567 1 77.47 429 SER B C 1
ATOM 12287 O O . SER B 1 429 ? -7.129 43.491 41.22 1 77.47 429 SER B O 1
ATOM 12289 N N . ILE B 1 430 ? -7.646 43.996 39.336 1 76.34 430 ILE B N 1
ATOM 12290 C CA . ILE B 1 430 ? -6.371 44.389 38.746 1 76.34 430 ILE B CA 1
ATOM 12291 C C . ILE B 1 430 ? -6.295 45.911 38.647 1 76.34 430 ILE B C 1
ATOM 12293 O O . ILE B 1 430 ? -7.248 46.559 38.208 1 76.34 430 ILE B O 1
ATOM 12297 N N . ASN B 1 431 ? -4.994 46.668 38.837 1 61.21 431 ASN B N 1
ATOM 12298 C CA . ASN B 1 431 ? -4.634 48.081 38.793 1 61.21 431 ASN B CA 1
ATOM 12299 C C . ASN B 1 431 ? -5.76 48.963 39.325 1 61.21 431 ASN B C 1
ATOM 12301 O O . ASN B 1 431 ? -6.033 50.03 38.771 1 61.21 431 ASN B O 1
ATOM 12305 N N . SER B 1 432 ? -6.5 48.706 40.352 1 54.9 432 SER B N 1
ATOM 12306 C CA . SER B 1 432 ? -7.403 49.503 41.176 1 54.9 432 SER B CA 1
ATOM 12307 C C . SER B 1 432 ? -8.741 49.721 40.478 1 54.9 432 SER B C 1
ATOM 12309 O O . SER B 1 432 ? -9.641 50.354 41.033 1 54.9 432 SER B O 1
ATOM 12311 N N . GLY B 1 433 ? -9.034 49.027 39.394 1 64.27 433 GLY B N 1
ATOM 12312 C CA . GLY B 1 433 ? -10.346 49.395 38.887 1 64.27 433 GLY B CA 1
ATOM 12313 C C . GLY B 1 433 ? -11.009 48.288 38.088 1 64.27 433 GLY B C 1
ATOM 12314 O O . GLY B 1 433 ? -12.228 48.29 37.909 1 64.27 433 GLY B O 1
ATOM 12315 N N . MET B 1 434 ? -10.229 47.325 37.625 1 78.59 434 MET B N 1
ATOM 12316 C CA . MET B 1 434 ? -10.88 46.337 36.769 1 78.59 434 MET B CA 1
ATOM 12317 C C . MET B 1 434 ? -11.141 45.043 37.533 1 78.59 434 MET B C 1
ATOM 12319 O O . MET B 1 434 ? -10.236 44.499 38.168 1 78.59 434 MET B O 1
ATOM 12323 N N . SER B 1 435 ? -12.336 44.653 37.595 1 85.42 435 SER B N 1
ATOM 12324 C CA . SER B 1 435 ? -12.727 43.412 38.254 1 85.42 435 SER B CA 1
ATOM 12325 C C . SER B 1 435 ? -12.647 42.228 37.297 1 85.42 435 SER B C 1
ATOM 12327 O O . SER B 1 435 ? -13.199 42.275 36.195 1 85.42 435 SER B O 1
ATOM 12329 N N . VAL B 1 436 ? -11.834 41.281 37.643 1 89.37 436 VAL B N 1
ATOM 12330 C CA . VAL B 1 436 ? -11.747 40.044 36.874 1 89.37 436 VAL B CA 1
ATOM 12331 C C . VAL B 1 436 ? -12.426 38.911 37.64 1 89.37 436 VAL B C 1
ATOM 12333 O O . VAL B 1 436 ? -12.103 38.658 38.803 1 89.37 436 VAL B O 1
ATOM 12336 N N . LYS B 1 437 ? -13.369 38.269 37.038 1 90.67 437 LYS B N 1
ATOM 12337 C CA . LYS B 1 437 ? -14.095 37.175 37.675 1 90.67 437 LYS B CA 1
ATOM 12338 C C . LYS B 1 437 ? -13.944 35.88 36.882 1 90.67 437 LYS B C 1
ATOM 12340 O O . LYS B 1 437 ? -13.934 35.898 35.65 1 90.67 437 LYS B O 1
ATOM 12345 N N . PHE B 1 438 ? -13.725 34.819 37.613 1 89.2 438 PHE B N 1
ATOM 12346 C CA . PHE B 1 438 ? -13.676 33.485 37.026 1 89.2 438 PHE B CA 1
ATOM 12347 C C . PHE B 1 438 ? -14.982 32.738 37.27 1 89.2 438 PHE B C 1
ATOM 12349 O O . PHE B 1 438 ? -15.399 32.565 38.417 1 89.2 438 PHE B O 1
ATOM 12356 N N . TRP B 1 439 ? -15.558 32.355 36.096 1 87.49 439 TRP B N 1
ATOM 12357 C CA . TRP B 1 439 ? -16.859 31.699 36.176 1 87.49 439 TRP B CA 1
ATOM 12358 C C . TRP B 1 439 ? -16.753 30.23 35.782 1 87.49 439 TRP B C 1
ATOM 12360 O O . TRP B 1 439 ? -15.995 29.876 34.876 1 87.49 439 TRP B O 1
ATOM 12370 N N . ALA B 1 440 ? -17.339 29.383 36.471 1 82.3 440 ALA B N 1
ATOM 12371 C CA . ALA B 1 440 ? -17.433 27.966 36.132 1 82.3 440 ALA B CA 1
ATOM 12372 C C . ALA B 1 440 ? -18.797 27.399 36.516 1 82.3 440 ALA B C 1
ATOM 12374 O O . ALA B 1 440 ? -19.625 28.1 37.103 1 82.3 440 ALA B O 1
ATOM 12375 N N . GLU B 1 441 ? -18.913 26.214 35.949 1 74.33 441 GLU B N 1
ATOM 12376 C CA . GLU B 1 441 ? -20.154 25.539 36.318 1 74.33 441 GLU B CA 1
ATOM 12377 C C . GLU B 1 441 ? -20.25 25.347 37.829 1 74.33 441 GLU B C 1
ATOM 12379 O O . GLU B 1 441 ? -19.236 25.377 38.529 1 74.33 441 GLU B O 1
ATOM 12384 N N . PHE B 1 442 ? -21.415 24.99 38.266 1 59.34 442 PHE B N 1
ATOM 12385 C CA . PHE B 1 442 ? -21.71 24.885 39.69 1 59.34 442 PHE B CA 1
ATOM 12386 C C . PHE B 1 442 ? -20.846 23.813 40.344 1 59.34 442 PHE B C 1
ATOM 12388 O O . PHE B 1 442 ? -20.611 22.755 39.757 1 59.34 442 PHE B O 1
ATOM 12395 N N . ASN B 1 443 ? -20.319 23.968 41.422 1 57.76 443 ASN B N 1
ATOM 12396 C CA . ASN B 1 443 ? -19.569 23.072 42.295 1 57.76 443 ASN B CA 1
ATOM 12397 C C . ASN B 1 443 ? -18.148 22.851 41.785 1 57.76 443 ASN B C 1
ATOM 12399 O O . ASN B 1 443 ? -17.582 21.77 41.958 1 57.76 443 ASN B O 1
ATOM 12403 N N . THR B 1 444 ? -17.718 23.834 40.996 1 64.03 444 THR B N 1
ATOM 12404 C CA . THR B 1 444 ? -16.323 23.761 40.576 1 64.03 444 THR B CA 1
ATOM 12405 C C . THR B 1 444 ? -15.42 24.484 41.571 1 64.03 444 THR B C 1
ATOM 12407 O O . THR B 1 444 ? -15.757 25.571 42.047 1 64.03 444 THR B O 1
ATOM 12410 N N . THR B 1 445 ? -14.585 23.756 42.207 1 60.69 445 THR B N 1
ATOM 12411 C CA . THR B 1 445 ? -13.65 24.376 43.14 1 60.69 445 THR B CA 1
ATOM 12412 C C . THR B 1 445 ? -12.459 24.972 42.395 1 60.69 445 THR B C 1
ATOM 12414 O O . THR B 1 445 ? -12.032 24.44 41.369 1 60.69 445 THR B O 1
ATOM 12417 N N . SER B 1 446 ? -12.121 26.238 42.765 1 61.56 446 SER B N 1
ATOM 12418 C CA . SER B 1 446 ? -11.008 26.967 42.165 1 61.56 446 SER B CA 1
ATOM 12419 C C . SER B 1 446 ? -9.667 26.385 42.601 1 61.56 446 SER B C 1
ATOM 12421 O O . SER B 1 446 ? -8.612 26.853 42.169 1 61.56 446 SER B O 1
ATOM 12423 N N . GLN B 1 447 ? -9.632 25.387 43.342 1 60.62 447 GLN B N 1
ATOM 12424 C CA . GLN B 1 447 ? -8.364 24.957 43.922 1 60.62 447 GLN B CA 1
ATOM 12425 C C . GLN B 1 447 ? -7.471 24.303 42.871 1 60.62 447 GLN B C 1
ATOM 12427 O O . GLN B 1 447 ? -7.906 23.399 42.156 1 60.62 447 GLN B O 1
ATOM 12432 N N . GLY B 1 448 ? -6.321 24.945 42.674 1 63.66 448 GLY B N 1
ATOM 12433 C CA . GLY B 1 448 ? -5.248 24.337 41.903 1 63.66 448 GLY B CA 1
ATOM 12434 C C . GLY B 1 448 ? -5.226 24.785 40.454 1 63.66 448 GLY B C 1
ATOM 12435 O O . GLY B 1 448 ? -4.511 24.209 39.632 1 63.66 448 GLY B O 1
ATOM 12436 N N . PHE B 1 449 ? -6 25.884 40.146 1 75.94 449 PHE B N 1
ATOM 12437 C CA . PHE B 1 449 ? -6.011 26.314 38.753 1 75.94 449 PHE B CA 1
ATOM 12438 C C . PHE B 1 449 ? -4.752 27.106 38.421 1 75.94 449 PHE B C 1
ATOM 12440 O O . PHE B 1 449 ? -4.459 28.116 39.065 1 75.94 449 PHE B O 1
ATOM 12447 N N . TYR B 1 450 ? -3.999 26.695 37.509 1 83 450 TYR B N 1
ATOM 12448 C CA . TYR B 1 450 ? -2.741 27.292 37.073 1 83 450 TYR B CA 1
ATOM 12449 C C . TYR B 1 450 ? -2.963 28.699 36.533 1 83 450 TYR B C 1
ATOM 12451 O O . TYR B 1 450 ? -2.154 29.599 36.775 1 83 450 TYR B O 1
ATOM 12459 N N . LEU B 1 451 ? -4.009 29.086 35.971 1 85.5 451 LEU B N 1
ATOM 12460 C CA . LEU B 1 451 ? -4.21 30.316 35.212 1 85.5 451 LEU B CA 1
ATOM 12461 C C . LEU B 1 451 ? -4.666 31.449 36.125 1 85.5 451 LEU B C 1
ATOM 12463 O O . LEU B 1 451 ? -4.575 32.622 35.758 1 85.5 451 LEU B O 1
ATOM 12467 N N . LEU B 1 452 ? -5.124 31.169 37.353 1 81.95 452 LEU B N 1
ATOM 12468 C CA . LEU B 1 452 ? -5.688 32.187 38.233 1 81.95 452 LEU B CA 1
ATOM 12469 C C . LEU B 1 452 ? -4.642 33.239 38.589 1 81.95 452 LEU B C 1
ATOM 12471 O O . LEU B 1 452 ? -4.926 34.438 38.556 1 81.95 452 LEU B O 1
ATOM 12475 N N . ASP B 1 453 ? -3.484 32.803 38.825 1 82.48 453 ASP B N 1
ATOM 12476 C CA . ASP B 1 453 ? -2.451 33.752 39.229 1 82.48 453 ASP B CA 1
ATOM 12477 C C . ASP B 1 453 ? -1.69 34.286 38.017 1 82.48 453 ASP B C 1
ATOM 12479 O O . ASP B 1 453 ? -0.773 35.097 38.162 1 82.48 453 ASP B O 1
ATOM 12483 N N . LYS B 1 454 ? -2.068 33.875 36.903 1 90.12 454 LYS B N 1
ATOM 12484 C CA . LYS B 1 454 ? -1.361 34.299 35.698 1 90.12 454 LYS B CA 1
ATOM 12485 C C . LYS B 1 454 ? -2.121 35.408 34.975 1 90.12 454 LYS B C 1
ATOM 12487 O O . LYS B 1 454 ? -1.575 36.063 34.085 1 90.12 454 LYS B O 1
ATOM 12492 N N . VAL B 1 455 ? -3.334 35.67 35.295 1 89.42 455 VAL B N 1
ATOM 12493 C CA . VAL B 1 455 ? -4.17 36.65 34.609 1 89.42 455 VAL B CA 1
ATOM 12494 C C . VAL B 1 455 ? -3.607 38.053 34.828 1 89.42 455 VAL B C 1
ATOM 12496 O O . VAL B 1 455 ? -3.467 38.827 33.879 1 89.42 455 VAL B O 1
ATOM 12499 N N . GLU B 1 456 ? -3.283 38.374 36.022 1 88.78 456 GLU B N 1
ATOM 12500 C CA . GLU B 1 456 ? -2.773 39.708 36.322 1 88.78 456 GLU B CA 1
ATOM 12501 C C . GLU B 1 456 ? -1.44 39.959 35.624 1 88.78 456 GLU B C 1
ATOM 12503 O O . GLU B 1 456 ? -1.277 40.964 34.929 1 88.78 456 GLU B O 1
ATOM 12508 N N . PRO B 1 457 ? -0.53 39.04 35.829 1 90.71 457 PRO B N 1
ATOM 12509 C CA . PRO B 1 457 ? 0.726 39.261 35.11 1 90.71 457 PRO B CA 1
ATOM 12510 C C . PRO B 1 457 ? 0.531 39.364 33.599 1 90.71 457 PRO B C 1
ATOM 12512 O O . PRO B 1 457 ? 1.275 40.081 32.924 1 90.71 457 PRO B O 1
ATOM 12515 N N . THR B 1 458 ? -0.402 38.673 33.121 1 92.41 458 THR B N 1
ATOM 12516 C CA . THR B 1 458 ? -0.663 38.726 31.687 1 92.41 458 THR B CA 1
ATOM 12517 C C . THR B 1 458 ? -1.202 40.096 31.286 1 92.41 458 THR B C 1
ATOM 12519 O O . THR B 1 458 ? -0.771 40.669 30.283 1 92.41 458 THR B O 1
ATOM 12522 N N . ILE B 1 459 ? -2.108 40.585 31.999 1 91.5 459 ILE B N 1
ATOM 12523 C CA . ILE B 1 459 ? -2.684 41.893 31.704 1 91.5 459 ILE B CA 1
ATOM 12524 C C . ILE B 1 459 ? -1.611 42.971 31.832 1 91.5 459 ILE B C 1
ATOM 12526 O O . ILE B 1 459 ? -1.536 43.883 31.005 1 91.5 459 ILE B O 1
ATOM 12530 N N . VAL B 1 460 ? -0.8 42.834 32.834 1 90.44 460 VAL B N 1
ATOM 12531 C CA . VAL B 1 460 ? 0.285 43.788 33.038 1 90.44 460 VAL B CA 1
ATOM 12532 C C . VAL B 1 460 ? 1.275 43.701 31.879 1 90.44 460 VAL B C 1
ATOM 12534 O O . VAL B 1 460 ? 1.744 44.725 31.377 1 90.44 460 VAL B O 1
ATOM 12537 N N . GLY B 1 461 ? 1.596 42.538 31.576 1 91.15 461 GLY B N 1
ATOM 12538 C CA . GLY B 1 461 ? 2.501 42.347 30.454 1 91.15 461 GLY B CA 1
ATOM 12539 C C . GLY B 1 461 ? 1.98 42.943 29.16 1 91.15 461 GLY B C 1
ATOM 12540 O O . GLY B 1 461 ? 2.733 43.573 28.414 1 91.15 461 GLY B O 1
ATOM 12541 N N . LEU B 1 462 ? 0.756 42.723 28.859 1 92.32 462 LEU B N 1
ATOM 12542 C CA . LEU B 1 462 ? 0.143 43.255 27.647 1 92.32 462 LEU B CA 1
ATOM 12543 C C . LEU B 1 462 ? 0.046 44.775 27.709 1 92.32 462 LEU B C 1
ATOM 12545 O O . LEU B 1 462 ? 0.219 45.455 26.695 1 92.32 462 LEU B O 1
ATOM 12549 N N . THR B 1 463 ? -0.249 45.286 28.872 1 89.95 463 THR B N 1
ATOM 12550 C CA . THR B 1 463 ? -0.301 46.733 29.052 1 89.95 463 THR B CA 1
ATOM 12551 C C . THR B 1 463 ? 1.07 47.358 28.808 1 89.95 463 THR B C 1
ATOM 12553 O O . THR B 1 463 ? 1.168 48.458 28.26 1 89.95 463 THR B O 1
ATOM 12556 N N . ASP B 1 464 ? 1.985 46.652 29.231 1 88.87 464 ASP B N 1
ATOM 12557 C CA . ASP B 1 464 ? 3.348 47.144 29.054 1 88.87 464 ASP B CA 1
ATOM 12558 C C . ASP B 1 464 ? 3.741 47.154 27.578 1 88.87 464 ASP B C 1
ATOM 12560 O O . ASP B 1 464 ? 4.329 48.123 27.093 1 88.87 464 ASP B O 1
ATOM 12564 N N . VAL B 1 465 ? 3.436 46.153 26.914 1 89.3 465 VAL B N 1
ATOM 12565 C CA . VAL B 1 465 ? 3.823 46.02 25.513 1 89.3 465 VAL B CA 1
ATOM 12566 C C . VAL B 1 465 ? 3.01 46.99 24.658 1 89.3 465 VAL B C 1
ATOM 12568 O O . VAL B 1 465 ? 3.532 47.577 23.707 1 89.3 465 VAL B O 1
ATOM 12571 N N . LEU B 1 466 ? 1.743 47.144 24.953 1 90.85 466 LEU B N 1
ATOM 12572 C CA . LEU B 1 466 ? 0.85 47.949 24.126 1 90.85 466 LEU B CA 1
ATOM 12573 C C . LEU B 1 466 ? 0.774 49.381 24.644 1 90.85 466 LEU B C 1
ATOM 12575 O O . LEU B 1 466 ? 0.281 50.272 23.949 1 90.85 466 LEU B O 1
ATOM 12579 N N . SER B 1 467 ? 1.162 49.658 25.872 1 86.02 467 SER B N 1
ATOM 12580 C CA . SER B 1 467 ? 1.247 50.968 26.51 1 86.02 467 SER B CA 1
ATOM 12581 C C . SER B 1 467 ? -0.136 51.581 26.7 1 86.02 467 SER B C 1
ATOM 12583 O O . SER B 1 467 ? -0.289 52.804 26.66 1 86.02 467 SER B O 1
ATOM 12585 N N . ILE B 1 468 ? -1.11 50.738 26.714 1 87.73 468 ILE B N 1
ATOM 12586 C CA . ILE B 1 468 ? -2.484 51.151 26.976 1 87.73 468 ILE B CA 1
ATOM 12587 C C . ILE B 1 468 ? -3.107 50.233 28.026 1 87.73 468 ILE B C 1
ATOM 12589 O O . ILE B 1 468 ? -3.067 49.008 27.891 1 87.73 468 ILE B O 1
ATOM 12593 N N . PRO B 1 469 ? -3.604 50.811 28.992 1 87.8 469 PRO B N 1
ATOM 12594 C CA . PRO B 1 469 ? -4.251 49.966 30 1 87.8 469 PRO B CA 1
ATOM 12595 C C . PRO B 1 469 ? -5.525 49.302 29.483 1 87.8 469 PRO B C 1
ATOM 12597 O O . PRO B 1 469 ? -6.031 49.671 28.421 1 87.8 469 PRO B O 1
ATOM 12600 N N . TYR B 1 470 ? -5.963 48.37 30.239 1 89.36 470 TYR B N 1
ATOM 12601 C CA . TYR B 1 470 ? -7.213 47.702 29.894 1 89.36 470 TYR B CA 1
ATOM 12602 C C . TYR B 1 470 ? -8.366 48.698 29.837 1 89.36 470 TYR B C 1
ATOM 12604 O O . TYR B 1 470 ? -8.513 49.538 30.727 1 89.36 470 TYR B O 1
ATOM 12612 N N . TRP B 1 471 ? -9.282 48.705 28.873 1 86.2 471 TRP B N 1
ATOM 12613 C CA . TRP B 1 471 ? -10.168 49.815 28.537 1 86.2 471 TRP B CA 1
ATOM 12614 C C . TRP B 1 471 ? -11.604 49.509 28.95 1 86.2 471 TRP B C 1
ATOM 12616 O O . TRP B 1 471 ? -12.476 50.377 28.875 1 86.2 471 TRP B O 1
ATOM 12626 N N . LEU B 1 472 ? -11.888 48.316 29.353 1 90.42 472 LEU B N 1
ATOM 12627 C CA . LEU B 1 472 ? -13.252 47.968 29.736 1 90.42 472 LEU B CA 1
ATOM 12628 C C . LEU B 1 472 ? -13.393 47.911 31.253 1 90.42 472 LEU B C 1
ATOM 12630 O O . LEU B 1 472 ? -12.405 47.722 31.966 1 90.42 472 LEU B O 1
ATOM 12634 N N . PRO B 1 473 ? -14.555 47.964 31.754 1 88.25 473 PRO B N 1
ATOM 12635 C CA . PRO B 1 473 ? -14.753 48.037 33.204 1 88.25 473 PRO B CA 1
ATOM 12636 C C . PRO B 1 473 ? -14.665 46.671 33.88 1 88.25 473 PRO B C 1
ATOM 12638 O O . PRO B 1 473 ? -14.47 46.592 35.096 1 88.25 473 PRO B O 1
ATOM 12641 N N . LYS B 1 474 ? -14.811 45.654 33.102 1 91.03 474 LYS B N 1
ATOM 12642 C CA . LYS B 1 474 ? -14.769 44.322 33.699 1 91.03 474 LYS B CA 1
ATOM 12643 C C . LYS B 1 474 ? -14.206 43.297 32.718 1 91.03 474 LYS B C 1
ATOM 12645 O O . LYS B 1 474 ? -14.149 43.55 31.513 1 91.03 474 LYS B O 1
ATOM 12650 N N . LEU B 1 475 ? -13.824 42.164 33.284 1 92.38 475 LEU B N 1
ATOM 12651 C CA . LEU B 1 475 ? -13.38 41.018 32.498 1 92.38 475 LEU B CA 1
ATOM 12652 C C . LEU B 1 475 ? -13.854 39.712 33.127 1 92.38 475 LEU B C 1
ATOM 12654 O O . LEU B 1 475 ? -13.502 39.404 34.268 1 92.38 475 LEU B O 1
ATOM 12658 N N . ASP B 1 476 ? -14.654 38.946 32.42 1 92.71 476 ASP B N 1
ATOM 12659 C CA . ASP B 1 476 ? -15.142 37.648 32.874 1 92.71 476 ASP B CA 1
ATOM 12660 C C . ASP B 1 476 ? -14.452 36.51 32.126 1 92.71 476 ASP B C 1
ATOM 12662 O O . ASP B 1 476 ? -14.35 36.54 30.897 1 92.71 476 ASP B O 1
ATOM 12666 N N . LEU B 1 477 ? -13.925 35.625 32.808 1 90.96 477 LEU B N 1
ATOM 12667 C CA . LEU B 1 477 ? -13.397 34.388 32.243 1 90.96 477 LEU B CA 1
ATOM 12668 C C . LEU B 1 477 ? -14.295 33.205 32.588 1 90.96 477 LEU B C 1
ATOM 12670 O O . LEU B 1 477 ? -14.495 32.894 33.764 1 90.96 477 LEU B O 1
ATOM 12674 N N . VAL B 1 478 ? -14.779 32.536 31.568 1 88.9 478 VAL B N 1
ATOM 12675 C CA . VAL B 1 478 ? -15.744 31.463 31.785 1 88.9 478 VAL B CA 1
ATOM 12676 C C . VAL B 1 478 ? -15.129 30.125 31.382 1 88.9 478 VAL B C 1
ATOM 12678 O O . VAL B 1 478 ? -14.562 29.998 30.294 1 88.9 478 VAL B O 1
ATOM 12681 N N . CYS B 1 479 ? -15.208 29.143 32.213 1 83.25 479 CYS B N 1
ATOM 12682 C CA . CYS B 1 479 ? -14.81 27.775 31.899 1 83.25 479 CYS B CA 1
ATOM 12683 C C . CYS B 1 479 ? -15.923 27.039 31.163 1 83.25 479 CYS B C 1
ATOM 12685 O O . CYS B 1 479 ? -17.033 26.904 31.681 1 83.25 479 CYS B O 1
ATOM 12687 N N . LEU B 1 480 ? -15.65 26.564 30.014 1 76.92 480 LEU B N 1
ATOM 12688 C CA . LEU B 1 480 ? -16.64 25.859 29.206 1 76.92 480 LEU B CA 1
ATOM 12689 C C . LEU B 1 480 ? -16.704 24.385 29.59 1 76.92 480 LEU B C 1
ATOM 12691 O O . LEU B 1 480 ? -15.719 23.82 30.07 1 76.92 480 LEU B O 1
ATOM 12695 N N . PRO B 1 481 ? -17.966 23.774 29.469 1 69.07 481 PRO B N 1
ATOM 12696 C CA . PRO B 1 481 ? -18.059 22.333 29.715 1 69.07 481 PRO B CA 1
ATOM 12697 C C . PRO B 1 481 ? -17.208 21.513 28.749 1 69.07 481 PRO B C 1
ATOM 12699 O O . PRO B 1 481 ? -16.768 22.028 27.718 1 69.07 481 PRO B O 1
ATOM 12702 N N . TRP B 1 482 ? -16.962 20.355 28.866 1 65.14 482 TRP B N 1
ATOM 12703 C CA . TRP B 1 482 ? -16.026 19.471 28.179 1 65.14 482 TRP B CA 1
ATOM 12704 C C . TRP B 1 482 ? -16.439 19.266 26.725 1 65.14 482 TRP B C 1
ATOM 12706 O O . TRP B 1 482 ? -15.604 18.947 25.875 1 65.14 482 TRP B O 1
ATOM 12716 N N . LYS B 1 483 ? -17.609 19.549 26.391 1 62.96 483 LYS B N 1
ATOM 12717 C CA . LYS B 1 483 ? -18.1 19.277 25.043 1 62.96 483 LYS B CA 1
ATOM 12718 C C . LYS B 1 483 ? -17.636 20.351 24.062 1 62.96 483 LYS B C 1
ATOM 12720 O O . LYS B 1 483 ? -17.637 20.133 22.849 1 62.96 483 LYS B O 1
ATOM 12725 N N . ILE B 1 484 ? -17.183 21.508 24.705 1 64.82 484 ILE B N 1
ATOM 12726 C CA . ILE B 1 484 ? -16.803 22.623 23.846 1 64.82 484 ILE B CA 1
ATOM 12727 C C . ILE B 1 484 ? -15.281 22.744 23.801 1 64.82 484 ILE B C 1
ATOM 12729 O O . ILE B 1 484 ? -14.63 22.852 24.842 1 64.82 484 ILE B O 1
ATOM 12733 N N . VAL B 1 485 ? -14.76 22.721 22.64 1 61.56 485 VAL B N 1
ATOM 12734 C CA . VAL B 1 485 ? -13.305 22.649 22.554 1 61.56 485 VAL B CA 1
ATOM 12735 C C . VAL B 1 485 ? -12.753 23.967 22.015 1 61.56 485 VAL B C 1
ATOM 12737 O O . VAL B 1 485 ? -11.536 24.154 21.941 1 61.56 485 VAL B O 1
ATOM 12740 N N . ARG B 1 486 ? -13.553 24.966 21.791 1 73.18 486 ARG B N 1
ATOM 12741 C CA . ARG B 1 486 ? -13.04 26.217 21.243 1 73.18 486 ARG B CA 1
ATOM 12742 C C . ARG B 1 486 ? -13.114 27.339 22.274 1 73.18 486 ARG B C 1
ATOM 12744 O O . ARG B 1 486 ? -14.101 27.454 23.003 1 73.18 486 ARG B O 1
ATOM 12751 N N . SER B 1 487 ? -12.074 28.062 22.347 1 78.02 487 SER B N 1
ATOM 12752 C CA . SER B 1 487 ? -12.021 29.241 23.206 1 78.02 487 SER B CA 1
ATOM 12753 C C . SER B 1 487 ? -12.283 30.516 22.411 1 78.02 487 SER B C 1
ATOM 12755 O O . SER B 1 487 ? -12.067 30.553 21.198 1 78.02 487 SER B O 1
ATOM 12757 N N . SER B 1 488 ? -12.808 31.47 23.048 1 82.77 488 SER B N 1
ATOM 12758 C CA . SER B 1 488 ? -13.085 32.75 22.404 1 82.77 488 SER B CA 1
ATOM 12759 C C . SER B 1 488 ? -12.718 33.917 23.314 1 82.77 488 SER B C 1
ATOM 12761 O O . SER B 1 488 ? -12.981 33.879 24.518 1 82.77 488 SER B O 1
ATOM 12763 N N . GLY B 1 489 ? -12.045 34.886 22.699 1 84.12 489 GLY B N 1
ATOM 12764 C CA . GLY B 1 489 ? -11.609 36.051 23.452 1 84.12 489 GLY B CA 1
ATOM 12765 C C . GLY B 1 489 ? -12.375 37.312 23.098 1 84.12 489 GLY B C 1
ATOM 12766 O O . GLY B 1 489 ? -11.779 38.316 22.703 1 84.12 489 GLY B O 1
ATOM 12767 N N . ASN B 1 490 ? -13.616 37.347 23.413 1 89.45 490 ASN B N 1
ATOM 12768 C CA . ASN B 1 490 ? -14.404 38.55 23.166 1 89.45 490 ASN B CA 1
ATOM 12769 C C . ASN B 1 490 ? -14.169 39.605 24.243 1 89.45 490 ASN B C 1
ATOM 12771 O O . ASN B 1 490 ? -14.031 39.274 25.422 1 89.45 490 ASN B O 1
ATOM 12775 N N . PRO B 1 491 ? -14.177 40.816 23.802 1 91.54 491 PRO B N 1
ATOM 12776 C CA . PRO B 1 491 ? -13.902 41.866 24.786 1 91.54 491 PRO B CA 1
ATOM 12777 C C . PRO B 1 491 ? -14.854 41.821 25.979 1 91.54 491 PRO B C 1
ATOM 12779 O O . PRO B 1 491 ? -16.074 41.827 25.8 1 91.54 491 PRO B O 1
ATOM 12782 N N . GLY B 1 492 ? -14.285 41.754 27.123 1 92.7 492 GLY B N 1
ATOM 12783 C CA . GLY B 1 492 ? -15.046 41.773 28.362 1 92.7 492 GLY B CA 1
ATOM 12784 C C . GLY B 1 492 ? -15.511 40.397 28.798 1 92.7 492 GLY B C 1
ATOM 12785 O O . GLY B 1 492 ? -15.97 40.22 29.928 1 92.7 492 GLY B O 1
ATOM 12786 N N . LEU B 1 493 ? -15.445 39.492 27.916 1 93.63 493 LEU B N 1
ATOM 12787 C CA . LEU B 1 493 ? -15.893 38.131 28.191 1 93.63 493 LEU B CA 1
ATOM 12788 C C . LEU B 1 493 ? -15.029 37.115 27.451 1 93.63 493 LEU B C 1
ATOM 12790 O O . LEU B 1 493 ? -15.037 37.068 26.219 1 93.63 493 LEU B O 1
ATOM 12794 N N . ILE B 1 494 ? -14.335 36.327 28.203 1 91.46 494 ILE B N 1
ATOM 12795 C CA . ILE B 1 494 ? -13.48 35.295 27.625 1 91.46 494 ILE B CA 1
ATOM 12796 C C . ILE B 1 494 ? -14.016 33.914 27.997 1 91.46 494 ILE B C 1
ATOM 12798 O O . ILE B 1 494 ? -14.356 33.665 29.156 1 91.46 494 ILE B O 1
ATOM 12802 N N . THR B 1 495 ? -14.168 33.051 27.076 1 88.57 495 THR B N 1
ATOM 12803 C CA . THR B 1 495 ? -14.547 31.664 27.321 1 88.57 495 THR B CA 1
ATOM 12804 C C . THR B 1 495 ? -13.392 30.722 26.993 1 88.57 495 THR B C 1
ATOM 12806 O O . THR B 1 495 ? -12.764 30.843 25.939 1 88.57 495 THR B O 1
ATOM 12809 N N . MET B 1 496 ? -13.081 29.895 27.838 1 85.93 496 MET B N 1
ATOM 12810 C CA . MET B 1 496 ? -11.95 28.988 27.667 1 85.93 496 MET B CA 1
ATOM 12811 C C . MET B 1 496 ? -12.386 27.536 27.835 1 85.93 496 MET B C 1
ATOM 12813 O O . MET B 1 496 ? -13.216 27.228 28.692 1 85.93 496 MET B O 1
ATOM 12817 N N . ARG B 1 497 ? -11.777 26.727 27.123 1 81.29 497 ARG B N 1
ATOM 12818 C CA . ARG B 1 497 ? -12.074 25.301 27.223 1 81.29 497 ARG B CA 1
ATOM 12819 C C . ARG B 1 497 ? -11.639 24.745 28.574 1 81.29 497 ARG B C 1
ATOM 12821 O O . ARG B 1 497 ? -10.643 25.194 29.144 1 81.29 497 ARG B O 1
ATOM 12828 N N . LYS B 1 498 ? -12.279 23.689 28.88 1 72.39 498 LYS B N 1
ATOM 12829 C CA . LYS B 1 498 ? -12.138 23.143 30.226 1 72.39 498 LYS B CA 1
ATOM 12830 C C . LYS B 1 498 ? -10.745 22.558 30.439 1 72.39 498 LYS B C 1
ATOM 12832 O O . LYS B 1 498 ? -10.173 22.68 31.524 1 72.39 498 LYS B O 1
ATOM 12837 N N . SER B 1 499 ? -10.164 21.961 29.46 1 71.28 499 SER B N 1
ATOM 12838 C CA . SER B 1 499 ? -8.879 21.286 29.604 1 71.28 499 SER B CA 1
ATOM 12839 C C . SER B 1 499 ? -7.763 22.281 29.909 1 71.28 499 SER B C 1
ATOM 12841 O O . SER B 1 499 ? -6.818 21.959 30.631 1 71.28 499 SER B O 1
ATOM 12843 N N . LEU B 1 500 ? -7.929 23.447 29.434 1 76.69 500 LEU B N 1
ATOM 12844 C CA . LEU B 1 500 ? -6.91 24.466 29.658 1 76.69 500 LEU B CA 1
ATOM 12845 C C . LEU B 1 500 ? -7.218 25.276 30.914 1 76.69 500 LEU B C 1
ATOM 12847 O O . LEU B 1 500 ? -6.307 25.641 31.661 1 76.69 500 LEU B O 1
ATOM 12851 N N . PHE B 1 501 ? -8.493 25.423 31.09 1 72.21 501 PHE B N 1
ATOM 12852 C CA . PHE B 1 501 ? -8.926 26.213 32.236 1 72.21 501 PHE B CA 1
ATOM 12853 C C . PHE B 1 501 ? -8.531 25.535 33.542 1 72.21 501 PHE B C 1
ATOM 12855 O O . PHE B 1 501 ? -8.14 26.203 34.502 1 72.21 501 PHE B O 1
ATOM 12862 N N . TYR B 1 502 ? -8.475 24.317 33.755 1 65.14 502 TYR B N 1
ATOM 12863 C CA . TYR B 1 502 ? -8.223 23.586 34.992 1 65.14 502 TYR B CA 1
ATOM 12864 C C . TYR B 1 502 ? -6.784 23.088 35.048 1 65.14 502 TYR B C 1
ATOM 12866 O O . TYR B 1 502 ? -6.465 22.178 35.817 1 65.14 502 TYR B O 1
ATOM 12874 N N . ALA B 1 503 ? -6.055 23.43 33.938 1 68.17 503 ALA B N 1
ATOM 12875 C CA . ALA B 1 503 ? -4.644 23.075 34.073 1 68.17 503 ALA B CA 1
ATOM 12876 C C . ALA B 1 503 ? -4.133 23.385 35.477 1 68.17 503 ALA B C 1
ATOM 12878 O O . ALA B 1 503 ? -4.486 24.413 36.06 1 68.17 503 ALA B O 1
ATOM 12879 N N . ASP B 1 504 ? -3.633 22.409 36.05 1 63.84 504 ASP B N 1
ATOM 12880 C CA . ASP B 1 504 ? -3.123 22.597 37.404 1 63.84 504 ASP B CA 1
ATOM 12881 C C . ASP B 1 504 ? -1.599 22.507 37.434 1 63.84 504 ASP B C 1
ATOM 12883 O O . ASP B 1 504 ? -0.967 22.236 36.411 1 63.84 504 ASP B O 1
ATOM 12887 N N . ASP B 1 505 ? -1.125 22.862 38.414 1 59.39 505 ASP B N 1
ATOM 12888 C CA . ASP B 1 505 ? 0.327 22.864 38.565 1 59.39 505 ASP B CA 1
ATOM 12889 C C . ASP B 1 505 ? 0.902 21.463 38.368 1 59.39 505 ASP B C 1
ATOM 12891 O O . ASP B 1 505 ? 2.092 21.308 38.087 1 59.39 505 ASP B O 1
ATOM 12895 N N . ARG B 1 506 ? 0.011 20.533 38.349 1 58.75 506 ARG B N 1
ATOM 12896 C CA . ARG B 1 506 ? 0.474 19.158 38.195 1 58.75 506 ARG B CA 1
ATOM 12897 C C . ARG B 1 506 ? 0.298 18.679 36.757 1 58.75 506 ARG B C 1
ATOM 12899 O O . ARG B 1 506 ? 0.745 17.586 36.403 1 58.75 506 ARG B O 1
ATOM 12906 N N . SER B 1 507 ? -0.272 19.508 36.111 1 71.84 507 SER B N 1
ATOM 12907 C CA . SER B 1 507 ? -0.445 19.165 34.703 1 71.84 507 SER B CA 1
ATOM 12908 C C . SER B 1 507 ? 0.89 19.16 33.967 1 71.84 507 SER B C 1
ATOM 12910 O O . SER B 1 507 ? 1.833 19.842 34.375 1 71.84 507 SER B O 1
ATOM 12912 N N . PRO B 1 508 ? 0.986 18.234 33.038 1 75.7 508 PRO B N 1
ATOM 12913 C CA . PRO B 1 508 ? 2.214 18.227 32.24 1 75.7 508 PRO B CA 1
ATOM 12914 C C . PRO B 1 508 ? 2.574 19.609 31.699 1 75.7 508 PRO B C 1
ATOM 12916 O O . PRO B 1 508 ? 1.689 20.442 31.486 1 75.7 508 PRO B O 1
ATOM 12919 N N . LEU B 1 509 ? 3.857 19.872 31.692 1 76.5 509 LEU B N 1
ATOM 12920 C CA . LEU B 1 509 ? 4.383 21.152 31.232 1 76.5 509 LEU B C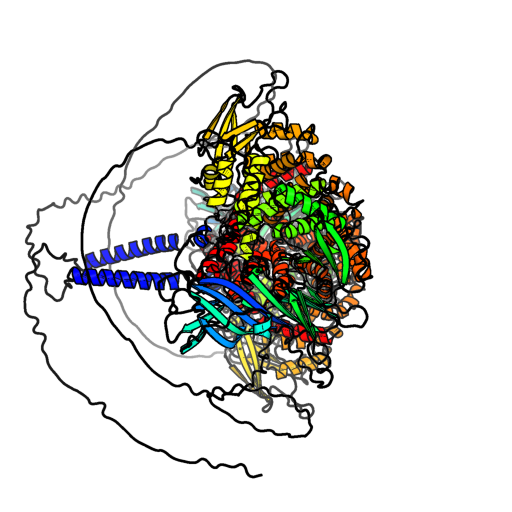A 1
ATOM 12921 C C . LEU B 1 509 ? 3.743 21.559 29.908 1 76.5 509 LEU B C 1
ATOM 12923 O O . LEU B 1 509 ? 3.506 22.744 29.667 1 76.5 509 LEU B O 1
ATOM 12927 N N . VAL B 1 510 ? 3.464 20.645 29.051 1 80.06 510 VAL B N 1
ATOM 12928 C CA . VAL B 1 510 ? 2.883 20.941 27.746 1 80.06 510 VAL B CA 1
ATOM 12929 C C . VAL B 1 510 ? 1.491 21.543 27.923 1 80.06 510 VAL B C 1
ATOM 12931 O O . VAL B 1 510 ? 1.129 22.498 27.232 1 80.06 510 VAL B O 1
ATOM 12934 N N . THR B 1 511 ? 0.804 21.117 28.813 1 79.53 511 THR B N 1
ATOM 12935 C CA . THR B 1 511 ? -0.553 21.593 29.057 1 79.53 511 THR B CA 1
ATOM 12936 C C . THR B 1 511 ? -0.533 22.982 29.688 1 79.53 511 THR B C 1
ATOM 12938 O O . THR B 1 511 ? -1.337 23.845 29.328 1 79.53 511 THR B O 1
ATOM 12941 N N . ARG B 1 512 ? 0.328 23.704 30.727 1 82.97 512 ARG B N 1
ATOM 12942 C CA . ARG B 1 512 ? 0.447 25.012 31.362 1 82.97 512 ARG B CA 1
ATOM 12943 C C . ARG B 1 512 ? 0.871 26.074 30.353 1 82.97 512 ARG B C 1
ATOM 12945 O O . ARG B 1 512 ? 0.372 27.201 30.383 1 82.97 512 ARG B O 1
ATOM 12952 N N . THR B 1 513 ? 1.791 25.137 29.415 1 85.74 513 THR B N 1
ATOM 12953 C CA . THR B 1 513 ? 2.254 26.067 28.391 1 85.74 513 THR B CA 1
ATOM 12954 C C . THR B 1 513 ? 1.122 26.425 27.433 1 85.74 513 THR B C 1
ATOM 12956 O O . THR B 1 513 ? 0.956 27.591 27.067 1 85.74 513 THR B O 1
ATOM 12959 N N . GLU B 1 514 ? 0.419 25.455 27.076 1 85.4 514 GLU B N 1
ATOM 12960 C CA . GLU B 1 514 ? -0.704 25.7 26.176 1 85.4 514 GLU B CA 1
ATOM 12961 C C . GLU B 1 514 ? -1.774 26.555 26.848 1 85.4 514 GLU B C 1
ATOM 12963 O O . GLU B 1 514 ? -2.398 27.399 26.202 1 85.4 514 GLU B O 1
ATOM 12968 N N . ALA B 1 515 ? -1.977 26.265 28.039 1 86.5 515 ALA B N 1
ATOM 12969 C CA . ALA B 1 515 ? -2.963 27.038 28.789 1 86.5 515 ALA B CA 1
ATOM 12970 C C . ALA B 1 515 ? -2.564 28.508 28.867 1 86.5 515 ALA B C 1
ATOM 12972 O O . ALA B 1 515 ? -3.394 29.395 28.653 1 86.5 515 ALA B O 1
ATOM 12973 N N . LEU B 1 516 ? -1.34 28.721 29.148 1 88.87 516 LEU B N 1
ATOM 12974 C CA . LEU B 1 516 ? -0.869 30.097 29.263 1 88.87 516 LEU B CA 1
ATOM 12975 C C . LEU B 1 516 ? -0.869 30.787 27.903 1 88.87 516 LEU B C 1
ATOM 12977 O O . LEU B 1 516 ? -1.234 31.96 27.797 1 88.87 516 LEU B O 1
ATOM 12981 N N . LYS B 1 517 ? -0.432 30.076 26.91 1 89.53 517 LYS B N 1
ATOM 12982 C CA . LYS B 1 517 ? -0.45 30.621 25.556 1 89.53 517 LYS B CA 1
ATOM 12983 C C . LYS B 1 517 ? -1.861 31.038 25.149 1 89.53 517 LYS B C 1
ATOM 12985 O O . LYS B 1 517 ? -2.056 32.113 24.578 1 89.53 517 LYS B O 1
ATOM 12990 N N . THR B 1 518 ? -2.727 30.247 25.445 1 88.13 518 THR B N 1
ATOM 12991 C CA . THR B 1 518 ? -4.116 30.518 25.094 1 88.13 518 THR B CA 1
ATOM 12992 C C . THR B 1 518 ? -4.646 31.72 25.87 1 88.13 518 THR B C 1
ATOM 12994 O O . THR B 1 518 ? -5.349 32.565 25.313 1 88.13 518 THR B O 1
ATOM 12997 N N . LEU B 1 519 ? -4.31 31.766 27.079 1 90.3 519 LEU B N 1
ATOM 12998 C CA . LEU B 1 519 ? -4.758 32.881 27.906 1 90.3 519 LEU B CA 1
ATOM 12999 C C . LEU B 1 519 ? -4.217 34.204 27.374 1 90.3 519 LEU B C 1
ATOM 13001 O O . LEU B 1 519 ? -4.957 35.184 27.268 1 90.3 519 LEU B O 1
ATOM 13005 N N . ILE B 1 520 ? -2.974 34.239 27.072 1 92.76 520 ILE B N 1
ATOM 13006 C CA . ILE B 1 520 ? -2.354 35.457 26.562 1 92.76 520 ILE B CA 1
ATOM 13007 C C . ILE B 1 520 ? -3.026 35.87 25.254 1 92.76 520 ILE B C 1
ATOM 13009 O O . ILE B 1 520 ? -3.275 37.056 25.025 1 92.76 520 ILE B O 1
ATOM 13013 N N . GLY B 1 521 ? -3.249 34.948 24.457 1 91.57 521 GLY B N 1
ATOM 13014 C CA . GLY B 1 521 ? -3.91 35.227 23.193 1 91.57 521 GLY B CA 1
ATOM 13015 C C . GLY B 1 521 ? -5.309 35.789 23.362 1 91.57 521 GLY B C 1
ATOM 13016 O O . GLY B 1 521 ? -5.675 36.766 22.706 1 91.57 521 GLY B O 1
ATOM 13017 N N . LEU B 1 522 ? -6.019 35.156 24.181 1 91.33 522 LEU B N 1
ATOM 13018 C CA . LEU B 1 522 ? -7.4 35.577 24.392 1 91.33 522 LEU B CA 1
ATOM 13019 C C . LEU B 1 522 ? -7.455 36.956 25.041 1 91.33 522 LEU B C 1
ATOM 13021 O O . LEU B 1 522 ? -8.305 37.778 24.691 1 91.33 522 LEU B O 1
ATOM 13025 N N . LEU B 1 523 ? -6.608 37.187 25.931 1 92.48 523 LEU B N 1
ATOM 13026 C CA . LEU B 1 523 ? -6.552 38.495 26.576 1 92.48 523 LEU B CA 1
ATOM 13027 C C . LEU B 1 523 ? -6.041 39.557 25.608 1 92.48 523 LEU B C 1
ATOM 13029 O O . LEU B 1 523 ? -6.474 40.71 25.661 1 92.48 523 LEU B O 1
ATOM 13033 N N . GLY B 1 524 ? -5.103 39.171 24.819 1 92.64 524 GLY B N 1
ATOM 13034 C CA . GLY B 1 524 ? -4.582 40.105 23.833 1 92.64 524 GLY B CA 1
ATOM 13035 C C . GLY B 1 524 ? -5.63 40.569 22.84 1 92.64 524 GLY B C 1
ATOM 13036 O O . GLY B 1 524 ? -5.584 41.707 22.366 1 92.64 524 GLY B O 1
ATOM 13037 N N . GLU B 1 525 ? -6.499 39.765 22.605 1 91.29 525 GLU B N 1
ATOM 13038 C CA . GLU B 1 525 ? -7.566 40.079 21.66 1 91.29 525 GLU B CA 1
ATOM 13039 C C . GLU B 1 525 ? -8.447 41.212 22.179 1 91.29 525 GLU B C 1
ATOM 13041 O O . GLU B 1 525 ? -9.17 41.847 21.408 1 91.29 525 GLU B O 1
ATOM 13046 N N . GLN B 1 526 ? -8.346 41.439 23.413 1 91.62 526 GLN B N 1
ATOM 13047 C CA . GLN B 1 526 ? -9.125 42.54 23.971 1 91.62 526 GLN B CA 1
ATOM 13048 C C . GLN B 1 526 ? -8.689 43.878 23.381 1 91.62 526 GLN B C 1
ATOM 13050 O O . GLN B 1 526 ? -9.503 44.791 23.232 1 91.62 526 GLN B O 1
ATOM 13055 N N . TRP B 1 527 ? -7.438 43.934 23.107 1 91.95 527 TRP B N 1
ATOM 13056 C CA . TRP B 1 527 ? -6.901 45.151 22.507 1 91.95 527 TRP B CA 1
ATOM 13057 C C . TRP B 1 527 ? -6.911 45.058 20.985 1 91.95 527 TRP B C 1
ATOM 13059 O O . TRP B 1 527 ? -7.533 45.881 20.31 1 91.95 527 TRP B O 1
ATOM 13069 N N . LEU B 1 528 ? -6.224 44.054 20.589 1 90.92 528 LEU B N 1
ATOM 13070 C CA . LEU B 1 528 ? -6.079 43.852 19.151 1 90.92 528 LEU B CA 1
ATOM 13071 C C . LEU B 1 528 ? -7.245 43.041 18.596 1 90.92 528 LEU B C 1
ATOM 13073 O O . LEU B 1 528 ? -7.351 41.84 18.855 1 90.92 528 LEU B O 1
ATOM 13077 N N . GLY B 1 529 ? -8.046 43.629 17.895 1 86.5 529 GLY B N 1
ATOM 13078 C CA . GLY B 1 529 ? -9.271 43.012 17.413 1 86.5 529 GLY B CA 1
ATOM 13079 C C . GLY B 1 529 ? -10.508 43.485 18.153 1 86.5 529 GLY B C 1
ATOM 13080 O O . GLY B 1 529 ? -11.622 43.396 17.632 1 86.5 529 GLY B O 1
ATOM 13081 N N . GLY B 1 530 ? -10.217 43.879 19.363 1 87.7 530 GLY B N 1
ATOM 13082 C CA . GLY B 1 530 ? -11.306 44.41 20.167 1 87.7 530 GLY B CA 1
ATOM 13083 C C . GLY B 1 530 ? -11.394 45.924 20.128 1 87.7 530 GLY B C 1
ATOM 13084 O O . GLY B 1 530 ? -12.305 46.482 19.513 1 87.7 530 GLY B O 1
ATOM 13085 N N . ARG B 1 531 ? -10.364 46.493 20.62 1 87.9 531 ARG B N 1
ATOM 13086 C CA . ARG B 1 531 ? -10.328 47.951 20.654 1 87.9 531 ARG B CA 1
ATOM 13087 C C . ARG B 1 531 ? -10.052 48.525 19.268 1 87.9 531 ARG B C 1
ATOM 13089 O O . ARG B 1 531 ? -10.558 49.594 18.921 1 87.9 531 ARG B O 1
ATOM 13096 N N . VAL B 1 532 ? -9.207 47.814 18.573 1 88.29 532 VAL B N 1
ATOM 13097 C CA . VAL B 1 532 ? -8.872 48.265 17.226 1 88.29 532 VAL B CA 1
ATOM 13098 C C . VAL B 1 532 ? -9.043 47.113 16.238 1 88.29 532 VAL B C 1
ATOM 13100 O O . VAL B 1 532 ? -8.895 45.945 16.605 1 88.29 532 VAL B O 1
ATOM 13103 N N . ASN B 1 533 ? -9.435 47.454 15.066 1 87.16 533 ASN B N 1
ATOM 13104 C CA . ASN B 1 533 ? -9.51 46.487 13.976 1 87.16 533 ASN B CA 1
ATOM 13105 C C . ASN B 1 533 ? -8.924 47.051 12.685 1 87.16 533 ASN B C 1
ATOM 13107 O O . ASN B 1 533 ? -8.636 48.246 12.599 1 87.16 533 ASN B O 1
ATOM 13111 N N . MET B 1 534 ? -8.748 46.199 11.753 1 85.01 534 MET B N 1
ATOM 13112 C CA . MET B 1 534 ? -8.242 46.628 10.452 1 85.01 534 MET B CA 1
ATOM 13113 C C . MET B 1 534 ? -9.387 47.024 9.526 1 85.01 534 MET B C 1
ATOM 13115 O O . MET B 1 534 ? -10.504 46.522 9.664 1 85.01 534 MET B O 1
ATOM 13119 N N . LYS B 1 535 ? -9.105 47.788 8.627 1 81.98 535 LYS B N 1
ATOM 13120 C CA . LYS B 1 535 ? -10.12 48.236 7.677 1 81.98 535 LYS B CA 1
ATOM 13121 C C . LYS B 1 535 ? -10.413 47.158 6.637 1 81.98 535 LYS B C 1
ATOM 13123 O O . LYS B 1 535 ? -11.454 47.191 5.977 1 81.98 535 LYS B O 1
ATOM 13128 N N . SER B 1 536 ? -9.466 46.372 6.556 1 78 536 SER B N 1
ATOM 13129 C CA . SER B 1 536 ? -9.615 45.304 5.572 1 78 536 SER B CA 1
ATOM 13130 C C . SER B 1 536 ? -9.196 43.957 6.152 1 78 536 SER B C 1
ATOM 13132 O O . SER B 1 536 ? -8.255 43.881 6.944 1 78 536 SER B O 1
ATOM 13134 N N . TRP B 1 537 ? -9.838 42.938 5.602 1 77.55 537 TRP B N 1
ATOM 13135 C CA . TRP B 1 537 ? -9.474 41.586 6.013 1 77.55 537 TRP B CA 1
ATOM 13136 C C . TRP B 1 537 ? -8.078 41.224 5.519 1 77.55 537 TRP B C 1
ATOM 13138 O O . TRP B 1 537 ? -7.407 40.37 6.103 1 77.55 537 TRP B O 1
ATOM 13148 N N . THR B 1 538 ? -7.682 41.852 4.523 1 78.13 538 THR B N 1
ATOM 13149 C CA . THR B 1 538 ? -6.376 41.589 3.93 1 78.13 538 THR B CA 1
ATOM 13150 C C . THR B 1 538 ? -5.259 41.899 4.923 1 78.13 538 THR B C 1
ATOM 13152 O O . THR B 1 538 ? -4.211 41.25 4.908 1 78.13 538 THR B O 1
ATOM 13155 N N . ASN B 1 539 ? -5.568 42.814 5.836 1 85.05 539 ASN B N 1
ATOM 13156 C CA . ASN B 1 539 ? -4.491 43.282 6.702 1 85.05 539 ASN B CA 1
ATOM 13157 C C . ASN B 1 539 ? -4.693 42.825 8.144 1 85.05 539 ASN B C 1
ATOM 13159 O O . ASN B 1 539 ? -3.958 43.243 9.041 1 85.05 539 ASN B O 1
ATOM 13163 N N . VAL B 1 540 ? -5.544 41.904 8.332 1 84.24 540 VAL B N 1
ATOM 13164 C CA . VAL B 1 540 ? -5.842 41.445 9.685 1 84.24 540 VAL B CA 1
ATOM 13165 C C . VAL B 1 540 ? -4.639 40.693 10.252 1 84.24 540 VAL B C 1
ATOM 13167 O O . VAL B 1 540 ? -4.504 40.553 11.47 1 84.24 540 VAL B O 1
ATOM 13170 N N . TRP B 1 541 ? -3.745 40.317 9.409 1 87.53 541 TRP B N 1
ATOM 13171 C CA . TRP B 1 541 ? -2.563 39.578 9.842 1 87.53 541 TRP B CA 1
ATOM 13172 C C . TRP B 1 541 ? -1.696 40.429 10.764 1 87.53 541 TRP B C 1
ATOM 13174 O O . TRP B 1 541 ? -0.934 39.898 11.575 1 87.53 541 TRP B O 1
ATOM 13184 N N . ILE B 1 542 ? -1.837 41.699 10.701 1 90.25 542 ILE B N 1
ATOM 13185 C CA . ILE B 1 542 ? -1.049 42.601 11.534 1 90.25 542 ILE B CA 1
ATOM 13186 C C . ILE B 1 542 ? -1.454 42.439 12.997 1 90.25 542 ILE B C 1
ATOM 13188 O O . ILE B 1 542 ? -0.597 42.395 13.884 1 90.25 542 ILE B O 1
ATOM 13192 N N . LEU B 1 543 ? -2.757 42.286 13.206 1 90.25 543 LEU B N 1
ATOM 13193 C CA . LEU B 1 543 ? -3.25 42.12 14.569 1 90.25 543 LEU B CA 1
ATOM 13194 C C . LEU B 1 543 ? -2.98 40.708 15.078 1 90.25 543 LEU B C 1
ATOM 13196 O O . LEU B 1 543 ? -2.402 40.53 16.152 1 90.25 543 LEU B O 1
ATOM 13200 N N . GLU B 1 544 ? -3.252 39.81 14.355 1 89.11 544 GLU B N 1
ATOM 13201 C CA . GLU B 1 544 ? -3.102 38.417 14.766 1 89.11 544 GLU B CA 1
ATOM 13202 C C . GLU B 1 544 ? -1.63 38.023 14.851 1 89.11 544 GLU B C 1
ATOM 13204 O O . GLU B 1 544 ? -1.239 37.246 15.724 1 89.11 544 GLU B O 1
ATOM 13209 N N . GLY B 1 545 ? -0.92 38.48 13.906 1 91.85 545 GLY B N 1
ATOM 13210 C CA . GLY B 1 545 ? 0.511 38.224 13.957 1 91.85 545 GLY B CA 1
ATOM 13211 C C . GLY B 1 545 ? 1.188 38.855 15.159 1 91.85 545 GLY B C 1
ATOM 13212 O O . GLY B 1 545 ? 2.089 38.26 15.754 1 91.85 545 GLY B O 1
ATOM 13213 N N . SER B 1 546 ? 0.751 39.976 15.47 1 92.84 546 SER B N 1
ATOM 13214 C CA . SER B 1 546 ? 1.295 40.644 16.647 1 92.84 546 SER B CA 1
ATOM 13215 C C . SER B 1 546 ? 0.978 39.866 17.92 1 92.84 546 SER B C 1
ATOM 13217 O O . SER B 1 546 ? 1.846 39.686 18.777 1 92.84 546 SER B O 1
ATOM 13219 N N . LEU B 1 547 ? -0.19 39.418 17.929 1 92.26 547 LEU B N 1
ATOM 13220 C CA . LEU B 1 547 ? -0.606 38.671 19.111 1 92.26 547 LEU B CA 1
ATOM 13221 C C . LEU B 1 547 ? 0.201 37.385 19.254 1 92.26 547 LEU B C 1
ATOM 13223 O O . LEU B 1 547 ? 0.577 37.003 20.364 1 92.26 547 LEU B O 1
ATOM 13227 N N . LEU B 1 548 ? 0.393 36.781 18.164 1 92.6 548 LEU B N 1
ATOM 13228 C CA . LEU B 1 548 ? 1.18 35.553 18.182 1 92.6 548 LEU B CA 1
ATOM 13229 C C . LEU B 1 548 ? 2.607 35.828 18.644 1 92.6 548 LEU B C 1
ATOM 13231 O O . LEU B 1 548 ? 3.184 35.037 19.394 1 92.6 548 LEU B O 1
ATOM 13235 N N . TYR B 1 549 ? 3.149 36.909 18.255 1 93.43 549 TYR B N 1
ATOM 13236 C CA . TYR B 1 549 ? 4.496 37.287 18.666 1 93.43 549 TYR B CA 1
ATOM 13237 C C . TYR B 1 549 ? 4.533 37.655 20.145 1 93.43 549 TYR B C 1
ATOM 13239 O O . TYR B 1 549 ? 5.412 37.203 20.882 1 93.43 549 TYR B O 1
ATOM 13247 N N . PHE B 1 550 ? 3.584 38.383 20.589 1 92.68 550 PHE B N 1
ATOM 13248 C CA . PHE B 1 550 ? 3.558 38.836 21.975 1 92.68 550 PHE B CA 1
ATOM 13249 C C . PHE B 1 550 ? 3.347 37.663 22.924 1 92.68 550 PHE B C 1
ATOM 13251 O O . PHE B 1 550 ? 3.87 37.659 24.041 1 92.68 550 PHE B O 1
ATOM 13258 N N . ARG B 1 551 ? 2.565 36.76 22.402 1 91.9 551 ARG B N 1
ATOM 13259 C CA . ARG B 1 551 ? 2.355 35.553 23.194 1 91.9 551 ARG B CA 1
ATOM 13260 C C . ARG B 1 551 ? 3.682 34.89 23.545 1 91.9 551 ARG B C 1
ATOM 13262 O O . ARG B 1 551 ? 3.918 34.533 24.701 1 91.9 551 ARG B O 1
ATOM 13269 N N . HIS B 1 552 ? 4.512 34.816 22.623 1 89.75 552 HIS B N 1
ATOM 13270 C CA . HIS B 1 552 ? 5.788 34.143 22.839 1 89.75 552 HIS B CA 1
ATOM 13271 C C . HIS B 1 552 ? 6.74 35.014 23.653 1 89.75 552 HIS B C 1
ATOM 13273 O O . HIS B 1 552 ? 7.564 34.499 24.411 1 89.75 552 HIS B O 1
ATOM 13279 N N . LEU B 1 553 ? 6.582 36.239 23.504 1 88.61 553 LEU B N 1
ATOM 13280 C CA . LEU B 1 553 ? 7.429 37.169 24.243 1 88.61 553 LEU B CA 1
ATOM 13281 C C . LEU B 1 553 ? 7.086 37.154 25.729 1 88.61 553 LEU B C 1
ATOM 13283 O O . LEU B 1 553 ? 7.972 37.287 26.576 1 88.61 553 LEU B O 1
ATOM 13287 N N . LEU B 1 554 ? 5.852 36.902 26.026 1 92.19 554 LEU B N 1
ATOM 13288 C CA . LEU B 1 554 ? 5.37 37.113 27.387 1 92.19 554 LEU B CA 1
ATOM 13289 C C . LEU B 1 554 ? 5.406 35.813 28.184 1 92.19 554 LEU B C 1
ATOM 13291 O O . LEU B 1 554 ? 5.394 35.835 29.416 1 92.19 554 LEU B O 1
ATOM 13295 N N . ILE B 1 555 ? 5.437 34.724 27.573 1 90.73 555 ILE B N 1
ATOM 13296 C CA . ILE B 1 555 ? 5.348 33.444 28.267 1 90.73 555 ILE B CA 1
ATOM 13297 C C . ILE B 1 555 ? 6.454 33.347 29.315 1 90.73 555 ILE B C 1
ATOM 13299 O O . ILE B 1 555 ? 6.192 33.021 30.475 1 90.73 555 ILE B O 1
ATOM 13303 N N . GLU B 1 556 ? 7.643 33.639 28.966 1 85.95 556 GLU B N 1
ATOM 13304 C CA . GLU B 1 556 ? 8.771 33.496 29.883 1 85.95 556 GLU B CA 1
ATOM 13305 C C . GLU B 1 556 ? 8.752 34.584 30.953 1 85.95 556 GLU B C 1
ATOM 13307 O O . GLU B 1 556 ? 9.199 34.36 32.081 1 85.95 556 GLU B O 1
ATOM 13312 N N . LYS B 1 557 ? 8.241 35.661 30.565 1 87.06 557 LYS B N 1
ATOM 13313 C CA . LYS B 1 557 ? 8.165 36.761 31.523 1 87.06 557 LYS B CA 1
ATOM 13314 C C . LYS B 1 557 ? 7.149 36.463 32.622 1 87.06 557 LYS B C 1
ATOM 13316 O O . LYS B 1 557 ? 7.343 36.853 33.775 1 87.06 557 LYS B O 1
ATOM 13321 N N . ILE B 1 558 ? 6.15 35.81 32.255 1 91.24 558 ILE B N 1
ATOM 13322 C CA . ILE B 1 558 ? 5.073 35.534 33.199 1 91.24 558 ILE B CA 1
ATOM 13323 C C . ILE B 1 558 ? 5.426 34.309 34.041 1 91.24 558 ILE B C 1
ATOM 13325 O O . ILE B 1 558 ? 5.194 34.293 35.252 1 91.24 558 ILE B O 1
ATOM 13329 N N . ASP B 1 559 ? 5.897 33.308 33.389 1 88.87 559 ASP B N 1
ATOM 13330 C CA . ASP B 1 559 ? 6.3 32.089 34.083 1 88.87 559 ASP B CA 1
ATOM 13331 C C . ASP B 1 559 ? 7.649 31.587 33.573 1 88.87 559 ASP B C 1
ATOM 13333 O O . ASP B 1 559 ? 7.708 30.831 32.601 1 88.87 559 ASP B O 1
ATOM 13337 N N . PRO B 1 560 ? 8.611 31.905 34.318 1 85.21 560 PRO B N 1
ATOM 13338 C CA . PRO B 1 560 ? 9.978 31.567 33.916 1 85.21 560 PRO B CA 1
ATOM 13339 C C . PRO B 1 560 ? 10.216 30.061 33.839 1 85.21 560 PRO B C 1
ATOM 13341 O O . PRO B 1 560 ? 11.119 29.61 33.13 1 85.21 560 PRO B O 1
ATOM 13344 N N . SER B 1 561 ? 9.43 29.231 34.448 1 81.85 561 SER B N 1
ATOM 13345 C CA . SER B 1 561 ? 9.606 27.783 34.457 1 81.85 561 SER B CA 1
ATOM 13346 C C . SER B 1 561 ? 9.222 27.171 33.113 1 81.85 561 SER B C 1
ATOM 13348 O O . SER B 1 561 ? 9.605 26.04 32.808 1 81.85 561 SER B O 1
ATOM 13350 N N . LEU B 1 562 ? 8.573 27.911 32.183 1 85.14 562 LEU B N 1
ATOM 13351 C CA . LEU B 1 562 ? 8.091 27.397 30.906 1 85.14 562 LEU B CA 1
ATOM 13352 C C . LEU B 1 562 ? 9.04 27.778 29.774 1 85.14 562 LEU B C 1
ATOM 13354 O O . LEU B 1 562 ? 8.762 27.501 28.605 1 85.14 562 LEU B O 1
ATOM 13358 N N . GLY B 1 563 ? 10.123 28.286 30.103 1 78.5 563 GLY B N 1
ATOM 13359 C CA . GLY B 1 563 ? 11.056 28.758 29.092 1 78.5 563 GLY B CA 1
ATOM 13360 C C . GLY B 1 563 ? 11.563 27.653 28.185 1 78.5 563 GLY B C 1
ATOM 13361 O O . GLY B 1 563 ? 11.753 27.865 26.986 1 78.5 563 GLY B O 1
ATOM 13362 N N . SER B 1 564 ? 11.653 26.546 28.744 1 80.34 564 SER B N 1
ATOM 13363 C CA . SER B 1 564 ? 12.208 25.435 27.978 1 80.34 564 SER B CA 1
ATOM 13364 C C . SER B 1 564 ? 11.116 24.684 27.223 1 80.34 564 SER B C 1
ATOM 13366 O O . SER B 1 564 ? 11.407 23.771 26.447 1 80.34 564 SER B O 1
ATOM 13368 N N . ALA B 1 565 ? 9.919 25.174 27.313 1 80.34 565 ALA B N 1
ATOM 13369 C CA . ALA B 1 565 ? 8.808 24.401 26.763 1 80.34 565 ALA B CA 1
ATOM 13370 C C . ALA B 1 565 ? 8.256 25.056 25.5 1 80.34 565 ALA B C 1
ATOM 13372 O O . ALA B 1 565 ? 7.275 24.579 24.924 1 80.34 565 ALA B O 1
ATOM 13373 N N . HIS B 1 566 ? 8.897 26.124 25.076 1 85.87 566 HIS B N 1
ATOM 13374 C CA . HIS B 1 566 ? 8.418 26.773 23.86 1 85.87 566 HIS B CA 1
ATOM 13375 C C . HIS B 1 566 ? 9.553 27.485 23.132 1 85.87 566 HIS B C 1
ATOM 13377 O O . HIS B 1 566 ? 10.605 27.747 23.719 1 85.87 566 HIS B O 1
ATOM 13383 N N . SER B 1 567 ? 9.376 27.637 21.906 1 90.92 567 SER B N 1
ATOM 13384 C CA . SER B 1 567 ? 10.327 28.352 21.062 1 90.92 567 SER B CA 1
ATOM 13385 C C . SER B 1 567 ? 9.624 29.035 19.893 1 90.92 567 SER B C 1
ATOM 13387 O O . SER B 1 567 ? 8.901 28.388 19.133 1 90.92 567 SER B O 1
ATOM 13389 N N . PHE B 1 568 ? 9.716 30.271 19.809 1 92.65 568 PHE B N 1
ATOM 13390 C CA . PHE B 1 568 ? 9.117 30.978 18.684 1 92.65 568 PHE B CA 1
ATOM 13391 C C . PHE B 1 568 ? 9.658 30.448 17.361 1 92.65 568 PHE B C 1
ATOM 13393 O O . PHE B 1 568 ? 8.913 30.318 16.387 1 92.65 568 PHE B O 1
ATOM 13400 N N . VAL B 1 569 ? 10.897 30.153 17.397 1 93.64 569 VAL B N 1
ATOM 13401 C CA . VAL B 1 569 ? 11.578 29.745 16.173 1 93.64 569 VAL B CA 1
ATOM 13402 C C . VAL B 1 569 ? 10.985 28.432 15.665 1 93.64 569 VAL B C 1
ATOM 13404 O O . VAL B 1 569 ? 10.692 28.296 14.475 1 93.64 569 VAL B O 1
ATOM 13407 N N . THR B 1 570 ? 10.748 27.546 16.509 1 93.49 570 THR B N 1
ATOM 13408 C CA . THR B 1 570 ? 10.303 26.232 16.06 1 93.49 570 THR B CA 1
ATOM 13409 C C . THR B 1 570 ? 8.779 26.161 16.02 1 93.49 570 THR B C 1
ATOM 13411 O O . THR B 1 570 ? 8.207 25.465 15.179 1 93.49 570 THR B O 1
ATOM 13414 N N . ASP B 1 571 ? 8.113 26.866 16.83 1 91.27 571 ASP B N 1
ATOM 13415 C CA . ASP B 1 571 ? 6.662 26.765 16.95 1 91.27 571 ASP B CA 1
ATOM 13416 C C . ASP B 1 571 ? 5.963 27.645 15.916 1 91.27 571 ASP B C 1
ATOM 13418 O O . ASP B 1 571 ? 4.81 27.395 15.558 1 91.27 571 ASP B O 1
ATOM 13422 N N . VAL B 1 572 ? 6.668 28.622 15.481 1 93.72 572 VAL B N 1
ATOM 13423 C CA . VAL B 1 572 ? 6.006 29.571 14.592 1 93.72 572 VAL B CA 1
ATOM 13424 C C . VAL B 1 572 ? 6.812 29.723 13.304 1 93.72 572 VAL B C 1
ATOM 13426 O O . VAL B 1 572 ? 6.325 29.399 12.218 1 93.72 572 VAL B O 1
ATOM 13429 N N . GLU B 1 573 ? 7.993 30.065 13.457 1 95.54 573 GLU B N 1
ATOM 13430 C CA . GLU B 1 573 ? 8.787 30.473 12.302 1 95.54 573 GLU B CA 1
ATOM 13431 C C . GLU B 1 573 ? 9.056 29.293 11.372 1 95.54 573 GLU B C 1
ATOM 13433 O O . GLU B 1 573 ? 8.949 29.422 10.15 1 95.54 573 GLU B O 1
ATOM 13438 N N . THR B 1 574 ? 9.509 28.194 11.945 1 94.08 574 THR B N 1
ATOM 13439 C CA . THR B 1 574 ? 9.767 27.021 11.117 1 94.08 574 THR B CA 1
ATOM 13440 C C . THR B 1 574 ? 8.508 26.603 10.364 1 94.08 574 THR B C 1
ATOM 13442 O O . THR B 1 574 ? 8.572 26.247 9.185 1 94.08 574 THR B O 1
ATOM 13445 N N . LYS B 1 575 ? 7.437 26.669 11.011 1 91.82 575 LYS B N 1
ATOM 13446 C CA . LYS B 1 575 ? 6.17 26.291 10.391 1 91.82 575 LYS B CA 1
ATOM 13447 C C . LYS B 1 575 ? 5.758 27.3 9.324 1 91.82 575 LYS B C 1
ATOM 13449 O O . LYS B 1 575 ? 5.238 26.921 8.272 1 91.82 575 LYS B O 1
ATOM 13454 N N . ALA B 1 576 ? 5.954 28.519 9.643 1 93.07 576 ALA B N 1
ATOM 13455 C CA . ALA B 1 576 ? 5.661 29.567 8.669 1 93.07 576 ALA B CA 1
ATOM 13456 C C . ALA B 1 576 ? 6.513 29.403 7.413 1 93.07 576 ALA B C 1
ATOM 13458 O O . ALA B 1 576 ? 6.014 29.545 6.294 1 93.07 576 ALA B O 1
ATOM 13459 N N . MET B 1 577 ? 7.715 29.137 7.655 1 94.48 577 MET B N 1
ATOM 13460 C CA . MET B 1 577 ? 8.637 29 6.531 1 94.48 577 MET B CA 1
ATOM 13461 C C . MET B 1 577 ? 8.296 27.771 5.695 1 94.48 577 MET B C 1
ATOM 13463 O O . MET B 1 577 ? 8.494 27.769 4.478 1 94.48 577 MET B O 1
ATOM 13467 N N . GLU B 1 578 ? 7.806 26.817 6.341 1 91.45 578 GLU B N 1
ATOM 13468 C CA . GLU B 1 578 ? 7.389 25.626 5.606 1 91.45 578 GLU B CA 1
ATOM 13469 C C . GLU B 1 578 ? 6.236 25.94 4.656 1 91.45 578 GLU B C 1
ATOM 13471 O O . GLU B 1 578 ? 6.264 25.549 3.487 1 91.45 578 GLU B O 1
ATOM 13476 N N . SER B 1 579 ? 5.313 26.618 5.118 1 87.47 579 SER B N 1
ATOM 13477 C CA . SER B 1 579 ? 4.153 26.96 4.302 1 87.47 579 SER B CA 1
ATOM 13478 C C . SER B 1 579 ? 4.512 27.983 3.23 1 87.47 579 SER B C 1
ATOM 13480 O O . SER B 1 579 ? 3.982 27.936 2.118 1 87.47 579 SER B O 1
ATOM 13482 N N . ASP B 1 580 ? 5.397 28.81 3.591 1 90.15 580 ASP B N 1
ATOM 13483 C CA . ASP B 1 580 ? 5.766 29.9 2.693 1 90.15 580 ASP B CA 1
ATOM 13484 C C . ASP B 1 580 ? 6.866 29.466 1.726 1 90.15 580 ASP B C 1
ATOM 13486 O O . ASP B 1 580 ? 7.227 30.212 0.814 1 90.15 580 ASP B O 1
ATOM 13490 N N . GLY B 1 581 ? 7.393 28.35 1.931 1 90.5 581 GLY B N 1
ATOM 13491 C CA . GLY B 1 581 ? 8.515 27.899 1.123 1 90.5 581 GLY B CA 1
ATOM 13492 C C . GLY B 1 581 ? 8.089 27.272 -0.192 1 90.5 581 GLY B C 1
ATOM 13493 O O . GLY B 1 581 ? 8.932 26.927 -1.022 1 90.5 581 GLY B O 1
ATOM 13494 N N . TYR B 1 582 ? 6.822 27.238 -0.394 1 88.69 582 TYR B N 1
ATOM 13495 C CA . TYR B 1 582 ? 6.306 26.692 -1.644 1 88.69 582 TYR B CA 1
ATOM 13496 C C . TYR B 1 582 ? 5.861 27.807 -2.583 1 88.69 582 TYR B C 1
ATOM 13498 O O . TYR B 1 582 ? 5.497 28.896 -2.134 1 88.69 582 TYR B O 1
ATOM 13506 N N . ASP B 1 583 ? 5.845 27.541 -3.779 1 81.32 583 ASP B N 1
ATOM 13507 C CA . ASP B 1 583 ? 5.464 28.555 -4.757 1 81.32 583 ASP B CA 1
ATOM 13508 C C . ASP B 1 583 ? 3.967 28.846 -4.692 1 81.32 583 ASP B C 1
ATOM 13510 O O . ASP B 1 583 ? 3.506 29.871 -5.198 1 81.32 583 ASP B O 1
ATOM 13514 N N . SER B 1 584 ? 3.334 27.982 -4.013 1 76.23 584 SER B N 1
ATOM 13515 C CA . SER B 1 584 ? 1.9 28.188 -3.844 1 76.23 584 SER B CA 1
ATOM 13516 C C . SER B 1 584 ? 1.613 29.212 -2.751 1 76.23 584 SER B C 1
ATOM 13518 O O . SER B 1 584 ? 0.462 29.605 -2.548 1 76.23 584 SER B O 1
ATOM 13520 N N . SER B 1 585 ? 2.644 29.686 -2.112 1 81.66 585 SER B N 1
ATOM 13521 C CA . SER B 1 585 ? 2.46 30.693 -1.072 1 81.66 585 SER B CA 1
ATOM 13522 C C . SER B 1 585 ? 1.856 31.972 -1.641 1 81.66 585 SER B C 1
ATOM 13524 O O . SER B 1 585 ? 1.988 32.25 -2.835 1 81.66 585 SER B O 1
ATOM 13526 N N . ARG B 1 586 ? 1.214 32.724 -0.747 1 77.51 586 ARG B N 1
ATOM 13527 C CA . ARG B 1 586 ? 0.526 33.938 -1.173 1 77.51 586 ARG B CA 1
ATOM 13528 C C . ARG B 1 586 ? 1.119 35.169 -0.497 1 77.51 586 ARG B C 1
ATOM 13530 O O . ARG B 1 586 ? 1.515 35.113 0.669 1 77.51 586 ARG B O 1
ATOM 13537 N N . SER B 1 587 ? 1.053 36.191 -1.281 1 84.23 587 SER B N 1
ATOM 13538 C CA . SER B 1 587 ? 1.485 37.463 -0.709 1 84.23 587 SER B CA 1
ATOM 13539 C C . SER B 1 587 ? 0.423 38.039 0.221 1 84.23 587 SER B C 1
ATOM 13541 O O . SER B 1 587 ? -0.746 37.652 0.153 1 84.23 587 SER B O 1
ATOM 13543 N N . PHE B 1 588 ? 0.785 38.909 1.031 1 84.85 588 PHE B N 1
ATOM 13544 C CA . PHE B 1 588 ? -0.143 39.543 1.96 1 84.85 588 PHE B CA 1
ATOM 13545 C C . PHE B 1 588 ? -1.064 40.513 1.229 1 84.85 588 PHE B C 1
ATOM 13547 O O . PHE B 1 588 ? -2.092 40.927 1.768 1 84.85 588 PHE B O 1
ATOM 13554 N N . ARG B 1 589 ? -0.837 40.771 0.021 1 78.04 589 ARG B N 1
ATOM 13555 C CA . ARG B 1 589 ? -1.619 41.748 -0.728 1 78.04 589 ARG B CA 1
ATOM 13556 C C . ARG B 1 589 ? -2.824 41.091 -1.394 1 78.04 589 ARG B C 1
ATOM 13558 O O . ARG B 1 589 ? -3.706 41.78 -1.911 1 78.04 589 ARG B O 1
ATOM 13565 N N . VAL B 1 590 ? -2.828 39.866 -1.298 1 74.24 590 VAL B N 1
ATOM 13566 C CA . VAL B 1 590 ? -3.952 39.17 -1.915 1 74.24 590 VAL B CA 1
ATOM 13567 C C . VAL B 1 590 ? -5.219 39.404 -1.095 1 74.24 590 VAL B C 1
ATOM 13569 O O . VAL B 1 590 ? -5.21 39.249 0.129 1 74.24 590 VAL B O 1
ATOM 13572 N N . LYS B 1 591 ? -6.173 39.777 -1.754 1 68.13 591 LYS B N 1
ATOM 13573 C CA . LYS B 1 591 ? -7.448 40.084 -1.112 1 68.13 591 LYS B CA 1
ATOM 13574 C C . LYS B 1 591 ? -8.118 38.817 -0.587 1 68.13 591 LYS B C 1
ATOM 13576 O O . LYS B 1 591 ? -8.206 37.814 -1.298 1 68.13 591 LYS B O 1
ATOM 13581 N N . ILE B 1 592 ? -8.448 38.851 0.684 1 67.93 592 ILE B N 1
ATOM 13582 C CA . ILE B 1 592 ? -9.045 37.684 1.325 1 67.93 592 ILE B CA 1
ATOM 13583 C C . ILE B 1 592 ? -10.558 37.868 1.426 1 67.93 592 ILE B C 1
ATOM 13585 O O . ILE B 1 592 ? -11.036 38.956 1.754 1 67.93 592 ILE B O 1
ATOM 13589 N N . ASN B 1 593 ? -11.211 36.785 0.944 1 59.62 593 ASN B N 1
ATOM 13590 C CA . ASN B 1 593 ? -12.652 36.717 1.163 1 59.62 593 ASN B CA 1
ATOM 13591 C C . ASN B 1 593 ? -12.985 36.096 2.516 1 59.62 593 ASN B C 1
ATOM 13593 O O . ASN B 1 593 ? -12.529 34.994 2.828 1 59.62 593 ASN B O 1
ATOM 13597 N N . PRO B 1 594 ? -13.638 36.905 3.346 1 59.14 594 PRO B N 1
ATOM 13598 C CA . PRO B 1 594 ? -13.887 36.475 4.724 1 59.14 594 PRO B CA 1
ATOM 13599 C C . PRO B 1 594 ? -14.552 35.103 4.803 1 59.14 594 PRO B C 1
ATOM 13601 O O . PRO B 1 594 ? -14.336 34.363 5.766 1 59.14 594 PRO B O 1
ATOM 13604 N N . LEU B 1 595 ? -15.448 34.857 3.873 1 52.77 595 LEU B N 1
ATOM 13605 C CA . LEU B 1 595 ? -16.16 33.587 3.967 1 52.77 595 LEU B CA 1
ATOM 13606 C C . LEU B 1 595 ? -15.202 32.413 3.799 1 52.77 595 LEU B C 1
ATOM 13608 O O . LEU B 1 595 ? -15.505 31.293 4.217 1 52.77 595 LEU B O 1
ATOM 13612 N N . ARG B 1 596 ? -14.063 32.763 3.258 1 49.21 596 ARG B N 1
ATOM 13613 C CA . ARG B 1 596 ? -13.102 31.705 2.958 1 49.21 596 ARG B CA 1
ATOM 13614 C C . ARG B 1 596 ? -11.869 31.818 3.847 1 49.21 596 ARG B C 1
ATOM 13616 O O . ARG B 1 596 ? -10.903 31.07 3.676 1 49.21 596 ARG B O 1
ATOM 13623 N N . VAL B 1 597 ? -11.874 32.77 4.783 1 52.28 597 VAL B N 1
ATOM 13624 C CA . VAL B 1 597 ? -10.704 33.253 5.509 1 52.28 597 VAL B CA 1
ATOM 13625 C C . VAL B 1 597 ? -10.273 32.216 6.544 1 52.28 597 VAL B C 1
ATOM 13627 O O . VAL B 1 597 ? -9.099 32.153 6.917 1 52.28 597 VAL B O 1
ATOM 13630 N N . ARG B 1 598 ? -11.159 31.366 7.052 1 48.59 598 ARG B N 1
ATOM 13631 C CA . ARG B 1 598 ? -10.77 30.57 8.212 1 48.59 598 ARG B CA 1
ATOM 13632 C C . ARG B 1 598 ? -9.479 29.804 7.943 1 48.59 598 ARG B C 1
ATOM 13634 O O . ARG B 1 598 ? -8.676 29.592 8.854 1 48.59 598 ARG B O 1
ATOM 13641 N N . LEU B 1 599 ? -9.346 29.198 6.731 1 48.21 599 LEU B N 1
ATOM 13642 C CA . LEU B 1 599 ? -8.403 28.121 6.447 1 48.21 599 LEU B CA 1
ATOM 13643 C C . LEU B 1 599 ? -6.998 28.673 6.23 1 48.21 599 LEU B C 1
ATOM 13645 O O . LEU B 1 599 ? -6.01 28.013 6.56 1 48.21 599 LEU B O 1
ATOM 13649 N N . LEU B 1 600 ? -6.85 29.968 5.673 1 52.03 600 LEU B N 1
ATOM 13650 C CA . LEU B 1 600 ? -5.566 30.532 5.272 1 52.03 600 LEU B CA 1
ATOM 13651 C C . LEU B 1 600 ? -4.858 31.172 6.461 1 52.03 600 LEU B C 1
ATOM 13653 O O . LEU B 1 600 ? -3.674 31.508 6.377 1 52.03 600 LEU B O 1
ATOM 13657 N N . SER B 1 601 ? -5.465 30.922 7.595 1 61.65 601 SER B N 1
ATOM 13658 C CA . SER B 1 601 ? -5.247 31.97 8.586 1 61.65 601 SER B CA 1
ATOM 13659 C C . SER B 1 601 ? -4.042 31.657 9.466 1 61.65 601 SER B C 1
ATOM 13661 O O . SER B 1 601 ? -3.232 32.54 9.756 1 61.65 601 SER B O 1
ATOM 13663 N N . MET B 1 602 ? -3.71 30.301 9.631 1 73.57 602 MET B N 1
ATOM 13664 C CA . MET B 1 602 ? -2.658 30.125 10.628 1 73.57 602 MET B CA 1
ATOM 13665 C C . MET B 1 602 ? -1.282 30.363 10.016 1 73.57 602 MET B C 1
ATOM 13667 O O . MET B 1 602 ? -0.426 31.002 10.63 1 73.57 602 MET B O 1
ATOM 13671 N N . ALA B 1 603 ? -1.209 29.973 8.784 1 79.05 603 ALA B N 1
ATOM 13672 C CA . ALA B 1 603 ? 0.075 30.175 8.118 1 79.05 603 ALA B CA 1
ATOM 13673 C C . ALA B 1 603 ? 0.339 31.658 7.874 1 79.05 603 ALA B C 1
ATOM 13675 O O . ALA B 1 603 ? 1.472 32.124 8.013 1 79.05 603 ALA B O 1
ATOM 13676 N N . ARG B 1 604 ? -0.66 32.313 7.549 1 83.93 604 ARG B N 1
ATOM 13677 C CA . ARG B 1 604 ? -0.536 33.745 7.297 1 83.93 604 ARG B CA 1
ATOM 13678 C C . ARG B 1 604 ? -0.215 34.501 8.582 1 83.93 604 ARG B C 1
ATOM 13680 O O . ARG B 1 604 ? 0.623 35.406 8.583 1 83.93 604 ARG B O 1
ATOM 13687 N N . ASN B 1 605 ? -0.85 34.061 9.61 1 88.23 605 ASN B N 1
ATOM 13688 C CA . ASN B 1 605 ? -0.594 34.695 10.899 1 88.23 605 ASN B CA 1
ATOM 13689 C C . ASN B 1 605 ? 0.822 34.41 11.392 1 88.23 605 ASN B C 1
ATOM 13691 O O . ASN B 1 605 ? 1.449 35.265 12.02 1 88.23 605 ASN B O 1
ATOM 13695 N N . MET B 1 606 ? 1.226 33.288 11.111 1 92.88 606 MET B N 1
ATOM 13696 C CA . MET B 1 606 ? 2.58 32.934 11.525 1 92.88 606 MET B CA 1
ATOM 13697 C C . MET B 1 606 ? 3.615 33.739 10.747 1 92.88 606 MET B C 1
ATOM 13699 O O . MET B 1 606 ? 4.587 34.231 11.323 1 92.88 606 MET B O 1
ATOM 13703 N N . ARG B 1 607 ? 3.359 33.841 9.51 1 92.88 607 ARG B N 1
ATOM 13704 C CA . ARG B 1 607 ? 4.241 34.685 8.709 1 92.88 607 ARG B CA 1
ATOM 13705 C C . ARG B 1 607 ? 4.222 36.125 9.208 1 92.88 607 ARG B C 1
ATOM 13707 O O . ARG B 1 607 ? 5.268 36.774 9.286 1 92.88 607 ARG B O 1
ATOM 13714 N N . GLY B 1 608 ? 3.024 36.582 9.474 1 92.68 608 GLY B N 1
ATOM 13715 C CA . GLY B 1 608 ? 2.893 37.925 10.018 1 92.68 608 GLY B CA 1
ATOM 13716 C C . GLY B 1 608 ? 3.643 38.115 11.323 1 92.68 608 GLY B C 1
ATOM 13717 O O . GLY B 1 608 ? 4.259 39.16 11.545 1 92.68 608 GLY B O 1
ATOM 13718 N N . ALA B 1 609 ? 3.568 37.121 12.105 1 94.95 609 ALA B N 1
ATOM 13719 C CA . ALA B 1 609 ? 4.274 37.181 13.382 1 94.95 609 ALA B CA 1
ATOM 13720 C C . ALA B 1 609 ? 5.782 37.275 13.172 1 94.95 609 ALA B C 1
ATOM 13722 O O . ALA B 1 609 ? 6.477 37.973 13.914 1 94.95 609 ALA B O 1
ATOM 13723 N N . CYS B 1 610 ? 6.26 36.612 12.23 1 95.83 610 CYS B N 1
ATOM 13724 C CA . CYS B 1 610 ? 7.688 36.625 11.933 1 95.83 610 CYS B CA 1
ATOM 13725 C C . CYS B 1 610 ? 8.127 37.996 11.432 1 95.83 610 CYS B C 1
ATOM 13727 O O . CYS B 1 610 ? 9.2 38.48 11.797 1 95.83 610 CYS B O 1
ATOM 13729 N N . LEU B 1 611 ? 7.342 38.612 10.646 1 93.81 611 LEU B N 1
ATOM 13730 C CA . LEU B 1 611 ? 7.67 39.935 10.124 1 93.81 611 LEU B CA 1
ATOM 13731 C C . LEU B 1 611 ? 7.654 40.977 11.237 1 93.81 611 LEU B C 1
ATOM 13733 O O . LEU B 1 611 ? 8.504 41.87 11.268 1 93.81 611 LEU B O 1
ATOM 13737 N N . ILE B 1 612 ? 6.663 40.846 12.094 1 92.64 612 ILE B N 1
ATOM 13738 C CA . ILE B 1 612 ? 6.572 41.776 13.215 1 92.64 612 ILE B CA 1
ATOM 13739 C C . ILE B 1 612 ? 7.792 41.615 14.119 1 92.64 612 ILE B C 1
ATOM 13741 O O . ILE B 1 612 ? 8.35 42.604 14.601 1 92.64 612 ILE B O 1
ATOM 13745 N N . ARG B 1 613 ? 8.139 40.416 14.344 1 93.57 613 ARG B N 1
ATOM 13746 C CA . ARG B 1 613 ? 9.324 40.15 15.153 1 93.57 613 ARG B CA 1
ATOM 13747 C C . ARG B 1 613 ? 10.572 40.744 14.508 1 93.57 613 ARG B C 1
ATOM 13749 O O . ARG B 1 613 ? 11.421 41.314 15.196 1 93.57 613 ARG B O 1
ATOM 13756 N N . MET B 1 614 ? 10.738 40.537 13.241 1 93.12 614 MET B N 1
ATOM 13757 C CA . MET B 1 614 ? 11.879 41.092 12.518 1 93.12 614 MET B CA 1
ATOM 13758 C C . MET B 1 614 ? 11.879 42.615 12.589 1 93.12 614 MET B C 1
ATOM 13760 O O . MET B 1 614 ? 12.931 43.233 12.766 1 93.12 614 MET B O 1
ATOM 13764 N N . LEU B 1 615 ? 10.764 43.162 12.464 1 89.12 615 LEU B N 1
ATOM 13765 C CA . LEU B 1 615 ? 10.629 44.611 12.555 1 89.12 615 LEU B CA 1
ATOM 13766 C C . LEU B 1 615 ? 11.018 45.107 13.944 1 89.12 615 LEU B C 1
ATOM 13768 O O . LEU B 1 615 ? 11.688 46.134 14.076 1 89.12 615 LEU B O 1
ATOM 13772 N N . HIS B 1 616 ? 10.524 44.425 14.881 1 88.36 616 HIS B N 1
ATOM 13773 C CA . HIS B 1 616 ? 10.858 44.774 16.258 1 88.36 616 HIS B CA 1
ATOM 13774 C C . HIS B 1 616 ? 12.366 44.747 16.483 1 88.36 616 HIS B C 1
ATOM 13776 O O . HIS B 1 616 ? 12.911 45.617 17.166 1 88.36 616 HIS B O 1
ATOM 13782 N N . ALA B 1 617 ? 13.029 43.752 15.975 1 87.01 617 ALA B N 1
ATOM 13783 C CA . ALA B 1 617 ? 14.469 43.594 16.157 1 87.01 617 ALA B CA 1
ATOM 13784 C C . ALA B 1 617 ? 15.239 44.676 15.404 1 87.01 617 ALA B C 1
ATOM 13786 O O . ALA B 1 617 ? 16.32 45.088 15.831 1 87.01 617 ALA B O 1
ATOM 13787 N N . THR B 1 618 ? 14.709 45.08 14.336 1 85.1 618 THR B N 1
ATOM 13788 C CA . THR B 1 618 ? 15.379 46.055 13.482 1 85.1 618 THR B CA 1
ATOM 13789 C C . THR B 1 618 ? 15.247 47.461 14.06 1 85.1 618 THR B C 1
ATOM 13791 O O . THR B 1 618 ? 16.173 48.269 13.958 1 85.1 618 THR B O 1
ATOM 13794 N N . ILE B 1 619 ? 14.05 47.675 14.634 1 80.15 619 ILE B N 1
ATOM 13795 C CA . ILE B 1 619 ? 13.821 49 15.199 1 80.15 619 ILE B CA 1
ATOM 13796 C C . ILE B 1 619 ? 14.543 49.121 16.539 1 80.15 619 ILE B C 1
ATOM 13798 O O . ILE B 1 619 ? 14.384 48.268 17.416 1 80.15 619 ILE B O 1
ATOM 13802 N N . SER B 1 620 ? 15.837 49.067 16.812 1 61.46 620 SER B N 1
ATOM 13803 C CA . SER B 1 620 ? 16.781 49.021 17.924 1 61.46 620 SER B CA 1
ATOM 13804 C C . SER B 1 620 ? 16.154 49.56 19.205 1 61.46 620 SER B C 1
ATOM 13806 O O . SER B 1 620 ? 16.668 49.325 20.301 1 61.46 620 SER B O 1
ATOM 13808 N N . ASN B 1 621 ? 15.113 50.197 19.086 1 67.7 621 ASN B N 1
ATOM 13809 C CA . ASN B 1 621 ? 14.607 50.854 20.286 1 67.7 621 ASN B CA 1
ATOM 13810 C C . ASN B 1 621 ? 13.231 50.322 20.678 1 67.7 621 ASN B C 1
ATOM 13812 O O . ASN B 1 621 ? 12.237 50.604 20.006 1 67.7 621 ASN B O 1
ATOM 13816 N N . ASP B 1 622 ? 13.117 49.438 21.66 1 79.22 622 ASP B N 1
ATOM 13817 C CA . ASP B 1 622 ? 11.889 48.844 22.18 1 79.22 622 ASP B CA 1
ATOM 13818 C C . ASP B 1 622 ? 10.831 49.913 22.447 1 79.22 622 ASP B C 1
ATOM 13820 O O . ASP B 1 622 ? 9.639 49.681 22.234 1 79.22 622 ASP B O 1
ATOM 13824 N N . THR B 1 623 ? 11.28 51.062 22.752 1 81.82 623 THR B N 1
ATOM 13825 C CA . THR B 1 623 ? 10.361 52.149 23.068 1 81.82 623 THR B CA 1
ATOM 13826 C C . THR B 1 623 ? 9.625 52.617 21.816 1 81.82 623 THR B C 1
ATOM 13828 O O . THR B 1 623 ? 8.424 52.891 21.861 1 81.82 623 THR B O 1
ATOM 13831 N N . ALA B 1 624 ? 10.374 52.688 20.777 1 82.02 624 ALA B N 1
ATOM 13832 C CA . ALA B 1 624 ? 9.754 53.115 19.525 1 82.02 624 ALA B CA 1
ATOM 13833 C C . ALA B 1 624 ? 8.682 52.126 19.079 1 82.02 624 ALA B C 1
ATOM 13835 O O . ALA B 1 624 ? 7.633 52.526 18.568 1 82.02 624 ALA B O 1
ATOM 13836 N N . PHE B 1 625 ? 8.966 50.954 19.256 1 87.03 625 PHE B N 1
ATOM 13837 C CA . PHE B 1 625 ? 8.026 49.901 18.889 1 87.03 625 PHE B CA 1
ATOM 13838 C C . PHE B 1 625 ? 6.752 49.998 19.72 1 87.03 625 PHE B C 1
ATOM 13840 O O . PHE B 1 625 ? 5.647 49.895 19.185 1 87.03 625 PHE B O 1
ATOM 13847 N N . ARG B 1 626 ? 6.857 50.223 20.929 1 87.76 626 ARG B N 1
ATOM 13848 C CA . ARG B 1 626 ? 5.72 50.324 21.838 1 87.76 626 ARG B CA 1
ATOM 13849 C C . ARG B 1 626 ? 4.889 51.568 21.54 1 87.76 626 ARG B C 1
ATOM 13851 O O . ARG B 1 626 ? 3.659 51.53 21.608 1 87.76 626 ARG B O 1
ATOM 13858 N N . ILE B 1 627 ? 5.531 52.642 21.207 1 87.75 627 ILE B N 1
ATOM 13859 C CA . ILE B 1 627 ? 4.836 53.891 20.912 1 87.75 627 ILE B CA 1
ATOM 13860 C C . ILE B 1 627 ? 4.007 53.733 19.639 1 87.75 627 ILE B C 1
ATOM 13862 O O . ILE B 1 627 ? 2.909 54.284 19.534 1 87.75 627 ILE B O 1
ATOM 13866 N N . ALA B 1 628 ? 4.573 53.017 18.755 1 87.95 628 ALA B N 1
ATOM 13867 C CA . ALA B 1 628 ? 3.822 52.777 17.525 1 87.95 628 ALA B CA 1
ATOM 13868 C C . ALA B 1 628 ? 2.519 52.038 17.813 1 87.95 628 ALA B C 1
ATOM 13870 O O . ALA B 1 628 ? 1.484 52.333 17.21 1 87.95 628 ALA B O 1
ATOM 13871 N N . TYR B 1 629 ? 2.516 51.097 18.641 1 89.51 629 TYR B N 1
ATOM 13872 C CA . TYR B 1 629 ? 1.305 50.362 18.99 1 89.51 629 TYR B CA 1
ATOM 13873 C C . TYR B 1 629 ? 0.346 51.238 19.787 1 89.51 629 TYR B C 1
ATOM 13875 O O . TYR B 1 629 ? -0.874 51.11 19.659 1 89.51 629 TYR B O 1
ATOM 13883 N N . LYS B 1 630 ? 0.902 52.013 20.615 1 89.44 630 LYS B N 1
ATOM 13884 C CA . LYS B 1 630 ? 0.061 52.97 21.329 1 89.44 630 LYS B CA 1
ATOM 13885 C C . LYS B 1 630 ? -0.701 53.865 20.356 1 89.44 630 LYS B C 1
ATOM 13887 O O . LYS B 1 630 ? -1.897 54.107 20.533 1 89.44 630 LYS B O 1
ATOM 13892 N N . LYS B 1 631 ? -0.01 54.304 19.371 1 88.17 631 LYS B N 1
ATOM 13893 C CA . LYS B 1 631 ? -0.644 55.153 18.367 1 88.17 631 LYS B CA 1
ATOM 13894 C C . LYS B 1 631 ? -1.691 54.378 17.572 1 88.17 631 LYS B C 1
ATOM 13896 O O . LYS B 1 631 ? -2.724 54.932 17.191 1 88.17 631 LYS B O 1
ATOM 13901 N N . LEU B 1 632 ? -1.391 53.209 17.342 1 88.53 632 LEU B N 1
ATOM 13902 C CA . LEU B 1 632 ? -2.334 52.348 16.636 1 88.53 632 LEU B CA 1
ATOM 13903 C C . LEU B 1 632 ? -3.634 52.207 17.421 1 88.53 632 LEU B C 1
ATOM 13905 O O . LEU B 1 632 ? -4.722 52.274 16.845 1 88.53 632 LEU B O 1
ATOM 13909 N N . LEU B 1 633 ? -3.516 52.018 18.695 1 88.92 633 LEU B N 1
ATOM 13910 C CA . LEU B 1 633 ? -4.665 51.742 19.551 1 88.92 633 LEU B CA 1
ATOM 13911 C C . LEU B 1 633 ? -5.415 53.028 19.884 1 88.92 633 LEU B C 1
ATOM 13913 O O . LEU B 1 633 ? -6.584 52.986 20.276 1 88.92 633 LEU B O 1
ATOM 13917 N N . THR B 1 634 ? -4.805 54.143 19.709 1 83.66 634 THR B N 1
ATOM 13918 C CA . THR B 1 634 ? -5.447 55.406 20.056 1 83.66 634 THR B CA 1
ATOM 13919 C C . THR B 1 634 ? -5.833 56.18 18.799 1 83.66 634 THR B C 1
ATOM 13921 O O . THR B 1 634 ? -6.271 57.329 18.882 1 83.66 634 THR B O 1
ATOM 13924 N N . SER B 1 635 ? -5.636 55.531 17.781 1 78.2 635 SER B N 1
ATOM 13925 C CA . SER B 1 635 ? -5.971 56.193 16.525 1 78.2 635 SER B CA 1
ATOM 13926 C C . SER B 1 635 ? -7.427 56.647 16.509 1 78.2 635 SER B C 1
ATOM 13928 O O . SER B 1 635 ? -8.302 55.958 17.037 1 78.2 635 SER B O 1
ATOM 13930 N N . GLN B 1 636 ? -7.709 57.804 16.086 1 63.9 636 GLN B N 1
ATOM 13931 C CA . GLN B 1 636 ? -8.993 58.494 16.149 1 63.9 636 GLN B CA 1
ATOM 13932 C C . GLN B 1 636 ? -9.964 57.948 15.106 1 63.9 636 GLN B C 1
ATOM 13934 O O . GLN B 1 636 ? -11.152 58.275 15.125 1 63.9 636 GLN B O 1
ATOM 13939 N N . ASN B 1 637 ? -9.52 57.108 14.161 1 60.41 637 ASN B N 1
ATOM 13940 C CA . ASN B 1 637 ? -10.383 56.701 13.057 1 60.41 637 ASN B CA 1
ATOM 13941 C C . ASN B 1 637 ? -11.394 55.646 13.497 1 60.41 637 ASN B C 1
ATOM 13943 O O . ASN B 1 637 ? -11.529 54.604 12.853 1 60.41 637 ASN B O 1
ATOM 13947 N N . ASP B 1 638 ? -12.193 55.949 14.504 1 65.08 638 ASP B N 1
ATOM 13948 C CA . ASP B 1 638 ? -13.309 55.147 14.998 1 65.08 638 ASP B CA 1
ATOM 13949 C C . ASP B 1 638 ? -12.874 53.71 15.271 1 65.08 638 ASP B C 1
ATOM 13951 O O . ASP B 1 638 ? -13.64 52.77 15.047 1 65.08 638 ASP B O 1
ATOM 13955 N N . GLY B 1 639 ? -11.569 53.497 15.491 1 73.59 639 GLY B N 1
ATOM 13956 C CA . GLY B 1 639 ? -11.086 52.202 15.945 1 73.59 639 GLY B CA 1
ATOM 13957 C C . GLY B 1 639 ? -10.677 51.286 14.807 1 73.59 639 GLY B C 1
ATOM 13958 O O . GLY B 1 639 ? -10.476 50.087 15.011 1 73.59 639 GLY B O 1
ATOM 13959 N N . SER B 1 640 ? -10.693 51.734 13.558 1 81.42 640 SER B N 1
ATOM 13960 C CA . SER B 1 640 ? -10.205 50.949 12.428 1 81.42 640 SER B CA 1
ATOM 13961 C C . SER B 1 640 ? -8.996 51.612 11.776 1 81.42 640 SER B C 1
ATOM 13963 O O . SER B 1 640 ? -8.99 52.825 11.555 1 81.42 640 SER B O 1
ATOM 13965 N N . VAL B 1 641 ? -7.99 50.806 11.598 1 83.74 641 VAL B N 1
ATOM 13966 C CA . VAL B 1 641 ? -6.743 51.372 11.095 1 83.74 641 VAL B CA 1
ATOM 13967 C C . VAL B 1 641 ? -6.335 50.659 9.807 1 83.74 641 VAL B C 1
ATOM 13969 O O . VAL B 1 641 ? -6.616 49.472 9.632 1 83.74 641 VAL B O 1
ATOM 13972 N N . ASP B 1 642 ? -5.785 51.398 8.98 1 84.01 642 ASP B N 1
ATOM 13973 C CA . ASP B 1 642 ? -5.222 50.826 7.761 1 84.01 642 ASP B CA 1
ATOM 13974 C C . ASP B 1 642 ? -3.76 50.434 7.963 1 84.01 642 ASP B C 1
ATOM 13976 O O . ASP B 1 642 ? -3.082 50.974 8.839 1 84.01 642 ASP B O 1
ATOM 13980 N N . ALA B 1 643 ? -3.313 49.543 7.137 1 86.3 643 ALA B N 1
ATOM 13981 C CA . ALA B 1 643 ? -1.933 49.075 7.236 1 86.3 643 ALA B CA 1
ATOM 13982 C C . ALA B 1 643 ? -0.949 50.219 7.008 1 86.3 643 ALA B C 1
ATOM 13984 O O . ALA B 1 643 ? 0.098 50.284 7.656 1 86.3 643 ALA B O 1
ATOM 13985 N N . ARG B 1 644 ? -1.269 51.033 6.122 1 85.73 644 ARG B N 1
ATOM 13986 C CA . ARG B 1 644 ? -0.399 52.16 5.803 1 85.73 644 ARG B CA 1
ATOM 13987 C C . ARG B 1 644 ? -0.215 53.07 7.013 1 85.73 644 ARG B C 1
ATOM 13989 O O . ARG B 1 644 ? 0.872 53.61 7.23 1 85.73 644 ARG B O 1
ATOM 13996 N N . GLU B 1 645 ? -1.237 53.229 7.694 1 86.62 645 GLU B N 1
ATOM 13997 C CA . GLU B 1 645 ? -1.16 54.058 8.893 1 86.62 645 GLU B CA 1
ATOM 13998 C C . GLU B 1 645 ? -0.225 53.441 9.93 1 86.62 645 GLU B C 1
ATOM 14000 O O . GLU B 1 645 ? 0.566 54.148 10.558 1 86.62 645 GLU B O 1
ATOM 14005 N N . PHE B 1 646 ? -0.349 52.322 10.091 1 87.66 646 PHE B N 1
ATOM 14006 C CA . PHE B 1 646 ? 0.501 51.631 11.054 1 87.66 646 PHE B CA 1
ATOM 14007 C C . PHE B 1 646 ? 1.97 51.766 10.674 1 87.66 646 PHE B C 1
ATOM 14009 O O . PHE B 1 646 ? 2.822 51.992 11.536 1 87.66 646 PHE B O 1
ATOM 14016 N N . TRP B 1 647 ? 2.211 51.63 9.4 1 88.22 647 TRP B N 1
ATOM 14017 C CA . TRP B 1 647 ? 3.589 51.767 8.939 1 88.22 647 TRP B CA 1
ATOM 14018 C C . TRP B 1 647 ? 4.094 53.191 9.145 1 88.22 647 TRP B C 1
ATOM 14020 O O . TRP B 1 647 ? 5.276 53.403 9.427 1 88.22 647 TRP B O 1
ATOM 14030 N N . ASN B 1 648 ? 3.229 54.062 8.978 1 85.44 648 ASN B N 1
ATOM 14031 C CA . ASN B 1 648 ? 3.603 55.453 9.208 1 85.44 648 ASN B CA 1
ATOM 14032 C C . ASN B 1 648 ? 3.961 55.703 10.67 1 85.44 648 ASN B C 1
ATOM 14034 O O . ASN B 1 648 ? 4.889 56.457 10.967 1 85.44 648 ASN B O 1
ATOM 14038 N N . PHE B 1 649 ? 3.251 55.1 11.507 1 86.91 649 PHE B N 1
ATOM 14039 C CA . PHE B 1 649 ? 3.573 55.228 12.924 1 86.91 649 PHE B CA 1
ATOM 14040 C C . PHE B 1 649 ? 4.962 54.673 13.215 1 86.91 649 PHE B C 1
ATOM 14042 O O . PHE B 1 649 ? 5.719 55.257 13.994 1 86.91 649 PHE B O 1
ATOM 14049 N N . MET B 1 650 ? 5.285 53.642 12.566 1 86.51 650 MET B N 1
ATOM 14050 C CA . MET B 1 650 ? 6.582 53.002 12.766 1 86.51 650 MET B CA 1
ATOM 14051 C C . MET B 1 650 ? 7.707 53.865 12.204 1 86.51 650 MET B C 1
ATOM 14053 O O . MET B 1 650 ? 8.8 53.913 12.771 1 86.51 650 MET B O 1
ATOM 14057 N N . ASN B 1 651 ? 7.43 54.484 11.103 1 84.23 651 ASN B N 1
ATOM 14058 C CA . ASN B 1 651 ? 8.417 55.346 10.462 1 84.23 651 ASN B CA 1
ATOM 14059 C C . ASN B 1 651 ? 8.765 56.548 11.336 1 84.23 651 ASN B C 1
ATOM 14061 O O . ASN B 1 651 ? 9.921 56.971 11.385 1 84.23 651 ASN B O 1
ATOM 14065 N N . GLU B 1 652 ? 7.848 57.02 11.925 1 81.89 652 GLU B N 1
ATOM 14066 C CA . GLU B 1 652 ? 8.036 58.212 12.746 1 81.89 652 GLU B CA 1
ATOM 14067 C C . GLU B 1 652 ? 8.906 57.913 13.963 1 81.89 652 GLU B C 1
ATOM 14069 O O . GLU B 1 652 ? 9.672 58.769 14.412 1 81.89 652 GLU B O 1
ATOM 14074 N N . GLU B 1 653 ? 8.859 56.721 14.338 1 79.23 653 GLU B N 1
ATOM 14075 C CA . GLU B 1 653 ? 9.526 56.4 15.597 1 79.23 653 GLU B CA 1
ATOM 14076 C C . GLU B 1 653 ? 10.865 55.711 15.352 1 79.23 653 GLU B C 1
ATOM 14078 O O . GLU B 1 653 ? 11.717 55.664 16.241 1 79.23 653 GLU B O 1
ATOM 14083 N N . ALA B 1 654 ? 11.077 55.304 14.105 1 79.26 654 ALA B N 1
ATOM 14084 C CA . ALA B 1 654 ? 12.293 54.556 13.798 1 79.26 654 ALA B CA 1
ATOM 14085 C C . ALA B 1 654 ? 13.475 55.496 13.58 1 79.26 654 ALA B C 1
ATOM 14087 O O . ALA B 1 654 ? 13.399 56.419 12.765 1 79.26 654 ALA B O 1
ATOM 14088 N N . ARG B 1 655 ? 14.464 55.578 14.418 1 68.1 655 ARG B N 1
ATOM 14089 C CA . ARG B 1 655 ? 15.566 56.53 14.312 1 68.1 655 ARG B CA 1
ATOM 14090 C C . ARG B 1 655 ? 16.8 55.873 13.704 1 68.1 655 ARG B C 1
ATOM 14092 O O . ARG B 1 655 ? 17.634 56.549 13.097 1 68.1 655 ARG B O 1
ATOM 14099 N N . GLU B 1 656 ? 17.003 54.636 13.881 1 67.96 656 GLU B N 1
ATOM 14100 C CA . GLU B 1 656 ? 18.277 54.032 13.504 1 67.96 656 GLU B CA 1
ATOM 14101 C C . GLU B 1 656 ? 18.161 53.277 12.183 1 67.96 656 GLU B C 1
ATOM 14103 O O . GLU B 1 656 ? 18.524 52.102 12.1 1 67.96 656 GLU B O 1
ATOM 14108 N N . PHE B 1 657 ? 17.567 53.728 11.176 1 78.48 657 PHE B N 1
ATOM 14109 C CA . PHE B 1 657 ? 17.491 53.112 9.857 1 78.48 657 PHE B CA 1
ATOM 14110 C C . PHE B 1 657 ? 18.479 53.764 8.897 1 78.48 657 PHE B C 1
ATOM 14112 O O . PHE B 1 657 ? 18.819 54.939 9.052 1 78.48 657 PHE B O 1
ATOM 14119 N N . PRO B 1 658 ? 19.043 52.997 8.052 1 76.51 658 PRO B N 1
ATOM 14120 C CA . PRO B 1 658 ? 19.935 53.595 7.057 1 76.51 658 PRO B CA 1
ATOM 14121 C C . PRO B 1 658 ? 19.274 54.728 6.276 1 76.51 658 PRO B C 1
ATOM 14123 O O . PRO B 1 658 ? 18.044 54.798 6.205 1 76.51 658 PRO B O 1
ATOM 14126 N N . ASP B 1 659 ? 19.963 55.796 5.868 1 66.78 659 ASP B N 1
ATOM 14127 C CA . ASP B 1 659 ? 19.521 57.061 5.289 1 66.78 659 ASP B CA 1
ATOM 14128 C C . ASP B 1 659 ? 18.494 56.83 4.183 1 66.78 659 ASP B C 1
ATOM 14130 O O . ASP B 1 659 ? 17.536 57.594 4.049 1 66.78 659 ASP B O 1
ATOM 14134 N N . ASN B 1 660 ? 18.58 55.747 3.5 1 73.9 660 ASN B N 1
ATOM 14135 C CA . ASN B 1 660 ? 17.646 55.636 2.384 1 73.9 660 ASN B CA 1
ATOM 14136 C C . ASN B 1 660 ? 16.697 54.455 2.563 1 73.9 660 ASN B C 1
ATOM 14138 O O . ASN B 1 660 ? 16.167 53.926 1.584 1 73.9 660 ASN B O 1
ATOM 14142 N N . LEU B 1 661 ? 16.448 54.117 3.789 1 84.75 661 LEU B N 1
ATOM 14143 C CA . LEU B 1 661 ? 15.557 52.982 4.008 1 84.75 661 LEU B CA 1
ATOM 14144 C C . LEU B 1 661 ? 14.655 53.224 5.214 1 84.75 661 LEU B C 1
ATOM 14146 O O . LEU B 1 661 ? 15.123 53.666 6.266 1 84.75 661 LEU B O 1
ATOM 14150 N N . SER B 1 662 ? 13.362 53.204 5.03 1 85.76 662 SER B N 1
ATOM 14151 C CA . SER B 1 662 ? 12.38 53.315 6.104 1 85.76 662 SER B CA 1
ATOM 14152 C C . SER B 1 662 ? 11.751 51.963 6.42 1 85.76 662 SER B C 1
ATOM 14154 O O . SER B 1 662 ? 11.812 51.038 5.606 1 85.76 662 SER B O 1
ATOM 14156 N N . PRO B 1 663 ? 11.197 51.878 7.58 1 86.61 663 PRO B N 1
ATOM 14157 C CA . PRO B 1 663 ? 10.496 50.633 7.905 1 86.61 663 PRO B CA 1
ATOM 14158 C C . PRO B 1 663 ? 9.41 50.285 6.89 1 86.61 663 PRO B C 1
ATOM 14160 O O . PRO B 1 663 ? 9.205 49.109 6.579 1 86.61 663 PRO B O 1
ATOM 14163 N N . LYS B 1 664 ? 8.787 51.224 6.409 1 87.72 664 LYS B N 1
ATOM 14164 C CA . LYS B 1 664 ? 7.747 50.991 5.412 1 87.72 664 LYS B CA 1
ATOM 14165 C C . LYS B 1 664 ? 8.336 50.413 4.128 1 87.72 664 LYS B C 1
ATOM 14167 O O . LYS B 1 664 ? 7.796 49.457 3.568 1 87.72 664 LYS B O 1
ATOM 14172 N N . GLU B 1 665 ? 9.37 51.044 3.704 1 87.3 665 GLU B N 1
ATOM 14173 C CA . GLU B 1 665 ? 10.005 50.568 2.479 1 87.3 665 GLU B CA 1
ATOM 14174 C C . GLU B 1 665 ? 10.544 49.15 2.651 1 87.3 665 GLU B C 1
ATOM 14176 O O . GLU B 1 665 ? 10.519 48.353 1.712 1 87.3 665 GLU B O 1
ATOM 14181 N N . MET B 1 666 ? 11.022 48.89 3.742 1 89.46 666 MET B N 1
ATOM 14182 C CA . MET B 1 666 ? 11.538 47.554 4.024 1 89.46 666 MET B CA 1
ATOM 14183 C C . MET B 1 666 ? 10.414 46.524 4.02 1 89.46 666 MET B C 1
ATOM 14185 O O . MET B 1 666 ? 10.497 45.51 3.324 1 89.46 666 MET B O 1
ATOM 14189 N N . ILE B 1 667 ? 9.334 46.786 4.759 1 89.76 667 ILE B N 1
ATOM 14190 C CA . ILE B 1 667 ? 8.266 45.811 4.955 1 89.76 667 ILE B CA 1
ATOM 14191 C C . ILE B 1 667 ? 7.492 45.624 3.652 1 89.76 667 ILE B C 1
ATOM 14193 O O . ILE B 1 667 ? 6.922 44.558 3.409 1 89.76 667 ILE B O 1
ATOM 14197 N N . ASP B 1 668 ? 7.489 46.609 2.849 1 89.48 668 ASP B N 1
ATOM 14198 C CA . ASP B 1 668 ? 6.791 46.524 1.569 1 89.48 668 ASP B CA 1
ATOM 14199 C C . ASP B 1 668 ? 7.368 45.406 0.703 1 89.48 668 ASP B C 1
ATOM 14201 O O . ASP B 1 668 ? 6.638 44.758 -0.05 1 89.48 668 ASP B O 1
ATOM 14205 N N . THR B 1 669 ? 8.639 45.176 0.807 1 91.28 669 THR B N 1
ATOM 14206 C CA . THR B 1 669 ? 9.249 44.101 0.031 1 91.28 669 THR B CA 1
ATOM 14207 C C . THR B 1 669 ? 8.814 42.738 0.561 1 91.28 669 THR B C 1
ATOM 14209 O O . THR B 1 669 ? 8.835 41.746 -0.172 1 91.28 669 THR B O 1
ATOM 14212 N N . TRP B 1 670 ? 8.39 42.699 1.752 1 92.5 670 TRP B N 1
ATOM 14213 C CA . TRP B 1 670 ? 8.031 41.431 2.379 1 92.5 670 TRP B CA 1
ATOM 14214 C C . TRP B 1 670 ? 6.541 41.149 2.221 1 92.5 670 TRP B C 1
ATOM 14216 O O . TRP B 1 670 ? 6.119 39.989 2.217 1 92.5 670 TRP B O 1
ATOM 14226 N N . ILE B 1 671 ? 5.744 42.144 2.071 1 90.45 671 ILE B N 1
ATOM 14227 C CA . ILE B 1 671 ? 4.298 41.959 2.003 1 90.45 671 ILE B CA 1
ATOM 14228 C C . ILE B 1 671 ? 3.865 41.808 0.547 1 90.45 671 ILE B C 1
ATOM 14230 O O . ILE B 1 671 ? 2.837 41.19 0.259 1 90.45 671 ILE B O 1
ATOM 14234 N N . SER B 1 672 ? 4.64 42.369 -0.331 1 87.16 672 SER B N 1
ATOM 14235 C CA . SER B 1 672 ? 4.242 42.381 -1.735 1 87.16 672 SER B CA 1
ATOM 14236 C C . SER B 1 672 ? 4.689 41.109 -2.447 1 87.16 672 SER B C 1
ATOM 14238 O O . SER B 1 672 ? 4.141 40.751 -3.492 1 87.16 672 SER B O 1
ATOM 14240 N N . GLN B 1 673 ? 5.624 40.463 -1.84 1 86.86 673 GLN B N 1
ATOM 14241 C CA . GLN B 1 673 ? 6.167 39.273 -2.487 1 86.86 673 GLN B CA 1
ATOM 14242 C C . GLN B 1 673 ? 5.785 38.009 -1.722 1 86.86 673 GLN B C 1
ATOM 14244 O O . GLN B 1 673 ? 5.388 38.078 -0.557 1 86.86 673 GLN B O 1
ATOM 14249 N N . THR B 1 674 ? 5.892 36.95 -2.514 1 85.92 674 THR B N 1
ATOM 14250 C CA . THR B 1 674 ? 5.648 35.655 -1.888 1 85.92 674 THR B CA 1
ATOM 14251 C C . THR B 1 674 ? 6.962 34.993 -1.483 1 85.92 674 THR B C 1
ATOM 14253 O O . THR B 1 674 ? 8.003 35.244 -2.094 1 85.92 674 THR B O 1
ATOM 14256 N N . GLY B 1 675 ? 6.915 34.288 -0.336 1 89.98 675 GLY B N 1
ATOM 14257 C CA . GLY B 1 675 ? 8.08 33.512 0.061 1 89.98 675 GLY B CA 1
ATOM 14258 C C . GLY B 1 675 ? 9.08 34.312 0.874 1 89.98 675 GLY B C 1
ATOM 14259 O O . GLY B 1 675 ? 8.754 35.383 1.39 1 89.98 675 GLY B O 1
ATOM 14260 N N . TYR B 1 676 ? 10.255 33.742 1.023 1 93.7 676 TYR B N 1
ATOM 14261 C CA . TYR B 1 676 ? 11.347 34.36 1.767 1 93.7 676 TYR B CA 1
ATOM 14262 C C . TYR B 1 676 ? 12.69 34.065 1.11 1 93.7 676 TYR B C 1
ATOM 14264 O O . TYR B 1 676 ? 12.81 33.121 0.325 1 93.7 676 TYR B O 1
ATOM 14272 N N . PRO B 1 677 ? 13.653 34.855 1.376 1 94.39 677 PRO B N 1
ATOM 14273 C CA . PRO B 1 677 ? 14.928 34.716 0.669 1 94.39 677 PRO B CA 1
ATOM 14274 C C . PRO B 1 677 ? 15.855 33.691 1.32 1 94.39 677 PRO B C 1
ATOM 14276 O O . PRO B 1 677 ? 15.756 33.442 2.524 1 94.39 677 PRO B O 1
ATOM 14279 N N . LEU B 1 678 ? 16.638 33.124 0.543 1 95.48 678 LEU B N 1
ATOM 14280 C CA . LEU B 1 678 ? 17.825 32.37 0.932 1 95.48 678 LEU B CA 1
ATOM 14281 C C . LEU B 1 678 ? 19.081 33.222 0.787 1 95.48 678 LEU B C 1
ATOM 14283 O O . LEU B 1 678 ? 19.361 33.745 -0.294 1 95.48 678 LEU B O 1
ATOM 14287 N N . VAL B 1 679 ? 19.735 33.444 1.838 1 96.23 679 VAL B N 1
ATOM 14288 C CA . VAL B 1 679 ? 20.956 34.243 1.834 1 96.23 679 VAL B CA 1
ATOM 14289 C C . VAL B 1 679 ? 22.175 33.324 1.828 1 96.23 679 VAL B C 1
ATOM 14291 O O . VAL B 1 679 ? 22.382 32.552 2.768 1 96.23 679 VAL B O 1
ATOM 14294 N N . THR B 1 680 ? 22.913 33.392 0.801 1 95.57 680 THR B N 1
ATOM 14295 C CA . THR B 1 680 ? 24.12 32.578 0.698 1 95.57 680 THR B CA 1
ATOM 14296 C C . THR B 1 680 ? 25.36 33.406 1.02 1 95.57 680 THR B C 1
ATOM 14298 O O . THR B 1 680 ? 25.573 34.47 0.435 1 95.57 680 THR B O 1
ATOM 14301 N N . VAL B 1 681 ? 26.139 32.931 1.909 1 95.04 681 VAL B N 1
ATOM 14302 C CA . VAL B 1 681 ? 27.346 33.628 2.339 1 95.04 681 VAL B CA 1
ATOM 14303 C C . VAL B 1 681 ? 28.581 32.875 1.849 1 95.04 681 VAL B C 1
ATOM 14305 O O . VAL B 1 681 ? 28.84 31.748 2.279 1 95.04 681 VAL B O 1
ATOM 14308 N N . LEU B 1 682 ? 29.282 33.503 0.982 1 93.18 682 LEU B N 1
ATOM 14309 C CA . LEU B 1 682 ? 30.543 32.961 0.487 1 93.18 682 LEU B CA 1
ATOM 14310 C C . LEU B 1 682 ? 31.726 33.753 1.034 1 93.18 682 LEU B C 1
ATOM 14312 O O . LEU B 1 682 ? 31.901 34.927 0.699 1 93.18 682 LEU B O 1
ATOM 14316 N N . ARG B 1 683 ? 32.495 33.071 1.728 1 90.56 683 ARG B N 1
ATOM 14317 C CA . ARG B 1 683 ? 33.587 33.754 2.415 1 90.56 683 ARG B CA 1
ATOM 14318 C C . ARG B 1 683 ? 34.887 33.64 1.625 1 90.56 683 ARG B C 1
ATOM 14320 O O . ARG B 1 683 ? 35.168 32.599 1.029 1 90.56 683 ARG B O 1
ATOM 14327 N N . ASN B 1 684 ? 35.435 34.939 1.283 1 86.06 684 ASN B N 1
ATOM 14328 C CA . ASN B 1 684 ? 36.842 34.934 0.894 1 86.06 684 ASN B CA 1
ATOM 14329 C C . ASN B 1 684 ? 37.76 34.903 2.113 1 86.06 684 ASN B C 1
ATOM 14331 O O . ASN B 1 684 ? 38.027 35.941 2.72 1 86.06 684 ASN B O 1
ATOM 14335 N N . TYR B 1 685 ? 38.324 33.62 2.783 1 84.46 685 TYR B N 1
ATOM 14336 C CA . TYR B 1 685 ? 39.002 33.363 4.049 1 84.46 685 TYR B CA 1
ATOM 14337 C C . TYR B 1 685 ? 40.349 34.075 4.1 1 84.46 685 TYR B C 1
ATOM 14339 O O . TYR B 1 685 ? 40.882 34.333 5.182 1 84.46 685 TYR B O 1
ATOM 14347 N N . GLU B 1 686 ? 40.921 34.45 3.017 1 78.62 686 GLU B N 1
ATOM 14348 C CA . GLU B 1 686 ? 42.206 35.14 2.971 1 78.62 686 GLU B CA 1
ATOM 14349 C C . GLU B 1 686 ? 42.039 36.636 3.218 1 78.62 686 GLU B C 1
ATOM 14351 O O . GLU B 1 686 ? 42.799 37.234 3.983 1 78.62 686 GLU B O 1
ATOM 14356 N N . GLU B 1 687 ? 41.066 37.207 2.619 1 79 687 GLU B N 1
ATOM 14357 C CA . GLU B 1 687 ? 40.876 38.653 2.683 1 79 687 GLU B CA 1
ATOM 14358 C C . GLU B 1 687 ? 39.916 39.035 3.807 1 79 687 GLU B C 1
ATOM 14360 O O . GLU B 1 687 ? 39.83 40.204 4.186 1 79 687 GLU B O 1
ATOM 14365 N N . GLY B 1 688 ? 39.295 38.064 4.38 1 80.73 688 GLY B N 1
ATOM 14366 C CA . GLY B 1 688 ? 38.343 38.336 5.445 1 80.73 688 GLY B CA 1
ATOM 14367 C C . GLY B 1 688 ? 37.05 38.954 4.947 1 80.73 688 GLY B C 1
ATOM 14368 O O . GLY B 1 688 ? 36.348 39.63 5.702 1 80.73 688 GLY B O 1
ATOM 14369 N N . SER B 1 689 ? 36.771 38.834 3.705 1 87.4 689 SER B N 1
ATOM 14370 C CA . SER B 1 689 ? 35.556 39.362 3.093 1 87.4 689 SER B CA 1
ATOM 14371 C C . SER B 1 689 ? 34.557 38.249 2.797 1 87.4 689 SER B C 1
ATOM 14373 O O . SER B 1 689 ? 34.899 37.066 2.864 1 87.4 689 SER B O 1
ATOM 14375 N N . ALA B 1 690 ? 33.268 38.694 2.637 1 91.64 690 ALA B N 1
ATOM 14376 C CA . ALA B 1 690 ? 32.233 37.719 2.303 1 91.64 690 ALA B CA 1
ATOM 14377 C C . ALA B 1 690 ? 31.287 38.267 1.238 1 91.64 690 ALA B C 1
ATOM 14379 O O . ALA B 1 690 ? 30.941 39.451 1.255 1 91.64 690 ALA B O 1
ATOM 14380 N N . ILE B 1 691 ? 31.011 37.48 0.314 1 93.53 691 ILE B N 1
ATOM 14381 C CA . ILE B 1 691 ? 29.982 37.785 -0.673 1 93.53 691 ILE B CA 1
ATOM 14382 C C . ILE B 1 691 ? 28.637 37.236 -0.203 1 93.53 691 ILE B C 1
ATOM 14384 O O . ILE B 1 691 ? 28.513 36.044 0.088 1 93.53 691 ILE B O 1
ATOM 14388 N N . VAL B 1 692 ? 27.637 38.136 -0.066 1 94.92 692 VAL B N 1
ATOM 14389 C CA . VAL B 1 692 ? 26.304 37.737 0.373 1 94.92 692 VAL B CA 1
ATOM 14390 C C . VAL B 1 692 ? 25.318 37.866 -0.786 1 94.92 692 VAL B C 1
ATOM 14392 O O . VAL B 1 692 ? 25.202 38.933 -1.394 1 94.92 692 VAL B O 1
ATOM 14395 N N . ARG B 1 693 ? 24.676 36.764 -1.086 1 93.83 693 ARG B N 1
ATOM 14396 C CA . ARG B 1 693 ? 23.714 36.696 -2.181 1 93.83 693 ARG B CA 1
ATOM 14397 C C . ARG B 1 693 ? 22.332 36.3 -1.671 1 93.83 693 ARG B C 1
ATOM 14399 O O . ARG B 1 693 ? 22.212 35.474 -0.764 1 93.83 693 ARG B O 1
ATOM 14406 N N . GLN B 1 694 ? 21.273 36.895 -2.266 1 94.28 694 GLN B N 1
ATOM 14407 C CA . GLN B 1 694 ? 19.921 36.483 -1.903 1 94.28 694 GLN B CA 1
ATOM 14408 C C . GLN B 1 694 ? 19.172 35.929 -3.111 1 94.28 694 GLN B C 1
ATOM 14410 O O . GLN B 1 694 ? 19.36 36.4 -4.235 1 94.28 694 GLN B O 1
ATOM 14415 N N . LYS B 1 695 ? 18.478 34.898 -2.918 1 92.08 695 LYS B N 1
ATOM 14416 C CA . LYS B 1 695 ? 17.562 34.292 -3.879 1 92.08 695 LYS B CA 1
ATOM 14417 C C . LYS B 1 695 ? 16.3 33.78 -3.189 1 92.08 695 LYS B C 1
ATOM 14419 O O . LYS B 1 695 ? 16.321 33.471 -1.996 1 92.08 695 LYS B O 1
ATOM 14424 N N . LYS B 1 696 ? 15.251 33.768 -3.935 1 92.29 696 LYS B N 1
ATOM 14425 C CA . LYS B 1 696 ? 14.017 33.248 -3.352 1 92.29 696 LYS B CA 1
ATOM 14426 C C . LYS B 1 696 ? 14.137 31.757 -3.049 1 92.29 696 LYS B C 1
ATOM 14428 O O . LYS B 1 696 ? 14.555 30.976 -3.906 1 92.29 696 LYS B O 1
ATOM 14433 N N . PHE B 1 697 ? 13.825 31.395 -1.889 1 93.31 697 PHE B N 1
ATOM 14434 C CA . PHE B 1 697 ? 13.825 29.991 -1.496 1 93.31 697 PHE B CA 1
ATOM 14435 C C . PHE B 1 697 ? 12.547 29.301 -1.957 1 93.31 697 PHE B C 1
ATOM 14437 O O . PHE B 1 697 ? 11.454 29.857 -1.829 1 93.31 697 PHE B O 1
ATOM 14444 N N . SER B 1 698 ? 12.644 28.105 -2.567 1 91.97 698 SER B N 1
ATOM 14445 C CA . SER B 1 698 ? 11.476 27.333 -2.981 1 91.97 698 SER B CA 1
ATOM 14446 C C . SER B 1 698 ? 11.734 25.835 -2.864 1 91.97 698 SER B C 1
ATOM 14448 O O . SER B 1 698 ? 12.741 25.331 -3.365 1 91.97 698 SER B O 1
ATOM 14450 N N . TYR B 1 699 ? 10.827 25.139 -2.29 1 90.85 699 TYR B N 1
ATOM 14451 C CA . TYR B 1 699 ? 10.936 23.691 -2.153 1 90.85 699 TYR B CA 1
ATOM 14452 C C . TYR B 1 699 ? 10.611 22.993 -3.468 1 90.85 699 TYR B C 1
ATOM 14454 O O . TYR B 1 699 ? 11.222 21.976 -3.806 1 90.85 699 TYR B O 1
ATOM 14462 N N . ASP B 1 700 ? 9.67 23.432 -4.216 1 84.57 700 ASP B N 1
ATOM 14463 C CA . ASP B 1 700 ? 9.158 22.737 -5.393 1 84.57 700 ASP B CA 1
ATOM 14464 C C . ASP B 1 700 ? 9.906 23.165 -6.653 1 84.57 700 ASP B C 1
ATOM 14466 O O . ASP B 1 700 ? 9.967 22.416 -7.63 1 84.57 700 ASP B O 1
ATOM 14470 N N . GLU B 1 701 ? 10.41 24.474 -6.617 1 80.71 701 GLU B N 1
ATOM 14471 C CA . GLU B 1 701 ? 11.188 24.963 -7.751 1 80.71 701 GLU B CA 1
ATOM 14472 C C . GLU B 1 701 ? 12.49 25.61 -7.289 1 80.71 701 GLU B C 1
ATOM 14474 O O . GLU B 1 701 ? 12.702 26.807 -7.495 1 80.71 701 GLU B O 1
ATOM 14479 N N . PRO B 1 702 ? 13.298 24.808 -6.84 1 77.97 702 PRO B N 1
ATOM 14480 C CA . PRO B 1 702 ? 14.504 25.379 -6.237 1 77.97 702 PRO B CA 1
ATOM 14481 C C . PRO B 1 702 ? 15.437 26.011 -7.268 1 77.97 702 PRO B C 1
ATOM 14483 O O . PRO B 1 702 ? 16.218 26.905 -6.933 1 77.97 702 PRO B O 1
ATOM 14486 N N . THR B 1 703 ? 15.382 25.627 -8.44 1 72.09 703 THR B N 1
ATOM 14487 C CA . THR B 1 703 ? 16.345 26.106 -9.426 1 72.09 703 THR B CA 1
ATOM 14488 C C . THR B 1 703 ? 15.757 27.253 -10.243 1 72.09 703 THR B C 1
ATOM 14490 O O . THR B 1 703 ? 16.464 27.892 -11.025 1 72.09 703 THR B O 1
ATOM 14493 N N . ALA B 1 704 ? 14.566 27.572 -10.019 1 74.23 704 ALA B N 1
ATOM 14494 C CA . ALA B 1 704 ? 13.943 28.638 -10.799 1 74.23 704 ALA B CA 1
ATOM 14495 C C . ALA B 1 704 ? 14.493 30.004 -10.398 1 74.23 704 ALA B C 1
ATOM 14497 O O . ALA B 1 704 ? 14.696 30.275 -9.212 1 74.23 704 ALA B O 1
ATOM 14498 N N . GLU B 1 705 ? 15.021 30.728 -11.26 1 74.34 705 GLU B N 1
ATOM 14499 C CA . GLU B 1 705 ? 15.511 32.074 -10.976 1 74.34 705 GLU B CA 1
ATOM 14500 C C . GLU B 1 705 ? 14.374 33.091 -11.003 1 74.34 705 GLU B C 1
ATOM 14502 O O . GLU B 1 705 ? 13.756 33.311 -12.047 1 74.34 705 GLU B O 1
ATOM 14507 N N . LYS B 1 706 ? 14.048 33.532 -9.833 1 76.03 706 LYS B N 1
ATOM 14508 C CA . LYS B 1 706 ? 12.978 34.519 -9.721 1 76.03 706 LYS B CA 1
ATOM 14509 C C . LYS B 1 706 ? 13.536 35.899 -9.388 1 76.03 706 LYS B C 1
ATOM 14511 O O . LYS B 1 706 ? 14.656 36.018 -8.886 1 76.03 706 LYS B O 1
ATOM 14516 N N . ASN B 1 707 ? 12.849 36.944 -9.758 1 78.5 707 ASN B N 1
ATOM 14517 C CA . ASN B 1 707 ? 13.325 38.313 -9.592 1 78.5 707 ASN B CA 1
ATOM 14518 C C . ASN B 1 707 ? 12.828 38.925 -8.285 1 78.5 707 ASN B C 1
ATOM 14520 O O . ASN B 1 707 ? 12.867 40.144 -8.111 1 78.5 707 ASN B O 1
ATOM 14524 N N . ASP B 1 708 ? 12.555 38.177 -7.395 1 86.11 708 ASP B N 1
ATOM 14525 C CA . ASP B 1 708 ? 12.1 38.666 -6.097 1 86.11 708 ASP B CA 1
ATOM 14526 C C . ASP B 1 708 ? 13.282 38.999 -5.19 1 86.11 708 ASP B C 1
ATOM 14528 O O . ASP B 1 708 ? 14.114 38.136 -4.903 1 86.11 708 ASP B O 1
ATOM 14532 N N . LEU B 1 709 ? 13.417 40.291 -4.812 1 92.37 709 LEU B N 1
ATOM 14533 C CA . LEU B 1 709 ? 14.494 40.737 -3.935 1 92.37 709 LEU B CA 1
ATOM 14534 C C . LEU B 1 709 ? 13.935 41.461 -2.714 1 92.37 709 LEU B C 1
ATOM 14536 O O . LEU B 1 709 ? 12.902 42.127 -2.801 1 92.37 709 LEU B O 1
ATOM 14540 N N . TRP B 1 710 ? 14.61 41.367 -1.559 1 94.82 710 TRP B N 1
ATOM 14541 C CA . TRP B 1 710 ? 14.167 41.943 -0.294 1 94.82 710 TRP B CA 1
ATOM 14542 C C . TRP B 1 710 ? 15.241 42.849 0.298 1 94.82 710 TRP B C 1
ATOM 14544 O O . TRP B 1 710 ? 16.424 42.71 -0.021 1 94.82 710 TRP B O 1
ATOM 14554 N N . HIS B 1 711 ? 14.815 43.82 1.037 1 93.17 711 HIS B N 1
ATOM 14555 C CA . HIS B 1 711 ? 15.708 44.447 2.005 1 93.17 711 HIS B CA 1
ATOM 14556 C C . HIS B 1 711 ? 15.856 43.585 3.255 1 93.17 711 HIS B C 1
ATOM 14558 O O . HIS B 1 711 ? 14.878 43.339 3.965 1 93.17 711 HIS B O 1
ATOM 14564 N N . ILE B 1 712 ? 17.06 43.118 3.514 1 94.62 712 ILE B N 1
ATOM 14565 C CA . ILE B 1 712 ? 17.233 42.139 4.581 1 94.62 712 ILE B CA 1
ATOM 14566 C C . ILE B 1 712 ? 18.132 42.718 5.672 1 94.62 712 ILE B C 1
ATOM 14568 O O . ILE B 1 712 ? 19.27 43.11 5.404 1 94.62 712 ILE B O 1
ATOM 14572 N N . PRO B 1 713 ? 17.608 42.842 6.861 1 92.39 713 PRO B N 1
ATOM 14573 C CA . PRO B 1 713 ? 18.484 43.173 7.986 1 92.39 713 PRO B CA 1
ATOM 14574 C C . PRO B 1 713 ? 19.357 41.998 8.421 1 92.39 713 PRO B C 1
ATOM 14576 O O . PRO B 1 713 ? 18.864 41.057 9.047 1 92.39 713 PRO B O 1
ATOM 14579 N N . LEU B 1 714 ? 20.644 42.089 8.215 1 93.16 714 LEU B N 1
ATOM 14580 C CA . LEU B 1 714 ? 21.554 40.99 8.518 1 93.16 714 LEU B CA 1
ATOM 14581 C C . LEU B 1 714 ? 22.183 41.169 9.896 1 93.16 714 LEU B C 1
ATOM 14583 O O . LEU B 1 714 ? 22.573 42.279 10.265 1 93.16 714 LEU B O 1
ATOM 14587 N N . THR B 1 715 ? 22.098 40.168 10.672 1 91.96 715 THR B N 1
ATOM 14588 C CA . THR B 1 715 ? 22.835 40.107 11.929 1 91.96 715 THR B CA 1
ATOM 14589 C C . THR B 1 715 ? 23.869 38.986 11.896 1 91.96 715 THR B C 1
ATOM 14591 O O . THR B 1 715 ? 23.619 37.919 11.332 1 91.96 715 THR B O 1
ATOM 14594 N N . TYR B 1 716 ? 25.059 39.2 12.37 1 92.03 716 TYR B N 1
ATOM 14595 C CA . TYR B 1 716 ? 26.043 38.123 12.366 1 92.03 716 TYR B CA 1
ATOM 14596 C C . TYR B 1 716 ? 26.987 38.242 13.556 1 92.03 716 TYR B C 1
ATOM 14598 O O . TYR B 1 716 ? 27.106 39.312 14.158 1 92.03 716 TYR B O 1
ATOM 14606 N N . VAL B 1 717 ? 27.532 37.131 13.939 1 91.63 717 VAL B N 1
ATOM 14607 C CA . VAL B 1 717 ? 28.49 37.034 15.035 1 91.63 717 VAL B CA 1
ATOM 14608 C C . VAL B 1 717 ? 29.649 36.126 14.63 1 91.63 717 VAL B C 1
ATOM 14610 O O . VAL B 1 717 ? 29.481 35.225 13.804 1 91.63 717 VAL B O 1
ATOM 14613 N N . GLY B 1 718 ? 30.752 36.404 15.142 1 86.7 718 GLY B N 1
ATOM 14614 C CA . GLY B 1 718 ? 31.915 35.538 15.036 1 86.7 718 GLY B CA 1
ATOM 14615 C C . GLY B 1 718 ? 32.316 34.913 16.358 1 86.7 718 GLY B C 1
ATOM 14616 O O . GLY B 1 718 ? 31.631 35.09 17.368 1 86.7 718 GLY B O 1
ATOM 14617 N N . ILE B 1 719 ? 33.355 34.265 16.483 1 79.94 719 ILE B N 1
ATOM 14618 C CA . ILE B 1 719 ? 33.78 33.461 17.623 1 79.94 719 ILE B CA 1
ATOM 14619 C C . ILE B 1 719 ? 33.976 34.359 18.843 1 79.94 719 ILE B C 1
ATOM 14621 O O . ILE B 1 719 ? 33.701 33.949 19.974 1 79.94 719 ILE B O 1
ATOM 14625 N N . ASN B 1 720 ? 34.411 35.611 18.661 1 78.1 720 ASN B N 1
ATOM 14626 C CA . ASN B 1 720 ? 34.738 36.463 19.8 1 78.1 720 ASN B CA 1
ATOM 14627 C C . ASN B 1 720 ? 33.691 37.554 20.003 1 78.1 720 ASN B C 1
ATOM 14629 O O . ASN B 1 720 ? 33.843 38.412 20.875 1 78.1 720 ASN B O 1
ATOM 14633 N N . ASP B 1 721 ? 32.622 37.41 19.31 1 82.88 721 ASP B N 1
ATOM 14634 C CA . ASP B 1 721 ? 31.605 38.455 19.394 1 82.88 721 ASP B CA 1
ATOM 14635 C C . ASP B 1 721 ? 30.574 38.132 20.473 1 82.88 721 ASP B C 1
ATOM 14637 O O . ASP B 1 721 ? 30.439 36.978 20.884 1 82.88 721 ASP B O 1
ATOM 14641 N N . ASP B 1 722 ? 29.981 39.15 20.919 1 83.4 722 ASP B N 1
ATOM 14642 C CA . ASP B 1 722 ? 28.935 39.035 21.931 1 83.4 722 ASP B CA 1
ATOM 14643 C C . ASP B 1 722 ? 27.593 38.679 21.296 1 83.4 722 ASP B C 1
ATOM 14645 O O . ASP B 1 722 ? 27.131 39.366 20.383 1 83.4 722 ASP B O 1
ATOM 14649 N N . TRP B 1 723 ? 26.978 37.673 21.774 1 86.31 723 TRP B N 1
ATOM 14650 C CA . TRP B 1 723 ? 25.703 37.205 21.242 1 86.31 723 TRP B CA 1
ATOM 14651 C C . TRP B 1 723 ? 24.59 38.206 21.534 1 86.31 723 TRP B C 1
ATOM 14653 O O . TRP B 1 723 ? 23.587 38.256 20.818 1 86.31 723 TRP B O 1
ATOM 14663 N N . SER B 1 724 ? 24.746 39.016 22.559 1 82.85 724 SER B N 1
ATOM 14664 C CA . SER B 1 724 ? 23.695 39.934 22.988 1 82.85 724 SER B CA 1
ATOM 14665 C C . SER B 1 724 ? 23.669 41.188 22.122 1 82.85 724 SER B C 1
ATOM 14667 O O . SER B 1 724 ? 22.656 41.889 22.065 1 82.85 724 SER B O 1
ATOM 14669 N N . SER B 1 725 ? 24.773 41.449 21.463 1 86.02 725 SER B N 1
ATOM 14670 C CA . SER B 1 725 ? 24.836 42.601 20.57 1 86.02 725 SER B CA 1
ATOM 14671 C C . SER B 1 725 ? 25.495 42.237 19.244 1 86.02 725 SER B C 1
ATOM 14673 O O . SER B 1 725 ? 26.618 42.663 18.965 1 86.02 725 SER B O 1
ATOM 14675 N N . PRO B 1 726 ? 24.791 41.58 18.459 1 89.18 726 PRO B N 1
ATOM 14676 C CA . PRO B 1 726 ? 25.354 41.15 17.177 1 89.18 726 PRO B CA 1
ATOM 14677 C C . PRO B 1 726 ? 25.592 42.314 16.217 1 89.18 726 PRO B C 1
ATOM 14679 O O . PRO B 1 726 ? 24.97 43.37 16.356 1 89.18 726 PRO B O 1
ATOM 14682 N N . LYS B 1 727 ? 26.531 42.117 15.335 1 88.19 727 LYS B N 1
ATOM 14683 C CA . LYS B 1 727 ? 26.768 43.096 14.278 1 88.19 727 LYS B CA 1
ATOM 14684 C C . LYS B 1 727 ? 25.593 43.151 13.306 1 88.19 727 LYS B C 1
ATOM 14686 O O . LYS B 1 727 ? 24.983 42.123 13.002 1 88.19 727 LYS B O 1
ATOM 14691 N N . LYS B 1 728 ? 25.19 44.376 12.915 1 87.62 728 LYS B N 1
ATOM 14692 C CA . LYS B 1 728 ? 24.046 44.56 12.026 1 87.62 728 LYS B CA 1
ATOM 14693 C C . LYS B 1 728 ? 24.473 45.193 10.705 1 87.62 728 LYS B C 1
ATOM 14695 O O . LYS B 1 728 ? 25.3 46.107 10.687 1 87.62 728 LYS B O 1
ATOM 14700 N N . GLU B 1 729 ? 24.154 44.573 9.667 1 86.88 729 GLU B N 1
ATOM 14701 C CA . GLU B 1 729 ? 24.344 45.102 8.319 1 86.88 729 GLU B CA 1
ATOM 14702 C C . GLU B 1 729 ? 23.085 44.928 7.475 1 86.88 729 GLU B C 1
ATOM 14704 O O . GLU B 1 729 ? 22.194 44.155 7.832 1 86.88 729 GLU B O 1
ATOM 14709 N N . TRP B 1 730 ? 22.985 45.729 6.396 1 89.68 730 TRP B N 1
ATOM 14710 C CA . TRP B 1 730 ? 21.806 45.642 5.541 1 89.68 730 TRP B CA 1
ATOM 14711 C C . TRP B 1 730 ? 22.171 45.106 4.161 1 89.68 730 TRP B C 1
ATOM 14713 O O . TRP B 1 730 ? 23.15 45.55 3.555 1 89.68 730 TRP B O 1
ATOM 14723 N N . LEU B 1 731 ? 21.552 44.035 3.831 1 92.21 731 LEU B N 1
ATOM 14724 C CA . LEU B 1 731 ? 21.556 43.649 2.424 1 92.21 731 LEU B CA 1
ATOM 14725 C C . LEU B 1 731 ? 20.457 44.377 1.658 1 92.21 731 LEU B C 1
ATOM 14727 O O . LEU B 1 731 ? 19.27 44.119 1.873 1 92.21 731 LEU B O 1
ATOM 14731 N N . LYS B 1 732 ? 20.786 45.202 0.818 1 88.62 732 LYS B N 1
ATOM 14732 C CA . LYS B 1 732 ? 19.823 46.004 0.07 1 88.62 732 LYS B CA 1
ATOM 14733 C C . LYS B 1 732 ? 19.133 45.172 -1.007 1 88.62 732 LYS B C 1
ATOM 14735 O O . LYS B 1 732 ? 19.42 43.983 -1.159 1 88.62 732 LYS B O 1
ATOM 14740 N N . LYS B 1 733 ? 18.087 45.724 -1.531 1 89.2 733 LYS B N 1
ATOM 14741 C CA . LYS B 1 733 ? 17.304 45.042 -2.557 1 89.2 733 LYS B CA 1
ATOM 14742 C C . LYS B 1 733 ? 18.146 44.768 -3.8 1 89.2 733 LYS B C 1
ATOM 14744 O O . LYS B 1 733 ? 17.819 45.233 -4.893 1 89.2 733 LYS B O 1
ATOM 14749 N N . GLU B 1 734 ? 19.351 44.024 -3.434 1 89.25 734 GLU B N 1
ATOM 14750 C CA . GLU B 1 734 ? 20.275 43.624 -4.491 1 89.25 734 GLU B CA 1
ATOM 14751 C C . GLU B 1 734 ? 20.563 42.126 -4.435 1 89.25 734 GLU B C 1
ATOM 14753 O O . GLU B 1 734 ? 20.399 41.497 -3.387 1 89.25 734 GLU B O 1
ATOM 14758 N N . ARG B 1 735 ? 20.949 41.681 -5.563 1 91.33 735 ARG B N 1
ATOM 14759 C CA . ARG B 1 735 ? 21.2 40.247 -5.663 1 91.33 735 ARG B CA 1
ATOM 14760 C C . ARG B 1 735 ? 22.459 39.857 -4.895 1 91.33 735 ARG B C 1
ATOM 14762 O O . ARG B 1 735 ? 22.553 38.744 -4.373 1 91.33 735 ARG B O 1
ATOM 14769 N N . GLU B 1 736 ? 23.415 40.672 -5.006 1 92.41 736 GLU B N 1
ATOM 14770 C CA . GLU B 1 736 ? 24.684 40.366 -4.352 1 92.41 736 GLU B CA 1
ATOM 14771 C C . GLU B 1 736 ? 25.333 41.627 -3.789 1 92.41 736 GLU B C 1
ATOM 14773 O O . GLU B 1 736 ? 25.198 42.71 -4.362 1 92.41 736 GLU B O 1
ATOM 14778 N N . GLN B 1 737 ? 25.951 41.462 -2.599 1 92.92 737 GLN B N 1
ATOM 14779 C CA . GLN B 1 737 ? 26.696 42.538 -1.953 1 92.92 737 GLN B CA 1
ATOM 14780 C C . GLN B 1 737 ? 27.944 42.002 -1.258 1 92.92 737 GLN B C 1
ATOM 14782 O O . GLN B 1 737 ? 27.92 40.914 -0.678 1 92.92 737 GLN B O 1
ATOM 14787 N N . ILE B 1 738 ? 29.002 42.713 -1.325 1 91.74 738 ILE B N 1
ATOM 14788 C CA . ILE B 1 738 ? 30.254 42.299 -0.702 1 91.74 738 ILE B CA 1
ATOM 14789 C C . ILE B 1 738 ? 30.414 42.996 0.647 1 91.74 738 ILE B C 1
ATOM 14791 O O . ILE B 1 738 ? 30.269 44.217 0.743 1 91.74 738 ILE B O 1
ATOM 14795 N N . PHE B 1 739 ? 30.57 42.284 1.605 1 88.66 739 PHE B N 1
ATOM 14796 C CA . PHE B 1 739 ? 30.816 42.806 2.944 1 88.66 739 PHE B CA 1
ATOM 14797 C C . PHE B 1 739 ? 32.29 42.686 3.31 1 88.66 739 PHE B C 1
ATOM 14799 O O . PHE B 1 739 ? 32.897 41.629 3.127 1 88.66 739 PHE B O 1
ATOM 14806 N N . GLN B 1 740 ? 32.786 43.749 3.811 1 82.98 740 GLN B N 1
ATOM 14807 C CA . GLN B 1 740 ? 34.199 43.765 4.171 1 82.98 740 GLN B CA 1
ATOM 14808 C C . GLN B 1 740 ? 34.388 43.545 5.669 1 82.98 740 GLN B C 1
ATOM 14810 O O . GLN B 1 740 ? 33.501 43.861 6.465 1 82.98 740 GLN B O 1
ATOM 14815 N N . ASN B 1 741 ? 35.47 42.982 6.109 1 76.24 741 ASN B N 1
ATOM 14816 C CA . ASN B 1 741 ? 35.913 42.799 7.487 1 76.24 741 ASN B CA 1
ATOM 14817 C C . ASN B 1 741 ? 34.908 41.984 8.296 1 76.24 741 ASN B C 1
ATOM 14819 O O . ASN B 1 741 ? 34.553 42.362 9.414 1 76.24 741 ASN B O 1
ATOM 14823 N N . VAL B 1 742 ? 34.35 40.945 7.665 1 76.87 742 VAL B N 1
ATOM 14824 C CA . VAL B 1 742 ? 33.348 40.112 8.322 1 76.87 742 VAL B CA 1
ATOM 14825 C C . VAL B 1 742 ? 34.022 39.217 9.361 1 76.87 742 VAL B C 1
ATOM 14827 O O . VAL B 1 742 ? 33.402 38.837 10.357 1 76.87 742 VAL B O 1
ATOM 14830 N N . THR B 1 743 ? 35.234 38.597 9.085 1 66.34 743 THR B N 1
ATOM 14831 C CA . THR B 1 743 ? 35.89 37.682 10.012 1 66.34 743 THR B CA 1
ATOM 14832 C C . THR B 1 743 ? 37.141 38.321 10.609 1 66.34 743 THR B C 1
ATOM 14834 O O . THR B 1 743 ? 37.787 39.151 9.966 1 66.34 743 THR B O 1
ATOM 14837 N N . THR B 1 744 ? 37.131 38.184 12.038 1 54.44 744 THR B N 1
ATOM 14838 C CA . THR B 1 744 ? 38.436 38.47 12.623 1 54.44 744 THR B CA 1
ATOM 14839 C C . THR B 1 744 ? 39.377 37.281 12.453 1 54.44 744 THR B C 1
ATOM 14841 O O . THR B 1 744 ? 38.998 36.139 12.721 1 54.44 744 THR B O 1
ATOM 14844 N N . ILE B 1 745 ? 40.189 37.208 11.504 1 48.26 745 ILE B N 1
ATOM 14845 C CA . ILE B 1 745 ? 41.19 36.17 11.284 1 48.26 745 ILE B CA 1
ATOM 14846 C C . ILE B 1 745 ? 41.945 35.897 12.582 1 48.26 745 ILE B C 1
ATOM 14848 O O . ILE B 1 745 ? 42.578 36.796 13.14 1 48.26 745 ILE B O 1
ATOM 14852 N N . ASP B 1 746 ? 41.447 35.074 13.533 1 48.85 746 ASP B N 1
ATOM 14853 C CA . ASP B 1 746 ? 42.398 34.758 14.594 1 48.85 746 ASP B CA 1
ATOM 14854 C C . ASP B 1 746 ? 43.638 34.067 14.032 1 48.85 746 ASP B C 1
ATOM 14856 O O . ASP B 1 746 ? 43.53 33.056 13.336 1 48.85 746 ASP B O 1
ATOM 14860 N N . LYS B 1 747 ? 44.726 34.664 13.987 1 47.01 747 LYS B N 1
ATOM 14861 C CA . LYS B 1 747 ? 46.044 34.209 13.553 1 47.01 747 LYS B CA 1
ATOM 14862 C C . LYS B 1 747 ? 46.35 32.815 14.095 1 47.01 747 LYS B C 1
ATOM 14864 O O . LYS B 1 747 ? 47.239 32.128 13.589 1 47.01 747 LYS B O 1
ATOM 14869 N N . ILE B 1 748 ? 46.06 32.53 15.394 1 44.24 748 ILE B N 1
ATOM 14870 C CA . ILE B 1 748 ? 46.588 31.332 16.038 1 44.24 748 ILE B CA 1
ATOM 14871 C C . ILE B 1 748 ? 45.905 30.093 15.462 1 44.24 748 ILE B C 1
ATOM 14873 O O . ILE B 1 748 ? 46.572 29.124 15.094 1 44.24 748 ILE B O 1
ATOM 14877 N N . ASN B 1 749 ? 44.501 29.917 15.764 1 47.88 749 ASN B N 1
ATOM 14878 C CA . ASN B 1 749 ? 43.866 28.621 15.55 1 47.88 749 ASN B CA 1
ATOM 14879 C C . ASN B 1 749 ? 43.277 28.51 14.147 1 47.88 749 ASN B C 1
ATOM 14881 O O . ASN B 1 749 ? 42.708 27.478 13.788 1 47.88 749 ASN B O 1
ATOM 14885 N N . GLY B 1 750 ? 43.691 29.351 13.118 1 51.7 750 GLY B N 1
ATOM 14886 C CA . GLY B 1 750 ? 43.203 29.372 11.748 1 51.7 750 GLY B CA 1
ATOM 14887 C C . GLY B 1 750 ? 41.851 30.045 11.607 1 51.7 750 GLY B C 1
ATOM 14888 O O . GLY B 1 750 ? 41.43 30.794 12.49 1 51.7 750 GLY B O 1
ATOM 14889 N N . THR B 1 751 ? 40.924 29.661 10.495 1 58.4 751 THR B N 1
ATOM 14890 C CA . THR B 1 751 ? 39.73 30.362 10.035 1 58.4 751 THR B CA 1
ATOM 14891 C C . THR B 1 751 ? 38.542 30.059 10.944 1 58.4 751 THR B C 1
ATOM 14893 O O . THR B 1 751 ? 38.293 28.901 11.284 1 58.4 751 THR B O 1
ATOM 14896 N N . ASP B 1 752 ? 37.945 31.015 11.659 1 79.48 752 ASP B N 1
ATOM 14897 C CA . ASP B 1 752 ? 36.821 31.005 12.589 1 79.48 752 ASP B CA 1
ATOM 14898 C C . ASP B 1 752 ? 35.49 30.977 11.841 1 79.48 752 ASP B C 1
ATOM 14900 O O . ASP B 1 752 ? 35.437 31.274 10.646 1 79.48 752 ASP B O 1
ATOM 14904 N N . TRP B 1 753 ? 34.498 30.427 12.553 1 89.14 753 TRP B N 1
ATOM 14905 C CA . TRP B 1 753 ? 33.167 30.358 11.959 1 89.14 753 TRP B CA 1
ATOM 14906 C C . TRP B 1 753 ? 32.452 31.701 12.065 1 89.14 753 TRP B C 1
ATOM 14908 O O . TRP B 1 753 ? 32.823 32.545 12.884 1 89.14 753 TRP B O 1
ATOM 14918 N N . ILE B 1 754 ? 31.63 32.048 11.159 1 90.76 754 ILE B N 1
ATOM 14919 C CA . ILE B 1 754 ? 30.726 33.192 11.192 1 90.76 754 ILE B CA 1
ATOM 14920 C C . ILE B 1 754 ? 29.279 32.709 11.144 1 90.76 754 ILE B C 1
ATOM 14922 O O . ILE B 1 754 ? 28.975 31.703 10.497 1 90.76 754 ILE B O 1
ATOM 14926 N N . LEU B 1 755 ? 28.479 33.351 11.906 1 93.45 755 LEU B N 1
ATOM 14927 C CA . LEU B 1 755 ? 27.072 32.967 11.946 1 93.45 755 LEU B CA 1
ATOM 14928 C C . LEU B 1 755 ? 26.173 34.165 11.661 1 93.45 755 LEU B C 1
ATOM 14930 O O . LEU B 1 755 ? 26.305 35.212 12.299 1 93.45 755 LEU B O 1
ATOM 14934 N N . PHE B 1 756 ? 25.384 33.994 10.677 1 93.5 756 PHE B N 1
ATOM 14935 C CA . PHE B 1 756 ? 24.42 35.026 10.313 1 93.5 756 PHE B CA 1
ATOM 14936 C C . PHE B 1 756 ? 23.036 34.689 10.853 1 93.5 756 PHE B C 1
ATOM 14938 O O . PHE B 1 756 ? 22.713 33.517 11.059 1 93.5 756 PHE B O 1
ATOM 14945 N N . ASN B 1 757 ? 22.133 35.745 11.016 1 94.68 757 ASN B N 1
ATOM 14946 C CA . ASN B 1 757 ? 20.757 35.628 11.487 1 94.68 757 ASN B CA 1
ATOM 14947 C C . ASN B 1 757 ? 20.696 35.078 12.909 1 94.68 757 ASN B C 1
ATOM 14949 O O . ASN B 1 757 ? 20.048 34.06 13.158 1 94.68 757 ASN B O 1
ATOM 14953 N N . VAL B 1 758 ? 21.317 35.781 13.751 1 93.78 758 VAL B N 1
ATOM 14954 C CA . VAL B 1 758 ? 21.452 35.397 15.152 1 93.78 758 VAL B CA 1
ATOM 14955 C C . VAL B 1 758 ? 20.07 35.236 15.779 1 93.78 758 VAL B C 1
ATOM 14957 O O . VAL B 1 758 ? 19.224 36.127 15.672 1 93.78 758 VAL B O 1
ATOM 14960 N N . ASN B 1 759 ? 19.78 34.04 16.376 1 90.73 759 ASN B N 1
ATOM 14961 C CA . ASN B 1 759 ? 18.519 33.688 17.019 1 90.73 759 ASN B CA 1
ATOM 14962 C C . ASN B 1 759 ? 17.36 33.704 16.026 1 90.73 759 ASN B C 1
ATOM 14964 O O . ASN B 1 759 ? 16.199 33.814 16.423 1 90.73 759 ASN B O 1
ATOM 14968 N N . LYS B 1 760 ? 17.718 33.723 14.717 1 94.25 760 LYS B N 1
ATOM 14969 C CA . LYS B 1 760 ? 16.762 33.684 13.615 1 94.25 760 LYS B CA 1
ATOM 14970 C C . LYS B 1 760 ? 15.745 34.816 13.728 1 94.25 760 LYS B C 1
ATOM 14972 O O . LYS B 1 760 ? 14.538 34.586 13.637 1 94.25 760 LYS B O 1
ATOM 14977 N N . THR B 1 761 ? 16.251 35.944 14.017 1 91.94 761 THR B N 1
ATOM 14978 C CA . THR B 1 761 ? 15.394 37.117 14.146 1 91.94 761 THR B CA 1
ATOM 14979 C C . THR B 1 761 ? 14.903 37.581 12.777 1 91.94 761 THR B C 1
ATOM 14981 O O . THR B 1 761 ? 13.861 38.232 12.673 1 91.94 761 THR B O 1
ATOM 14984 N N . GLY B 1 762 ? 15.629 37.297 11.818 1 94.21 762 GLY B N 1
ATOM 14985 C CA . GLY B 1 762 ? 15.196 37.579 10.459 1 94.21 762 GLY B CA 1
ATOM 14986 C C . GLY B 1 762 ? 14.415 36.439 9.832 1 94.21 762 GLY B C 1
ATOM 14987 O O . GLY B 1 762 ? 14.627 35.274 10.173 1 94.21 762 GLY B O 1
ATOM 14988 N N . TYR B 1 763 ? 13.524 36.751 8.943 1 95.78 763 TYR B N 1
ATOM 14989 C CA . TYR B 1 763 ? 12.691 35.768 8.26 1 95.78 763 TYR B CA 1
ATOM 14990 C C . TYR B 1 763 ? 13.332 35.325 6.951 1 95.78 763 TYR B C 1
ATOM 14992 O O . TYR B 1 763 ? 12.773 35.542 5.873 1 95.78 763 TYR B O 1
ATOM 15000 N N . TYR B 1 764 ? 14.546 34.772 7.011 1 96.21 764 TYR B N 1
ATOM 15001 C CA . TYR B 1 764 ? 15.276 34.256 5.858 1 96.21 764 TYR B CA 1
ATOM 15002 C C . TYR B 1 764 ? 16.172 33.089 6.256 1 96.21 764 TYR B C 1
ATOM 15004 O O . TYR B 1 764 ? 16.419 32.866 7.443 1 96.21 764 TYR B O 1
ATOM 15012 N N . ARG B 1 765 ? 16.569 32.336 5.342 1 96.36 765 ARG B N 1
ATOM 15013 C CA . ARG B 1 765 ? 17.479 31.217 5.569 1 96.36 765 ARG B CA 1
ATOM 15014 C C . ARG B 1 765 ? 18.899 31.57 5.139 1 96.36 765 ARG B C 1
ATOM 15016 O O . ARG B 1 765 ? 19.095 32.382 4.233 1 96.36 765 ARG B O 1
ATOM 15023 N N . VAL B 1 766 ? 19.849 30.925 5.753 1 97.06 766 VAL B N 1
ATOM 15024 C CA . VAL B 1 766 ? 21.24 31.233 5.437 1 97.06 766 VAL B CA 1
ATOM 15025 C C . VAL B 1 766 ? 21.957 29.967 4.973 1 97.06 766 VAL B C 1
ATOM 15027 O O . VAL B 1 766 ? 21.822 28.908 5.591 1 97.06 766 VAL B O 1
ATOM 15030 N N . ASN B 1 767 ? 22.564 30.065 3.904 1 96.32 767 ASN B N 1
ATOM 15031 C CA . ASN B 1 767 ? 23.447 29.013 3.411 1 96.32 767 ASN B CA 1
ATOM 15032 C C . ASN B 1 767 ? 24.911 29.441 3.465 1 96.32 767 ASN B C 1
ATOM 15034 O O . ASN B 1 767 ? 25.248 30.567 3.096 1 96.32 767 ASN B O 1
ATOM 15038 N N . TYR B 1 768 ? 25.753 28.599 3.972 1 95.47 768 TYR B N 1
ATOM 15039 C CA . TYR B 1 768 ? 27.184 28.867 4.056 1 95.47 768 TYR B CA 1
ATOM 15040 C C . TYR B 1 768 ? 27.963 27.983 3.089 1 95.47 768 TYR B C 1
ATOM 15042 O O . TYR B 1 768 ? 27.424 27.007 2.56 1 95.47 768 TYR B O 1
ATOM 15050 N N . ASP B 1 769 ? 29.118 28.368 2.848 1 91.79 769 ASP B N 1
ATOM 15051 C CA . ASP B 1 769 ? 29.995 27.465 2.11 1 91.79 769 ASP B CA 1
ATOM 15052 C C . ASP B 1 769 ? 30.325 26.223 2.935 1 91.79 769 ASP B C 1
ATOM 15054 O O . ASP B 1 769 ? 30.158 26.22 4.156 1 91.79 769 ASP B O 1
ATOM 15058 N N . GLU B 1 770 ? 30.786 25.235 2.368 1 90.6 770 GLU B N 1
ATOM 15059 C CA . GLU B 1 770 ? 30.985 23.937 3.005 1 90.6 770 GLU B CA 1
ATOM 15060 C C . GLU B 1 770 ? 31.952 24.042 4.182 1 90.6 770 GLU B C 1
ATOM 15062 O O . GLU B 1 770 ? 31.764 23.383 5.207 1 90.6 770 GLU B O 1
ATOM 15067 N N . LYS B 1 771 ? 32.976 24.835 3.968 1 89.65 771 LYS B N 1
ATOM 15068 C CA . LYS B 1 771 ? 33.973 24.981 5.024 1 89.65 771 LYS B CA 1
ATOM 15069 C C . LYS B 1 771 ? 33.361 25.601 6.277 1 89.65 771 LYS B C 1
ATOM 15071 O O . LYS B 1 771 ? 33.631 25.154 7.393 1 89.65 771 LYS B O 1
ATOM 15076 N N . ASN B 1 772 ? 32.62 26.672 6.144 1 92.48 772 ASN B N 1
ATOM 15077 C CA . ASN B 1 772 ? 31.986 27.295 7.3 1 92.48 772 ASN B CA 1
ATOM 15078 C C . ASN B 1 772 ? 30.999 26.348 7.977 1 92.48 772 ASN B C 1
ATOM 15080 O O . ASN B 1 772 ? 30.866 26.355 9.202 1 92.48 772 ASN B O 1
ATOM 15084 N N . TRP B 1 773 ? 30.247 25.563 7.235 1 94.42 773 TRP B N 1
ATOM 15085 C CA . TRP B 1 773 ? 29.349 24.575 7.826 1 94.42 773 TRP B CA 1
ATOM 15086 C C . TRP B 1 773 ? 30.123 23.585 8.69 1 94.42 773 TRP B C 1
ATOM 15088 O O . TRP B 1 773 ? 29.671 23.212 9.775 1 94.42 773 TRP B O 1
ATOM 15098 N N . LEU B 1 774 ? 31.237 23.198 8.182 1 91.33 774 LEU B N 1
ATOM 15099 C CA . LEU B 1 774 ? 32.064 22.249 8.921 1 91.33 774 LEU B CA 1
ATOM 15100 C C . LEU B 1 774 ? 32.588 22.874 10.209 1 91.33 774 LEU B C 1
ATOM 15102 O O . LEU B 1 774 ? 32.644 22.212 11.248 1 91.33 774 LEU B O 1
ATOM 15106 N N . LEU B 1 775 ? 32.988 24.125 10.102 1 90.9 775 LEU B N 1
ATOM 15107 C CA . LEU B 1 775 ? 33.489 24.822 11.282 1 90.9 775 LEU B CA 1
ATOM 15108 C C . LEU B 1 775 ? 32.396 24.96 12.337 1 90.9 775 LEU B C 1
ATOM 15110 O O . LEU B 1 775 ? 32.661 24.821 13.533 1 90.9 775 LEU B O 1
ATOM 15114 N N . LEU B 1 776 ? 31.226 25.282 11.889 1 93.22 776 LEU B N 1
ATOM 15115 C CA . LEU B 1 776 ? 30.105 25.39 12.817 1 93.22 776 LEU B CA 1
ATOM 15116 C C . LEU B 1 776 ? 29.801 24.042 13.461 1 93.22 776 LEU B C 1
ATOM 15118 O O . LEU B 1 776 ? 29.512 23.972 14.658 1 93.22 776 LEU B O 1
ATOM 15122 N N . ALA B 1 777 ? 29.839 22.985 12.676 1 93.5 777 ALA B N 1
ATOM 15123 C CA . ALA B 1 777 ? 29.585 21.643 13.193 1 93.5 777 ALA B CA 1
ATOM 15124 C C . ALA B 1 777 ? 30.613 21.261 14.254 1 93.5 777 ALA B C 1
ATOM 15126 O O . ALA B 1 777 ? 30.265 20.671 15.28 1 93.5 777 ALA B O 1
ATOM 15127 N N . MET B 1 778 ? 31.818 21.622 14.025 1 90.9 778 MET B N 1
ATOM 15128 C CA . MET B 1 778 ? 32.892 21.322 14.968 1 90.9 778 MET B CA 1
ATOM 15129 C C . MET B 1 778 ? 32.719 22.114 16.259 1 90.9 778 MET B C 1
ATOM 15131 O O . MET B 1 778 ? 32.966 21.594 17.349 1 90.9 778 MET B O 1
ATOM 15135 N N . ALA B 1 779 ? 32.305 23.343 16.061 1 91.44 779 ALA B N 1
ATOM 15136 C CA . ALA B 1 779 ? 32.081 24.191 17.229 1 91.44 779 ALA B CA 1
ATOM 15137 C C . ALA B 1 779 ? 30.973 23.625 18.113 1 91.44 779 ALA B C 1
ATOM 15139 O O . ALA B 1 779 ? 31.064 23.677 19.342 1 91.44 779 ALA B O 1
ATOM 15140 N N . LEU B 1 780 ? 29.961 23.124 17.496 1 93.37 780 LEU B N 1
ATOM 15141 C CA . LEU B 1 780 ? 28.846 22.556 18.246 1 93.37 780 LEU B CA 1
ATOM 15142 C C . LEU B 1 780 ? 29.243 21.233 18.892 1 93.37 780 LEU B C 1
ATOM 15144 O O . LEU B 1 780 ? 28.756 20.894 19.973 1 93.37 780 LEU B O 1
ATOM 15148 N N . ASP B 1 781 ? 30.104 20.552 18.233 1 90.88 781 ASP B N 1
ATOM 15149 C CA . ASP B 1 781 ? 30.584 19.288 18.783 1 90.88 781 ASP B CA 1
ATOM 15150 C C . ASP B 1 781 ? 31.481 19.522 19.996 1 90.88 781 ASP B C 1
ATOM 15152 O O . ASP B 1 781 ? 31.486 18.723 20.935 1 90.88 781 ASP B O 1
ATOM 15156 N N . GLU B 1 782 ? 32.265 20.589 19.87 1 89.2 782 GLU B N 1
ATOM 15157 C CA . GLU B 1 782 ? 33.139 20.937 20.986 1 89.2 782 GLU B CA 1
ATOM 15158 C C . GLU B 1 782 ? 32.335 21.431 22.185 1 89.2 782 GLU B C 1
ATOM 15160 O O . GLU B 1 782 ? 32.518 20.947 23.304 1 89.2 782 GLU B O 1
ATOM 15165 N N . ASN B 1 783 ? 31.437 22.458 21.911 1 92.16 783 ASN B N 1
ATOM 15166 C CA . ASN B 1 783 ? 30.564 23.008 22.943 1 92.16 783 ASN B CA 1
ATOM 15167 C C . ASN B 1 783 ? 29.315 23.645 22.34 1 92.16 783 ASN B C 1
ATOM 15169 O O . ASN B 1 783 ? 29.309 24.839 22.034 1 92.16 783 ASN B O 1
ATOM 15173 N N . HIS B 1 784 ? 28.226 22.981 22.395 1 92.69 784 HIS B N 1
ATOM 15174 C CA . HIS B 1 784 ? 27.016 23.47 21.744 1 92.69 784 HIS B CA 1
ATOM 15175 C C . HIS B 1 784 ? 26.335 24.546 22.583 1 92.69 784 HIS B C 1
ATOM 15177 O O . HIS B 1 784 ? 25.621 25.397 22.049 1 92.69 784 HIS B O 1
ATOM 15183 N N . GLU B 1 785 ? 26.612 24.546 23.874 1 91.58 785 GLU B N 1
ATOM 15184 C CA . GLU B 1 785 ? 25.949 25.481 24.778 1 91.58 785 GLU B CA 1
ATOM 15185 C C . GLU B 1 785 ? 26.508 26.892 24.619 1 91.58 785 GLU B C 1
ATOM 15187 O O . GLU B 1 785 ? 25.922 27.857 25.114 1 91.58 785 GLU B O 1
ATOM 15192 N N . ALA B 1 786 ? 27.611 26.925 23.881 1 89.16 786 ALA B N 1
ATOM 15193 C CA . ALA B 1 786 ? 28.142 28.25 23.57 1 89.16 786 ALA B CA 1
ATOM 15194 C C . ALA B 1 786 ? 27.222 28.997 22.608 1 89.16 786 ALA B C 1
ATOM 15196 O O . ALA B 1 786 ? 27.268 30.227 22.524 1 89.16 786 ALA B O 1
ATOM 15197 N N . PHE B 1 787 ? 26.359 28.284 21.917 1 92.6 787 PHE B N 1
ATOM 15198 C CA . PHE B 1 787 ? 25.378 28.863 21.006 1 92.6 787 PHE B CA 1
ATOM 15199 C C . PHE B 1 787 ? 24.014 28.973 21.678 1 92.6 787 PHE B C 1
ATOM 15201 O O . PHE B 1 787 ? 23.595 28.062 22.395 1 92.6 787 PHE B O 1
ATOM 15208 N N . PRO B 1 788 ? 23.388 30.119 21.534 1 92.82 788 PRO B N 1
ATOM 15209 C CA . PRO B 1 788 ? 22.02 30.182 22.052 1 92.82 788 PRO B CA 1
ATOM 15210 C C . PRO B 1 788 ? 21.12 29.092 21.475 1 92.82 788 PRO B C 1
ATOM 15212 O O . PRO B 1 788 ? 21.315 28.665 20.334 1 92.82 788 PRO B O 1
ATOM 15215 N N . VAL B 1 789 ? 20.157 28.658 22.186 1 93.25 789 VAL B N 1
ATOM 15216 C CA . VAL B 1 789 ? 19.294 27.537 21.828 1 93.25 789 VAL B CA 1
ATOM 15217 C C . VAL B 1 789 ? 18.556 27.848 20.528 1 93.25 789 VAL B C 1
ATOM 15219 O O . VAL B 1 789 ? 18.399 26.974 19.671 1 93.25 789 VAL B O 1
ATOM 15222 N N . GLU B 1 790 ? 18.065 29.076 20.344 1 93.14 790 GLU B N 1
ATOM 15223 C CA . GLU B 1 790 ? 17.331 29.457 19.14 1 93.14 790 GLU B CA 1
ATOM 15224 C C . GLU B 1 790 ? 18.228 29.4 17.907 1 93.14 790 GLU B C 1
ATOM 15226 O O . GLU B 1 790 ? 17.77 29.057 16.815 1 93.14 790 GLU B O 1
ATOM 15231 N N . THR B 1 791 ? 19.448 29.731 18.125 1 95.25 791 THR B N 1
ATOM 15232 C CA . THR B 1 791 ? 20.405 29.684 17.026 1 95.25 791 THR B CA 1
ATOM 15233 C C . THR B 1 791 ? 20.691 28.241 16.618 1 95.25 791 THR B C 1
ATOM 15235 O O . THR B 1 791 ? 20.798 27.936 15.429 1 95.25 791 THR B O 1
ATOM 15238 N N . ARG B 1 792 ? 20.873 27.394 17.597 1 96.17 792 ARG B N 1
ATOM 15239 C CA . ARG B 1 792 ? 21.092 25.985 17.285 1 96.17 792 ARG B CA 1
ATOM 15240 C C . ARG B 1 792 ? 19.912 25.406 16.511 1 96.17 792 ARG B C 1
ATOM 15242 O O . ARG B 1 792 ? 20.101 24.666 15.543 1 96.17 792 ARG B O 1
ATOM 15249 N N . ALA B 1 793 ? 18.689 25.782 16.951 1 96.46 793 ALA B N 1
ATOM 15250 C CA . ALA B 1 793 ? 17.489 25.331 16.251 1 96.46 793 ALA B CA 1
ATOM 15251 C C . ALA B 1 793 ? 17.457 25.859 14.82 1 96.46 793 ALA B C 1
ATOM 15253 O O . ALA B 1 793 ? 17.061 25.144 13.896 1 96.46 793 ALA B O 1
ATOM 15254 N N . SER B 1 794 ? 17.867 27.048 14.704 1 96.08 794 SER B N 1
ATOM 15255 C CA . SER B 1 794 ? 17.88 27.689 13.393 1 96.08 794 SER B CA 1
ATOM 15256 C C . SER B 1 794 ? 18.852 26.992 12.447 1 96.08 794 SER B C 1
ATOM 15258 O O . SER B 1 794 ? 18.538 26.778 11.274 1 96.08 794 SER B O 1
ATOM 15260 N N . LEU B 1 795 ? 19.96 26.658 12.949 1 96.6 795 LEU B N 1
ATOM 15261 C CA . LEU B 1 795 ? 20.98 26.014 12.128 1 96.6 795 LEU B CA 1
ATOM 15262 C C . LEU B 1 795 ? 20.524 24.63 11.681 1 96.6 795 LEU B C 1
ATOM 15264 O O . LEU B 1 795 ? 20.742 24.241 10.531 1 96.6 795 LEU B O 1
ATOM 15268 N N . VAL B 1 796 ? 19.904 23.918 12.588 1 96.48 796 VAL B N 1
ATOM 15269 C CA . VAL B 1 796 ? 19.394 22.592 12.253 1 96.48 796 VAL B CA 1
ATOM 15270 C C . VAL B 1 796 ? 18.304 22.712 11.19 1 96.48 796 VAL B C 1
ATOM 15272 O O . VAL B 1 796 ? 18.275 21.936 10.232 1 96.48 796 VAL B O 1
ATOM 15275 N N . ASP B 1 797 ? 17.44 23.669 11.358 1 96.82 797 ASP B N 1
ATOM 15276 C CA . ASP B 1 797 ? 16.355 23.894 10.406 1 96.82 797 ASP B CA 1
ATOM 15277 C C . ASP B 1 797 ? 16.901 24.256 9.027 1 96.82 797 ASP B C 1
ATOM 15279 O O . ASP B 1 797 ? 16.45 23.718 8.014 1 96.82 797 ASP B O 1
ATOM 15283 N N . ASP B 1 798 ? 17.856 25.099 8.992 1 96.64 798 ASP B N 1
ATOM 15284 C CA . ASP B 1 798 ? 18.39 25.597 7.728 1 96.64 798 ASP B CA 1
ATOM 15285 C C . ASP B 1 798 ? 19.137 24.497 6.976 1 96.64 798 ASP B C 1
ATOM 15287 O O . ASP B 1 798 ? 18.963 24.337 5.766 1 96.64 798 ASP B O 1
ATOM 15291 N N . VAL B 1 799 ? 19.948 23.785 7.652 1 96.13 799 VAL B N 1
ATOM 15292 C CA . VAL B 1 799 ? 20.788 22.812 6.962 1 96.13 799 VAL B CA 1
ATOM 15293 C C . VAL B 1 799 ? 19.913 21.737 6.321 1 96.13 799 VAL B C 1
ATOM 15295 O O . VAL B 1 799 ? 20.184 21.292 5.203 1 96.13 799 VAL B O 1
ATOM 15298 N N . PHE B 1 800 ? 18.872 21.344 6.956 1 95.97 800 PHE B N 1
ATOM 15299 C CA . PHE B 1 800 ? 17.997 20.319 6.4 1 95.97 800 PHE B CA 1
ATOM 15300 C C . PHE B 1 800 ? 17.13 20.893 5.286 1 95.97 800 PHE B C 1
ATOM 15302 O O . PHE B 1 800 ? 16.846 20.211 4.299 1 95.97 800 PHE B O 1
ATOM 15309 N N . ALA B 1 801 ? 16.671 22.104 5.462 1 95.78 801 ALA B N 1
ATOM 15310 C CA . ALA B 1 801 ? 15.891 22.736 4.402 1 95.78 801 ALA B CA 1
ATOM 15311 C C . ALA B 1 801 ? 16.72 22.895 3.131 1 95.78 801 ALA B C 1
ATOM 15313 O O . ALA B 1 801 ? 16.21 22.711 2.023 1 95.78 801 ALA B O 1
ATOM 15314 N N . LEU B 1 802 ? 17.968 23.248 3.345 1 95.88 802 LEU B N 1
ATOM 15315 C CA . LEU B 1 802 ? 18.871 23.436 2.215 1 95.88 802 LEU B CA 1
ATOM 15316 C C . LEU B 1 802 ? 19.16 22.107 1.524 1 95.88 802 LEU B C 1
ATOM 15318 O O . LEU B 1 802 ? 19.253 22.049 0.296 1 95.88 802 LEU B O 1
ATOM 15322 N N . ALA B 1 803 ? 19.278 21.089 2.271 1 94.48 803 ALA B N 1
ATOM 15323 C CA . ALA B 1 803 ? 19.518 19.765 1.703 1 94.48 803 ALA B CA 1
ATOM 15324 C C . ALA B 1 803 ? 18.32 19.294 0.884 1 94.48 803 ALA B C 1
ATOM 15326 O O . ALA B 1 803 ? 18.484 18.63 -0.143 1 94.48 803 ALA B O 1
ATOM 15327 N N . ALA B 1 804 ? 17.179 19.646 1.272 1 92.91 804 ALA B N 1
ATOM 15328 C CA . ALA B 1 804 ? 15.949 19.207 0.618 1 92.91 804 ALA B CA 1
ATOM 15329 C C . ALA B 1 804 ? 15.825 19.808 -0.779 1 92.91 804 ALA B C 1
ATOM 15331 O O . ALA B 1 804 ? 15.137 19.256 -1.64 1 92.91 804 ALA B O 1
ATOM 15332 N N . VAL B 1 805 ? 16.489 20.955 -1 1 92.08 805 VAL B N 1
ATOM 15333 C CA . VAL B 1 805 ? 16.357 21.619 -2.292 1 92.08 805 VAL B CA 1
ATOM 15334 C C . VAL B 1 805 ? 17.659 21.481 -3.079 1 92.08 805 VAL B C 1
ATOM 15336 O O . VAL B 1 805 ? 17.8 22.054 -4.163 1 92.08 805 VAL B O 1
ATOM 15339 N N . GLY B 1 806 ? 18.673 20.861 -2.511 1 89.14 806 GLY B N 1
ATOM 15340 C CA . GLY B 1 806 ? 19.904 20.577 -3.231 1 89.14 806 GLY B CA 1
ATOM 15341 C C . GLY B 1 806 ? 20.95 21.665 -3.078 1 89.14 806 GLY B C 1
ATOM 15342 O O . GLY B 1 806 ? 21.985 21.637 -3.746 1 89.14 806 GLY B O 1
ATOM 15343 N N . SER B 1 807 ? 20.691 22.604 -2.232 1 90.61 807 SER B N 1
ATOM 15344 C CA . SER B 1 807 ? 21.651 23.674 -1.987 1 90.61 807 SER B CA 1
ATOM 15345 C C . SER B 1 807 ? 22.769 23.213 -1.058 1 90.61 807 SER B C 1
ATOM 15347 O O . SER B 1 807 ? 23.822 23.848 -0.982 1 90.61 807 SER B O 1
ATOM 15349 N N . SER B 1 808 ? 22.446 22.203 -0.344 1 90.78 808 SER B N 1
ATOM 15350 C CA . SER B 1 808 ? 23.428 21.506 0.481 1 90.78 808 SER B CA 1
ATOM 15351 C C . SER B 1 808 ? 23.265 19.993 0.375 1 90.78 808 SER B C 1
ATOM 15353 O O . SER B 1 808 ? 22.251 19.507 -0.13 1 90.78 808 SER B O 1
ATOM 15355 N N . LYS B 1 809 ? 24.229 19.32 0.756 1 90.96 809 LYS B N 1
ATOM 15356 C CA . LYS B 1 809 ? 24.165 17.862 0.695 1 90.96 809 LYS B CA 1
ATOM 15357 C C . LYS B 1 809 ? 23.555 17.285 1.97 1 90.96 809 LYS B C 1
ATOM 15359 O O . LYS B 1 809 ? 23.721 17.849 3.054 1 90.96 809 LYS B O 1
ATOM 15364 N N . TYR B 1 810 ? 22.819 16.241 1.827 1 91.96 810 TYR B N 1
ATOM 15365 C CA . TYR B 1 810 ? 22.26 15.57 2.995 1 91.96 810 TYR B CA 1
ATOM 15366 C C . TYR B 1 810 ? 23.364 15.016 3.888 1 91.96 810 TYR B C 1
ATOM 15368 O O . TYR B 1 810 ? 23.186 14.891 5.101 1 91.96 810 TYR B O 1
ATOM 15376 N N . GLU B 1 811 ? 24.491 14.765 3.319 1 90.84 811 GLU B N 1
ATOM 15377 C CA . GLU B 1 811 ? 25.641 14.339 4.109 1 90.84 811 GLU B CA 1
ATOM 15378 C C . GLU B 1 811 ? 26.038 15.405 5.127 1 90.84 811 GLU B C 1
ATOM 15380 O O . GLU B 1 811 ? 26.347 15.088 6.277 1 90.84 811 GLU B O 1
ATOM 15385 N N . THR B 1 812 ? 26.01 16.593 4.655 1 92.4 812 THR B N 1
ATOM 15386 C CA . THR B 1 812 ? 26.335 17.713 5.53 1 92.4 812 THR B CA 1
ATOM 15387 C C . THR B 1 812 ? 25.291 17.858 6.634 1 92.4 812 THR B C 1
ATOM 15389 O O . THR B 1 812 ? 25.635 18.088 7.795 1 92.4 812 THR B O 1
ATOM 15392 N N . ALA B 1 813 ? 24.044 17.723 6.258 1 94.18 813 ALA B N 1
ATOM 15393 C CA . ALA B 1 813 ? 22.955 17.876 7.22 1 94.18 813 ALA B CA 1
ATOM 15394 C C . ALA B 1 813 ? 23.013 16.791 8.291 1 94.18 813 ALA B C 1
ATOM 15396 O O . ALA B 1 813 ? 22.936 17.085 9.486 1 94.18 813 ALA B O 1
ATOM 15397 N N . PHE B 1 814 ? 23.172 15.558 7.896 1 93.19 814 PHE B N 1
ATOM 15398 C CA . PHE B 1 814 ? 23.206 14.45 8.843 1 93.19 814 PHE B CA 1
ATOM 15399 C C . PHE B 1 814 ? 24.47 14.505 9.694 1 93.19 814 PHE B C 1
ATOM 15401 O O . PHE B 1 814 ? 24.448 14.138 10.871 1 93.19 814 PHE B O 1
ATOM 15408 N N . GLY B 1 815 ? 25.561 14.954 9.082 1 89.35 815 GLY B N 1
ATOM 15409 C CA . GLY B 1 815 ? 26.79 15.131 9.84 1 89.35 815 GLY B CA 1
ATOM 15410 C C . GLY B 1 815 ? 26.699 16.236 10.875 1 89.35 815 GLY B C 1
ATOM 15411 O O . GLY B 1 815 ? 27.286 16.134 11.954 1 89.35 815 GLY B O 1
ATOM 15412 N N . PHE B 1 816 ? 25.897 17.224 10.572 1 93.25 816 PHE B N 1
ATOM 15413 C CA . PHE B 1 816 ? 25.755 18.404 11.416 1 93.25 816 PHE B CA 1
ATOM 15414 C C . PHE B 1 816 ? 25.025 18.06 12.709 1 93.25 816 PHE B C 1
ATOM 15416 O O . PHE B 1 816 ? 25.306 18.64 13.76 1 93.25 816 PHE B O 1
ATOM 15423 N N . ILE B 1 817 ? 24.089 17.098 12.68 1 93.58 817 ILE B N 1
ATOM 15424 C CA . ILE B 1 817 ? 23.224 16.85 13.827 1 93.58 817 ILE B CA 1
ATOM 15425 C C . ILE B 1 817 ? 23.815 15.735 14.688 1 93.58 817 ILE B C 1
ATOM 15427 O O . ILE B 1 817 ? 23.208 15.318 15.677 1 93.58 817 ILE B O 1
ATOM 15431 N N . LYS B 1 818 ? 24.925 15.274 14.392 1 89.58 818 LYS B N 1
ATOM 15432 C CA . LYS B 1 818 ? 25.547 14.176 15.126 1 89.58 818 LYS B CA 1
ATOM 15433 C C . LYS B 1 818 ? 25.757 14.543 16.592 1 89.58 818 LYS B C 1
ATOM 15435 O O . LYS B 1 818 ? 25.659 13.686 17.472 1 89.58 818 LYS B O 1
ATOM 15440 N N . TYR B 1 819 ? 25.997 15.852 16.84 1 92.79 819 TYR B N 1
ATOM 15441 C CA . TYR B 1 819 ? 26.254 16.291 18.207 1 92.79 819 TYR B CA 1
ATOM 15442 C C . TYR B 1 819 ? 25.019 16.107 19.081 1 92.79 819 TYR B C 1
ATOM 15444 O O . TYR B 1 819 ? 25.128 15.994 20.304 1 92.79 819 TYR B O 1
ATOM 15452 N N . MET B 1 820 ? 23.83 16.066 18.477 1 94.88 820 MET B N 1
ATOM 15453 C CA . MET B 1 820 ? 22.567 16.038 19.209 1 94.88 820 MET B CA 1
ATOM 15454 C C . MET B 1 820 ? 22.385 14.707 19.93 1 94.88 820 MET B C 1
ATOM 15456 O O . MET B 1 820 ? 21.715 14.64 20.962 1 94.88 820 MET B O 1
ATOM 15460 N N . GLN B 1 821 ? 22.969 13.717 19.391 1 92.04 821 GLN B N 1
ATOM 15461 C CA . GLN B 1 821 ? 22.774 12.367 19.909 1 92.04 821 GLN B CA 1
ATOM 15462 C C . GLN B 1 821 ? 23.159 12.282 21.383 1 92.04 821 GLN B C 1
ATOM 15464 O O . GLN B 1 821 ? 22.388 11.778 22.203 1 92.04 821 GLN B O 1
ATOM 15469 N N . MET B 1 822 ? 24.274 12.947 21.682 1 89.38 822 MET B N 1
ATOM 15470 C CA . MET B 1 822 ? 24.78 12.752 23.037 1 89.38 822 MET B CA 1
ATOM 15471 C C . MET B 1 822 ? 24.668 14.037 23.85 1 89.38 822 MET B C 1
ATOM 15473 O O . MET B 1 822 ? 24.637 13.998 25.081 1 89.38 822 MET B O 1
ATOM 15477 N N . LYS B 1 823 ? 24.448 15.14 23.164 1 91.34 823 LYS B N 1
ATOM 15478 C CA . LYS B 1 823 ? 24.679 16.385 23.89 1 91.34 823 LYS B CA 1
ATOM 15479 C C . LYS B 1 823 ? 23.408 17.227 23.956 1 91.34 823 LYS B C 1
ATOM 15481 O O . LYS B 1 823 ? 23.088 17.797 25 1 91.34 823 LYS B O 1
ATOM 15486 N N . GLU B 1 824 ? 22.612 17.32 22.975 1 93.49 824 GLU B N 1
ATOM 15487 C CA . GLU B 1 824 ? 21.495 18.257 22.895 1 93.49 824 GLU B CA 1
ATOM 15488 C C . GLU B 1 824 ? 20.299 17.759 23.702 1 93.49 824 GLU B C 1
ATOM 15490 O O . GLU B 1 824 ? 19.83 16.637 23.5 1 93.49 824 GLU B O 1
ATOM 15495 N N . ARG B 1 825 ? 19.819 18.593 24.625 1 92.46 825 ARG B N 1
ATOM 15496 C CA . ARG B 1 825 ? 18.693 18.197 25.465 1 92.46 825 ARG B CA 1
ATOM 15497 C C . ARG B 1 825 ? 17.661 19.316 25.559 1 92.46 825 ARG B C 1
ATOM 15499 O O . ARG B 1 825 ? 16.828 19.324 26.468 1 92.46 825 ARG B O 1
ATOM 15506 N N . HIS B 1 826 ? 17.79 20.242 24.599 1 92.19 826 HIS B N 1
ATOM 15507 C CA . HIS B 1 826 ? 16.81 21.321 24.555 1 92.19 826 HIS B CA 1
ATOM 15508 C C . HIS B 1 826 ? 15.718 21.031 23.53 1 92.19 826 HIS B C 1
ATOM 15510 O O . HIS B 1 826 ? 15.992 20.473 22.466 1 92.19 826 HIS B O 1
ATOM 15516 N N . TYR B 1 827 ? 14.593 21.474 23.789 1 92.19 827 TYR B N 1
ATOM 15517 C CA . TYR B 1 827 ? 13.396 21.22 22.996 1 92.19 827 TYR B CA 1
ATOM 15518 C C . TYR B 1 827 ? 13.531 21.814 21.599 1 92.19 827 TYR B C 1
ATOM 15520 O O . TYR B 1 827 ? 13.187 21.167 20.606 1 92.19 827 TYR B O 1
ATOM 15528 N N . ALA B 1 828 ? 14.046 22.978 21.47 1 94.05 828 ALA B N 1
ATOM 15529 C CA . ALA B 1 828 ? 13.995 23.756 20.235 1 94.05 828 ALA B CA 1
ATOM 15530 C C . ALA B 1 828 ? 14.768 23.063 19.117 1 94.05 828 ALA B C 1
ATOM 15532 O O . ALA B 1 828 ? 14.234 22.846 18.027 1 94.05 828 ALA B O 1
ATOM 15533 N N . PRO B 1 829 ? 16.021 22.628 19.367 1 95.56 829 PRO B N 1
ATOM 15534 C CA . PRO B 1 829 ? 16.746 21.947 18.291 1 95.56 829 PRO B CA 1
ATOM 15535 C C . PRO B 1 829 ? 16.102 20.621 17.893 1 95.56 829 PRO B C 1
ATOM 15537 O O . PRO B 1 829 ? 16.052 20.287 16.707 1 95.56 829 PRO B O 1
ATOM 15540 N N . TRP B 1 830 ? 15.583 19.907 18.865 1 95.26 830 TRP B N 1
ATOM 15541 C CA . TRP B 1 830 ? 14.938 18.631 18.574 1 95.26 830 TRP B CA 1
ATOM 15542 C C . TRP B 1 830 ? 13.637 18.841 17.807 1 95.26 830 TRP B C 1
ATOM 15544 O O . TRP B 1 830 ? 13.274 18.028 16.953 1 95.26 830 TRP B O 1
ATOM 15554 N N . SER B 1 831 ? 12.945 19.88 18.132 1 94.27 831 SER B N 1
ATOM 15555 C CA . SER B 1 831 ? 11.717 20.196 17.41 1 94.27 831 SER B CA 1
ATOM 15556 C C . SER B 1 831 ? 12.006 20.541 15.953 1 94.27 831 SER B C 1
ATOM 15558 O O . SER B 1 831 ? 11.273 20.125 15.053 1 94.27 831 SER B O 1
ATOM 15560 N N . ALA B 1 832 ? 13.058 21.303 15.764 1 95.45 832 ALA B N 1
ATOM 15561 C CA . ALA B 1 832 ? 13.46 21.636 14.4 1 95.45 832 ALA B CA 1
ATOM 15562 C C . ALA B 1 832 ? 13.838 20.381 13.618 1 95.45 832 ALA B C 1
ATOM 15564 O O . ALA B 1 832 ? 13.45 20.225 12.458 1 95.45 832 ALA B O 1
ATOM 15565 N N . PHE B 1 833 ? 14.613 19.538 14.277 1 95.11 833 PHE B N 1
ATOM 15566 C CA . PHE B 1 833 ? 15.025 18.287 13.652 1 95.11 833 PHE B CA 1
ATOM 15567 C C . PHE B 1 833 ? 13.814 17.42 13.325 1 95.11 833 PHE B C 1
ATOM 15569 O O . PHE B 1 833 ? 13.713 16.876 12.224 1 95.11 833 PHE B O 1
ATOM 15576 N N . ALA B 1 834 ? 12.852 17.298 14.268 1 94.07 834 ALA B N 1
ATOM 15577 C CA . ALA B 1 834 ? 11.671 16.453 14.116 1 94.07 834 ALA B CA 1
ATOM 15578 C C . ALA B 1 834 ? 10.819 16.907 12.934 1 94.07 834 ALA B C 1
ATOM 15580 O O . ALA B 1 834 ? 10.237 16.081 12.227 1 94.07 834 ALA B O 1
ATOM 15581 N N . HIS B 1 835 ? 10.782 18.144 12.751 1 92.71 835 HIS B N 1
ATOM 15582 C CA . HIS B 1 835 ? 10.015 18.699 11.642 1 92.71 835 HIS B CA 1
ATOM 15583 C C . HIS B 1 835 ? 10.493 18.139 10.306 1 92.71 835 HIS B C 1
ATOM 15585 O O . HIS B 1 835 ? 9.679 17.763 9.459 1 92.71 835 HIS B O 1
ATOM 15591 N N . HIS B 1 836 ? 11.72 18.057 10.15 1 93.58 836 HIS B N 1
ATOM 15592 C CA . HIS B 1 836 ? 12.293 17.576 8.898 1 93.58 836 HIS B CA 1
ATOM 15593 C C . HIS B 1 836 ? 12.28 16.052 8.835 1 93.58 836 HIS B C 1
ATOM 15595 O O . HIS B 1 836 ? 12.133 15.473 7.757 1 93.58 836 HIS B O 1
ATOM 15601 N N . VAL B 1 837 ? 12.377 15.484 9.995 1 92.94 837 VAL B N 1
ATOM 15602 C CA . VAL B 1 837 ? 12.417 14.027 10.061 1 92.94 837 VAL B CA 1
ATOM 15603 C C . VAL B 1 837 ? 11.051 13.455 9.688 1 92.94 837 VAL B C 1
ATOM 15605 O O . VAL B 1 837 ? 10.965 12.443 8.987 1 92.94 837 VAL B O 1
ATOM 15608 N N . PHE B 1 838 ? 10.037 14.053 10.11 1 90.53 838 PHE B N 1
ATOM 15609 C CA . PHE B 1 838 ? 8.698 13.572 9.791 1 90.53 838 PHE B CA 1
ATOM 15610 C C . PHE B 1 838 ? 8.434 13.661 8.292 1 90.53 838 PHE B C 1
ATOM 15612 O O . PHE B 1 838 ? 7.866 12.741 7.701 1 90.53 838 PHE B O 1
ATOM 15619 N N . LYS B 1 839 ? 8.905 14.674 7.74 1 90.05 839 LYS B N 1
ATOM 15620 C CA . LYS B 1 839 ? 8.76 14.854 6.298 1 90.05 839 LYS B CA 1
ATOM 15621 C C . LYS B 1 839 ? 9.557 13.804 5.53 1 90.05 839 LYS B C 1
ATOM 15623 O O . LYS B 1 839 ? 9.044 13.191 4.591 1 90.05 839 LYS B O 1
ATOM 15628 N N . LEU B 1 840 ? 10.77 13.642 5.935 1 92.33 840 LEU B N 1
ATOM 15629 C CA . LEU B 1 840 ? 11.637 12.676 5.269 1 92.33 840 LEU B CA 1
ATOM 15630 C C . LEU B 1 840 ? 11.096 11.26 5.427 1 92.33 840 LEU B C 1
ATOM 15632 O O . LEU B 1 840 ? 11.194 10.447 4.505 1 92.33 840 LEU B O 1
ATOM 15636 N N . ASN B 1 841 ? 10.588 11.007 6.614 1 91.74 841 ASN B N 1
ATOM 15637 C CA . ASN B 1 841 ? 10.022 9.688 6.878 1 91.74 841 ASN B CA 1
ATOM 15638 C C . ASN B 1 841 ? 8.868 9.374 5.93 1 91.74 841 ASN B C 1
ATOM 15640 O O . ASN B 1 841 ? 8.743 8.246 5.451 1 91.74 841 ASN B O 1
ATOM 15644 N N . ASN B 1 842 ? 8.104 10.31 5.625 1 90.14 842 ASN B N 1
ATOM 15645 C CA . ASN B 1 842 ? 6.965 10.125 4.733 1 90.14 842 ASN B CA 1
ATOM 15646 C C . ASN B 1 842 ? 7.411 9.956 3.283 1 90.14 842 ASN B C 1
ATOM 15648 O O . ASN B 1 842 ? 6.893 9.098 2.566 1 90.14 842 ASN B O 1
ATOM 15652 N N . VAL B 1 843 ? 8.39 10.704 2.899 1 91.11 843 VAL B N 1
ATOM 15653 C CA . VAL B 1 843 ? 8.82 10.708 1.504 1 91.11 843 VAL B CA 1
ATOM 15654 C C . VAL B 1 843 ? 9.592 9.427 1.198 1 91.11 843 VAL B C 1
ATOM 15656 O O . VAL B 1 843 ? 9.477 8.872 0.103 1 91.11 843 VAL B O 1
ATOM 15659 N N . LEU B 1 844 ? 10.316 8.963 2.155 1 91.39 844 LEU B N 1
ATOM 15660 C CA . LEU B 1 844 ? 11.177 7.808 1.926 1 91.39 844 LEU B CA 1
ATOM 15661 C C . LEU B 1 844 ? 10.421 6.508 2.178 1 91.39 844 LEU B C 1
ATOM 15663 O O . LEU B 1 844 ? 10.964 5.42 1.976 1 91.39 844 LEU B O 1
ATOM 15667 N N . TYR B 1 845 ? 9.199 6.548 2.48 1 89.2 845 TYR B N 1
ATOM 15668 C CA . TYR B 1 845 ? 8.422 5.411 2.963 1 89.2 845 TYR B CA 1
ATOM 15669 C C . TYR B 1 845 ? 8.417 4.281 1.941 1 89.2 845 TYR B C 1
ATOM 15671 O O . TYR B 1 845 ? 8.473 3.104 2.308 1 89.2 845 TYR B O 1
ATOM 15679 N N . GLU B 1 846 ? 8.353 4.605 0.729 1 86.56 846 GLU B N 1
ATOM 15680 C CA . GLU B 1 846 ? 8.259 3.578 -0.304 1 86.56 846 GLU B CA 1
ATOM 15681 C C . GLU B 1 846 ? 9.614 3.332 -0.962 1 86.56 846 GLU B C 1
ATOM 15683 O O . GLU B 1 846 ? 9.705 2.607 -1.955 1 86.56 846 GLU B O 1
ATOM 15688 N N . THR B 1 847 ? 10.648 3.895 -0.431 1 88.5 847 THR B N 1
ATOM 15689 C CA . THR B 1 847 ? 11.978 3.735 -1.008 1 88.5 847 THR B CA 1
ATOM 15690 C C . THR B 1 847 ? 12.807 2.748 -0.192 1 88.5 847 THR B C 1
ATOM 15692 O O . THR B 1 847 ? 12.48 2.459 0.961 1 88.5 847 THR B O 1
ATOM 15695 N N . SER B 1 848 ? 13.833 2.254 -0.7 1 86.47 848 SER B N 1
ATOM 15696 C CA . SER B 1 848 ? 14.7 1.3 -0.017 1 86.47 848 SER B CA 1
ATOM 15697 C C . SER B 1 848 ? 15.538 1.985 1.057 1 86.47 848 SER B C 1
ATOM 15699 O O . SER B 1 848 ? 16.101 1.321 1.93 1 86.47 848 SER B O 1
ATOM 15701 N N . ALA B 1 849 ? 15.556 3.32 0.973 1 90.3 849 ALA B N 1
ATOM 15702 C CA . ALA B 1 849 ? 16.343 4.074 1.945 1 90.3 849 ALA B CA 1
ATOM 15703 C C . ALA B 1 849 ? 15.64 4.126 3.298 1 90.3 849 ALA B C 1
ATOM 15705 O O . ALA B 1 849 ? 16.263 4.431 4.318 1 90.3 849 ALA B O 1
ATOM 15706 N N . PHE B 1 850 ? 14.396 3.784 3.386 1 91.11 850 PHE B N 1
ATOM 15707 C CA . PHE B 1 850 ? 13.563 3.962 4.57 1 91.11 850 PHE B CA 1
ATOM 15708 C C . PHE B 1 850 ? 14.083 3.122 5.73 1 91.11 850 PHE B C 1
ATOM 15710 O O . PHE B 1 850 ? 14.152 3.598 6.865 1 91.11 850 PHE B O 1
ATOM 15717 N N . LEU B 1 851 ? 14.441 1.919 5.471 1 84.71 851 LEU B N 1
ATOM 15718 C CA . LEU B 1 851 ? 14.886 1.033 6.541 1 84.71 851 LEU B CA 1
ATOM 15719 C C . LEU B 1 851 ? 16.178 1.544 7.168 1 84.71 851 LEU B C 1
ATOM 15721 O O . LEU B 1 851 ? 16.332 1.518 8.391 1 84.71 851 LEU B O 1
ATOM 15725 N N . ASP B 1 852 ? 17.071 1.96 6.273 1 88.57 852 ASP B N 1
ATOM 15726 C CA . ASP B 1 852 ? 18.318 2.533 6.772 1 88.57 852 ASP B CA 1
ATOM 15727 C C . ASP B 1 852 ? 18.057 3.815 7.558 1 88.57 852 ASP B C 1
ATOM 15729 O O . ASP B 1 852 ? 18.734 4.089 8.551 1 88.57 852 ASP B O 1
ATOM 15733 N N . PHE B 1 853 ? 17.158 4.59 7.133 1 92.54 853 PHE B N 1
ATOM 15734 C CA . PHE B 1 853 ? 16.796 5.834 7.801 1 92.54 853 PHE B CA 1
ATOM 15735 C C . PHE B 1 853 ? 16.213 5.558 9.182 1 92.54 853 PHE B C 1
ATOM 15737 O O . PHE B 1 853 ? 16.541 6.248 10.149 1 92.54 853 PHE B O 1
ATOM 15744 N N . GLN B 1 854 ? 15.331 4.58 9.26 1 89.74 854 GLN B N 1
ATOM 15745 C CA . GLN B 1 854 ? 14.734 4.207 10.538 1 89.74 854 GLN B CA 1
ATOM 15746 C C . GLN B 1 854 ? 15.797 3.739 11.527 1 89.74 854 GLN B C 1
ATOM 15748 O O . GLN B 1 854 ? 15.704 4.016 12.724 1 89.74 854 GLN B O 1
ATOM 15753 N N . GLU B 1 855 ? 16.73 3.032 11.031 1 88.75 855 GLU B N 1
ATOM 15754 C CA . GLU B 1 855 ? 17.817 2.574 11.89 1 88.75 855 GLU B CA 1
ATOM 15755 C C . GLU B 1 855 ? 18.643 3.748 12.408 1 88.75 855 GLU B C 1
ATOM 15757 O O . GLU B 1 855 ? 19.002 3.79 13.587 1 88.75 855 GLU B O 1
ATOM 15762 N N . PHE B 1 856 ? 18.981 4.688 11.503 1 92 856 PHE B N 1
ATOM 15763 C CA . PHE B 1 856 ? 19.721 5.888 11.877 1 92 856 PHE B CA 1
ATOM 15764 C C . PHE B 1 856 ? 18.979 6.667 12.956 1 92 856 PHE B C 1
ATOM 15766 O O . PHE B 1 856 ? 19.579 7.094 13.945 1 92 856 PHE B O 1
ATOM 15773 N N . LEU B 1 857 ? 17.634 6.833 12.796 1 92.92 857 LEU B N 1
ATOM 15774 C CA . LEU B 1 857 ? 16.814 7.587 13.739 1 92.92 857 LEU B CA 1
ATOM 15775 C C . LEU B 1 857 ? 16.768 6.892 15.096 1 92.92 857 LEU B C 1
ATOM 15777 O O . LEU B 1 857 ? 16.785 7.553 16.137 1 92.92 857 LEU B O 1
ATOM 15781 N N . GLN B 1 858 ? 16.688 5.599 15.067 1 91.33 858 GLN B N 1
ATOM 15782 C CA . GLN B 1 858 ? 16.66 4.83 16.307 1 91.33 858 GLN B CA 1
ATOM 15783 C C . GLN B 1 858 ? 17.943 5.031 17.108 1 91.33 858 GLN B C 1
ATOM 15785 O O . GLN B 1 858 ? 17.895 5.26 18.319 1 91.33 858 GLN B O 1
ATOM 15790 N N . LYS B 1 859 ? 19.055 4.995 16.432 1 91.13 859 LYS B N 1
ATOM 15791 C CA . LYS B 1 859 ? 20.344 5.181 17.093 1 91.13 859 LYS B CA 1
ATOM 15792 C C . LYS B 1 859 ? 20.487 6.602 17.628 1 91.13 859 LYS B C 1
ATOM 15794 O O . LYS B 1 859 ? 21.023 6.81 18.718 1 91.13 859 LYS B O 1
ATOM 15799 N N . LEU B 1 860 ? 20.003 7.531 16.859 1 93.44 860 LEU B N 1
ATOM 15800 C CA . LEU B 1 860 ? 20.128 8.939 17.219 1 93.44 860 LEU B CA 1
ATOM 15801 C C . LEU B 1 860 ? 19.282 9.264 18.446 1 93.44 860 LEU B C 1
ATOM 15803 O O . LEU B 1 860 ? 19.702 10.04 19.307 1 93.44 860 LEU B O 1
ATOM 15807 N N . ILE B 1 861 ? 18.102 8.691 18.6 1 94.15 861 ILE B N 1
ATOM 15808 C CA . ILE B 1 861 ? 17.138 9.114 19.61 1 94.15 861 ILE B CA 1
ATOM 15809 C C . ILE B 1 861 ? 17.315 8.277 20.875 1 94.15 861 ILE B C 1
ATOM 15811 O O . ILE B 1 861 ? 16.858 8.666 21.952 1 94.15 861 ILE B O 1
ATOM 15815 N N . THR B 1 862 ? 18.002 7.137 20.822 1 93.06 862 THR B N 1
ATOM 15816 C CA . THR B 1 862 ? 18.067 6.158 21.901 1 93.06 862 THR B CA 1
ATOM 15817 C C . THR B 1 862 ? 18.612 6.794 23.176 1 93.06 862 THR B C 1
ATOM 15819 O O . THR B 1 862 ? 18.017 6.657 24.248 1 93.06 862 THR B O 1
ATOM 15822 N N . PRO B 1 863 ? 19.842 7.73 23.023 1 92.96 863 PRO B N 1
ATOM 15823 C CA . PRO B 1 863 ? 20.332 8.337 24.263 1 92.96 863 PRO B CA 1
ATOM 15824 C C . PRO B 1 863 ? 19.325 9.3 24.887 1 92.96 863 PRO B C 1
ATOM 15826 O O . PRO B 1 863 ? 19.143 9.305 26.107 1 92.96 863 PRO B O 1
ATOM 15829 N N . LEU B 1 864 ? 18.531 9.964 24.155 1 92.72 864 LEU B N 1
ATOM 15830 C CA . LEU B 1 864 ? 17.534 10.903 24.659 1 92.72 864 LEU B CA 1
ATOM 15831 C C . LEU B 1 864 ? 16.325 10.162 25.221 1 92.72 864 LEU B C 1
ATOM 15833 O O . LEU B 1 864 ? 15.824 10.506 26.294 1 92.72 864 LEU B O 1
ATOM 15837 N N . TYR B 1 865 ? 15.849 9.179 24.554 1 92.6 865 TYR B N 1
ATOM 15838 C CA . TYR B 1 865 ? 14.673 8.425 24.972 1 92.6 865 TYR B CA 1
ATOM 15839 C C . TYR B 1 865 ? 14.924 7.713 26.296 1 92.6 865 TYR B C 1
ATOM 15841 O O . TYR B 1 865 ? 14.042 7.658 27.156 1 92.6 865 TYR B O 1
ATOM 15849 N N . ASN B 1 866 ? 16.08 7.187 26.472 1 89.63 866 ASN B N 1
ATOM 15850 C CA . ASN B 1 866 ? 16.415 6.493 27.711 1 89.63 866 ASN B CA 1
ATOM 15851 C C . ASN B 1 866 ? 16.424 7.447 28.903 1 89.63 866 ASN B C 1
ATOM 15853 O O . ASN B 1 866 ? 16.08 7.055 30.019 1 89.63 866 ASN B O 1
ATOM 15857 N N . GLU B 1 867 ? 16.73 8.617 28.607 1 87.5 867 GLU B N 1
ATOM 15858 C CA . GLU B 1 867 ? 16.77 9.619 29.668 1 87.5 867 GLU B CA 1
ATOM 15859 C C . GLU B 1 867 ? 15.365 10.084 30.041 1 87.5 867 GLU B C 1
ATOM 15861 O O . GLU B 1 867 ? 15.057 10.26 31.221 1 87.5 867 GLU B O 1
ATOM 15866 N N . VAL B 1 868 ? 14.529 10.211 29.033 1 84.82 868 VAL B N 1
ATOM 15867 C CA . VAL B 1 868 ? 13.234 10.834 29.29 1 84.82 868 VAL B CA 1
ATOM 15868 C C . VAL B 1 868 ? 12.208 9.764 29.655 1 84.82 868 VAL B C 1
ATOM 15870 O O . VAL B 1 868 ? 11.209 10.053 30.317 1 84.82 868 VAL B O 1
ATOM 15873 N N . ALA B 1 869 ? 12.367 8.573 29.145 1 77.12 869 ALA B N 1
ATOM 15874 C CA . ALA B 1 869 ? 11.4 7.497 29.344 1 77.12 869 ALA B CA 1
ATOM 15875 C C . ALA B 1 869 ? 11.186 7.22 30.829 1 77.12 869 ALA B C 1
ATOM 15877 O O . ALA B 1 869 ? 10.121 6.747 31.231 1 77.12 869 ALA B O 1
ATOM 15878 N N . GLU B 1 870 ? 12.141 7.609 31.599 1 72.09 870 GLU B N 1
ATOM 15879 C CA . GLU B 1 870 ? 12.047 7.393 33.04 1 72.09 870 GLU B CA 1
ATOM 15880 C C . GLU B 1 870 ? 11.186 8.464 33.703 1 72.09 870 GLU B C 1
ATOM 15882 O O . GLU B 1 870 ? 10.655 8.252 34.796 1 72.09 870 GLU B O 1
ATOM 15887 N N . ASN B 1 871 ? 11.015 9.524 33.009 1 74.9 871 ASN B N 1
ATOM 15888 C CA . ASN B 1 871 ? 10.271 10.63 33.603 1 74.9 871 ASN B CA 1
ATOM 15889 C C . ASN B 1 871 ? 9.15 11.109 32.684 1 74.9 871 ASN B C 1
ATOM 15891 O O . ASN B 1 871 ? 9.064 12.297 32.371 1 74.9 871 ASN B O 1
ATOM 15895 N N . LEU B 1 872 ? 8.264 10.256 32.354 1 76.28 872 LEU B N 1
ATOM 15896 C CA . LEU B 1 872 ? 7.181 10.608 31.442 1 76.28 872 LEU B CA 1
ATOM 15897 C C . LEU B 1 872 ? 6.189 11.551 32.115 1 76.28 872 LEU B C 1
ATOM 15899 O O . LEU B 1 872 ? 5.466 12.285 31.438 1 76.28 872 LEU B O 1
ATOM 15903 N N . GLU B 1 873 ? 6.29 11.629 33.408 1 72.53 873 GLU B N 1
ATOM 15904 C CA . GLU B 1 873 ? 5.324 12.421 34.163 1 72.53 873 GLU B CA 1
ATOM 15905 C C . GLU B 1 873 ? 5.625 13.913 34.05 1 72.53 873 GLU B C 1
ATOM 15907 O O . GLU B 1 873 ? 4.731 14.746 34.209 1 72.53 873 GLU B O 1
ATOM 15912 N N . GLU B 1 874 ? 6.908 14.264 33.794 1 73.22 874 GLU B N 1
ATOM 15913 C CA . GLU B 1 874 ? 7.262 15.673 33.65 1 73.22 874 GLU B CA 1
ATOM 15914 C C . GLU B 1 874 ? 6.514 16.313 32.484 1 73.22 874 GLU B C 1
ATOM 15916 O O . GLU B 1 874 ? 6.147 17.489 32.546 1 73.22 874 GLU B O 1
ATOM 15921 N N . GLY B 1 875 ? 6.218 15.519 31.511 1 79.59 875 GLY B N 1
ATOM 15922 C CA . GLY B 1 875 ? 5.382 15.937 30.397 1 79.59 875 GLY B CA 1
ATOM 15923 C C . GLY B 1 875 ? 5.98 17.08 29.598 1 79.59 875 GLY B C 1
ATOM 15924 O O . GLY B 1 875 ? 5.271 18.011 29.21 1 79.59 875 GLY B O 1
ATOM 15925 N N . SER B 1 876 ? 7.297 17.158 29.415 1 84.71 876 SER B N 1
ATOM 15926 C CA . SER B 1 876 ? 7.936 18.193 28.609 1 84.71 876 SER B CA 1
ATOM 15927 C C . SER B 1 876 ? 7.724 17.943 27.119 1 84.71 876 SER B C 1
ATOM 15929 O O . SER B 1 876 ? 7.511 16.803 26.7 1 84.71 876 SER B O 1
ATOM 15931 N N . PRO B 1 877 ? 7.674 19.029 26.401 1 87.68 877 PRO B N 1
ATOM 15932 C CA . PRO B 1 877 ? 7.581 18.828 24.953 1 87.68 877 PRO B CA 1
ATOM 15933 C C . PRO B 1 877 ? 8.728 17.986 24.399 1 87.68 877 PRO B C 1
ATOM 15935 O O . PRO B 1 877 ? 8.551 17.269 23.411 1 87.68 877 PRO B O 1
ATOM 15938 N N . LEU B 1 878 ? 9.865 18.141 25.082 1 89.68 878 LEU B N 1
ATOM 15939 C CA . LEU B 1 878 ? 11.004 17.329 24.666 1 89.68 878 LEU B CA 1
ATOM 15940 C C . LEU B 1 878 ? 10.708 15.844 24.85 1 89.68 878 LEU B C 1
ATOM 15942 O O . LEU B 1 878 ? 11.058 15.026 23.996 1 89.68 878 LEU B O 1
ATOM 15946 N N . THR B 1 879 ? 10.111 15.524 25.957 1 89.85 879 THR B N 1
ATOM 15947 C CA . THR B 1 879 ? 9.737 14.14 26.223 1 89.85 879 THR B CA 1
ATOM 15948 C C . THR B 1 879 ? 8.743 13.637 25.18 1 89.85 879 THR B C 1
ATOM 15950 O O . THR B 1 879 ? 8.84 12.497 24.721 1 89.85 879 THR B O 1
ATOM 15953 N N . LEU B 1 880 ? 7.819 14.498 24.868 1 89.35 880 LEU B N 1
ATOM 15954 C CA . LEU B 1 880 ? 6.831 14.13 23.859 1 89.35 880 LEU B CA 1
ATOM 15955 C C . LEU B 1 880 ? 7.505 13.809 22.53 1 89.35 880 LEU B C 1
ATOM 15957 O O . LEU B 1 880 ? 7.173 12.811 21.886 1 89.35 880 LEU B O 1
ATOM 15961 N N . PHE B 1 881 ? 8.452 14.579 22.167 1 90.2 881 PHE B N 1
ATOM 15962 C CA . PHE B 1 881 ? 9.145 14.375 20.901 1 90.2 881 PHE B CA 1
ATOM 15963 C C . PHE B 1 881 ? 10.004 13.118 20.95 1 90.2 881 PHE B C 1
ATOM 15965 O O . PHE B 1 881 ? 10.124 12.402 19.953 1 90.2 881 PHE B O 1
ATOM 15972 N N . ALA B 1 882 ? 10.592 12.934 22.053 1 92.18 882 ALA B N 1
ATOM 15973 C CA . ALA B 1 882 ? 11.417 11.738 22.203 1 92.18 882 ALA B CA 1
ATOM 15974 C C . ALA B 1 882 ? 10.58 10.471 22.052 1 92.18 882 ALA B C 1
ATOM 15976 O O . ALA B 1 882 ? 10.998 9.518 21.391 1 92.18 882 ALA B O 1
ATOM 15977 N N . VAL B 1 883 ? 9.421 10.515 22.624 1 92.05 883 VAL B N 1
ATOM 15978 C CA . VAL B 1 883 ? 8.541 9.353 22.557 1 92.05 883 VAL B CA 1
ATOM 15979 C C . VAL B 1 883 ? 8.013 9.186 21.134 1 92.05 883 VAL B C 1
ATOM 15981 O O . VAL B 1 883 ? 7.965 8.071 20.609 1 92.05 883 VAL B O 1
ATOM 15984 N N . LYS B 1 884 ? 7.655 10.273 20.504 1 92.08 884 LYS B N 1
ATOM 15985 C CA . LYS B 1 884 ? 7.138 10.233 19.139 1 92.08 884 LYS B CA 1
ATOM 15986 C C . LYS B 1 884 ? 8.177 9.669 18.175 1 92.08 884 LYS B C 1
ATOM 15988 O O . LYS B 1 884 ? 7.859 8.824 17.335 1 92.08 884 LYS B O 1
ATOM 15993 N N . LEU B 1 885 ? 9.396 10.117 18.322 1 94.09 885 LEU B N 1
ATOM 15994 C CA . LEU B 1 885 ? 10.457 9.693 17.415 1 94.09 885 LEU B CA 1
ATOM 15995 C C . LEU B 1 885 ? 10.857 8.246 17.686 1 94.09 885 LEU B C 1
ATOM 15997 O O . LEU B 1 885 ? 11.191 7.506 16.758 1 94.09 885 LEU B O 1
ATOM 16001 N N . ALA B 1 886 ? 10.796 7.889 18.942 1 94.12 886 ALA B N 1
ATOM 16002 C CA . ALA B 1 886 ? 11.117 6.507 19.287 1 94.12 886 ALA B CA 1
ATOM 16003 C C . ALA B 1 886 ? 10.085 5.543 18.707 1 94.12 886 ALA B C 1
ATOM 16005 O O . ALA B 1 886 ? 10.442 4.492 18.169 1 94.12 886 ALA B O 1
ATOM 16006 N N . CYS B 1 887 ? 8.858 5.922 18.799 1 92.86 887 CYS B N 1
ATOM 16007 C CA . CYS B 1 887 ? 7.795 5.069 18.279 1 92.86 887 CYS B CA 1
ATOM 16008 C C . CYS B 1 887 ? 7.806 5.052 16.755 1 92.86 887 CYS B C 1
ATOM 16010 O O . CYS B 1 887 ? 7.545 4.017 16.139 1 92.86 887 CYS B O 1
ATOM 16012 N N . LEU B 1 888 ? 8.124 6.193 16.208 1 90.68 888 LEU B N 1
ATOM 16013 C CA . LEU B 1 888 ? 8.189 6.298 14.754 1 90.68 888 LEU B CA 1
ATOM 16014 C C . LEU B 1 888 ? 9.293 5.408 14.194 1 90.68 888 LEU B C 1
ATOM 16016 O O . LEU B 1 888 ? 9.131 4.807 13.129 1 90.68 888 LEU B O 1
ATOM 16020 N N . SER B 1 889 ? 10.416 5.328 14.923 1 90.41 889 SER B N 1
ATOM 16021 C CA . SER B 1 889 ? 11.556 4.539 14.467 1 90.41 889 SER B CA 1
ATOM 16022 C C . SER B 1 889 ? 11.437 3.086 14.915 1 90.41 889 SER B C 1
ATOM 16024 O O . SER B 1 889 ? 12.398 2.321 14.817 1 90.41 889 SER B O 1
ATOM 16026 N N . GLU B 1 890 ? 10.284 2.75 15.509 1 87.47 890 GLU B N 1
ATOM 16027 C CA . GLU B 1 890 ? 9.967 1.394 15.947 1 87.47 890 GLU B CA 1
ATOM 16028 C C . GLU B 1 890 ? 10.977 0.897 16.977 1 87.47 890 GLU B C 1
ATOM 16030 O O . GLU B 1 890 ? 11.461 -0.233 16.885 1 87.47 890 GLU B O 1
ATOM 16035 N N . HIS B 1 891 ? 11.394 1.846 17.73 1 89.71 891 HIS B N 1
ATOM 16036 C CA . HIS B 1 891 ? 12.224 1.445 18.86 1 89.71 891 HIS B CA 1
ATOM 16037 C C . HIS B 1 891 ? 11.558 0.335 19.667 1 89.71 891 HIS B C 1
ATOM 16039 O O . HIS B 1 891 ? 10.361 0.406 19.958 1 89.71 891 HIS B O 1
ATOM 16045 N N . SER B 1 892 ? 12.167 -0.77 20.138 1 85.18 892 SER B N 1
ATOM 16046 C CA . SER B 1 892 ? 11.613 -1.964 20.768 1 85.18 892 SER B CA 1
ATOM 16047 C C . SER B 1 892 ? 10.896 -1.621 22.07 1 85.18 892 SER B C 1
ATOM 16049 O O . SER B 1 892 ? 9.817 -2.149 22.348 1 85.18 892 SER B O 1
ATOM 16051 N N . LYS B 1 893 ? 11.449 -0.705 22.83 1 87.83 893 LYS B N 1
ATOM 16052 C CA . LYS B 1 893 ? 10.853 -0.342 24.113 1 87.83 893 LYS B CA 1
ATOM 16053 C C . LYS B 1 893 ? 9.516 0.368 23.918 1 87.83 893 LYS B C 1
ATOM 16055 O O . LYS B 1 893 ? 8.585 0.175 24.701 1 87.83 893 LYS B O 1
ATOM 16060 N N . CYS B 1 894 ? 9.502 1.216 22.921 1 90.9 894 CYS B N 1
ATOM 16061 C CA . CYS B 1 894 ? 8.252 1.922 22.662 1 90.9 894 CYS B CA 1
ATOM 16062 C C . CYS B 1 894 ? 7.177 0.964 22.163 1 90.9 894 CYS B C 1
ATOM 16064 O O . CYS B 1 894 ? 6.015 1.067 22.56 1 90.9 894 CYS B O 1
ATOM 16066 N N . LEU B 1 895 ? 7.568 0.035 21.292 1 89.03 895 LEU B N 1
ATOM 16067 C CA . LEU B 1 895 ? 6.619 -0.938 20.761 1 89.03 895 LEU B CA 1
ATOM 16068 C C . LEU B 1 895 ? 6.108 -1.857 21.866 1 89.03 895 LEU B C 1
ATOM 16070 O O . LEU B 1 895 ? 4.922 -2.192 21.9 1 89.03 895 LEU B O 1
ATOM 16074 N N . ASP B 1 896 ? 6.992 -2.225 22.692 1 87.16 896 ASP B N 1
ATOM 16075 C CA . ASP B 1 896 ? 6.59 -3.056 23.823 1 87.16 896 ASP B CA 1
ATOM 16076 C C . ASP B 1 896 ? 5.636 -2.303 24.747 1 87.16 896 ASP B C 1
ATOM 16078 O O . ASP B 1 896 ? 4.668 -2.877 25.25 1 87.16 896 ASP B O 1
ATOM 16082 N N . TRP B 1 897 ? 5.99 -1.066 24.996 1 88.41 897 TRP B N 1
ATOM 16083 C CA . TRP B 1 897 ? 5.127 -0.217 25.81 1 88.41 897 TRP B CA 1
ATOM 16084 C C . TRP B 1 897 ? 3.727 -0.13 25.211 1 88.41 897 TRP B C 1
ATOM 16086 O O . TRP B 1 897 ? 2.73 -0.238 25.93 1 88.41 897 TRP B O 1
ATOM 16096 N N . ALA B 1 898 ? 3.625 0.097 23.913 1 90.89 898 ALA B N 1
ATOM 16097 C CA . ALA B 1 898 ? 2.338 0.22 23.234 1 90.89 898 ALA B CA 1
ATOM 16098 C C . ALA B 1 898 ? 1.556 -1.089 23.301 1 90.89 898 ALA B C 1
ATOM 16100 O O . ALA B 1 898 ? 0.348 -1.085 23.55 1 90.89 898 ALA B O 1
ATOM 16101 N N . LYS B 1 899 ? 2.234 -2.191 23.124 1 86.99 899 LYS B N 1
ATOM 16102 C CA . LYS B 1 899 ? 1.599 -3.506 23.15 1 86.99 899 LYS B CA 1
ATOM 16103 C C . LYS B 1 899 ? 1.078 -3.837 24.545 1 86.99 899 LYS B C 1
ATOM 16105 O O . LYS B 1 899 ? -0.049 -4.314 24.696 1 86.99 899 LYS B O 1
ATOM 16110 N N . GLN B 1 900 ? 1.884 -3.578 25.491 1 87.6 900 GLN B N 1
ATOM 16111 C CA . GLN B 1 900 ? 1.492 -3.85 26.87 1 87.6 900 GLN B CA 1
ATOM 16112 C C . GLN B 1 900 ? 0.338 -2.948 27.302 1 87.6 900 GLN B C 1
ATOM 16114 O O . GLN B 1 900 ? -0.577 -3.393 27.997 1 87.6 900 GLN B O 1
ATOM 16119 N N . SER B 1 901 ? 0.479 -1.735 26.945 1 90.45 901 SER B N 1
ATOM 16120 C CA . SER B 1 901 ? -0.59 -0.8 27.28 1 90.45 901 SER B CA 1
ATOM 16121 C C . SER B 1 901 ? -1.918 -1.236 26.669 1 90.45 901 SER B C 1
ATOM 16123 O O . SER B 1 901 ? -2.971 -1.095 27.294 1 90.45 901 SER B O 1
ATOM 16125 N N . PHE B 1 902 ? -1.883 -1.798 25.44 1 90.23 902 PHE B N 1
ATOM 16126 C CA . PHE B 1 902 ? -3.111 -2.225 24.779 1 90.23 902 PHE B CA 1
ATOM 16127 C C . PHE B 1 902 ? -3.741 -3.401 25.516 1 90.23 902 PHE B C 1
ATOM 16129 O O . PHE B 1 902 ? -4.959 -3.445 25.699 1 90.23 902 PHE B O 1
ATOM 16136 N N . VAL B 1 903 ? -2.881 -4.372 25.911 1 87.14 903 VAL B N 1
ATOM 16137 C CA . VAL B 1 903 ? -3.358 -5.526 26.666 1 87.14 903 VAL B CA 1
ATOM 16138 C C . VAL B 1 903 ? -4.001 -5.061 27.97 1 87.14 903 VAL B C 1
ATOM 16140 O O . VAL B 1 903 ? -5.072 -5.543 28.349 1 87.14 903 VAL B O 1
ATOM 16143 N N . GLN B 1 904 ? -3.423 -4.046 28.581 1 89.52 904 GLN B N 1
ATOM 16144 C CA . GLN B 1 904 ? -3.918 -3.534 29.855 1 89.52 904 GLN B CA 1
ATOM 16145 C C . GLN B 1 904 ? -5.192 -2.717 29.662 1 89.52 904 GLN B C 1
ATOM 16147 O O . GLN B 1 904 ? -6.109 -2.784 30.482 1 89.52 904 GLN B O 1
ATOM 16152 N N . LEU B 1 905 ? -5.242 -1.924 28.628 1 89.05 905 LEU B N 1
ATOM 16153 C CA . LEU B 1 905 ? -6.418 -1.109 28.344 1 89.05 905 LEU B CA 1
ATOM 16154 C C . LEU B 1 905 ? -7.635 -1.987 28.073 1 89.05 905 LEU B C 1
ATOM 16156 O O . LEU B 1 905 ? -8.759 -1.623 28.426 1 89.05 905 LEU B O 1
ATOM 16160 N N . LYS B 1 906 ? -7.4 -3.091 27.441 1 86.36 906 LYS B N 1
ATOM 16161 C CA . LYS B 1 906 ? -8.483 -4.015 27.117 1 86.36 906 LYS B CA 1
ATOM 16162 C C . LYS B 1 906 ? -9 -4.717 28.369 1 86.36 906 LYS B C 1
ATOM 16164 O O . LYS B 1 906 ? -10.202 -4.957 28.502 1 86.36 906 LYS B O 1
ATOM 16169 N N . ARG B 1 907 ? -8.097 -5.077 29.276 1 84.52 907 ARG B N 1
ATOM 16170 C CA . ARG B 1 907 ? -8.445 -5.807 30.492 1 84.52 907 ARG B CA 1
ATOM 16171 C C . ARG B 1 907 ? -9.061 -4.877 31.531 1 84.52 907 ARG B C 1
ATOM 16173 O O . ARG B 1 907 ? -10.007 -5.254 32.227 1 84.52 907 ARG B O 1
ATOM 16180 N N . ASN B 1 908 ? -8.365 -3.554 31.566 1 85.13 908 ASN B N 1
ATOM 16181 C CA . ASN B 1 908 ? -8.777 -2.567 32.558 1 85.13 908 ASN B CA 1
ATOM 16182 C C . ASN B 1 908 ? -8.932 -1.181 31.939 1 85.13 908 ASN B C 1
ATOM 16184 O O . ASN B 1 908 ? -7.954 -0.444 31.802 1 85.13 908 ASN B O 1
ATOM 16188 N N . PRO B 1 909 ? -10.136 -0.753 31.731 1 76.55 909 PRO B N 1
ATOM 16189 C CA . PRO B 1 909 ? -10.349 0.554 31.106 1 76.55 909 PRO B CA 1
ATOM 16190 C C . PRO B 1 909 ? -9.795 1.705 31.943 1 76.55 909 PRO B C 1
ATOM 16192 O O . PRO B 1 909 ? -9.459 2.762 31.402 1 76.55 909 PRO B O 1
ATOM 16195 N N . SER B 1 910 ? -9.604 1.517 33.194 1 75.26 910 SER B N 1
ATOM 16196 C CA . SER B 1 910 ? -9.114 2.572 34.075 1 75.26 910 SER B CA 1
ATOM 16197 C C . SER B 1 910 ? -7.61 2.768 33.919 1 75.26 910 SER B C 1
ATOM 16199 O O . SER B 1 910 ? -7.06 3.777 34.366 1 75.26 910 SER B O 1
ATOM 16201 N N . PHE B 1 911 ? -7.055 1.889 33.24 1 80.24 911 PHE B N 1
ATOM 16202 C CA . PHE B 1 911 ? -5.618 1.99 33.011 1 80.24 911 PHE B CA 1
ATOM 16203 C C . PHE B 1 911 ? -5.284 3.249 32.22 1 80.24 911 PHE B C 1
ATOM 16205 O O . PHE B 1 911 ? -4.168 3.766 32.308 1 80.24 911 PHE B O 1
ATOM 16212 N N . LYS B 1 912 ? -6.176 3.794 31.553 1 78.63 912 LYS B N 1
ATOM 16213 C CA . LYS B 1 912 ? -5.97 4.988 30.739 1 78.63 912 LYS B CA 1
ATOM 16214 C C . LYS B 1 912 ? -5.536 6.171 31.6 1 78.63 912 LYS B C 1
ATOM 16216 O O . LYS B 1 912 ? -4.799 7.045 31.139 1 78.63 912 LYS B O 1
ATOM 16221 N N . HIS B 1 913 ? -5.933 6.109 32.809 1 72.05 913 HIS B N 1
ATOM 16222 C CA . HIS B 1 913 ? -5.62 7.205 33.718 1 72.05 913 HIS B CA 1
ATOM 16223 C C . HIS B 1 913 ? -4.159 7.16 34.153 1 72.05 913 HIS B C 1
ATOM 16225 O O . HIS B 1 913 ? -3.615 8.161 34.624 1 72.05 913 HIS B O 1
ATOM 16231 N N . GLY B 1 914 ? -3.587 6.025 33.888 1 75.15 914 GLY B N 1
ATOM 16232 C CA . GLY B 1 914 ? -2.175 5.902 34.214 1 75.15 914 GLY B CA 1
ATOM 16233 C C . GLY B 1 914 ? -1.263 6.403 33.11 1 75.15 914 GLY B C 1
ATOM 16234 O O . GLY B 1 914 ? -0.073 6.632 33.338 1 75.15 914 GLY B O 1
ATOM 16235 N N . ILE B 1 915 ? -1.869 6.758 32.005 1 82.92 915 ILE B N 1
ATOM 16236 C CA . ILE B 1 915 ? -1.1 7.272 30.877 1 82.92 915 ILE B CA 1
ATOM 16237 C C . ILE B 1 915 ? -1.314 8.778 30.75 1 82.92 915 ILE B C 1
ATOM 16239 O O . ILE B 1 915 ? -2.447 9.24 30.597 1 82.92 915 ILE B O 1
ATOM 16243 N N . PRO B 1 916 ? -0.187 9.471 30.852 1 79.48 916 PRO B N 1
ATOM 16244 C CA . PRO B 1 916 ? -0.358 10.92 30.725 1 79.48 916 PRO B CA 1
ATOM 16245 C C . PRO B 1 916 ? -1.091 11.318 29.446 1 79.48 916 PRO B C 1
ATOM 16247 O O . PRO B 1 916 ? -0.855 10.732 28.387 1 79.48 916 PRO B O 1
ATOM 16250 N N . MET B 1 917 ? -1.929 12.227 29.467 1 77.17 917 MET B N 1
ATOM 16251 C CA . MET B 1 917 ? -2.801 12.634 28.369 1 77.17 917 MET B CA 1
ATOM 16252 C C . MET B 1 917 ? -1.983 13.127 27.179 1 77.17 917 MET B C 1
ATOM 16254 O O . MET B 1 917 ? -2.376 12.93 26.028 1 77.17 917 MET B O 1
ATOM 16258 N N . TYR B 1 918 ? -0.836 13.773 27.495 1 81.57 918 TYR B N 1
ATOM 16259 C CA . TYR B 1 918 ? -0.1 14.423 26.417 1 81.57 918 TYR B CA 1
ATOM 16260 C C . TYR B 1 918 ? 0.566 13.394 25.512 1 81.57 918 TYR B C 1
ATOM 16262 O O . TYR B 1 918 ? 0.951 13.707 24.383 1 81.57 918 TYR B O 1
ATOM 16270 N N . ILE B 1 919 ? 0.691 12.118 25.934 1 88.55 919 ILE B N 1
ATOM 16271 C CA . ILE B 1 919 ? 1.345 11.105 25.113 1 88.55 919 ILE B CA 1
ATOM 16272 C C . ILE B 1 919 ? 0.308 10.107 24.601 1 88.55 919 ILE B C 1
ATOM 16274 O O . ILE B 1 919 ? 0.644 9.17 23.874 1 88.55 919 ILE B O 1
ATOM 16278 N N . ARG B 1 920 ? -0.923 10.304 24.937 1 87.88 920 ARG B N 1
ATOM 16279 C CA . ARG B 1 920 ? -1.963 9.338 24.599 1 87.88 920 ARG B CA 1
ATOM 16280 C C . ARG B 1 920 ? -2.163 9.255 23.09 1 87.88 920 ARG B C 1
ATOM 16282 O O . ARG B 1 920 ? -2.417 8.176 22.55 1 87.88 920 ARG B O 1
ATOM 16289 N N . ARG B 1 921 ? -2.091 10.405 22.452 1 89.13 921 ARG B N 1
ATOM 16290 C CA . ARG B 1 921 ? -2.234 10.39 21 1 89.13 921 ARG B CA 1
ATOM 16291 C C . ARG B 1 921 ? -1.157 9.525 20.353 1 89.13 921 ARG B C 1
ATOM 16293 O O . ARG B 1 921 ? -1.436 8.776 19.414 1 89.13 921 ARG B O 1
ATOM 16300 N N . THR B 1 922 ? 0.063 9.647 20.869 1 92.28 922 THR B N 1
ATOM 16301 C CA . THR B 1 922 ? 1.174 8.857 20.349 1 92.28 922 THR B CA 1
ATOM 16302 C C . THR B 1 922 ? 0.961 7.373 20.634 1 92.28 922 THR B C 1
ATOM 16304 O O . THR B 1 922 ? 1.247 6.526 19.785 1 92.28 922 THR B O 1
ATOM 16307 N N . LEU B 1 923 ? 0.446 7.106 21.801 1 93.11 923 LEU B N 1
ATOM 16308 C CA . LEU B 1 923 ? 0.185 5.72 22.174 1 93.11 923 LEU B CA 1
ATOM 16309 C C . LEU B 1 923 ? -0.862 5.097 21.256 1 93.11 923 LEU B C 1
ATOM 16311 O O . LEU B 1 923 ? -0.644 4.018 20.7 1 93.11 923 LEU B O 1
ATOM 16315 N N . TYR B 1 924 ? -2.013 5.808 21.065 1 94.23 924 TYR B N 1
ATOM 16316 C CA . TYR B 1 924 ? -3.088 5.278 20.234 1 94.23 924 TYR B CA 1
ATOM 16317 C C . TYR B 1 924 ? -2.627 5.107 18.791 1 94.23 924 TYR B C 1
ATOM 16319 O O . TYR B 1 924 ? -2.978 4.125 18.133 1 94.23 924 TYR B O 1
ATOM 16327 N N . CYS B 1 925 ? -1.876 6.047 18.32 1 94.55 925 CYS B N 1
ATOM 16328 C CA . CYS B 1 925 ? -1.382 5.964 16.95 1 94.55 925 CYS B CA 1
ATOM 16329 C C . CYS B 1 925 ? -0.434 4.782 16.783 1 94.55 925 CYS B C 1
ATOM 16331 O O . CYS B 1 925 ? -0.443 4.117 15.746 1 94.55 925 CYS B O 1
ATOM 16333 N N . THR B 1 926 ? 0.445 4.505 17.811 1 93.72 926 THR B N 1
ATOM 16334 C CA . THR B 1 926 ? 1.379 3.386 17.759 1 93.72 926 THR B CA 1
ATOM 16335 C C . THR B 1 926 ? 0.632 2.056 17.8 1 93.72 926 THR B C 1
ATOM 16337 O O . THR B 1 926 ? 0.989 1.115 17.088 1 93.72 926 THR B O 1
ATOM 16340 N N . ILE B 1 927 ? -0.447 1.988 18.552 1 93.25 927 ILE B N 1
ATOM 16341 C CA . ILE B 1 927 ? -1.281 0.793 18.623 1 93.25 927 ILE B CA 1
ATOM 16342 C C . ILE B 1 927 ? -1.956 0.555 17.274 1 93.25 927 ILE B C 1
ATOM 16344 O O . ILE B 1 927 ? -2.003 -0.578 16.788 1 93.25 927 ILE B O 1
ATOM 16348 N N . ALA B 1 928 ? -2.444 1.617 16.662 1 93.4 928 ALA B N 1
ATOM 16349 C CA . ALA B 1 928 ? -3.127 1.528 15.374 1 93.4 928 ALA B CA 1
ATOM 16350 C C . ALA B 1 928 ? -2.162 1.109 14.269 1 93.4 928 ALA B C 1
ATOM 16352 O O . ALA B 1 928 ? -2.505 0.289 13.414 1 93.4 928 ALA B O 1
ATOM 16353 N N . ARG B 1 929 ? -0.94 1.627 14.232 1 90.35 929 ARG B N 1
ATOM 16354 C CA . ARG B 1 929 ? 0.051 1.374 13.191 1 90.35 929 ARG B CA 1
ATOM 16355 C C . ARG B 1 929 ? 0.455 -0.096 13.165 1 90.35 929 ARG B C 1
ATOM 16357 O O . ARG B 1 929 ? 0.718 -0.655 12.098 1 90.35 929 ARG B O 1
ATOM 16364 N N . HIS B 1 930 ? 0.464 -0.711 14.282 1 85.27 930 HIS B N 1
ATOM 16365 C CA . HIS B 1 930 ? 0.918 -2.095 14.357 1 85.27 930 HIS B CA 1
ATOM 16366 C C . HIS B 1 930 ? -0.237 -3.038 14.674 1 85.27 930 HIS B C 1
ATOM 16368 O O . HIS B 1 930 ? -0.018 -4.191 15.051 1 85.27 930 HIS B O 1
ATOM 16374 N N . GLY B 1 931 ? -1.454 -2.436 14.531 1 82 931 GLY B N 1
ATOM 16375 C CA . GLY B 1 931 ? -2.612 -3.24 14.886 1 82 931 GLY B CA 1
ATOM 16376 C C . GLY B 1 931 ? -3.386 -3.736 13.679 1 82 931 GLY B C 1
ATOM 16377 O O . GLY B 1 931 ? -3.154 -3.281 12.557 1 82 931 GLY B O 1
ATOM 16378 N N . GLY B 1 932 ? -4.273 -4.667 13.986 1 79.06 932 GLY B N 1
ATOM 16379 C CA . GLY B 1 932 ? -5.169 -5.226 12.986 1 79.06 932 GLY B CA 1
ATOM 16380 C C . GLY B 1 932 ? -6.634 -4.977 13.291 1 79.06 932 GLY B C 1
ATOM 16381 O O . GLY B 1 932 ? -7.006 -3.886 13.728 1 79.06 932 GLY B O 1
ATOM 16382 N N . ARG B 1 933 ? -7.401 -5.877 13.098 1 80.29 933 ARG B N 1
ATOM 16383 C CA . ARG B 1 933 ? -8.844 -5.752 13.272 1 80.29 933 ARG B CA 1
ATOM 16384 C C . ARG B 1 933 ? -9.205 -5.575 14.743 1 80.29 933 ARG B C 1
ATOM 16386 O O . ARG B 1 933 ? -10.099 -4.796 15.079 1 80.29 933 ARG B O 1
ATOM 16393 N N . ASN B 1 934 ? -8.461 -6.311 15.545 1 82.75 934 ASN B N 1
ATOM 16394 C CA . ASN B 1 934 ? -8.747 -6.231 16.974 1 82.75 934 ASN B CA 1
ATOM 16395 C C . ASN B 1 934 ? -8.511 -4.824 17.514 1 82.75 934 ASN B C 1
ATOM 16397 O O . ASN B 1 934 ? -9.302 -4.322 18.316 1 82.75 934 ASN B O 1
ATOM 16401 N N . GLU B 1 935 ? -7.451 -4.256 17.174 1 90.12 935 GLU B N 1
ATOM 16402 C CA . GLU B 1 935 ? -7.136 -2.898 17.609 1 90.12 935 GLU B CA 1
ATOM 16403 C C . GLU B 1 935 ? -8.121 -1.889 17.026 1 90.12 935 GLU B C 1
ATOM 16405 O O . GLU B 1 935 ? -8.498 -0.925 17.695 1 90.12 935 GLU B O 1
ATOM 16410 N N . TRP B 1 936 ? -8.577 -2.121 15.8 1 90.19 936 TRP B N 1
ATOM 16411 C CA . TRP B 1 936 ? -9.547 -1.238 15.161 1 90.19 936 TRP B CA 1
ATOM 16412 C C . TRP B 1 936 ? -10.878 -1.261 15.905 1 90.19 936 TRP B C 1
ATOM 16414 O O . TRP B 1 936 ? -11.447 -0.209 16.204 1 90.19 936 TRP B O 1
ATOM 16424 N N . ASP B 1 937 ? -11.297 -2.452 16.221 1 87.24 937 ASP B N 1
ATOM 16425 C CA . ASP B 1 937 ? -12.568 -2.583 16.926 1 87.24 937 ASP B CA 1
ATOM 16426 C C . ASP B 1 937 ? -12.515 -1.891 18.286 1 87.24 937 ASP B C 1
ATOM 16428 O O . ASP B 1 937 ? -13.481 -1.245 18.698 1 87.24 937 ASP B O 1
ATOM 16432 N N . TYR B 1 938 ? -11.439 -1.991 18.912 1 90.33 938 TYR B N 1
ATOM 16433 C CA . TYR B 1 938 ? -11.277 -1.376 20.224 1 90.33 938 TYR B CA 1
ATOM 16434 C C . TYR B 1 938 ? -11.303 0.144 20.12 1 90.33 938 TYR B C 1
ATOM 16436 O O . TYR B 1 938 ? -12.047 0.81 20.845 1 90.33 938 TYR B O 1
ATOM 16444 N N . ILE B 1 939 ? -10.471 0.753 19.242 1 92.56 939 ILE B N 1
ATOM 16445 C CA . ILE B 1 939 ? -10.357 2.202 19.115 1 92.56 939 ILE B CA 1
ATOM 16446 C C . ILE B 1 939 ? -11.67 2.779 18.591 1 92.56 939 ILE B C 1
ATOM 16448 O O . ILE B 1 939 ? -12.103 3.848 19.027 1 92.56 939 ILE B O 1
ATOM 16452 N N . TYR B 1 940 ? -12.268 2.007 17.699 1 91.01 940 TYR B N 1
ATOM 16453 C CA . TYR B 1 940 ? -13.53 2.448 17.116 1 91.01 940 TYR B CA 1
ATOM 16454 C C . TYR B 1 940 ? -14.625 2.515 18.174 1 91.01 940 TYR B C 1
ATOM 16456 O O . TYR B 1 940 ? -15.344 3.512 18.269 1 91.01 940 TYR B O 1
ATOM 16464 N N . GLN B 1 941 ? -14.722 1.525 19 1 88.98 941 GLN B N 1
ATOM 16465 C CA . GLN B 1 941 ? -15.736 1.481 20.049 1 88.98 941 GLN B CA 1
ATOM 16466 C C . GLN B 1 941 ? -15.453 2.518 21.132 1 88.98 941 GLN B C 1
ATOM 16468 O O . GLN B 1 941 ? -16.373 3.171 21.629 1 88.98 941 GLN B O 1
ATOM 16473 N N . LYS B 1 942 ? -14.25 2.659 21.445 1 89.19 942 LYS B N 1
ATOM 16474 C CA . LYS B 1 942 ? -13.88 3.634 22.467 1 89.19 942 LYS B CA 1
ATOM 16475 C C . LYS B 1 942 ? -14.161 5.058 21.995 1 89.19 942 LYS B C 1
ATOM 16477 O O . LYS B 1 942 ? -14.591 5.905 22.782 1 89.19 942 LYS B O 1
ATOM 16482 N N . ALA B 1 943 ? -13.865 5.36 20.741 1 89.36 943 ALA B N 1
ATOM 16483 C CA . ALA B 1 943 ? -14.124 6.69 20.195 1 89.36 943 ALA B CA 1
ATOM 16484 C C . ALA B 1 943 ? -15.619 6.997 20.186 1 89.36 943 ALA B C 1
ATOM 16486 O O . ALA B 1 943 ? -16.027 8.131 20.448 1 89.36 943 ALA B O 1
ATOM 16487 N N . ARG B 1 944 ? -16.339 6.027 19.973 1 83.43 944 ARG B N 1
ATOM 16488 C CA . ARG B 1 944 ? -17.785 6.21 19.902 1 83.43 944 ARG B CA 1
ATOM 16489 C C . ARG B 1 944 ? -18.384 6.384 21.294 1 83.43 944 ARG B C 1
ATOM 16491 O O . ARG B 1 944 ? -19.351 7.127 21.471 1 83.43 944 ARG B O 1
ATOM 16498 N N . ASN B 1 945 ? -17.724 5.77 22.198 1 79.15 945 ASN B N 1
ATOM 16499 C CA . ASN B 1 945 ? -18.292 5.768 23.542 1 79.15 945 ASN B CA 1
ATOM 16500 C C . ASN B 1 945 ? -17.661 6.846 24.418 1 79.15 945 ASN B C 1
ATOM 16502 O O . ASN B 1 945 ? -18.095 7.065 25.551 1 79.15 945 ASN B O 1
ATOM 16506 N N . SER B 1 946 ? -16.682 7.496 23.866 1 78.95 946 SER B N 1
ATOM 16507 C CA . SER B 1 946 ? -16.009 8.5 24.682 1 78.95 946 SER B CA 1
ATOM 16508 C C . SER B 1 946 ? -16.858 9.76 24.821 1 78.95 946 SER B C 1
ATOM 16510 O O . SER B 1 946 ? -17.379 10.275 23.83 1 78.95 946 SER B O 1
ATOM 16512 N N . MET B 1 947 ? -17.017 10.12 26.028 1 65.39 947 MET B N 1
ATOM 16513 C CA . MET B 1 947 ? -17.821 11.304 26.32 1 65.39 947 MET B CA 1
ATOM 16514 C C . MET B 1 947 ? -16.947 12.553 26.384 1 65.39 947 MET B C 1
ATOM 16516 O O . MET B 1 947 ? -17.431 13.665 26.168 1 65.39 947 MET B O 1
ATOM 16520 N N . LYS B 1 948 ? -15.709 12.366 26.698 1 71.6 948 LYS B N 1
ATOM 16521 C CA . LYS B 1 948 ? -14.773 13.486 26.745 1 71.6 948 LYS B CA 1
ATOM 16522 C C . LYS B 1 948 ? -14.269 13.841 25.349 1 71.6 948 LYS B C 1
ATOM 16524 O O . LYS B 1 948 ? -13.698 12.996 24.657 1 71.6 948 LYS B O 1
ATOM 16529 N N . ALA B 1 949 ? -14.461 15.106 24.995 1 70.38 949 ALA B N 1
ATOM 16530 C CA . ALA B 1 949 ? -14.146 15.547 23.639 1 70.38 949 ALA B CA 1
ATOM 16531 C C . ALA B 1 949 ? -12.658 15.389 23.342 1 70.38 949 ALA B C 1
ATOM 16533 O O . ALA B 1 949 ? -12.277 14.995 22.237 1 70.38 949 ALA B O 1
ATOM 16534 N N . GLU B 1 950 ? -11.864 15.712 24.323 1 73.83 950 GLU B N 1
ATOM 16535 C CA . GLU B 1 950 ? -10.427 15.64 24.079 1 73.83 950 GLU B CA 1
ATOM 16536 C C . GLU B 1 950 ? -9.979 14.202 23.834 1 73.83 950 GLU B C 1
ATOM 16538 O O . GLU B 1 950 ? -9.136 13.947 22.972 1 73.83 950 GLU B O 1
ATOM 16543 N N . GLU B 1 951 ? -10.493 13.362 24.628 1 80.47 951 GLU B N 1
ATOM 16544 C CA . GLU B 1 951 ? -10.171 11.949 24.451 1 80.47 951 GLU B CA 1
ATOM 16545 C C . GLU B 1 951 ? -10.696 11.426 23.117 1 80.47 951 GLU B C 1
ATOM 16547 O O . GLU B 1 951 ? -10.02 10.649 22.439 1 80.47 951 GLU B O 1
ATOM 16552 N N . LYS B 1 952 ? -11.852 11.848 22.84 1 84.28 952 LYS B N 1
ATOM 16553 C CA . LYS B 1 952 ? -12.432 11.452 21.56 1 84.28 952 LYS B CA 1
ATOM 16554 C C . LYS B 1 952 ? -11.568 11.927 20.395 1 84.28 952 LYS B C 1
ATOM 16556 O O . LYS B 1 952 ? -11.347 11.184 19.436 1 84.28 952 LYS B O 1
ATOM 16561 N N . TYR B 1 953 ? -11.044 13.108 20.539 1 83.27 953 TYR B N 1
ATOM 16562 C CA . TYR B 1 953 ? -10.213 13.66 19.475 1 83.27 953 TYR B CA 1
ATOM 16563 C C . TYR B 1 953 ? -8.897 12.9 19.361 1 83.27 953 TYR B C 1
ATOM 16565 O O . TYR B 1 953 ? -8.384 12.697 18.258 1 83.27 953 TYR B O 1
ATOM 16573 N N . ASN B 1 954 ? -8.427 12.507 20.481 1 87.16 954 ASN B N 1
ATOM 16574 C CA . ASN B 1 954 ? -7.203 11.714 20.457 1 87.16 954 ASN B CA 1
ATOM 16575 C C . ASN B 1 954 ? -7.419 10.371 19.765 1 87.16 954 ASN B C 1
ATOM 16577 O O . ASN B 1 954 ? -6.571 9.923 18.992 1 87.16 954 ASN B O 1
ATOM 16581 N N . LEU B 1 955 ? -8.552 9.846 20.045 1 92.24 955 LEU B N 1
ATOM 16582 C CA . LEU B 1 955 ? -8.874 8.553 19.452 1 92.24 955 LEU B CA 1
ATOM 16583 C C . LEU B 1 955 ? -9.147 8.692 17.958 1 92.24 955 LEU B C 1
ATOM 16585 O O . LEU B 1 955 ? -8.65 7.899 17.156 1 92.24 955 LEU B O 1
ATOM 16589 N N . LEU B 1 956 ? -9.854 9.766 17.589 1 92.84 956 LEU B N 1
ATOM 16590 C CA . LEU B 1 956 ? -10.193 9.981 16.187 1 92.84 956 LEU B CA 1
ATOM 16591 C C . LEU B 1 956 ? -8.947 10.305 15.37 1 92.84 956 LEU B C 1
ATOM 16593 O O . LEU B 1 956 ? -8.848 9.921 14.202 1 92.84 956 LEU B O 1
ATOM 16597 N N . SER B 1 957 ? -8.001 10.922 16.009 1 91.55 957 SER B N 1
ATOM 16598 C CA . SER B 1 957 ? -6.76 11.274 15.326 1 91.55 957 SER B CA 1
ATOM 16599 C C . SER B 1 957 ? -5.92 10.035 15.032 1 91.55 957 SER B C 1
ATOM 16601 O O . SER B 1 957 ? -5.004 10.081 14.208 1 91.55 957 SER B O 1
ATOM 16603 N N . SER B 1 958 ? -6.197 8.922 15.654 1 93.8 958 SER B N 1
ATOM 16604 C CA . SER B 1 958 ? -5.434 7.693 15.461 1 93.8 958 SER B CA 1
ATOM 16605 C C . SER B 1 958 ? -6.014 6.855 14.327 1 93.8 958 SER B C 1
ATOM 16607 O O . SER B 1 958 ? -5.41 5.867 13.906 1 93.8 958 SER B O 1
ATOM 16609 N N . PHE B 1 959 ? -7.144 7.272 13.724 1 93.94 959 PHE B N 1
ATOM 16610 C CA . PHE B 1 959 ? -7.795 6.522 12.656 1 93.94 959 PHE B CA 1
ATOM 16611 C C . PHE B 1 959 ? -6.898 6.443 11.426 1 93.94 959 PHE B C 1
ATOM 16613 O O . PHE B 1 959 ? -6.812 5.396 10.781 1 93.94 959 PHE B O 1
ATOM 16620 N N . GLY B 1 960 ? -6.219 7.573 11.194 1 93.09 960 GLY B N 1
ATOM 16621 C CA . GLY B 1 960 ? -5.386 7.628 10.003 1 93.09 960 GLY B CA 1
ATOM 16622 C C . GLY B 1 960 ? -4.039 6.957 10.186 1 93.09 960 GLY B C 1
ATOM 16623 O O . GLY B 1 960 ? -3.219 6.936 9.265 1 93.09 960 GLY B O 1
ATOM 16624 N N . CYS B 1 961 ? -3.825 6.37 11.388 1 94.06 961 CYS B N 1
ATOM 16625 C CA . CYS B 1 961 ? -2.524 5.776 11.671 1 94.06 961 CYS B CA 1
ATOM 16626 C C . CYS B 1 961 ? -2.506 4.299 11.296 1 94.06 961 CYS B C 1
ATOM 16628 O O . CYS B 1 961 ? -1.443 3.676 11.258 1 94.06 961 CYS B O 1
ATOM 16630 N N . PHE B 1 962 ? -3.636 3.705 10.96 1 92.03 962 PHE B N 1
ATOM 16631 C CA . PHE B 1 962 ? -3.703 2.297 10.586 1 92.03 962 PHE B CA 1
ATOM 16632 C C . PHE B 1 962 ? -2.982 2.053 9.265 1 92.03 962 PHE B C 1
ATOM 16634 O O . PHE B 1 962 ? -2.919 2.941 8.413 1 92.03 962 PHE B O 1
ATOM 16641 N N . GLN B 1 963 ? -2.474 0.846 9.138 1 87.98 963 GLN B N 1
ATOM 16642 C CA . GLN B 1 963 ? -1.713 0.525 7.935 1 87.98 963 GLN B CA 1
ATOM 16643 C C . GLN B 1 963 ? -2.498 -0.413 7.022 1 87.98 963 GLN B C 1
ATOM 16645 O O . GLN B 1 963 ? -2.008 -0.81 5.963 1 87.98 963 GLN B O 1
ATOM 16650 N N . ILE B 1 964 ? -3.75 -0.78 7.395 1 85.88 964 ILE B N 1
ATOM 16651 C CA . ILE B 1 964 ? -4.59 -1.695 6.63 1 85.88 964 ILE B CA 1
ATOM 16652 C C . ILE B 1 964 ? -5.539 -0.901 5.736 1 85.88 964 ILE B C 1
ATOM 16654 O O . ILE B 1 964 ? -6.461 -0.245 6.227 1 85.88 964 ILE B O 1
ATOM 16658 N N . PRO B 1 965 ? -5.382 -0.963 4.45 1 87 965 PRO B N 1
ATOM 16659 C CA . PRO B 1 965 ? -6.165 -0.135 3.529 1 87 965 PRO B CA 1
ATOM 16660 C C . PRO B 1 965 ? -7.67 -0.338 3.687 1 87 965 PRO B C 1
ATOM 16662 O O . PRO B 1 965 ? -8.446 0.604 3.507 1 87 965 PRO B O 1
ATOM 16665 N N . SER B 1 966 ? -8.118 -1.515 4.041 1 87.64 966 SER B N 1
ATOM 16666 C CA . SER B 1 966 ? -9.546 -1.786 4.173 1 87.64 966 SER B CA 1
ATOM 16667 C C . SER B 1 966 ? -10.156 -0.989 5.322 1 87.64 966 SER B C 1
ATOM 16669 O O . SER B 1 966 ? -11.294 -0.523 5.226 1 87.64 966 SER B O 1
ATOM 16671 N N . VAL B 1 967 ? -9.372 -0.886 6.406 1 91.11 967 VAL B N 1
ATOM 16672 C CA . VAL B 1 967 ? -9.84 -0.097 7.541 1 91.11 967 VAL B CA 1
ATOM 16673 C C . VAL B 1 967 ? -9.943 1.373 7.14 1 91.11 967 VAL B C 1
ATOM 16675 O O . VAL B 1 967 ? -10.941 2.035 7.437 1 91.11 967 VAL B O 1
ATOM 16678 N N . LEU B 1 968 ? -8.942 1.837 6.476 1 93.64 968 LEU B N 1
ATOM 16679 C CA . LEU B 1 968 ? -8.903 3.231 6.047 1 93.64 968 LEU B CA 1
ATOM 16680 C C . LEU B 1 968 ? -10.038 3.532 5.073 1 93.64 968 LEU B C 1
ATOM 16682 O O . LEU B 1 968 ? -10.677 4.583 5.164 1 93.64 968 LEU B O 1
ATOM 16686 N N . GLN B 1 969 ? -10.276 2.563 4.214 1 90.97 969 GLN B N 1
ATOM 16687 C CA . GLN B 1 969 ? -11.37 2.745 3.266 1 90.97 969 GLN B CA 1
ATOM 16688 C C . GLN B 1 969 ? -12.721 2.725 3.975 1 90.97 969 GLN B C 1
ATOM 16690 O O . GLN B 1 969 ? -13.639 3.453 3.593 1 90.97 969 GLN B O 1
ATOM 16695 N N . SER B 1 970 ? -12.837 1.887 4.947 1 89.27 970 SER B N 1
ATOM 16696 C CA . SER B 1 970 ? -14.075 1.816 5.716 1 89.27 970 SER B CA 1
ATOM 16697 C C . SER B 1 970 ? -14.371 3.141 6.411 1 89.27 970 SER B C 1
ATOM 16699 O O . SER B 1 970 ? -15.531 3.542 6.528 1 89.27 970 SER B O 1
ATOM 16701 N N . ILE B 1 971 ? -13.331 3.788 6.888 1 92.92 971 ILE B N 1
ATOM 16702 C CA . ILE B 1 971 ? -13.494 5.074 7.558 1 92.92 971 ILE B CA 1
ATOM 16703 C C . ILE B 1 971 ? -14.005 6.113 6.562 1 92.92 971 ILE B C 1
ATOM 16705 O O . ILE B 1 971 ? -14.925 6.875 6.868 1 92.92 971 ILE B O 1
ATOM 16709 N N . ILE B 1 972 ? -13.442 6.15 5.37 1 93.06 972 ILE B N 1
ATOM 16710 C CA . ILE B 1 972 ? -13.86 7.11 4.354 1 93.06 972 ILE B CA 1
ATOM 16711 C C . ILE B 1 972 ? -15.302 6.828 3.939 1 93.06 972 ILE B C 1
ATOM 16713 O O . ILE B 1 972 ? -16.098 7.755 3.768 1 93.06 972 ILE B O 1
ATOM 16717 N N . ASP B 1 973 ? -15.636 5.565 3.823 1 88.43 973 ASP B N 1
ATOM 16718 C CA . ASP B 1 973 ? -16.996 5.195 3.445 1 88.43 973 ASP B CA 1
ATOM 16719 C C . ASP B 1 973 ? -17.998 5.616 4.518 1 88.43 973 ASP B C 1
ATOM 16721 O O . ASP B 1 973 ? -19.112 6.04 4.202 1 88.43 973 ASP B O 1
ATOM 16725 N N . GLU B 1 974 ? -17.556 5.454 5.716 1 89.21 974 GLU B N 1
ATOM 16726 C CA . GLU B 1 974 ? -18.423 5.86 6.818 1 89.21 974 GLU B CA 1
ATOM 16727 C C . GLU B 1 974 ? -18.64 7.37 6.823 1 89.21 974 GLU B C 1
ATOM 16729 O O . GLU B 1 974 ? -19.729 7.846 7.151 1 89.21 974 GLU B O 1
ATOM 16734 N N . ILE B 1 975 ? -17.597 8.12 6.532 1 92.29 975 ILE B N 1
ATOM 16735 C CA . ILE B 1 975 ? -17.704 9.574 6.471 1 92.29 975 ILE B CA 1
ATOM 16736 C C . ILE B 1 975 ? -18.646 9.974 5.338 1 92.29 975 ILE B C 1
ATOM 16738 O O . ILE B 1 975 ? -19.443 10.904 5.484 1 92.29 975 ILE B O 1
ATOM 16742 N N . LEU B 1 976 ? -18.665 9.254 4.257 1 89.62 976 LEU B N 1
ATOM 16743 C CA . LEU B 1 976 ? -19.426 9.618 3.067 1 89.62 976 LEU B CA 1
ATOM 16744 C C . LEU B 1 976 ? -20.865 9.123 3.17 1 89.62 976 LEU B C 1
ATOM 16746 O O . LEU B 1 976 ? -21.784 9.76 2.649 1 89.62 976 LEU B O 1
ATOM 16750 N N . GLN B 1 977 ? -21.093 8.007 3.772 1 80.93 977 GLN B N 1
ATOM 16751 C CA . GLN B 1 977 ? -22.41 7.382 3.712 1 80.93 977 GLN B CA 1
ATOM 16752 C C . GLN B 1 977 ? -23.199 7.64 4.993 1 80.93 977 GLN B C 1
ATOM 16754 O O . GLN B 1 977 ? -24.432 7.603 4.987 1 80.93 977 GLN B O 1
ATOM 16759 N N . ASP B 1 978 ? -22.42 7.8 6.093 1 74.7 978 ASP B N 1
ATOM 16760 C CA . ASP B 1 978 ? -23.115 7.887 7.374 1 74.7 978 ASP B CA 1
ATOM 16761 C C . ASP B 1 978 ? -22.97 9.279 7.983 1 74.7 978 ASP B C 1
ATOM 16763 O O . ASP B 1 978 ? -22.074 10.038 7.607 1 74.7 978 ASP B O 1
ATOM 16767 N N . ASP B 1 979 ? -23.933 9.634 8.699 1 73.83 979 ASP B N 1
ATOM 16768 C CA . ASP B 1 979 ? -23.866 10.881 9.456 1 73.83 979 ASP B CA 1
ATOM 16769 C C . ASP B 1 979 ? -23.438 10.625 10.899 1 73.83 979 ASP B C 1
ATOM 16771 O O . ASP B 1 979 ? -24.094 11.082 11.838 1 73.83 979 ASP B O 1
ATOM 16775 N N . LYS B 1 980 ? -22.299 9.997 10.97 1 80.46 980 LYS B N 1
ATOM 16776 C CA . LYS B 1 980 ? -21.842 9.594 12.297 1 80.46 980 LYS B CA 1
ATOM 16777 C C . LYS B 1 980 ? -20.873 10.619 12.88 1 80.46 980 LYS B C 1
ATOM 16779 O O . LYS B 1 980 ? -20.683 10.68 14.096 1 80.46 980 LYS B O 1
ATOM 16784 N N . TYR B 1 981 ? -20.241 11.435 12.042 1 86.67 981 TYR B N 1
ATOM 16785 C CA . TYR B 1 981 ? -19.23 12.39 12.481 1 86.67 981 TYR B CA 1
ATOM 16786 C C . TYR B 1 981 ? -19.651 13.818 12.157 1 86.67 981 TYR B C 1
ATOM 16788 O O . TYR B 1 981 ? -20.277 14.069 11.124 1 86.67 981 TYR B O 1
ATOM 16796 N N . ASN B 1 982 ? -19.345 14.656 13.088 1 81.5 982 ASN B N 1
ATOM 16797 C CA . ASN B 1 982 ? -19.553 16.068 12.784 1 81.5 982 ASN B CA 1
ATOM 16798 C C . ASN B 1 982 ? -18.416 16.633 11.938 1 81.5 982 ASN B C 1
ATOM 16800 O O . ASN B 1 982 ? -17.432 15.941 11.671 1 81.5 982 ASN B O 1
ATOM 16804 N N . ASP B 1 983 ? -18.429 17.787 11.469 1 81.24 983 ASP B N 1
ATOM 16805 C CA . ASP B 1 983 ? -17.46 18.384 10.554 1 81.24 983 ASP B CA 1
ATOM 16806 C C . ASP B 1 983 ? -16.074 18.453 11.191 1 81.24 983 ASP B C 1
ATOM 16808 O O . ASP B 1 983 ? -15.07 18.16 10.539 1 81.24 983 ASP B O 1
ATOM 16812 N N . ASP B 1 984 ? -16.042 18.823 12.476 1 78.84 984 ASP B N 1
ATOM 16813 C CA . ASP B 1 984 ? -14.752 18.939 13.149 1 78.84 984 ASP B CA 1
ATOM 16814 C C . ASP B 1 984 ? -14.084 17.574 13.297 1 78.84 984 ASP B C 1
ATOM 16816 O O . ASP B 1 984 ? -12.862 17.46 13.186 1 78.84 984 ASP B O 1
ATOM 16820 N N . GLU B 1 985 ? -14.953 16.671 13.587 1 87.73 985 GLU B N 1
ATOM 16821 C CA . GLU B 1 985 ? -14.435 15.313 13.726 1 87.73 985 GLU B CA 1
ATOM 16822 C C . GLU B 1 985 ? -13.905 14.786 12.395 1 87.73 985 GLU B C 1
ATOM 16824 O O . GLU B 1 985 ? -12.864 14.129 12.352 1 87.73 985 GLU B O 1
ATOM 16829 N N . ILE B 1 986 ? -14.668 15.14 11.341 1 92.58 986 ILE B N 1
ATOM 16830 C CA . ILE B 1 986 ? -14.245 14.719 10.01 1 92.58 986 ILE B CA 1
ATOM 16831 C C . ILE B 1 986 ? -12.898 15.354 9.672 1 92.58 986 ILE B C 1
ATOM 16833 O O . ILE B 1 986 ? -12.001 14.684 9.156 1 92.58 986 ILE B O 1
ATOM 16837 N N . CYS B 1 987 ? -12.728 16.616 10.022 1 89.24 987 CYS B N 1
ATOM 16838 C CA . CYS B 1 987 ? -11.482 17.318 9.738 1 89.24 987 CYS B CA 1
ATOM 16839 C C . CYS B 1 987 ? -10.323 16.71 10.519 1 89.24 987 CYS B C 1
ATOM 16841 O O . CYS B 1 987 ? -9.218 16.574 9.991 1 89.24 987 CYS B O 1
ATOM 16843 N N . MET B 1 988 ? -10.623 16.331 11.704 1 89.26 988 MET B N 1
ATOM 16844 C CA . MET B 1 988 ? -9.591 15.729 12.542 1 89.26 988 MET B CA 1
ATOM 16845 C C . MET B 1 988 ? -9.139 14.389 11.971 1 89.26 988 MET B C 1
ATOM 16847 O O . MET B 1 988 ? -7.942 14.099 11.929 1 89.26 988 MET B O 1
ATOM 16851 N N . ILE B 1 989 ? -10.08 13.582 11.535 1 94.17 989 ILE B N 1
ATOM 16852 C CA . ILE B 1 989 ? -9.78 12.269 10.975 1 94.17 989 ILE B CA 1
ATOM 16853 C C . ILE B 1 989 ? -8.971 12.43 9.689 1 94.17 989 ILE B C 1
ATOM 16855 O O . ILE B 1 989 ? -7.94 11.777 9.512 1 94.17 989 ILE B O 1
ATOM 16859 N N . LEU B 1 990 ? -9.41 13.341 8.832 1 94.13 990 LEU B N 1
ATOM 16860 C CA . LEU B 1 990 ? -8.783 13.506 7.525 1 94.13 990 LEU B CA 1
ATOM 16861 C C . LEU B 1 990 ? -7.383 14.096 7.665 1 94.13 990 LEU B C 1
ATOM 16863 O O . LEU B 1 990 ? -6.498 13.801 6.859 1 94.13 990 LEU B O 1
ATOM 16867 N N . LYS B 1 991 ? -7.199 14.881 8.673 1 90.85 991 LYS B N 1
ATOM 16868 C CA . LYS B 1 991 ? -5.868 15.423 8.934 1 90.85 991 LYS B CA 1
ATOM 16869 C C . LYS B 1 991 ? -4.877 14.31 9.263 1 90.85 991 LYS B C 1
ATOM 16871 O O . LYS B 1 991 ? -3.708 14.378 8.876 1 90.85 991 LYS B O 1
ATOM 16876 N N . SER B 1 992 ? -5.328 13.336 9.955 1 92.19 992 SER B N 1
ATOM 16877 C CA . SER B 1 992 ? -4.467 12.215 10.316 1 92.19 992 SER B CA 1
ATOM 16878 C C . SER B 1 992 ? -4.098 11.384 9.092 1 92.19 992 SER B C 1
ATOM 16880 O O . SER B 1 992 ? -3.044 10.746 9.063 1 92.19 992 SER B O 1
ATOM 16882 N N . PHE B 1 993 ? -4.908 11.366 8.023 1 93.4 993 PHE B N 1
ATOM 16883 C CA . PHE B 1 993 ? -4.649 10.609 6.804 1 93.4 993 PHE B CA 1
ATOM 16884 C C . PHE B 1 993 ? -3.425 11.154 6.078 1 93.4 993 PHE B C 1
ATOM 16886 O O . PHE B 1 993 ? -2.655 10.392 5.488 1 93.4 993 PHE B O 1
ATOM 16893 N N . SER B 1 994 ? -3.239 12.448 6.221 1 89.94 994 SER B N 1
ATOM 16894 C CA . SER B 1 994 ? -2.157 13.088 5.48 1 89.94 994 SER B CA 1
ATOM 16895 C C . SER B 1 994 ? -0.798 12.756 6.088 1 89.94 994 SER B C 1
ATOM 16897 O O . SER B 1 994 ? 0.234 12.892 5.427 1 89.94 994 SER B O 1
ATOM 16899 N N . MET B 1 995 ? -0.814 12.287 7.295 1 88.37 995 MET B N 1
ATOM 16900 C CA . MET B 1 995 ? 0.44 12.056 8.006 1 88.37 995 MET B CA 1
ATOM 16901 C C . MET B 1 995 ? 0.926 10.625 7.799 1 88.37 995 MET B C 1
ATOM 16903 O O . MET B 1 995 ? 2.031 10.274 8.219 1 88.37 995 MET B O 1
ATOM 16907 N N . ASN B 1 996 ? 0.113 9.801 7.252 1 90.75 996 ASN B N 1
ATOM 16908 C CA . ASN B 1 996 ? 0.41 8.402 6.961 1 90.75 996 ASN B CA 1
ATOM 16909 C C . ASN B 1 996 ? 0.376 8.123 5.461 1 90.75 996 ASN B C 1
ATOM 16911 O O . ASN B 1 996 ? -0.68 8.215 4.832 1 90.75 996 ASN B O 1
ATOM 16915 N N . PRO B 1 997 ? 1.479 7.787 4.918 1 89.27 997 PRO B N 1
ATOM 16916 C CA . PRO B 1 997 ? 1.543 7.612 3.465 1 89.27 997 PRO B CA 1
ATOM 16917 C C . PRO B 1 997 ? 0.523 6.601 2.947 1 89.27 997 PRO B C 1
ATOM 16919 O O . PRO B 1 997 ? -0.073 6.808 1.887 1 89.27 997 PRO B O 1
ATOM 16922 N N . ILE B 1 998 ? 0.192 5.545 3.68 1 88.82 998 ILE B N 1
ATOM 16923 C CA . ILE B 1 998 ? -0.765 4.536 3.24 1 88.82 998 ILE B CA 1
ATOM 16924 C C . ILE B 1 998 ? -2.176 5.119 3.263 1 88.82 998 ILE B C 1
ATOM 16926 O O . ILE B 1 998 ? -2.952 4.919 2.325 1 88.82 998 ILE B O 1
ATOM 16930 N N . ALA B 1 999 ? -2.443 5.81 4.327 1 93.14 999 ALA B N 1
ATOM 16931 C CA . ALA B 1 999 ? -3.754 6.441 4.449 1 93.14 999 ALA B CA 1
ATOM 16932 C C . ALA B 1 999 ? -3.955 7.501 3.369 1 93.14 999 ALA B C 1
ATOM 16934 O O . ALA B 1 999 ? -5.05 7.634 2.816 1 93.14 999 ALA B O 1
ATOM 16935 N N . SER B 1 1000 ? -2.928 8.269 3.081 1 93.7 1000 SER B N 1
ATOM 16936 C CA . SER B 1 1000 ? -3.017 9.301 2.054 1 93.7 1000 SER B CA 1
ATOM 16937 C C . SER B 1 1000 ? -3.26 8.692 0.677 1 93.7 1000 SER B C 1
ATOM 16939 O O . SER B 1 1000 ? -3.969 9.272 -0.148 1 93.7 1000 SER B O 1
ATOM 16941 N N . ARG B 1 1001 ? -2.678 7.592 0.441 1 88.91 1001 ARG B N 1
ATOM 16942 C CA . ARG B 1 1001 ? -2.86 6.916 -0.84 1 88.91 1001 ARG B CA 1
ATOM 16943 C C . ARG B 1 1001 ? -4.29 6.409 -0.992 1 88.91 1001 ARG B C 1
ATOM 16945 O O . ARG B 1 1001 ? -4.88 6.515 -2.069 1 88.91 1001 ARG B O 1
ATOM 16952 N N . VAL B 1 1002 ? -4.784 5.815 0.084 1 90.73 1002 VAL B N 1
ATOM 16953 C CA . VAL B 1 1002 ? -6.164 5.343 0.067 1 90.73 1002 VAL B CA 1
ATOM 16954 C C . VAL B 1 1002 ? -7.11 6.52 -0.164 1 90.73 1002 VAL B C 1
ATOM 16956 O O . VAL B 1 1002 ? -8.079 6.407 -0.919 1 90.73 1002 VAL B O 1
ATOM 16959 N N . ALA B 1 1003 ? -6.761 7.645 0.504 1 93.87 1003 ALA B N 1
ATOM 16960 C CA . ALA B 1 1003 ? -7.567 8.849 0.318 1 93.87 1003 ALA B CA 1
ATOM 16961 C C . ALA B 1 1003 ? -7.495 9.339 -1.126 1 93.87 1003 ALA B C 1
ATOM 16963 O O . ALA B 1 1003 ? -8.511 9.726 -1.708 1 93.87 1003 ALA B O 1
ATOM 16964 N N . TYR B 1 1004 ? -6.288 9.295 -1.658 1 92.58 1004 TYR B N 1
ATOM 16965 C CA . TYR B 1 1004 ? -6.062 9.722 -3.034 1 92.58 1004 TYR B CA 1
ATOM 16966 C C . TYR B 1 1004 ? -6.954 8.951 -3.999 1 92.58 1004 TYR B C 1
ATOM 16968 O O . TYR B 1 1004 ? -7.665 9.549 -4.81 1 92.58 1004 TYR B O 1
ATOM 16976 N N . LYS B 1 1005 ? -7.029 7.712 -3.918 1 86.44 1005 LYS B N 1
ATOM 16977 C CA . LYS B 1 1005 ? -7.833 6.874 -4.803 1 86.44 1005 LYS B CA 1
ATOM 16978 C C . LYS B 1 1005 ? -9.324 7.079 -4.551 1 86.44 1005 LYS B C 1
ATOM 16980 O O . LYS B 1 1005 ? -10.104 7.219 -5.495 1 86.44 1005 LYS B O 1
ATOM 16985 N N . SER B 1 1006 ? -9.699 7.113 -3.308 1 89.61 1006 SER B N 1
ATOM 16986 C CA . SER B 1 1006 ? -11.104 7.209 -2.926 1 89.61 1006 SER B CA 1
ATOM 16987 C C . SER B 1 1006 ? -11.688 8.565 -3.306 1 89.61 1006 SER B C 1
ATOM 16989 O O . SER B 1 1006 ? -12.849 8.655 -3.711 1 89.61 1006 SER B O 1
ATOM 16991 N N . ILE B 1 1007 ? -10.918 9.624 -3.075 1 91.81 1007 ILE B N 1
ATOM 16992 C CA . ILE B 1 1007 ? -11.406 10.969 -3.362 1 91.81 1007 ILE B CA 1
ATOM 16993 C C . ILE B 1 1007 ? -11.571 11.147 -4.869 1 91.81 1007 ILE B C 1
ATOM 16995 O O . ILE B 1 1007 ? -12.559 11.725 -5.328 1 91.81 1007 ILE B O 1
ATOM 16999 N N . MET B 1 1008 ? -10.65 10.664 -5.605 1 88.25 1008 MET B N 1
ATOM 17000 C CA . MET B 1 1008 ? -10.737 10.783 -7.057 1 88.25 1008 MET B CA 1
ATOM 17001 C C . MET B 1 1008 ? -11.946 10.025 -7.594 1 88.25 1008 MET B C 1
ATOM 17003 O O . MET B 1 1008 ? -12.609 10.485 -8.526 1 88.25 1008 MET B O 1
ATOM 17007 N N . TYR B 1 1009 ? -12.265 8.968 -6.957 1 82.68 1009 TYR B N 1
ATOM 17008 C CA . TYR B 1 1009 ? -13.37 8.135 -7.418 1 82.68 1009 TYR B CA 1
ATOM 17009 C C . TYR B 1 1009 ? -14.708 8.697 -6.955 1 82.68 1009 TYR B C 1
ATOM 17011 O O . TYR B 1 1009 ? -15.715 8.577 -7.657 1 82.68 1009 TYR B O 1
ATOM 17019 N N . ASN B 1 1010 ? -14.692 9.387 -5.752 1 87.68 1010 ASN B N 1
ATOM 17020 C CA . ASN B 1 1010 ? -15.949 9.802 -5.139 1 87.68 1010 ASN B CA 1
ATOM 17021 C C . ASN B 1 1010 ? -16.073 11.322 -5.089 1 87.68 1010 ASN B C 1
ATOM 17023 O O . ASN B 1 1010 ? -16.798 11.863 -4.252 1 87.68 1010 ASN B O 1
ATOM 17027 N N . TRP B 1 1011 ? -15.423 12.03 -5.909 1 91.01 1011 TRP B N 1
ATOM 17028 C CA . TRP B 1 1011 ? -15.383 13.486 -5.814 1 91.01 1011 TRP B CA 1
ATOM 17029 C C . TRP B 1 1011 ? -16.779 14.08 -5.965 1 91.01 1011 TRP B C 1
ATOM 17031 O O . TRP B 1 1011 ? -17.163 14.979 -5.214 1 91.01 1011 TRP B O 1
ATOM 17041 N N . LYS B 1 1012 ? -17.581 13.526 -6.804 1 86.76 1012 LYS B N 1
ATOM 17042 C CA . LYS B 1 1012 ? -18.926 14.047 -7.033 1 86.76 1012 LYS B CA 1
ATOM 17043 C C . LYS B 1 1012 ? -19.816 13.825 -5.813 1 86.76 1012 LYS B C 1
ATOM 17045 O O . LYS B 1 1012 ? -20.601 14.701 -5.444 1 86.76 1012 LYS B O 1
ATOM 17050 N N . ASN B 1 1013 ? -19.604 12.72 -5.233 1 88.49 1013 ASN B N 1
ATOM 17051 C CA . ASN B 1 1013 ? -20.363 12.414 -4.025 1 88.49 1013 ASN B CA 1
ATOM 17052 C C . ASN B 1 1013 ? -19.945 13.305 -2.859 1 88.49 1013 ASN B C 1
ATOM 17054 O O . ASN B 1 1013 ? -20.777 13.686 -2.034 1 88.49 1013 ASN B O 1
ATOM 17058 N N . ILE B 1 1014 ? -18.663 13.655 -2.758 1 93.02 1014 ILE B N 1
ATOM 17059 C CA . ILE B 1 1014 ? -18.139 14.504 -1.694 1 93.02 1014 ILE B CA 1
ATOM 17060 C C . ILE B 1 1014 ? -18.706 15.915 -1.834 1 93.02 1014 ILE B C 1
ATOM 17062 O O . ILE B 1 1014 ? -19.122 16.525 -0.846 1 93.02 1014 ILE B O 1
ATOM 17066 N N . LEU B 1 1015 ? -18.801 16.392 -3.032 1 88.68 1015 LEU B N 1
ATOM 17067 C CA . LEU B 1 1015 ? -19.309 17.738 -3.278 1 88.68 1015 LEU B CA 1
ATOM 17068 C C . LEU B 1 1015 ? -20.805 17.815 -2.99 1 88.68 1015 LEU B C 1
ATOM 17070 O O . LEU B 1 1015 ? -21.289 18.822 -2.469 1 88.68 1015 LEU B O 1
ATOM 17074 N N . ARG B 1 1016 ? -21.384 16.742 -3.3 1 84.21 1016 ARG B N 1
ATOM 17075 C CA . ARG B 1 1016 ? -22.827 16.714 -3.081 1 84.21 1016 ARG B CA 1
ATOM 17076 C C . ARG B 1 1016 ? -23.153 16.672 -1.592 1 84.21 1016 ARG B C 1
ATOM 17078 O O . ARG B 1 1016 ? -24.049 17.381 -1.128 1 84.21 1016 ARG B O 1
ATOM 17085 N N . ARG B 1 1017 ? -22.447 16.036 -0.923 1 87.7 1017 ARG B N 1
ATOM 17086 C CA . ARG B 1 1017 ? -22.739 15.84 0.494 1 87.7 1017 ARG B CA 1
ATOM 17087 C C . ARG B 1 1017 ? -22.263 17.03 1.32 1 87.7 1017 ARG B C 1
ATOM 17089 O O . ARG B 1 1017 ? -22.937 17.445 2.265 1 87.7 1017 ARG B O 1
ATOM 17096 N N . PHE B 1 1018 ? -21.128 17.55 0.989 1 87.88 1018 PHE B N 1
ATOM 17097 C CA . PHE B 1 1018 ? -20.526 18.574 1.834 1 87.88 1018 PHE B CA 1
ATOM 17098 C C . PHE B 1 1018 ? -20.471 19.912 1.107 1 87.88 1018 PHE B C 1
ATOM 17100 O O . PHE B 1 1018 ? -19.549 20.702 1.319 1 87.88 1018 PHE B O 1
ATOM 17107 N N . HIS B 1 1019 ? -21.354 20.16 0.317 1 75.04 1019 HIS B N 1
ATOM 17108 C CA . HIS B 1 1019 ? -21.384 21.367 -0.501 1 75.04 1019 HIS B CA 1
ATOM 17109 C C . HIS B 1 1019 ? -21.372 22.621 0.367 1 75.04 1019 HIS B C 1
ATOM 17111 O O . HIS B 1 1019 ? -20.851 23.661 -0.044 1 75.04 1019 HIS B O 1
ATOM 17117 N N . ASP B 1 1020 ? -21.78 22.429 1.62 1 68.97 1020 ASP B N 1
ATOM 17118 C CA . ASP B 1 1020 ? -21.91 23.607 2.471 1 68.97 1020 ASP B CA 1
ATOM 17119 C C . ASP B 1 1020 ? -20.739 23.713 3.445 1 68.97 1020 ASP B C 1
ATOM 17121 O O . ASP B 1 1020 ? -20.657 24.664 4.225 1 68.97 1020 ASP B O 1
ATOM 17125 N N . SER B 1 1021 ? -19.884 22.808 3.349 1 76.46 1021 SER B N 1
ATOM 17126 C CA . SER B 1 1021 ? -18.785 22.816 4.31 1 76.46 1021 SER B CA 1
ATOM 17127 C C . SER B 1 1021 ? -17.436 22.908 3.605 1 76.46 1021 SER B C 1
ATOM 17129 O O . SER B 1 1021 ? -16.835 21.886 3.268 1 76.46 1021 SER B O 1
ATOM 17131 N N . TYR B 1 1022 ? -16.928 24.068 3.535 1 76.21 1022 TYR B N 1
ATOM 17132 C CA . TYR B 1 1022 ? -15.639 24.301 2.893 1 76.21 1022 TYR B CA 1
ATOM 17133 C C . TYR B 1 1022 ? -14.525 23.558 3.621 1 76.21 1022 TYR B C 1
ATOM 17135 O O . TYR B 1 1022 ? -13.638 22.982 2.987 1 76.21 1022 TYR B O 1
ATOM 17143 N N . SER B 1 1023 ? -14.621 23.612 4.949 1 79.82 1023 SER B N 1
ATOM 17144 C CA . SER B 1 1023 ? -13.561 23.023 5.76 1 79.82 1023 SER B CA 1
ATOM 17145 C C . SER B 1 1023 ? -13.435 21.525 5.503 1 79.82 1023 SER B C 1
ATOM 17147 O O . SER B 1 1023 ? -12.326 20.987 5.469 1 79.82 1023 SER B O 1
ATOM 17149 N N . VAL B 1 1024 ? -14.546 20.922 5.288 1 88.54 1024 VAL B N 1
ATOM 17150 C CA . VAL B 1 1024 ? -14.531 19.479 5.074 1 88.54 1024 VAL B CA 1
ATOM 17151 C C . VAL B 1 1024 ? -13.99 19.168 3.68 1 88.54 1024 VAL B C 1
ATOM 17153 O O . VAL B 1 1024 ? -13.174 18.258 3.513 1 88.54 1024 VAL B O 1
ATOM 17156 N N . ILE B 1 1025 ? -14.393 19.929 2.667 1 89.38 1025 ILE B N 1
ATOM 17157 C CA . ILE B 1 1025 ? -13.938 19.699 1.3 1 89.38 1025 ILE B CA 1
ATOM 17158 C C . ILE B 1 1025 ? -12.432 19.934 1.21 1 89.38 1025 ILE B C 1
ATOM 17160 O O . ILE B 1 1025 ? -11.715 19.164 0.567 1 89.38 1025 ILE B O 1
ATOM 17164 N N . ARG B 1 1026 ? -12.01 20.959 1.879 1 87.04 1026 ARG B N 1
ATOM 17165 C CA . ARG B 1 1026 ? -10.582 21.257 1.927 1 87.04 1026 ARG B CA 1
ATOM 17166 C C . ARG B 1 1026 ? -9.806 20.114 2.573 1 87.04 1026 ARG B C 1
ATOM 17168 O O . ARG B 1 1026 ? -8.732 19.739 2.097 1 87.04 1026 ARG B O 1
ATOM 17175 N N . SER B 1 1027 ? -10.378 19.636 3.625 1 91.67 1027 SER B N 1
ATOM 17176 C CA . SER B 1 1027 ? -9.709 18.562 4.354 1 91.67 1027 SER B CA 1
ATOM 17177 C C . SER B 1 1027 ? -9.59 17.305 3.499 1 91.67 1027 SER B C 1
ATOM 17179 O O . SER B 1 1027 ? -8.613 16.561 3.614 1 91.67 1027 SER B O 1
ATOM 17181 N N . PHE B 1 1028 ? -10.562 17.059 2.62 1 94.11 1028 PHE B N 1
ATOM 17182 C CA . PHE B 1 1028 ? -10.486 15.916 1.717 1 94.11 1028 PHE B CA 1
ATOM 17183 C C . PHE B 1 1028 ? -9.302 16.053 0.768 1 94.11 1028 PHE B C 1
ATOM 17185 O O . PHE B 1 1028 ? -8.561 15.092 0.549 1 94.11 1028 PHE B O 1
ATOM 17192 N N . ILE B 1 1029 ? -9.098 17.233 0.347 1 92.71 1029 ILE B N 1
ATOM 17193 C CA . ILE B 1 1029 ? -8.016 17.46 -0.605 1 92.71 1029 ILE B CA 1
ATOM 17194 C C . ILE B 1 1029 ? -6.67 17.342 0.107 1 92.71 1029 ILE B C 1
ATOM 17196 O O . ILE B 1 1029 ? -5.741 16.714 -0.408 1 92.71 1029 ILE B O 1
ATOM 17200 N N . LEU B 1 1030 ? -6.629 17.899 1.272 1 92.62 1030 LEU B N 1
ATOM 17201 C CA . LEU B 1 1030 ? -5.375 17.885 2.016 1 92.62 1030 LEU B CA 1
ATOM 17202 C C . LEU B 1 1030 ? -5.034 16.472 2.48 1 92.62 1030 LEU B C 1
ATOM 17204 O O . LEU B 1 1030 ? -3.871 16.168 2.753 1 92.62 1030 LEU B O 1
ATOM 17208 N N . ALA B 1 1031 ? -6.022 15.628 2.61 1 94.62 1031 ALA B N 1
ATOM 17209 C CA . ALA B 1 1031 ? -5.799 14.245 3.024 1 94.62 1031 ALA B CA 1
ATOM 17210 C C . ALA B 1 1031 ? -4.959 13.493 1.996 1 94.62 1031 ALA B C 1
ATOM 17212 O O . ALA B 1 1031 ? -4.336 12.478 2.317 1 94.62 1031 ALA B O 1
ATOM 17213 N N . MET B 1 1032 ? -4.903 13.991 0.785 1 93.44 1032 MET B N 1
ATOM 17214 C CA . MET B 1 1032 ? -4.156 13.351 -0.294 1 93.44 1032 MET B CA 1
ATOM 17215 C C . MET B 1 1032 ? -2.691 13.773 -0.266 1 93.44 1032 MET B C 1
ATOM 17217 O O . MET B 1 1032 ? -1.887 13.297 -1.07 1 93.44 1032 MET B O 1
ATOM 17221 N N . MET B 1 1033 ? -2.449 14.536 0.788 1 89.24 1033 MET B N 1
ATOM 17222 C CA . MET B 1 1033 ? -1.094 15.078 0.853 1 89.24 1033 MET B CA 1
ATOM 17223 C C . MET B 1 1033 ? -0.071 13.963 1.041 1 89.24 1033 MET B C 1
ATOM 17225 O O . MET B 1 1033 ? -0.269 13.064 1.861 1 89.24 1033 MET B O 1
ATOM 17229 N N . ASN B 1 1034 ? 0.957 13.799 0.362 1 83.89 1034 ASN B N 1
ATOM 17230 C CA . ASN B 1 1034 ? 2.065 12.854 0.461 1 83.89 1034 ASN B CA 1
ATOM 17231 C C . ASN B 1 1034 ? 1.75 11.543 -0.253 1 83.89 1034 ASN B C 1
ATOM 17233 O O . ASN B 1 1034 ? 2.445 10.544 -0.061 1 83.89 1034 ASN B O 1
ATOM 17237 N N . SER B 1 1035 ? 0.591 11.51 -0.991 1 86.61 1035 SER B N 1
ATOM 17238 C CA . SER B 1 1035 ? 0.198 10.3 -1.707 1 86.61 1035 SER B CA 1
ATOM 17239 C C . SER B 1 1035 ? 0.902 10.202 -3.056 1 86.61 1035 SER B C 1
ATOM 17241 O O . SER B 1 1035 ? 1.035 9.111 -3.615 1 86.61 1035 SER B O 1
ATOM 17243 N N . VAL B 1 1036 ? 1.32 11.31 -3.597 1 88.24 1036 VAL B N 1
ATOM 17244 C CA . VAL B 1 1036 ? 1.88 11.357 -4.944 1 88.24 1036 VAL B CA 1
ATOM 17245 C C . VAL B 1 1036 ? 3.405 11.359 -4.869 1 88.24 1036 VAL B C 1
ATOM 17247 O O . VAL B 1 1036 ? 4.013 12.367 -4.5 1 88.24 1036 VAL B O 1
ATOM 17250 N N . THR B 1 1037 ? 3.977 10.285 -5.155 1 86.14 1037 THR B N 1
ATOM 17251 C CA . THR B 1 1037 ? 5.422 10.165 -4.994 1 86.14 1037 THR B CA 1
ATOM 17252 C C . THR B 1 1037 ? 6.089 9.834 -6.325 1 86.14 1037 THR B C 1
ATOM 17254 O O . THR B 1 1037 ? 7.305 9.636 -6.384 1 86.14 1037 THR B O 1
ATOM 17257 N N . ASN B 1 1038 ? 5.296 9.715 -7.384 1 80.93 1038 ASN B N 1
ATOM 17258 C CA . ASN B 1 1038 ? 5.876 9.45 -8.697 1 80.93 1038 ASN B CA 1
ATOM 17259 C C . ASN B 1 1038 ? 5.232 10.313 -9.778 1 80.93 1038 ASN B C 1
ATOM 17261 O O . ASN B 1 1038 ? 4.182 10.918 -9.552 1 80.93 1038 ASN B O 1
ATOM 17265 N N . GLU B 1 1039 ? 5.857 10.342 -10.887 1 81.76 1039 GLU B N 1
ATOM 17266 C CA . GLU B 1 1039 ? 5.449 11.247 -11.957 1 81.76 1039 GLU B CA 1
ATOM 17267 C C . GLU B 1 1039 ? 4.11 10.827 -12.556 1 81.76 1039 GLU B C 1
ATOM 17269 O O . GLU B 1 1039 ? 3.303 11.675 -12.942 1 81.76 1039 GLU B O 1
ATOM 17274 N N . GLN B 1 1040 ? 3.845 9.575 -12.609 1 77.6 1040 GLN B N 1
ATOM 17275 C CA . GLN B 1 1040 ? 2.584 9.102 -13.17 1 77.6 1040 GLN B CA 1
ATOM 17276 C C . GLN B 1 1040 ? 1.401 9.536 -12.308 1 77.6 1040 GLN B C 1
ATOM 17278 O O . GLN B 1 1040 ? 0.37 9.965 -12.83 1 77.6 1040 GLN B O 1
ATOM 17283 N N . ASP B 1 1041 ? 1.532 9.366 -11.046 1 83.42 1041 ASP B N 1
ATOM 17284 C CA . ASP B 1 1041 ? 0.48 9.801 -10.133 1 83.42 1041 ASP B CA 1
ATOM 17285 C C . ASP B 1 1041 ? 0.223 11.3 -10.264 1 83.42 1041 ASP B C 1
ATOM 17287 O O . ASP B 1 1041 ? -0.915 11.755 -10.129 1 83.42 1041 ASP B O 1
ATOM 17291 N N . LEU B 1 1042 ? 1.348 12.053 -10.433 1 88.57 1042 LEU B N 1
ATOM 17292 C CA . LEU B 1 1042 ? 1.207 13.496 -10.592 1 88.57 1042 LEU B CA 1
ATOM 17293 C C . LEU B 1 1042 ? 0.433 13.829 -11.864 1 88.57 1042 LEU B C 1
ATOM 17295 O O . LEU B 1 1042 ? -0.397 14.741 -11.869 1 88.57 1042 LEU B O 1
ATOM 17299 N N . MET B 1 1043 ? 0.673 13.043 -12.849 1 83.32 1043 MET B N 1
ATOM 17300 C CA . MET B 1 1043 ? -0.036 13.255 -14.108 1 83.32 1043 MET B CA 1
ATOM 17301 C C . MET B 1 1043 ? -1.519 12.933 -13.958 1 83.32 1043 MET B C 1
ATOM 17303 O O . MET B 1 1043 ? -2.37 13.639 -14.501 1 83.32 1043 MET B O 1
ATOM 17307 N N . ASP B 1 1044 ? -1.788 11.925 -13.282 1 82.83 1044 ASP B N 1
ATOM 17308 C CA . ASP B 1 1044 ? -3.175 11.558 -13.01 1 82.83 1044 ASP B CA 1
ATOM 17309 C C . ASP B 1 1044 ? -3.881 12.642 -12.199 1 82.83 1044 ASP B C 1
ATOM 17311 O O . ASP B 1 1044 ? -5.065 12.911 -12.411 1 82.83 1044 ASP B O 1
ATOM 17315 N N . LEU B 1 1045 ? -3.163 13.164 -11.263 1 88.57 1045 LEU B N 1
ATOM 17316 C CA . LEU B 1 1045 ? -3.718 14.23 -10.437 1 88.57 1045 LEU B CA 1
ATOM 17317 C C . LEU B 1 1045 ? -4.058 15.453 -11.283 1 88.57 1045 LEU B C 1
ATOM 17319 O O . LEU B 1 1045 ? -5.1 16.081 -11.084 1 88.57 1045 LEU B O 1
ATOM 17323 N N . HIS B 1 1046 ? -3.23 15.755 -12.196 1 85.66 1046 HIS B N 1
ATOM 17324 C CA . HIS B 1 1046 ? -3.478 16.882 -13.088 1 85.66 1046 HIS B CA 1
ATOM 17325 C C . HIS B 1 1046 ? -4.723 16.649 -13.937 1 85.66 1046 HIS B C 1
ATOM 17327 O O . HIS B 1 1046 ? -5.532 17.56 -14.125 1 85.66 1046 HIS B O 1
ATOM 17333 N N . THR B 1 1047 ? -4.819 15.438 -14.371 1 81.81 1047 THR B N 1
ATOM 17334 C CA . THR B 1 1047 ? -5.999 15.09 -15.154 1 81.81 1047 THR B CA 1
ATOM 17335 C C . THR B 1 1047 ? -7.263 15.206 -14.308 1 81.81 1047 THR B C 1
ATOM 17337 O O . THR B 1 1047 ? -8.301 15.664 -14.792 1 81.81 1047 THR B O 1
ATOM 17340 N N . PHE B 1 1048 ? -7.196 14.843 -13.153 1 87.68 1048 PHE B N 1
ATOM 17341 C CA . PHE B 1 1048 ? -8.321 14.947 -12.231 1 87.68 1048 PHE B CA 1
ATOM 17342 C C . PHE B 1 1048 ? -8.691 16.406 -11.992 1 87.68 1048 PHE B C 1
ATOM 17344 O O . PHE B 1 1048 ? -9.873 16.755 -11.963 1 87.68 1048 PHE B O 1
ATOM 17351 N N . TRP B 1 1049 ? -7.674 17.266 -11.714 1 87.34 1049 TRP B N 1
ATOM 17352 C CA . TRP B 1 1049 ? -7.935 18.689 -11.522 1 87.34 1049 TRP B CA 1
ATOM 17353 C C . TRP B 1 1049 ? -8.636 19.283 -12.739 1 87.34 1049 TRP B C 1
ATOM 17355 O O . TRP B 1 1049 ? -9.573 20.073 -12.599 1 87.34 1049 TRP B O 1
ATOM 17365 N N . GLU B 1 1050 ? -8.225 18.878 -13.823 1 80.52 1050 GLU B N 1
ATOM 17366 C CA . GLU B 1 1050 ? -8.751 19.434 -15.066 1 80.52 1050 GLU B CA 1
ATOM 17367 C C . GLU B 1 1050 ? -10.19 18.986 -15.307 1 80.52 1050 GLU B C 1
ATOM 17369 O O . GLU B 1 1050 ? -11.032 19.783 -15.727 1 80.52 1050 GLU B O 1
ATOM 17374 N N . ASN B 1 1051 ? -10.417 17.793 -15.026 1 81.54 1051 ASN B N 1
ATOM 17375 C CA . ASN B 1 1051 ? -11.752 17.245 -15.242 1 81.54 1051 ASN B CA 1
ATOM 17376 C C . ASN B 1 1051 ? -12.758 17.807 -14.242 1 81.54 1051 ASN B C 1
ATOM 17378 O O . ASN B 1 1051 ? -13.961 17.825 -14.508 1 81.54 1051 ASN B O 1
ATOM 17382 N N . ASN B 1 1052 ? -12.247 18.266 -13.137 1 85.25 1052 ASN B N 1
ATOM 17383 C CA . ASN B 1 1052 ? -13.111 18.808 -12.094 1 85.25 1052 ASN B CA 1
ATOM 17384 C C . ASN B 1 1052 ? -12.742 20.249 -11.753 1 85.25 1052 ASN B C 1
ATOM 17386 O O . ASN B 1 1052 ? -12.813 20.654 -10.591 1 85.25 1052 ASN B O 1
ATOM 17390 N N . TYR B 1 1053 ? -12.365 21 -12.665 1 81.63 1053 TYR B N 1
ATOM 17391 C CA . TYR B 1 1053 ? -11.798 22.332 -12.487 1 81.63 1053 TYR B CA 1
ATOM 17392 C C . TYR B 1 1053 ? -12.785 23.254 -11.781 1 81.63 1053 TYR B C 1
ATOM 17394 O O . TYR B 1 1053 ? -12.405 24.01 -10.884 1 81.63 1053 TYR B O 1
ATOM 17402 N N . GLU B 1 1054 ? -14.032 23.174 -12.02 1 75.12 1054 GLU B N 1
ATOM 17403 C CA . GLU B 1 1054 ? -15.033 24.078 -11.463 1 75.12 1054 GLU B CA 1
ATOM 17404 C C . GLU B 1 1054 ? -15.213 23.847 -9.965 1 75.12 1054 GLU B C 1
ATOM 17406 O O . GLU B 1 1054 ? -15.425 24.795 -9.206 1 75.12 1054 GLU B O 1
ATOM 17411 N N . SER B 1 1055 ? -15.091 22.673 -9.664 1 80.97 1055 SER B N 1
ATOM 17412 C CA . SER B 1 1055 ? -15.277 22.367 -8.249 1 80.97 1055 SER B CA 1
ATOM 17413 C C . SER B 1 1055 ? -13.984 22.567 -7.465 1 80.97 1055 SER B C 1
ATOM 17415 O O . SER B 1 1055 ? -14.016 22.94 -6.291 1 80.97 1055 SER B O 1
ATOM 17417 N N . ILE B 1 1056 ? -12.887 22.412 -8.097 1 83.99 1056 ILE B N 1
ATOM 17418 C CA . ILE B 1 1056 ? -11.596 22.508 -7.424 1 83.99 1056 ILE B CA 1
ATOM 17419 C C . ILE B 1 1056 ? -11.215 23.976 -7.247 1 83.99 1056 ILE B C 1
ATOM 17421 O O . ILE B 1 1056 ? -10.482 24.326 -6.318 1 83.99 1056 ILE B O 1
ATOM 17425 N N . LYS B 1 1057 ? -11.767 24.784 -7.992 1 74.88 1057 LYS B N 1
ATOM 17426 C CA . LYS B 1 1057 ? -11.492 26.217 -7.923 1 74.88 1057 LYS B CA 1
ATOM 17427 C C . LYS B 1 1057 ? -11.851 26.78 -6.551 1 74.88 1057 LYS B C 1
ATOM 17429 O O . LYS B 1 1057 ? -11.224 27.732 -6.081 1 74.88 1057 LYS B O 1
ATOM 17434 N N . THR B 1 1058 ? -12.773 26.083 -5.887 1 69.85 1058 THR B N 1
ATOM 17435 C CA . THR B 1 1058 ? -13.196 26.538 -4.567 1 69.85 1058 THR B CA 1
ATOM 17436 C C . THR B 1 1058 ? -12.153 26.18 -3.512 1 69.85 1058 THR B C 1
ATOM 17438 O O . THR B 1 1058 ? -12.096 26.806 -2.451 1 69.85 1058 THR B O 1
ATOM 17441 N N . VAL B 1 1059 ? -11.381 25.221 -3.788 1 81.36 1059 VAL B N 1
ATOM 17442 C CA . VAL B 1 1059 ? -10.348 24.773 -2.861 1 81.36 1059 VAL B CA 1
ATOM 17443 C C . VAL B 1 1059 ? -8.991 24.768 -3.561 1 81.36 1059 VAL B C 1
ATOM 17445 O O . VAL B 1 1059 ? -8.208 23.828 -3.405 1 81.36 1059 VAL B O 1
ATOM 17448 N N . LYS B 1 1060 ? -8.741 25.79 -4.262 1 78.29 1060 LYS B N 1
ATOM 17449 C CA . LYS B 1 1060 ? -7.583 25.857 -5.149 1 78.29 1060 LYS B CA 1
ATOM 17450 C C . LYS B 1 1060 ? -6.28 25.838 -4.354 1 78.29 1060 LYS B C 1
ATOM 17452 O O . LYS B 1 1060 ? -5.293 25.237 -4.783 1 78.29 1060 LYS B O 1
ATOM 17457 N N . TYR B 1 1061 ? -6.266 26.529 -3.211 1 78.53 1061 TYR B N 1
ATOM 17458 C CA . TYR B 1 1061 ? -5.039 26.593 -2.425 1 78.53 1061 TYR B CA 1
ATOM 17459 C C . TYR B 1 1061 ? -4.652 25.213 -1.907 1 78.53 1061 TYR B C 1
ATOM 17461 O O . TYR B 1 1061 ? -3.473 24.85 -1.909 1 78.53 1061 TYR B O 1
ATOM 17469 N N . ALA B 1 1062 ? -5.656 24.547 -1.419 1 84.65 1062 ALA B N 1
ATOM 17470 C CA . ALA B 1 1062 ? -5.382 23.199 -0.928 1 84.65 1062 ALA B CA 1
ATOM 17471 C C . ALA B 1 1062 ? -4.844 22.308 -2.043 1 84.65 1062 ALA B C 1
ATOM 17473 O O . ALA B 1 1062 ? -3.921 21.519 -1.826 1 84.65 1062 ALA B O 1
ATOM 17474 N N . ALA B 1 1063 ? -5.411 22.441 -3.211 1 88.81 1063 ALA B N 1
ATOM 17475 C CA . ALA B 1 1063 ? -4.97 21.659 -4.363 1 88.81 1063 ALA B CA 1
ATOM 17476 C C . ALA B 1 1063 ? -3.541 22.02 -4.757 1 88.81 1063 ALA B C 1
ATOM 17478 O O . ALA B 1 1063 ? -2.747 21.144 -5.109 1 88.81 1063 ALA B O 1
ATOM 17479 N N . ALA B 1 1064 ? -3.244 23.303 -4.665 1 85.15 1064 ALA B N 1
ATOM 17480 C CA . ALA B 1 1064 ? -1.9 23.764 -5.006 1 85.15 1064 ALA B CA 1
ATOM 17481 C C . ALA B 1 1064 ? -0.871 23.235 -4.011 1 85.15 1064 ALA B C 1
ATOM 17483 O O . ALA B 1 1064 ? 0.262 22.924 -4.387 1 85.15 1064 ALA B O 1
ATOM 17484 N N . LEU B 1 1065 ? -1.272 23.23 -2.816 1 87.37 1065 LEU B N 1
ATOM 17485 C CA . LEU B 1 1065 ? -0.371 22.725 -1.786 1 87.37 1065 LEU B CA 1
ATOM 17486 C C . LEU B 1 1065 ? -0.058 21.25 -2.014 1 87.37 1065 LEU B C 1
ATOM 17488 O O . LEU B 1 1065 ? 1.083 20.818 -1.833 1 87.37 1065 LEU B O 1
ATOM 17492 N N . VAL B 1 1066 ? -1.078 20.442 -2.349 1 91.14 1066 VAL B N 1
ATOM 17493 C CA . VAL B 1 1066 ? -0.888 19.021 -2.62 1 91.14 1066 VAL B CA 1
ATOM 17494 C C . VAL B 1 1066 ? 0.078 18.842 -3.79 1 91.14 1066 VAL B C 1
ATOM 17496 O O . VAL B 1 1066 ? 0.96 17.981 -3.749 1 91.14 1066 VAL B O 1
ATOM 17499 N N . GLU B 1 1067 ? -0.046 19.629 -4.745 1 89.74 1067 GLU B N 1
ATOM 17500 C CA . GLU B 1 1067 ? 0.822 19.554 -5.916 1 89.74 1067 GLU B CA 1
ATOM 17501 C C . GLU B 1 1067 ? 2.253 19.954 -5.568 1 89.74 1067 GLU B C 1
ATOM 17503 O O . GLU B 1 1067 ? 3.209 19.328 -6.032 1 89.74 1067 GLU B O 1
ATOM 17508 N N . SER B 1 1068 ? 2.338 21.008 -4.824 1 89.13 1068 SER B N 1
ATOM 17509 C CA . SER B 1 1068 ? 3.665 21.474 -4.435 1 89.13 1068 SER B CA 1
ATOM 17510 C C . SER B 1 1068 ? 4.407 20.416 -3.626 1 89.13 1068 SER B C 1
ATOM 17512 O O . SER B 1 1068 ? 5.598 20.184 -3.842 1 89.13 1068 SER B O 1
ATOM 17514 N N . LYS B 1 1069 ? 3.741 19.863 -2.738 1 90.81 1069 LYS B N 1
ATOM 17515 C CA . LYS B 1 1069 ? 4.362 18.831 -1.914 1 90.81 1069 LYS B CA 1
ATOM 17516 C C . LYS B 1 1069 ? 4.708 17.599 -2.744 1 90.81 1069 LYS B C 1
ATOM 17518 O O . LYS B 1 1069 ? 5.705 16.923 -2.477 1 90.81 1069 LYS B O 1
ATOM 17523 N N . ALA B 1 1070 ? 3.846 17.289 -3.742 1 91.81 1070 ALA B N 1
ATOM 17524 C CA . ALA B 1 1070 ? 4.129 16.19 -4.662 1 91.81 1070 ALA B CA 1
ATOM 17525 C C . ALA B 1 1070 ? 5.416 16.445 -5.442 1 91.81 1070 ALA B C 1
ATOM 17527 O O . ALA B 1 1070 ? 6.244 15.545 -5.597 1 91.81 1070 ALA B O 1
ATOM 17528 N N . ASN B 1 1071 ? 5.548 17.664 -5.881 1 90.02 1071 ASN B N 1
ATOM 17529 C CA . ASN B 1 1071 ? 6.748 18.024 -6.631 1 90.02 1071 ASN B CA 1
ATOM 17530 C C . ASN B 1 1071 ? 8.005 17.883 -5.777 1 90.02 1071 ASN B C 1
ATOM 17532 O O . ASN B 1 1071 ? 9.041 17.426 -6.262 1 90.02 1071 ASN B O 1
ATOM 17536 N N . LEU B 1 1072 ? 7.871 18.321 -4.58 1 92.21 1072 LEU B N 1
ATOM 17537 C CA . LEU B 1 1072 ? 8.995 18.178 -3.661 1 92.21 1072 LEU B CA 1
ATOM 17538 C C . LEU B 1 1072 ? 9.335 16.707 -3.444 1 92.21 1072 LEU B C 1
ATOM 17540 O O . LEU B 1 1072 ? 10.505 16.322 -3.5 1 92.21 1072 LEU B O 1
ATOM 17544 N N . ALA B 1 1073 ? 8.347 15.91 -3.189 1 92.1 1073 ALA B N 1
ATOM 17545 C CA . ALA B 1 1073 ? 8.557 14.491 -2.913 1 92.1 1073 ALA B CA 1
ATOM 17546 C C . ALA B 1 1073 ? 9.207 13.791 -4.102 1 92.1 1073 ALA B C 1
ATOM 17548 O O . ALA B 1 1073 ? 10.143 13.006 -3.933 1 92.1 1073 ALA B O 1
ATOM 17549 N N . ILE B 1 1074 ? 8.707 14.025 -5.305 1 90.78 1074 ILE B N 1
ATOM 17550 C CA . ILE B 1 1074 ? 9.221 13.404 -6.521 1 90.78 1074 ILE B CA 1
ATOM 17551 C C . ILE B 1 1074 ? 10.675 13.818 -6.736 1 90.78 1074 ILE B C 1
ATOM 17553 O O . ILE B 1 1074 ? 11.523 12.984 -7.062 1 90.78 1074 ILE B O 1
ATOM 17557 N N . SER B 1 1075 ? 10.936 15.094 -6.49 1 90.05 1075 SER B N 1
ATOM 17558 C CA . SER B 1 1075 ? 12.294 15.598 -6.662 1 90.05 1075 SER B CA 1
ATOM 17559 C C . SER B 1 1075 ? 13.246 14.982 -5.642 1 90.05 1075 SER B C 1
ATOM 17561 O O . SER B 1 1075 ? 14.371 14.61 -5.981 1 90.05 1075 SER B O 1
ATOM 17563 N N . LEU B 1 1076 ? 12.833 14.908 -4.456 1 91.13 1076 LEU B N 1
ATOM 17564 C CA . LEU B 1 1076 ? 13.656 14.363 -3.382 1 91.13 1076 LEU B CA 1
ATOM 17565 C C . LEU B 1 1076 ? 13.972 12.892 -3.633 1 91.13 1076 LEU B C 1
ATOM 17567 O O . LEU B 1 1076 ? 15.106 12.453 -3.428 1 91.13 1076 LEU B O 1
ATOM 17571 N N . ILE B 1 1077 ? 13.001 12.126 -4.037 1 89.48 1077 ILE B N 1
ATOM 17572 C CA . ILE B 1 1077 ? 13.18 10.697 -4.272 1 89.48 1077 ILE B CA 1
ATOM 17573 C C . ILE B 1 1077 ? 14.084 10.484 -5.484 1 89.48 1077 ILE B C 1
ATOM 17575 O O . ILE B 1 1077 ? 15.007 9.667 -5.442 1 89.48 1077 ILE B O 1
ATOM 17579 N N . LYS B 1 1078 ? 13.857 11.195 -6.499 1 85.33 1078 LYS B N 1
ATOM 17580 C CA . LYS B 1 1078 ? 14.571 11.023 -7.761 1 85.33 1078 LYS B CA 1
ATOM 17581 C C . LYS B 1 1078 ? 16.029 11.453 -7.63 1 85.33 1078 LYS B C 1
ATOM 17583 O O . LYS B 1 1078 ? 16.931 10.761 -8.106 1 85.33 1078 LYS B O 1
ATOM 17588 N N . ASN B 1 1079 ? 16.238 12.509 -6.878 1 85.71 1079 ASN B N 1
ATOM 17589 C CA . ASN B 1 1079 ? 17.56 13.124 -6.926 1 85.71 1079 ASN B CA 1
ATOM 17590 C C . ASN B 1 1079 ? 18.392 12.76 -5.7 1 85.71 1079 ASN B C 1
ATOM 17592 O O . ASN B 1 1079 ? 19.621 12.836 -5.733 1 85.71 1079 ASN B O 1
ATOM 17596 N N . TYR B 1 1080 ? 17.714 12.443 -4.621 1 89.15 1080 TYR B N 1
ATOM 17597 C CA . TYR B 1 1080 ? 18.511 12.418 -3.4 1 89.15 1080 TYR B CA 1
ATOM 17598 C C . TYR B 1 1080 ? 18.333 11.098 -2.659 1 89.15 1080 TYR B C 1
ATOM 17600 O O . TYR B 1 1080 ? 19.063 10.809 -1.708 1 89.15 1080 TYR B O 1
ATOM 17608 N N . SER B 1 1081 ? 17.388 10.296 -2.975 1 86.79 1081 SER B N 1
ATOM 17609 C CA . SER B 1 1081 ? 17.121 9.061 -2.244 1 86.79 1081 SER B CA 1
ATOM 17610 C C . SER B 1 1081 ? 18.342 8.147 -2.239 1 86.79 1081 SER B C 1
ATOM 17612 O O . SER B 1 1081 ? 18.644 7.511 -1.228 1 86.79 1081 SER B O 1
ATOM 17614 N N . HIS B 1 1082 ? 19.08 8.11 -3.327 1 83.94 1082 HIS B N 1
ATOM 17615 C CA . HIS B 1 1082 ? 20.251 7.246 -3.421 1 83.94 1082 HIS B CA 1
ATOM 17616 C C . HIS B 1 1082 ? 21.394 7.771 -2.559 1 83.94 1082 HIS B C 1
ATOM 17618 O O . HIS B 1 1082 ? 22.081 6.995 -1.891 1 83.94 1082 HIS B O 1
ATOM 17624 N N . GLU B 1 1083 ? 21.547 9.04 -2.558 1 87.28 1083 GLU B N 1
ATOM 17625 C CA . GLU B 1 1083 ? 22.582 9.669 -1.743 1 87.28 1083 GLU B CA 1
ATOM 17626 C C . GLU B 1 1083 ? 22.315 9.462 -0.255 1 87.28 1083 GLU B C 1
ATOM 17628 O O . GLU B 1 1083 ? 23.241 9.209 0.518 1 87.28 1083 GLU B O 1
ATOM 17633 N N . ILE B 1 1084 ? 21.112 9.601 0.076 1 91.39 1084 ILE B N 1
ATOM 17634 C CA . ILE B 1 1084 ? 20.718 9.421 1.469 1 91.39 1084 ILE B CA 1
ATOM 17635 C C . ILE B 1 1084 ? 20.977 7.978 1.896 1 91.39 1084 ILE B C 1
ATOM 17637 O O . ILE B 1 1084 ? 21.533 7.733 2.969 1 91.39 1084 ILE B O 1
ATOM 17641 N N . LYS B 1 1085 ? 20.627 7.061 1.05 1 88.57 1085 LYS B N 1
ATOM 17642 C CA . LYS B 1 1085 ? 20.808 5.646 1.358 1 88.57 1085 LYS B CA 1
ATOM 17643 C C . LYS B 1 1085 ? 22.284 5.309 1.549 1 88.57 1085 LYS B C 1
ATOM 17645 O O . LYS B 1 1085 ? 22.649 4.607 2.494 1 88.57 1085 LYS B O 1
ATOM 17650 N N . GLU B 1 1086 ? 23.1 5.821 0.707 1 85.99 1086 GLU B N 1
ATOM 17651 C CA . GLU B 1 1086 ? 24.531 5.537 0.764 1 85.99 1086 GLU B CA 1
ATOM 17652 C C . GLU B 1 1086 ? 25.151 6.08 2.048 1 85.99 1086 GLU B C 1
ATOM 17654 O O . GLU B 1 1086 ? 25.962 5.406 2.686 1 85.99 1086 GLU B O 1
ATOM 17659 N N . TRP B 1 1087 ? 24.76 7.272 2.366 1 89.47 1087 TRP B N 1
ATOM 17660 C CA . TRP B 1 1087 ? 25.294 7.865 3.587 1 89.47 1087 TRP B CA 1
ATOM 17661 C C . TRP B 1 1087 ? 24.837 7.086 4.816 1 89.47 1087 TRP B C 1
ATOM 17663 O O . TRP B 1 1087 ? 25.617 6.865 5.745 1 89.47 1087 TRP B O 1
ATOM 17673 N N . LEU B 1 1088 ? 23.625 6.765 4.846 1 89.12 1088 LEU B N 1
ATOM 17674 C CA . LEU B 1 1088 ? 23.048 6.069 5.991 1 89.12 1088 LEU B CA 1
ATOM 17675 C C . LEU B 1 1088 ? 23.669 4.686 6.155 1 89.12 1088 LEU B C 1
ATOM 17677 O O . LEU B 1 1088 ? 23.908 4.238 7.279 1 89.12 1088 LEU B O 1
ATOM 17681 N N . LYS B 1 1089 ? 23.876 3.974 5.037 1 82.53 1089 LYS B N 1
ATOM 17682 C CA . LYS B 1 1089 ? 24.485 2.648 5.086 1 82.53 1089 LYS B CA 1
ATOM 17683 C C . LYS B 1 1089 ? 25.884 2.707 5.691 1 82.53 1089 LYS B C 1
ATOM 17685 O O . LYS B 1 1089 ? 26.252 1.855 6.502 1 82.53 1089 LYS B O 1
ATOM 17690 N N . ASP B 1 1090 ? 26.604 3.688 5.365 1 75.14 1090 ASP B N 1
ATOM 17691 C CA . ASP B 1 1090 ? 27.978 3.847 5.832 1 75.14 1090 ASP B CA 1
ATOM 17692 C C . ASP B 1 1090 ? 28.016 4.201 7.317 1 75.14 1090 ASP B C 1
ATOM 17694 O O . ASP B 1 1090 ? 28.919 3.775 8.04 1 75.14 1090 ASP B O 1
ATOM 17698 N N . ASN B 1 1091 ? 27.06 4.9 7.704 1 76.27 1091 ASN B N 1
ATOM 17699 C CA . ASN B 1 1091 ? 27.11 5.409 9.07 1 76.27 1091 ASN B CA 1
ATOM 17700 C C . ASN B 1 1091 ? 26.33 4.516 10.031 1 76.27 1091 ASN B C 1
ATOM 17702 O O . ASN B 1 1091 ? 26.498 4.61 11.248 1 76.27 1091 ASN B O 1
ATOM 17706 N N . ASN B 1 1092 ? 25.466 3.712 9.551 1 68.67 1092 ASN B N 1
ATOM 17707 C CA . ASN B 1 1092 ? 24.801 2.739 10.411 1 68.67 1092 ASN B CA 1
ATOM 17708 C C . ASN B 1 1092 ? 25.733 1.587 10.779 1 68.67 1092 ASN B C 1
ATOM 17710 O O . ASN B 1 1092 ? 25.625 1.02 11.868 1 68.67 1092 ASN B O 1
ATOM 17714 N N . ASP B 1 1093 ? 26.667 1.118 9.933 1 52.99 1093 ASP B N 1
ATOM 17715 C CA . ASP B 1 1093 ? 27.655 0.075 10.191 1 52.99 1093 ASP B CA 1
ATOM 17716 C C . ASP B 1 1093 ? 28.692 0.542 11.211 1 52.99 1093 ASP B C 1
ATOM 17718 O O . ASP B 1 1093 ? 29.208 -0.261 11.991 1 52.99 1093 ASP B O 1
ATOM 17722 N N . SER B 1 1094 ? 29.163 1.811 11.25 1 39.9 1094 SER B N 1
ATOM 17723 C CA . SER B 1 1094 ? 30.21 2.252 12.165 1 39.9 1094 SER B CA 1
ATOM 17724 C C . SER B 1 1094 ? 29.707 2.29 13.604 1 39.9 1094 SER B C 1
ATOM 17726 O O . SER B 1 1094 ? 30.503 2.311 14.545 1 39.9 1094 SER B O 1
ATOM 17728 N N . GLY B 1 1095 ? 28.537 2.565 13.908 1 35.24 1095 GLY B N 1
ATOM 17729 C CA . GLY B 1 1095 ? 28.103 2.705 15.289 1 35.24 1095 GLY B CA 1
ATOM 17730 C C . GLY B 1 1095 ? 27.795 1.377 15.955 1 35.24 1095 GLY B C 1
ATOM 17731 O O . GLY B 1 1095 ? 27.366 1.34 17.11 1 35.24 1095 GLY B O 1
ATOM 17732 N N . ALA B 1 1096 ? 27.505 0.282 15.069 1 29.77 1096 ALA B N 1
ATOM 17733 C CA . ALA B 1 1096 ? 27.281 -0.974 15.78 1 29.77 1096 ALA B CA 1
ATOM 17734 C C . ALA B 1 1096 ? 28.576 -1.494 16.397 1 29.77 1096 ALA B C 1
ATOM 17736 O O . ALA B 1 1096 ? 29.634 -1.447 15.765 1 29.77 1096 ALA B O 1
#

Radius of gyration: 47.14 Å; Cα contacts (8 Å, |Δi|>4): 3513; chains: 2; bounding box: 137×147×120 Å

Solvent-accessible surface area (backbone atoms only — not comparable to full-atom values): 122526 Å² total; per-residue (Å²): 144,82,80,91,82,90,86,88,91,84,92,79,90,75,94,74,89,80,89,87,80,88,81,88,82,87,76,83,83,79,74,87,70,75,76,82,73,63,82,88,69,64,82,85,72,56,67,65,62,43,45,48,48,46,47,45,48,45,44,47,46,46,47,47,40,43,47,46,43,54,62,59,59,36,76,65,75,64,69,69,47,38,47,57,57,60,56,68,55,67,76,57,71,58,76,66,64,59,63,49,43,82,70,60,40,59,53,35,36,43,37,35,35,39,69,51,82,67,74,56,77,75,53,67,71,70,78,76,76,75,81,69,89,70,66,58,43,37,41,34,41,39,35,39,30,31,33,35,72,48,94,62,60,45,63,50,45,35,28,28,27,34,68,53,47,76,77,47,73,49,43,19,35,42,68,72,87,76,78,64,78,75,77,78,71,77,77,77,72,85,71,82,70,83,78,78,82,78,88,82,92,82,84,87,91,84,85,88,92,80,89,93,89,95,87,93,90,97,87,93,96,88,93,77,93,88,92,94,86,94,97,85,97,83,96,85,94,95,85,84,100,76,97,76,89,82,92,69,88,81,81,72,79,79,73,63,79,63,91,70,86,66,79,72,68,75,67,75,67,72,71,76,62,81,59,56,48,68,69,70,63,57,74,78,55,73,40,78,52,56,70,82,42,81,45,78,41,79,90,51,24,26,34,34,37,27,43,79,57,61,43,62,61,44,43,33,39,38,37,38,33,37,40,14,58,44,52,72,71,38,36,45,77,44,75,52,75,58,94,89,50,86,42,54,37,38,32,55,46,44,45,85,75,38,38,22,28,66,45,74,36,73,70,43,68,52,48,37,27,26,40,32,46,30,40,43,40,49,66,84,43,42,76,46,39,45,39,62,80,69,46,73,43,79,51,80,93,66,32,29,35,40,30,35,39,66,41,66,63,29,26,57,38,43,57,46,42,38,39,24,57,64,35,77,50,46,74,49,70,54,100,88,63,30,38,36,37,32,31,27,52,74,90,55,74,59,79,57,40,50,58,71,78,42,50,58,52,44,53,50,50,50,23,62,55,36,65,46,71,86,88,60,70,42,36,37,38,34,45,36,58,59,82,43,83,68,60,44,35,29,40,29,34,30,39,33,22,32,76,44,52,58,24,27,82,77,43,30,47,49,50,53,49,50,28,47,45,48,49,41,41,32,58,44,24,36,49,48,62,28,51,25,32,34,60,42,72,46,51,41,35,61,46,51,1,44,40,55,41,48,32,60,63,42,47,41,73,66,37,64,89,50,49,72,64,58,41,61,59,49,73,31,43,51,52,19,47,58,59,28,25,32,81,63,31,70,33,52,70,52,80,56,53,67,93,66,37,78,77,61,40,63,54,47,23,28,42,32,16,39,52,50,49,27,47,54,65,59,41,79,43,69,64,35,56,26,50,26,44,31,49,58,66,61,43,81,59,79,34,35,44,50,69,67,55,51,36,50,41,41,42,74,45,50,76,84,53,62,95,88,49,47,62,48,64,38,49,47,40,59,36,67,34,59,48,37,40,31,35,36,42,42,70,43,84,87,76,22,29,29,41,39,31,52,38,57,42,28,52,54,52,48,81,62,86,66,90,65,60,46,54,40,76,41,29,34,42,44,83,88,49,53,84,89,64,51,48,76,48,74,44,54,72,50,56,64,48,76,43,72,72,70,51,74,74,46,82,83,90,47,88,66,41,72,42,69,41,61,57,50,45,41,76,56,42,66,44,64,41,69,66,47,51,50,42,47,37,48,45,40,59,74,48,47,81,80,45,59,63,52,35,52,15,41,50,50,37,32,40,47,55,31,25,66,47,64,80,35,52,58,66,58,33,58,60,50,51,55,46,42,35,83,64,61,84,55,33,42,38,52,49,26,46,47,58,53,46,54,51,48,53,50,62,30,42,64,31,53,38,29,61,46,48,31,52,49,49,35,64,42,42,45,60,52,31,65,61,35,68,76,48,61,73,59,30,40,52,48,45,49,49,35,52,48,51,34,47,72,32,61,30,65,68,47,50,50,49,32,53,51,50,50,58,41,41,72,77,34,70,69,49,56,78,75,47,60,72,89,49,43,45,56,42,45,24,52,39,26,46,77,36,57,68,70,47,46,54,49,49,53,53,48,35,71,66,43,78,47,42,67,61,23,50,34,44,40,39,20,57,16,35,34,69,51,53,17,60,50,36,35,51,55,49,41,64,72,76,40,89,80,65,55,65,68,55,48,34,44,30,29,54,24,13,31,77,23,46,65,28,0,37,52,40,42,56,50,45,71,73,38,47,69,60,50,48,67,72,38,67,85,34,65,68,46,55,39,27,58,49,43,11,28,22,68,40,35,61,45,70,67,53,48,47,51,48,41,52,50,47,63,78,39,40,79,68,42,61,78,40,21,66,44,51,14,48,37,46,39,52,26,44,29,35,32,49,37,51,74,72,37,40,66,58,50,32,54,53,37,54,59,56,54,61,68,72,106,141,86,94,74,91,86,93,84,84,79,95,80,90,79,91,78,80,83,82,75,73,90,74,87,88,79,90,76,79,80,78,73,86,84,80,84,74,67,79,90,72,62,85,86,72,55,67,65,63,44,43,47,49,47,47,47,50,45,44,49,47,44,47,49,40,42,47,47,41,53,62,59,58,38,76,64,71,64,67,68,47,40,48,57,58,60,55,66,56,69,75,56,71,58,76,66,65,60,61,53,47,82,59,65,43,60,54,34,37,42,38,34,38,40,68,54,83,68,75,57,78,77,53,64,71,72,81,76,78,77,82,71,88,72,66,59,43,37,42,34,42,40,35,38,31,31,33,34,74,46,83,64,58,44,62,48,45,33,26,28,26,35,67,54,46,78,76,47,74,49,42,21,35,41,74,72,86,80,75,64,76,74,75,75,71,77,74,73,72,84,79,81,72,83,75,77,81,73,86,77,87,89,85,92,81,91,85,90,93,82,88,88,88,92,85,94,86,96,87,86,95,84,91,78,94,78,92,84,89,94,76,92,78,83,84,79,93,79,95,79,98,67,96,72,88,79,92,74,91,71,84,76,76,79,73,70,78,63,90,69,86,73,79,73,72,77,69,78,70,75,75,77,64,82,63,56,47,67,70,69,63,58,74,81,57,76,41,78,52,56,69,82,42,80,43,78,40,84,85,54,23,25,36,36,39,30,45,80,57,62,44,62,60,43,42,33,39,38,38,38,33,37,40,15,58,44,51,73,70,38,36,43,77,46,75,51,75,57,96,89,51,85,42,54,37,37,34,53,46,44,44,83,72,37,38,23,29,67,46,75,34,74,68,43,66,52,49,37,28,25,40,32,47,30,39,44,41,49,68,83,46,42,77,48,39,47,40,61,80,67,46,75,45,80,49,83,92,66,32,31,36,41,30,35,39,65,42,64,62,29,24,55,39,42,57,44,44,38,39,23,58,64,36,77,50,46,73,49,71,50,100,89,65,30,42,36,37,33,32,26,50,72,89,55,74,60,78,58,37,52,55,71,78,44,50,57,51,45,52,50,50,49,22,62,55,36,64,47,71,87,88,59,70,42,37,39,38,34,45,36,61,60,80,43,80,69,61,45,37,29,42,30,33,30,39,33,21,34,78,43,50,59,23,26,81,78,42,30,48,48,50,52,48,49,27,48,46,48,49,44,42,32,58,44,23,36,49,50,62,29,52,22,32,34,60,40,71,44,52,41,36,60,47,53,2,44,39,56,42,48,32,61,62,41,47,40,73,67,39,65,89,49,48,71,64,60,41,62,60,48,73,30,41,50,52,19,47,58,58,26,25,32,80,62,31,69,32,53,70,52,80,55,53,68,93,63,40,78,78,59,39,64,53,47,23,27,42,31,15,39,50,50,49,28,49,53,66,60,42,82,42,70,64,35,55,26,51,27,42,31,49,56,66,61,43,80,60,78,34,35,44,51,71,68,55,53,36,49,41,40,41,73,46,50,76,82,53,61,95,91,49,47,62,46,64,39,49,47,40,59,35,68,35,59,50,39,41,30,34,36,42,42,70,44,85,88,77,22,28,30,41,40,32,50,38,58,43,27,53,52,51,48,80,63,85,66,90,63,60,45,55,40,75,40,28,34,41,43,84,87,49,53,85,91,65,52,50,75,48,73,43,53,73,50,56,64,49,76,43,72,73,69,50,76,74,47,83,82,90,47,87,66,40,73,42,69,42,62,57,50,46,41,75,57,42,66,44,64,42,71,66,47,50,50,42,47,37,50,44,39,57,74,47,48,82,79,44,56,62,54,35,50,15,43,50,49,38,32,40,48,55,32,24,65,48,64,78,37,51,58,66,56,34,59,61,50,52,56,43,41,36,84,63,60,85,54,34,44,40,51,49,27,45,46,58,54,46,56,52,49,53,51,62,29,41,62,31,53,35,30,62,45,49,32,52,48,50,34,63,43,43,45,60,52,31,65,62,35,67,78,47,61,73,60,31,40,54,49,46,48,50,37,51,49,52,34,47,71,31,60,30,67,67,47,51,50,49,33,53,51,48,50,57,42,40,72,78,34,70,70,50,55,77,75,47,61,72,88,49,42,45,55,43,45,24,53,38,28,46,78,36,56,68,68,48,46,55,50,50,53,51,46,35,71,67,43,77,48,44,66,60,23,48,36,44,41,39,19,57,17,35,34,69,50,52,18,60,48,37,35,51,53,48,42,63,73,76,40,89,81,63,55,65,69,55,47,35,43,29,30,54,24,12,31,77,23,46,63,27,0,37,53,39,41,55,49,46,72,74,37,46,69,60,50,48,65,72,38,67,86,34,65,68,48,56,39,28,58,47,42,12,29,24,69,39,37,60,45,71,66,53,48,44,52,48,42,51,51,47,63,76,39,42,79,67,42,62,79,41,21,66,41,51,15,48,38,47,39,52,25,44,30,35,31,49,38,52,75,71,37,40,66,59,51,31,54,52,36,54,59,55,54,62,69,76,104

Nearest PDB structures (foldseek):
  4kxb-assembly1_A  TM=8.685E-01  e=1.377E-44  Homo sapiens
  5cu5-assembly2_B  TM=8.648E-01  e=2.024E-43  Homo sapiens
  7sh0-assembly1_A  TM=8.446E-01  e=8.576E-43  Homo sapiens
  3q7j-assembly2_B  TM=8.247E-01  e=2.993E-35  Thermoplasma acidophilum DSM 1728
  1z5h-assembly1_A  TM=7.733E-01  e=1.397E-35  Thermoplasma acidophilum

Secondary structure (DSSP, 8-state):
--------------------------------------TTS-----HHHHHHHHHHHHHHHHHHHHHHHHHHSS-------HHHHHH----S---------SSEEEEEEEEEEEE---TTGGGSS---------TT-EEEEEEEEEEE--SS-BS-EEEE-SSEEEEEEEEEEE--S---------------------------------------------------------------------------------S--------------THHHHHTT----SEEEPEEEEEEETTTTEEEEEESS-B-SEEEEEEEEEEE---TTTEEEEEEEETTEEEEEEEE---TT-GGGTS-B---TT--BEEEEEEEEETT-EEEESS-EEEEEE-STTEEEEEEPPP-SB-GGG--EEEESEEEEEEEEETTTEEEEEEEETT---TTBTTTTTHHHHHHHHHHHHS----SSEEEEEEPPTT----EEETTEEEE-HHHHT-BTTS-HHHHHHHHHHHHHHHHTTTBTTTBEESSGGGTHHHHHHHHHHHHHHHHHH-GGGGGG--HIIIIIHHHHHHHTSTT---TTSPPPGGGGGGTHHHHHHHHHHHHHHHHHHS--HHHHHHHHHHHHT-TTTTEE-HHHHHHHHHHH--SS-TT--HHHHHHHHHSSSS-EEEEEEEETTTTEEEEEEEE--SS-TT--------EEEEEEETTS-TTS-EEEEE-SSSEEEESS-S---TTT-S--EEESGGG-SSSEEEE-HHHHHHHHHHHHHHGGGS-HHHHHHHHHHHHHHHHHTSS-HHHHHHHTHHHHHT---HHHHHHHHHHHHHHHHHTTTSTHHHHHHHHHHHHHHHHHHHHGGGGGG--HHHHHHHHHHHHTT-HHHHHHHHHHHHHHHH-GGGGGGS-HHHHHHHHHHHHHT--HHHHHHHHHHHHH--SHHHHHHHHTTGGG---HHHHHHHHHHHHH---S-HHHHHHHHHHHHTSHHHHHHHHHHHHHHHHHHHHHSTT-HHHHHHHHHTTTT---SHHHHHHHHHHHHHTHHHHGGGHHHHHHHHHHHHHHHHHHHHHHHHHHHHHHHHHHTT-/--------------------------------------TTS-----HHHHHHHHHHHHHHHHHHHHHHHHHHSS-------HHHHHH----S---------SSEEEEEEEEEEEE---TTGGGSS---------TT-EEEEEEEEEEE--SS-BS-EEEE-SSEEEEEEEEEEE--S---------------------------------------------------------------------------------S--------------THHHHHTT----SEEEPEEEEEEETTTTEEEEEESSPBPSEEEEEEEEEEE---TTTEEEEEEEETTEEEEEEEE---TT-GGGTS-B---TT--BEEEEEEEEETT-EEEESS-EEEEEEETTTEEEEEEPPP-SB-GGG--EEEESEEEEEEEEETTTEEEEEEEETT---TTBTTTTTHHHHHHHHHHHHS----SSEEEEEEPPTT----EEETTEEEE-HHHHT-BTTS-HHHHHHHHHHHHHHHHTTTBTTTBEESSGGGTHHHHHHHHHHHHHHHHHH-GGGGGG--HIIIIIHHHHHHHTSTT---TTSPPPGGGTTTTHHHHHHHHHHHHHHHHHHSS-HHHHHHHHHHHHT-TTTTEE-HHHHHHHHHHH--SS-TT--HHHHHHHHHSSSS-EEEEEEEETTTTEEEEEEEE--SS-TT--------EEEEEEETTS-TTS-EEEEE-SSSEEEESS-S---TTT-SPPEEESGGG-SSSEEEE-HHHHHHHHHHHHHHGGGS-HHHHHHHHHHHHHHHHHTSS-HHHHHHHTHHHHHT---HHHHHHHHHHHHHHHHHTTTSTHHHHHHHHHHHHHHHHHHHHGGGGGG--HHHHHHHHHHHHTT-HHHHHHHHHHHHHHHH-GGGGGGS-HHHHHHHHHHHHHT--HHHHHHHHHHHHH---HHHHHHHHTTGGG---HHHHHHHHHHHHH---S-HHHHHHHHHHHTTSHHHHHHHHHHHHHHHHHHHHHSTT-HHHHHHHHHTTTT---SHHHHHHHHHHHHHTHHHHGGGHHHHHHHHHHHHHHHHHHHHHHHHHHHHHHHHHHHT-

Foldseek 3Di:
DDDDDDDYDDDDDDDDDDDDDDDDDPDDDDCPPPPPDDPVPDDPDDPVNVVVCVVVCVVCCVVCCVVCVVVVVPLPLPVPALVVLVPVPPPPCPPPQLDFQPQKFWAEKEKEKEQQQDPVVVVPPDPDDPPPPPRGKIWIKMKIKIFRDDQDFAQKGKWFAAQKDFDDKWKFFAPDDCPPPPPPPPDDPDPPPDPPDDDDDDYDDDDDDDDDDDDDDDDDDDDDDDDYDDDDDDDDDYDDDDDDDDDDDDPDDPPPPPPDDDPPPVPVPPPPDPCPCVVVVVDDRPGIFAWVDWDQDNVNRMIMTGTVDTHGGGIMMMMTTIMADADCQFKPWDFPPDPHDTWIKMKGDFDQPRLSRVDIHHADLPSFYKYKYKYKDFQQKDKDWQADWDDWDDDPDRIIITIGDIDARWGSSLTMMMMTNKDFQDWDCAPNFEIETEIEHPPDHPPFFLCPLLLNLLQVLLCVLQVHHQDGRYAYEYEDDLVDQDWAQRRRYTYHYNQLRRDGPLAFLLSSLVSQLVSSLSPLCNQQSTLAAAPAPLPSLLRLLQSNLSSVVCSCVRPVVSVLQDALCLPQQLLLQVQLQAPLFDFSPDHDDSVQAPPVPRSSSSLSNLLLLLLCVQLVDSVLSNQLSNCLSPPPPSRYDYPVSSQVSSQVSRDPDDPPDGPVNQCCLRRVDTAAWEWEWEAPQVQQKIKIFIAGRHLLCRPDGDLRFGWWWKWKDWPPDDLVDTDTDIDPSDGMDMGGNQFDQPPPPGGTAMDMCALVSTSYAYHYDPVNLVRLLVVCLVPVVVHDPSRLLRNLLRQLSCCLRPVHPVLSNLSSCQSCQAHNQGLRNLSSNLVSLLLVLLLCVPPPLNLLSLLSLLSSLVNVQVVCVVPVSSNRSSNLSSLLSCLSSVPVVSLVVLVVLVVCCVVDVCCVVVHRLSNLLVSLLSCQLPDDPVSLVVLVVCLLPDPRPSVNLSSLLSQLSHQDLVSLLVVVCCVLPHPSDDQVSLLSNLVSLQSHLNSLQSLLVVCLVCVVSCCVVCVPPLSNNLSSLLSNASNQQESVSLSVLVVSCVVVVVVCSSNSSSNSVSNSNNSSSNCCCVPRSVVSSVSSVVVSVVVD/DADDDDDDDDDDDDDPDDPDPDDDDDDDPCVDDDPPDDPVPDDDDDPVNVVVCVVVCVVCCVVCCVCCVVVVVPLPLPVPALVVLVPPPPPPCPPDQLAFLPQKFWAEKEKEKEQQQDDPVVVPPDPDDPPPPPRGKIWIKMKIKMFRDDQDFRQKGKWFAAQKDFDDKWKFFAPDDCPPPPPPPPDDPDDDDDCPDDDDDDDDDDDDDDDYDDDDDDDDDDDDDDDDYDDDDPDDDDDDDDDDDDDDDPDDDPPPVPPDDDDPPPPVPPPPDPCPCVVVVPDDRPGIFAWPDWDQDNPSRMIMTGTVTTDGGGIMMMMTTIMADADCQFKPWDFDPDPHDTWIKMKGDFDQPRLSRVDIHHADLPSQYKYKYKYKDFQQKDKDWQADWDDWDDDPDRIIITIGDIDARWGSSLTMMMMTNKDFQDWDAAPPFEIETEIEHPPDHPPFWLCVLLLRLLQVLLCVLQVHHQDGRYAYEYEDDQVDQDWAQRRRYTYHYNQLRRDGPLAFLLSSLVSQLVSSLSPLCNQQSTLAAAPAPLPSLLRLLQSNLSSLVCSCVRPVVSVLQDALCLPQQLLLQVQLQAPLFDFSPDHDDSVQAPPNPRSSSSLSNLLLLLLCVQLVDSVLSNQLSNCLSPPPPSRYDYPVSSQVSSQVSRDPDDPPDGPVNQCCLRRVDTAAWEWEWEDPQVQQKIKIFIAGRHLLCRPDGDLRFGWWWKWKDWPPDDLVDTDTDIDPSDGMDMDGNQDDQPPPPGGTAMDMCALVSTSYAYHYDPVNLVRLLVVCLVPVVVHDPSSLLRNLLRQLSCCLSPVHPVLSNLSSCQSCQAPNQGLRNLSSNLVSLLLVLLLCVPPPLNLLSLLSLLSSLVNVQVVCVVPCSSNRSSNLSSLLSCLSSVPVVSLVVLVVLVVCCVVPVCCVVVHRLSNLLVSLLSCQLPHDPVSLVVLVVCLLPDPRPSVNLSSLLSQLSHQDLVSLLVVVCCVLPHPSDDQVSLLSNLVSLQSHLNSLQSLLVVCLVCVVSCCVVCVPPLSNNLSSLLSNASNQQESVSLSVLVVSCVVVVVVCSSNSSSNSVSNSNNSSSNCCCVPRSVVSSVSSVVVSVVVD

Organism: Vespula vulgaris (NCBI:txid7454)

Sequence (2192 aa):
MHEQSEKSSEKDLEVAANMAQFIGGPAQFMTSDDIKYRPTDGWFVSYKKAASIVIFLIFVLIVAGLIGWYSHSTPTKRVHDALSLINDGSTKEMAKPSHISPHVRPLKYWLYFKPTIMDYNNINNNDNNSNTNNSSILTGRVIIEFQIESSNRLQKLSLNAVNITMKRYELSLSIDEDSKVSKKRYKRANETNLVVENNEKNSQIIDSLLGENDTTWDDKNSTIATDESNKVIVNLENDPNIPLENGTYGKEETGLVPANGTSPTDFKVSKIKDDWFSVNGIGKADEIVQIKEYEIDRVNGLHVIHPTKKLERGVYFLMIDFEANPSNDVLYVVDSNTNEEKKRMMGTLLKTAEASRLFPLFDEIYLRAIFSLSVERPKEMRVLSNMPLRSTKDTSDNWLIDTFNDTPLISPHNLAFVVGNLEVVDQTSINSGMSVKFWAEFNTTSQGFYLLDKVEPTIVGLTDVLSIPYWLPKLDLVCLPWKIVRSSGNPGLITMRKSLFYADDRSPLVTRTEALKTLIGLLGEQWLGGRVNMKSWTNVWILEGSLLYFRHLLIEKIDPSLGSAHSFVTDVETKAMESDGYDSSRSFRVKINPLRVRLLSMARNMRGACLIRMLHATISNDTAFRIAYKKLLTSQNDGSVDAREFWNFMNEEAREFPDNLSPKEMIDTWISQTGYPLVTVLRNYEEGSAIVRQKKFSYDEPTAEKNDLWHIPLTYVGINDDWSSPKKEWLKKEREQIFQNVTTIDKINGTDWILFNVNKTGYYRVNYDEKNWLLLAMALDENHEAFPVETRASLVDDVFALAAVGSSKYETAFGFIKYMQMKERHYAPWSAFAHHVFKLNNVLYETSAFLDFQEFLQKLITPLYNEVAENLEEGSPLTLFAVKLACLSEHSKCLDWAKQSFVQLKRNPSFKHGIPMYIRRTLYCTIARHGGRNEWDYIYQKARNSMKAEEKYNLLSSFGCFQIPSVLQSIIDEILQDDKYNDDEICMILKSFSMNPIASRVAYKSIMYNWKNILRRFHDSYSVIRSFILAMMNSVTNEQDLMDLHTFWENNYESIKTVKYAAALVESKANLAISLIKNYSHEIKEWLKDNNDSGAMHEQSEKSSEKDLEVAANMAQFIGGPAQFMTSDDIKYRPTDGWFVSYKKAASIVIFLIFVLIVAGLIGWYSHSTPTKRVHDALSLINDGSTKEMAKPSHISPHVRPLKYWLYFKPTIMDYNNINNNDNNSNTNNSSILTGRVIIEFQIESSNRLQKLSLNAVNITMKRYELSLSIDEDSKVSKKRYKRANETNLVVENNEKNSQIIDSLLGENDTTWDDKNSTIATDESNKVIVNLENDPNIPLENGTYGKEETGLVPANGTSPTDFKVSKIKDDWFSVNGIGKADEIVQIKEYEIDRVNGLHVIHPTKKLERGVYFLMIDFEANPSNDVLYVVDSNTNEEKKRMMGTLLKTAEASRLFPLFDEIYLRAIFSLSVERPKEMRVLSNMPLRSTKDTSDNWLIDTFNDTPLISPHNLAFVVGNLEVVDQTSINSGMSVKFWAEFNTTSQGFYLLDKVEPTIVGLTDVLSIPYWLPKLDLVCLPWKIVRSSGNPGLITMRKSLFYADDRSPLVTRTEALKTLIGLLGEQWLGGRVNMKSWTNVWILEGSLLYFRHLLIEKIDPSLGSAHSFVTDVETKAMESDGYDSSRSFRVKINPLRVRLLSMARNMRGACLIRMLHATISNDTAFRIAYKKLLTSQNDGSVDAREFWNFMNEEAREFPDNLSPKEMIDTWISQTGYPLVTVLRNYEEGSAIVRQKKFSYDEPTAEKNDLWHIPLTYVGINDDWSSPKKEWLKKEREQIFQNVTTIDKINGTDWILFNVNKTGYYRVNYDEKNWLLLAMALDENHEAFPVETRASLVDDVFALAAVGSSKYETAFGFIKYMQMKERHYAPWSAFAHHVFKLNNVLYETSAFLDFQEFLQKLITPLYNEVAENLEEGSPLTLFAVKLACLSEHSKCLDWAKQSFVQLKRNPSFKHGIPMYIRRTLYCTIARHGGRNEWDYIYQKARNSMKAEEKYNLLSSFGCFQIPSVLQSIIDEILQDDKYNDDEICMILKSFSMNPIASRVAYKSIMYNWKNILRRFHDSYSVIRSFILAMMNSVTNEQDLMDLHTFWENNYESIKTVKYAAALVESKANLAISLIKNYSHEIKEWLKDNNDSGA

pLDDT: mean 72.68, std 25.72, range [12.6, 97.16]